Protein AF-0000000080246005 (afdb_homodimer)

Nearest PDB structures (foldseek):
  8zle-assembly1_A  TM=8.935E-01  e=4.971E-58  Homo sapiens
  8jnj-assembly1_A  TM=8.761E-01  e=2.124E-56  Homo sapiens
  8y86-assembly1_A  TM=9.408E-01  e=2.323E-40  Homo sapiens
  7rtm-assembly1_A  TM=9.024E-01  e=3.797E-41  Oryctolagus cuniculus
  8gvf-assembly1_B  TM=9.384E-01  e=1.469E-37  Homo sapiens

Sequence (1984 aa):
MPSDFKAGSRETLHDSDVRPLFCEMLELRPGQSVWRETARWVKFEEDVEEHGNRWSKPFVASLSLHALMELRNGLSNSSLLLEMETGSLVEMWNILVNSWVQTGQIPGSFHEALVATLLQPYRHQHQQRLKKKSVDTLETHDSEVKDKDTRAMSVASVDSVASMSSLATLTDDDLGTENSKPNKRFLKKLTSGSEAAAILCAELEFIRRPLYGFIKMREAIPFRNLTEVKVPVRYVFVALTPKTQGNKVRELGRTMGTLFSDELFQHAVFRAANREDLLAAVDDFMGSSTVLPPGEWNPEIRIEPPTQIPTTEARQLEKRLRQGYDEEQAEILHESHGADIRRTGRFCGGIIDDCKRKAKFYVADFRDAFHIQSIASIIFLYFASMTPLVTFGGLMSTLLKGRMGAMETILGRAISGVFWSFTAGQPMVILGSTGPILVFEVIIFNLCEQWGIEYLGFRVWIGIWSGVILLFMVAFDSSYLVGYITRFTEESFAALVSAIFVYEAIKKCLHIAEERPIRTNPAINPDNSHLCDCLTPENDTIPFSDNFTRLNCSAWNGTLTGPGCKTPVYVPDAFLLSLCLFFGTFIMSRLLKGLRTSGYFPTRVRSIISDFAVIISIATFVLIDYSLGLPTPKLWVPNEFKPTLPEREEWIVPFFGQNPWWTSLAAFVPGLLATILIFMDQQITTVIVSRKENKLKHGIGYHLDLFVVAILTAVLSMIGMPWMIADTVLSLTHSSSLRKESEVAAPGEKPTFLGIRENRVTNLIISILIGVSVFLSKFLQLIPMPVLFGVFLFMGSNALLGLQFTDRMLLVFMPLKYQPNYIYLRHVQISRVHLFTLIQLLCLATLWVLKSFQQTAMLFPVMVGALVAVRMLLDKVFKQEELKYLDDLMPETTRRKLEEPDVNEIEYFKPDHTGMVRIPLPNGNALTIPVGTISRRTSIVPFSKSVEKTTIWRKLSTDLLDETTQKNGGLASAQWSKRDPEPAETKHLLKDMPSDFKAGSRETLHDSDVRPLFCEMLELRPGQSVWRETARWVKFEEDVEEHGNRWSKPFVASLSLHALMELRNGLSNSSLLLEMETGSLVEMWNILVNSWVQTGQIPGSFHEALVATLLQPYRHQHQQRLKKKSVDTLETHDSEVKDKDTRAMSVASVDSVASMSSLATLTDDDLGTENSKPNKRFLKKLTSGSEAAAILCAELEFIRRPLYGFIKMREAIPFRNLTEVKVPVRYVFVALTPKTQGNKVRELGRTMGTLFSDELFQHAVFRAANREDLLAAVDDFMGSSTVLPPGEWNPEIRIEPPTQIPTTEARQLEKRLRQGYDEEQAEILHESHGADIRRTGRFCGGIIDDCKRKAKFYVADFRDAFHIQSIASIIFLYFASMTPLVTFGGLMSTLLKGRMGAMETILGRAISGVFWSFTAGQPMVILGSTGPILVFEVIIFNLCEQWGIEYLGFRVWIGIWSGVILLFMVAFDSSYLVGYITRFTEESFAALVSAIFVYEAIKKCLHIAEERPIRTNPAINPDNSHLCDCLTPENDTIPFSDNFTRLNCSAWNGTLTGPGCKTPVYVPDAFLLSLCLFFGTFIMSRLLKGLRTSGYFPTRVRSIISDFAVIISIATFVLIDYSLGLPTPKLWVPNEFKPTLPEREEWIVPFFGQNPWWTSLAAFVPGLLATILIFMDQQITTVIVSRKENKLKHGIGYHLDLFVVAILTAVLSMIGMPWMIADTVLSLTHSSSLRKESEVAAPGEKPTFLGIRENRVTNLIISILIGVSVFLSKFLQLIPMPVLFGVFLFMGSNALLGLQFTDRMLLVFMPLKYQPNYIYLRHVQISRVHLFTLIQLLCLATLWVLKSFQQTAMLFPVMVGALVAVRMLLDKVFKQEELKYLDDLMPETTRRKLEEPDVNEIEYFKPDHTGMVRIPLPNGNALTIPVGTISRRTSIVPFSKSVEKTTIWRKLSTDLLDETTQKNGGLASAQWSKRDPEPAETKHLLKD

Structure (mmCIF, N/CA/C/O backbone):
data_AF-0000000080246005-model_v1
#
loop_
_entity.id
_entity.type
_entity.pdbx_description
1 polymer 'Anion exchange protein'
#
loop_
_atom_site.group_PDB
_atom_site.id
_atom_site.type_symbol
_atom_site.label_atom_id
_atom_site.label_alt_id
_atom_site.label_comp_id
_atom_site.label_asym_id
_atom_site.label_entity_id
_atom_site.label_seq_id
_atom_site.pdbx_PDB_ins_code
_atom_site.Cartn_x
_atom_site.Cartn_y
_atom_site.Cartn_z
_atom_site.occupancy
_atom_site.B_iso_or_equiv
_atom_site.auth_seq_id
_atom_site.auth_comp_id
_atom_site.auth_asym_id
_atom_site.auth_atom_id
_atom_site.pdbx_PDB_model_num
ATOM 1 N N . MET A 1 1 ? -14.477 66.875 4.164 1 20.66 1 MET A N 1
ATOM 2 C CA . MET A 1 1 ? -15.078 65.875 3.248 1 20.66 1 MET A CA 1
ATOM 3 C C . MET A 1 1 ? -16.281 65.188 3.893 1 20.66 1 MET A C 1
ATOM 5 O O . MET A 1 1 ? -16.219 64.812 5.066 1 20.66 1 MET A O 1
ATOM 9 N N . PRO A 1 2 ? -17.562 65.438 3.494 1 23.52 2 PRO A N 1
ATOM 10 C CA . PRO A 1 2 ? -18.734 65.188 4.352 1 23.52 2 PRO A CA 1
ATOM 11 C C . PRO A 1 2 ? -18.812 63.75 4.867 1 23.52 2 PRO A C 1
ATOM 13 O O . PRO A 1 2 ? -18.531 62.812 4.133 1 23.52 2 PRO A O 1
ATOM 16 N N . SER A 1 3 ? -18.5 63.438 6.117 1 24.39 3 SER A N 1
ATOM 17 C CA . SER A 1 3 ? -18.562 62.375 7.125 1 24.39 3 SER A CA 1
ATOM 18 C C . SER A 1 3 ? -19.938 61.719 7.152 1 24.39 3 SER A C 1
ATOM 20 O O . SER A 1 3 ? -20.203 60.844 7.992 1 24.39 3 SER A O 1
ATOM 22 N N . ASP A 1 4 ? -21 62.375 6.582 1 25.2 4 ASP A N 1
ATOM 23 C CA . ASP A 1 4 ? -22.391 62 6.801 1 25.2 4 ASP A CA 1
ATOM 24 C C . ASP A 1 4 ? -22.734 60.688 6.098 1 25.2 4 ASP A C 1
ATOM 26 O O . ASP A 1 4 ? -23.266 60.688 4.988 1 25.2 4 ASP A O 1
ATOM 30 N N . PHE A 1 5 ? -21.781 59.812 5.906 1 28.95 5 PHE A N 1
ATOM 31 C CA . PHE A 1 5 ? -22.188 58.531 5.293 1 28.95 5 PHE A CA 1
ATOM 32 C C . PHE A 1 5 ? -23.359 57.938 6.031 1 28.95 5 PHE A C 1
ATOM 34 O O . PHE A 1 5 ? -23.266 57.594 7.211 1 28.95 5 PHE A O 1
ATOM 41 N N . LYS A 1 6 ? -24.578 58.25 5.707 1 30.59 6 LYS A N 1
ATOM 42 C CA . LYS A 1 6 ? -25.891 57.844 6.207 1 30.59 6 LYS A CA 1
ATOM 43 C C . LYS A 1 6 ? -25.984 56.344 6.359 1 30.59 6 LYS A C 1
ATOM 45 O O . LYS A 1 6 ? -25.531 55.594 5.488 1 30.59 6 LYS A O 1
ATOM 50 N N . ALA A 1 7 ? -26.078 55.75 7.562 1 31.92 7 ALA A N 1
ATOM 51 C CA . ALA A 1 7 ? -26.391 54.5 8.234 1 31.92 7 ALA A CA 1
ATOM 52 C C . ALA A 1 7 ? -27.578 53.781 7.562 1 31.92 7 ALA A C 1
ATOM 54 O O . ALA A 1 7 ? -28.156 52.844 8.125 1 31.92 7 ALA A O 1
ATOM 55 N N . GLY A 1 8 ? -28.328 54.281 6.562 1 29.89 8 GLY A N 1
ATOM 56 C CA . GLY A 1 8 ? -29.641 53.75 6.207 1 29.89 8 GLY A CA 1
ATOM 57 C C . GLY A 1 8 ? -29.609 52.25 5.961 1 29.89 8 GLY A C 1
ATOM 58 O O . GLY A 1 8 ? -30.047 51.469 6.812 1 29.89 8 GLY A O 1
ATOM 59 N N . SER A 1 9 ? -29.922 51.75 4.605 1 29.98 9 SER A N 1
ATOM 60 C CA . SER A 1 9 ? -30.469 50.438 4.246 1 29.98 9 SER A CA 1
ATOM 61 C C . SER A 1 9 ? -29.453 49.344 4.504 1 29.98 9 SER A C 1
ATOM 63 O O . SER A 1 9 ? -28.562 49.094 3.684 1 29.98 9 SER A O 1
ATOM 65 N N . ARG A 1 10 ? -28.75 49.188 5.496 1 37.47 10 ARG A N 1
ATOM 66 C CA . ARG A 1 10 ? -28.047 48 5.922 1 37.47 10 ARG A CA 1
ATOM 67 C C . ARG A 1 10 ? -28.922 46.75 5.723 1 37.47 10 ARG A C 1
ATOM 69 O O . ARG A 1 10 ? -29.719 46.406 6.59 1 37.47 10 ARG A O 1
ATOM 76 N N . GLU A 1 11 ? -29.719 46.562 4.668 1 37.41 11 GLU A N 1
ATOM 77 C CA . GLU A 1 11 ? -30.438 45.344 4.371 1 37.41 11 GLU A CA 1
ATOM 78 C C . GLU A 1 11 ? -29.641 44.125 4.82 1 37.41 11 GLU A C 1
ATOM 80 O O . GLU A 1 11 ? -28.406 44.094 4.727 1 37.41 11 GLU A O 1
ATOM 85 N N . THR A 1 12 ? -30.188 43.219 5.746 1 40.44 12 THR A N 1
ATOM 86 C CA . THR A 1 12 ? -29.812 42 6.418 1 40.44 12 THR A CA 1
ATOM 87 C C . THR A 1 12 ? -29.094 41.031 5.449 1 40.44 12 THR A C 1
ATOM 89 O O . THR A 1 12 ? -29.719 40.5 4.527 1 40.44 12 THR A O 1
ATOM 92 N N . LEU A 1 13 ? -28.047 41.312 4.879 1 45.66 13 LEU A N 1
ATOM 93 C CA . LEU A 1 13 ? -27.25 40.312 4.145 1 45.66 13 LEU A CA 1
ATOM 94 C C . LEU A 1 13 ? -27.312 38.969 4.816 1 45.66 13 LEU A C 1
ATOM 96 O O . LEU A 1 13 ? -26.969 38.812 5.992 1 45.66 13 LEU A O 1
ATOM 100 N N . HIS A 1 14 ? -28.312 38.188 4.578 1 50.03 14 HIS A N 1
ATOM 101 C CA . HIS A 1 14 ? -28.469 36.844 5.074 1 50.03 14 HIS A CA 1
ATOM 102 C C . HIS A 1 14 ? -27.297 35.969 4.621 1 50.03 14 HIS A C 1
ATOM 104 O O . HIS A 1 14 ? -26.703 36.188 3.568 1 50.03 14 HIS A O 1
ATOM 110 N N . ASP A 1 15 ? -26.688 35.281 5.547 1 54.75 15 ASP A N 1
ATOM 111 C CA . ASP A 1 15 ? -25.641 34.281 5.383 1 54.75 15 ASP A CA 1
ATOM 112 C C . ASP A 1 15 ? -25.891 33.406 4.141 1 54.75 15 ASP A C 1
ATOM 114 O O . ASP A 1 15 ? -24.953 32.875 3.549 1 54.75 15 ASP A O 1
ATOM 118 N N . SER A 1 16 ? -27.156 33.281 3.734 1 58.75 16 SER A N 1
ATOM 119 C CA . SER A 1 16 ? -27.484 32.438 2.578 1 58.75 16 SER A CA 1
ATOM 120 C C . SER A 1 16 ? -27 33.094 1.283 1 58.75 16 SER A C 1
ATOM 122 O O . SER A 1 16 ? -26.938 32.438 0.24 1 58.75 16 SER A O 1
ATOM 124 N N . ASP A 1 17 ? -26.469 34.344 1.333 1 65.62 17 ASP A N 1
ATOM 125 C CA . ASP A 1 17 ? -26.141 35.031 0.085 1 65.62 17 ASP A CA 1
ATOM 126 C C . ASP A 1 17 ? -24.656 34.844 -0.251 1 65.62 17 ASP A C 1
ATOM 128 O O . ASP A 1 17 ? -24.203 35.281 -1.31 1 65.62 17 ASP A O 1
ATOM 132 N N . VAL A 1 18 ? -23.938 34.25 0.592 1 77.06 18 VAL A N 1
ATOM 133 C CA . VAL A 1 18 ? -22.516 34.062 0.302 1 77.06 18 VAL A CA 1
ATOM 134 C C . VAL A 1 18 ? -22.312 32.906 -0.683 1 77.06 18 VAL A C 1
ATOM 136 O O . VAL A 1 18 ? -22.797 31.797 -0.446 1 77.06 18 VAL A O 1
ATOM 139 N N . ARG A 1 19 ? -21.828 33.312 -1.807 1 80.94 19 ARG A N 1
ATOM 140 C CA . ARG A 1 19 ? -21.547 32.344 -2.857 1 80.94 19 ARG A CA 1
ATOM 141 C C . ARG A 1 19 ? -20.109 31.859 -2.797 1 80.94 19 ARG A C 1
ATOM 143 O O . ARG A 1 19 ? -19.219 32.594 -2.348 1 80.94 19 ARG A O 1
ATOM 150 N N . PRO A 1 20 ? -19.875 30.594 -3.131 1 86.38 20 PRO A N 1
ATOM 151 C CA . PRO A 1 20 ? -18.5 30.109 -3.178 1 86.38 20 PRO A CA 1
ATOM 152 C C . PRO A 1 20 ? -17.641 30.859 -4.176 1 86.38 20 PRO A C 1
ATOM 154 O O . PRO A 1 20 ? -18.125 31.312 -5.215 1 86.38 20 PRO A O 1
ATOM 157 N N . LEU A 1 21 ? -16.391 31.016 -3.814 1 90.06 21 LEU A N 1
ATOM 158 C CA . LEU A 1 21 ? -15.492 31.875 -4.59 1 90.06 21 LEU A CA 1
ATOM 159 C C . LEU A 1 21 ? -14.445 31.031 -5.312 1 90.06 21 LEU A C 1
ATOM 161 O O . LEU A 1 21 ? -13.891 30.094 -4.742 1 90.06 21 LEU A O 1
ATOM 165 N N . PHE A 1 22 ? -14.258 31.297 -6.562 1 90.75 22 PHE A N 1
ATOM 166 C CA . PHE A 1 22 ? -13.125 30.828 -7.359 1 90.75 22 PHE A CA 1
ATOM 167 C C . PHE A 1 22 ? -12.023 31.875 -7.422 1 90.75 22 PHE A C 1
ATOM 169 O O . PHE A 1 22 ? -12.281 33.031 -7.777 1 90.75 22 PHE A O 1
ATOM 176 N N . CYS A 1 23 ? -10.82 31.5 -6.969 1 93.25 23 CYS A N 1
ATOM 177 C CA . CYS A 1 23 ? -9.727 32.469 -6.934 1 93.25 23 CYS A CA 1
ATOM 178 C C . CYS A 1 23 ? -8.664 32.125 -7.973 1 93.25 23 CYS A C 1
ATOM 180 O O . CYS A 1 23 ? -8.328 30.938 -8.164 1 93.25 23 CYS A O 1
ATOM 182 N N . GLU A 1 24 ? -8.203 33.062 -8.648 1 94.19 24 GLU A N 1
ATOM 183 C CA . GLU A 1 24 ? -7.125 32.906 -9.625 1 94.19 24 GLU A CA 1
ATOM 184 C C . GLU A 1 24 ? -6.035 33.969 -9.391 1 94.19 24 GLU A C 1
ATOM 186 O O . GLU A 1 24 ? -6.328 35.125 -9.07 1 94.19 24 GLU A O 1
ATOM 191 N N . MET A 1 25 ? -4.809 33.531 -9.492 1 94.31 25 MET A N 1
ATOM 192 C CA . MET A 1 25 ? -3.682 34.469 -9.312 1 94.31 25 MET A CA 1
ATOM 193 C C . MET A 1 25 ? -2.945 34.688 -10.625 1 94.31 25 MET A C 1
ATOM 195 O O . MET A 1 25 ? -2.613 33.719 -11.328 1 94.31 25 MET A O 1
ATOM 199 N N . LEU A 1 26 ? -2.754 35.906 -10.961 1 93.56 26 LEU A N 1
ATOM 200 C CA . LEU A 1 26 ? -2.002 36.344 -12.141 1 93.56 26 LEU A CA 1
ATOM 201 C C . LEU A 1 26 ? -0.716 37.062 -11.734 1 93.56 26 LEU A C 1
ATOM 203 O O . LEU A 1 26 ? -0.726 37.906 -10.836 1 93.56 26 LEU A O 1
ATOM 207 N N . GLU A 1 27 ? 0.387 36.594 -12.32 1 91.44 27 GLU A N 1
ATOM 208 C CA . GLU A 1 27 ? 1.688 37.156 -11.992 1 91.44 27 GLU A CA 1
ATOM 209 C C . GLU A 1 27 ? 2.332 37.812 -13.227 1 91.44 27 GLU A C 1
ATOM 211 O O . GLU A 1 27 ? 2.227 37.281 -14.328 1 91.44 27 GLU A O 1
ATOM 216 N N . LEU A 1 28 ? 2.865 39 -13.031 1 89 28 LEU A N 1
ATOM 217 C CA . LEU A 1 28 ? 3.656 39.656 -14.055 1 89 28 LEU A CA 1
ATOM 218 C C . LEU A 1 28 ? 5.117 39.781 -13.633 1 89 28 LEU A C 1
ATOM 220 O O . LEU A 1 28 ? 5.441 40.438 -12.648 1 89 28 LEU A O 1
ATOM 224 N N . ARG A 1 29 ? 5.984 39 -14.32 1 81.75 29 ARG A N 1
ATOM 225 C CA . ARG A 1 29 ? 7.418 39.031 -14.031 1 81.75 29 ARG A CA 1
ATOM 226 C C . ARG A 1 29 ? 8.078 40.219 -14.734 1 81.75 29 ARG A C 1
ATOM 228 O O . ARG A 1 29 ? 7.57 40.719 -15.734 1 81.75 29 ARG A O 1
ATOM 235 N N . PRO A 1 30 ? 9.18 40.594 -14.094 1 77.81 30 PRO A N 1
ATOM 236 C CA . PRO A 1 30 ? 9.859 41.75 -14.711 1 77.81 30 PRO A CA 1
ATOM 237 C C . PRO A 1 30 ? 10.328 41.438 -16.141 1 77.81 30 PRO A C 1
ATOM 239 O O . PRO A 1 30 ? 10.875 40.375 -16.406 1 77.81 30 PRO A O 1
ATOM 242 N N . GLY A 1 31 ? 10.047 42.188 -16.953 1 72.19 31 GLY A N 1
ATOM 243 C CA . GLY A 1 31 ? 10.484 42.062 -18.328 1 72.19 31 GLY A CA 1
ATOM 244 C C . GLY A 1 31 ? 9.43 41.438 -19.234 1 72.19 31 GLY A C 1
ATOM 245 O O . GLY A 1 31 ? 9.57 41.406 -20.453 1 72.19 31 GLY A O 1
ATOM 246 N N . GLN A 1 32 ? 8.422 40.969 -18.547 1 77.25 32 GLN A N 1
ATOM 247 C CA . GLN A 1 32 ? 7.363 40.375 -19.359 1 77.25 32 GLN A CA 1
ATOM 248 C C . GLN A 1 32 ? 6.184 41.312 -19.5 1 77.25 32 GLN A C 1
ATOM 250 O O . GLN A 1 32 ? 5.957 42.188 -18.641 1 77.25 32 GLN A O 1
ATOM 255 N N . SER A 1 33 ? 5.531 41.25 -20.672 1 81 33 SER A N 1
ATOM 256 C CA . SER A 1 33 ? 4.434 42.156 -20.953 1 81 33 SER A CA 1
ATOM 257 C C . SER A 1 33 ? 3.082 41.438 -20.859 1 81 33 SER A C 1
ATOM 259 O O . SER A 1 33 ? 2.051 42.031 -21.203 1 81 33 SER A O 1
ATOM 261 N N . VAL A 1 34 ? 3.191 40.25 -20.297 1 86.19 34 VAL A N 1
ATOM 262 C CA . VAL A 1 34 ? 1.919 39.531 -20.219 1 86.19 34 VAL A CA 1
ATOM 263 C C . VAL A 1 34 ? 1.723 38.969 -18.812 1 86.19 34 VAL A C 1
ATOM 265 O O . VAL A 1 34 ? 2.66 38.438 -18.219 1 86.19 34 VAL A O 1
ATOM 268 N N . TRP A 1 35 ? 0.445 39.188 -18.312 1 89.25 35 TRP A N 1
ATOM 269 C CA . TRP A 1 35 ? 0.079 38.562 -17.047 1 89.25 35 TRP A CA 1
ATOM 270 C C . TRP A 1 35 ? -0.145 37.062 -17.219 1 89.25 35 TRP A C 1
ATOM 272 O O . TRP A 1 35 ? -0.916 36.625 -18.078 1 89.25 35 TRP A O 1
ATOM 282 N N . ARG A 1 36 ? 0.5 36.281 -16.422 1 88.5 36 ARG A N 1
ATOM 283 C CA . ARG A 1 36 ? 0.381 34.844 -16.531 1 88.5 36 ARG A CA 1
ATOM 284 C C . ARG A 1 36 ? -0.286 34.25 -15.297 1 88.5 36 ARG A C 1
ATOM 286 O O . ARG A 1 36 ? 0.004 34.656 -14.172 1 88.5 36 ARG A O 1
ATOM 293 N N . GLU A 1 37 ? -1.184 33.344 -15.602 1 89.31 37 GLU A N 1
ATOM 294 C CA . GLU A 1 37 ? -1.811 32.625 -14.508 1 89.31 37 GLU A CA 1
ATOM 295 C C . GLU A 1 37 ? -0.826 31.656 -13.859 1 89.31 37 GLU A C 1
ATOM 297 O O . GLU A 1 37 ? -0.228 30.812 -14.539 1 89.31 37 GLU A O 1
ATOM 302 N N . THR A 1 38 ? -0.644 31.719 -12.539 1 89.19 38 THR A N 1
ATOM 303 C CA . THR A 1 38 ? 0.36 30.891 -11.875 1 89.19 38 THR A CA 1
ATOM 304 C C . THR A 1 38 ? -0.288 29.984 -10.836 1 89.19 38 THR A C 1
ATOM 306 O O . THR A 1 38 ? 0.274 28.953 -10.469 1 89.19 38 THR A O 1
ATOM 309 N N . ALA A 1 39 ? -1.403 30.406 -10.328 1 91.81 39 ALA A N 1
ATOM 310 C CA . ALA A 1 39 ? -2.039 29.578 -9.305 1 91.81 39 ALA A CA 1
ATOM 311 C C . ALA A 1 39 ? -3.555 29.75 -9.32 1 91.81 39 ALA A C 1
ATOM 313 O O . ALA A 1 39 ? -4.062 30.75 -9.836 1 91.81 39 ALA A O 1
ATOM 314 N N . ARG A 1 40 ? -4.242 28.812 -8.859 1 90.56 40 ARG A N 1
ATOM 315 C CA . ARG A 1 40 ? -5.691 28.891 -8.727 1 90.56 40 ARG A CA 1
ATOM 316 C C . ARG A 1 40 ? -6.172 28.156 -7.484 1 90.56 40 ARG A C 1
ATOM 318 O O . ARG A 1 40 ? -5.469 27.281 -6.969 1 90.56 40 ARG A O 1
ATOM 325 N N . TRP A 1 41 ? -7.328 28.594 -6.945 1 90.38 41 TRP A N 1
ATOM 326 C CA . TRP A 1 41 ? -7.898 28 -5.746 1 90.38 41 TRP A CA 1
ATOM 327 C C . TRP A 1 41 ? -9.383 27.719 -5.926 1 90.38 41 TRP A C 1
ATOM 329 O O . TRP A 1 41 ? -10.141 28.594 -6.359 1 90.38 41 TRP A O 1
ATOM 339 N N . VAL A 1 42 ? -9.789 26.578 -5.785 1 86 42 VAL A N 1
ATOM 340 C CA . VAL A 1 42 ? -11.203 26.266 -5.562 1 86 42 VAL A CA 1
ATOM 341 C C . VAL A 1 42 ? -11.43 25.906 -4.102 1 86 42 VAL A C 1
ATOM 343 O O . VAL A 1 42 ? -12.055 26.656 -3.354 1 86 42 VAL A O 1
ATOM 346 N N . LYS A 1 43 ? -10.773 24.828 -3.625 1 82.88 43 LYS A N 1
ATOM 347 C CA . LYS A 1 43 ? -10.688 24.484 -2.209 1 82.88 43 LYS A CA 1
ATOM 348 C C . LYS A 1 43 ? -9.234 24.359 -1.763 1 82.88 43 LYS A C 1
ATOM 350 O O . LYS A 1 43 ? -8.883 24.719 -0.638 1 82.88 43 LYS A O 1
ATOM 355 N N . PHE A 1 44 ? -8.523 23.859 -2.76 1 87.88 44 PHE A N 1
ATOM 356 C CA . PHE A 1 44 ? -7.094 23.703 -2.51 1 87.88 44 PHE A CA 1
ATOM 357 C C . PHE A 1 44 ? -6.277 24.422 -3.574 1 87.88 44 PHE A C 1
ATOM 359 O O . PHE A 1 44 ? -6.797 24.781 -4.637 1 87.88 44 PHE A O 1
ATOM 366 N N . GLU A 1 45 ? -5.055 24.641 -3.223 1 89.5 45 GLU A N 1
ATOM 367 C CA . GLU A 1 45 ? -4.172 25.375 -4.113 1 89.5 45 GLU A CA 1
ATOM 368 C C . GLU A 1 45 ? -3.635 24.5 -5.23 1 89.5 45 GLU A C 1
ATOM 370 O O . GLU A 1 45 ? -3.281 23.328 -4.996 1 89.5 45 GLU A O 1
ATOM 375 N N . GLU A 1 46 ? -3.66 24.922 -6.41 1 88.25 46 GLU A N 1
ATOM 376 C CA . GLU A 1 46 ? -3.016 24.312 -7.57 1 88.25 46 GLU A CA 1
ATOM 377 C C . GLU A 1 46 ? -2.043 25.297 -8.234 1 88.25 46 GLU A C 1
ATOM 379 O O . GLU A 1 46 ? -2.408 26.422 -8.547 1 88.25 46 GLU A O 1
ATOM 384 N N . ASP A 1 47 ? -0.852 24.906 -8.328 1 87.19 47 ASP A N 1
ATOM 385 C CA . ASP A 1 47 ? 0.171 25.766 -8.914 1 87.19 47 ASP A CA 1
ATOM 386 C C . ASP A 1 47 ? 0.574 25.281 -10.305 1 87.19 47 ASP A C 1
ATOM 388 O O . ASP A 1 47 ? 0.459 24.094 -10.602 1 87.19 47 ASP A O 1
ATOM 392 N N . VAL A 1 48 ? 0.896 26.266 -11.047 1 85.25 48 VAL A N 1
ATOM 393 C CA . VAL A 1 48 ? 1.457 25.906 -12.344 1 85.25 48 VAL A CA 1
ATOM 394 C C . VAL A 1 48 ? 2.957 25.656 -12.203 1 85.25 48 VAL A C 1
ATOM 396 O O . VAL A 1 48 ? 3.693 26.5 -11.695 1 85.25 48 VAL A O 1
ATOM 399 N N . GLU A 1 49 ? 3.346 24.469 -12.492 1 76.56 49 GLU A N 1
ATOM 400 C CA . GLU A 1 49 ? 4.766 24.141 -12.422 1 76.56 49 GLU A CA 1
ATOM 401 C C . GLU A 1 49 ? 5.547 24.828 -13.539 1 76.56 49 GLU A C 1
ATOM 403 O O . GLU A 1 49 ? 5.133 24.797 -14.703 1 76.56 49 GLU A O 1
ATOM 408 N N . GLU A 1 50 ? 6.441 25.766 -13.156 1 65.31 50 GLU A N 1
ATOM 409 C CA . GLU A 1 50 ? 7.117 26.703 -14.055 1 65.31 50 GLU A CA 1
ATOM 410 C C . GLU A 1 50 ? 7.609 26 -15.32 1 65.31 50 GLU A C 1
ATOM 412 O O . GLU A 1 50 ? 7.312 26.438 -16.438 1 65.31 50 GLU A O 1
ATOM 417 N N . HIS A 1 51 ? 8.375 24.984 -15.047 1 64.88 51 HIS A N 1
ATOM 418 C CA . HIS A 1 51 ? 9 24.469 -16.266 1 64.88 51 HIS A CA 1
ATOM 419 C C . HIS A 1 51 ? 8.18 23.328 -16.875 1 64.88 51 HIS A C 1
ATOM 421 O O . HIS A 1 51 ? 8.266 23.078 -18.078 1 64.88 51 HIS A O 1
ATOM 427 N N . GLY A 1 52 ? 7.219 22.875 -16.125 1 63.44 52 GLY A N 1
ATOM 428 C CA . GLY A 1 52 ? 6.422 21.766 -16.641 1 63.44 52 GLY A CA 1
ATOM 429 C C . GLY A 1 52 ? 5.125 22.219 -17.281 1 63.44 52 GLY A C 1
ATOM 430 O O . GLY A 1 52 ? 4.504 21.453 -18.031 1 63.44 52 GLY A O 1
ATOM 431 N N . ASN A 1 53 ? 4.75 23.469 -17.328 1 70.56 53 ASN A N 1
ATOM 432 C CA . ASN A 1 53 ? 3.506 24.031 -17.859 1 70.56 53 ASN A CA 1
ATOM 433 C C . ASN A 1 53 ? 2.314 23.125 -17.531 1 70.56 53 ASN A C 1
ATOM 435 O O . ASN A 1 53 ? 1.499 22.828 -18.406 1 70.56 53 ASN A O 1
ATOM 439 N N . ARG A 1 54 ? 2.385 22.562 -16.344 1 78 54 ARG A N 1
ATOM 440 C CA . ARG A 1 54 ? 1.285 21.719 -15.875 1 78 54 ARG A CA 1
ATOM 441 C C . ARG A 1 54 ? 0.827 22.141 -14.484 1 78 54 ARG A C 1
ATOM 443 O O . ARG A 1 54 ? 1.576 22.781 -13.75 1 78 54 ARG A O 1
ATOM 450 N N . TRP A 1 55 ? -0.483 21.906 -14.375 1 78.5 55 TRP A N 1
ATOM 451 C CA . TRP A 1 55 ? -1.009 22.156 -13.031 1 78.5 55 TRP A CA 1
ATOM 452 C C . TRP A 1 55 ? -0.5 21.109 -12.047 1 78.5 55 TRP A C 1
ATOM 454 O O . TRP A 1 55 ? -0.407 19.922 -12.383 1 78.5 55 TRP A O 1
ATOM 464 N N . SER A 1 56 ? -0.143 21.516 -11.008 1 79.38 56 SER A N 1
ATOM 465 C CA . SER A 1 56 ? 0.228 20.609 -9.938 1 79.38 56 SER A CA 1
ATOM 466 C C . SER A 1 56 ? -1 19.922 -9.344 1 79.38 56 SER A C 1
ATOM 468 O O . SER A 1 56 ? -2.131 20.359 -9.578 1 79.38 56 SER A O 1
ATOM 470 N N . LYS A 1 57 ? -0.744 18.906 -8.625 1 79 57 LYS A N 1
ATOM 471 C CA . LYS A 1 57 ? -1.807 18.328 -7.805 1 79 57 LYS A CA 1
ATOM 472 C C . LYS A 1 57 ? -2.244 19.281 -6.711 1 79 57 LYS A C 1
ATOM 474 O O . LYS A 1 57 ? -1.431 20.047 -6.188 1 79 57 LYS A O 1
ATOM 479 N N . PRO A 1 58 ? -3.535 19.234 -6.559 1 83.31 58 PRO A N 1
ATOM 480 C CA . PRO A 1 58 ? -3.982 20.094 -5.465 1 83.31 58 PRO A CA 1
ATOM 481 C C . PRO A 1 58 ? -3.338 19.734 -4.129 1 83.31 58 PRO A C 1
ATOM 483 O O . PRO A 1 58 ? -3.154 18.562 -3.824 1 83.31 58 PRO A O 1
ATOM 486 N N . PHE A 1 59 ? -2.938 20.641 -3.438 1 84.81 59 PHE A N 1
ATOM 487 C CA . PHE A 1 59 ? -2.293 20.422 -2.148 1 84.81 59 PHE A CA 1
ATOM 488 C C . PHE A 1 59 ? -2.73 21.484 -1.142 1 84.81 59 PHE A C 1
ATOM 490 O O . PHE A 1 59 ? -3.344 22.484 -1.514 1 84.81 59 PHE A O 1
ATOM 497 N N . VAL A 1 60 ? -2.545 21.172 0.182 1 87.5 60 VAL A N 1
ATOM 498 C CA . VAL A 1 60 ? -2.812 22.141 1.245 1 87.5 60 VAL A CA 1
ATOM 499 C C . VAL A 1 60 ? -1.801 23.281 1.178 1 87.5 60 VAL A C 1
ATOM 501 O O . VAL A 1 60 ? -0.595 23.047 1.071 1 87.5 60 VAL A O 1
ATOM 504 N N . ALA A 1 61 ? -2.338 24.453 1.169 1 87.94 61 ALA A N 1
ATOM 505 C CA . ALA A 1 61 ? -1.479 25.625 1.017 1 87.94 61 ALA A CA 1
ATOM 506 C C . ALA A 1 61 ? -0.612 25.828 2.256 1 87.94 61 ALA A C 1
ATOM 508 O O . ALA A 1 61 ? -1.131 26 3.361 1 87.94 61 ALA A O 1
ATOM 509 N N . SER A 1 62 ? 0.656 25.672 2.148 1 86.56 62 SER A N 1
ATOM 510 C CA . SER A 1 62 ? 1.615 26 3.195 1 86.56 62 SER A CA 1
ATOM 511 C C . SER A 1 62 ? 2.148 27.422 3.02 1 86.56 62 SER A C 1
ATOM 513 O O . SER A 1 62 ? 2.82 27.719 2.029 1 86.56 62 SER A O 1
ATOM 515 N N . LEU A 1 63 ? 1.723 28.312 3.939 1 87.94 63 LEU A N 1
ATOM 516 C CA . LEU A 1 63 ? 2.09 29.734 3.846 1 87.94 63 LEU A CA 1
ATOM 517 C C . LEU A 1 63 ? 3.172 30.078 4.863 1 87.94 63 LEU A C 1
ATOM 519 O O . LEU A 1 63 ? 3.27 29.438 5.914 1 87.94 63 LEU A O 1
ATOM 523 N N . SER A 1 64 ? 3.99 31 4.465 1 86.06 64 SER A N 1
ATOM 524 C CA . SER A 1 64 ? 4.93 31.531 5.441 1 86.06 64 SER A CA 1
ATOM 525 C C . SER A 1 64 ? 4.246 32.531 6.367 1 86.06 64 SER A C 1
ATOM 527 O O . SER A 1 64 ? 3.41 33.344 5.926 1 86.06 64 SER A O 1
ATOM 529 N N . LEU A 1 65 ? 4.547 32.469 7.613 1 86.06 65 LEU A N 1
ATOM 530 C CA . LEU A 1 65 ? 3.971 33.406 8.578 1 86.06 65 LEU A CA 1
ATOM 531 C C . LEU A 1 65 ? 4.371 34.844 8.242 1 86.06 65 LEU A C 1
ATOM 533 O O . LEU A 1 65 ? 3.58 35.75 8.438 1 86.06 65 LEU A O 1
ATOM 537 N N . HIS A 1 66 ? 5.543 34.969 7.676 1 78.12 66 HIS A N 1
ATOM 538 C CA . HIS A 1 66 ? 6 36.312 7.277 1 78.12 66 HIS A CA 1
ATOM 539 C C . HIS A 1 66 ? 5.102 36.906 6.195 1 78.12 66 HIS A C 1
ATOM 541 O O . HIS A 1 66 ? 4.781 38.094 6.227 1 78.12 66 HIS A O 1
ATOM 547 N N . ALA A 1 67 ? 4.699 36.094 5.312 1 86 67 ALA A N 1
ATOM 548 C CA . ALA A 1 67 ? 3.836 36.562 4.227 1 86 67 ALA A CA 1
ATOM 549 C C . ALA A 1 67 ? 2.459 36.969 4.754 1 86 67 ALA A C 1
ATOM 551 O O . ALA A 1 67 ? 1.854 37.938 4.27 1 86 67 ALA A O 1
ATOM 552 N N . LEU A 1 68 ? 2.02 36.281 5.676 1 88.75 68 LEU A N 1
ATOM 553 C CA . LEU A 1 68 ? 0.723 36.594 6.27 1 88.75 68 LEU A CA 1
ATOM 554 C C . LEU A 1 68 ? 0.77 37.906 7.027 1 88.75 68 LEU A C 1
ATOM 556 O O . LEU A 1 68 ? -0.159 38.719 6.938 1 88.75 68 LEU A O 1
ATOM 560 N N . MET A 1 69 ? 1.83 38.125 7.691 1 83.06 69 MET A N 1
ATOM 561 C CA . MET A 1 69 ? 1.98 39.344 8.43 1 83.06 69 MET A CA 1
ATOM 562 C C . MET A 1 69 ? 2.188 40.531 7.484 1 83.06 69 MET A C 1
ATOM 564 O O . MET A 1 69 ? 1.68 41.625 7.727 1 83.06 69 MET A O 1
ATOM 568 N N . GLU A 1 70 ? 2.875 40.25 6.457 1 82.88 70 GLU A N 1
ATOM 569 C CA . GLU A 1 70 ? 3.066 41.281 5.449 1 82.88 70 GLU A CA 1
ATOM 570 C C . GLU A 1 70 ? 1.751 41.656 4.758 1 82.88 70 GLU A C 1
ATOM 572 O O . GLU A 1 70 ? 1.499 42.812 4.445 1 82.88 70 GLU A O 1
ATOM 577 N N . LEU A 1 71 ? 0.999 40.688 4.473 1 90.19 71 LEU A N 1
ATOM 578 C CA . LEU A 1 71 ? -0.3 40.938 3.855 1 90.19 71 LEU A CA 1
ATOM 579 C C . LEU A 1 71 ? -1.193 41.75 4.781 1 90.19 71 LEU A C 1
ATOM 581 O O . LEU A 1 71 ? -1.901 42.656 4.332 1 90.19 71 LEU A O 1
ATOM 585 N N . ARG A 1 72 ? -1.253 41.375 6.031 1 89.38 72 ARG A N 1
ATOM 586 C CA . ARG A 1 72 ? -2.057 42.156 6.984 1 89.38 72 ARG A CA 1
ATOM 587 C C . ARG A 1 72 ? -1.628 43.625 7.016 1 89.38 72 ARG A C 1
ATOM 589 O O . ARG A 1 72 ? -2.471 44.5 7.039 1 89.38 72 ARG A O 1
ATOM 596 N N . ASN A 1 73 ? -0.324 43.812 6.988 1 83.38 73 ASN A N 1
ATOM 597 C CA . ASN A 1 73 ? 0.2 45.156 6.957 1 83.38 73 ASN A CA 1
ATOM 598 C C . ASN A 1 73 ? -0.138 45.875 5.645 1 83.38 73 ASN A C 1
ATOM 600 O O . ASN A 1 73 ? -0.438 47.062 5.633 1 83.38 73 ASN A O 1
ATOM 604 N N . GLY A 1 74 ? -0.094 45.125 4.625 1 85.31 74 GLY A N 1
ATOM 605 C CA . GLY A 1 74 ? -0.456 45.688 3.33 1 85.31 74 GLY A CA 1
ATOM 606 C C . GLY A 1 74 ? -1.916 46.094 3.238 1 85.31 74 GLY A C 1
ATOM 607 O O . GLY A 1 74 ? -2.246 47.125 2.658 1 85.31 74 GLY A O 1
ATOM 608 N N . LEU A 1 75 ? -2.725 45.375 3.832 1 89.25 75 LEU A N 1
ATOM 609 C CA . LEU A 1 75 ? -4.152 45.656 3.805 1 89.25 75 LEU A CA 1
ATOM 610 C C . LEU A 1 75 ? -4.469 46.875 4.699 1 89.25 75 LEU A C 1
ATOM 612 O O . LEU A 1 75 ? -5.418 47.594 4.438 1 89.25 75 LEU A O 1
ATOM 616 N N . SER A 1 76 ? -3.678 47 5.77 1 84.88 76 SER A N 1
ATOM 617 C CA . SER A 1 76 ? -3.887 48.156 6.652 1 84.88 76 SER A CA 1
ATOM 618 C C . SER A 1 76 ? -3.523 49.469 5.961 1 84.88 76 SER A C 1
ATOM 620 O O . SER A 1 76 ? -4.133 50.5 6.223 1 84.88 76 SER A O 1
ATOM 622 N N . ASN A 1 77 ? -2.576 49.438 4.98 1 80.12 77 ASN A N 1
ATOM 623 C CA . ASN A 1 77 ? -2.127 50.625 4.285 1 80.12 77 ASN A CA 1
ATOM 624 C C . ASN A 1 77 ? -2.637 50.656 2.846 1 80.12 77 ASN A C 1
ATOM 626 O O . ASN A 1 77 ? -2.215 51.5 2.057 1 80.12 77 ASN A O 1
ATOM 630 N N . SER A 1 78 ? -3.551 49.812 2.539 1 81.88 78 SER A N 1
ATOM 631 C CA . SER A 1 78 ? -4.008 49.719 1.157 1 81.88 78 SER A CA 1
ATOM 632 C C . SER A 1 78 ? -5.133 50.688 0.871 1 81.88 78 SER A C 1
ATOM 634 O O . SER A 1 78 ? -5.707 51.281 1.795 1 81.88 78 SER A O 1
ATOM 636 N N . SER A 1 79 ? -5.238 50.938 -0.435 1 87.5 79 SER A N 1
ATOM 637 C CA . SER A 1 79 ? -6.438 51.625 -0.895 1 87.5 79 SER A CA 1
ATOM 638 C C . SER A 1 79 ? -7.637 50.688 -0.938 1 87.5 79 SER A C 1
ATOM 640 O O . SER A 1 79 ? -7.656 49.75 -1.717 1 87.5 79 SER A O 1
ATOM 642 N N . LEU A 1 80 ? -8.477 50.875 -0.011 1 89.69 80 LEU A N 1
ATOM 643 C CA . LEU A 1 80 ? -9.648 50.031 0.119 1 89.69 80 LEU A CA 1
ATOM 644 C C . LEU A 1 80 ? -10.859 50.656 -0.558 1 89.69 80 LEU A C 1
ATOM 646 O O . LEU A 1 80 ? -11.312 51.719 -0.157 1 89.69 80 LEU A O 1
ATOM 650 N N . LEU A 1 81 ? -11.258 50.094 -1.667 1 89.62 81 LEU A N 1
ATOM 651 C CA . LEU A 1 81 ? -12.461 50.5 -2.367 1 89.62 81 LEU A CA 1
ATOM 652 C C . LEU A 1 81 ? -13.594 49.5 -2.148 1 89.62 81 LEU A C 1
ATOM 654 O O . LEU A 1 81 ? -13.641 48.469 -2.793 1 89.62 81 LEU A O 1
ATOM 658 N N . LEU A 1 82 ? -14.414 49.969 -1.224 1 87.81 82 LEU A N 1
ATOM 659 C CA . LEU A 1 82 ? -15.508 49.062 -0.891 1 87.81 82 LEU A CA 1
ATOM 660 C C . LEU A 1 82 ? -16.781 49.438 -1.646 1 87.81 82 LEU A C 1
ATOM 662 O O . LEU A 1 82 ? -17.047 50.625 -1.841 1 87.81 82 LEU A O 1
ATOM 666 N N . GLU A 1 83 ? -17.516 48.625 -2.307 1 82.88 83 GLU A N 1
ATOM 667 C CA . GLU A 1 83 ? -18.797 48.781 -3 1 82.88 83 GLU A CA 1
ATOM 668 C C . GLU A 1 83 ? -18.641 49.625 -4.262 1 82.88 83 GLU A C 1
ATOM 670 O O . GLU A 1 83 ? -19.375 50.594 -4.457 1 82.88 83 GLU A O 1
ATOM 675 N N . MET A 1 84 ? -17.656 49.281 -4.984 1 85.62 84 MET A N 1
ATOM 676 C CA . MET A 1 84 ? -17.406 49.969 -6.234 1 85.62 84 MET A CA 1
ATOM 677 C C . MET A 1 84 ? -18.422 49.594 -7.301 1 85.62 84 MET A C 1
ATOM 679 O O . MET A 1 84 ? -18.797 48.438 -7.414 1 85.62 84 MET A O 1
ATOM 683 N N . GLU A 1 85 ? -18.969 50.594 -7.926 1 82.12 85 GLU A N 1
ATOM 684 C CA . GLU A 1 85 ? -19.859 50.375 -9.062 1 82.12 85 GLU A CA 1
ATOM 685 C C . GLU A 1 85 ? -19.203 50.812 -10.367 1 82.12 85 GLU A C 1
ATOM 687 O O . GLU A 1 85 ? -18.828 51.969 -10.531 1 82.12 85 GLU A O 1
ATOM 692 N N . THR A 1 86 ? -18.609 49.875 -10.953 1 79 86 THR A N 1
ATOM 693 C CA . THR A 1 86 ? -18.016 50.188 -12.242 1 79 86 THR A CA 1
ATOM 694 C C . THR A 1 86 ? -18.5 49.219 -13.32 1 79 86 THR A C 1
ATOM 696 O O . THR A 1 86 ? -18.906 48.094 -13.008 1 79 86 THR A O 1
ATOM 699 N N . GLY A 1 87 ? -18.688 49.688 -14.43 1 72.75 87 GLY A N 1
ATOM 700 C CA . GLY A 1 87 ? -19.141 48.844 -15.523 1 72.75 87 GLY A CA 1
ATOM 701 C C . GLY A 1 87 ? -18 48.312 -16.375 1 72.75 87 GLY A C 1
ATOM 702 O O . GLY A 1 87 ? -18.172 47.375 -17.125 1 72.75 87 GLY A O 1
ATOM 703 N N . SER A 1 88 ? -16.797 48.906 -16.328 1 83.88 88 SER A N 1
ATOM 704 C CA . SER A 1 88 ? -15.703 48.5 -17.219 1 83.88 88 SER A CA 1
ATOM 705 C C . SER A 1 88 ? -14.398 48.312 -16.453 1 83.88 88 SER A C 1
ATOM 707 O O . SER A 1 88 ? -14.242 48.844 -15.352 1 83.88 88 SER A O 1
ATOM 709 N N . LEU A 1 89 ? -13.461 47.469 -17 1 88.44 89 LEU A N 1
ATOM 710 C CA . LEU A 1 89 ? -12.164 47.156 -16.406 1 88.44 89 LEU A CA 1
ATOM 711 C C . LEU A 1 89 ? -11.273 48.406 -16.391 1 88.44 89 LEU A C 1
ATOM 713 O O . LEU A 1 89 ? -10.539 48.625 -15.422 1 88.44 89 LEU A O 1
ATOM 717 N N . VAL A 1 90 ? -11.398 49.281 -17.422 1 87.44 90 VAL A N 1
ATOM 718 C CA . VAL A 1 90 ? -10.562 50.469 -17.531 1 87.44 90 VAL A CA 1
ATOM 719 C C . VAL A 1 90 ? -10.953 51.469 -16.438 1 87.44 90 VAL A C 1
ATOM 721 O O . VAL A 1 90 ? -10.078 52.062 -15.805 1 87.44 90 VAL A O 1
ATOM 724 N N . GLU A 1 91 ? -12.234 51.531 -16.25 1 88.19 91 GLU A N 1
ATOM 725 C CA . GLU A 1 91 ? -12.719 52.438 -15.203 1 88.19 91 GLU A CA 1
ATOM 726 C C . GLU A 1 91 ? -12.281 51.969 -13.82 1 88.19 91 GLU A C 1
ATOM 728 O O . GLU A 1 91 ? -11.938 52.781 -12.961 1 88.19 91 GLU A O 1
ATOM 733 N N . MET A 1 92 ? -12.289 50.75 -13.695 1 89.88 92 MET A N 1
ATOM 734 C CA . MET A 1 92 ? -11.906 50.188 -12.406 1 89.88 92 MET A CA 1
ATOM 735 C C . MET A 1 92 ? -10.438 50.5 -12.102 1 89.88 92 MET A C 1
ATOM 737 O O . MET A 1 92 ? -10.109 50.906 -11 1 89.88 92 MET A O 1
ATOM 741 N N . TRP A 1 93 ? -9.562 50.312 -13.055 1 91.94 93 TRP A N 1
ATOM 742 C CA . TRP A 1 93 ? -8.133 50.531 -12.844 1 91.94 93 TRP A CA 1
ATOM 743 C C . TRP A 1 93 ? -7.844 52.031 -12.641 1 91.94 93 TRP A C 1
ATOM 745 O O . TRP A 1 93 ? -7 52.406 -11.82 1 91.94 93 TRP A O 1
ATOM 755 N N . ASN A 1 94 ? -8.578 52.875 -13.32 1 89.94 94 ASN A N 1
ATOM 756 C CA . ASN A 1 94 ? -8.383 54.312 -13.156 1 89.94 94 ASN A CA 1
ATOM 757 C C . ASN A 1 94 ? -8.781 54.781 -11.758 1 89.94 94 ASN A C 1
ATOM 759 O O . ASN A 1 94 ? -8.102 55.625 -11.164 1 89.94 94 ASN A O 1
ATOM 763 N N . ILE A 1 95 ? -9.844 54.219 -11.289 1 91.12 95 ILE A N 1
ATOM 764 C CA . ILE A 1 95 ? -10.289 54.562 -9.953 1 91.12 95 ILE A CA 1
ATOM 765 C C . ILE A 1 95 ? -9.25 54.125 -8.922 1 91.12 95 ILE A C 1
ATOM 767 O O . ILE A 1 95 ? -8.938 54.875 -7.988 1 91.12 95 ILE A O 1
ATOM 771 N N . LEU A 1 96 ? -8.703 53 -9.109 1 92.12 96 LEU A N 1
ATOM 772 C CA . LEU A 1 96 ? -7.723 52.469 -8.164 1 92.12 96 LEU A CA 1
ATOM 773 C C . LEU A 1 96 ? -6.438 53.281 -8.195 1 92.12 96 LEU A C 1
ATOM 775 O O . LEU A 1 96 ? -5.91 53.656 -7.148 1 92.12 96 LEU A O 1
ATOM 779 N N . VAL A 1 97 ? -5.945 53.594 -9.367 1 92.56 97 VAL A N 1
ATOM 780 C CA . VAL A 1 97 ? -4.699 54.344 -9.484 1 92.56 97 VAL A CA 1
ATOM 781 C C . VAL A 1 97 ? -4.906 55.781 -8.992 1 92.56 97 VAL A C 1
ATOM 783 O O . VAL A 1 97 ? -4.02 56.344 -8.359 1 92.56 97 VAL A O 1
ATOM 786 N N . ASN A 1 98 ? -6.094 56.375 -9.203 1 90.25 98 ASN A N 1
ATOM 787 C CA . ASN A 1 98 ? -6.402 57.719 -8.688 1 90.25 98 ASN A CA 1
ATOM 788 C C . ASN A 1 98 ? -6.422 57.719 -7.164 1 90.25 98 ASN A C 1
ATOM 790 O O . ASN A 1 98 ? -6.027 58.719 -6.547 1 90.25 98 ASN A O 1
ATOM 794 N N . SER A 1 99 ? -6.852 56.656 -6.656 1 90.69 99 SER A N 1
ATOM 795 C CA . SER A 1 99 ? -6.852 56.562 -5.199 1 90.69 99 SER A CA 1
ATOM 796 C C . SER A 1 99 ? -5.434 56.531 -4.645 1 90.69 99 SER A C 1
ATOM 798 O O . SER A 1 99 ? -5.16 57.125 -3.6 1 90.69 99 SER A O 1
ATOM 800 N N . TRP A 1 100 ? -4.508 55.969 -5.336 1 90.88 100 TRP A N 1
ATOM 801 C CA . TRP A 1 100 ? -3.113 55.906 -4.91 1 90.88 100 TRP A CA 1
ATOM 802 C C . TRP A 1 100 ? -2.465 57.281 -5.031 1 90.88 100 TRP A C 1
ATOM 804 O O . TRP A 1 100 ? -1.649 57.688 -4.191 1 90.88 100 TRP A O 1
ATOM 814 N N . VAL A 1 101 ? -2.889 57.969 -5.984 1 88.19 101 VAL A N 1
ATOM 815 C CA . VAL A 1 101 ? -2.326 59.281 -6.215 1 88.19 101 VAL A CA 1
ATOM 816 C C . VAL A 1 101 ? -2.877 60.281 -5.184 1 88.19 101 VAL A C 1
ATOM 818 O O . VAL A 1 101 ? -2.137 61.094 -4.645 1 88.19 101 VAL A O 1
ATOM 821 N N . GLN A 1 102 ? -4.125 60.188 -4.852 1 85.62 102 GLN A N 1
ATOM 822 C CA . GLN A 1 102 ? -4.77 61.094 -3.912 1 85.62 102 GLN A CA 1
ATOM 823 C C . GLN A 1 102 ? -4.238 60.906 -2.496 1 85.62 102 GLN A C 1
ATOM 825 O O . GLN A 1 102 ? -4.141 61.844 -1.723 1 85.62 102 GLN A O 1
ATOM 830 N N . THR A 1 103 ? -3.938 59.688 -2.16 1 84.38 103 THR A N 1
ATOM 831 C CA . THR A 1 103 ? -3.43 59.406 -0.824 1 84.38 103 THR A CA 1
ATOM 832 C C . THR A 1 103 ? -1.929 59.656 -0.746 1 84.38 103 THR A C 1
ATOM 834 O O . THR A 1 103 ? -1.323 59.531 0.32 1 84.38 103 THR A O 1
ATOM 837 N N . GLY A 1 104 ? -1.243 60 -1.894 1 80.44 104 GLY A N 1
ATOM 838 C CA . GLY A 1 104 ? 0.153 60.438 -1.904 1 80.44 104 GLY A CA 1
ATOM 839 C C . GLY A 1 104 ? 1.116 59.25 -1.963 1 80.44 104 GLY A C 1
ATOM 840 O O . GLY A 1 104 ? 2.297 59.406 -1.638 1 80.44 104 GLY A O 1
ATOM 841 N N . GLN A 1 105 ? 0.61 58.125 -2.311 1 83.69 105 GLN A N 1
ATOM 842 C CA . GLN A 1 105 ? 1.504 56.969 -2.344 1 83.69 105 GLN A CA 1
ATOM 843 C C . GLN A 1 105 ? 2.361 57 -3.607 1 83.69 105 GLN A C 1
ATOM 845 O O . GLN A 1 105 ? 3.484 56.469 -3.602 1 83.69 105 GLN A O 1
ATOM 850 N N . ILE A 1 106 ? 1.767 57.5 -4.742 1 85.25 106 ILE A N 1
ATOM 851 C CA . ILE A 1 106 ? 2.498 57.594 -6 1 85.25 106 ILE A CA 1
ATOM 852 C C . ILE A 1 106 ? 2.369 59 -6.574 1 85.25 106 ILE A C 1
ATOM 854 O O . ILE A 1 106 ? 1.327 59.656 -6.434 1 85.25 106 ILE A O 1
ATOM 858 N N . PRO A 1 107 ? 3.475 59.375 -7.156 1 83.69 107 PRO A N 1
ATOM 859 C CA . PRO A 1 107 ? 3.389 60.688 -7.824 1 83.69 107 PRO A CA 1
ATOM 860 C C . PRO A 1 107 ? 2.5 60.656 -9.062 1 83.69 107 PRO A C 1
ATOM 862 O O . PRO A 1 107 ? 2.359 59.594 -9.703 1 83.69 107 PRO A O 1
ATOM 865 N N . GLY A 1 108 ? 1.771 61.625 -9.359 1 81.56 108 GLY A N 1
ATOM 866 C CA . GLY A 1 108 ? 0.836 61.75 -10.469 1 81.56 108 GLY A CA 1
ATOM 867 C C . GLY A 1 108 ? 1.47 61.469 -11.82 1 81.56 108 GLY A C 1
ATOM 868 O O . GLY A 1 108 ? 0.777 61.094 -12.766 1 81.56 108 GLY A O 1
ATOM 869 N N . SER A 1 109 ? 2.814 61.531 -11.953 1 82.06 109 SER A N 1
ATOM 870 C CA . SER A 1 109 ? 3.498 61.312 -13.227 1 82.06 109 SER A CA 1
ATOM 871 C C . SER A 1 109 ? 3.471 59.844 -13.625 1 82.06 109 SER A C 1
ATOM 873 O O . SER A 1 109 ? 3.602 59.531 -14.805 1 82.06 109 SER A O 1
ATOM 875 N N . PHE A 1 110 ? 3.221 59.031 -12.656 1 85.88 110 PHE A N 1
ATOM 876 C CA . PHE A 1 110 ? 3.271 57.594 -12.945 1 85.88 110 PHE A CA 1
ATOM 877 C C . PHE A 1 110 ? 1.871 57.031 -13.172 1 85.88 110 PHE A C 1
ATOM 879 O O . PHE A 1 110 ? 1.698 55.844 -13.344 1 85.88 110 PHE A O 1
ATOM 886 N N . HIS A 1 111 ? 0.839 57.781 -13.234 1 88.06 111 HIS A N 1
ATOM 887 C CA . HIS A 1 111 ? -0.54 57.344 -13.383 1 88.06 111 HIS A CA 1
ATOM 888 C C . HIS A 1 111 ? -0.731 56.562 -14.68 1 88.06 111 HIS A C 1
ATOM 890 O O . HIS A 1 111 ? -1.257 55.469 -14.68 1 88.06 111 HIS A O 1
ATOM 896 N N . GLU A 1 112 ? -0.234 57.031 -15.758 1 85.5 112 GLU A N 1
ATOM 897 C CA . GLU A 1 112 ? -0.445 56.406 -17.047 1 85.5 112 GLU A CA 1
ATOM 898 C C . GLU A 1 112 ? 0.37 55.125 -17.172 1 85.5 112 GLU A C 1
ATOM 900 O O . GLU A 1 112 ? -0.088 54.156 -17.781 1 85.5 112 GLU A O 1
ATOM 905 N N . ALA A 1 113 ? 1.509 55.125 -16.625 1 85.69 113 ALA A N 1
ATOM 906 C CA . ALA A 1 113 ? 2.357 53.938 -16.688 1 85.69 113 ALA A CA 1
ATOM 907 C C . ALA A 1 113 ? 1.745 52.781 -15.898 1 85.69 113 ALA A C 1
ATOM 909 O O . ALA A 1 113 ? 1.811 51.625 -16.328 1 85.69 113 ALA A O 1
ATOM 910 N N . LEU A 1 114 ? 1.189 53.094 -14.867 1 90.12 114 LEU A N 1
ATOM 911 C CA . LEU A 1 114 ? 0.605 52.031 -14.023 1 90.12 114 LEU A CA 1
ATOM 912 C C . LEU A 1 114 ? -0.676 51.5 -14.641 1 90.12 114 LEU A C 1
ATOM 914 O O . LEU A 1 114 ? -0.924 50.281 -14.594 1 90.12 114 LEU A O 1
ATOM 918 N N . VAL A 1 115 ? -1.528 52.375 -15.133 1 90.62 115 VAL A N 1
ATOM 919 C CA . VAL A 1 115 ? -2.76 51.906 -15.766 1 90.62 115 VAL A CA 1
ATOM 920 C C . VAL A 1 115 ? -2.424 51.062 -17 1 90.62 115 VAL A C 1
ATOM 922 O O . VAL A 1 115 ? -3.084 50.062 -17.266 1 90.62 115 VAL A O 1
ATOM 925 N N . ALA A 1 116 ? -1.392 51.344 -17.688 1 86.31 116 ALA A N 1
ATOM 926 C CA . ALA A 1 116 ? -0.961 50.594 -18.844 1 86.31 116 ALA A CA 1
ATOM 927 C C . ALA A 1 116 ? -0.466 49.188 -18.422 1 86.31 116 ALA A C 1
ATOM 929 O O . ALA A 1 116 ? -0.686 48.219 -19.141 1 86.31 116 ALA A O 1
ATOM 930 N N . THR A 1 117 ? 0.22 49.156 -17.344 1 88.25 117 THR A N 1
ATOM 931 C CA . THR A 1 117 ? 0.714 47.875 -16.844 1 88.25 117 THR A CA 1
ATOM 932 C C . THR A 1 117 ? -0.445 46.969 -16.438 1 88.25 117 THR A C 1
ATOM 934 O O . THR A 1 117 ? -0.413 45.781 -16.672 1 88.25 117 THR A O 1
ATOM 937 N N . LEU A 1 118 ? -1.437 47.531 -15.828 1 90.69 118 LEU A N 1
ATOM 938 C CA . LEU A 1 118 ? -2.562 46.719 -15.344 1 90.69 118 LEU A CA 1
ATOM 939 C C . LEU A 1 118 ? -3.463 46.281 -16.484 1 90.69 118 LEU A C 1
ATOM 941 O O . LEU A 1 118 ? -4.207 45.312 -16.359 1 90.69 118 LEU A O 1
ATOM 945 N N . LEU A 1 119 ? -3.361 47.031 -17.562 1 87.81 119 LEU A N 1
ATOM 946 C CA . LEU A 1 119 ? -4.215 46.719 -18.703 1 87.81 119 LEU A CA 1
ATOM 947 C C . LEU A 1 119 ? -3.486 45.781 -19.688 1 87.81 119 LEU A C 1
ATOM 949 O O . LEU A 1 119 ? -4.02 45.469 -20.75 1 87.81 119 LEU A O 1
ATOM 953 N N . GLN A 1 120 ? -2.336 45.312 -19.359 1 87.25 120 GLN A N 1
ATOM 954 C CA . GLN A 1 120 ? -1.652 44.344 -20.203 1 87.25 120 GLN A CA 1
ATOM 955 C C . GLN A 1 120 ? -2.479 43.062 -20.359 1 87.25 120 GLN A C 1
ATOM 957 O O . GLN A 1 120 ? -3.311 42.75 -19.516 1 87.25 120 GLN A O 1
ATOM 962 N N . PRO A 1 121 ? -2.24 42.375 -21.422 1 86 121 PRO A N 1
ATOM 963 C CA . PRO A 1 121 ? -3.057 41.188 -21.672 1 86 121 PRO A CA 1
ATOM 964 C C . PRO A 1 121 ? -2.838 40.094 -20.641 1 86 121 PRO A C 1
ATOM 966 O O . PRO A 1 121 ? -1.734 39.969 -20.109 1 86 121 PRO A O 1
ATOM 969 N N . TYR A 1 122 ? -3.947 39.438 -20.391 1 87.31 122 TYR A N 1
ATOM 970 C CA . TYR A 1 122 ? -3.941 38.312 -19.453 1 87.31 122 TYR A CA 1
ATOM 971 C C . TYR A 1 122 ? -3.891 37 -20.188 1 87.31 122 TYR A C 1
ATOM 973 O O . TYR A 1 122 ? -4.68 36.75 -21.094 1 87.31 122 TYR A O 1
ATOM 981 N N . ARG A 1 123 ? -2.895 36.156 -19.875 1 85.19 123 ARG A N 1
ATOM 982 C CA . ARG A 1 123 ? -2.773 34.812 -20.469 1 85.19 123 ARG A CA 1
ATOM 983 C C . ARG A 1 123 ? -3.025 33.719 -19.422 1 85.19 123 ARG A C 1
ATOM 985 O O . ARG A 1 123 ? -2.35 33.688 -18.391 1 85.19 123 ARG A O 1
ATOM 992 N N . HIS A 1 124 ? -4.02 32.875 -19.719 1 85.56 124 HIS A N 1
ATOM 993 C CA . HIS A 1 124 ? -4.355 31.797 -18.812 1 85.56 124 HIS A CA 1
ATOM 994 C C . HIS A 1 124 ? -3.723 30.484 -19.266 1 85.56 124 HIS A C 1
ATOM 996 O O . HIS A 1 124 ? -3.402 30.328 -20.453 1 85.56 124 HIS A O 1
ATOM 1002 N N . GLN A 1 125 ? -3.471 29.547 -18.391 1 80.06 125 GLN A N 1
ATOM 1003 C CA . GLN A 1 125 ? -2.75 28.297 -18.641 1 80.06 125 GLN A CA 1
ATOM 1004 C C . GLN A 1 125 ? -3.486 27.422 -19.641 1 80.06 125 GLN A C 1
ATOM 1006 O O . GLN A 1 125 ? -2.859 26.766 -20.469 1 80.06 125 GLN A O 1
ATOM 1011 N N . HIS A 1 126 ? -4.828 27.438 -19.578 1 74.88 126 HIS A N 1
ATOM 1012 C CA . HIS A 1 126 ? -5.598 26.594 -20.5 1 74.88 126 HIS A CA 1
ATOM 1013 C C . HIS A 1 126 ? -5.453 27.062 -21.938 1 74.88 126 HIS A C 1
ATOM 1015 O O . HIS A 1 126 ? -5.555 26.266 -22.875 1 74.88 126 HIS A O 1
ATOM 1021 N N . GLN A 1 127 ? -5.23 28.359 -22.094 1 67.12 127 GLN A N 1
ATOM 1022 C CA . GLN A 1 127 ? -5.098 28.938 -23.422 1 67.12 127 GLN A CA 1
ATOM 1023 C C . GLN A 1 127 ? -3.721 28.656 -24.016 1 67.12 127 GLN A C 1
ATOM 1025 O O . GLN A 1 127 ? -3.555 28.641 -25.234 1 67.12 127 GLN A O 1
ATOM 1030 N N . GLN A 1 128 ? -2.791 28.516 -23.109 1 60.34 128 GLN A N 1
ATOM 1031 C CA . GLN A 1 128 ? -1.457 28.188 -23.594 1 60.34 128 GLN A CA 1
ATOM 1032 C C . GLN A 1 128 ? -1.435 26.797 -24.219 1 60.34 128 GLN A C 1
ATOM 1034 O O . GLN A 1 128 ? -0.699 26.547 -25.188 1 60.34 128 GLN A O 1
ATOM 1039 N N . ARG A 1 129 ? -2.232 25.984 -23.719 1 54.03 129 ARG A N 1
ATOM 1040 C CA . ARG A 1 129 ? -2.301 24.625 -24.25 1 54.03 129 ARG A CA 1
ATOM 1041 C C . ARG A 1 129 ? -2.967 24.609 -25.609 1 54.03 129 ARG A C 1
ATOM 1043 O O . ARG A 1 129 ? -2.586 23.812 -26.484 1 54.03 129 ARG A O 1
ATOM 1050 N N . LEU A 1 130 ? -3.961 25.641 -25.891 1 48.34 130 LEU A N 1
ATOM 1051 C CA . LEU A 1 130 ? -4.695 25.656 -27.156 1 48.34 130 LEU A CA 1
ATOM 1052 C C . LEU A 1 130 ? -3.873 26.328 -28.25 1 48.34 130 LEU A C 1
ATOM 1054 O O . LEU A 1 130 ? -3.943 25.922 -29.422 1 48.34 130 LEU A O 1
ATOM 1058 N N . LYS A 1 131 ? -3.221 27.406 -28.031 1 47.41 131 LYS A N 1
ATOM 1059 C CA . LYS A 1 131 ? -2.424 28.062 -29.062 1 47.41 131 LYS A CA 1
ATOM 1060 C C . LYS A 1 131 ? -1.285 27.156 -29.531 1 47.41 131 LYS A C 1
ATOM 1062 O O . LYS A 1 131 ? -0.935 27.156 -30.719 1 47.41 131 LYS A O 1
ATOM 1067 N N . LYS A 1 132 ? -0.674 26.531 -28.688 1 45.31 132 LYS A N 1
ATOM 1068 C CA . LYS A 1 132 ? 0.385 25.625 -29.141 1 45.31 132 LYS A CA 1
ATOM 1069 C C . LYS A 1 132 ? -0.18 24.5 -30 1 45.31 132 LYS A C 1
ATOM 1071 O O . LYS A 1 132 ? 0.483 24.031 -30.938 1 45.31 132 LYS A O 1
ATOM 1076 N N . LYS A 1 133 ? -1.429 24.125 -29.75 1 42.72 133 LYS A N 1
ATOM 1077 C CA . LYS A 1 133 ? -2.078 23.172 -30.641 1 42.72 133 LYS A CA 1
ATOM 1078 C C . LYS A 1 133 ? -2.404 23.797 -32 1 42.72 133 LYS A C 1
ATOM 1080 O O . LYS A 1 133 ? -2.332 23.141 -33.031 1 42.72 133 LYS A O 1
ATOM 1085 N N . SER A 1 134 ? -2.871 25.109 -31.953 1 38.72 134 SER A N 1
ATOM 1086 C CA . SER A 1 134 ? -3.184 25.766 -33.219 1 38.72 134 SER A CA 1
ATOM 1087 C C . SER A 1 134 ? -1.915 26.109 -34 1 38.72 134 SER A C 1
ATOM 1089 O O . SER A 1 134 ? -1.917 26.125 -35.219 1 38.72 134 SER A O 1
ATOM 1091 N N . VAL A 1 135 ? -0.879 26.641 -33.344 1 38.97 135 VAL A N 1
ATOM 1092 C CA . VAL A 1 135 ? 0.352 26.922 -34.062 1 38.97 135 VAL A CA 1
ATOM 1093 C C . VAL A 1 135 ? 0.927 25.625 -34.656 1 38.97 135 VAL A C 1
ATOM 1095 O O . VAL A 1 135 ? 1.451 25.609 -35.781 1 38.97 135 VAL A O 1
ATOM 1098 N N . ASP A 1 136 ? 0.815 24.547 -33.938 1 36.69 136 ASP A N 1
ATOM 1099 C CA . ASP A 1 136 ? 1.298 23.312 -34.531 1 36.69 136 ASP A CA 1
ATOM 1100 C C . ASP A 1 136 ? 0.438 22.922 -35.75 1 36.69 136 ASP A C 1
ATOM 1102 O O . ASP A 1 136 ? 0.936 22.328 -36.688 1 36.69 136 ASP A O 1
ATOM 1106 N N . THR A 1 137 ? -0.859 23.266 -35.719 1 34.72 137 THR A N 1
ATOM 1107 C CA . THR A 1 137 ? -1.667 22.984 -36.906 1 34.72 137 THR A CA 1
ATOM 1108 C C . THR A 1 137 ? -1.436 24.031 -37.969 1 34.72 137 THR A C 1
ATOM 1110 O O . THR A 1 137 ? -1.622 23.766 -39.188 1 34.72 137 THR A O 1
ATOM 1113 N N . LEU A 1 138 ? -1.279 25.328 -37.625 1 31.55 138 LEU A N 1
ATOM 1114 C CA . LEU A 1 138 ? -1.144 26.359 -38.656 1 31.55 138 LEU A CA 1
ATOM 1115 C C . LEU A 1 138 ? 0.237 26.297 -39.312 1 31.55 138 LEU A C 1
ATOM 1117 O O . LEU A 1 138 ? 0.452 26.875 -40.375 1 31.55 138 LEU A O 1
ATOM 1121 N N . GLU A 1 139 ? 1.262 25.844 -38.656 1 33.88 139 GLU A N 1
ATOM 1122 C CA . GLU A 1 139 ? 2.539 25.859 -39.344 1 33.88 139 GLU A CA 1
ATOM 1123 C C . GLU A 1 139 ? 2.52 24.938 -40.562 1 33.88 139 GLU A C 1
ATOM 1125 O O . GLU A 1 139 ? 3.408 25 -41.406 1 33.88 139 GLU A O 1
ATOM 1130 N N . THR A 1 140 ? 1.587 23.969 -40.625 1 34.09 140 THR A N 1
ATOM 1131 C CA . THR A 1 140 ? 1.714 23.188 -41.844 1 34.09 140 THR A CA 1
ATOM 1132 C C . THR A 1 140 ? 1.266 24 -43.062 1 34.09 140 THR A C 1
ATOM 1134 O O . THR A 1 140 ? 1.702 23.734 -44.188 1 34.09 140 THR A O 1
ATOM 1137 N N . HIS A 1 141 ? 0.223 24.812 -42.906 1 31.16 141 HIS A N 1
ATOM 1138 C CA . HIS A 1 141 ? -0.253 25.25 -44.219 1 31.16 141 HIS A CA 1
ATOM 1139 C C . HIS A 1 141 ? 0.598 26.391 -44.75 1 31.16 141 HIS A C 1
ATOM 1141 O O . HIS A 1 141 ? 0.66 26.609 -45.969 1 31.16 141 HIS A O 1
ATOM 1147 N N . ASP A 1 142 ? 0.882 27.406 -43.969 1 29.19 142 ASP A N 1
ATOM 1148 C CA . ASP A 1 142 ? 1.22 28.672 -44.625 1 29.19 142 ASP A CA 1
ATOM 1149 C C . ASP A 1 142 ? 2.693 28.719 -45 1 29.19 142 ASP A C 1
ATOM 1151 O O . ASP A 1 142 ? 3.256 29.781 -45.219 1 29.19 142 ASP A O 1
ATOM 1155 N N . SER A 1 143 ? 3.396 27.609 -45.062 1 31.5 143 SER A N 1
ATOM 1156 C CA . SER A 1 143 ? 4.805 27.781 -45.406 1 31.5 143 SER A CA 1
ATOM 1157 C C . SER A 1 143 ? 4.973 28.531 -46.719 1 31.5 143 SER A C 1
ATOM 1159 O O . SER A 1 143 ? 6.098 28.812 -47.156 1 31.5 143 SER A O 1
ATOM 1161 N N . GLU A 1 144 ? 3.953 28.453 -47.562 1 29.42 144 GLU A N 1
ATOM 1162 C CA . GLU A 1 144 ? 4.379 28.828 -48.906 1 29.42 144 GLU A CA 1
ATOM 1163 C C . GLU A 1 144 ? 4.691 30.328 -49 1 29.42 144 GLU A C 1
ATOM 1165 O O . GLU A 1 144 ? 5.41 30.766 -49.906 1 29.42 144 GLU A O 1
ATOM 1170 N N . VAL A 1 145 ? 3.873 31.125 -48.344 1 29 145 VAL A N 1
ATOM 1171 C CA . VAL A 1 145 ? 3.85 32.469 -48.938 1 29 145 VAL A CA 1
ATOM 1172 C C . VAL A 1 145 ? 5.043 33.281 -48.438 1 29 145 VAL A C 1
ATOM 1174 O O . VAL A 1 145 ? 5.055 34.5 -48.562 1 29 145 VAL A O 1
ATOM 1177 N N . LYS A 1 146 ? 6.055 32.75 -47.812 1 29.25 146 LYS A N 1
ATOM 1178 C CA . LYS A 1 146 ? 6.938 33.594 -47 1 29.25 146 LYS A CA 1
ATOM 1179 C C . LYS A 1 146 ? 7.828 34.438 -47.906 1 29.25 146 LYS A C 1
ATOM 1181 O O . LYS A 1 146 ? 8.742 35.125 -47.406 1 29.25 146 LYS A O 1
ATOM 1186 N N . ASP A 1 147 ? 7.871 34.188 -49.219 1 26.8 147 ASP A N 1
ATOM 1187 C CA . ASP A 1 147 ? 9.133 34.75 -49.719 1 26.8 147 ASP A CA 1
ATOM 1188 C C . ASP A 1 147 ? 9.18 36.25 -49.562 1 26.8 147 ASP A C 1
ATOM 1190 O O . ASP A 1 147 ? 10.25 36.844 -49.406 1 26.8 147 ASP A O 1
ATOM 1194 N N . LYS A 1 148 ? 8.109 36.875 -50.062 1 26.42 148 LYS A N 1
ATOM 1195 C CA . LYS A 1 148 ? 8.578 38.062 -50.781 1 26.42 148 LYS A CA 1
ATOM 1196 C C . LYS A 1 148 ? 9.156 39.094 -49.781 1 26.42 148 LYS A C 1
ATOM 1198 O O . LYS A 1 148 ? 10.273 39.562 -49.969 1 26.42 148 LYS A O 1
ATOM 1203 N N . ASP A 1 149 ? 8.312 40.188 -49.469 1 23.66 149 ASP A N 1
ATOM 1204 C CA . ASP A 1 149 ? 8.703 41.562 -49.344 1 23.66 149 ASP A CA 1
ATOM 1205 C C . ASP A 1 149 ? 9.203 41.875 -47.938 1 23.66 149 ASP A C 1
ATOM 1207 O O . ASP A 1 149 ? 8.414 41.969 -47 1 23.66 149 ASP A O 1
ATOM 1211 N N . THR A 1 150 ? 10.141 41.25 -47.406 1 25.59 150 THR A N 1
ATOM 1212 C CA . THR A 1 150 ? 10.625 41.219 -46.031 1 25.59 150 THR A CA 1
ATOM 1213 C C . THR A 1 150 ? 11.18 42.594 -45.625 1 25.59 150 THR A C 1
ATOM 1215 O O . THR A 1 150 ? 11.82 42.719 -44.562 1 25.59 150 THR A O 1
ATOM 1218 N N . ARG A 1 151 ? 11.219 43.469 -46.688 1 24.97 151 ARG A N 1
ATOM 1219 C CA . ARG A 1 151 ? 12.148 44.562 -46.438 1 24.97 151 ARG A CA 1
ATOM 1220 C C . ARG A 1 151 ? 11.797 45.281 -45.125 1 24.97 151 ARG A C 1
ATOM 1222 O O . ARG A 1 151 ? 12.656 45.469 -44.25 1 24.97 151 ARG A O 1
ATOM 1229 N N . ALA A 1 152 ? 10.977 46.375 -45.281 1 23.03 152 ALA A N 1
ATOM 1230 C CA . ALA A 1 152 ? 11.117 47.719 -44.719 1 23.03 152 ALA A CA 1
ATOM 1231 C C . ALA A 1 152 ? 10.555 47.75 -43.281 1 23.03 152 ALA A C 1
ATOM 1233 O O . ALA A 1 152 ? 10.281 48.844 -42.75 1 23.03 152 ALA A O 1
ATOM 1234 N N . MET A 1 153 ? 10.195 46.75 -42.656 1 23.02 153 MET A N 1
ATOM 1235 C CA . MET A 1 153 ? 9.414 47.125 -41.469 1 23.02 153 MET A CA 1
ATOM 1236 C C . MET A 1 153 ? 10.273 47.875 -40.469 1 23.02 153 MET A C 1
ATOM 1238 O O . MET A 1 153 ? 11.203 47.312 -39.906 1 23.02 153 MET A O 1
ATOM 1242 N N . SER A 1 154 ? 10.688 49.156 -40.812 1 22.2 154 SER A N 1
ATOM 1243 C CA . SER A 1 154 ? 11.453 50.156 -40.094 1 22.2 154 SER A CA 1
ATOM 1244 C C . SER A 1 154 ? 11.039 50.188 -38.625 1 22.2 154 SER A C 1
ATOM 1246 O O . SER A 1 154 ? 9.945 49.75 -38.25 1 22.2 154 SER A O 1
ATOM 1248 N N . VAL A 1 155 ? 12.008 50.656 -37.781 1 24.05 155 VAL A N 1
ATOM 1249 C CA . VAL A 1 155 ? 12.227 50.875 -36.344 1 24.05 155 VAL A CA 1
ATOM 1250 C C . VAL A 1 155 ? 11.141 51.781 -35.781 1 24.05 155 VAL A C 1
ATOM 1252 O O . VAL A 1 155 ? 11.031 52.938 -36.188 1 24.05 155 VAL A O 1
ATOM 1255 N N . ALA A 1 156 ? 9.906 51.438 -35.75 1 25.84 156 ALA A N 1
ATOM 1256 C CA . ALA A 1 156 ? 8.852 52.219 -35.125 1 25.84 156 ALA A CA 1
ATOM 1257 C C . ALA A 1 156 ? 9.312 52.781 -33.781 1 25.84 156 ALA A C 1
ATOM 1259 O O . ALA A 1 156 ? 9.703 52.031 -32.875 1 25.84 156 ALA A O 1
ATOM 1260 N N . SER A 1 157 ? 10 53.969 -33.656 1 23.91 157 SER A N 1
ATOM 1261 C CA . SER A 1 157 ? 10.492 54.844 -32.625 1 23.91 157 SER A CA 1
ATOM 1262 C C . SER A 1 157 ? 9.5 54.969 -31.484 1 23.91 157 SER A C 1
ATOM 1264 O O . SER A 1 157 ? 8.305 54.719 -31.656 1 23.91 157 SER A O 1
ATOM 1266 N N . VAL A 1 158 ? 10.008 55.219 -30.234 1 26.55 158 VAL A N 1
ATOM 1267 C CA . VAL A 1 158 ? 9.57 55.344 -28.844 1 26.55 158 VAL A CA 1
ATOM 1268 C C . VAL A 1 158 ? 8.492 56.438 -28.75 1 26.55 158 VAL A C 1
ATOM 1270 O O . VAL A 1 158 ? 7.941 56.688 -27.688 1 26.55 158 VAL A O 1
ATOM 1273 N N . ASP A 1 159 ? 8.359 57.344 -29.781 1 26.2 159 ASP A N 1
ATOM 1274 C CA . ASP A 1 159 ? 7.5 58.5 -29.578 1 26.2 159 ASP A CA 1
ATOM 1275 C C . ASP A 1 159 ? 6.047 58.094 -29.375 1 26.2 159 ASP A C 1
ATOM 1277 O O . ASP A 1 159 ? 5.148 58.938 -29.375 1 26.2 159 ASP A O 1
ATOM 1281 N N . SER A 1 160 ? 5.77 56.906 -29.672 1 28.95 160 SER A N 1
ATOM 1282 C CA . SER A 1 160 ? 4.352 56.562 -29.719 1 28.95 160 SER A CA 1
ATOM 1283 C C . SER A 1 160 ? 3.719 56.625 -28.328 1 28.95 160 SER A C 1
ATOM 1285 O O . SER A 1 160 ? 2.67 56.031 -28.094 1 28.95 160 SER A O 1
ATOM 1287 N N . VAL A 1 161 ? 4.438 57.219 -27.344 1 28.62 161 VAL A N 1
ATOM 1288 C CA . VAL A 1 161 ? 3.832 57.406 -26.031 1 28.62 161 VAL A CA 1
ATOM 1289 C C . VAL A 1 161 ? 2.627 58.344 -26.156 1 28.62 161 VAL A C 1
ATOM 1291 O O . VAL A 1 161 ? 1.725 58.312 -25.312 1 28.62 161 VAL A O 1
ATOM 1294 N N . ALA A 1 162 ? 2.689 59.375 -27.078 1 27.97 162 ALA A N 1
ATOM 1295 C CA . ALA A 1 162 ? 1.71 60.469 -27.062 1 27.97 162 ALA A CA 1
ATOM 1296 C C . ALA A 1 162 ? 0.312 59.938 -27.391 1 27.97 162 ALA A C 1
ATOM 1298 O O . ALA A 1 162 ? -0.68 60.656 -27.188 1 27.97 162 ALA A O 1
ATOM 1299 N N . SER A 1 163 ? 0.222 59.031 -28.359 1 29.88 163 SER A N 1
ATOM 1300 C CA . SER A 1 163 ? -1.139 58.688 -28.781 1 29.88 163 SER A CA 1
ATOM 1301 C C . SER A 1 163 ? -1.901 57.969 -27.672 1 29.88 163 SER A C 1
ATOM 1303 O O . SER A 1 163 ? -2.811 57.188 -27.953 1 29.88 163 SER A O 1
ATOM 1305 N N . MET A 1 164 ? -1.434 57.969 -26.516 1 29.94 164 MET A N 1
ATOM 1306 C CA . MET A 1 164 ? -1.991 57.406 -25.281 1 29.94 164 MET A CA 1
ATOM 1307 C C . MET A 1 164 ? -3.324 58.062 -24.938 1 29.94 164 MET A C 1
ATOM 1309 O O . MET A 1 164 ? -3.938 57.75 -23.922 1 29.94 164 MET A O 1
ATOM 1313 N N . SER A 1 165 ? -3.627 59.312 -25.516 1 31.22 165 SER A N 1
ATOM 1314 C CA . SER A 1 165 ? -4.883 59.969 -25.172 1 31.22 165 SER A CA 1
ATOM 1315 C C . SER A 1 165 ? -6.082 59.094 -25.547 1 31.22 165 SER A C 1
ATOM 1317 O O . SER A 1 165 ? -7.188 59.312 -25.031 1 3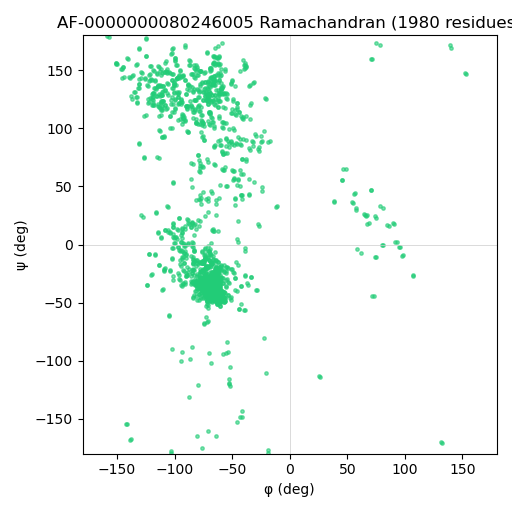1.22 165 SER A O 1
ATOM 1319 N N . SER A 1 166 ? -6.016 58.406 -26.75 1 32.12 166 SER A N 1
ATOM 1320 C CA . SER A 1 166 ? -7.176 57.656 -27.203 1 32.12 166 SER A CA 1
ATOM 1321 C C . SER A 1 166 ? -7.402 56.406 -26.328 1 32.12 166 SER A C 1
ATOM 1323 O O . SER A 1 166 ? -8.234 55.562 -26.656 1 32.12 166 SER A O 1
ATOM 1325 N N . LEU A 1 167 ? -6.562 56.062 -25.5 1 33.09 167 LEU A N 1
ATOM 1326 C CA . LEU A 1 167 ? -6.785 54.938 -24.594 1 33.09 167 LEU A CA 1
ATOM 1327 C C . LEU A 1 167 ? -8.016 55.156 -23.719 1 33.09 167 LEU A C 1
ATOM 1329 O O . LEU A 1 167 ? -8.43 54.281 -22.969 1 33.09 167 LEU A O 1
ATOM 1333 N N . ALA A 1 168 ? -8.461 56.438 -23.516 1 34.97 168 ALA A N 1
ATOM 1334 C CA . ALA A 1 168 ? -9.641 56.719 -22.703 1 34.97 168 ALA A CA 1
ATOM 1335 C C . ALA A 1 168 ? -10.867 55.969 -23.25 1 34.97 168 ALA A C 1
ATOM 1337 O O . ALA A 1 168 ? -11.805 55.688 -22.5 1 34.97 168 ALA A O 1
ATOM 1338 N N . THR A 1 169 ? -11.156 56.062 -24.656 1 35.56 169 THR A N 1
ATOM 1339 C CA . THR A 1 169 ? -12.383 55.5 -25.219 1 35.56 169 THR A CA 1
ATOM 1340 C C . THR A 1 169 ? -12.219 54.031 -25.516 1 35.56 169 THR A C 1
ATOM 1342 O O . THR A 1 169 ? -12.883 53.5 -26.406 1 35.56 169 THR A O 1
ATOM 1345 N N . LEU A 1 170 ? -11.148 53.375 -25.281 1 34.56 170 LEU A N 1
ATOM 1346 C CA . LEU A 1 170 ? -11.094 51.938 -25.562 1 34.56 170 LEU A CA 1
ATOM 1347 C C . LEU A 1 170 ? -12.242 51.219 -24.891 1 34.56 170 LEU A C 1
ATOM 1349 O O . LEU A 1 170 ? -12.406 51.281 -23.672 1 34.56 170 LEU A O 1
ATOM 1353 N N . THR A 1 171 ? -13.438 51.188 -25.516 1 36.66 171 THR A N 1
ATOM 1354 C CA . THR A 1 171 ? -14.531 50.344 -25.078 1 36.66 171 THR A CA 1
ATOM 1355 C C . THR A 1 171 ? -14.047 48.906 -24.891 1 36.66 171 THR A C 1
ATOM 1357 O O . THR A 1 171 ? -13.016 48.5 -25.453 1 36.66 171 THR A O 1
ATOM 1360 N N . ASP A 1 172 ? -14.508 48.156 -23.844 1 43.12 172 ASP A N 1
ATOM 1361 C CA . ASP A 1 172 ? -14.273 46.75 -23.531 1 43.12 172 ASP A CA 1
ATOM 1362 C C . ASP A 1 172 ? -14.141 45.938 -24.797 1 43.12 172 ASP A C 1
ATOM 1364 O O . ASP A 1 172 ? -13.523 44.844 -24.781 1 43.12 172 ASP A O 1
ATOM 1368 N N . ASP A 1 173 ? -14.758 46.312 -25.969 1 42.09 173 ASP A N 1
ATOM 1369 C CA . ASP A 1 173 ? -14.82 45.5 -27.188 1 42.09 173 ASP A CA 1
ATOM 1370 C C . ASP A 1 173 ? -13.492 45.531 -27.938 1 42.09 173 ASP A C 1
ATOM 1372 O O . ASP A 1 173 ? -13.188 44.594 -28.688 1 42.09 173 ASP A O 1
ATOM 1376 N N . ASP A 1 174 ? -12.789 46.562 -28.109 1 39.62 174 ASP A N 1
ATOM 1377 C CA . ASP A 1 174 ? -11.641 46.719 -29 1 39.62 174 ASP A CA 1
ATOM 1378 C C . ASP A 1 174 ? -10.398 46.062 -28.406 1 39.62 174 ASP A C 1
ATOM 1380 O O . ASP A 1 174 ? -9.312 46.125 -28.984 1 39.62 174 ASP A O 1
ATOM 1384 N N . LEU A 1 175 ? -10.227 46.094 -27.094 1 39.09 175 LEU A N 1
ATOM 1385 C CA . LEU A 1 175 ? -9.109 45.25 -26.656 1 39.09 175 LEU A CA 1
ATOM 1386 C C . LEU A 1 175 ? -9.125 43.906 -27.375 1 39.09 175 LEU A C 1
ATOM 1388 O O . LEU A 1 175 ? -10.188 43.312 -27.547 1 39.09 175 LEU A O 1
ATOM 1392 N N . GLY A 1 176 ? -8.461 43.625 -28.578 1 36.56 176 GLY A N 1
ATOM 1393 C CA . GLY A 1 176 ? -8.195 42.406 -29.359 1 36.56 176 GLY A CA 1
ATOM 1394 C C . GLY A 1 176 ? -8.531 41.125 -28.625 1 36.56 176 GLY A C 1
ATOM 1395 O O . GLY A 1 176 ? -7.645 40.438 -28.156 1 36.56 176 GLY A O 1
ATOM 1396 N N . THR A 1 177 ? -9.484 41.125 -27.844 1 40.06 177 THR A N 1
ATOM 1397 C CA . THR A 1 177 ? -9.953 39.969 -27.078 1 40.06 177 THR A CA 1
ATOM 1398 C C . THR A 1 177 ? -10.25 38.812 -28.016 1 40.06 177 THR A C 1
ATOM 1400 O O . THR A 1 177 ? -11.258 38.812 -28.719 1 40.06 177 THR A O 1
ATOM 1403 N N . GLU A 1 178 ? -9.375 38.406 -28.938 1 39.78 178 GLU A N 1
ATOM 1404 C CA . GLU A 1 178 ? -9.539 37.062 -29.484 1 39.78 178 GLU A CA 1
ATOM 1405 C C . GLU A 1 178 ? -10.359 36.188 -28.547 1 39.78 178 GLU A C 1
ATOM 1407 O O . GLU A 1 178 ? -10.312 36.375 -27.328 1 39.78 178 GLU A O 1
ATOM 1412 N N . ASN A 1 179 ? -11.5 35.531 -29.016 1 43.84 179 ASN A N 1
ATOM 1413 C CA . ASN A 1 179 ? -12.469 34.562 -28.531 1 43.84 179 ASN A CA 1
ATOM 1414 C C . ASN A 1 179 ? -11.805 33.531 -27.625 1 43.84 179 ASN A C 1
ATOM 1416 O O . ASN A 1 179 ? -11.289 32.531 -28.109 1 43.84 179 ASN A O 1
ATOM 1420 N N . SER A 1 180 ? -11.039 33.844 -26.828 1 53.66 180 SER A N 1
ATOM 1421 C CA . SER A 1 180 ? -10.508 32.844 -25.906 1 53.66 180 SER A CA 1
ATOM 1422 C C . SER A 1 180 ? -11.633 32.031 -25.25 1 53.66 180 SER A C 1
ATOM 1424 O O . SER A 1 180 ? -12.531 32.625 -24.625 1 53.66 180 SER A O 1
ATOM 1426 N N . LYS A 1 181 ? -12.055 30.969 -25.922 1 59.72 181 LYS A N 1
ATOM 1427 C CA . LYS A 1 181 ? -13.047 30.016 -25.438 1 59.72 181 LYS A CA 1
ATOM 1428 C C . LYS A 1 181 ? -12.828 29.703 -23.953 1 59.72 181 LYS A C 1
ATOM 1430 O O . LYS A 1 181 ? -11.727 29.344 -23.547 1 59.72 181 LYS A O 1
ATOM 1435 N N . PRO A 1 182 ? -13.75 30.203 -23.016 1 70.31 182 PRO A N 1
ATOM 1436 C CA . PRO A 1 182 ? -13.664 29.859 -21.594 1 70.31 182 PRO A CA 1
ATOM 1437 C C . PRO A 1 182 ? -13.555 28.359 -21.359 1 70.31 182 PRO A C 1
ATOM 1439 O O . PRO A 1 182 ? -13.969 27.562 -22.203 1 70.31 182 PRO A O 1
ATOM 1442 N N . ASN A 1 183 ? -12.711 28.031 -20.438 1 77.06 183 ASN A N 1
ATOM 1443 C CA . ASN A 1 183 ? -12.531 26.641 -20.031 1 77.06 183 ASN A CA 1
ATOM 1444 C C . ASN A 1 183 ? -13.828 26.047 -19.484 1 77.06 183 ASN A C 1
ATOM 1446 O O . ASN A 1 183 ? -14.102 26.125 -18.297 1 77.06 183 ASN A O 1
ATOM 1450 N N . LYS A 1 184 ? -14.648 25.547 -20.328 1 75.94 184 LYS A N 1
ATOM 1451 C CA . LYS A 1 184 ? -15.938 24.969 -19.953 1 75.94 184 LYS A CA 1
ATOM 1452 C C . LYS A 1 184 ? -15.75 23.719 -19.094 1 75.94 184 LYS A C 1
ATOM 1454 O O . LYS A 1 184 ? -16.578 23.422 -18.219 1 75.94 184 LYS A O 1
ATOM 1459 N N . ARG A 1 185 ? -14.688 23.031 -19.312 1 76 185 ARG A N 1
ATOM 1460 C CA . ARG A 1 185 ? -14.453 21.797 -18.562 1 76 185 ARG A CA 1
ATOM 1461 C C . ARG A 1 185 ? -14.211 22.094 -17.094 1 76 185 ARG A C 1
ATOM 1463 O O . ARG A 1 185 ? -14.688 21.344 -16.219 1 76 185 ARG A O 1
ATOM 1470 N N . PHE A 1 186 ? -13.547 23.219 -16.875 1 81.69 186 PHE A N 1
ATOM 1471 C CA . PHE A 1 186 ? -13.266 23.547 -15.484 1 81.69 186 PHE A CA 1
ATOM 1472 C C . PHE A 1 186 ? -14.484 24.172 -14.82 1 81.69 186 PHE A C 1
ATOM 1474 O O . PHE A 1 186 ? -14.664 24.047 -13.602 1 81.69 186 PHE A O 1
ATOM 1481 N N . LEU A 1 187 ? -15.336 24.781 -15.617 1 81.56 187 LEU A N 1
ATOM 1482 C CA . LEU A 1 187 ? -16.547 25.406 -15.07 1 81.56 187 LEU A CA 1
ATOM 1483 C C . LEU A 1 187 ? -17.469 24.359 -14.469 1 81.56 187 LEU A C 1
ATOM 1485 O O . LEU A 1 187 ? -18.141 24.609 -13.477 1 81.56 187 LEU A O 1
ATOM 1489 N N . LYS A 1 188 ? -17.391 23.203 -14.977 1 77 188 LYS A N 1
ATOM 1490 C CA . LYS A 1 188 ? -18.25 22.125 -14.492 1 77 188 LYS A CA 1
ATOM 1491 C C . LYS A 1 188 ? -17.812 21.641 -13.117 1 77 188 LYS A C 1
ATOM 1493 O O . LYS A 1 188 ? -18.594 21.047 -12.375 1 77 188 LYS A O 1
ATOM 1498 N N . LYS A 1 189 ? -16.594 21.906 -12.789 1 77.31 189 LYS A N 1
ATOM 1499 C CA . LYS A 1 189 ? -16.062 21.484 -11.5 1 77.31 189 LYS A CA 1
ATOM 1500 C C . LYS A 1 189 ? -16.406 22.484 -10.406 1 77.31 189 LYS A C 1
ATOM 1502 O O . LYS A 1 189 ? -16.25 22.188 -9.219 1 77.31 189 LYS A O 1
ATOM 1507 N N . LEU A 1 190 ? -16.906 23.641 -10.852 1 82.19 190 LEU A N 1
ATOM 1508 C CA . LEU A 1 190 ? -17.25 24.672 -9.875 1 82.19 190 LEU A CA 1
ATOM 1509 C C . LEU A 1 190 ? -18.734 24.578 -9.5 1 82.19 190 LEU A C 1
ATOM 1511 O O . LEU A 1 190 ? -19.547 24.109 -10.289 1 82.19 190 LEU A O 1
ATOM 1515 N N . THR A 1 191 ? -18.969 24.844 -8.281 1 77.69 191 THR A N 1
ATOM 1516 C CA . THR A 1 191 ? -20.359 24.875 -7.82 1 77.69 191 THR A CA 1
ATOM 1517 C C . THR A 1 191 ? -21.156 25.938 -8.578 1 77.69 191 THR A C 1
ATOM 1519 O O . THR A 1 191 ? -20.609 26.938 -9.016 1 77.69 191 THR A O 1
ATOM 1522 N N . SER A 1 192 ? -22.438 25.703 -8.797 1 80.25 192 SER A N 1
ATOM 1523 C CA . SER A 1 192 ? -23.297 26.641 -9.508 1 80.25 192 SER A CA 1
ATOM 1524 C C . SER A 1 192 ? -23.453 27.953 -8.734 1 80.25 192 SER A C 1
ATOM 1526 O O . SER A 1 192 ? -23.656 27.938 -7.516 1 80.25 192 SER A O 1
ATOM 1528 N N . GLY A 1 193 ? -23.219 29.062 -9.375 1 80.44 193 GLY A N 1
ATOM 1529 C CA . GLY A 1 193 ? -23.375 30.375 -8.766 1 80.44 193 GLY A CA 1
ATOM 1530 C C . GLY A 1 193 ? -22.094 30.875 -8.109 1 80.44 193 GLY A C 1
ATOM 1531 O O . GLY A 1 193 ? -22.141 31.688 -7.191 1 80.44 193 GLY A O 1
ATOM 1532 N N . SER A 1 194 ? -21.062 30.281 -8.492 1 86.94 194 SER A N 1
ATOM 1533 C CA . SER A 1 194 ? -19.781 30.703 -7.91 1 86.94 194 SER A CA 1
ATOM 1534 C C . SER A 1 194 ? -19.344 32.031 -8.461 1 86.94 194 SER A C 1
ATOM 1536 O O . SER A 1 194 ? -19.719 32.406 -9.578 1 86.94 194 SER A O 1
ATOM 1538 N N . GLU A 1 195 ? -18.797 32.875 -7.613 1 91.31 195 GLU A N 1
ATOM 1539 C CA . GLU A 1 195 ? -18.172 34.125 -8 1 91.31 195 GLU A CA 1
ATOM 1540 C C . GLU A 1 195 ? -16.641 34 -7.992 1 91.31 195 GLU A C 1
ATOM 1542 O O . GLU A 1 195 ? -16.094 33.031 -7.516 1 91.31 195 GLU A O 1
ATOM 1547 N N . ALA A 1 196 ? -16 34.938 -8.602 1 92.19 196 ALA A N 1
ATOM 1548 C CA . ALA A 1 196 ? -14.555 34.812 -8.742 1 92.19 196 ALA A CA 1
ATOM 1549 C C . ALA A 1 196 ? -13.836 35.969 -8.039 1 92.19 196 ALA A C 1
ATOM 1551 O O . ALA A 1 196 ? -14.422 37.031 -7.816 1 92.19 196 ALA A O 1
ATOM 1552 N N . ALA A 1 197 ? -12.664 35.719 -7.559 1 94.12 197 ALA A N 1
ATOM 1553 C CA . ALA A 1 197 ? -11.711 36.688 -7.035 1 94.12 197 ALA A CA 1
ATOM 1554 C C . ALA A 1 197 ? -10.406 36.656 -7.832 1 94.12 197 ALA A C 1
ATOM 1556 O O . ALA A 1 197 ? -9.836 35.594 -8.062 1 94.12 197 ALA A O 1
ATOM 1557 N N . ALA A 1 198 ? -9.992 37.75 -8.297 1 94.69 198 ALA A N 1
ATOM 1558 C CA . ALA A 1 198 ? -8.758 37.875 -9.07 1 94.69 198 ALA A CA 1
ATOM 1559 C C . ALA A 1 198 ? -7.648 38.531 -8.25 1 94.69 198 ALA A C 1
ATOM 1561 O O . ALA A 1 198 ? -7.867 39.562 -7.605 1 94.69 198 ALA A O 1
ATOM 1562 N N . ILE A 1 199 ? -6.52 37.875 -8.234 1 95.5 199 ILE A N 1
ATOM 1563 C CA . ILE A 1 199 ? -5.352 38.406 -7.523 1 95.5 199 ILE A CA 1
ATOM 1564 C C . ILE A 1 199 ? -4.25 38.75 -8.523 1 95.5 199 ILE A C 1
ATOM 1566 O O . ILE A 1 199 ? -3.795 37.875 -9.273 1 95.5 199 ILE A O 1
ATOM 1570 N N . LEU A 1 200 ? -3.832 39.938 -8.578 1 94.44 200 LEU A N 1
ATOM 1571 C CA . LEU A 1 200 ? -2.771 40.375 -9.477 1 94.44 200 LEU A CA 1
ATOM 1572 C C . LEU A 1 200 ? -1.523 40.781 -8.695 1 94.44 200 LEU A C 1
ATOM 1574 O O . LEU A 1 200 ? -1.581 41.625 -7.82 1 94.44 200 LEU A O 1
ATOM 1578 N N . CYS A 1 201 ? -0.452 40.062 -8.945 1 92.75 201 CYS A N 1
ATOM 1579 C CA . CYS A 1 201 ? 0.83 40.344 -8.305 1 92.75 201 CYS A CA 1
ATOM 1580 C C . CYS A 1 201 ? 1.894 40.688 -9.344 1 92.75 201 CYS A C 1
ATOM 1582 O O . CYS A 1 201 ? 2.045 39.969 -10.344 1 92.75 201 CYS A O 1
ATOM 1584 N N . ALA A 1 202 ? 2.652 41.781 -9.195 1 90.69 202 ALA A N 1
ATOM 1585 C CA . ALA A 1 202 ? 3.691 42.188 -10.148 1 90.69 202 ALA A CA 1
ATOM 1586 C C . ALA A 1 202 ? 4.875 42.812 -9.43 1 90.69 202 ALA A C 1
ATOM 1588 O O . ALA A 1 202 ? 4.719 43.375 -8.336 1 90.69 202 ALA A O 1
ATOM 1589 N N . GLU A 1 203 ? 5.988 42.531 -9.977 1 87.75 203 GLU A N 1
ATOM 1590 C CA . GLU A 1 203 ? 7.199 43.25 -9.586 1 87.75 203 GLU A CA 1
ATOM 1591 C C . GLU A 1 203 ? 7.582 44.312 -10.625 1 87.75 203 GLU A C 1
ATOM 1593 O O . GLU A 1 203 ? 7.848 43.969 -11.781 1 87.75 203 GLU A O 1
ATOM 1598 N N . LEU A 1 204 ? 7.496 45.594 -10.195 1 84 204 LEU A N 1
ATOM 1599 C CA . LEU A 1 204 ? 7.773 46.688 -11.117 1 84 204 LEU A CA 1
ATOM 1600 C C . LEU A 1 204 ? 9.062 47.406 -10.742 1 84 204 LEU A C 1
ATOM 1602 O O . LEU A 1 204 ? 9.367 47.594 -9.555 1 84 204 LEU A O 1
ATOM 1606 N N . GLU A 1 205 ? 9.781 47.906 -11.656 1 79.12 205 GLU A N 1
ATOM 1607 C CA . GLU A 1 205 ? 11.07 48.562 -11.445 1 79.12 205 GLU A CA 1
ATOM 1608 C C . GLU A 1 205 ? 10.883 50.031 -11.102 1 79.12 205 GLU A C 1
ATOM 1610 O O . GLU A 1 205 ? 11.703 50.625 -10.391 1 79.12 205 GLU A O 1
ATOM 1615 N N . PHE A 1 206 ? 9.773 50.688 -11.539 1 77.69 206 PHE A N 1
ATOM 1616 C CA . PHE A 1 206 ? 9.664 52.156 -11.422 1 77.69 206 PHE A CA 1
ATOM 1617 C C . PHE A 1 206 ? 9.008 52.531 -10.102 1 77.69 206 PHE A C 1
ATOM 1619 O O . PHE A 1 206 ? 8.945 53.719 -9.758 1 77.69 206 PHE A O 1
ATOM 1626 N N . ILE A 1 207 ? 8.625 51.531 -9.289 1 80.5 207 ILE A N 1
ATOM 1627 C CA . ILE A 1 207 ? 7.98 51.844 -8.023 1 80.5 207 ILE A CA 1
ATOM 1628 C C . ILE A 1 207 ? 8.984 51.688 -6.879 1 80.5 207 ILE A C 1
ATOM 1630 O O . ILE A 1 207 ? 9.797 50.781 -6.879 1 80.5 207 ILE A O 1
ATOM 1634 N N . ARG A 1 208 ? 8.922 52.562 -5.914 1 75.19 208 ARG A N 1
ATOM 1635 C CA . ARG A 1 208 ? 9.852 52.562 -4.785 1 75.19 208 ARG A CA 1
ATOM 1636 C C . ARG A 1 208 ? 9.188 51.938 -3.549 1 75.19 208 ARG A C 1
ATOM 1638 O O . ARG A 1 208 ? 9.875 51.438 -2.668 1 75.19 208 ARG A O 1
ATOM 1645 N N . ARG A 1 209 ? 7.891 52.125 -3.51 1 79.81 209 ARG A N 1
ATOM 1646 C CA . ARG A 1 209 ? 7.145 51.562 -2.389 1 79.81 209 ARG A CA 1
ATOM 1647 C C . ARG A 1 209 ? 6.074 50.594 -2.879 1 79.81 209 ARG A C 1
ATOM 1649 O O . ARG A 1 209 ? 5.531 50.75 -3.973 1 79.81 209 ARG A O 1
ATOM 1656 N N . PRO A 1 210 ? 5.859 49.562 -2.025 1 87.44 210 PRO A N 1
ATOM 1657 C CA . PRO A 1 210 ? 4.809 48.625 -2.438 1 87.44 210 PRO A CA 1
ATOM 1658 C C . PRO A 1 210 ? 3.418 49.25 -2.422 1 87.44 210 PRO A C 1
ATOM 1660 O O . PRO A 1 210 ? 3.113 50.062 -1.547 1 87.44 210 PRO A O 1
ATOM 1663 N N . LEU A 1 211 ? 2.619 49 -3.422 1 89.81 211 LEU A N 1
ATOM 1664 C CA . LEU A 1 211 ? 1.247 49.469 -3.557 1 89.81 211 LEU A CA 1
ATOM 1665 C C . LEU A 1 211 ? 0.258 48.312 -3.428 1 89.81 211 LEU A C 1
ATOM 1667 O O . LEU A 1 211 ? 0.402 47.312 -4.102 1 89.81 211 LEU A O 1
ATOM 1671 N N . TYR A 1 212 ? -0.648 48.438 -2.492 1 91.69 212 TYR A N 1
ATOM 1672 C CA . TYR A 1 212 ? -1.685 47.406 -2.301 1 91.69 212 TYR A CA 1
ATOM 1673 C C . TYR A 1 212 ? -3.064 48 -2.598 1 91.69 212 TYR A C 1
ATOM 1675 O O . TYR A 1 212 ? -3.346 49.156 -2.268 1 91.69 212 TYR A O 1
ATOM 1683 N N . GLY A 1 213 ? -3.867 47.281 -3.32 1 92.94 213 GLY A N 1
ATOM 1684 C CA . GLY A 1 213 ? -5.238 47.656 -3.611 1 92.94 213 GLY A CA 1
ATOM 1685 C C . GLY A 1 213 ? -6.23 46.531 -3.412 1 92.94 213 GLY A C 1
ATOM 1686 O O . GLY A 1 213 ? -5.961 45.406 -3.799 1 92.94 213 GLY A O 1
ATOM 1687 N N . PHE A 1 214 ? -7.234 46.75 -2.66 1 93.94 214 PHE A N 1
ATOM 1688 C CA . PHE A 1 214 ? -8.32 45.781 -2.447 1 93.94 214 PHE A CA 1
ATOM 1689 C C . PHE A 1 214 ? -9.648 46.375 -2.93 1 93.94 214 PHE A C 1
ATOM 1691 O O . PHE A 1 214 ? -10.078 47.406 -2.463 1 93.94 214 PHE A O 1
ATOM 1698 N N . ILE A 1 215 ? -10.297 45.688 -3.887 1 93.19 215 ILE A N 1
ATOM 1699 C CA . ILE A 1 215 ? -11.531 46.188 -4.484 1 93.19 215 ILE A CA 1
ATOM 1700 C C . ILE A 1 215 ? -12.656 45.188 -4.223 1 93.19 215 ILE A C 1
ATOM 1702 O O . ILE A 1 215 ? -12.523 44 -4.5 1 93.19 215 ILE A O 1
ATOM 1706 N N . LYS A 1 216 ? -13.703 45.531 -3.678 1 92.12 216 LYS A N 1
ATOM 1707 C CA . LYS A 1 216 ? -14.953 44.781 -3.537 1 92.12 216 LYS A CA 1
ATOM 1708 C C . LYS A 1 216 ? -16.078 45.438 -4.348 1 92.12 216 LYS A C 1
ATOM 1710 O O . LYS A 1 216 ? -16.453 46.562 -4.094 1 92.12 216 LYS A O 1
ATOM 1715 N N . MET A 1 217 ? -16.547 44.688 -5.262 1 89.75 217 MET A N 1
ATOM 1716 C CA . MET A 1 217 ? -17.625 45.188 -6.102 1 89.75 217 MET A CA 1
ATOM 1717 C C . MET A 1 217 ? -18.984 45.031 -5.418 1 89.75 217 MET A C 1
ATOM 1719 O O . MET A 1 217 ? -19.203 44.062 -4.688 1 89.75 217 MET A O 1
ATOM 1723 N N . ARG A 1 218 ? -19.781 45.969 -5.637 1 85.62 218 ARG A N 1
ATOM 1724 C CA . ARG A 1 218 ? -21.141 45.875 -5.098 1 85.62 218 ARG A CA 1
ATOM 1725 C C . ARG A 1 218 ? -21.906 44.719 -5.723 1 85.62 218 ARG A C 1
ATOM 1727 O O . ARG A 1 218 ? -22.516 43.906 -5.016 1 85.62 218 ARG A O 1
ATOM 1734 N N . GLU A 1 219 ? -21.797 44.688 -6.996 1 86.19 219 GLU A N 1
ATOM 1735 C CA . GLU A 1 219 ? -22.344 43.531 -7.734 1 86.19 219 GLU A CA 1
ATOM 1736 C C . GLU A 1 219 ? -21.281 42.875 -8.594 1 86.19 219 GLU A C 1
ATOM 1738 O O . GLU A 1 219 ? -20.406 43.562 -9.156 1 86.19 219 GLU A O 1
ATOM 1743 N N . ALA A 1 220 ? -21.344 41.531 -8.523 1 88.31 220 ALA A N 1
ATOM 1744 C CA . ALA A 1 220 ? -20.359 40.781 -9.312 1 88.31 220 ALA A CA 1
ATOM 1745 C C . ALA A 1 220 ? -20.516 41.062 -10.805 1 88.31 220 ALA A C 1
ATOM 1747 O O . ALA A 1 220 ? -21.625 41.125 -11.32 1 88.31 220 ALA A O 1
ATOM 1748 N N . ILE A 1 221 ? -19.453 41.406 -11.453 1 87.12 221 ILE A N 1
ATOM 1749 C CA . ILE A 1 221 ? -19.438 41.75 -12.867 1 87.12 221 ILE A CA 1
ATOM 1750 C C . ILE A 1 221 ? -18.609 40.75 -13.648 1 87.12 221 ILE A C 1
ATOM 1752 O O . ILE A 1 221 ? -17.516 40.344 -13.219 1 87.12 221 ILE A O 1
ATOM 1756 N N . PRO A 1 222 ? -19.188 40.219 -14.672 1 86.12 222 PRO A N 1
ATOM 1757 C CA . PRO A 1 222 ? -18.391 39.312 -15.523 1 86.12 222 PRO A CA 1
ATOM 1758 C C . PRO A 1 222 ? -17.406 40.094 -16.406 1 86.12 222 PRO A C 1
ATOM 1760 O O . PRO A 1 222 ? -17.812 40.875 -17.266 1 86.12 222 PRO A O 1
ATOM 1763 N N . PHE A 1 223 ? -16.188 40.031 -15.992 1 82.94 223 PHE A N 1
ATOM 1764 C CA . PHE A 1 223 ? -15.148 40.625 -16.844 1 82.94 223 PHE A CA 1
ATOM 1765 C C . PHE A 1 223 ? -14.711 39.625 -17.906 1 82.94 223 PHE A C 1
ATOM 1767 O O . PHE A 1 223 ? -14.695 38.438 -17.688 1 82.94 223 PHE A O 1
ATOM 1774 N N . ARG A 1 224 ? -14.57 40 -19.062 1 66.75 224 ARG A N 1
ATOM 1775 C CA . ARG A 1 224 ? -14.32 39.094 -20.188 1 66.75 224 ARG A CA 1
ATOM 1776 C C . ARG A 1 224 ? -13 38.375 -20.016 1 66.75 224 ARG A C 1
ATOM 1778 O O . ARG A 1 224 ? -12.906 37.188 -20.297 1 66.75 224 ARG A O 1
ATOM 1785 N N . ASN A 1 225 ? -11.805 38.938 -19.609 1 77.88 225 ASN A N 1
ATOM 1786 C CA . ASN A 1 225 ? -10.539 38.25 -19.719 1 77.88 225 ASN A CA 1
ATOM 1787 C C . ASN A 1 225 ? -9.773 38.281 -18.391 1 77.88 225 ASN A C 1
ATOM 1789 O O . ASN A 1 225 ? -8.578 37.969 -18.359 1 77.88 225 ASN A O 1
ATOM 1793 N N . LEU A 1 226 ? -10.43 38.406 -17.391 1 84.25 226 LEU A N 1
ATOM 1794 C CA . LEU A 1 226 ? -9.68 38.469 -16.141 1 84.25 226 LEU A CA 1
ATOM 1795 C C . LEU A 1 226 ? -9.539 37.094 -15.523 1 84.25 226 LEU A C 1
ATOM 1797 O O . LEU A 1 226 ? -8.539 36.781 -14.867 1 84.25 226 LEU A O 1
ATOM 1801 N N . THR A 1 227 ? -10.523 36.312 -15.703 1 86.19 227 THR A N 1
ATOM 1802 C CA . THR A 1 227 ? -10.477 34.938 -15.18 1 86.19 227 THR A CA 1
ATOM 1803 C C . THR A 1 227 ? -10.625 33.906 -16.297 1 86.19 227 THR A C 1
ATOM 1805 O O . THR A 1 227 ? -11.156 34.219 -17.375 1 86.19 227 THR A O 1
ATOM 1808 N N . GLU A 1 228 ? -10.062 32.75 -16.016 1 84.31 228 GLU A N 1
ATOM 1809 C CA . GLU A 1 228 ? -10.102 31.688 -17.016 1 84.31 228 GLU A CA 1
ATOM 1810 C C . GLU A 1 228 ? -11.531 31.219 -17.25 1 84.31 228 GLU A C 1
ATOM 1812 O O . GLU A 1 228 ? -11.859 30.75 -18.344 1 84.31 228 GLU A O 1
ATOM 1817 N N . VAL A 1 229 ? -12.336 31.312 -16.25 1 84.12 229 VAL A N 1
ATOM 1818 C CA . VAL A 1 229 ? -13.719 30.859 -16.359 1 84.12 229 VAL A CA 1
ATOM 1819 C C . VAL A 1 229 ? -14.656 32.062 -16.422 1 84.12 229 VAL A C 1
ATOM 1821 O O . VAL A 1 229 ? -14.336 33.125 -15.922 1 84.12 229 VAL A O 1
ATOM 1824 N N . LYS A 1 230 ? -15.82 31.844 -17.125 1 82.75 230 LYS A N 1
ATOM 1825 C CA . LYS A 1 230 ? -16.797 32.906 -17.25 1 82.75 230 LYS A CA 1
ATOM 1826 C C . LYS A 1 230 ? -17.641 33.062 -15.984 1 82.75 230 LYS A C 1
ATOM 1828 O O . LYS A 1 230 ? -18.828 32.719 -15.977 1 82.75 230 LYS A O 1
ATOM 1833 N N . VAL A 1 231 ? -17 33.406 -14.953 1 87.44 231 VAL A N 1
ATOM 1834 C CA . VAL A 1 231 ? -17.656 33.656 -13.672 1 87.44 231 VAL A CA 1
ATOM 1835 C C . VAL A 1 231 ? -17.516 35.125 -13.305 1 87.44 231 VAL A C 1
ATOM 1837 O O . VAL A 1 231 ? -16.484 35.75 -13.578 1 87.44 231 VAL A O 1
ATOM 1840 N N . PRO A 1 232 ? -18.562 35.75 -12.82 1 90.19 232 PRO A N 1
ATOM 1841 C CA . PRO A 1 232 ? -18.484 37.156 -12.43 1 90.19 232 PRO A CA 1
ATOM 1842 C C . PRO A 1 232 ? -17.469 37.375 -11.305 1 90.19 232 PRO A C 1
ATOM 1844 O O . PRO A 1 232 ? -17.359 36.562 -10.391 1 90.19 232 PRO A O 1
ATOM 1847 N N . VAL A 1 233 ? -16.797 38.438 -11.43 1 92.06 233 VAL A N 1
ATOM 1848 C CA . VAL A 1 233 ? -15.75 38.781 -10.469 1 92.06 233 VAL A CA 1
ATOM 1849 C C . VAL A 1 233 ? -16.312 39.719 -9.414 1 92.06 233 VAL A C 1
ATOM 1851 O O . VAL A 1 233 ? -16.906 40.75 -9.75 1 92.06 233 VAL A O 1
ATOM 1854 N N . ARG A 1 234 ? -16.109 39.469 -8.18 1 91.5 234 ARG A N 1
ATOM 1855 C CA . ARG A 1 234 ? -16.578 40.281 -7.074 1 91.5 234 ARG A CA 1
ATOM 1856 C C . ARG A 1 234 ? -15.414 40.969 -6.359 1 91.5 234 ARG A C 1
ATOM 1858 O O . ARG A 1 234 ? -15.547 42.062 -5.859 1 91.5 234 ARG A O 1
ATOM 1865 N N . TYR A 1 235 ? -14.352 40.25 -6.238 1 93.31 235 TYR A N 1
ATOM 1866 C CA . TYR A 1 235 ? -13.203 40.75 -5.5 1 93.31 235 TYR A CA 1
ATOM 1867 C C . TYR A 1 235 ? -11.969 40.844 -6.387 1 93.31 235 TYR A C 1
ATOM 1869 O O . TYR A 1 235 ? -11.758 39.969 -7.238 1 93.31 235 TYR A O 1
ATOM 1877 N N . VAL A 1 236 ? -11.195 41.875 -6.188 1 94.31 236 VAL A N 1
ATOM 1878 C CA . VAL A 1 236 ? -9.922 42 -6.887 1 94.31 236 VAL A CA 1
ATOM 1879 C C . VAL A 1 236 ? -8.852 42.5 -5.914 1 94.31 236 VAL A C 1
ATOM 1881 O O . VAL A 1 236 ? -9.086 43.438 -5.152 1 94.31 236 VAL A O 1
ATOM 1884 N N . PHE A 1 237 ? -7.781 41.812 -5.852 1 94.5 237 PHE A N 1
ATOM 1885 C CA . PHE A 1 237 ? -6.641 42.219 -5.035 1 94.5 237 PHE A CA 1
ATOM 1886 C C . PHE A 1 237 ? -5.41 42.438 -5.898 1 94.5 237 PHE A C 1
ATOM 1888 O O . PHE A 1 237 ? -5.094 41.656 -6.777 1 94.5 237 PHE A O 1
ATOM 1895 N N . VAL A 1 238 ? -4.801 43.594 -5.691 1 94.31 238 VAL A N 1
ATOM 1896 C CA . VAL A 1 238 ? -3.623 43.969 -6.469 1 94.31 238 VAL A CA 1
ATOM 1897 C C . VAL A 1 238 ? -2.449 44.219 -5.531 1 94.31 238 VAL A C 1
ATOM 1899 O O . VAL A 1 238 ? -2.586 44.969 -4.559 1 94.31 238 VAL A O 1
ATOM 1902 N N . ALA A 1 239 ? -1.369 43.562 -5.777 1 92.62 239 ALA A N 1
ATOM 1903 C CA . ALA A 1 239 ? -0.13 43.781 -5.039 1 92.62 239 ALA A CA 1
ATOM 1904 C C . ALA A 1 239 ? 1.028 44.062 -5.992 1 92.62 239 ALA A C 1
ATOM 1906 O O . ALA A 1 239 ? 1.447 43.188 -6.75 1 92.62 239 ALA A O 1
ATOM 1907 N N . LEU A 1 240 ? 1.519 45.344 -5.984 1 90.5 240 LEU A N 1
ATOM 1908 C CA . LEU A 1 240 ? 2.664 45.75 -6.789 1 90.5 240 LEU A CA 1
ATOM 1909 C C . LEU A 1 240 ? 3.865 46.062 -5.906 1 90.5 240 LEU A C 1
ATOM 1911 O O . LEU A 1 240 ? 3.787 46.938 -5.031 1 90.5 240 LEU A O 1
ATOM 1915 N N . THR A 1 241 ? 4.91 45.312 -6.016 1 86.94 241 THR A N 1
ATOM 1916 C CA . THR A 1 241 ? 6.105 45.5 -5.199 1 86.94 241 THR A CA 1
ATOM 1917 C C . THR A 1 241 ? 7.293 45.906 -6.066 1 86.94 241 THR A C 1
ATOM 1919 O O . THR A 1 241 ? 7.312 45.625 -7.27 1 86.94 241 THR A O 1
ATOM 1922 N N . PRO A 1 242 ? 8.164 46.75 -5.465 1 81.5 242 PRO A N 1
ATOM 1923 C CA . PRO A 1 242 ? 9.383 47.094 -6.207 1 81.5 242 PRO A CA 1
ATOM 1924 C C . PRO A 1 242 ? 10.266 45.844 -6.441 1 81.5 242 PRO A C 1
ATOM 1926 O O . PRO A 1 242 ? 10.055 44.812 -5.828 1 81.5 242 PRO A O 1
ATOM 1929 N N . LYS A 1 243 ? 11.062 46 -7.516 1 71.81 243 LYS A N 1
ATOM 1930 C CA . LYS A 1 243 ? 11.93 44.875 -7.898 1 71.81 243 LYS A CA 1
ATOM 1931 C C . LYS A 1 243 ? 12.852 44.5 -6.75 1 71.81 243 LYS A C 1
ATOM 1933 O O . LYS A 1 243 ? 13.672 45.281 -6.297 1 71.81 243 LYS A O 1
ATOM 1938 N N . THR A 1 244 ? 12.258 44.062 -5.695 1 58.47 244 THR A N 1
ATOM 1939 C CA . THR A 1 244 ? 13.148 43.531 -4.66 1 58.47 244 THR A CA 1
ATOM 1940 C C . THR A 1 244 ? 13.555 42.094 -4.977 1 58.47 244 THR A C 1
ATOM 1942 O O . THR A 1 244 ? 12.906 41.438 -5.773 1 58.47 244 THR A O 1
ATOM 1945 N N . GLN A 1 245 ? 14.641 41.719 -4.602 1 49.94 245 GLN A N 1
ATOM 1946 C CA . GLN A 1 245 ? 15.234 40.406 -4.723 1 49.94 245 GLN A CA 1
ATOM 1947 C C . GLN A 1 245 ? 14.375 39.344 -4.031 1 49.94 245 GLN A C 1
ATOM 1949 O O . GLN A 1 245 ? 14.016 39.5 -2.863 1 49.94 245 GLN A O 1
ATOM 1954 N N . GLY A 1 246 ? 13.508 38.469 -4.641 1 57.09 246 GLY A N 1
ATOM 1955 C CA . GLY A 1 246 ? 13 37.188 -4.152 1 57.09 246 GLY A CA 1
ATOM 1956 C C . GLY A 1 246 ? 11.531 36.969 -4.449 1 57.09 246 GLY A C 1
ATOM 1957 O O . GLY A 1 246 ? 10.898 37.812 -5.102 1 57.09 246 GLY A O 1
ATOM 1958 N N . ASN A 1 247 ? 10.977 35.906 -4.246 1 67.12 247 ASN A N 1
ATOM 1959 C CA . ASN A 1 247 ? 9.664 35.312 -4.445 1 67.12 247 ASN A CA 1
ATOM 1960 C C . ASN A 1 247 ? 8.672 35.781 -3.385 1 67.12 247 ASN A C 1
ATOM 1962 O O . ASN A 1 247 ? 7.758 35.031 -3.008 1 67.12 247 ASN A O 1
ATOM 1966 N N . LYS A 1 248 ? 8.766 37.156 -2.979 1 74.69 248 LYS A N 1
ATOM 1967 C CA . LYS A 1 248 ? 7.898 37.625 -1.9 1 74.69 248 LYS A CA 1
ATOM 1968 C C . LYS A 1 248 ? 6.512 37.969 -2.428 1 74.69 248 LYS A C 1
ATOM 1970 O O . LYS A 1 248 ? 5.504 37.688 -1.77 1 74.69 248 LYS A O 1
ATOM 1975 N N . VAL A 1 249 ? 6.535 38.594 -3.613 1 84.19 249 VAL A N 1
ATOM 1976 C CA . VAL A 1 249 ? 5.242 39.031 -4.137 1 84.19 249 VAL A CA 1
ATOM 1977 C C . VAL A 1 249 ? 4.371 37.812 -4.438 1 84.19 249 VAL A C 1
ATOM 1979 O O . VAL A 1 249 ? 3.156 37.844 -4.234 1 84.19 249 VAL A O 1
ATOM 1982 N N . ARG A 1 250 ? 5.059 36.844 -4.816 1 86.56 250 ARG A N 1
ATOM 1983 C CA . ARG A 1 250 ? 4.312 35.625 -5.098 1 86.56 250 ARG A CA 1
ATOM 1984 C C . ARG A 1 250 ? 3.711 35.031 -3.822 1 86.56 250 ARG A C 1
ATOM 1986 O O . ARG A 1 250 ? 2.572 34.562 -3.826 1 86.56 250 ARG A O 1
ATOM 1993 N N . GLU A 1 251 ? 4.457 35.094 -2.809 1 87.38 251 GLU A N 1
ATOM 1994 C CA . GLU A 1 251 ? 3.961 34.562 -1.539 1 87.38 251 GLU A CA 1
ATOM 1995 C C . GLU A 1 251 ? 2.791 35.406 -1.021 1 87.38 251 GLU A C 1
ATOM 1997 O O . GLU A 1 251 ? 1.869 34.844 -0.401 1 87.38 251 GLU A O 1
ATOM 2002 N N . LEU A 1 252 ? 2.869 36.688 -1.285 1 89.88 252 LEU A N 1
ATOM 2003 C CA . LEU A 1 252 ? 1.771 37.562 -0.872 1 89.88 252 LEU A CA 1
ATOM 2004 C C . LEU A 1 252 ? 0.495 37.219 -1.636 1 89.88 252 LEU A C 1
ATOM 2006 O O . LEU A 1 252 ? -0.592 37.188 -1.055 1 89.88 252 LEU A O 1
ATOM 2010 N N . GLY A 1 253 ? 0.698 37.031 -2.857 1 92 253 GLY A N 1
ATOM 2011 C CA . GLY A 1 253 ? -0.451 36.625 -3.654 1 92 253 GLY A CA 1
ATOM 2012 C C . GLY A 1 253 ? -1.023 35.281 -3.244 1 92 253 GLY A C 1
ATOM 2013 O O . GLY A 1 253 ? -2.244 35.125 -3.18 1 92 253 GLY A O 1
ATOM 2014 N N . ARG A 1 254 ? -0.175 34.375 -2.949 1 92.19 254 ARG A N 1
ATOM 2015 C CA . ARG A 1 254 ? -0.604 33.062 -2.508 1 92.19 254 ARG A CA 1
ATOM 2016 C C . ARG A 1 254 ? -1.36 33.125 -1.187 1 92.19 254 ARG A C 1
ATOM 2018 O O . ARG A 1 254 ? -2.33 32.406 -0.974 1 92.19 254 ARG A O 1
ATOM 2025 N N . THR A 1 255 ? -0.88 33.938 -0.358 1 92.81 255 THR A N 1
ATOM 2026 C CA . THR A 1 255 ? -1.536 34.094 0.936 1 92.81 255 THR A CA 1
ATOM 2027 C C . THR A 1 255 ? -2.945 34.656 0.761 1 92.81 255 THR A C 1
ATOM 2029 O O . THR A 1 255 ? -3.887 34.188 1.41 1 92.81 255 THR A O 1
ATOM 2032 N N . MET A 1 256 ? -3.107 35.656 -0.082 1 93.88 256 MET A N 1
ATOM 2033 C CA . MET A 1 256 ? -4.434 36.219 -0.32 1 93.88 256 MET A CA 1
ATOM 2034 C C . MET A 1 256 ? -5.359 35.188 -0.943 1 93.88 256 MET A C 1
ATOM 2036 O O . MET A 1 256 ? -6.547 35.125 -0.609 1 93.88 256 MET A O 1
ATOM 2040 N N . GLY A 1 257 ? -4.824 34.5 -1.856 1 93.94 257 GLY A N 1
ATOM 2041 C CA . GLY A 1 257 ? -5.621 33.438 -2.467 1 93.94 257 GLY A CA 1
ATOM 2042 C C . GLY A 1 257 ? -6.098 32.406 -1.471 1 93.94 257 GLY A C 1
ATOM 2043 O O . GLY A 1 257 ? -7.234 31.922 -1.551 1 93.94 257 GLY A O 1
ATOM 2044 N N . THR A 1 258 ? -5.273 32 -0.59 1 93.38 258 THR A N 1
ATOM 2045 C CA . THR A 1 258 ? -5.629 31.016 0.438 1 93.38 258 THR A CA 1
ATOM 2046 C C . THR A 1 258 ? -6.68 31.594 1.386 1 93.38 258 THR A C 1
ATOM 2048 O O . THR A 1 258 ? -7.562 30.875 1.854 1 93.38 258 THR A O 1
ATOM 2051 N N . LEU A 1 259 ? -6.586 32.875 1.669 1 92.88 259 LEU A N 1
ATOM 2052 C CA . LEU A 1 259 ? -7.586 33.5 2.51 1 92.88 259 LEU A CA 1
ATOM 2053 C C . LEU A 1 259 ? -8.953 33.5 1.84 1 92.88 259 LEU A C 1
ATOM 2055 O O . LEU A 1 259 ? -9.961 33.188 2.484 1 92.88 259 LEU A O 1
ATOM 2059 N N . PHE A 1 260 ? -8.961 33.781 0.539 1 93.25 260 PHE A N 1
ATOM 2060 C CA . PHE A 1 260 ? -10.219 33.812 -0.198 1 93.25 260 PHE A CA 1
ATOM 2061 C C . PHE A 1 260 ? -10.82 32.406 -0.294 1 93.25 260 PHE A C 1
ATOM 2063 O O . PHE A 1 260 ? -12.023 32.25 -0.515 1 93.25 260 PHE A O 1
ATOM 2070 N N . SER A 1 261 ? -10 31.406 -0.186 1 89.69 261 SER A N 1
ATOM 2071 C CA . SER A 1 261 ? -10.5 30.031 -0.303 1 89.69 261 SER A CA 1
ATOM 2072 C C . SER A 1 261 ? -11.141 29.562 1 1 89.69 261 SER A C 1
ATOM 2074 O O . SER A 1 261 ? -11.852 28.562 1.021 1 89.69 261 SER A O 1
ATOM 2076 N N . ASP A 1 262 ? -10.898 30.219 2.059 1 89 262 ASP A N 1
ATOM 2077 C CA . ASP A 1 262 ? -11.5 29.875 3.346 1 89 262 ASP A CA 1
ATOM 2078 C C . ASP A 1 262 ? -12.945 30.375 3.43 1 89 262 ASP A C 1
ATOM 2080 O O . ASP A 1 262 ? -13.227 31.531 3.129 1 89 262 ASP A O 1
ATOM 2084 N N . GLU A 1 263 ? -13.852 29.562 3.832 1 86.62 263 GLU A N 1
ATOM 2085 C CA . GLU A 1 263 ? -15.281 29.891 3.85 1 86.62 263 GLU A CA 1
ATOM 2086 C C . GLU A 1 263 ? -15.594 30.938 4.898 1 86.62 263 GLU A C 1
ATOM 2088 O O . GLU A 1 263 ? -16.406 31.844 4.66 1 86.62 263 GLU A O 1
ATOM 2093 N N . LEU A 1 264 ? -14.977 30.828 6.043 1 86.25 264 LEU A N 1
ATOM 2094 C CA . LEU A 1 264 ? -15.25 31.812 7.098 1 86.25 264 LEU A CA 1
ATOM 2095 C C . LEU A 1 264 ? -14.758 33.188 6.695 1 86.25 264 LEU A C 1
ATOM 2097 O O . LEU A 1 264 ? -15.383 34.188 7.039 1 86.25 264 LEU A O 1
ATOM 2101 N N . PHE A 1 265 ? -13.656 33.219 6.047 1 89.31 265 PHE A N 1
ATOM 2102 C CA . PHE A 1 265 ? -13.148 34.5 5.57 1 89.31 265 PHE A CA 1
ATOM 2103 C C . PHE A 1 265 ? -14.062 35.094 4.496 1 89.31 265 PHE A C 1
ATOM 2105 O O . PHE A 1 265 ? -14.266 36.312 4.434 1 89.31 265 PHE A O 1
ATOM 2112 N N . GLN A 1 266 ? -14.625 34.25 3.67 1 89.31 266 GLN A N 1
ATOM 2113 C CA . GLN A 1 266 ? -15.547 34.719 2.633 1 89.31 266 GLN A CA 1
ATOM 2114 C C . GLN A 1 266 ? -16.781 35.375 3.246 1 89.31 266 GLN A C 1
ATOM 2116 O O . GLN A 1 266 ? -17.234 36.438 2.762 1 89.31 266 GLN A O 1
ATOM 2121 N N . HIS A 1 267 ? -17.203 34.781 4.301 1 86.56 267 HIS A N 1
ATOM 2122 C CA . HIS A 1 267 ? -18.359 35.344 4.977 1 86.56 267 HIS A CA 1
ATOM 2123 C C . HIS A 1 267 ? -18 36.688 5.641 1 86.56 267 HIS A C 1
ATOM 2125 O O . HIS A 1 267 ? -18.797 37.625 5.602 1 86.56 267 HIS A O 1
ATOM 2131 N N . ALA A 1 268 ? -16.844 36.75 6.254 1 86.69 268 ALA A N 1
ATOM 2132 C CA . ALA A 1 268 ? -16.422 37.969 6.957 1 86.69 268 ALA A CA 1
ATOM 2133 C C . ALA A 1 268 ? -16.156 39.094 5.977 1 86.69 268 ALA A C 1
ATOM 2135 O O . ALA A 1 268 ? -16.484 40.25 6.258 1 86.69 268 ALA A O 1
ATOM 2136 N N . VAL A 1 269 ? -15.641 38.781 4.805 1 89.12 269 VAL A N 1
ATOM 2137 C CA . VAL A 1 269 ? -15.297 39.812 3.828 1 89.12 269 VAL A CA 1
ATOM 2138 C C . VAL A 1 269 ? -16.562 40.312 3.146 1 89.12 269 VAL A C 1
ATOM 2140 O O . VAL A 1 269 ? -16.672 41.5 2.799 1 89.12 269 VAL A O 1
ATOM 2143 N N . PHE A 1 270 ? -17.484 39.438 2.949 1 88.25 270 PHE A N 1
ATOM 2144 C CA . PHE A 1 270 ? -18.734 39.844 2.332 1 88.25 270 PHE A CA 1
ATOM 2145 C C . PHE A 1 270 ? -19.484 40.844 3.213 1 88.25 270 PHE A C 1
ATOM 2147 O O . PHE A 1 270 ? -20.094 41.781 2.709 1 88.25 270 PHE A O 1
ATOM 2154 N N . ARG A 1 271 ? -19.312 40.719 4.559 1 84.12 271 ARG A N 1
ATOM 2155 C CA . ARG A 1 271 ? -20.016 41.562 5.504 1 84.12 271 ARG A CA 1
ATOM 2156 C C . ARG A 1 271 ? -19.172 42.781 5.879 1 84.12 271 ARG A C 1
ATOM 2158 O O . ARG A 1 271 ? -19.656 43.688 6.531 1 84.12 271 ARG A O 1
ATOM 2165 N N . ALA A 1 272 ? -18 42.781 5.398 1 86.25 272 ALA A N 1
ATOM 2166 C CA . ALA A 1 272 ? -17.094 43.844 5.812 1 86.25 272 ALA A CA 1
ATOM 2167 C C . ALA A 1 272 ? -17.484 45.188 5.184 1 86.25 272 ALA A C 1
ATOM 2169 O O . ALA A 1 272 ? -17.641 45.281 3.965 1 86.25 272 ALA A O 1
ATOM 2170 N N . ALA A 1 273 ? -17.688 46.219 6.062 1 81.38 273 ALA A N 1
ATOM 2171 C CA . ALA A 1 273 ? -18.062 47.531 5.586 1 81.38 273 ALA A CA 1
ATOM 2172 C C . ALA A 1 273 ? -16.922 48.531 5.75 1 81.38 273 ALA A C 1
ATOM 2174 O O . ALA A 1 273 ? -16.891 49.594 5.113 1 81.38 273 ALA A O 1
ATOM 2175 N N . ASN A 1 274 ? -16 48.188 6.707 1 83.31 274 ASN A N 1
ATOM 2176 C CA . ASN A 1 274 ? -14.883 49.094 6.98 1 83.31 274 ASN A CA 1
ATOM 2177 C C . ASN A 1 274 ? -13.555 48.312 6.984 1 83.31 274 ASN A C 1
ATOM 2179 O O . ASN A 1 274 ? -13.539 47.094 6.855 1 83.31 274 ASN A O 1
ATOM 2183 N N . ARG A 1 275 ? -12.508 49.125 6.984 1 87.06 275 ARG A N 1
ATOM 2184 C CA . ARG A 1 275 ? -11.156 48.562 7 1 87.06 275 ARG A CA 1
ATOM 2185 C C . ARG A 1 275 ? -10.922 47.75 8.258 1 87.06 275 ARG A C 1
ATOM 2187 O O . ARG A 1 275 ? -10.273 46.688 8.211 1 87.06 275 ARG A O 1
ATOM 2194 N N . GLU A 1 276 ? -11.469 48.156 9.305 1 83.5 276 GLU A N 1
ATOM 2195 C CA . GLU A 1 276 ? -11.273 47.469 10.562 1 83.5 276 GLU A CA 1
ATOM 2196 C C . GLU A 1 276 ? -11.938 46.094 10.531 1 83.5 276 GLU A C 1
ATOM 2198 O O . GLU A 1 276 ? -11.414 45.125 11.109 1 83.5 276 GLU A O 1
ATOM 2203 N N . ASP A 1 277 ? -12.961 46 9.812 1 86.75 277 ASP A N 1
ATOM 2204 C CA . ASP A 1 277 ? -13.633 44.719 9.68 1 86.75 277 ASP A CA 1
ATOM 2205 C C . ASP A 1 277 ? -12.789 43.75 8.852 1 86.75 277 ASP A C 1
ATOM 2207 O O . ASP A 1 277 ? -12.742 42.531 9.164 1 86.75 277 ASP A O 1
ATOM 2211 N N . LEU A 1 278 ? -12.242 44.219 7.887 1 89.19 278 LEU A N 1
ATOM 2212 C CA . LEU A 1 278 ? -11.391 43.375 7.043 1 89.19 278 LEU A CA 1
ATOM 2213 C C . LEU A 1 278 ? -10.172 42.906 7.816 1 89.19 278 LEU A C 1
ATOM 2215 O O . LEU A 1 278 ? -9.773 41.75 7.699 1 89.19 278 LEU A O 1
ATOM 2219 N N . LEU A 1 279 ? -9.594 43.781 8.547 1 87.19 279 LEU A N 1
ATOM 2220 C CA . LEU A 1 279 ? -8.43 43.406 9.336 1 87.19 279 LEU A CA 1
ATOM 2221 C C . LEU A 1 279 ? -8.805 42.438 10.438 1 87.19 279 LEU A C 1
ATOM 2223 O O . LEU A 1 279 ? -8.031 41.531 10.773 1 87.19 279 LEU A O 1
ATOM 2227 N N . ALA A 1 280 ? -9.984 42.625 10.93 1 84.5 280 ALA A N 1
ATOM 2228 C CA . ALA A 1 280 ? -10.469 41.688 11.93 1 84.5 280 ALA A CA 1
ATOM 2229 C C . ALA A 1 280 ? -10.648 40.281 11.328 1 84.5 280 ALA A C 1
ATOM 2231 O O . ALA A 1 280 ? -10.414 39.281 12 1 84.5 280 ALA A O 1
ATOM 2232 N N . ALA A 1 281 ? -11.086 40.281 10.148 1 88.12 281 ALA A N 1
ATOM 2233 C CA . ALA A 1 281 ? -11.25 39 9.469 1 88.12 281 ALA A CA 1
ATOM 2234 C C . ALA A 1 281 ? -9.898 38.312 9.266 1 88.12 281 ALA A C 1
ATOM 2236 O O . ALA A 1 281 ? -9.797 37.094 9.391 1 88.12 281 ALA A O 1
ATOM 2237 N N . VAL A 1 282 ? -8.906 39.031 8.922 1 88.94 282 VAL A N 1
ATOM 2238 C CA . VAL A 1 282 ? -7.57 38.469 8.742 1 88.94 282 VAL A CA 1
ATOM 2239 C C . VAL A 1 282 ? -7.027 38 10.078 1 88.94 282 VAL A C 1
ATOM 2241 O O . VAL A 1 282 ? -6.383 36.938 10.148 1 88.94 282 VAL A O 1
ATOM 2244 N N . ASP A 1 283 ? -7.289 38.719 11.062 1 83.12 283 ASP A N 1
ATOM 2245 C CA . ASP A 1 283 ? -6.828 38.312 12.391 1 83.12 283 ASP A CA 1
ATOM 2246 C C . ASP A 1 283 ? -7.523 37.062 12.852 1 83.12 283 ASP A C 1
ATOM 2248 O O . ASP A 1 283 ? -6.906 36.188 13.5 1 83.12 283 ASP A O 1
ATOM 2252 N N . ASP A 1 284 ? -8.719 37 12.555 1 82.06 284 ASP A N 1
ATOM 2253 C CA . ASP A 1 284 ? -9.445 35.781 12.898 1 82.06 284 ASP A CA 1
ATOM 2254 C C . ASP A 1 284 ? -8.875 34.594 12.156 1 82.06 284 ASP A C 1
ATOM 2256 O O . ASP A 1 284 ? -8.797 33.5 12.703 1 82.06 284 ASP A O 1
ATOM 2260 N N . PHE A 1 285 ? -8.57 34.812 10.945 1 87.94 285 PHE A N 1
ATOM 2261 C CA . PHE A 1 285 ? -7.945 33.75 10.156 1 87.94 285 PHE A CA 1
ATOM 2262 C C . PHE A 1 285 ? -6.609 33.344 10.758 1 87.94 285 PHE A C 1
ATOM 2264 O O . PHE A 1 285 ? -6.305 32.156 10.875 1 87.94 285 PHE A O 1
ATOM 2271 N N . MET A 1 286 ? -5.828 34.25 11.164 1 84.5 286 MET A N 1
ATOM 2272 C CA . MET A 1 286 ? -4.516 34 11.742 1 84.5 286 MET A CA 1
ATOM 2273 C C . MET A 1 286 ? -4.645 33.281 13.094 1 84.5 286 MET A C 1
ATOM 2275 O O . MET A 1 286 ? -3.867 32.375 13.398 1 84.5 286 MET A O 1
ATOM 2279 N N . GLY A 1 287 ? -5.555 33.719 13.844 1 77.06 287 GLY A N 1
ATOM 2280 C CA . GLY A 1 287 ? -5.75 33.094 15.156 1 77.06 287 GLY A CA 1
ATOM 2281 C C . GLY A 1 287 ? -6.176 31.656 15.086 1 77.06 287 GLY A C 1
ATOM 2282 O O . GLY A 1 287 ? -5.871 30.875 15.984 1 77.06 287 GLY A O 1
ATOM 2283 N N . SER A 1 288 ? -6.777 31.281 14.016 1 80.12 288 SER A N 1
ATOM 2284 C CA . SER A 1 288 ? -7.27 29.906 13.883 1 80.12 288 SER A CA 1
ATOM 2285 C C . SER A 1 288 ? -6.324 29.062 13.047 1 80.12 288 SER A C 1
ATOM 2287 O O . SER A 1 288 ? -6.578 27.875 12.828 1 80.12 288 SER A O 1
ATOM 2289 N N . SER A 1 289 ? -5.305 29.578 12.625 1 86.5 289 SER A N 1
ATOM 2290 C CA . SER A 1 289 ? -4.375 28.859 11.758 1 86.5 289 SER A CA 1
ATOM 2291 C C . SER A 1 289 ? -3.416 28 12.578 1 86.5 289 SER A C 1
ATOM 2293 O O . SER A 1 289 ? -3.234 28.234 13.773 1 86.5 289 SER A O 1
ATOM 2295 N N . THR A 1 290 ? -2.963 26.906 11.938 1 87.44 290 THR A N 1
ATOM 2296 C CA . THR A 1 290 ? -2.012 25.984 12.547 1 87.44 290 THR A CA 1
ATOM 2297 C C . THR A 1 290 ? -0.604 26.219 12.008 1 87.44 290 THR A C 1
ATOM 2299 O O . THR A 1 290 ? -0.423 26.469 10.812 1 87.44 290 THR A O 1
ATOM 2302 N N . VAL A 1 291 ? 0.334 26.25 12.953 1 87.88 291 VAL A N 1
ATOM 2303 C CA . VAL A 1 291 ? 1.71 26.562 12.57 1 87.88 291 VAL A CA 1
ATOM 2304 C C . VAL A 1 291 ? 2.566 25.297 12.664 1 87.88 291 VAL A C 1
ATOM 2306 O O . VAL A 1 291 ? 2.473 24.547 13.633 1 87.88 291 VAL A O 1
ATOM 2309 N N . LEU A 1 292 ? 3.342 25.062 11.617 1 87.44 292 LEU A N 1
ATOM 2310 C CA . LEU A 1 292 ? 4.32 23.984 11.609 1 87.44 292 LEU A CA 1
ATOM 2311 C C . LEU A 1 292 ? 5.723 24.516 11.875 1 87.44 292 LEU A C 1
ATOM 2313 O O . LEU A 1 292 ? 6.121 25.547 11.312 1 87.44 292 LEU A O 1
ATOM 2317 N N . PRO A 1 293 ? 6.438 23.797 12.695 1 85.69 293 PRO A N 1
ATOM 2318 C CA . PRO A 1 293 ? 7.785 24.266 13.016 1 85.69 293 PRO A CA 1
ATOM 2319 C C . PRO A 1 293 ? 8.758 24.125 11.852 1 85.69 293 PRO A C 1
ATOM 2321 O O . PRO A 1 293 ? 8.703 23.141 11.109 1 85.69 293 PRO A O 1
ATOM 2324 N N . PRO A 1 294 ? 9.633 25.094 11.633 1 79.62 294 PRO A N 1
ATOM 2325 C CA . PRO A 1 294 ? 10.57 25.094 10.508 1 79.62 294 PRO A CA 1
ATOM 2326 C C . PRO A 1 294 ? 11.586 23.953 10.586 1 79.62 294 PRO A C 1
ATOM 2328 O O . PRO A 1 294 ? 12.109 23.516 9.562 1 79.62 294 PRO A O 1
ATOM 2331 N N . GLY A 1 295 ? 11.953 23.516 11.727 1 76 295 GLY A N 1
ATOM 2332 C CA . GLY A 1 295 ? 12.945 22.469 11.859 1 76 295 GLY A CA 1
ATOM 2333 C C . GLY A 1 295 ? 12.391 21.094 11.539 1 76 295 GLY A C 1
ATOM 2334 O O . GLY A 1 295 ? 13.148 20.156 11.258 1 76 295 GLY A O 1
ATOM 2335 N N . GLU A 1 296 ? 11.117 21.047 11.516 1 78 296 GLU A N 1
ATOM 2336 C CA . GLU A 1 296 ? 10.516 19.719 11.336 1 78 296 GLU A CA 1
ATOM 2337 C C . GLU A 1 296 ? 9.891 19.578 9.953 1 78 296 GLU A C 1
ATOM 2339 O O . GLU A 1 296 ? 9.656 18.469 9.484 1 78 296 GLU A O 1
ATOM 2344 N N . TRP A 1 297 ? 9.594 20.656 9.281 1 77.19 297 TRP A N 1
ATOM 2345 C CA . TRP A 1 297 ? 8.875 20.562 8.016 1 77.19 297 TRP A CA 1
ATOM 2346 C C . TRP A 1 297 ? 9.516 21.469 6.965 1 77.19 297 TRP A C 1
ATOM 2348 O O . TRP A 1 297 ? 9.82 22.641 7.242 1 77.19 297 TRP A O 1
ATOM 2358 N N . ASN A 1 298 ? 9.711 20.781 5.832 1 71.69 298 ASN A N 1
ATOM 2359 C CA . ASN A 1 298 ? 10.156 21.547 4.664 1 71.69 298 ASN A CA 1
ATOM 2360 C C . ASN A 1 298 ? 8.969 22.078 3.865 1 71.69 298 ASN A C 1
ATOM 2362 O O . ASN A 1 298 ? 8.141 21.312 3.389 1 71.69 298 ASN A O 1
ATOM 2366 N N . PRO A 1 299 ? 8.898 23.391 3.758 1 71.56 299 PRO A N 1
ATOM 2367 C CA . PRO A 1 299 ? 7.762 23.984 3.062 1 71.56 299 PRO A CA 1
ATOM 2368 C C . PRO A 1 299 ? 7.652 23.531 1.608 1 71.56 299 PRO A C 1
ATOM 2370 O O . PRO A 1 299 ? 6.594 23.672 0.989 1 71.56 299 PRO A O 1
ATOM 2373 N N . GLU A 1 300 ? 8.672 23.016 1.072 1 70.06 300 GLU A N 1
ATOM 2374 C CA . GLU A 1 300 ? 8.625 22.578 -0.319 1 70.06 300 GLU A CA 1
ATOM 2375 C C . GLU A 1 300 ? 7.844 21.281 -0.461 1 70.06 300 GLU A C 1
ATOM 2377 O O . GLU A 1 300 ? 7.398 20.922 -1.558 1 70.06 300 GLU A O 1
ATOM 2382 N N . ILE A 1 301 ? 7.645 20.688 0.712 1 74.69 301 ILE A N 1
ATOM 2383 C CA . ILE A 1 301 ? 6.879 19.453 0.67 1 74.69 301 ILE A CA 1
ATOM 2384 C C . ILE A 1 301 ? 5.387 19.766 0.64 1 74.69 301 ILE A C 1
ATOM 2386 O O . ILE A 1 301 ? 4.879 20.469 1.511 1 74.69 301 ILE A O 1
ATOM 2390 N N . ARG A 1 302 ? 4.805 19.391 -0.436 1 77.5 302 ARG A N 1
ATOM 2391 C CA . ARG A 1 302 ? 3.365 19.609 -0.561 1 77.5 302 ARG A CA 1
ATOM 2392 C C . ARG A 1 302 ? 2.584 18.609 0.286 1 77.5 302 ARG A C 1
ATOM 2394 O O . ARG A 1 302 ? 2.838 17.406 0.226 1 77.5 302 ARG A O 1
ATOM 2401 N N . ILE A 1 303 ? 1.771 19.094 1.139 1 80.31 303 ILE A N 1
ATOM 2402 C CA . ILE A 1 303 ? 0.917 18.266 1.979 1 80.31 303 ILE A CA 1
ATOM 2403 C C . ILE A 1 303 ? -0.334 17.859 1.205 1 80.31 303 ILE A C 1
ATOM 2405 O O . ILE A 1 303 ? -1.02 18.703 0.631 1 80.31 303 ILE A O 1
ATOM 2409 N N . GLU A 1 304 ? -0.561 16.672 1.113 1 76.38 304 GLU A N 1
ATOM 2410 C CA . GLU A 1 304 ? -1.765 16.172 0.448 1 76.38 304 GLU A CA 1
ATOM 2411 C C . GLU A 1 304 ? -3.018 16.531 1.245 1 76.38 304 GLU A C 1
ATOM 2413 O O . GLU A 1 304 ? -2.986 16.562 2.477 1 76.38 304 GLU A O 1
ATOM 2418 N N . PRO A 1 305 ? -4.039 16.812 0.469 1 79.25 305 PRO A N 1
ATOM 2419 C CA . PRO A 1 305 ? -5.293 17.141 1.155 1 79.25 305 PRO A CA 1
ATOM 2420 C C . PRO A 1 305 ? -5.789 16 2.043 1 79.25 305 PRO A C 1
ATOM 2422 O O . PRO A 1 305 ? -5.652 14.828 1.685 1 79.25 305 PRO A O 1
ATOM 2425 N N . PRO A 1 306 ? -6.211 16.359 3.232 1 75.94 306 PRO A N 1
ATOM 2426 C CA . PRO A 1 306 ? -6.719 15.344 4.152 1 75.94 306 PRO A CA 1
ATOM 2427 C C . PRO A 1 306 ? -8.016 14.703 3.664 1 75.94 306 PRO A C 1
ATOM 2429 O O . PRO A 1 306 ? -8.664 15.227 2.754 1 75.94 306 PRO A O 1
ATOM 2432 N N . THR A 1 307 ? -8.344 13.625 4.176 1 70.44 307 THR A N 1
ATOM 2433 C CA . THR A 1 307 ? -9.555 12.906 3.805 1 70.44 307 THR A CA 1
ATOM 2434 C C . THR A 1 307 ? -10.797 13.617 4.348 1 70.44 307 THR A C 1
ATOM 2436 O O . THR A 1 307 ? -11.844 13.625 3.703 1 70.44 307 THR A O 1
ATOM 2439 N N . GLN A 1 308 ? -10.672 14.219 5.594 1 66.94 308 GLN A N 1
ATOM 2440 C CA . GLN A 1 308 ? -11.805 14.938 6.176 1 66.94 308 GLN A CA 1
ATOM 2441 C C . GLN A 1 308 ? -11.453 16.406 6.414 1 66.94 308 GLN A C 1
ATOM 2443 O O . GLN A 1 308 ? -10.406 16.719 6.988 1 66.94 308 GLN A O 1
ATOM 2448 N N . ILE A 1 309 ? -12.242 17.281 5.742 1 70 309 ILE A N 1
ATOM 2449 C CA . ILE A 1 309 ? -12.094 18.719 5.93 1 70 309 ILE A CA 1
ATOM 2450 C C . ILE A 1 309 ? -12.992 19.188 7.07 1 70 309 ILE A C 1
ATOM 2452 O O . ILE A 1 309 ? -14.117 18.719 7.215 1 70 309 ILE A O 1
ATOM 2456 N N . PRO A 1 310 ? -12.43 19.922 8.008 1 69.12 310 PRO A N 1
ATOM 2457 C CA . PRO A 1 310 ? -13.273 20.438 9.086 1 69.12 310 PRO A CA 1
ATOM 2458 C C . PRO A 1 310 ? -14.453 21.25 8.562 1 69.12 310 PRO A C 1
ATOM 2460 O O . PRO A 1 310 ? -14.305 22.062 7.641 1 69.12 310 PRO A O 1
ATOM 2463 N N . THR A 1 311 ? -15.586 20.938 9.039 1 69.69 311 THR A N 1
ATOM 2464 C CA . THR A 1 311 ? -16.797 21.656 8.648 1 69.69 311 THR A CA 1
ATOM 2465 C C . THR A 1 311 ? -16.844 23.031 9.297 1 69.69 311 THR A C 1
ATOM 2467 O O . THR A 1 311 ? -16.219 23.25 10.344 1 69.69 311 THR A O 1
ATOM 2470 N N . THR A 1 312 ? -17.406 24.031 8.656 1 70.5 312 THR A N 1
ATOM 2471 C CA . THR A 1 312 ? -17.547 25.406 9.133 1 70.5 312 THR A CA 1
ATOM 2472 C C . THR A 1 312 ? -18.203 25.438 10.508 1 70.5 312 THR A C 1
ATOM 2474 O O . THR A 1 312 ? -17.844 26.266 11.352 1 70.5 312 THR A O 1
ATOM 2477 N N . GLU A 1 313 ? -19.078 24.469 10.688 1 65.38 313 GLU A N 1
ATOM 2478 C CA . GLU A 1 313 ? -19.781 24.438 11.969 1 65.38 313 GLU A CA 1
ATOM 2479 C C . GLU A 1 313 ? -18.844 24 13.102 1 65.38 313 GLU A C 1
ATOM 2481 O O . GLU A 1 313 ? -18.891 24.562 14.195 1 65.38 313 GLU A O 1
ATOM 2486 N N . ALA A 1 314 ? -18.062 23.094 12.766 1 68.12 314 ALA A N 1
ATOM 2487 C CA . ALA A 1 314 ? -17.125 22.609 13.773 1 68.12 314 ALA A CA 1
ATOM 2488 C C . ALA A 1 314 ? -16.094 23.688 14.133 1 68.12 314 ALA A C 1
ATOM 2490 O O . ALA A 1 314 ? -15.719 23.828 15.289 1 68.12 314 ALA A O 1
ATOM 2491 N N . ARG A 1 315 ? -15.828 24.5 13.203 1 73.5 315 ARG A N 1
ATOM 2492 C CA . ARG A 1 315 ? -14.836 25.547 13.422 1 73.5 315 ARG A CA 1
ATOM 2493 C C . ARG A 1 315 ? -15.422 26.703 14.234 1 73.5 315 ARG A C 1
ATOM 2495 O O . ARG A 1 315 ? -14.734 27.281 15.07 1 73.5 315 ARG A O 1
ATOM 2502 N N . GLN A 1 316 ? -16.656 26.922 13.93 1 67.44 316 GLN A N 1
ATOM 2503 C CA . GLN A 1 316 ? -17.312 27.969 14.695 1 67.44 316 GLN A CA 1
ATOM 2504 C C . GLN A 1 316 ? -17.516 27.547 16.156 1 67.44 316 GLN A C 1
ATOM 2506 O O . GLN A 1 316 ? -17.359 28.375 17.062 1 67.44 316 GLN A O 1
ATOM 2511 N N . LEU A 1 317 ? -17.719 26.234 16.219 1 62.53 317 LEU A N 1
ATOM 2512 C CA . LEU A 1 317 ? -17.859 25.703 17.578 1 62.53 317 LEU A CA 1
ATOM 2513 C C . LEU A 1 317 ? -16.531 25.781 18.328 1 62.53 317 LEU A C 1
ATOM 2515 O O . LEU A 1 317 ? -16.5 26.125 19.516 1 62.53 317 LEU A O 1
ATOM 2519 N N . GLU A 1 318 ? -15.555 25.438 17.656 1 64 318 GLU A N 1
ATOM 2520 C CA . GLU A 1 318 ? -14.234 25.5 18.281 1 64 318 GLU A CA 1
ATOM 2521 C C . GLU A 1 318 ? -13.883 26.938 18.672 1 64 318 GLU A C 1
ATOM 2523 O O . GLU A 1 318 ? -13.281 27.172 19.719 1 64 318 GLU A O 1
ATOM 2528 N N . LYS A 1 319 ? -14.242 27.844 17.781 1 62.09 319 LYS A N 1
ATOM 2529 C CA . LYS A 1 319 ? -14.031 29.266 18.094 1 62.09 319 LYS A CA 1
ATOM 2530 C C . LYS A 1 319 ? -14.805 29.688 19.328 1 62.09 319 LYS A C 1
ATOM 2532 O O . LYS A 1 319 ? -14.281 30.406 20.188 1 62.09 319 LYS A O 1
ATOM 2537 N N . ARG A 1 320 ? -15.977 29.062 19.375 1 56.75 320 ARG A N 1
ATOM 2538 C CA . ARG A 1 320 ? -16.812 29.391 20.531 1 56.75 320 ARG A CA 1
ATOM 2539 C C . ARG A 1 320 ? -16.25 28.766 21.812 1 56.75 320 ARG A C 1
ATOM 2541 O O . ARG A 1 320 ? -16.281 29.375 22.875 1 56.75 320 ARG A O 1
ATOM 2548 N N . LEU A 1 321 ? -15.719 27.578 21.625 1 56.81 321 LEU A N 1
ATOM 2549 C CA . LEU A 1 321 ? -15.148 26.891 22.781 1 56.81 321 LEU A CA 1
ATOM 2550 C C . LEU A 1 321 ? -13.891 27.609 23.266 1 56.81 321 LEU A C 1
ATOM 2552 O O . LEU A 1 321 ? -13.641 27.688 24.469 1 56.81 321 LEU A O 1
ATOM 2556 N N . ARG A 1 322 ? -13.227 28 22.328 1 55.06 322 ARG A N 1
ATOM 2557 C CA . ARG A 1 322 ? -12.031 28.766 22.688 1 55.06 322 ARG A CA 1
ATOM 2558 C C . ARG A 1 322 ? -12.391 30.031 23.438 1 55.06 322 ARG A C 1
ATOM 2560 O O . ARG A 1 322 ? -11.625 30.516 24.266 1 55.06 322 ARG A O 1
ATOM 2567 N N . GLN A 1 323 ? -13.672 30.531 23 1 48.25 323 GLN A N 1
ATOM 2568 C CA . GLN A 1 323 ? -14.133 31.75 23.656 1 48.25 323 GLN A CA 1
ATOM 2569 C C . GLN A 1 323 ? -14.836 31.453 24.969 1 48.25 323 GLN A C 1
ATOM 2571 O O . GLN A 1 323 ? -15.32 32.344 25.641 1 48.25 323 GLN A O 1
ATOM 2576 N N . GLY A 1 324 ? -14.625 30.172 25.641 1 44.53 324 GLY A N 1
ATOM 2577 C CA . GLY A 1 324 ? -15.047 29.844 26.984 1 44.53 324 GLY A CA 1
ATOM 2578 C C . GLY A 1 324 ? -16.391 29.141 27.047 1 44.53 324 GLY A C 1
ATOM 2579 O O . GLY A 1 324 ? -16.984 29.016 28.109 1 44.53 324 GLY A O 1
ATOM 2580 N N . TYR A 1 325 ? -17.125 28.906 25.875 1 41.19 325 TYR A N 1
ATOM 2581 C CA . TYR A 1 325 ? -18.453 28.344 26.031 1 41.19 325 TYR A CA 1
ATOM 2582 C C . TYR A 1 325 ? -18.375 26.859 26.406 1 41.19 325 TYR A C 1
ATOM 2584 O O . TYR A 1 325 ? -17.422 26.188 26.047 1 41.19 325 TYR A O 1
ATOM 2592 N N . ASP A 1 326 ? -19.125 26.312 27.391 1 39.75 326 ASP A N 1
ATOM 2593 C CA . ASP A 1 326 ? -19.172 25.031 28.094 1 39.75 326 ASP A CA 1
ATOM 2594 C C . ASP A 1 326 ? -19.219 23.875 27.094 1 39.75 326 ASP A C 1
ATOM 2596 O O . ASP A 1 326 ? -19.953 23.922 26.109 1 39.75 326 ASP A O 1
ATOM 2600 N N . GLU A 1 327 ? -18.234 23.094 27.016 1 43.59 327 GLU A N 1
ATOM 2601 C CA . GLU A 1 327 ? -17.922 21.828 26.344 1 43.59 327 GLU A CA 1
ATOM 2602 C C . GLU A 1 327 ? -19.141 20.906 26.312 1 43.59 327 GLU A C 1
ATOM 2604 O O . GLU A 1 327 ? -19.203 19.984 25.5 1 43.59 327 GLU A O 1
ATOM 2609 N N . GLU A 1 328 ? -19.984 20.938 27.375 1 38.81 328 GLU A N 1
ATOM 2610 C CA . GLU A 1 328 ? -20.922 19.859 27.625 1 38.81 328 GLU A CA 1
ATOM 2611 C C . GLU A 1 328 ? -21.812 19.609 26.422 1 38.81 328 GLU A C 1
ATOM 2613 O O . GLU A 1 328 ? -22.234 18.469 26.188 1 38.81 328 GLU A O 1
ATOM 2618 N N . GLN A 1 329 ? -22.203 20.641 25.703 1 38.38 329 GLN A N 1
ATOM 2619 C CA . GLN A 1 329 ? -23.266 20.406 24.734 1 38.38 329 GLN A CA 1
ATOM 2620 C C . GLN A 1 329 ? -22.719 19.688 23.5 1 38.38 329 GLN A C 1
ATOM 2622 O O . GLN A 1 329 ? -23.5 19.156 22.703 1 38.38 329 GLN A O 1
ATOM 2627 N N . ALA A 1 330 ? -21.516 19.875 23.188 1 39.91 330 ALA A N 1
ATOM 2628 C CA . ALA A 1 330 ? -21.016 19.344 21.922 1 39.91 330 ALA A CA 1
ATOM 2629 C C . ALA A 1 330 ? -21.062 17.812 21.922 1 39.91 330 ALA A C 1
ATOM 2631 O O . ALA A 1 330 ? -21.062 17.188 20.875 1 39.91 330 ALA A O 1
ATOM 2632 N N . GLU A 1 331 ? -20.859 17.141 23.047 1 39.69 331 GLU A N 1
ATOM 2633 C CA . GLU A 1 331 ? -20.844 15.68 23.078 1 39.69 331 GLU A CA 1
ATOM 2634 C C . GLU A 1 331 ? -22.188 15.109 22.609 1 39.69 331 GLU A C 1
ATOM 2636 O O . GLU A 1 331 ? -22.312 13.898 22.406 1 39.69 331 GLU A O 1
ATOM 2641 N N . ILE A 1 332 ? -23.25 15.844 22.812 1 36.94 332 ILE A N 1
ATOM 2642 C CA . ILE A 1 332 ? -24.562 15.227 22.594 1 36.94 332 ILE A CA 1
ATOM 2643 C C . ILE A 1 332 ? -24.688 14.82 21.125 1 36.94 332 ILE A C 1
ATOM 2645 O O . ILE A 1 332 ? -25.609 14.078 20.766 1 36.94 332 ILE A O 1
ATOM 2649 N N . LEU A 1 333 ? -23.953 15.555 20.328 1 36.03 333 LEU A N 1
ATOM 2650 C CA . LEU A 1 333 ? -24.297 15.219 18.953 1 36.03 333 LEU A CA 1
ATOM 2651 C C . LEU A 1 333 ? -23.859 13.805 18.609 1 36.03 333 LEU A C 1
ATOM 2653 O O . LEU A 1 333 ? -23.891 13.406 17.438 1 36.03 333 LEU A O 1
ATOM 2657 N N . HIS A 1 334 ? -23 13.281 19.391 1 37.09 334 HIS A N 1
ATOM 2658 C CA . HIS A 1 334 ? -22.766 11.914 18.922 1 37.09 334 HIS A CA 1
ATOM 2659 C C . HIS A 1 334 ? -24.062 11.141 18.812 1 37.09 334 HIS A C 1
ATOM 2661 O O . HIS A 1 334 ? -24.719 10.875 19.828 1 37.09 334 HIS A O 1
ATOM 2667 N N . GLU A 1 335 ? -24.734 11.391 17.812 1 39.03 335 GLU A N 1
ATOM 2668 C CA . GLU A 1 335 ? -25.906 10.664 17.344 1 39.03 335 GLU A CA 1
ATOM 2669 C C . GLU A 1 335 ? -25.859 9.195 17.75 1 39.03 335 GLU A C 1
ATOM 2671 O O . GLU A 1 335 ? -24.828 8.539 17.594 1 39.03 335 GLU A O 1
ATOM 2676 N N . SER A 1 336 ? -26.469 8.93 18.859 1 37.75 336 SER A N 1
ATOM 2677 C CA . SER A 1 336 ? -26.797 7.559 19.234 1 37.75 336 SER A CA 1
ATOM 2678 C C . SER A 1 336 ? -26.859 6.652 18 1 37.75 336 SER A C 1
ATOM 2680 O O . SER A 1 336 ? -27.406 7.035 16.969 1 37.75 336 SER A O 1
ATOM 2682 N N . HIS A 1 337 ? -25.891 6.023 17.781 1 41.41 337 HIS A N 1
ATOM 2683 C CA . HIS A 1 337 ? -25.859 4.988 16.75 1 41.41 337 HIS A CA 1
ATOM 2684 C C . HIS A 1 337 ? -27.266 4.508 16.406 1 41.41 337 HIS A C 1
ATOM 2686 O O . HIS A 1 337 ? -27.688 4.629 15.25 1 41.41 337 HIS A O 1
ATOM 2692 N N . GLY A 1 338 ? -27.516 3.154 16.844 1 43.16 338 GLY A N 1
ATOM 2693 C CA . GLY A 1 338 ? -28.359 2.094 16.312 1 43.16 338 GLY A CA 1
ATOM 2694 C C . GLY A 1 338 ? -29.828 2.436 16.344 1 43.16 338 GLY A C 1
ATOM 2695 O O . GLY A 1 338 ? -30.219 3.518 16.797 1 43.16 338 GLY A O 1
ATOM 2696 N N . ALA A 1 339 ? -30.734 1.16 16.141 1 48.97 339 ALA A N 1
ATOM 2697 C CA . ALA A 1 339 ? -32.125 0.765 15.945 1 48.97 339 ALA A CA 1
ATOM 2698 C C . ALA A 1 339 ? -33 1.206 17.125 1 48.97 339 ALA A C 1
ATOM 2700 O O . ALA A 1 339 ? -33.062 0.509 18.141 1 48.97 339 ALA A O 1
ATOM 2701 N N . ASP A 1 340 ? -33 2.312 17.531 1 54.78 340 ASP A N 1
ATOM 2702 C CA . ASP A 1 340 ? -33.906 2.689 18.594 1 54.78 340 ASP A CA 1
ATOM 2703 C C . ASP A 1 340 ? -35.312 2.143 18.328 1 54.78 340 ASP A C 1
ATOM 2705 O O . ASP A 1 340 ? -36.156 2.83 17.75 1 54.78 340 ASP A O 1
ATOM 2709 N N . ILE A 1 341 ? -35.375 0.818 18.156 1 66.5 341 ILE A N 1
ATOM 2710 C CA . ILE A 1 341 ? -36.719 0.277 18.047 1 66.5 341 ILE A CA 1
ATOM 2711 C C . ILE A 1 341 ? -37.438 0.378 19.406 1 66.5 341 ILE A C 1
ATOM 2713 O O . ILE A 1 341 ? -36.906 -0.102 20.422 1 66.5 341 ILE A O 1
ATOM 2717 N N . ARG A 1 342 ? -38.281 1.281 19.562 1 65.38 342 ARG A N 1
ATOM 2718 C CA . ARG A 1 342 ? -39.094 1.41 20.766 1 65.38 342 ARG A CA 1
ATOM 2719 C C . ARG A 1 342 ? -40.375 0.561 20.656 1 65.38 342 ARG A C 1
ATOM 2721 O O . ARG A 1 342 ? -40.906 0.389 19.562 1 65.38 342 ARG A O 1
ATOM 2728 N N . ARG A 1 343 ? -40.594 -0.146 21.734 1 78.06 343 ARG A N 1
ATOM 2729 C CA . ARG A 1 343 ? -41.844 -0.915 21.797 1 78.06 343 ARG A CA 1
ATOM 2730 C C . ARG A 1 343 ? -43.062 0.002 21.75 1 78.06 343 ARG A C 1
ATOM 2732 O O . ARG A 1 343 ? -43.094 1.015 22.438 1 78.06 343 ARG A O 1
ATOM 2739 N N . THR A 1 344 ? -43.906 -0.241 20.828 1 77.5 344 THR A N 1
ATOM 2740 C CA . THR A 1 344 ? -45.094 0.602 20.656 1 77.5 344 THR A CA 1
ATOM 2741 C C . THR A 1 344 ? -46.125 0.295 21.734 1 77.5 344 THR A C 1
ATOM 2743 O O . THR A 1 344 ? -46.906 1.178 22.141 1 77.5 344 THR A O 1
ATOM 2746 N N . GLY A 1 345 ? -46.156 -0.864 22.422 1 76.94 345 GLY A N 1
ATOM 2747 C CA . GLY A 1 345 ? -47.156 -1.253 23.406 1 76.94 345 GLY A CA 1
ATOM 2748 C C . GLY A 1 345 ? -48.5 -1.633 22.797 1 76.94 345 GLY A C 1
ATOM 2749 O O . GLY A 1 345 ? -49.406 -2.094 23.5 1 76.94 345 GLY A O 1
ATOM 2750 N N . ARG A 1 346 ? -48.688 -1.369 21.531 1 82.56 346 ARG A N 1
ATOM 2751 C CA . ARG A 1 346 ? -49.938 -1.693 20.844 1 82.56 346 ARG A CA 1
ATOM 2752 C C . ARG A 1 346 ? -49.844 -3.037 20.125 1 82.56 346 ARG A C 1
ATOM 2754 O O . ARG A 1 346 ? -48.719 -3.473 19.766 1 82.56 346 ARG A O 1
ATOM 2761 N N . PHE A 1 347 ? -51.031 -3.703 20.031 1 86.81 347 PHE A N 1
ATOM 2762 C CA . PHE A 1 347 ? -51.094 -4.949 19.281 1 86.81 347 PHE A CA 1
ATOM 2763 C C . PHE A 1 347 ? -50.75 -4.707 17.812 1 86.81 347 PHE A C 1
ATOM 2765 O O . PHE A 1 347 ? -51.406 -3.924 17.141 1 86.81 347 PHE A O 1
ATOM 2772 N N . CYS A 1 348 ? -49.719 -5.27 17.25 1 90.31 348 CYS A N 1
ATOM 2773 C CA . CYS A 1 348 ? -49.25 -5.156 15.875 1 90.31 348 CYS A CA 1
ATOM 2774 C C . CYS A 1 348 ? -48.781 -3.734 15.57 1 90.31 348 CYS A C 1
ATOM 2776 O O . CYS A 1 348 ? -49 -3.242 14.461 1 90.31 348 CYS A O 1
ATOM 2778 N N . GLY A 1 349 ? -48.406 -3.084 16.516 1 86.38 349 GLY A N 1
ATOM 2779 C CA . GLY A 1 349 ? -48 -1.706 16.328 1 86.38 349 GLY A CA 1
ATOM 2780 C C . GLY A 1 349 ? -46.688 -1.582 15.57 1 86.38 349 GLY A C 1
ATOM 2781 O O . GLY A 1 349 ? -46.531 -0.718 14.703 1 86.38 349 GLY A O 1
ATOM 2782 N N . GLY A 1 350 ? -45.844 -2.48 15.844 1 87.31 350 GLY A N 1
ATOM 2783 C CA . GLY A 1 350 ? -44.562 -2.43 15.195 1 87.31 350 GLY A CA 1
ATOM 2784 C C . GLY A 1 350 ? -44.625 -2.631 13.688 1 87.31 350 GLY A C 1
ATOM 2785 O O . GLY A 1 350 ? -44 -1.898 12.93 1 87.31 350 GLY A O 1
ATOM 2786 N N . ILE A 1 351 ? -45.406 -3.518 13.25 1 90.75 351 ILE A N 1
ATOM 2787 C CA . ILE A 1 351 ? -45.5 -3.832 11.828 1 90.75 351 ILE A CA 1
ATOM 2788 C C . ILE A 1 351 ? -46.219 -2.697 11.102 1 90.75 351 ILE A C 1
ATOM 2790 O O . ILE A 1 351 ? -45.875 -2.361 9.969 1 90.75 351 ILE A O 1
ATOM 2794 N N . ILE A 1 352 ? -47.125 -2.152 11.695 1 91.12 352 ILE A N 1
ATOM 2795 C CA . ILE A 1 352 ? -47.875 -1.058 11.062 1 91.12 352 ILE A CA 1
ATOM 2796 C C . ILE A 1 352 ? -46.938 0.15 10.898 1 91.12 352 ILE A C 1
ATOM 2798 O O . ILE A 1 352 ? -46.969 0.806 9.859 1 91.12 352 ILE A O 1
ATOM 2802 N N . ASP A 1 353 ? -46.219 0.386 11.898 1 88.31 353 ASP A N 1
ATOM 2803 C CA . ASP A 1 353 ? -45.281 1.501 11.82 1 88.31 353 ASP A CA 1
ATOM 2804 C C . ASP A 1 353 ? -44.25 1.262 10.734 1 88.31 353 ASP A C 1
ATOM 2806 O O . ASP A 1 353 ? -43.844 2.189 10.023 1 88.31 353 ASP A O 1
ATOM 2810 N N . ASP A 1 354 ? -43.812 0.052 10.656 1 90.75 354 ASP A N 1
ATOM 2811 C CA . ASP A 1 354 ? -42.844 -0.28 9.633 1 90.75 354 ASP A CA 1
ATOM 2812 C C . ASP A 1 354 ? -43.438 -0.128 8.234 1 90.75 354 ASP A C 1
ATOM 2814 O O . ASP A 1 354 ? -42.781 0.406 7.332 1 90.75 354 ASP A O 1
ATOM 2818 N N . CYS A 1 355 ? -44.625 -0.562 8.016 1 90.62 355 CYS A N 1
ATOM 2819 C CA . CYS A 1 355 ? -45.281 -0.463 6.719 1 90.62 355 CYS A CA 1
ATOM 2820 C C . CYS A 1 355 ? -45.5 0.994 6.328 1 90.62 355 CYS A C 1
ATOM 2822 O O . CYS A 1 355 ? -45.312 1.363 5.164 1 90.62 355 CYS A O 1
ATOM 2824 N N . LYS A 1 356 ? -45.781 1.784 7.281 1 88.81 356 LYS A N 1
ATOM 2825 C CA . LYS A 1 356 ? -46 3.203 7.004 1 88.81 356 LYS A CA 1
ATOM 2826 C C . LYS A 1 356 ? -44.688 3.887 6.633 1 88.81 356 LYS A C 1
ATOM 2828 O O . LYS A 1 356 ? -44.656 4.727 5.734 1 88.81 356 LYS A O 1
ATOM 2833 N N . ARG A 1 357 ? -43.75 3.498 7.336 1 87.44 357 ARG A N 1
ATOM 2834 C CA . ARG A 1 357 ? -42.438 4.086 7.078 1 87.44 357 ARG A CA 1
ATOM 2835 C C . ARG A 1 357 ? -41.938 3.691 5.699 1 87.44 357 ARG A C 1
ATOM 2837 O O . ARG A 1 357 ? -41.375 4.523 4.969 1 87.44 357 ARG A O 1
ATOM 2844 N N . LYS A 1 358 ? -42.125 2.436 5.281 1 89.12 358 LYS A N 1
ATOM 2845 C CA . LYS A 1 358 ? -41.562 1.929 4.035 1 89.12 358 LYS A CA 1
ATOM 2846 C C . LYS A 1 358 ? -42.469 2.273 2.848 1 89.12 358 LYS A C 1
ATOM 2848 O O . LYS A 1 358 ? -42 2.318 1.705 1 89.12 358 LYS A O 1
ATOM 2853 N N . ALA A 1 359 ? -43.656 2.52 3.102 1 88.88 359 ALA A N 1
ATOM 2854 C CA . ALA A 1 359 ? -44.594 2.85 2.023 1 88.88 359 ALA A CA 1
ATOM 2855 C C . ALA A 1 359 ? -44.188 4.152 1.333 1 88.88 359 ALA A C 1
ATOM 2857 O O . ALA A 1 359 ? -44.406 4.316 0.13 1 88.88 359 ALA A O 1
ATOM 2858 N N . LYS A 1 360 ? -43.562 5.012 2.02 1 86.81 360 LYS A N 1
ATOM 2859 C CA . LYS A 1 360 ? -43.156 6.305 1.473 1 86.81 360 LYS A CA 1
ATOM 2860 C C . LYS A 1 360 ? -42 6.141 0.474 1 86.81 360 LYS A C 1
ATOM 2862 O O . LYS A 1 360 ? -41.875 6.918 -0.474 1 86.81 360 LYS A O 1
ATOM 2867 N N . PHE A 1 361 ? -41.25 5.105 0.679 1 88.81 361 PHE A N 1
ATOM 2868 C CA . PHE A 1 361 ? -40.031 4.949 -0.142 1 88.81 361 PHE A CA 1
ATOM 2869 C C . PHE A 1 361 ? -40.156 3.721 -1.038 1 88.81 361 PHE A C 1
ATOM 2871 O O . PHE A 1 361 ? -39.188 3.328 -1.688 1 88.81 361 PHE A O 1
ATOM 2878 N N . TYR A 1 362 ? -41.281 3.07 -1.18 1 90.06 362 TYR A N 1
ATOM 2879 C CA . TYR A 1 362 ? -41.469 1.823 -1.916 1 90.06 362 TYR A CA 1
ATOM 2880 C C . TYR A 1 362 ? -41.188 2.025 -3.402 1 90.06 362 TYR A C 1
ATOM 2882 O O . TYR A 1 362 ? -40.469 1.241 -4.023 1 90.06 362 TYR A O 1
ATOM 2890 N N . VAL A 1 363 ? -41.594 3.129 -3.951 1 89.25 363 VAL A N 1
ATOM 2891 C CA . VAL A 1 363 ? -41.438 3.396 -5.375 1 89.25 363 VAL A CA 1
ATOM 2892 C C . VAL A 1 363 ? -40.031 3.881 -5.648 1 89.25 363 VAL A C 1
ATOM 2894 O O . VAL A 1 363 ? -39.438 3.561 -6.688 1 89.25 363 VAL A O 1
ATOM 2897 N N . ALA A 1 364 ? -39.469 4.531 -4.746 1 88.25 364 ALA A N 1
ATOM 2898 C CA . ALA A 1 364 ? -38.094 5.035 -4.891 1 88.25 364 ALA A CA 1
ATOM 2899 C C . ALA A 1 364 ? -37.094 3.887 -4.941 1 88.25 364 ALA A C 1
ATOM 2901 O O . ALA A 1 364 ? -36.062 3.992 -5.594 1 88.25 364 ALA A O 1
ATOM 2902 N N . ASP A 1 365 ? -37.406 2.781 -4.309 1 90.25 365 ASP A N 1
ATOM 2903 C CA . ASP A 1 365 ? -36.531 1.616 -4.289 1 90.25 365 ASP A CA 1
ATOM 2904 C C . ASP A 1 365 ? -36.406 1 -5.684 1 90.25 365 ASP A C 1
ATOM 2906 O O . ASP A 1 365 ? -35.375 0.381 -6.004 1 90.25 365 ASP A O 1
ATOM 2910 N N . PHE A 1 366 ? -37.375 1.169 -6.535 1 91.06 366 PHE A N 1
ATOM 2911 C CA . PHE A 1 366 ? -37.344 0.596 -7.875 1 91.06 366 PHE A CA 1
ATOM 2912 C C . PHE A 1 366 ? -36.688 1.57 -8.859 1 91.06 366 PHE A C 1
ATOM 2914 O O . PHE A 1 366 ? -36 1.155 -9.797 1 91.06 366 PHE A O 1
ATOM 2921 N N . ARG A 1 367 ? -36.781 2.805 -8.562 1 87.44 367 ARG A N 1
ATOM 2922 C CA . ARG A 1 367 ? -36.281 3.832 -9.453 1 87.44 367 ARG A CA 1
ATOM 2923 C C . ARG A 1 367 ? -34.75 4.012 -9.25 1 87.44 367 ARG A C 1
ATOM 2925 O O . ARG A 1 367 ? -34.031 4.223 -10.219 1 87.44 367 ARG A O 1
ATOM 2932 N N . ASP A 1 368 ? -34.312 3.883 -8.141 1 84.88 368 ASP A N 1
ATOM 2933 C CA . ASP A 1 368 ? -32.906 4.145 -7.812 1 84.88 368 ASP A CA 1
ATOM 2934 C C . ASP A 1 368 ? -32.031 3.004 -8.289 1 84.88 368 ASP A C 1
ATOM 2936 O O . ASP A 1 368 ? -30.797 3.129 -8.281 1 84.88 368 ASP A O 1
ATOM 2940 N N . ALA A 1 369 ? -32.531 1.95 -8.773 1 87.81 369 ALA A N 1
ATOM 2941 C CA . ALA A 1 369 ? -31.75 0.775 -9.164 1 87.81 369 ALA A CA 1
ATOM 2942 C C . ALA A 1 369 ? -31.156 0.941 -10.555 1 87.81 369 ALA A C 1
ATOM 2944 O O . ALA A 1 369 ? -30.234 0.226 -10.938 1 87.81 369 ALA A O 1
ATOM 2945 N N . PHE A 1 370 ? -31.594 1.867 -11.281 1 87.5 370 PHE A N 1
ATOM 2946 C CA . PHE A 1 370 ? -31.141 1.998 -12.664 1 87.5 370 PHE A CA 1
ATOM 2947 C C . PHE A 1 370 ? -29.781 2.664 -12.742 1 87.5 370 PHE A C 1
ATOM 2949 O O . PHE A 1 370 ? -29.672 3.854 -13.047 1 87.5 370 PHE A O 1
ATOM 2956 N N . HIS A 1 371 ? -28.812 1.967 -12.461 1 86.56 371 HIS A N 1
ATOM 2957 C CA . HIS A 1 371 ? -27.406 2.354 -12.492 1 86.56 371 HIS A CA 1
ATOM 2958 C C . HIS A 1 371 ? -26.516 1.188 -12.914 1 86.56 371 HIS A C 1
ATOM 2960 O O . HIS A 1 371 ? -26.875 0.025 -12.695 1 86.56 371 HIS A O 1
ATOM 2966 N N . ILE A 1 372 ? -25.406 1.384 -13.523 1 84.25 372 ILE A N 1
ATOM 2967 C CA . ILE A 1 372 ? -24.484 0.376 -14.039 1 84.25 372 ILE A CA 1
ATOM 2968 C C . ILE A 1 372 ? -23.953 -0.476 -12.891 1 84.25 372 ILE A C 1
ATOM 2970 O O . ILE A 1 372 ? -23.703 -1.668 -13.062 1 84.25 372 ILE A O 1
ATOM 2974 N N . GLN A 1 373 ? -23.828 0.148 -11.773 1 86.31 373 GLN A N 1
ATOM 2975 C CA . GLN A 1 373 ? -23.359 -0.582 -10.602 1 86.31 373 GLN A CA 1
ATOM 2976 C C . GLN A 1 373 ? -24.328 -1.697 -10.227 1 86.31 373 GLN A C 1
ATOM 2978 O O . GLN A 1 373 ? -23.906 -2.742 -9.719 1 86.31 373 GLN A O 1
ATOM 2983 N N . SER A 1 374 ? -25.594 -1.515 -10.5 1 91.88 374 SER A N 1
ATOM 2984 C CA . SER A 1 374 ? -26.609 -2.521 -10.188 1 91.88 374 SER A CA 1
ATOM 2985 C C . SER A 1 374 ? -26.484 -3.73 -11.109 1 91.88 374 SER A C 1
ATOM 2987 O O . SER A 1 374 ? -26.688 -4.867 -10.68 1 91.88 374 SER A O 1
ATOM 2989 N N . ILE A 1 375 ? -26.031 -3.518 -12.297 1 91.12 375 ILE A N 1
ATOM 2990 C CA . ILE A 1 375 ? -25.859 -4.621 -13.234 1 91.12 375 ILE A CA 1
ATOM 2991 C C . ILE A 1 375 ? -24.688 -5.492 -12.82 1 91.12 375 ILE A C 1
ATOM 2993 O O . ILE A 1 375 ? -24.781 -6.719 -12.828 1 91.12 375 ILE A O 1
ATOM 2997 N N . ALA A 1 376 ? -23.656 -4.848 -12.484 1 89.12 376 ALA A N 1
ATOM 2998 C CA . ALA A 1 376 ? -22.484 -5.586 -12.023 1 89.12 376 ALA A CA 1
ATOM 2999 C C . ALA A 1 376 ? -22.797 -6.383 -10.758 1 89.12 376 ALA A C 1
ATOM 3001 O O . ALA A 1 376 ? -22.375 -7.535 -10.633 1 89.12 376 ALA A O 1
ATOM 3002 N N . SER A 1 377 ? -23.531 -5.75 -9.891 1 91.56 377 SER A N 1
ATOM 3003 C CA . SER A 1 377 ? -23.891 -6.426 -8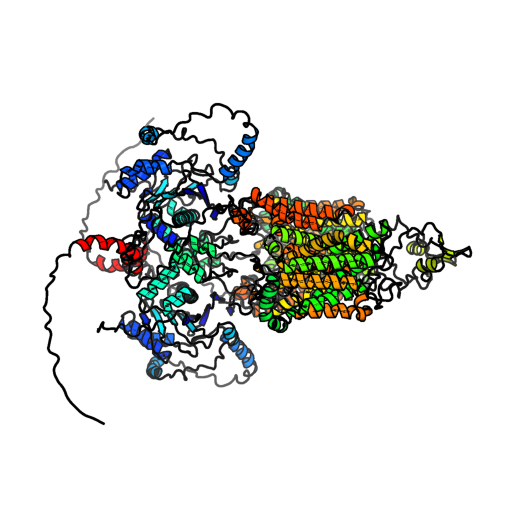.648 1 91.56 377 SER A CA 1
ATOM 3004 C C . SER A 1 377 ? -24.781 -7.625 -8.906 1 91.56 377 SER A C 1
ATOM 3006 O O . SER A 1 377 ? -24.641 -8.664 -8.258 1 91.56 377 SER A O 1
ATOM 3008 N N . ILE A 1 378 ? -25.656 -7.582 -9.906 1 94.12 378 ILE A N 1
ATOM 3009 C CA . ILE A 1 378 ? -26.594 -8.656 -10.234 1 94.12 378 ILE A CA 1
ATOM 3010 C C . ILE A 1 378 ? -25.812 -9.875 -10.734 1 94.12 378 ILE A C 1
ATOM 3012 O O . ILE A 1 378 ? -26.016 -10.984 -10.242 1 94.12 378 ILE A O 1
ATOM 3016 N N . ILE A 1 379 ? -24.938 -9.664 -11.594 1 88.88 379 ILE A N 1
ATOM 3017 C CA . ILE A 1 379 ? -24.219 -10.781 -12.195 1 88.88 379 ILE A CA 1
ATOM 3018 C C . ILE A 1 379 ? -23.266 -11.398 -11.164 1 88.88 379 ILE A C 1
ATOM 3020 O O . ILE A 1 379 ? -23.188 -12.625 -11.047 1 88.88 379 ILE A O 1
ATOM 3024 N N . PHE A 1 380 ? -22.703 -10.562 -10.5 1 87.56 380 PHE A N 1
ATOM 3025 C CA . PHE A 1 380 ? -21.766 -11.023 -9.477 1 87.56 380 PHE A CA 1
ATOM 3026 C C . PHE A 1 380 ? -22.484 -11.836 -8.414 1 87.56 380 PHE A C 1
ATOM 3028 O O . PHE A 1 380 ? -22.078 -12.953 -8.086 1 87.56 380 PHE A O 1
ATOM 3035 N N . LEU A 1 381 ? -23.516 -11.289 -7.906 1 91.94 381 LEU A N 1
ATOM 3036 C CA . LEU A 1 381 ? -24.219 -11.945 -6.812 1 91.94 381 LEU A CA 1
ATOM 3037 C C . LEU A 1 381 ? -24.984 -13.164 -7.316 1 91.94 381 LEU A C 1
ATOM 3039 O O . LEU A 1 381 ? -25.312 -14.062 -6.539 1 91.94 381 LEU A O 1
ATOM 3043 N N . TYR A 1 382 ? -25.359 -13.219 -8.586 1 91.81 382 TYR A N 1
ATOM 3044 C CA . TYR A 1 382 ? -25.953 -14.414 -9.164 1 91.81 382 TYR A CA 1
ATOM 3045 C C . TYR A 1 382 ? -25.016 -15.609 -9.023 1 91.81 382 TYR A C 1
ATOM 3047 O O . TYR A 1 382 ? -25.422 -16.656 -8.523 1 91.81 382 TYR A O 1
ATOM 3055 N N . PHE A 1 383 ? -23.828 -15.406 -9.32 1 84.69 383 PHE A N 1
ATOM 3056 C CA . PHE A 1 383 ? -22.859 -16.5 -9.25 1 84.69 383 PHE A CA 1
ATOM 3057 C C . PHE A 1 383 ? -22.469 -16.781 -7.809 1 84.69 383 PHE A C 1
ATOM 3059 O O . PHE A 1 383 ? -22.219 -17.938 -7.441 1 84.69 383 PHE A O 1
ATOM 3066 N N . ALA A 1 384 ? -22.422 -15.656 -7.082 1 86.25 384 ALA A N 1
ATOM 3067 C CA . ALA A 1 384 ? -22.062 -15.805 -5.68 1 86.25 384 ALA A CA 1
ATOM 3068 C C . ALA A 1 384 ? -23.141 -16.578 -4.914 1 86.25 384 ALA A C 1
ATOM 3070 O O . ALA A 1 384 ? -22.828 -17.297 -3.957 1 86.25 384 ALA A O 1
ATOM 3071 N N . SER A 1 385 ? -24.328 -16.422 -5.289 1 89.69 385 SER A N 1
ATOM 3072 C CA . SER A 1 385 ? -25.438 -17.109 -4.613 1 89.69 385 SER A CA 1
ATOM 3073 C C . SER A 1 385 ? -25.625 -18.516 -5.164 1 89.69 385 SER A C 1
ATOM 3075 O O . SER A 1 385 ? -26.031 -19.422 -4.43 1 89.69 385 SER A O 1
ATOM 3077 N N . MET A 1 386 ? -25.359 -18.719 -6.383 1 85.25 386 MET A N 1
ATOM 3078 C CA . MET A 1 386 ? -25.609 -20.016 -7.027 1 85.25 386 MET A CA 1
ATOM 3079 C C . MET A 1 386 ? -24.641 -21.078 -6.496 1 85.25 386 MET A C 1
ATOM 3081 O O . MET A 1 386 ? -25.047 -22.219 -6.289 1 85.25 386 MET A O 1
ATOM 3085 N N . THR A 1 387 ? -23.531 -20.672 -6.148 1 77.56 387 THR A N 1
ATOM 3086 C CA . THR A 1 387 ? -22.5 -21.625 -5.762 1 77.56 387 THR A CA 1
ATOM 3087 C C . THR A 1 387 ? -22.828 -22.281 -4.422 1 77.56 387 THR A C 1
ATOM 3089 O O . THR A 1 387 ? -22.891 -23.5 -4.316 1 77.56 387 THR A O 1
ATOM 3092 N N . PRO A 1 388 ? -23.094 -21.484 -3.461 1 80.25 388 PRO A N 1
ATOM 3093 C CA . PRO A 1 388 ? -23.469 -22.141 -2.199 1 80.25 388 PRO A CA 1
ATOM 3094 C C . PRO A 1 388 ? -24.781 -22.906 -2.297 1 80.25 388 PRO A C 1
ATOM 3096 O O . PRO A 1 388 ? -24.953 -23.922 -1.629 1 80.25 388 PRO A O 1
ATOM 3099 N N . LEU A 1 389 ? -25.688 -22.516 -3.123 1 86.81 389 LEU A N 1
ATOM 3100 C CA . LEU A 1 389 ? -26.969 -23.188 -3.27 1 86.81 389 LEU A CA 1
ATOM 3101 C C . LEU A 1 389 ? -26.781 -24.594 -3.852 1 86.81 389 LEU A C 1
ATOM 3103 O O . LEU A 1 389 ? -27.375 -25.547 -3.365 1 86.81 389 LEU A O 1
ATOM 3107 N N . VAL A 1 390 ? -25.938 -24.688 -4.789 1 79 390 VAL A N 1
ATOM 3108 C CA . VAL A 1 390 ? -25.719 -25.969 -5.438 1 79 390 VAL A CA 1
ATOM 3109 C C . VAL A 1 390 ? -24.859 -26.859 -4.535 1 79 390 VAL A C 1
ATOM 3111 O O . VAL A 1 390 ? -25.109 -28.062 -4.43 1 79 390 VAL A O 1
ATOM 3114 N N . THR A 1 391 ? -24 -26.25 -3.896 1 72.56 391 THR A N 1
ATOM 3115 C CA . THR A 1 391 ? -23.109 -27.016 -3.027 1 72.56 391 THR A CA 1
ATOM 3116 C C . THR A 1 391 ? -23.859 -27.531 -1.799 1 72.56 391 THR A C 1
ATOM 3118 O O . THR A 1 391 ? -23.781 -28.703 -1.461 1 72.56 391 THR A O 1
ATOM 3121 N N . PHE A 1 392 ? -24.578 -26.625 -1.192 1 75.75 392 PHE A N 1
ATOM 3122 C CA . PHE A 1 392 ? -25.344 -27.031 -0.013 1 75.75 392 PHE A CA 1
ATOM 3123 C C . PHE A 1 392 ? -26.5 -27.938 -0.4 1 75.75 392 PHE A C 1
ATOM 3125 O O . PHE A 1 392 ? -26.844 -28.859 0.336 1 75.75 392 PHE A O 1
ATOM 3132 N N . GLY A 1 393 ? -27.047 -27.688 -1.493 1 81.12 393 GLY A N 1
ATOM 3133 C CA . GLY A 1 393 ? -28.109 -28.547 -1.977 1 81.12 393 GLY A CA 1
ATOM 3134 C C . GLY A 1 393 ? -27.641 -29.969 -2.279 1 81.12 393 GLY A C 1
ATOM 3135 O O . GLY A 1 393 ? -28.328 -30.938 -1.969 1 81.12 393 GLY A O 1
ATOM 3136 N N . GLY A 1 394 ? -26.484 -30.031 -2.908 1 75.25 394 GLY A N 1
ATOM 3137 C CA . GLY A 1 394 ? -25.922 -31.344 -3.158 1 75.25 394 GLY A CA 1
ATOM 3138 C C . GLY A 1 394 ? -25.562 -32.094 -1.889 1 75.25 394 GLY A C 1
ATOM 3139 O O . GLY A 1 394 ? -25.812 -33.281 -1.773 1 75.25 394 GLY A O 1
ATOM 3140 N N . LEU A 1 395 ? -25.062 -31.391 -0.995 1 73.81 395 LEU A N 1
ATOM 3141 C CA . LEU A 1 395 ? -24.734 -31.984 0.295 1 73.81 395 LEU A CA 1
ATOM 3142 C C . LEU A 1 395 ? -26 -32.406 1.03 1 73.81 395 LEU A C 1
ATOM 3144 O O . LEU A 1 395 ? -26.016 -33.5 1.639 1 73.81 395 LEU A O 1
ATOM 3148 N N . MET A 1 396 ? -26.969 -31.594 0.946 1 82.94 396 MET A N 1
ATOM 3149 C CA . MET A 1 396 ? -28.25 -31.906 1.575 1 82.94 396 MET A CA 1
ATOM 3150 C C . MET A 1 396 ? -28.859 -33.188 0.974 1 82.94 396 MET A C 1
ATOM 3152 O O . MET A 1 396 ? -29.422 -34 1.693 1 82.94 396 MET A O 1
ATOM 3156 N N . SER A 1 397 ? -28.688 -33.344 -0.278 1 83.44 397 SER A N 1
ATOM 3157 C CA . SER A 1 397 ? -29.234 -34.531 -0.95 1 83.44 397 SER A CA 1
ATOM 3158 C C . SER A 1 397 ? -28.562 -35.812 -0.444 1 83.44 397 SER A C 1
ATOM 3160 O O . SER A 1 397 ? -29.234 -36.812 -0.201 1 83.44 397 SER A O 1
ATOM 3162 N N . THR A 1 398 ? -27.328 -35.75 -0.187 1 79.06 398 THR A N 1
ATOM 3163 C CA . THR A 1 398 ? -26.578 -36.906 0.275 1 79.06 398 THR A CA 1
ATOM 3164 C C . THR A 1 398 ? -26.875 -37.188 1.745 1 79.06 398 THR A C 1
ATOM 3166 O O . THR A 1 398 ? -27.094 -38.344 2.129 1 79.06 398 THR A O 1
ATOM 3169 N N . LEU A 1 399 ? -26.984 -36.156 2.541 1 80.69 399 LEU A N 1
ATOM 3170 C CA . LEU A 1 399 ? -27.141 -36.312 3.98 1 80.69 399 LEU A CA 1
ATOM 3171 C C . LEU A 1 399 ? -28.578 -36.688 4.332 1 80.69 399 LEU A C 1
ATOM 3173 O O . LEU A 1 399 ? -28.828 -37.406 5.312 1 80.69 399 LEU A O 1
ATOM 3177 N N . LEU A 1 400 ? -29.516 -36.188 3.531 1 88.12 400 LEU A N 1
ATOM 3178 C CA . LEU A 1 400 ? -30.922 -36.469 3.783 1 88.12 400 LEU A CA 1
ATOM 3179 C C . LEU A 1 400 ? -31.406 -37.625 2.922 1 88.12 400 LEU A C 1
ATOM 3181 O O . LEU A 1 400 ? -32.625 -37.844 2.797 1 88.12 400 LEU A O 1
ATOM 3185 N N . LYS A 1 401 ? -30.5 -38.344 2.305 1 82.44 401 LYS A N 1
ATOM 3186 C CA . LYS A 1 401 ? -30.766 -39.531 1.502 1 82.44 401 LYS A CA 1
ATOM 3187 C C . LYS A 1 401 ? -31.781 -39.25 0.401 1 82.44 401 LYS A C 1
ATOM 3189 O O . LYS A 1 401 ? -32.75 -40 0.207 1 82.44 401 LYS A O 1
ATOM 3194 N N . GLY A 1 402 ? -31.688 -37.938 -0.18 1 81.75 402 GLY A N 1
ATOM 3195 C CA . GLY A 1 402 ? -32.438 -37.625 -1.374 1 81.75 402 GLY A CA 1
ATOM 3196 C C . GLY A 1 402 ? -33.781 -37 -1.067 1 81.75 402 GLY A C 1
ATOM 3197 O O . GLY A 1 402 ? -34.594 -36.781 -1.971 1 81.75 402 GLY A O 1
ATOM 3198 N N . ARG A 1 403 ? -34.156 -36.75 0.158 1 85.62 403 ARG A N 1
ATOM 3199 C CA . ARG A 1 403 ? -35.438 -36.156 0.476 1 85.62 403 ARG A CA 1
ATOM 3200 C C . ARG A 1 403 ? -35.5 -34.688 -0.003 1 85.62 403 ARG A C 1
ATOM 3202 O O . ARG A 1 403 ? -36.562 -34.188 -0.381 1 85.62 403 ARG A O 1
ATOM 3209 N N . MET A 1 404 ? -34.438 -34.062 0.059 1 88 404 MET A N 1
ATOM 3210 C CA . MET A 1 404 ? -34.281 -32.719 -0.495 1 88 404 MET A CA 1
ATOM 3211 C C . MET A 1 404 ? -32.906 -32.594 -1.186 1 88 404 MET A C 1
ATOM 3213 O O . MET A 1 404 ? -31.922 -33.156 -0.731 1 88 404 MET A O 1
ATOM 3217 N N . GLY A 1 405 ? -32.938 -31.844 -2.273 1 84.94 405 GLY A N 1
ATOM 3218 C CA . GLY A 1 405 ? -31.703 -31.734 -3.014 1 84.94 405 GLY A CA 1
ATOM 3219 C C . GLY A 1 405 ? -31.469 -30.344 -3.58 1 84.94 405 GLY A C 1
ATOM 3220 O O . GLY A 1 405 ? -31.922 -29.344 -3 1 84.94 405 GLY A O 1
ATOM 3221 N N . ALA A 1 406 ? -30.703 -30.281 -4.656 1 83.62 406 ALA A N 1
ATOM 3222 C CA . ALA A 1 406 ? -30.297 -29.031 -5.27 1 83.62 406 ALA A CA 1
ATOM 3223 C C . ALA A 1 406 ? -31.469 -28.344 -5.957 1 83.62 406 ALA A C 1
ATOM 3225 O O . ALA A 1 406 ? -31.594 -27.109 -5.91 1 83.62 406 ALA A O 1
ATOM 3226 N N . MET A 1 407 ? -32.344 -29.109 -6.547 1 87.62 407 MET A N 1
ATOM 3227 C CA . MET A 1 407 ? -33.5 -28.531 -7.242 1 87.62 407 MET A CA 1
ATOM 3228 C C . MET A 1 407 ? -34.406 -27.812 -6.266 1 87.62 407 MET A C 1
ATOM 3230 O O . MET A 1 407 ? -34.812 -26.672 -6.52 1 87.62 407 MET A O 1
ATOM 3234 N N . GLU A 1 408 ? -34.688 -28.375 -5.18 1 90.12 408 GLU A N 1
ATOM 3235 C CA . GLU A 1 408 ? -35.531 -27.75 -4.164 1 90.12 408 GLU A CA 1
ATOM 3236 C C . GLU A 1 408 ? -34.875 -26.5 -3.578 1 90.12 408 GLU A C 1
ATOM 3238 O O . GLU A 1 408 ? -35.562 -25.516 -3.281 1 90.12 408 GLU A O 1
ATOM 3243 N N . THR A 1 409 ? -33.625 -26.609 -3.389 1 90.38 409 THR A N 1
ATOM 3244 C CA . THR A 1 409 ? -32.906 -25.484 -2.811 1 90.38 409 THR A CA 1
ATOM 3245 C C . THR A 1 409 ? -32.906 -24.297 -3.77 1 90.38 409 THR A C 1
ATOM 3247 O O . THR A 1 409 ? -33.094 -23.156 -3.355 1 90.38 409 THR A O 1
ATOM 3250 N N . ILE A 1 410 ? -32.625 -24.516 -5.043 1 90.06 410 ILE A N 1
ATOM 3251 C CA . ILE A 1 410 ? -32.594 -23.453 -6.043 1 90.06 410 ILE A CA 1
ATOM 3252 C C . ILE A 1 410 ? -33.969 -22.812 -6.176 1 90.06 410 ILE A C 1
ATOM 3254 O O . ILE A 1 410 ? -34.125 -21.594 -6.156 1 90.06 410 ILE A O 1
ATOM 3258 N N . LEU A 1 411 ? -34.969 -23.672 -6.258 1 90.75 411 LEU A N 1
ATOM 3259 C CA . LEU A 1 411 ? -36.312 -23.156 -6.406 1 90.75 411 LEU A CA 1
ATOM 3260 C C . LEU A 1 411 ? -36.781 -22.438 -5.141 1 90.75 411 LEU A C 1
ATOM 3262 O O . LEU A 1 411 ? -37.469 -21.422 -5.215 1 90.75 411 LEU A O 1
ATOM 3266 N N . GLY A 1 412 ? -36.469 -23.031 -4.031 1 92.81 412 GLY A N 1
ATOM 3267 C CA . GLY A 1 412 ? -36.812 -22.359 -2.777 1 92.81 412 GLY A CA 1
ATOM 3268 C C . GLY A 1 412 ? -36.219 -20.969 -2.672 1 92.81 412 GLY A C 1
ATOM 3269 O O . GLY A 1 412 ? -36.906 -20.031 -2.252 1 92.81 412 GLY A O 1
ATOM 3270 N N . ARG A 1 413 ? -34.969 -20.844 -3.006 1 94.12 413 ARG A N 1
ATOM 3271 C CA . ARG A 1 413 ? -34.312 -19.547 -2.977 1 94.12 413 ARG A CA 1
ATOM 3272 C C . ARG A 1 413 ? -34.938 -18.578 -3.982 1 94.12 413 ARG A C 1
ATOM 3274 O O . ARG A 1 413 ? -35.094 -17.391 -3.699 1 94.12 413 ARG A O 1
ATOM 3281 N N . ALA A 1 414 ? -35.281 -19.062 -5.172 1 94.38 414 ALA A N 1
ATOM 3282 C CA . ALA A 1 414 ? -35.875 -18.219 -6.203 1 94.38 414 ALA A CA 1
ATOM 3283 C C . ALA A 1 414 ? -37.219 -17.688 -5.762 1 94.38 414 ALA A C 1
ATOM 3285 O O . ALA A 1 414 ? -37.5 -16.5 -5.852 1 94.38 414 ALA A O 1
ATOM 3286 N N . ILE A 1 415 ? -38.062 -18.562 -5.203 1 94.44 415 ILE A N 1
ATOM 3287 C CA . ILE A 1 415 ? -39.375 -18.172 -4.777 1 94.44 415 ILE A CA 1
ATOM 3288 C C . ILE A 1 415 ? -39.281 -17.219 -3.596 1 94.44 415 ILE A C 1
ATOM 3290 O O . ILE A 1 415 ? -39.938 -16.172 -3.588 1 94.44 415 ILE A O 1
ATOM 3294 N N . SER A 1 416 ? -38.531 -17.594 -2.664 1 95.81 416 SER A N 1
ATOM 3295 C CA . SER A 1 416 ? -38.375 -16.75 -1.483 1 95.81 416 SER A CA 1
ATOM 3296 C C . SER A 1 416 ? -37.781 -15.398 -1.843 1 95.81 416 SER A C 1
ATOM 3298 O O . SER A 1 416 ? -38.188 -14.367 -1.298 1 95.81 416 SER A O 1
ATOM 3300 N N . GLY A 1 417 ? -36.812 -15.422 -2.73 1 94.94 417 GLY A N 1
ATOM 3301 C CA . GLY A 1 417 ? -36.156 -14.18 -3.133 1 94.94 417 GLY A CA 1
ATOM 3302 C C . GLY A 1 417 ? -37.125 -13.234 -3.854 1 94.94 417 GLY A C 1
ATOM 3303 O O . GLY A 1 417 ? -37.094 -12.023 -3.621 1 94.94 417 GLY A O 1
ATOM 3304 N N . VAL A 1 418 ? -37.938 -13.758 -4.711 1 95.69 418 VAL A N 1
ATOM 3305 C CA . VAL A 1 418 ? -38.875 -12.938 -5.445 1 95.69 418 VAL A CA 1
ATOM 3306 C C . VAL A 1 418 ? -39.906 -12.336 -4.48 1 95.69 418 VAL A C 1
ATOM 3308 O O . VAL A 1 418 ? -40.188 -11.141 -4.527 1 95.69 418 VAL A O 1
ATOM 3311 N N . PHE A 1 419 ? -40.375 -13.133 -3.604 1 95.75 419 PHE A N 1
ATOM 3312 C CA . PHE A 1 419 ? -41.344 -12.648 -2.627 1 95.75 419 PHE A CA 1
ATOM 3313 C C . PHE A 1 419 ? -40.688 -11.633 -1.688 1 95.75 419 PHE A C 1
ATOM 3315 O O . PHE A 1 419 ? -41.312 -10.602 -1.384 1 95.75 419 PHE A O 1
ATOM 3322 N N . TRP A 1 420 ? -39.562 -11.906 -1.257 1 95.69 420 TRP A N 1
ATOM 3323 C CA . TRP A 1 420 ? -38.812 -11.031 -0.36 1 95.69 420 TRP A CA 1
ATOM 3324 C C . TRP A 1 420 ? -38.562 -9.672 -0.999 1 95.69 420 TRP A C 1
ATOM 3326 O O . TRP A 1 420 ? -38.719 -8.633 -0.347 1 95.69 420 TRP A O 1
ATOM 3336 N N . SER A 1 421 ? -38.25 -9.625 -2.271 1 94.5 421 SER A N 1
ATOM 3337 C CA . SER A 1 421 ? -37.906 -8.391 -2.965 1 94.5 421 SER A CA 1
ATOM 3338 C C . SER A 1 421 ? -39.125 -7.457 -3.037 1 94.5 421 SER A C 1
ATOM 3340 O O . SER A 1 421 ? -38.969 -6.234 -2.975 1 94.5 421 SER A O 1
ATOM 3342 N N . PHE A 1 422 ? -40.281 -8.031 -3.029 1 94.19 422 PHE A N 1
ATOM 3343 C CA . PHE A 1 422 ? -41.469 -7.203 -3.133 1 94.19 422 PHE A CA 1
ATOM 3344 C C . PHE A 1 422 ? -41.969 -6.777 -1.753 1 94.19 422 PHE A C 1
ATOM 3346 O O . PHE A 1 422 ? -42.531 -5.691 -1.594 1 94.19 422 PHE A O 1
ATOM 3353 N N . THR A 1 423 ? -41.656 -7.535 -0.736 1 93.38 423 THR A N 1
ATOM 3354 C CA . THR A 1 423 ? -42.344 -7.297 0.523 1 93.38 423 THR A CA 1
ATOM 3355 C C . THR A 1 423 ? -41.375 -6.996 1.643 1 93.38 423 THR A C 1
ATOM 3357 O O . THR A 1 423 ? -41.75 -6.555 2.727 1 93.38 423 THR A O 1
ATOM 3360 N N . ALA A 1 424 ? -40.25 -7.113 1.492 1 90.5 424 ALA A N 1
ATOM 3361 C CA . ALA A 1 424 ? -39.25 -7.023 2.564 1 90.5 424 ALA A CA 1
ATOM 3362 C C . ALA A 1 424 ? -39.156 -5.602 3.105 1 90.5 424 ALA A C 1
ATOM 3364 O O . ALA A 1 424 ? -39.5 -4.641 2.412 1 90.5 424 ALA A O 1
ATOM 3365 N N . GLY A 1 425 ? -38.781 -5.445 4.359 1 88.69 425 GLY A N 1
ATOM 3366 C CA . GLY A 1 425 ? -38.469 -4.152 4.949 1 88.69 425 GLY A CA 1
ATOM 3367 C C . GLY A 1 425 ? -37.094 -3.633 4.559 1 88.69 425 GLY A C 1
ATOM 3368 O O . GLY A 1 425 ? -36.969 -2.479 4.148 1 88.69 425 GLY A O 1
ATOM 3369 N N . GLN A 1 426 ? -36.156 -4.527 4.629 1 89.75 426 GLN A N 1
ATOM 3370 C CA . GLN A 1 426 ? -34.781 -4.195 4.191 1 89.75 426 GLN A CA 1
ATOM 3371 C C . GLN A 1 426 ? -34.406 -4.996 2.949 1 89.75 426 GLN A C 1
ATOM 3373 O O . GLN A 1 426 ? -33.906 -6.109 3.057 1 89.75 426 GLN A O 1
ATOM 3378 N N . PRO A 1 427 ? -34.531 -4.387 1.871 1 89.12 427 PRO A N 1
ATOM 3379 C CA . PRO A 1 427 ? -34.312 -5.117 0.62 1 89.12 427 PRO A CA 1
ATOM 3380 C C . PRO A 1 427 ? -32.844 -5.449 0.377 1 89.12 427 PRO A C 1
ATOM 3382 O O . PRO A 1 427 ? -32.531 -6.258 -0.501 1 89.12 427 PRO A O 1
ATOM 3385 N N . MET A 1 428 ? -31.922 -4.91 1.106 1 91.31 428 MET A N 1
ATOM 3386 C CA . MET A 1 428 ? -30.5 -5.172 0.908 1 91.31 428 MET A CA 1
ATOM 3387 C C . MET A 1 428 ? -30.109 -6.543 1.448 1 91.31 428 MET A C 1
ATOM 3389 O O . MET A 1 428 ? -29.047 -7.078 1.112 1 91.31 428 MET A O 1
ATOM 3393 N N . VAL A 1 429 ? -30.938 -7.094 2.232 1 94.12 429 VAL A N 1
ATOM 3394 C CA . VAL A 1 429 ? -30.703 -8.414 2.797 1 94.12 429 VAL A CA 1
ATOM 3395 C C . VAL A 1 429 ? -31.031 -9.492 1.765 1 94.12 429 VAL A C 1
ATOM 3397 O O . VAL A 1 429 ? -32.094 -9.445 1.134 1 94.12 429 VAL A O 1
ATOM 3400 N N . ILE A 1 430 ? -30.094 -10.352 1.545 1 94.19 430 ILE A N 1
ATOM 3401 C CA . ILE A 1 430 ? -30.281 -11.453 0.608 1 94.19 430 ILE A CA 1
ATOM 3402 C C . ILE A 1 430 ? -30.594 -12.734 1.377 1 94.19 430 ILE A C 1
ATOM 3404 O O . ILE A 1 430 ? -29.922 -13.062 2.355 1 94.19 430 ILE A O 1
ATOM 3408 N N . LEU A 1 431 ? -31.625 -13.375 0.927 1 93.88 431 LEU A N 1
ATOM 3409 C CA . LEU A 1 431 ? -32.031 -14.625 1.564 1 93.88 431 LEU A CA 1
ATOM 3410 C C . LEU A 1 431 ? -31.297 -15.812 0.923 1 93.88 431 LEU A C 1
ATOM 3412 O O . LEU A 1 431 ? -31.031 -15.797 -0.279 1 93.88 431 LEU A O 1
ATOM 3416 N N . GLY A 1 432 ? -30.844 -16.719 1.668 1 89.06 432 GLY A N 1
ATOM 3417 C CA . GLY A 1 432 ? -30.203 -17.938 1.191 1 89.06 432 GLY A CA 1
ATOM 3418 C C . GLY A 1 432 ? -30.219 -19.062 2.207 1 89.06 432 GLY A C 1
ATOM 3419 O O . GLY A 1 432 ? -30.875 -18.953 3.246 1 89.06 432 GLY A O 1
ATOM 3420 N N . SER A 1 433 ? -29.656 -20.125 1.73 1 82.5 433 SER A N 1
ATOM 3421 C CA . SER A 1 433 ? -29.5 -21.266 2.633 1 82.5 433 SER A CA 1
ATOM 3422 C C . SER A 1 433 ? -28.219 -21.141 3.453 1 82.5 433 SER A C 1
ATOM 3424 O O . SER A 1 433 ? -27.125 -20.969 2.898 1 82.5 433 SER A O 1
ATOM 3426 N N . THR A 1 434 ? -28.297 -21.094 4.699 1 79.38 434 THR A N 1
ATOM 3427 C CA . THR A 1 434 ? -27.141 -20.875 5.562 1 79.38 434 THR A CA 1
ATOM 3428 C C . THR A 1 434 ? -26.641 -22.188 6.148 1 79.38 434 THR A C 1
ATOM 3430 O O . THR A 1 434 ? -27.359 -23.203 6.141 1 79.38 434 THR A O 1
ATOM 3433 N N . GLY A 1 435 ? -25.469 -22.312 6.562 1 74.38 435 GLY A N 1
ATOM 3434 C CA . GLY A 1 435 ? -24.859 -23.469 7.172 1 74.38 435 GLY A CA 1
ATOM 3435 C C . GLY A 1 435 ? -25.594 -23.953 8.406 1 74.38 435 GLY A C 1
ATOM 3436 O O . GLY A 1 435 ? -25.891 -25.156 8.531 1 74.38 435 GLY A O 1
ATOM 3437 N N . PRO A 1 436 ? -25.953 -23.062 9.242 1 75.56 436 PRO A N 1
ATOM 3438 C CA . PRO A 1 436 ? -26.656 -23.5 10.453 1 75.56 436 PRO A CA 1
ATOM 3439 C C . PRO A 1 436 ? -28 -24.172 10.156 1 75.56 436 PRO A C 1
ATOM 3441 O O . PRO A 1 436 ? -28.391 -25.109 10.859 1 75.56 436 PRO A O 1
ATOM 3444 N N . ILE A 1 437 ? -28.719 -23.734 9.148 1 81.38 437 ILE A N 1
ATOM 3445 C CA . ILE A 1 437 ? -29.969 -24.359 8.773 1 81.38 437 ILE A CA 1
ATOM 3446 C C . ILE A 1 437 ? -29.719 -25.766 8.258 1 81.38 437 ILE A C 1
ATOM 3448 O O . ILE A 1 437 ? -30.484 -26.688 8.547 1 81.38 437 ILE A O 1
ATOM 3452 N N . LEU A 1 438 ? -28.672 -25.906 7.531 1 79.12 438 LEU A N 1
ATOM 3453 C CA . LEU A 1 438 ? -28.312 -27.234 7.012 1 79.12 438 LEU A CA 1
ATOM 3454 C C . LEU A 1 438 ? -28 -28.203 8.148 1 79.12 438 LEU A C 1
ATOM 3456 O O . LEU A 1 438 ? -28.469 -29.344 8.141 1 79.12 438 LEU A O 1
ATOM 3460 N N . VAL A 1 439 ? -27.297 -27.75 9.117 1 76.06 439 VAL A N 1
ATOM 3461 C CA . VAL A 1 439 ? -26.953 -28.594 10.25 1 76.06 439 VAL A CA 1
ATOM 3462 C C . VAL A 1 439 ? -28.219 -28.984 11.023 1 76.06 439 VAL A C 1
ATOM 3464 O O . VAL A 1 439 ? -28.375 -30.125 11.445 1 76.06 439 VAL A O 1
ATOM 3467 N N . PHE A 1 440 ? -29.047 -28.031 11.172 1 82.31 440 PHE A N 1
ATOM 3468 C CA . PHE A 1 440 ? -30.297 -28.266 11.875 1 82.31 440 PHE A CA 1
ATOM 3469 C C . PHE A 1 440 ? -31.141 -29.297 11.141 1 82.31 440 PHE A C 1
ATOM 3471 O O . PHE A 1 440 ? -31.703 -30.203 11.758 1 82.31 440 PHE A O 1
ATOM 3478 N N . GLU A 1 441 ? -31.188 -29.234 9.883 1 86.25 441 GLU A N 1
ATOM 3479 C CA . GLU A 1 441 ? -31.969 -30.172 9.07 1 86.25 441 GLU A CA 1
ATOM 3480 C C . GLU A 1 441 ? -31.391 -31.578 9.172 1 86.25 441 GLU A C 1
ATOM 3482 O O . GLU A 1 441 ? -32.156 -32.562 9.234 1 86.25 441 GLU A O 1
ATOM 3487 N N . VAL A 1 442 ? -30.156 -31.703 9.203 1 83.19 442 VAL A N 1
ATOM 3488 C CA . VAL A 1 442 ? -29.516 -33 9.281 1 83.19 442 VAL A CA 1
ATOM 3489 C C . VAL A 1 442 ? -29.797 -33.656 10.641 1 83.19 442 VAL A C 1
ATOM 3491 O O . VAL A 1 442 ? -30.031 -34.844 10.734 1 83.19 442 VAL A O 1
ATOM 3494 N N . ILE A 1 443 ? -29.828 -32.844 11.633 1 82.75 443 ILE A N 1
ATOM 3495 C CA . ILE A 1 443 ? -30.094 -33.344 12.984 1 82.75 443 ILE A CA 1
ATOM 3496 C C . ILE A 1 443 ? -31.531 -33.844 13.078 1 82.75 443 ILE A C 1
ATOM 3498 O O . ILE A 1 443 ? -31.781 -34.906 13.641 1 82.75 443 ILE A O 1
ATOM 3502 N N . ILE A 1 444 ? -32.406 -33.094 12.586 1 88 444 ILE A N 1
ATOM 3503 C CA . ILE A 1 444 ? -33.812 -33.5 12.609 1 88 444 ILE A CA 1
ATOM 3504 C C . ILE A 1 444 ? -34.031 -34.781 11.82 1 88 444 ILE A C 1
ATOM 3506 O O . ILE A 1 444 ? -34.781 -35.688 12.227 1 88 444 ILE A O 1
ATOM 3510 N N . PHE A 1 445 ? -33.344 -34.844 10.688 1 89.5 445 PHE A N 1
ATOM 3511 C CA . PHE A 1 445 ? -33.438 -36.031 9.859 1 89.5 445 PHE A CA 1
ATOM 3512 C C . PHE A 1 445 ? -32.938 -37.281 10.617 1 89.5 445 PHE A C 1
ATOM 3514 O O . PHE A 1 445 ? -33.594 -38.312 10.594 1 89.5 445 PHE A O 1
ATOM 3521 N N . ASN A 1 446 ? -31.859 -37.156 11.32 1 85.62 446 ASN A N 1
ATOM 3522 C CA . ASN A 1 446 ? -31.297 -38.25 12.086 1 85.62 446 ASN A CA 1
ATOM 3523 C C . ASN A 1 446 ? -32.219 -38.656 13.242 1 85.62 446 ASN A C 1
ATOM 3525 O O . ASN A 1 446 ? -32.344 -39.844 13.547 1 85.62 446 ASN A O 1
ATOM 3529 N N . LEU A 1 447 ? -32.812 -37.656 13.82 1 84.5 447 LEU A N 1
ATOM 3530 C CA . LEU A 1 447 ? -33.75 -37.938 14.891 1 84.5 447 LEU A CA 1
ATOM 3531 C C . LEU A 1 447 ? -34.969 -38.688 14.367 1 84.5 447 LEU A C 1
ATOM 3533 O O . LEU A 1 447 ? -35.469 -39.594 15.016 1 84.5 447 LEU A O 1
ATOM 3537 N N . CYS A 1 448 ? -35.469 -38.344 13.203 1 89.69 448 CYS A N 1
ATOM 3538 C CA . CYS A 1 448 ? -36.594 -39 12.586 1 89.69 448 CYS A CA 1
ATOM 3539 C C . CYS A 1 448 ? -36.25 -40.438 12.219 1 89.69 448 CYS A C 1
ATOM 3541 O O . CYS A 1 448 ? -37.094 -41.344 12.375 1 89.69 448 CYS A O 1
ATOM 3543 N N . GLU A 1 449 ? -35.062 -40.625 11.688 1 88.69 449 GLU A N 1
ATOM 3544 C CA . GLU A 1 449 ? -34.625 -41.969 11.336 1 88.69 449 GLU A CA 1
ATOM 3545 C C . GLU A 1 449 ? -34.531 -42.844 12.578 1 88.69 449 GLU A C 1
ATOM 3547 O O . GLU A 1 449 ? -34.906 -44.031 12.531 1 88.69 449 GLU A O 1
ATOM 3552 N N . GLN A 1 450 ? -34.125 -42.312 13.656 1 86.62 450 GLN A N 1
ATOM 3553 C CA . GLN A 1 450 ? -34 -43.062 14.906 1 86.62 450 GLN A CA 1
ATOM 3554 C C . GLN A 1 450 ? -35.344 -43.406 15.484 1 86.62 450 GLN A C 1
ATOM 3556 O O . GLN A 1 450 ? -35.531 -44.5 16.016 1 86.62 450 GLN A O 1
ATOM 3561 N N . TRP A 1 451 ? -36.281 -42.5 15.336 1 87.81 451 TRP A N 1
ATOM 3562 C CA . TRP A 1 451 ? -37.594 -42.719 15.906 1 87.81 451 TRP A CA 1
ATOM 3563 C C . TRP A 1 451 ? -38.531 -43.406 14.898 1 87.81 451 TRP A C 1
ATOM 3565 O O . TRP A 1 451 ? -39.656 -43.75 15.227 1 87.81 451 TRP A O 1
ATOM 3575 N N . GLY A 1 452 ? -38.062 -43.594 13.656 1 86.12 452 GLY A N 1
ATOM 3576 C CA . GLY A 1 452 ? -38.875 -44.25 12.625 1 86.12 452 GLY A CA 1
ATOM 3577 C C . GLY A 1 452 ? -40 -43.344 12.102 1 86.12 452 GLY A C 1
ATOM 3578 O O . GLY A 1 452 ? -41.094 -43.844 11.812 1 86.12 452 GLY A O 1
ATOM 3579 N N . ILE A 1 453 ? -39.906 -42.031 12.18 1 89.19 453 ILE A N 1
ATOM 3580 C CA . ILE A 1 453 ? -40.875 -41.062 11.695 1 89.19 453 ILE A CA 1
ATOM 3581 C C . ILE A 1 453 ? -40.438 -40.562 10.32 1 89.19 453 ILE A C 1
ATOM 3583 O O . ILE A 1 453 ? -39.25 -40.469 10.031 1 89.19 453 ILE A O 1
ATOM 3587 N N . GLU A 1 454 ? -41.5 -40.344 9.539 1 89.94 454 GLU A N 1
ATOM 3588 C CA . GLU A 1 454 ? -41.188 -39.781 8.227 1 89.94 454 GLU A CA 1
ATOM 3589 C C . GLU A 1 454 ? -40.719 -38.344 8.344 1 89.94 454 GLU A C 1
ATOM 3591 O O . GLU A 1 454 ? -41.406 -37.5 8.969 1 89.94 454 GLU A O 1
ATOM 3596 N N . TYR A 1 455 ? -39.656 -37.938 7.734 1 91.5 455 TYR A N 1
ATOM 3597 C CA . TYR A 1 455 ? -38.969 -36.656 7.895 1 91.5 455 TYR A CA 1
ATOM 3598 C C . TYR A 1 455 ? -39.75 -35.531 7.277 1 91.5 455 TYR A C 1
ATOM 3600 O O . TYR A 1 455 ? -40 -34.5 7.93 1 91.5 455 TYR A O 1
ATOM 3608 N N . LEU A 1 456 ? -40.281 -35.625 6.012 1 90.19 456 LEU A N 1
ATOM 3609 C CA . LEU A 1 456 ? -40.906 -34.5 5.297 1 90.19 456 LEU A CA 1
ATOM 3610 C C . LEU A 1 456 ? -42.188 -34.062 5.992 1 90.19 456 LEU A C 1
ATOM 3612 O O . LEU A 1 456 ? -42.438 -32.875 6.125 1 90.19 456 LEU A O 1
ATOM 3616 N N . GLY A 1 457 ? -42.938 -35.031 6.43 1 89.31 457 GLY A N 1
ATOM 3617 C CA . GLY A 1 457 ? -44.156 -34.688 7.164 1 89.31 457 GLY A CA 1
ATOM 3618 C C . GLY A 1 457 ? -43.875 -34.031 8.5 1 89.31 457 GLY A C 1
ATOM 3619 O O . GLY A 1 457 ? -44.562 -33.094 8.891 1 89.31 457 GLY A O 1
ATOM 3620 N N . PHE A 1 458 ? -42.938 -34.531 9.195 1 92.81 458 PHE A N 1
ATOM 3621 C CA . PHE A 1 458 ? -42.531 -33.969 10.469 1 92.81 458 PHE A CA 1
ATOM 3622 C C . PHE A 1 458 ? -41.969 -32.562 10.281 1 92.81 458 PHE A C 1
ATOM 3624 O O . PHE A 1 458 ? -42.25 -31.656 11.07 1 92.81 458 PHE A O 1
ATOM 3631 N N . ARG A 1 459 ? -41.25 -32.312 9.266 1 93.25 459 ARG A N 1
ATOM 3632 C CA . ARG A 1 459 ? -40.656 -31.016 8.953 1 93.25 459 ARG A CA 1
ATOM 3633 C C . ARG A 1 459 ? -41.719 -29.953 8.672 1 93.25 459 ARG A C 1
ATOM 3635 O O . ARG A 1 459 ? -41.531 -28.781 9.016 1 93.25 459 ARG A O 1
ATOM 3642 N N . VAL A 1 460 ? -42.719 -30.312 8.023 1 94.06 460 VAL A N 1
ATOM 3643 C CA . VAL A 1 460 ? -43.812 -29.391 7.723 1 94.06 460 VAL A CA 1
ATOM 3644 C C . VAL A 1 460 ? -44.375 -28.828 9.023 1 94.06 460 VAL A C 1
ATOM 3646 O O . VAL A 1 460 ? -44.594 -27.625 9.141 1 94.06 460 VAL A O 1
ATOM 3649 N N . TRP A 1 461 ? -44.5 -29.641 9.977 1 94.25 461 TRP A N 1
ATOM 3650 C CA . TRP A 1 461 ? -45.062 -29.188 11.242 1 94.25 461 TRP A CA 1
ATOM 3651 C C . TRP A 1 461 ? -44.062 -28.328 12.008 1 94.25 461 TRP A C 1
ATOM 3653 O O . TRP A 1 461 ? -44.469 -27.391 12.703 1 94.25 461 TRP A O 1
ATOM 3663 N N . ILE A 1 462 ? -42.844 -28.688 11.93 1 94.44 462 ILE A N 1
ATOM 3664 C CA . ILE A 1 462 ? -41.812 -27.844 12.547 1 94.44 462 ILE A CA 1
ATOM 3665 C C . ILE A 1 462 ? -41.875 -26.438 11.922 1 94.44 462 ILE A C 1
ATOM 3667 O O . ILE A 1 462 ? -41.812 -25.438 12.641 1 94.44 462 ILE A O 1
ATOM 3671 N N . GLY A 1 463 ? -41.969 -26.406 10.594 1 94.94 463 GLY A N 1
ATOM 3672 C CA . GLY A 1 463 ? -42.031 -25.125 9.891 1 94.94 463 GLY A CA 1
ATOM 3673 C C . GLY A 1 463 ? -43.281 -24.328 10.211 1 94.94 463 GLY A C 1
ATOM 3674 O O . GLY A 1 463 ? -43.219 -23.109 10.359 1 94.94 463 GLY A O 1
ATOM 3675 N N . ILE A 1 464 ? -44.344 -24.969 10.359 1 95.06 464 ILE A N 1
ATOM 3676 C CA . ILE A 1 464 ? -45.594 -24.297 10.68 1 95.06 464 ILE A CA 1
ATOM 3677 C C . ILE A 1 464 ? -45.531 -23.734 12.102 1 95.06 464 ILE A C 1
ATOM 3679 O O . ILE A 1 464 ? -45.906 -22.594 12.344 1 95.06 464 ILE A O 1
ATOM 3683 N N . TRP A 1 465 ? -45.062 -24.531 12.992 1 95.94 465 TRP A N 1
ATOM 3684 C CA . TRP A 1 465 ? -44.938 -24.062 14.367 1 95.94 465 TRP A CA 1
ATOM 3685 C C . TRP A 1 465 ? -43.969 -22.875 14.43 1 95.94 465 TRP A C 1
ATOM 3687 O O . TRP A 1 465 ? -44.25 -21.875 15.117 1 95.94 465 TRP A O 1
ATOM 3697 N N . SER A 1 466 ? -42.844 -22.984 13.758 1 95.62 466 SER A N 1
ATOM 3698 C CA . SER A 1 466 ? -41.906 -21.875 13.742 1 95.62 466 SER A CA 1
ATOM 3699 C C . SER A 1 466 ? -42.531 -20.625 13.141 1 95.62 466 SER A C 1
ATOM 3701 O O . SER A 1 466 ? -42.344 -19.531 13.664 1 95.62 466 SER A O 1
ATOM 3703 N N . GLY A 1 467 ? -43.281 -20.781 12.062 1 96.25 467 GLY A N 1
ATOM 3704 C CA . GLY A 1 467 ? -43.969 -19.656 11.453 1 96.25 467 GLY A CA 1
ATOM 3705 C C . GLY A 1 467 ? -44.969 -19 12.383 1 96.25 467 GLY A C 1
ATOM 3706 O O . GLY A 1 467 ? -45 -17.766 12.484 1 96.25 467 GLY A O 1
ATOM 3707 N N . VAL A 1 468 ? -45.656 -19.766 13.086 1 96.12 468 VAL A N 1
ATOM 3708 C CA . VAL A 1 468 ? -46.688 -19.266 13.992 1 96.12 468 VAL A CA 1
ATOM 3709 C C . VAL A 1 468 ? -46.031 -18.531 15.156 1 96.12 468 VAL A C 1
ATOM 3711 O O . VAL A 1 468 ? -46.469 -17.438 15.539 1 96.12 468 VAL A O 1
ATOM 3714 N N . ILE A 1 469 ? -45.031 -19.109 15.664 1 96.12 469 ILE A N 1
ATOM 3715 C CA . ILE A 1 469 ? -44.344 -18.484 16.781 1 96.12 469 ILE A CA 1
ATOM 3716 C C . ILE A 1 469 ? -43.75 -17.156 16.344 1 96.12 469 ILE A C 1
ATOM 3718 O O . ILE A 1 469 ? -43.812 -16.156 17.062 1 96.12 469 ILE A O 1
ATOM 3722 N N . LEU A 1 470 ? -43.156 -17.125 15.219 1 95.81 470 LEU A N 1
ATOM 3723 C CA . LEU A 1 470 ? -42.562 -15.891 14.695 1 95.81 470 LEU A CA 1
ATOM 3724 C C . LEU A 1 470 ? -43.656 -14.828 14.484 1 95.81 470 LEU A C 1
ATOM 3726 O O . LEU A 1 470 ? -43.438 -13.648 14.734 1 95.81 470 LEU A O 1
ATOM 3730 N N . LEU A 1 471 ? -44.781 -15.273 13.984 1 95.56 471 LEU A N 1
ATOM 3731 C CA . LEU A 1 471 ? -45.875 -14.336 13.789 1 95.56 471 LEU A CA 1
ATOM 3732 C C . LEU A 1 471 ? -46.344 -13.758 15.117 1 95.56 471 LEU A C 1
ATOM 3734 O O . LEU A 1 471 ? -46.719 -12.578 15.195 1 95.56 471 LEU A O 1
ATOM 3738 N N . PHE A 1 472 ? -46.281 -14.602 16.094 1 94.19 472 PHE A N 1
ATOM 3739 C CA . PHE A 1 472 ? -46.625 -14.125 17.438 1 94.19 472 PHE A CA 1
ATOM 3740 C C . PHE A 1 472 ? -45.594 -13.117 17.938 1 94.19 472 PHE A C 1
ATOM 3742 O O . PHE A 1 472 ? -45.938 -12.117 18.562 1 94.19 472 PHE A O 1
ATOM 3749 N N . MET A 1 473 ? -44.406 -13.383 17.641 1 92.88 473 MET A N 1
ATOM 3750 C CA . MET A 1 473 ? -43.344 -12.469 18.062 1 92.88 473 MET A CA 1
ATOM 3751 C C . MET A 1 473 ? -43.5 -11.125 17.359 1 92.88 473 MET A C 1
ATOM 3753 O O . MET A 1 473 ? -43.219 -10.078 17.953 1 92.88 473 MET A O 1
ATOM 3757 N N . VAL A 1 474 ? -43.844 -11.094 16.125 1 93 474 VAL A N 1
ATOM 3758 C CA . VAL A 1 474 ? -44.031 -9.867 15.367 1 93 474 VAL A CA 1
ATOM 3759 C C . VAL A 1 474 ? -45.25 -9.094 15.922 1 93 474 VAL A C 1
ATOM 3761 O O . VAL A 1 474 ? -45.188 -7.871 16.047 1 93 474 VAL A O 1
ATOM 3764 N N . ALA A 1 475 ? -46.25 -9.836 16.328 1 92.56 475 ALA A N 1
ATOM 3765 C CA . ALA A 1 475 ? -47.469 -9.203 16.828 1 92.56 475 ALA A CA 1
ATOM 3766 C C . ALA A 1 475 ? -47.219 -8.523 18.172 1 92.56 475 ALA A C 1
ATOM 3768 O O . ALA A 1 475 ? -47.812 -7.477 18.453 1 92.56 475 ALA A O 1
ATOM 3769 N N . PHE A 1 476 ? -46.281 -9.109 18.906 1 90.19 476 PHE A N 1
ATOM 3770 C CA . PHE A 1 476 ? -46.031 -8.547 20.219 1 90.19 476 PHE A CA 1
ATOM 3771 C C . PHE A 1 476 ? -44.781 -7.688 20.203 1 90.19 476 PHE A C 1
ATOM 3773 O O . PHE A 1 476 ? -44.219 -7.395 21.266 1 90.19 476 PHE A O 1
ATOM 3780 N N . ASP A 1 477 ? -44.281 -7.242 19.125 1 88.06 477 ASP A N 1
ATOM 3781 C CA . ASP A 1 477 ? -43.156 -6.328 18.953 1 88.06 477 ASP A CA 1
ATOM 3782 C C . ASP A 1 477 ? -41.906 -6.867 19.641 1 88.06 477 ASP A C 1
ATOM 3784 O O . ASP A 1 477 ? -41.188 -6.125 20.312 1 88.06 477 ASP A O 1
ATOM 3788 N N . SER A 1 478 ? -41.656 -8.141 19.469 1 84.69 478 SER A N 1
ATOM 3789 C CA . SER A 1 478 ? -40.469 -8.734 20.094 1 84.69 478 SER A CA 1
ATOM 3790 C C . SER A 1 478 ? -39.188 -8.32 19.391 1 84.69 478 SER A C 1
ATOM 3792 O O . SER A 1 478 ? -38.094 -8.578 19.875 1 84.69 478 SER A O 1
ATOM 3794 N N . SER A 1 479 ? -39.281 -7.664 18.266 1 83 479 SER A N 1
ATOM 3795 C CA . SER A 1 479 ? -38.062 -7.227 17.562 1 83 479 SER A CA 1
ATOM 3796 C C . SER A 1 479 ? -37.344 -6.121 18.328 1 83 479 SER A C 1
ATOM 3798 O O . SER A 1 479 ? -36.25 -5.73 17.953 1 83 479 SER A O 1
ATOM 3800 N N . TYR A 1 480 ? -37.969 -5.617 19.359 1 80.5 480 TYR A N 1
ATOM 3801 C CA . TYR A 1 480 ? -37.312 -4.625 20.203 1 80.5 480 TYR A CA 1
ATOM 3802 C C . TYR A 1 480 ? -36.094 -5.219 20.891 1 80.5 480 TYR A C 1
ATOM 3804 O O . TYR A 1 480 ? -35.156 -4.496 21.25 1 80.5 480 TYR A O 1
ATOM 3812 N N . LEU A 1 481 ? -36.031 -6.527 20.969 1 78.69 481 LEU A N 1
ATOM 3813 C CA . LEU A 1 481 ? -34.906 -7.211 21.609 1 78.69 481 LEU A CA 1
ATOM 3814 C C . LEU A 1 481 ? -33.625 -7.039 20.797 1 78.69 481 LEU A C 1
ATOM 3816 O O . LEU A 1 481 ? -32.531 -7.289 21.297 1 78.69 481 LEU A O 1
ATOM 3820 N N . VAL A 1 482 ? -33.875 -6.629 19.562 1 80.69 482 VAL A N 1
ATOM 3821 C CA . VAL A 1 482 ? -32.719 -6.43 18.672 1 80.69 482 VAL A CA 1
ATOM 3822 C C . VAL A 1 482 ? -31.844 -5.301 19.203 1 80.69 482 VAL A C 1
ATOM 3824 O O . VAL A 1 482 ? -30.656 -5.238 18.891 1 80.69 482 VAL A O 1
ATOM 3827 N N . GLY A 1 483 ? -32.344 -4.438 20 1 77.19 483 GLY A N 1
ATOM 3828 C CA . GLY A 1 483 ? -31.594 -3.35 20.594 1 77.19 483 GLY A CA 1
ATOM 3829 C C . GLY A 1 483 ? -30.469 -3.832 21.484 1 77.19 483 GLY A C 1
ATOM 3830 O O . GLY A 1 483 ? -29.5 -3.1 21.734 1 77.19 483 GLY A O 1
ATOM 3831 N N . TYR A 1 484 ? -30.562 -5.148 21.828 1 79.19 484 TYR A N 1
ATOM 3832 C CA . TYR A 1 484 ? -29.547 -5.691 22.719 1 79.19 484 TYR A CA 1
ATOM 3833 C C . TYR A 1 484 ? -28.391 -6.293 21.938 1 79.19 484 TYR A C 1
ATOM 3835 O O . TYR A 1 484 ? -27.406 -6.734 22.516 1 79.19 484 TYR A O 1
ATOM 3843 N N . ILE A 1 485 ? -28.594 -6.336 20.656 1 83.06 485 ILE A N 1
ATOM 3844 C CA . ILE A 1 485 ? -27.516 -6.844 19.828 1 83.06 485 ILE A CA 1
ATOM 3845 C C . ILE A 1 485 ? -26.516 -5.723 19.531 1 83.06 485 ILE A C 1
ATOM 3847 O O . ILE A 1 485 ? -26.859 -4.73 18.875 1 83.06 485 ILE A O 1
ATOM 3851 N N . THR A 1 486 ? -25.328 -5.895 20.062 1 85.44 486 THR A N 1
ATOM 3852 C CA . THR A 1 486 ? -24.297 -4.879 19.891 1 85.44 486 THR A CA 1
ATOM 3853 C C . THR A 1 486 ? -23.281 -5.309 18.828 1 85.44 486 THR A C 1
ATOM 3855 O O . THR A 1 486 ? -23.438 -6.355 18.203 1 85.44 486 THR A O 1
ATOM 3858 N N . ARG A 1 487 ? -22.359 -4.496 18.641 1 86.25 487 ARG A N 1
ATOM 3859 C CA . ARG A 1 487 ? -21.297 -4.758 17.656 1 86.25 487 ARG A CA 1
ATOM 3860 C C . ARG A 1 487 ? -20.5 -6 18.031 1 86.25 487 ARG A C 1
ATOM 3862 O O . ARG A 1 487 ? -20.031 -6.727 17.156 1 86.25 487 ARG A O 1
ATOM 3869 N N . PHE A 1 488 ? -20.469 -6.258 19.297 1 89.06 488 PHE A N 1
ATOM 3870 C CA . PHE A 1 488 ? -19.766 -7.441 19.766 1 89.06 488 PHE A CA 1
ATOM 3871 C C . PHE A 1 488 ? -20.375 -8.711 19.188 1 89.06 488 PHE A C 1
ATOM 3873 O O . PHE A 1 488 ? -19.656 -9.547 18.625 1 89.06 488 PHE A O 1
ATOM 3880 N N . THR A 1 489 ? -21.594 -8.805 19.266 1 86.31 489 THR A N 1
ATOM 3881 C CA . THR A 1 489 ? -22.297 -9.977 18.766 1 86.31 489 THR A CA 1
ATOM 3882 C C . THR A 1 489 ? -22.328 -9.984 17.25 1 86.31 489 THR A C 1
ATOM 3884 O O . THR A 1 489 ? -22.125 -11.031 16.625 1 86.31 489 THR A O 1
ATOM 3887 N N . GLU A 1 490 ? -22.547 -8.859 16.672 1 86.44 490 GLU A N 1
ATOM 3888 C CA . GLU A 1 490 ? -22.625 -8.742 15.219 1 86.44 490 GLU A CA 1
ATOM 3889 C C . GLU A 1 490 ? -21.312 -9.172 14.562 1 86.44 490 GLU A C 1
ATOM 3891 O O . GLU A 1 490 ? -21.312 -9.961 13.617 1 86.44 490 GLU A O 1
ATOM 3896 N N . GLU A 1 491 ? -20.234 -8.695 15.016 1 88.06 491 GLU A N 1
ATOM 3897 C CA . GLU A 1 491 ? -18.938 -8.961 14.414 1 88.06 491 GLU A CA 1
ATOM 3898 C C . GLU A 1 491 ? -18.484 -10.398 14.68 1 88.06 491 GLU A C 1
ATOM 3900 O O . GLU A 1 491 ? -17.812 -11.008 13.852 1 88.06 491 GLU A O 1
ATOM 3905 N N . SER A 1 492 ? -18.875 -10.891 15.859 1 89.38 492 SER A N 1
ATOM 3906 C CA . SER A 1 492 ? -18.531 -12.281 16.156 1 89.38 492 SER A CA 1
ATOM 3907 C C . SER A 1 492 ? -19.281 -13.234 15.234 1 89.38 492 SER A C 1
ATOM 3909 O O . SER A 1 492 ? -18.688 -14.203 14.734 1 89.38 492 SER A O 1
ATOM 3911 N N . PHE A 1 493 ? -20.453 -12.852 15.023 1 85.94 493 PHE A N 1
ATOM 3912 C CA . PHE A 1 493 ? -21.25 -13.695 14.141 1 85.94 493 PHE A CA 1
ATOM 3913 C C . PHE A 1 493 ? -20.766 -13.578 12.695 1 85.94 493 PHE A C 1
ATOM 3915 O O . PHE A 1 493 ? -20.641 -14.578 12 1 85.94 493 PHE A O 1
ATOM 3922 N N . ALA A 1 494 ? -20.531 -12.391 12.289 1 87.12 494 ALA A N 1
ATOM 3923 C CA . ALA A 1 494 ? -20.016 -12.164 10.938 1 87.12 494 ALA A CA 1
ATOM 3924 C C . ALA A 1 494 ? -18.672 -12.859 10.742 1 87.12 494 ALA A C 1
ATOM 3926 O O . ALA A 1 494 ? -18.422 -13.438 9.688 1 87.12 494 ALA A O 1
ATOM 3927 N N . ALA A 1 495 ? -17.828 -12.82 11.711 1 91.31 495 ALA A N 1
ATOM 3928 C CA . ALA A 1 495 ? -16.531 -13.484 11.648 1 91.31 495 ALA A CA 1
ATOM 3929 C C . ALA A 1 495 ? -16.688 -15 11.586 1 91.31 495 ALA A C 1
ATOM 3931 O O . ALA A 1 495 ? -15.953 -15.672 10.867 1 91.31 495 ALA A O 1
ATOM 3932 N N . LEU A 1 496 ? -17.641 -15.484 12.312 1 87.56 496 LEU A N 1
ATOM 3933 C CA . LEU A 1 496 ? -17.891 -16.922 12.305 1 87.56 496 LEU A CA 1
ATOM 3934 C C . LEU A 1 496 ? -18.344 -17.391 10.922 1 87.56 496 LEU A C 1
ATOM 3936 O O . LEU A 1 496 ? -17.828 -18.359 10.391 1 87.56 496 LEU A O 1
ATOM 3940 N N . VAL A 1 497 ? -19.312 -16.688 10.406 1 83.94 497 VAL A N 1
ATOM 3941 C CA . VAL A 1 497 ? -19.859 -17.062 9.109 1 83.94 497 VAL A CA 1
ATOM 3942 C C . VAL A 1 497 ? -18.766 -16.922 8.039 1 83.94 497 VAL A C 1
ATOM 3944 O O . VAL A 1 497 ? -18.656 -17.766 7.148 1 83.94 497 VAL A O 1
ATOM 3947 N N . SER A 1 498 ? -18 -15.898 8.062 1 89.25 498 SER A N 1
ATOM 3948 C CA . SER A 1 498 ? -16.891 -15.719 7.121 1 89.25 498 SER A CA 1
ATOM 3949 C C . SER A 1 498 ? -15.859 -16.828 7.258 1 89.25 498 SER A C 1
ATOM 3951 O O . SER A 1 498 ? -15.344 -17.328 6.258 1 89.25 498 SER A O 1
ATOM 3953 N N . ALA A 1 499 ? -15.555 -17.219 8.445 1 88.62 499 ALA A N 1
ATOM 3954 C CA . ALA A 1 499 ? -14.617 -18.312 8.688 1 88.62 499 ALA A CA 1
ATOM 3955 C C . ALA A 1 499 ? -15.156 -19.625 8.133 1 88.62 499 ALA A C 1
ATOM 3957 O O . ALA A 1 499 ? -14.383 -20.453 7.629 1 88.62 499 ALA A O 1
ATOM 3958 N N . ILE A 1 500 ? -16.422 -19.766 8.234 1 82.94 500 ILE A N 1
ATOM 3959 C CA . ILE A 1 500 ? -17.047 -20.969 7.684 1 82.94 500 ILE A CA 1
ATOM 3960 C C . ILE A 1 500 ? -16.891 -20.984 6.164 1 82.94 500 ILE A C 1
ATOM 3962 O O . ILE A 1 500 ? -16.562 -22.016 5.578 1 82.94 500 ILE A O 1
ATOM 3966 N N . PHE A 1 501 ? -17.062 -19.859 5.574 1 83.06 501 PHE A N 1
ATOM 3967 C CA . PHE A 1 501 ? -16.906 -19.75 4.125 1 83.06 501 PHE A CA 1
ATOM 3968 C C . PHE A 1 501 ? -15.484 -20.078 3.705 1 83.06 501 PHE A C 1
ATOM 3970 O O . PHE A 1 501 ? -15.266 -20.828 2.746 1 83.06 501 PHE A O 1
ATOM 3977 N N . VAL A 1 502 ? -14.547 -19.578 4.402 1 89.94 502 VAL A N 1
ATOM 3978 C CA . VAL A 1 502 ? -13.141 -19.812 4.078 1 89.94 502 VAL A CA 1
ATOM 3979 C C . VAL A 1 502 ? -12.797 -21.281 4.316 1 89.94 502 VAL A C 1
ATOM 3981 O O . VAL A 1 502 ? -12.172 -21.922 3.467 1 89.94 502 VAL A O 1
ATOM 3984 N N . TYR A 1 503 ? -13.289 -21.828 5.402 1 87.38 503 TYR A N 1
ATOM 3985 C CA . TYR A 1 503 ? -13.016 -23.219 5.746 1 87.38 503 TYR A CA 1
ATOM 3986 C C . TYR A 1 503 ? -13.656 -24.172 4.742 1 87.38 503 TYR A C 1
ATOM 3988 O O . TYR A 1 503 ? -13.016 -25.109 4.277 1 87.38 503 TYR A O 1
ATOM 3996 N N . GLU A 1 504 ? -14.852 -23.891 4.41 1 80.5 504 GLU A N 1
ATOM 3997 C CA . GLU A 1 504 ? -15.562 -24.766 3.48 1 80.5 504 GLU A CA 1
ATOM 3998 C C . GLU A 1 504 ? -14.953 -24.688 2.082 1 80.5 504 GLU A C 1
ATOM 4000 O O . GLU A 1 504 ? -14.922 -25.688 1.361 1 80.5 504 GLU A O 1
ATOM 4005 N N . ALA A 1 505 ? -14.523 -23.516 1.71 1 88.06 505 ALA A N 1
ATOM 4006 C CA . ALA A 1 505 ? -13.883 -23.375 0.405 1 88.06 505 ALA A CA 1
ATOM 4007 C C . ALA A 1 505 ? -12.602 -24.203 0.333 1 88.06 505 ALA A C 1
ATOM 4009 O O . ALA A 1 505 ? -12.391 -24.938 -0.63 1 88.06 505 ALA A O 1
ATOM 4010 N N . ILE A 1 506 ? -11.758 -24.203 1.356 1 91.94 506 ILE A N 1
ATOM 4011 C CA . ILE A 1 506 ? -10.5 -24.938 1.375 1 91.94 506 ILE A CA 1
ATOM 4012 C C . ILE A 1 506 ? -10.773 -26.438 1.521 1 91.94 506 ILE A C 1
ATOM 4014 O O . ILE A 1 506 ? -10.148 -27.25 0.843 1 91.94 506 ILE A O 1
ATOM 4018 N N . LYS A 1 507 ? -11.727 -26.812 2.348 1 88.38 507 LYS A N 1
ATOM 4019 C CA . LYS A 1 507 ? -12.062 -28.219 2.57 1 88.38 507 LYS A CA 1
ATOM 4020 C C . LYS A 1 507 ? -12.602 -28.859 1.294 1 88.38 507 LYS A C 1
ATOM 4022 O O . LYS A 1 507 ? -12.203 -29.984 0.945 1 88.38 507 LYS A O 1
ATOM 4027 N N . LYS A 1 508 ? -13.398 -28.125 0.558 1 84.12 508 LYS A N 1
ATOM 4028 C CA . LYS A 1 508 ? -13.969 -28.672 -0.67 1 84.12 508 LYS A CA 1
ATOM 4029 C C . LYS A 1 508 ? -12.914 -28.781 -1.765 1 84.12 508 LYS A C 1
ATOM 4031 O O . LYS A 1 508 ? -12.953 -29.703 -2.586 1 84.12 508 LYS A O 1
ATOM 4036 N N . CYS A 1 509 ? -12.016 -27.906 -1.757 1 89.19 509 CYS A N 1
ATOM 4037 C CA . CYS A 1 509 ? -10.914 -28.016 -2.709 1 89.19 509 CYS A CA 1
ATOM 4038 C C . CYS A 1 509 ? -10.031 -29.219 -2.395 1 89.19 509 CYS A C 1
ATOM 4040 O O . CYS A 1 509 ? -9.625 -29.953 -3.299 1 89.19 509 CYS A O 1
ATOM 4042 N N . LEU A 1 510 ? -9.766 -29.516 -1.107 1 89.44 510 LEU A N 1
ATOM 4043 C CA . LEU A 1 510 ? -8.945 -30.641 -0.703 1 89.44 510 LEU A CA 1
ATOM 4044 C C . LEU A 1 510 ? -9.688 -31.953 -0.903 1 89.44 510 LEU A C 1
ATOM 4046 O O . LEU A 1 510 ? -9.07 -33 -1.131 1 89.44 510 LEU A O 1
ATOM 4050 N N . HIS A 1 511 ? -10.969 -31.844 -0.87 1 86.38 511 HIS A N 1
ATOM 4051 C CA . HIS A 1 511 ? -11.773 -33.031 -1.109 1 86.38 511 HIS A CA 1
ATOM 4052 C C . HIS A 1 511 ? -11.641 -33.5 -2.553 1 86.38 511 HIS A C 1
ATOM 4054 O O . HIS A 1 511 ? -11.758 -34.719 -2.834 1 86.38 511 HIS A O 1
ATOM 4060 N N . ILE A 1 512 ? -11.352 -32.594 -3.428 1 86.5 512 ILE A N 1
ATOM 4061 C CA . ILE A 1 512 ? -11.109 -33 -4.812 1 86.5 512 ILE A CA 1
ATOM 4062 C C . ILE A 1 512 ? -9.875 -33.875 -4.895 1 86.5 512 ILE A C 1
ATOM 4064 O O . ILE A 1 512 ? -9.82 -34.812 -5.715 1 86.5 512 ILE A O 1
ATOM 4068 N N . ALA A 1 513 ? -8.852 -33.625 -3.979 1 84.56 513 ALA A N 1
ATOM 4069 C CA . ALA A 1 513 ? -7.645 -34.469 -3.943 1 84.56 513 ALA A CA 1
ATOM 4070 C C . ALA A 1 513 ? -7.969 -35.906 -3.547 1 84.56 513 ALA A C 1
ATOM 4072 O O . ALA A 1 513 ? -7.289 -36.844 -3.973 1 84.56 513 ALA A O 1
ATOM 4073 N N . GLU A 1 514 ? -9.023 -36.062 -2.771 1 81.62 514 GLU A N 1
ATOM 4074 C CA . GLU A 1 514 ? -9.438 -37.406 -2.336 1 81.62 514 GLU A CA 1
ATOM 4075 C C . GLU A 1 514 ? -10.227 -38.125 -3.424 1 81.62 514 GLU A C 1
ATOM 4077 O O . GLU A 1 514 ? -10.07 -39.312 -3.619 1 81.62 514 GLU A O 1
ATOM 4082 N N . GLU A 1 515 ? -11.055 -37.344 -4.133 1 78.12 515 GLU A N 1
ATOM 4083 C CA . GLU A 1 515 ? -11.852 -37.938 -5.199 1 78.12 515 GLU A CA 1
ATOM 4084 C C . GLU A 1 515 ? -10.984 -38.25 -6.418 1 78.12 515 GLU A C 1
ATOM 4086 O O . GLU A 1 515 ? -11.164 -39.281 -7.059 1 78.12 515 GLU A O 1
ATOM 4091 N N . ARG A 1 516 ? -10.086 -37.344 -6.648 1 78.81 516 ARG A N 1
ATOM 4092 C CA . ARG A 1 516 ? -9.164 -37.469 -7.773 1 78.81 516 ARG A CA 1
ATOM 4093 C C . ARG A 1 516 ? -7.715 -37.344 -7.316 1 78.81 516 ARG A C 1
ATOM 4095 O O . ARG A 1 516 ? -7.074 -36.344 -7.539 1 78.81 516 ARG A O 1
ATOM 4102 N N . PRO A 1 517 ? -7.227 -38.469 -6.645 1 78 517 PRO A N 1
ATOM 4103 C CA . PRO A 1 517 ? -5.902 -38.406 -6.02 1 78 517 PRO A CA 1
ATOM 4104 C C . PRO A 1 517 ? -4.77 -38.344 -7.043 1 78 517 PRO A C 1
ATOM 4106 O O . PRO A 1 517 ? -4.938 -38.812 -8.18 1 78 517 PRO A O 1
ATOM 4109 N N . ILE A 1 518 ? -3.684 -37.75 -6.695 1 79.56 518 ILE A N 1
ATOM 4110 C CA . ILE A 1 518 ? -2.459 -37.656 -7.488 1 79.56 518 ILE A CA 1
ATOM 4111 C C . ILE A 1 518 ? -1.581 -38.875 -7.199 1 79.56 518 ILE A C 1
ATOM 4113 O O . ILE A 1 518 ? -1.565 -39.406 -6.078 1 79.56 518 ILE A O 1
ATOM 4117 N N . ARG A 1 519 ? -0.984 -39.469 -8.234 1 74.25 519 ARG A N 1
ATOM 4118 C CA . ARG A 1 519 ? -0.068 -40.594 -8.062 1 74.25 519 ARG A CA 1
ATOM 4119 C C . ARG A 1 519 ? 1.279 -40.125 -7.523 1 74.25 519 ARG A C 1
ATOM 4121 O O . ARG A 1 519 ? 2.121 -39.625 -8.281 1 74.25 519 ARG A O 1
ATOM 4128 N N . THR A 1 520 ? 1.312 -40.125 -6.18 1 76.25 520 THR A N 1
ATOM 4129 C CA . THR A 1 520 ? 2.562 -39.75 -5.547 1 76.25 520 THR A CA 1
ATOM 4130 C C . THR A 1 520 ? 3.629 -40.812 -5.73 1 76.25 520 THR A C 1
ATOM 4132 O O . THR A 1 520 ? 3.328 -42 -5.668 1 76.25 520 THR A O 1
ATOM 4135 N N . ASN A 1 521 ? 4.867 -40.5 -6.004 1 66.31 521 ASN A N 1
ATOM 4136 C CA . ASN A 1 521 ? 6.008 -41.375 -6.164 1 66.31 521 ASN A CA 1
ATOM 4137 C C . ASN A 1 521 ? 5.68 -42.531 -7.094 1 66.31 521 ASN A C 1
ATOM 4139 O O . ASN A 1 521 ? 5.48 -43.656 -6.641 1 66.31 521 ASN A O 1
ATOM 4143 N N . PRO A 1 522 ? 5.402 -42.281 -8.367 1 65.69 522 PRO A N 1
ATOM 4144 C CA . PRO A 1 522 ? 4.996 -43.312 -9.328 1 65.69 522 PRO A CA 1
ATOM 4145 C C . PRO A 1 522 ? 5.93 -44.5 -9.32 1 65.69 522 PRO A C 1
ATOM 4147 O O . PRO A 1 522 ? 5.52 -45.594 -9.703 1 65.69 522 PRO A O 1
ATOM 4150 N N . ALA A 1 523 ? 7.18 -44.312 -8.828 1 59.59 523 ALA A N 1
ATOM 4151 C CA . ALA A 1 523 ? 8.109 -45.438 -8.82 1 59.59 523 ALA A CA 1
ATOM 4152 C C . ALA A 1 523 ? 7.75 -46.438 -7.73 1 59.59 523 ALA A C 1
ATOM 4154 O O . ALA A 1 523 ? 7.902 -47.625 -7.922 1 59.59 523 ALA A O 1
ATOM 4155 N N . ILE A 1 524 ? 7.176 -45.906 -6.719 1 60.28 524 ILE A N 1
ATOM 4156 C CA . ILE A 1 524 ? 6.875 -46.781 -5.582 1 60.28 524 ILE A CA 1
ATOM 4157 C C . ILE A 1 524 ? 5.438 -47.281 -5.68 1 60.28 524 ILE A C 1
ATOM 4159 O O . ILE A 1 524 ? 5.148 -48.438 -5.34 1 60.28 524 ILE A O 1
ATOM 4163 N N . ASN A 1 525 ? 4.586 -46.406 -6.289 1 60.31 525 ASN A N 1
ATOM 4164 C CA . ASN A 1 525 ? 3.174 -46.781 -6.344 1 60.31 525 ASN A CA 1
ATOM 4165 C C . ASN A 1 525 ? 2.713 -47 -7.777 1 60.31 525 ASN A C 1
ATOM 4167 O O . ASN A 1 525 ? 2.281 -46.094 -8.461 1 60.31 525 ASN A O 1
ATOM 4171 N N . PRO A 1 526 ? 3.115 -48.156 -8.359 1 58.44 526 PRO A N 1
ATOM 4172 C CA . PRO A 1 526 ? 2.723 -48.438 -9.75 1 58.44 526 PRO A CA 1
ATOM 4173 C C . PRO A 1 526 ? 1.208 -48.438 -9.945 1 58.44 526 PRO A C 1
ATOM 4175 O O . PRO A 1 526 ? 0.459 -48.719 -9 1 58.44 526 PRO A O 1
ATOM 4178 N N . ASP A 1 527 ? 0.706 -47.688 -10.977 1 58.19 527 ASP A N 1
ATOM 4179 C CA . ASP A 1 527 ? -0.706 -47.719 -11.344 1 58.19 527 ASP A CA 1
ATOM 4180 C C . ASP A 1 527 ? -1.155 -49.125 -11.727 1 58.19 527 ASP A C 1
ATOM 4182 O O . ASP A 1 527 ? -0.915 -49.594 -12.844 1 58.19 527 ASP A O 1
ATOM 4186 N N . ASN A 1 528 ? -1.409 -49.875 -10.695 1 56.75 528 ASN A N 1
ATOM 4187 C CA . ASN A 1 528 ? -1.855 -51.25 -10.93 1 56.75 528 ASN A CA 1
ATOM 4188 C C . ASN A 1 528 ? -3.338 -51.312 -11.281 1 56.75 528 ASN A C 1
ATOM 4190 O O . ASN A 1 528 ? -3.998 -52.312 -11.062 1 56.75 528 ASN A O 1
ATOM 4194 N N . SER A 1 529 ? -3.863 -50.156 -11.742 1 57.44 529 SER A N 1
ATOM 4195 C CA . SER A 1 529 ? -5.293 -50.156 -12.023 1 57.44 529 SER A CA 1
ATOM 4196 C C . SER A 1 529 ? -5.645 -51.125 -13.133 1 57.44 529 SER A C 1
ATOM 4198 O O . SER A 1 529 ? -6.773 -51.625 -13.211 1 57.44 529 SER A O 1
ATOM 4200 N N . HIS A 1 530 ? -4.641 -51.5 -14.008 1 56.06 530 HIS A N 1
ATOM 4201 C CA . HIS A 1 530 ? -4.91 -52.406 -15.117 1 56.06 530 HIS A CA 1
ATOM 4202 C C . HIS A 1 530 ? -5.059 -53.844 -14.633 1 56.06 530 HIS A C 1
ATOM 4204 O O . HIS A 1 530 ? -5.602 -54.688 -15.352 1 56.06 530 HIS A O 1
ATOM 4210 N N . LEU A 1 531 ? -4.582 -53.969 -13.398 1 57.25 531 LEU A N 1
ATOM 4211 C CA . LEU A 1 531 ? -4.656 -55.344 -12.922 1 57.25 531 LEU A CA 1
ATOM 4212 C C . LEU A 1 531 ? -6.012 -55.594 -12.266 1 57.25 531 LEU A C 1
ATOM 4214 O O . LEU A 1 531 ? -6.133 -56.531 -11.453 1 57.25 531 LEU A O 1
ATOM 4218 N N . CYS A 1 532 ? -6.965 -54.719 -12.562 1 59.5 532 CYS A N 1
ATOM 4219 C CA . CYS A 1 532 ? -8.297 -55 -12.031 1 59.5 532 CYS A CA 1
ATOM 4220 C C . CYS A 1 532 ? -9.227 -55.531 -13.125 1 59.5 532 CYS A C 1
ATOM 4222 O O . CYS A 1 532 ? -9.312 -54.938 -14.203 1 59.5 532 CYS A O 1
ATOM 4224 N N . ASP A 1 533 ? -9.633 -56.75 -13.133 1 63 533 ASP A N 1
ATOM 4225 C CA . ASP A 1 533 ? -10.539 -57.375 -14.094 1 63 533 ASP A CA 1
ATOM 4226 C C . ASP A 1 533 ? -11.961 -57.438 -13.539 1 63 533 ASP A C 1
ATOM 4228 O O . ASP A 1 533 ? -12.164 -57.406 -12.32 1 63 533 ASP A O 1
ATOM 4232 N N . CYS A 1 534 ? -12.922 -57.125 -14.398 1 67.25 534 CYS A N 1
ATOM 4233 C CA . CYS A 1 534 ? -14.328 -57.281 -14.047 1 67.25 534 CYS A CA 1
ATOM 4234 C C . CYS A 1 534 ? -14.758 -58.75 -14.234 1 67.25 534 CYS A C 1
ATOM 4236 O O . CYS A 1 534 ? -14.609 -59.312 -15.32 1 67.25 534 CYS A O 1
ATOM 4238 N N . LEU A 1 535 ? -14.898 -59.469 -13.125 1 69.12 535 LEU A N 1
ATOM 4239 C CA . LEU A 1 535 ? -15.484 -60.781 -13.172 1 69.12 535 LEU A CA 1
ATOM 4240 C C . LEU A 1 535 ? -17 -60.719 -13.344 1 69.12 535 LEU A C 1
ATOM 4242 O O . LEU A 1 535 ? -17.703 -60.188 -12.477 1 69.12 535 LEU A O 1
ATOM 4246 N N . THR A 1 536 ? -17.469 -61 -14.539 1 64.44 536 THR A N 1
ATOM 4247 C CA . THR A 1 536 ? -18.906 -61 -14.812 1 64.44 536 THR A CA 1
ATOM 4248 C C . THR A 1 536 ? -19.578 -62.156 -14.094 1 64.44 536 THR A C 1
ATOM 4250 O O . THR A 1 536 ? -18.922 -63.125 -13.695 1 64.44 536 THR A O 1
ATOM 4253 N N . PRO A 1 537 ? -20.828 -62.031 -13.703 1 66.81 537 PRO A N 1
ATOM 4254 C CA . PRO A 1 537 ? -21.531 -63.156 -13.07 1 66.81 537 PRO A CA 1
ATOM 4255 C C . PRO A 1 537 ? -21.391 -64.438 -13.867 1 66.81 537 PRO A C 1
ATOM 4257 O O . PRO A 1 537 ? -21.5 -65.562 -13.297 1 66.81 537 PRO A O 1
ATOM 4260 N N . GLU A 1 538 ? -21.125 -64.5 -15.164 1 64.44 538 GLU A N 1
ATOM 4261 C CA . GLU A 1 538 ? -20.953 -65.688 -15.969 1 64.44 538 GLU A CA 1
ATOM 4262 C C . GLU A 1 538 ? -19.5 -66.125 -15.969 1 64.44 538 GLU A C 1
ATOM 4264 O O . GLU A 1 538 ? -19.125 -67 -16.766 1 64.44 538 GLU A O 1
ATOM 4269 N N . ASN A 1 539 ? -18.688 -65.75 -14.992 1 59.97 539 ASN A N 1
ATOM 4270 C CA . ASN A 1 539 ? -17.344 -66.188 -14.688 1 59.97 539 ASN A CA 1
ATOM 4271 C C . ASN A 1 539 ? -16.344 -65.75 -15.766 1 59.97 539 ASN A C 1
ATOM 4273 O O . ASN A 1 539 ? -15.344 -66.438 -16 1 59.97 539 ASN A O 1
ATOM 4277 N N . ASP A 1 540 ? -16.688 -64.812 -16.578 1 63.56 540 ASP A N 1
ATOM 4278 C CA . ASP A 1 540 ? -15.734 -64.312 -17.547 1 63.56 540 ASP A CA 1
ATOM 4279 C C . ASP A 1 540 ? -15 -63.062 -17.031 1 63.56 540 ASP A C 1
ATOM 4281 O O . ASP A 1 540 ? -15.625 -62.156 -16.469 1 63.56 540 ASP A O 1
ATOM 4285 N N . THR A 1 541 ? -13.617 -63.125 -16.938 1 65.81 541 THR A N 1
ATOM 4286 C CA . THR A 1 541 ? -12.773 -62.031 -16.516 1 65.81 541 THR A CA 1
ATOM 4287 C C . THR A 1 541 ? -12.523 -61.062 -17.672 1 65.81 541 THR A C 1
ATOM 4289 O O . THR A 1 541 ? -11.945 -61.438 -18.688 1 65.81 541 THR A O 1
ATOM 4292 N N . ILE A 1 542 ? -13.203 -59.906 -17.609 1 63.09 542 ILE A N 1
ATOM 4293 C CA . ILE A 1 542 ? -13.016 -58.906 -18.641 1 63.09 542 ILE A CA 1
ATOM 4294 C C . ILE A 1 542 ? -12.062 -57.812 -18.156 1 63.09 542 ILE A C 1
ATOM 4296 O O . ILE A 1 542 ? -12.305 -57.219 -17.109 1 63.09 542 ILE A O 1
ATOM 4300 N N . PRO A 1 543 ? -10.961 -57.719 -18.828 1 61.25 543 PRO A N 1
ATOM 4301 C CA . PRO A 1 543 ? -10.016 -56.656 -18.438 1 61.25 543 PRO A CA 1
ATOM 4302 C C . PRO A 1 543 ? -10.547 -55.25 -18.703 1 61.25 543 PRO A C 1
ATOM 4304 O O . PRO A 1 543 ? -11.367 -55.062 -19.609 1 61.25 543 PRO A O 1
ATOM 4307 N N . PHE A 1 544 ? -10.297 -54.344 -17.719 1 58.25 544 PHE A N 1
ATOM 4308 C CA . PHE A 1 544 ? -10.742 -52.969 -17.875 1 58.25 544 PHE A CA 1
ATOM 4309 C C . PHE A 1 544 ? -10.078 -52.312 -19.078 1 58.25 544 PHE A C 1
ATOM 4311 O O . PHE A 1 544 ? -8.891 -52.531 -19.344 1 58.25 544 PHE A O 1
ATOM 4318 N N . SER A 1 545 ? -10.82 -52 -20.219 1 51.5 545 SER A N 1
ATOM 4319 C CA . SER A 1 545 ? -10.391 -51.25 -21.391 1 51.5 545 SER A CA 1
ATOM 4320 C C . SER A 1 545 ? -10.938 -49.812 -21.344 1 51.5 545 SER A C 1
ATOM 4322 O O . SER A 1 545 ? -11.719 -49.469 -20.453 1 51.5 545 SER A O 1
ATOM 4324 N N . ASP A 1 546 ? -10.43 -48.875 -22.25 1 49.28 546 ASP A N 1
ATOM 4325 C CA . ASP A 1 546 ? -10.93 -47.5 -22.375 1 49.28 546 ASP A CA 1
ATOM 4326 C C . ASP A 1 546 ? -12.461 -47.5 -22.438 1 49.28 546 ASP A C 1
ATOM 4328 O O . ASP A 1 546 ? -13.086 -46.531 -21.984 1 49.28 546 ASP A O 1
ATOM 4332 N N . ASN A 1 547 ? -13.039 -48.594 -22.953 1 48.44 547 ASN A N 1
ATOM 4333 C CA . ASN A 1 547 ? -14.477 -48.656 -23.188 1 48.44 547 ASN A CA 1
ATOM 4334 C C . ASN A 1 547 ? -15.203 -49.344 -22.031 1 48.44 547 ASN A C 1
ATOM 4336 O O . ASN A 1 547 ? -16.438 -49.312 -21.969 1 48.44 547 ASN A O 1
ATOM 4340 N N . PHE A 1 548 ? -14.477 -50.219 -21.312 1 53.66 548 PHE A N 1
ATOM 4341 C CA . PHE A 1 548 ? -15.125 -50.906 -20.219 1 53.66 548 PHE A CA 1
ATOM 4342 C C . PHE A 1 548 ? -14.594 -50.438 -18.875 1 53.66 548 PHE A C 1
ATOM 4344 O O . PHE A 1 548 ? -13.484 -50.812 -18.484 1 53.66 548 PHE A O 1
ATOM 4351 N N . THR A 1 549 ? -15.305 -49.438 -18.328 1 56.03 549 THR A N 1
ATOM 4352 C CA . THR A 1 549 ? -14.906 -48.781 -17.094 1 56.03 549 THR A CA 1
ATOM 4353 C C . THR A 1 549 ? -15.523 -49.469 -15.875 1 56.03 549 THR A C 1
ATOM 4355 O O . THR A 1 549 ? -16.297 -50.406 -16.016 1 56.03 549 THR A O 1
ATOM 4358 N N . ARG A 1 550 ? -15.094 -49.062 -14.664 1 62.38 550 ARG A N 1
ATOM 4359 C CA . ARG A 1 550 ? -15.602 -49.594 -13.406 1 62.38 550 ARG A CA 1
ATOM 4360 C C . ARG A 1 550 ? -17.109 -49.469 -13.312 1 62.38 550 ARG A C 1
ATOM 4362 O O . ARG A 1 550 ? -17.797 -50.312 -12.742 1 62.38 550 ARG A O 1
ATOM 4369 N N . LEU A 1 551 ? -17.531 -48.438 -13.961 1 60.62 551 LEU A N 1
ATOM 4370 C CA . LEU A 1 551 ? -18.969 -48.188 -13.93 1 60.62 551 LEU A CA 1
ATOM 4371 C C . LEU A 1 551 ? -19.734 -49.25 -14.734 1 60.62 551 LEU A C 1
ATOM 4373 O O . LEU A 1 551 ? -20.797 -49.719 -14.32 1 60.62 551 LEU A O 1
ATOM 4377 N N . ASN A 1 552 ? -19.141 -49.719 -15.875 1 59.09 552 ASN A N 1
ATOM 4378 C CA . ASN A 1 552 ? -19.75 -50.75 -16.688 1 59.09 552 ASN A CA 1
ATOM 4379 C C . ASN A 1 552 ? -19.781 -52.094 -15.969 1 59.09 552 ASN A C 1
ATOM 4381 O O . ASN A 1 552 ? -20.75 -52.844 -16.078 1 59.09 552 ASN A O 1
ATOM 4385 N N . CYS A 1 553 ? -18.734 -52.25 -15.195 1 65.44 553 CYS A N 1
ATOM 4386 C CA . CYS A 1 553 ? -18.672 -53.5 -14.445 1 65.44 553 CYS A CA 1
ATOM 4387 C C . CYS A 1 553 ? -19.766 -53.562 -13.383 1 65.44 553 CYS A C 1
ATOM 4389 O O . CYS A 1 553 ? -20.422 -54.594 -13.203 1 65.44 553 CYS A O 1
ATOM 4391 N N . SER A 1 554 ? -19.953 -52.375 -12.773 1 64.56 554 SER A N 1
ATOM 4392 C CA . SER A 1 554 ? -21 -52.344 -11.75 1 64.56 554 SER A CA 1
ATOM 4393 C C . SER A 1 554 ? -22.391 -52.469 -12.375 1 64.56 554 SER A C 1
ATOM 4395 O O . SER A 1 554 ? -23.281 -53.094 -11.789 1 64.56 554 SER A O 1
ATOM 4397 N N . ALA A 1 555 ? -22.547 -51.969 -13.594 1 60.31 555 ALA A N 1
ATOM 4398 C CA . ALA A 1 555 ? -23.828 -52.094 -14.297 1 60.31 555 ALA A CA 1
ATOM 4399 C C . ALA A 1 555 ? -24.125 -53.531 -14.672 1 60.31 555 ALA A C 1
ATOM 4401 O O . ALA A 1 555 ? -25.297 -53.938 -14.695 1 60.31 555 ALA A O 1
ATOM 4402 N N . TRP A 1 556 ? -23.031 -54.281 -14.891 1 60.5 556 TRP A N 1
ATOM 4403 C CA . TRP A 1 556 ? -23.219 -55.688 -15.258 1 60.5 556 TRP A CA 1
ATOM 4404 C C . TRP A 1 556 ? -23.172 -56.562 -14.023 1 60.5 556 TRP A C 1
ATOM 4406 O O . TRP A 1 556 ? -23.078 -57.781 -14.148 1 60.5 556 TRP A O 1
ATOM 4416 N N . ASN A 1 557 ? -23.266 -55.938 -12.828 1 61.09 557 ASN A N 1
ATOM 4417 C CA . ASN A 1 557 ? -23.234 -56.656 -11.547 1 61.09 557 ASN A CA 1
ATOM 4418 C C . ASN A 1 557 ? -21.953 -57.469 -11.398 1 61.09 557 ASN A C 1
ATOM 4420 O O . ASN A 1 557 ? -21.984 -58.594 -10.891 1 61.09 557 ASN A O 1
ATOM 4424 N N . GLY A 1 558 ? -20.906 -56.938 -12.039 1 62.03 558 GLY A N 1
ATOM 4425 C CA . GLY A 1 558 ? -19.641 -57.656 -11.953 1 62.03 558 GLY A CA 1
ATOM 4426 C C . GLY A 1 558 ? -18.844 -57.312 -10.711 1 62.03 558 GLY A C 1
ATOM 4427 O O . GLY A 1 558 ? -19.156 -56.344 -10.016 1 62.03 558 GLY A O 1
ATOM 4428 N N . THR A 1 559 ? -18.109 -58.312 -10.203 1 65.38 559 THR A N 1
ATOM 4429 C CA . THR A 1 559 ? -17.234 -58.094 -9.047 1 65.38 559 THR A CA 1
ATOM 4430 C C . THR A 1 559 ? -15.812 -57.781 -9.484 1 65.38 559 THR A C 1
ATOM 4432 O O . THR A 1 559 ? -15.305 -58.375 -10.438 1 65.38 559 THR A O 1
ATOM 4435 N N . LEU A 1 560 ? -15.289 -56.625 -9.016 1 66 560 LEU A N 1
ATOM 4436 C CA . LEU A 1 560 ? -13.914 -56.25 -9.328 1 66 560 LEU A CA 1
ATOM 4437 C C . LEU A 1 560 ? -12.922 -57.219 -8.695 1 66 560 LEU A C 1
ATOM 4439 O O . LEU A 1 560 ? -13.016 -57.531 -7.504 1 66 560 LEU A O 1
ATOM 4443 N N . THR A 1 561 ? -12.422 -58.094 -9.562 1 63.47 561 THR A N 1
ATOM 4444 C CA . THR A 1 561 ? -11.453 -59.062 -9.062 1 63.47 561 THR A CA 1
ATOM 4445 C C . THR A 1 561 ? -10.047 -58.719 -9.562 1 63.47 561 THR A C 1
ATOM 4447 O O . THR A 1 561 ? -9.883 -58.25 -10.695 1 63.47 561 THR A O 1
ATOM 4450 N N . GLY A 1 562 ? -9.016 -58.375 -8.617 1 59.97 562 GLY A N 1
ATOM 4451 C CA . GLY A 1 562 ? -7.605 -58.125 -8.891 1 59.97 562 GLY A CA 1
ATOM 4452 C C . GLY A 1 562 ? -6.965 -57.188 -7.871 1 59.97 562 GLY A C 1
ATOM 4453 O O . GLY A 1 562 ? -7.664 -56.531 -7.105 1 59.97 562 GLY A O 1
ATOM 4454 N N . PRO A 1 563 ? -5.75 -57.438 -7.637 1 59.19 563 PRO A N 1
ATOM 4455 C CA . PRO A 1 563 ? -5.051 -56.656 -6.609 1 59.19 563 PRO A CA 1
ATOM 4456 C C . PRO A 1 563 ? -5.125 -55.156 -6.855 1 59.19 563 PRO A C 1
ATOM 4458 O O . PRO A 1 563 ? -5.043 -54.375 -5.91 1 59.19 563 PRO A O 1
ATOM 4461 N N . GLY A 1 564 ? -5.352 -54.844 -8.078 1 57.66 564 GLY A N 1
ATOM 4462 C CA . GLY A 1 564 ? -5.312 -53.406 -8.398 1 57.66 564 GLY A CA 1
ATOM 4463 C C . GLY A 1 564 ? -6.668 -52.75 -8.305 1 57.66 564 GLY A C 1
ATOM 4464 O O . GLY A 1 564 ? -6.809 -51.562 -8.648 1 57.66 564 GLY A O 1
ATOM 4465 N N . CYS A 1 565 ? -7.645 -53.562 -7.922 1 57.22 565 CYS A N 1
ATOM 4466 C CA . CYS A 1 565 ? -9.008 -53.062 -7.941 1 57.22 565 CYS A CA 1
ATOM 4467 C C . CYS A 1 565 ? -9.203 -52 -6.848 1 57.22 565 CYS A C 1
ATOM 4469 O O . CYS A 1 565 ? -10.039 -51.125 -6.98 1 57.22 565 CYS A O 1
ATOM 4471 N N . LYS A 1 566 ? -8.375 -52.094 -5.781 1 58.44 566 LYS A N 1
ATOM 4472 C CA . LYS A 1 566 ? -8.531 -51.156 -4.699 1 58.44 566 LYS A CA 1
ATOM 4473 C C . LYS A 1 566 ? -7.695 -49.906 -4.949 1 58.44 566 LYS A C 1
ATOM 4475 O O . LYS A 1 566 ? -7.703 -48.969 -4.141 1 58.44 566 LYS A O 1
ATOM 4480 N N . THR A 1 567 ? -7.02 -49.875 -6.043 1 58.19 567 THR A N 1
ATOM 4481 C CA . THR A 1 567 ? -6.164 -48.719 -6.289 1 58.19 567 THR A CA 1
ATOM 4482 C C . THR A 1 567 ? -6.984 -47.531 -6.793 1 58.19 567 THR A C 1
ATOM 4484 O O . THR A 1 567 ? -7.891 -47.688 -7.609 1 58.19 567 THR A O 1
ATOM 4487 N N . PRO A 1 568 ? -6.984 -46.406 -6.004 1 61.81 568 PRO A N 1
ATOM 4488 C CA . PRO A 1 568 ? -7.707 -45.219 -6.418 1 61.81 568 PRO A CA 1
ATOM 4489 C C . PRO A 1 568 ? -7.406 -44.812 -7.859 1 61.81 568 PRO A C 1
ATOM 4491 O O . PRO A 1 568 ? -6.297 -45.031 -8.344 1 61.81 568 PRO A O 1
ATOM 4494 N N . VAL A 1 569 ? -8.492 -44.688 -8.656 1 62.94 569 VAL A N 1
ATOM 4495 C CA . VAL A 1 569 ? -8.352 -44.219 -10.039 1 62.94 569 VAL A CA 1
ATOM 4496 C C . VAL A 1 569 ? -7.707 -42.844 -10.07 1 62.94 569 VAL A C 1
ATOM 4498 O O . VAL A 1 569 ? -8.242 -41.875 -9.5 1 62.94 569 VAL A O 1
ATOM 4501 N N . TYR A 1 570 ? -6.434 -42.938 -10.484 1 66.56 570 TYR A N 1
ATOM 4502 C CA . TYR A 1 570 ? -5.707 -41.688 -10.586 1 66.56 570 TYR A CA 1
ATOM 4503 C C . TYR A 1 570 ? -6.109 -40.906 -11.852 1 66.56 570 TYR A C 1
ATOM 4505 O O . TYR A 1 570 ? -6.199 -41.5 -12.93 1 66.56 570 TYR A O 1
ATOM 4513 N N . VAL A 1 571 ? -6.766 -39.812 -11.656 1 69.12 571 VAL A N 1
ATOM 4514 C CA . VAL A 1 571 ? -7.047 -38.938 -12.781 1 69.12 571 VAL A CA 1
ATOM 4515 C C . VAL A 1 571 ? -5.926 -37.906 -12.93 1 69.12 571 VAL A C 1
ATOM 4517 O O . VAL A 1 571 ? -5.816 -37 -12.117 1 69.12 571 VAL A O 1
ATOM 4520 N N . PRO A 1 572 ? -5.168 -38.125 -13.922 1 78.06 572 PRO A N 1
ATOM 4521 C CA . PRO A 1 572 ? -3.994 -37.281 -14.062 1 78.06 572 PRO A CA 1
ATOM 4522 C C . PRO A 1 572 ? -4.363 -35.812 -14.297 1 78.06 572 PRO A C 1
ATOM 4524 O O . PRO A 1 572 ? -5.336 -35.5 -15 1 78.06 572 PRO A O 1
ATOM 4527 N N . ASP A 1 573 ? -3.781 -34.844 -13.625 1 82.5 573 ASP A N 1
ATOM 4528 C CA . ASP A 1 573 ? -3.742 -33.406 -13.844 1 82.5 573 ASP A CA 1
ATOM 4529 C C . ASP A 1 573 ? -5.016 -32.719 -13.336 1 82.5 573 ASP A C 1
ATOM 4531 O O . ASP A 1 573 ? -5.148 -31.516 -13.391 1 82.5 573 ASP A O 1
ATOM 4535 N N . ALA A 1 574 ? -5.953 -33.531 -12.797 1 84.44 574 ALA A N 1
ATOM 4536 C CA . ALA A 1 574 ? -7.227 -32.938 -12.406 1 84.44 574 ALA A CA 1
ATOM 4537 C C . ALA A 1 574 ? -7.086 -32.125 -11.117 1 84.44 574 ALA A C 1
ATOM 4539 O O . ALA A 1 574 ? -7.57 -31.016 -11.023 1 84.44 574 ALA A O 1
ATOM 4540 N N . PHE A 1 575 ? -6.383 -32.625 -10.172 1 88.25 575 PHE A N 1
ATOM 4541 C CA . PHE A 1 575 ? -6.281 -31.938 -8.875 1 88.25 575 PHE A CA 1
ATOM 4542 C C . PHE A 1 575 ? -5.387 -30.719 -8.977 1 88.25 575 PHE A C 1
ATOM 4544 O O . PHE A 1 575 ? -5.734 -29.641 -8.469 1 88.25 575 PHE A O 1
ATOM 4551 N N . LEU A 1 576 ? -4.273 -30.812 -9.586 1 90.25 576 LEU A N 1
ATOM 4552 C CA . LEU A 1 576 ? -3.34 -29.688 -9.672 1 90.25 576 LEU A CA 1
ATOM 4553 C C . LEU A 1 576 ? -3.918 -28.562 -10.516 1 90.25 576 LEU A C 1
ATOM 4555 O O . LEU A 1 576 ? -3.676 -27.391 -10.234 1 90.25 576 LEU A O 1
ATOM 4559 N N . LEU A 1 577 ? -4.652 -28.953 -11.57 1 91.56 577 LEU A N 1
ATOM 4560 C CA . LEU A 1 577 ? -5.348 -27.906 -12.312 1 91.56 577 LEU A CA 1
ATOM 4561 C C . LEU A 1 577 ? -6.402 -27.234 -11.445 1 91.56 577 LEU A C 1
ATOM 4563 O O . LEU A 1 577 ? -6.586 -26.016 -11.516 1 91.56 577 LEU A O 1
ATOM 4567 N N . SER A 1 578 ? -7.141 -28.016 -10.633 1 93.19 578 SER A N 1
ATOM 4568 C CA . SER A 1 578 ? -8.141 -27.453 -9.727 1 93.19 578 SER A CA 1
ATOM 4569 C C . SER A 1 578 ? -7.5 -26.5 -8.727 1 93.19 578 SER A C 1
ATOM 4571 O O . SER A 1 578 ? -8.094 -25.469 -8.375 1 93.19 578 SER A O 1
ATOM 4573 N N . LEU A 1 579 ? -6.316 -26.812 -8.32 1 93.25 579 LEU A N 1
ATOM 4574 C CA . LEU A 1 579 ? -5.605 -25.922 -7.402 1 93.25 579 LEU A CA 1
ATOM 4575 C C . LEU A 1 579 ? -5.23 -24.609 -8.086 1 93.25 579 LEU A C 1
ATOM 4577 O O . LEU A 1 579 ? -5.348 -23.531 -7.492 1 93.25 579 LEU A O 1
ATOM 4581 N N . CYS A 1 580 ? -4.828 -24.719 -9.336 1 93.75 580 CYS A N 1
ATOM 4582 C CA . CYS A 1 580 ? -4.48 -23.531 -10.102 1 93.75 580 CYS A CA 1
ATOM 4583 C C . CYS A 1 580 ? -5.711 -22.672 -10.359 1 93.75 580 CYS A C 1
ATOM 4585 O O . CYS A 1 580 ? -5.645 -21.438 -10.266 1 93.75 580 CYS A O 1
ATOM 4587 N N . LEU A 1 581 ? -6.801 -23.328 -10.672 1 95 581 LEU A N 1
ATOM 4588 C CA . LEU A 1 581 ? -8.039 -22.594 -10.906 1 95 581 LEU A CA 1
ATOM 4589 C C . LEU A 1 581 ? -8.539 -21.938 -9.617 1 95 581 LEU A C 1
ATOM 4591 O O . LEU A 1 581 ? -9.016 -20.812 -9.633 1 95 581 LEU A O 1
ATOM 4595 N N . PHE A 1 582 ? -8.461 -22.656 -8.508 1 94.94 582 PHE A N 1
ATOM 4596 C CA . PHE A 1 582 ? -8.898 -22.188 -7.203 1 94.94 582 PHE A CA 1
ATOM 4597 C C . PHE A 1 582 ? -8.117 -20.953 -6.781 1 94.94 582 PHE A C 1
ATOM 4599 O O . PHE A 1 582 ? -8.703 -19.891 -6.543 1 94.94 582 PHE A O 1
ATOM 4606 N N . PHE A 1 583 ? -6.785 -21 -6.797 1 94.94 583 PHE A N 1
ATOM 4607 C CA . PHE A 1 583 ? -5.957 -19.891 -6.359 1 94.94 583 PHE A CA 1
ATOM 4608 C C . PHE A 1 583 ? -5.883 -18.812 -7.434 1 94.94 583 PHE A C 1
ATOM 4610 O O . PHE A 1 583 ? -5.773 -17.625 -7.125 1 94.94 583 PHE A O 1
ATOM 4617 N N . GLY A 1 584 ? -5.961 -19.266 -8.688 1 95.06 584 GLY A N 1
ATOM 4618 C CA . GLY A 1 584 ? -5.957 -18.297 -9.773 1 95.06 584 GLY A CA 1
ATOM 4619 C C . GLY A 1 584 ? -7.156 -17.375 -9.742 1 95.06 584 GLY A C 1
ATOM 4620 O O . GLY A 1 584 ? -7.016 -16.156 -9.883 1 95.06 584 GLY A O 1
ATOM 4621 N N . THR A 1 585 ? -8.305 -17.891 -9.508 1 94.75 585 THR A N 1
ATOM 4622 C CA . THR A 1 585 ? -9.523 -17.078 -9.445 1 94.75 585 THR A CA 1
ATOM 4623 C C . THR A 1 585 ? -9.5 -16.156 -8.242 1 94.75 585 THR A C 1
ATOM 4625 O O . THR A 1 585 ? -9.883 -14.984 -8.344 1 94.75 585 THR A O 1
ATOM 4628 N N . PHE A 1 586 ? -9.023 -16.688 -7.152 1 94.19 586 PHE A N 1
ATOM 4629 C CA . PHE A 1 586 ? -8.953 -15.898 -5.93 1 94.19 586 PHE A CA 1
ATOM 4630 C C . PHE A 1 586 ? -8.016 -14.711 -6.105 1 94.19 586 PHE A C 1
ATOM 4632 O O . PHE A 1 586 ? -8.375 -13.57 -5.805 1 94.19 586 PHE A O 1
ATOM 4639 N N . ILE A 1 587 ? -6.863 -14.938 -6.652 1 94.69 587 ILE A N 1
ATOM 4640 C CA . ILE A 1 587 ? -5.836 -13.914 -6.777 1 94.69 587 ILE A CA 1
ATOM 4641 C C . ILE A 1 587 ? -6.258 -12.875 -7.816 1 94.69 587 ILE A C 1
ATOM 4643 O O . ILE A 1 587 ? -6.109 -11.672 -7.602 1 94.69 587 ILE A O 1
ATOM 4647 N N . MET A 1 588 ? -6.773 -13.344 -8.883 1 94.75 588 MET A N 1
ATOM 4648 C CA . MET A 1 588 ? -7.195 -12.406 -9.922 1 94.75 588 MET A CA 1
ATOM 4649 C C . MET A 1 588 ? -8.344 -11.531 -9.43 1 94.75 588 MET A C 1
ATOM 4651 O O . MET A 1 588 ? -8.367 -10.328 -9.703 1 94.75 588 MET A O 1
ATOM 4655 N N . SER A 1 589 ? -9.266 -12.125 -8.688 1 93.94 589 SER A N 1
ATOM 4656 C CA . SER A 1 589 ? -10.375 -11.352 -8.148 1 93.94 589 SER A CA 1
ATOM 4657 C C . SER A 1 589 ? -9.883 -10.289 -7.168 1 93.94 589 SER A C 1
ATOM 4659 O O . SER A 1 589 ? -10.336 -9.141 -7.207 1 93.94 589 SER A O 1
ATOM 4661 N N . ARG A 1 590 ? -8.953 -10.648 -6.383 1 93.19 590 ARG A N 1
ATOM 4662 C CA . ARG A 1 590 ? -8.422 -9.711 -5.391 1 93.19 590 ARG A CA 1
ATOM 4663 C C . ARG A 1 590 ? -7.629 -8.602 -6.062 1 93.19 590 ARG A C 1
ATOM 4665 O O . ARG A 1 590 ? -7.734 -7.434 -5.672 1 93.19 590 ARG A O 1
ATOM 4672 N N . LEU A 1 591 ? -6.871 -8.922 -7.086 1 92.88 591 LEU A N 1
ATOM 4673 C CA . LEU A 1 591 ? -6.051 -7.938 -7.785 1 92.88 591 LEU A CA 1
ATOM 4674 C C . LEU A 1 591 ? -6.922 -6.949 -8.555 1 92.88 591 LEU A C 1
ATOM 4676 O O . LEU A 1 591 ? -6.688 -5.738 -8.508 1 92.88 591 LEU A O 1
ATOM 4680 N N . LEU A 1 592 ? -7.918 -7.461 -9.195 1 92.25 592 LEU A N 1
ATOM 4681 C CA . LEU A 1 592 ? -8.781 -6.598 -9.992 1 92.25 592 LEU A CA 1
ATOM 4682 C C . LEU A 1 592 ? -9.641 -5.711 -9.094 1 92.25 592 LEU A C 1
ATOM 4684 O O . LEU A 1 592 ? -9.906 -4.555 -9.43 1 92.25 592 LEU A O 1
ATOM 4688 N N . LYS A 1 593 ? -10.023 -6.27 -7.98 1 89.69 593 LYS A N 1
ATOM 4689 C CA . LYS A 1 593 ? -10.789 -5.465 -7.031 1 89.69 593 LYS A CA 1
ATOM 4690 C C . LYS A 1 593 ? -9.922 -4.359 -6.43 1 89.69 593 LYS A C 1
ATOM 4692 O O . LYS A 1 593 ? -10.406 -3.256 -6.168 1 89.69 593 LYS A O 1
ATOM 4697 N N . GLY A 1 594 ? -8.688 -4.633 -6.293 1 87.88 594 GLY A N 1
ATOM 4698 C CA . GLY A 1 594 ? -7.762 -3.672 -5.727 1 87.88 594 GLY A CA 1
ATOM 4699 C C . GLY A 1 594 ? -7.43 -2.531 -6.668 1 87.88 594 GLY A C 1
ATOM 4700 O O . GLY A 1 594 ? -6.949 -1.481 -6.238 1 87.88 594 GLY A O 1
ATOM 4701 N N . LEU A 1 595 ? -7.766 -2.602 -7.922 1 86.56 595 LEU A N 1
ATOM 4702 C CA . LEU A 1 595 ? -7.484 -1.568 -8.914 1 86.56 595 LEU A CA 1
ATOM 4703 C C . LEU A 1 595 ? -8.328 -0.325 -8.656 1 86.56 595 LEU A C 1
ATOM 4705 O O . LEU A 1 595 ? -8.023 0.755 -9.164 1 86.56 595 LEU A O 1
ATOM 4709 N N . ARG A 1 596 ? -9.289 -0.512 -7.82 1 81.12 596 ARG A N 1
ATOM 4710 C CA . ARG A 1 596 ? -10.156 0.63 -7.527 1 81.12 596 ARG A CA 1
ATOM 4711 C C . ARG A 1 596 ? -9.367 1.746 -6.848 1 81.12 596 ARG A C 1
ATOM 4713 O O . ARG A 1 596 ? -9.617 2.928 -7.098 1 81.12 596 ARG A O 1
ATOM 4720 N N . THR A 1 597 ? -8.414 1.406 -6.074 1 78.38 597 THR A N 1
ATOM 4721 C CA . THR A 1 597 ? -7.664 2.4 -5.316 1 78.38 597 THR A CA 1
ATOM 4722 C C . THR A 1 597 ? -6.297 2.648 -5.949 1 78.38 597 THR A C 1
ATOM 4724 O O . THR A 1 597 ? -5.5 3.438 -5.434 1 78.38 597 THR A O 1
ATOM 4727 N N . SER A 1 598 ? -6.172 2.098 -7.109 1 80.06 598 SER A N 1
ATOM 4728 C CA . SER A 1 598 ? -4.875 2.299 -7.75 1 80.06 598 SER A CA 1
ATOM 4729 C C . SER A 1 598 ? -4.848 3.598 -8.547 1 80.06 598 SER A C 1
ATOM 4731 O O . SER A 1 598 ? -5.887 4.23 -8.75 1 80.06 598 SER A O 1
ATOM 4733 N N . GLY A 1 599 ? -3.699 4.176 -8.75 1 76.81 599 GLY A N 1
ATOM 4734 C CA . GLY A 1 599 ? -3.537 5.426 -9.477 1 76.81 599 GLY A CA 1
ATOM 4735 C C . GLY A 1 599 ? -3.428 5.238 -10.977 1 76.81 599 GLY A C 1
ATOM 4736 O O . GLY A 1 599 ? -3.131 6.184 -11.711 1 76.81 599 GLY A O 1
ATOM 4737 N N . TYR A 1 600 ? -3.83 3.977 -11.406 1 84.5 600 TYR A N 1
ATOM 4738 C CA . TYR A 1 600 ? -3.658 3.723 -12.836 1 84.5 600 TYR A CA 1
ATOM 4739 C C . TYR A 1 600 ? -4.98 3.877 -13.578 1 84.5 600 TYR A C 1
ATOM 4741 O O . TYR A 1 600 ? -6.043 3.574 -13.039 1 84.5 600 TYR A O 1
ATOM 4749 N N . PHE A 1 601 ? -5.062 4.449 -14.75 1 85.25 601 PHE A N 1
ATOM 4750 C CA . PHE A 1 601 ? -6.23 4.602 -15.609 1 85.25 601 PHE A CA 1
ATOM 4751 C C . PHE A 1 601 ? -7.211 5.609 -15.016 1 85.25 601 PHE A C 1
ATOM 4753 O O . PHE A 1 601 ? -7.121 5.945 -13.836 1 85.25 601 PHE A O 1
ATOM 4760 N N . PRO A 1 602 ? -8.016 6.121 -15.75 1 82.88 602 PRO A N 1
ATOM 4761 C CA . PRO A 1 602 ? -9.008 7.074 -15.242 1 82.88 602 PRO A CA 1
ATOM 4762 C C . PRO A 1 602 ? -10 6.434 -14.281 1 82.88 602 PRO A C 1
ATOM 4764 O O . PRO A 1 602 ? -10.172 5.211 -14.289 1 82.88 602 PRO A O 1
ATOM 4767 N N . THR A 1 603 ? -10.602 7.141 -13.453 1 78.12 603 THR A N 1
ATOM 4768 C CA . THR A 1 603 ? -11.477 6.688 -12.375 1 78.12 603 THR A CA 1
ATOM 4769 C C . THR A 1 603 ? -12.633 5.863 -12.922 1 78.12 603 THR A C 1
ATOM 4771 O O . THR A 1 603 ? -13.039 4.871 -12.32 1 78.12 603 THR A O 1
ATOM 4774 N N . ARG A 1 604 ? -13.133 6.195 -14.164 1 80.56 604 ARG A N 1
ATOM 4775 C CA . ARG A 1 604 ? -14.266 5.473 -14.734 1 80.56 604 ARG A CA 1
ATOM 4776 C C . ARG A 1 604 ? -13.875 4.043 -15.094 1 80.56 604 ARG A C 1
ATOM 4778 O O . ARG A 1 604 ? -14.617 3.1 -14.789 1 80.56 604 ARG A O 1
ATOM 4785 N N . VAL A 1 605 ? -12.758 3.936 -15.648 1 86.25 605 VAL A N 1
ATOM 4786 C CA . VAL A 1 605 ? -12.297 2.619 -16.078 1 86.25 605 VAL A CA 1
ATOM 4787 C C . VAL A 1 605 ? -11.93 1.783 -14.852 1 86.25 605 VAL A C 1
ATOM 4789 O O . VAL A 1 605 ? -12.258 0.596 -14.781 1 86.25 605 VAL A O 1
ATOM 4792 N N . ARG A 1 606 ? -11.383 2.402 -13.867 1 87.06 606 ARG A N 1
ATOM 4793 C CA . ARG A 1 606 ? -10.992 1.7 -12.648 1 87.06 606 ARG A CA 1
ATOM 4794 C C . ARG A 1 606 ? -12.219 1.188 -11.898 1 87.06 606 ARG A C 1
ATOM 4796 O O . ARG A 1 606 ? -12.211 0.067 -11.383 1 87.06 606 ARG A O 1
ATOM 4803 N N . SER A 1 607 ? -13.188 2 -11.898 1 82.31 607 SER A N 1
ATOM 4804 C CA . SER A 1 607 ? -14.398 1.613 -11.18 1 82.31 607 SER A CA 1
ATOM 4805 C C . SER A 1 607 ? -15.125 0.476 -11.891 1 82.31 607 SER A C 1
ATOM 4807 O O . SER A 1 607 ? -15.633 -0.443 -11.242 1 82.31 607 SER A O 1
ATOM 4809 N N . ILE A 1 608 ? -15.078 0.471 -13.188 1 85 608 ILE A N 1
ATOM 4810 C CA . ILE A 1 608 ? -15.75 -0.565 -13.961 1 85 608 ILE A CA 1
ATOM 4811 C C . ILE A 1 608 ? -15.008 -1.892 -13.805 1 85 608 ILE A C 1
ATOM 4813 O O . ILE A 1 608 ? -15.633 -2.934 -13.578 1 85 608 ILE A O 1
ATOM 4817 N N . ILE A 1 609 ? -13.773 -1.818 -13.852 1 88.38 609 ILE A N 1
ATOM 4818 C CA . ILE A 1 609 ? -12.984 -3.039 -13.742 1 88.38 609 ILE A CA 1
ATOM 4819 C C . ILE A 1 609 ? -13.125 -3.619 -12.336 1 88.38 609 ILE A C 1
ATOM 4821 O O . ILE A 1 609 ? -13.234 -4.836 -12.172 1 88.38 609 ILE A O 1
ATOM 4825 N N . SER A 1 610 ? -13.188 -2.746 -11.383 1 87.5 610 SER A N 1
ATOM 4826 C CA . SER A 1 610 ? -13.312 -3.207 -10.008 1 87.5 610 SER A CA 1
ATOM 4827 C C . SER A 1 610 ? -14.695 -3.807 -9.75 1 87.5 610 SER A C 1
ATOM 4829 O O . SER A 1 610 ? -14.812 -4.82 -9.062 1 87.5 610 SER A O 1
ATOM 4831 N N . ASP A 1 611 ? -15.711 -3.232 -10.383 1 82.94 611 ASP A N 1
ATOM 4832 C CA . ASP A 1 611 ? -17.062 -3.73 -10.195 1 82.94 611 ASP A CA 1
ATOM 4833 C C . ASP A 1 611 ? -17.266 -5.074 -10.891 1 82.94 611 ASP A C 1
ATOM 4835 O O . ASP A 1 611 ? -17.984 -5.941 -10.391 1 82.94 611 ASP A O 1
ATOM 4839 N N . PHE A 1 612 ? -16.547 -5.305 -12.008 1 86.88 612 PHE A N 1
ATOM 4840 C CA . PHE A 1 612 ? -16.672 -6.535 -12.781 1 86.88 612 PHE A CA 1
ATOM 4841 C C . PHE A 1 612 ? -15.516 -7.48 -12.484 1 86.88 612 PHE A C 1
ATOM 4843 O O . PHE A 1 612 ? -15.25 -8.406 -13.258 1 86.88 612 PHE A O 1
ATOM 4850 N N . ALA A 1 613 ? -14.82 -7.188 -11.422 1 90.19 613 ALA A N 1
ATOM 4851 C CA . ALA A 1 613 ? -13.602 -7.938 -11.102 1 90.19 613 ALA A CA 1
ATOM 4852 C C . ALA A 1 613 ? -13.898 -9.43 -10.992 1 90.19 613 ALA A C 1
ATOM 4854 O O . ALA A 1 613 ? -13.211 -10.25 -11.609 1 90.19 613 ALA A O 1
ATOM 4855 N N . VAL A 1 614 ? -14.906 -9.875 -10.281 1 88.31 614 VAL A N 1
ATOM 4856 C CA . VAL A 1 614 ? -15.203 -11.281 -10.008 1 88.31 614 VAL A CA 1
ATOM 4857 C C . VAL A 1 614 ? -15.727 -11.953 -11.273 1 88.31 614 VAL A C 1
ATOM 4859 O O . VAL A 1 614 ? -15.359 -13.094 -11.578 1 88.31 614 VAL A O 1
ATOM 4862 N N . ILE A 1 615 ? -16.5 -11.258 -12.141 1 88.19 615 ILE A N 1
ATOM 4863 C CA . ILE A 1 615 ? -17.047 -11.797 -13.383 1 88.19 615 ILE A CA 1
ATOM 4864 C C . ILE A 1 615 ? -15.922 -12.016 -14.391 1 88.19 615 ILE A C 1
ATOM 4866 O O . ILE A 1 615 ? -15.883 -13.047 -15.07 1 88.19 615 ILE A O 1
ATOM 4870 N N . ILE A 1 616 ? -15.031 -11.109 -14.391 1 91.94 616 ILE A N 1
ATOM 4871 C CA . ILE A 1 616 ? -13.898 -11.227 -15.305 1 91.94 616 ILE A CA 1
ATOM 4872 C C . ILE A 1 616 ? -13.031 -12.414 -14.891 1 91.94 616 ILE A C 1
ATOM 4874 O O . ILE A 1 616 ? -12.555 -13.164 -15.742 1 91.94 616 ILE A O 1
ATOM 4878 N N . SER A 1 617 ? -12.883 -12.57 -13.578 1 93.75 617 SER A N 1
ATOM 4879 C CA . SER A 1 617 ? -12.07 -13.68 -13.094 1 93.75 617 SER A CA 1
ATOM 4880 C C . SER A 1 617 ? -12.727 -15.023 -13.406 1 93.75 617 SER A C 1
ATOM 4882 O O . SER A 1 617 ? -12.062 -15.953 -13.867 1 93.75 617 SER A O 1
ATOM 4884 N N . ILE A 1 618 ? -14.062 -15.164 -13.242 1 90.5 618 ILE A N 1
ATOM 4885 C CA . ILE A 1 618 ? -14.773 -16.406 -13.547 1 90.5 618 ILE A CA 1
ATOM 4886 C C . ILE A 1 618 ? -14.695 -16.703 -15.039 1 90.5 618 ILE A C 1
ATOM 4888 O O . ILE A 1 618 ? -14.352 -17.812 -15.438 1 90.5 618 ILE A O 1
ATOM 4892 N N . ALA A 1 619 ? -14.906 -15.672 -15.852 1 91.81 619 ALA A N 1
ATOM 4893 C CA . ALA A 1 619 ? -14.898 -15.852 -17.297 1 91.81 619 ALA A CA 1
ATOM 4894 C C . ALA A 1 619 ? -13.516 -16.266 -17.797 1 91.81 619 ALA A C 1
ATOM 4896 O O . ALA A 1 619 ? -13.391 -17.156 -18.641 1 91.81 619 ALA A O 1
ATOM 4897 N N . THR A 1 620 ? -12.477 -15.695 -17.234 1 95.25 620 THR A N 1
ATOM 4898 C CA . THR A 1 620 ? -11.117 -15.977 -17.672 1 95.25 620 THR A CA 1
ATOM 4899 C C . THR A 1 620 ? -10.727 -17.406 -17.328 1 95.25 620 THR A C 1
ATOM 4901 O O . THR A 1 620 ? -10.227 -18.141 -18.188 1 95.25 620 THR A O 1
ATOM 4904 N N . PHE A 1 621 ? -11.008 -17.922 -16.156 1 95.19 621 PHE A N 1
ATOM 4905 C CA . PHE A 1 621 ? -10.539 -19.234 -15.75 1 95.19 621 PHE A CA 1
ATOM 4906 C C . PHE A 1 621 ? -11.477 -20.328 -16.266 1 95.19 621 PHE A C 1
ATOM 4908 O O . PHE A 1 621 ? -11.07 -21.484 -16.422 1 95.19 621 PHE A O 1
ATOM 4915 N N . VAL A 1 622 ? -12.797 -19.984 -16.609 1 92.88 622 VAL A N 1
ATOM 4916 C CA . VAL A 1 622 ? -13.672 -20.938 -17.297 1 92.88 622 VAL A CA 1
ATOM 4917 C C . VAL A 1 622 ? -13.18 -21.141 -18.734 1 92.88 622 VAL A C 1
ATOM 4919 O O . VAL A 1 622 ? -13.164 -22.266 -19.234 1 92.88 622 VAL A O 1
ATOM 4922 N N . LEU A 1 623 ? -12.68 -20.062 -19.297 1 93.81 623 LEU A N 1
ATOM 4923 C CA . LEU A 1 623 ? -12.156 -20.156 -20.656 1 93.81 623 LEU A CA 1
ATOM 4924 C C . LEU A 1 623 ? -10.859 -20.969 -20.688 1 93.81 623 LEU A C 1
ATOM 4926 O O . LEU A 1 623 ? -10.625 -21.75 -21.609 1 93.81 623 LEU A O 1
ATOM 4930 N N . ILE A 1 624 ? -10.031 -20.797 -19.656 1 93 624 ILE A N 1
ATOM 4931 C CA . ILE A 1 624 ? -8.789 -21.547 -19.578 1 93 624 ILE A CA 1
ATOM 4932 C C . ILE A 1 624 ? -9.094 -23.031 -19.375 1 93 624 ILE A C 1
ATOM 4934 O O . ILE A 1 624 ? -8.5 -23.891 -20.016 1 93 624 ILE A O 1
ATOM 4938 N N . ASP A 1 625 ? -10.047 -23.344 -18.453 1 92.69 625 ASP A N 1
ATOM 4939 C CA . ASP A 1 625 ? -10.438 -24.734 -18.219 1 92.69 625 ASP A CA 1
ATOM 4940 C C . ASP A 1 625 ? -11.039 -25.359 -19.469 1 92.69 625 ASP A C 1
ATOM 4942 O O . ASP A 1 625 ? -10.742 -26.5 -19.797 1 92.69 625 ASP A O 1
ATOM 4946 N N . TYR A 1 626 ? -11.844 -24.562 -20.203 1 89.25 626 TYR A N 1
ATOM 4947 C CA . TYR A 1 626 ? -12.484 -25.062 -21.422 1 89.25 626 TYR A CA 1
ATOM 4948 C C . TYR A 1 626 ? -11.461 -25.328 -22.516 1 89.25 626 TYR A C 1
ATOM 4950 O O . TYR A 1 626 ? -11.578 -26.297 -23.25 1 89.25 626 TYR A O 1
ATOM 4958 N N . SER A 1 627 ? -10.422 -24.578 -22.594 1 89.88 627 SER A N 1
ATOM 4959 C CA . SER A 1 627 ? -9.398 -24.734 -23.625 1 89.88 627 SER A CA 1
ATOM 4960 C C . SER A 1 627 ? -8.492 -25.922 -23.328 1 89.88 627 SER A C 1
ATOM 4962 O O . SER A 1 627 ? -8 -26.594 -24.25 1 89.88 627 SER A O 1
ATOM 4964 N N . LEU A 1 628 ? -8.242 -26.281 -22.078 1 87.31 628 LEU A N 1
ATOM 4965 C CA . LEU A 1 628 ? -7.395 -27.406 -21.703 1 87.31 628 LEU A CA 1
ATOM 4966 C C . LEU A 1 628 ? -8.172 -28.719 -21.766 1 87.31 628 LEU A C 1
ATOM 4968 O O . LEU A 1 628 ? -7.594 -29.781 -22.047 1 87.31 628 LEU A O 1
ATOM 4972 N N . GLY A 1 629 ? -9.547 -28.781 -21.531 1 82.44 629 GLY A N 1
ATOM 4973 C CA . GLY A 1 629 ? -10.406 -29.953 -21.656 1 82.44 629 GLY A CA 1
ATOM 4974 C C . GLY A 1 629 ? -10.07 -31.047 -20.672 1 82.44 629 GLY A C 1
ATOM 4975 O O . GLY A 1 629 ? -10.156 -32.25 -21 1 82.44 629 GLY A O 1
ATOM 4976 N N . LEU A 1 630 ? -9.469 -30.719 -19.5 1 83.75 630 LEU A N 1
ATOM 4977 C CA . LEU A 1 630 ? -9.148 -31.703 -18.484 1 83.75 630 LEU A CA 1
ATOM 4978 C C . LEU A 1 630 ? -10.383 -32.031 -17.641 1 83.75 630 LEU A C 1
ATOM 4980 O O . LEU A 1 630 ? -11.328 -31.25 -17.578 1 83.75 630 LEU A O 1
ATOM 4984 N N . PRO A 1 631 ? -10.453 -33.188 -17.125 1 83.38 631 PRO A N 1
ATOM 4985 C CA . PRO A 1 631 ? -11.633 -33.625 -16.375 1 83.38 631 PRO A CA 1
ATOM 4986 C C . PRO A 1 631 ? -11.711 -33 -14.977 1 83.38 631 PRO A C 1
ATOM 4988 O O . PRO A 1 631 ? -11.594 -33.688 -13.969 1 83.38 631 PRO A O 1
ATOM 4991 N N . THR A 1 632 ? -11.914 -31.688 -14.922 1 86.62 632 THR A N 1
ATOM 4992 C CA . THR A 1 632 ? -12.148 -31 -13.656 1 86.62 632 THR A CA 1
ATOM 4993 C C . THR A 1 632 ? -13.602 -31.172 -13.211 1 86.62 632 THR A C 1
ATOM 4995 O O . THR A 1 632 ? -14.492 -31.359 -14.039 1 86.62 632 THR A O 1
ATOM 4998 N N . PRO A 1 633 ? -13.812 -31.25 -11.914 1 85.38 633 PRO A N 1
ATOM 4999 C CA . PRO A 1 633 ? -15.203 -31.344 -11.453 1 85.38 633 PRO A CA 1
ATOM 5000 C C . PRO A 1 633 ? -16.031 -30.125 -11.844 1 85.38 633 PRO A C 1
ATOM 5002 O O . PRO A 1 633 ? -15.633 -28.984 -11.586 1 85.38 633 PRO A O 1
ATOM 5005 N N . LYS A 1 634 ? -17.109 -30.406 -12.547 1 84.75 634 LYS A N 1
ATOM 5006 C CA . LYS A 1 634 ? -17.984 -29.328 -13.023 1 84.75 634 LYS A CA 1
ATOM 5007 C C . LYS A 1 634 ? -19.203 -29.172 -12.133 1 84.75 634 LYS A C 1
ATOM 5009 O O . LYS A 1 634 ? -19.516 -30.062 -11.344 1 84.75 634 LYS A O 1
ATOM 5014 N N . LEU A 1 635 ? -19.812 -28 -12.242 1 78.25 635 LEU A N 1
ATOM 5015 C CA . LEU A 1 635 ? -21.031 -27.688 -11.484 1 78.25 635 LEU A CA 1
ATOM 5016 C C . LEU A 1 635 ? -22.188 -28.578 -11.945 1 78.25 635 LEU A C 1
ATOM 5018 O O . LEU A 1 635 ? -22.438 -28.719 -13.148 1 78.25 635 LEU A O 1
ATOM 5022 N N . TRP A 1 636 ? -22.766 -29.375 -11 1 74.81 636 TRP A N 1
ATOM 5023 C CA . TRP A 1 636 ? -23.875 -30.25 -11.336 1 74.81 636 TRP A CA 1
ATOM 5024 C C . TRP A 1 636 ? -25.203 -29.562 -11.07 1 74.81 636 TRP A C 1
ATOM 5026 O O . TRP A 1 636 ? -25.484 -29.141 -9.945 1 74.81 636 TRP A O 1
ATOM 5036 N N . VAL A 1 637 ? -26 -29.188 -12.07 1 73 637 VAL A N 1
ATOM 5037 C CA . VAL A 1 637 ? -27.328 -28.625 -11.945 1 73 637 VAL A CA 1
ATOM 5038 C C . VAL A 1 637 ? -28.359 -29.625 -12.469 1 73 637 VAL A C 1
ATOM 5040 O O . VAL A 1 637 ? -28.172 -30.234 -13.523 1 73 637 VAL A O 1
ATOM 5043 N N . PRO A 1 638 ? -29.391 -29.906 -11.656 1 74.25 638 PRO A N 1
ATOM 5044 C CA . PRO A 1 638 ? -30.406 -30.844 -12.117 1 74.25 638 PRO A CA 1
ATOM 5045 C C . PRO A 1 638 ? -31.109 -30.391 -13.391 1 74.25 638 PRO A C 1
ATOM 5047 O O . PRO A 1 638 ? -31.375 -29.203 -13.562 1 74.25 638 PRO A O 1
ATOM 5050 N N . ASN A 1 639 ? -31.266 -31.234 -14.344 1 74.94 639 ASN A N 1
ATOM 5051 C CA . ASN A 1 639 ? -31.844 -30.906 -15.648 1 74.94 639 ASN A CA 1
ATOM 5052 C C . ASN A 1 639 ? -33.375 -31.047 -15.648 1 74.94 639 ASN A C 1
ATOM 5054 O O . ASN A 1 639 ? -34.031 -30.422 -16.453 1 74.94 639 ASN A O 1
ATOM 5058 N N . GLU A 1 640 ? -33.875 -31.844 -14.656 1 76.25 640 GLU A N 1
ATOM 5059 C CA . GLU A 1 640 ? -35.312 -32.062 -14.695 1 76.25 640 GLU A CA 1
ATOM 5060 C C . GLU A 1 640 ? -36 -31.391 -13.508 1 76.25 640 GLU A C 1
ATOM 5062 O O . GLU A 1 640 ? -35.5 -31.422 -12.391 1 76.25 640 GLU A O 1
ATOM 5067 N N . PHE A 1 641 ? -37.156 -30.719 -13.844 1 80.19 641 PHE A N 1
ATOM 5068 C CA . PHE A 1 641 ? -37.969 -30.047 -12.836 1 80.19 641 PHE A CA 1
ATOM 5069 C C . PHE A 1 641 ? -38.812 -31.062 -12.07 1 80.19 641 PHE A C 1
ATOM 5071 O O . PHE A 1 641 ? -40 -31.188 -12.32 1 80.19 641 PHE A O 1
ATOM 5078 N N . LYS A 1 642 ? -38.188 -31.875 -11.32 1 80.69 642 LYS A N 1
ATOM 5079 C CA . LYS A 1 642 ? -38.812 -32.875 -10.469 1 80.69 642 LYS A CA 1
ATOM 5080 C C . LYS A 1 642 ? -38.156 -32.938 -9.102 1 80.69 642 LYS A C 1
ATOM 5082 O O . LYS A 1 642 ? -36.969 -32.625 -8.961 1 80.69 642 LYS A O 1
ATOM 5087 N N . PRO A 1 643 ? -39 -33.188 -8.156 1 83.12 643 PRO A N 1
ATOM 5088 C CA . PRO A 1 643 ? -38.406 -33.344 -6.84 1 83.12 643 PRO A CA 1
ATOM 5089 C C . PRO A 1 643 ? -37.312 -34.438 -6.816 1 83.12 643 PRO A C 1
ATOM 5091 O O . PRO A 1 643 ? -37.344 -35.375 -7.621 1 83.12 643 PRO A O 1
ATOM 5094 N N . THR A 1 644 ? -36.375 -34.25 -5.98 1 80.25 644 THR A N 1
ATOM 5095 C CA . THR A 1 644 ? -35.188 -35.125 -5.914 1 80.25 644 THR A CA 1
ATOM 5096 C C . THR A 1 644 ? -35.625 -36.562 -5.555 1 80.25 644 THR A C 1
ATOM 5098 O O . THR A 1 644 ? -35.062 -37.5 -6.09 1 80.25 644 THR A O 1
ATOM 5101 N N . LEU A 1 645 ? -36.688 -36.625 -4.664 1 80.69 645 LEU A N 1
ATOM 5102 C CA . LEU A 1 645 ? -37.156 -37.969 -4.305 1 80.69 645 LEU A CA 1
ATOM 5103 C C . LEU A 1 645 ? -38.031 -38.531 -5.414 1 80.69 645 LEU A C 1
ATOM 5105 O O . LEU A 1 645 ? -39.062 -37.969 -5.785 1 80.69 645 LEU A O 1
ATOM 5109 N N . PRO A 1 646 ? -37.625 -39.625 -5.961 1 78.31 646 PRO A N 1
ATOM 5110 C CA . PRO A 1 646 ? -38.375 -40.219 -7.082 1 78.31 646 PRO A CA 1
ATOM 5111 C C . PRO A 1 646 ? -39.812 -40.594 -6.699 1 78.31 646 PRO A C 1
ATOM 5113 O O . PRO A 1 646 ? -40.719 -40.562 -7.535 1 78.31 646 PRO A O 1
ATOM 5116 N N . GLU A 1 647 ? -40 -40.938 -5.434 1 77.5 647 GLU A N 1
ATOM 5117 C CA . GLU A 1 647 ? -41.312 -41.375 -4.996 1 77.5 647 GLU A CA 1
ATOM 5118 C C . GLU A 1 647 ? -42.25 -40.188 -4.844 1 77.5 647 GLU A C 1
ATOM 5120 O O . GLU A 1 647 ? -43.5 -40.375 -4.875 1 77.5 647 GLU A O 1
ATOM 5125 N N . ARG A 1 648 ? -41.656 -39.062 -4.832 1 79.75 648 ARG A N 1
ATOM 5126 C CA . ARG A 1 648 ? -42.469 -37.875 -4.633 1 79.75 648 ARG A CA 1
ATOM 5127 C C . ARG A 1 648 ? -42.906 -37.25 -5.969 1 79.75 648 ARG A C 1
ATOM 5129 O O . ARG A 1 648 ? -42.062 -36.781 -6.73 1 79.75 648 ARG A O 1
ATOM 5136 N N . GLU A 1 649 ? -44.156 -37.438 -6.355 1 75.25 649 GLU A N 1
ATOM 5137 C CA . GLU A 1 649 ? -44.656 -36.906 -7.625 1 75.25 649 GLU A CA 1
ATOM 5138 C C . GLU A 1 649 ? -45.188 -35.5 -7.48 1 75.25 649 GLU A C 1
ATOM 5140 O O . GLU A 1 649 ? -45.156 -34.719 -8.438 1 75.25 649 GLU A O 1
ATOM 5145 N N . GLU A 1 650 ? -45.562 -35.188 -6.246 1 80.44 650 GLU A N 1
ATOM 5146 C CA . GLU A 1 650 ? -46.156 -33.844 -6.062 1 80.44 650 GLU A CA 1
ATOM 5147 C C . GLU A 1 650 ? -45.25 -32.969 -5.219 1 80.44 650 GLU A C 1
ATOM 5149 O O . GLU A 1 650 ? -44.438 -33.469 -4.418 1 80.44 650 GLU A O 1
ATOM 5154 N N . TRP A 1 651 ? -45.281 -31.625 -5.473 1 86.75 651 TRP A N 1
ATOM 5155 C CA . TRP A 1 651 ? -44.469 -30.656 -4.766 1 86.75 651 TRP A CA 1
ATOM 5156 C C . TRP A 1 651 ? -45 -30.391 -3.373 1 86.75 651 TRP A C 1
ATOM 5158 O O . TRP A 1 651 ? -44.25 -30.094 -2.439 1 86.75 651 TRP A O 1
ATOM 5168 N N . ILE A 1 652 ? -46.281 -30.5 -3.166 1 88.81 652 ILE A N 1
ATOM 5169 C CA . ILE A 1 652 ? -46.875 -30.266 -1.853 1 88.81 652 ILE A CA 1
ATOM 5170 C C . ILE A 1 652 ? -46.719 -31.516 -0.987 1 88.81 652 ILE A C 1
ATOM 5172 O O . ILE A 1 652 ? -47.062 -32.625 -1.419 1 88.81 652 ILE A O 1
ATOM 5176 N N . VAL A 1 653 ? -46.125 -31.375 0.165 1 88.88 653 VAL A N 1
ATOM 5177 C CA . VAL A 1 653 ? -45.875 -32.5 1.085 1 88.88 653 VAL A CA 1
ATOM 5178 C C . VAL A 1 653 ? -47.125 -32.75 1.927 1 88.88 653 VAL A C 1
ATOM 5180 O O . VAL A 1 653 ? -47.75 -31.812 2.447 1 88.88 653 VAL A O 1
ATOM 5183 N N . PRO A 1 654 ? -47.469 -34 1.952 1 85.94 654 PRO A N 1
ATOM 5184 C CA . PRO A 1 654 ? -48.594 -34.312 2.822 1 85.94 654 PRO A CA 1
ATOM 5185 C C . PRO A 1 654 ? -48.312 -34 4.293 1 85.94 654 PRO A C 1
ATOM 5187 O O . PRO A 1 654 ? -47.219 -34.312 4.789 1 85.94 654 PRO A O 1
ATOM 5190 N N . PHE A 1 655 ? -49.25 -33.469 5.031 1 85.94 655 PHE A N 1
ATOM 5191 C CA . PHE A 1 655 ? -49.062 -33 6.402 1 85.94 655 PHE A CA 1
ATOM 5192 C C . PHE A 1 655 ? -48.812 -34.156 7.352 1 85.94 655 PHE A C 1
ATOM 5194 O O . PHE A 1 655 ? -47.969 -34.062 8.242 1 85.94 655 PHE A O 1
ATOM 5201 N N . PHE A 1 656 ? -49.438 -35.312 7.309 1 85.19 656 PHE A N 1
ATOM 5202 C CA . PHE A 1 656 ? -49.25 -36.406 8.242 1 85.19 656 PHE A CA 1
ATOM 5203 C C . PHE A 1 656 ? -48.688 -37.656 7.535 1 85.19 656 PHE A C 1
ATOM 5205 O O . PHE A 1 656 ? -48.094 -38.5 8.164 1 85.19 656 PHE A O 1
ATOM 5212 N N . GLY A 1 657 ? -48.656 -37.562 6.188 1 74.25 657 GLY A N 1
ATOM 5213 C CA . GLY A 1 657 ? -48.219 -38.719 5.457 1 74.25 657 GLY A CA 1
ATOM 5214 C C . GLY A 1 657 ? -48.469 -40.031 6.211 1 74.25 657 GLY A C 1
ATOM 5215 O O . GLY A 1 657 ? -49.594 -40.344 6.543 1 74.25 657 GLY A O 1
ATOM 5216 N N . GLN A 1 658 ? -47.375 -40.812 6.66 1 81 658 GLN A N 1
ATOM 5217 C CA . GLN A 1 658 ? -47.469 -42.062 7.402 1 81 658 GLN A CA 1
ATOM 5218 C C . GLN A 1 658 ? -47.219 -41.844 8.891 1 81 658 GLN A C 1
ATOM 5220 O O . GLN A 1 658 ? -47.219 -42.781 9.68 1 81 658 GLN A O 1
ATOM 5225 N N . ASN A 1 659 ? -47.156 -40.531 9.281 1 89.06 659 ASN A N 1
ATOM 5226 C CA . ASN A 1 659 ? -46.844 -40.219 10.672 1 89.06 659 ASN A CA 1
ATOM 5227 C C . ASN A 1 659 ? -48.094 -40.094 11.523 1 89.06 659 ASN A C 1
ATOM 5229 O O . ASN A 1 659 ? -49.156 -39.688 11.016 1 89.06 659 ASN A O 1
ATOM 5233 N N . PRO A 1 660 ? -48.094 -40.562 12.742 1 89.19 660 PRO A N 1
ATOM 5234 C CA . PRO A 1 660 ? -49.219 -40.406 13.648 1 89.19 660 PRO A CA 1
ATOM 5235 C C . PRO A 1 660 ? -49.5 -38.938 14.008 1 89.19 660 PRO A C 1
ATOM 5237 O O . PRO A 1 660 ? -48.656 -38.062 13.773 1 89.19 660 PRO A O 1
ATOM 5240 N N . TRP A 1 661 ? -50.656 -38.531 14.516 1 86.94 661 TRP A N 1
ATOM 5241 C CA . TRP A 1 661 ? -51.125 -37.188 14.773 1 86.94 661 TRP A CA 1
ATOM 5242 C C . TRP A 1 661 ? -50.312 -36.562 15.922 1 86.94 661 TRP A C 1
ATOM 5244 O O . TRP A 1 661 ? -50.156 -35.344 15.977 1 86.94 661 TRP A O 1
ATOM 5254 N N . TRP A 1 662 ? -49.719 -37.344 16.859 1 88.12 662 TRP A N 1
ATOM 5255 C CA . TRP A 1 662 ? -49 -36.812 18.016 1 88.12 662 TRP A CA 1
ATOM 5256 C C . TRP A 1 662 ? -47.688 -36.188 17.578 1 88.12 662 TRP A C 1
ATOM 5258 O O . TRP A 1 662 ? -47.094 -35.375 18.312 1 88.12 662 TRP A O 1
ATOM 5268 N N . THR A 1 663 ? -47.25 -36.562 16.375 1 90.06 663 THR A N 1
ATOM 5269 C CA . THR A 1 663 ? -46 -36 15.875 1 90.06 663 THR A CA 1
ATOM 5270 C C . THR A 1 663 ? -46.156 -34.5 15.625 1 90.06 663 THR A C 1
ATOM 5272 O O . THR A 1 663 ? -45.188 -33.75 15.695 1 90.06 663 THR A O 1
ATOM 5275 N N . SER A 1 664 ? -47.312 -34 15.375 1 91.81 664 SER A N 1
ATOM 5276 C CA . SER A 1 664 ? -47.562 -32.594 15.172 1 91.81 664 SER A CA 1
ATOM 5277 C C . SER A 1 664 ? -47.344 -31.797 16.453 1 91.81 664 SER A C 1
ATOM 5279 O O . SER A 1 664 ? -46.844 -30.672 16.422 1 91.81 664 SER A O 1
ATOM 5281 N N . LEU A 1 665 ? -47.625 -32.375 17.562 1 92 665 LEU A N 1
ATOM 5282 C CA . LEU A 1 665 ? -47.406 -31.719 18.844 1 92 665 LEU A CA 1
ATOM 5283 C C . LEU A 1 665 ? -45.969 -31.828 19.281 1 92 665 LEU A C 1
ATOM 5285 O O . LEU A 1 665 ? -45.406 -30.906 19.891 1 92 665 LEU A O 1
ATOM 5289 N N . ALA A 1 666 ? -45.406 -32.906 18.953 1 91.44 666 ALA A N 1
ATOM 5290 C CA . ALA A 1 666 ? -44 -33.125 19.297 1 91.44 666 ALA A CA 1
ATOM 5291 C C . ALA A 1 666 ? -43.094 -32.188 18.516 1 91.44 666 ALA A C 1
ATOM 5293 O O . ALA A 1 666 ? -41.969 -31.859 18.953 1 91.44 666 ALA A O 1
ATOM 5294 N N . ALA A 1 667 ? -43.531 -31.766 17.344 1 94.12 667 ALA A N 1
ATOM 5295 C CA . ALA A 1 667 ? -42.75 -30.891 16.484 1 94.12 667 ALA A CA 1
ATOM 5296 C C . ALA A 1 667 ? -42.625 -29.484 17.062 1 94.12 667 ALA A C 1
ATOM 5298 O O . ALA A 1 667 ? -41.844 -28.656 16.594 1 94.12 667 ALA A O 1
ATOM 5299 N N . PHE A 1 668 ? -43.25 -29.172 18.172 1 94.44 668 PHE A N 1
ATOM 5300 C CA . PHE A 1 668 ? -43.25 -27.859 18.797 1 94.44 668 PHE A CA 1
ATOM 5301 C C . PHE A 1 668 ? -41.875 -27.547 19.391 1 94.44 668 PHE A C 1
ATOM 5303 O O . PHE A 1 668 ? -41.375 -26.438 19.281 1 94.44 668 PHE A O 1
ATOM 5310 N N . VAL A 1 669 ? -41.219 -28.547 19.922 1 89.44 669 VAL A N 1
ATOM 5311 C CA . VAL A 1 669 ? -39.938 -28.328 20.594 1 89.44 669 VAL A CA 1
ATOM 5312 C C . VAL A 1 669 ? -38.844 -28.031 19.547 1 89.44 669 VAL A C 1
ATOM 5314 O O . VAL A 1 669 ? -38.188 -26.984 19.609 1 89.44 669 VAL A O 1
ATOM 5317 N N . PRO A 1 670 ? -38.719 -28.906 18.547 1 89.44 670 PRO A N 1
ATOM 5318 C CA . PRO A 1 670 ? -37.781 -28.516 17.484 1 89.44 670 PRO A CA 1
ATOM 5319 C C . PRO A 1 670 ? -38.219 -27.25 16.75 1 89.44 670 PRO A C 1
ATOM 5321 O O . PRO A 1 670 ? -37.375 -26.516 16.234 1 89.44 670 PRO A O 1
ATOM 5324 N N . GLY A 1 671 ? -39.438 -26.984 16.719 1 92.19 671 GLY A N 1
ATOM 5325 C CA . GLY A 1 671 ? -39.906 -25.75 16.125 1 92.19 671 GLY A CA 1
ATOM 5326 C C . GLY A 1 671 ? -39.469 -24.516 16.891 1 92.19 671 GLY A C 1
ATOM 5327 O O . GLY A 1 671 ? -39.156 -23.484 16.297 1 92.19 671 GLY A O 1
ATOM 5328 N N . LEU A 1 672 ? -39.375 -24.625 18.156 1 91.5 672 LEU A N 1
ATOM 5329 C CA . LEU A 1 672 ? -38.906 -23.531 19 1 91.5 672 LEU A CA 1
ATOM 5330 C C . LEU A 1 672 ? -37.406 -23.266 18.766 1 91.5 672 LEU A C 1
ATOM 5332 O O . LEU A 1 672 ? -36.969 -22.125 18.688 1 91.5 672 LEU A O 1
ATOM 5336 N N . LEU A 1 673 ? -36.719 -24.344 18.625 1 87.06 673 LEU A N 1
ATOM 5337 C CA . LEU A 1 673 ? -35.281 -24.219 18.359 1 87.06 673 LEU A CA 1
ATOM 5338 C C . LEU A 1 673 ? -35.062 -23.594 16.984 1 87.06 673 LEU A C 1
ATOM 5340 O O . LEU A 1 673 ? -34.156 -22.75 16.828 1 87.06 673 LEU A O 1
ATOM 5344 N N . ALA A 1 674 ? -35.844 -24 16.031 1 90.19 674 ALA A N 1
ATOM 5345 C CA . ALA A 1 674 ? -35.75 -23.406 14.695 1 90.19 674 ALA A CA 1
ATOM 5346 C C . ALA A 1 674 ? -36.125 -21.922 14.727 1 90.19 674 ALA A C 1
ATOM 5348 O O . ALA A 1 674 ? -35.531 -21.109 14.008 1 90.19 674 ALA A O 1
ATOM 5349 N N . THR A 1 675 ? -37.062 -21.578 15.57 1 92.25 675 THR A N 1
ATOM 5350 C CA . THR A 1 675 ? -37.469 -20.188 15.703 1 92.25 675 THR A CA 1
ATOM 5351 C C . THR A 1 675 ? -36.344 -19.328 16.25 1 92.25 675 THR A C 1
ATOM 5353 O O . THR A 1 675 ? -36.094 -18.219 15.75 1 92.25 675 THR A O 1
ATOM 5356 N N . ILE A 1 676 ? -35.656 -19.828 17.156 1 87.19 676 ILE A N 1
ATOM 5357 C CA . ILE A 1 676 ? -34.531 -19.078 17.734 1 87.19 676 ILE A CA 1
ATOM 5358 C C . ILE A 1 676 ? -33.438 -18.891 16.672 1 87.19 676 ILE A C 1
ATOM 5360 O O . ILE A 1 676 ? -32.875 -17.797 16.562 1 87.19 676 ILE A O 1
ATOM 5364 N N . LEU A 1 677 ? -33.25 -19.891 15.961 1 85.06 677 LEU A N 1
ATOM 5365 C CA . LEU A 1 677 ? -32.219 -19.828 14.922 1 85.06 677 LEU A CA 1
ATOM 5366 C C . LEU A 1 677 ? -32.594 -18.812 13.852 1 85.06 677 LEU A C 1
ATOM 5368 O O . LEU A 1 677 ? -31.797 -17.953 13.484 1 85.06 677 LEU A O 1
ATOM 5372 N N . ILE A 1 678 ? -33.781 -18.859 13.414 1 90.62 678 ILE A N 1
ATOM 5373 C CA . ILE A 1 678 ? -34.25 -17.984 12.344 1 90.62 678 ILE A CA 1
ATOM 5374 C C . ILE A 1 678 ? -34.281 -16.547 12.852 1 90.62 678 ILE A C 1
ATOM 5376 O O . ILE A 1 678 ? -33.875 -15.617 12.148 1 90.62 678 ILE A O 1
ATOM 5380 N N . PHE A 1 679 ? -34.719 -16.391 14.039 1 90.38 679 PHE A N 1
ATOM 5381 C CA . PHE A 1 679 ? -34.844 -15.055 14.617 1 90.38 679 PHE A CA 1
ATOM 5382 C C . PHE A 1 679 ? -33.469 -14.43 14.789 1 90.38 679 PHE A C 1
ATOM 5384 O O . PHE A 1 679 ? -33.25 -13.281 14.406 1 90.38 679 PHE A O 1
ATOM 5391 N N . MET A 1 680 ? -32.594 -15.172 15.297 1 85.81 680 MET A N 1
ATOM 5392 C CA . MET A 1 680 ? -31.281 -14.633 15.555 1 85.81 680 MET A CA 1
ATOM 5393 C C . MET A 1 680 ? -30.531 -14.344 14.258 1 85.81 680 MET A C 1
ATOM 5395 O O . MET A 1 680 ? -29.984 -13.258 14.078 1 85.81 680 MET A O 1
ATOM 5399 N N . ASP A 1 681 ? -30.547 -15.211 13.367 1 87 681 ASP A N 1
ATOM 5400 C CA . ASP A 1 681 ? -29.828 -15.039 12.109 1 87 681 ASP A CA 1
ATOM 5401 C C . ASP A 1 681 ? -30.391 -13.875 11.305 1 87 681 ASP A C 1
ATOM 5403 O O . ASP A 1 681 ? -29.641 -13.047 10.781 1 87 681 ASP A O 1
ATOM 5407 N N . GLN A 1 682 ? -31.656 -13.82 11.219 1 90.06 682 GLN A N 1
ATOM 5408 C CA . GLN A 1 682 ? -32.312 -12.781 10.438 1 90.06 682 GLN A CA 1
ATOM 5409 C C . GLN A 1 682 ? -32.094 -11.406 11.062 1 90.06 682 GLN A C 1
ATOM 5411 O O . GLN A 1 682 ? -31.734 -10.445 10.375 1 90.06 682 GLN A O 1
ATOM 5416 N N . GLN A 1 683 ? -32.25 -11.328 12.312 1 89.81 683 GLN A N 1
ATOM 5417 C CA . GLN A 1 683 ? -32.156 -10.039 12.984 1 89.81 683 GLN A CA 1
ATOM 5418 C C . GLN A 1 683 ? -30.703 -9.555 13.039 1 89.81 683 GLN A C 1
ATOM 5420 O O . GLN A 1 683 ? -30.438 -8.367 12.812 1 89.81 683 GLN A O 1
ATOM 5425 N N . ILE A 1 684 ? -29.812 -10.406 13.312 1 87.75 684 ILE A N 1
ATOM 5426 C CA . ILE A 1 684 ? -28.406 -10.008 13.375 1 87.75 684 ILE A CA 1
ATOM 5427 C C . ILE A 1 684 ? -27.953 -9.5 12.008 1 87.75 684 ILE A C 1
ATOM 5429 O O . ILE A 1 684 ? -27.281 -8.477 11.914 1 87.75 684 ILE A O 1
ATOM 5433 N N . THR A 1 685 ? -28.281 -10.164 10.969 1 90.12 685 THR A N 1
ATOM 5434 C CA . THR A 1 685 ? -27.891 -9.766 9.625 1 90.12 685 THR A CA 1
ATOM 5435 C C . THR A 1 685 ? -28.516 -8.422 9.258 1 90.12 685 THR A C 1
ATOM 5437 O O . THR A 1 685 ? -27.844 -7.562 8.672 1 90.12 685 THR A O 1
ATOM 5440 N N . THR A 1 686 ? -29.766 -8.266 9.617 1 90.94 686 THR A N 1
ATOM 5441 C CA . THR A 1 686 ? -30.422 -7.004 9.305 1 90.94 686 THR A CA 1
ATOM 5442 C C . THR A 1 686 ? -29.812 -5.855 10.102 1 90.94 686 THR A C 1
ATOM 5444 O O . THR A 1 686 ? -29.703 -4.734 9.602 1 90.94 686 THR A O 1
ATOM 5447 N N . VAL A 1 687 ? -29.406 -6.129 11.281 1 88 687 VAL A N 1
ATOM 5448 C CA . VAL A 1 687 ? -28.781 -5.09 12.094 1 88 687 VAL A CA 1
ATOM 5449 C C . VAL A 1 687 ? -27.438 -4.703 11.5 1 88 687 VAL A C 1
ATOM 5451 O O . VAL A 1 687 ? -27.078 -3.523 11.469 1 88 687 VAL A O 1
ATOM 5454 N N . ILE A 1 688 ? -26.75 -5.668 11.016 1 87.12 688 ILE A N 1
ATOM 5455 C CA . ILE A 1 688 ? -25.438 -5.402 10.438 1 87.12 688 ILE A CA 1
ATOM 5456 C C . ILE A 1 688 ? -25.578 -4.555 9.18 1 87.12 688 ILE A C 1
ATOM 5458 O O . ILE A 1 688 ? -24.828 -3.594 8.977 1 87.12 688 ILE A O 1
ATOM 5462 N N . VAL A 1 689 ? -26.531 -4.84 8.383 1 89.38 689 VAL A N 1
ATOM 5463 C CA . VAL A 1 689 ? -26.734 -4.133 7.129 1 89.38 689 VAL A CA 1
ATOM 5464 C C . VAL A 1 689 ? -27.297 -2.74 7.41 1 89.38 689 VAL A C 1
ATOM 5466 O O . VAL A 1 689 ? -27.016 -1.785 6.688 1 89.38 689 VAL A O 1
ATOM 5469 N N . SER A 1 690 ? -28.062 -2.596 8.516 1 87.81 690 SER A N 1
ATOM 5470 C CA . SER A 1 690 ? -28.75 -1.34 8.805 1 87.81 690 SER A CA 1
ATOM 5471 C C . SER A 1 690 ? -27.938 -0.473 9.766 1 87.81 690 SER A C 1
ATOM 5473 O O . SER A 1 690 ? -28.484 0.46 10.367 1 87.81 690 SER A O 1
ATOM 5475 N N . ARG A 1 691 ? -26.75 -0.682 9.82 1 81.25 691 ARG A N 1
ATOM 5476 C CA . ARG A 1 691 ? -25.906 0.135 10.688 1 81.25 691 ARG A CA 1
ATOM 5477 C C . ARG A 1 691 ? -25.844 1.576 10.195 1 81.25 691 ARG A C 1
ATOM 5479 O O . ARG A 1 691 ? -25.969 1.832 8.992 1 81.25 691 ARG A O 1
ATOM 5486 N N . LYS A 1 692 ? -25.578 2.48 11.055 1 76 692 LYS A N 1
ATOM 5487 C CA . LYS A 1 692 ? -25.547 3.902 10.727 1 76 692 LYS A CA 1
ATOM 5488 C C . LYS A 1 692 ? -24.344 4.23 9.828 1 76 692 LYS A C 1
ATOM 5490 O O . LYS A 1 692 ? -24.406 5.176 9.039 1 76 692 LYS A O 1
ATOM 5495 N N . GLU A 1 693 ? -23.422 3.428 10.016 1 75.88 693 GLU A N 1
ATOM 5496 C CA . GLU A 1 693 ? -22.234 3.656 9.211 1 75.88 693 GLU A CA 1
ATOM 5497 C C . GLU A 1 693 ? -22.531 3.494 7.723 1 75.88 693 GLU A C 1
ATOM 5499 O O . GLU A 1 693 ? -21.844 4.07 6.875 1 75.88 693 GLU A O 1
ATOM 5504 N N . ASN A 1 694 ? -23.562 2.691 7.398 1 83.06 694 ASN A N 1
ATOM 5505 C CA . ASN A 1 694 ? -23.938 2.473 6.004 1 83.06 694 ASN A CA 1
ATOM 5506 C C . ASN A 1 694 ? -24.844 3.578 5.48 1 83.06 694 ASN A C 1
ATOM 5508 O O . ASN A 1 694 ? -25.109 3.656 4.281 1 83.06 694 ASN A O 1
ATOM 5512 N N . LYS A 1 695 ? -25.25 4.574 6.266 1 79.69 695 LYS A N 1
ATOM 5513 C CA . LYS A 1 695 ? -26.016 5.766 5.902 1 79.69 695 LYS A CA 1
ATOM 5514 C C . LYS A 1 695 ? -27.188 5.41 5.004 1 79.69 695 LYS A C 1
ATOM 5516 O O . LYS A 1 695 ? -27.359 5.988 3.926 1 79.69 695 LYS A O 1
ATOM 5521 N N . LEU A 1 696 ? -28.047 4.492 5.465 1 86.12 696 LEU A N 1
ATOM 5522 C CA . LEU A 1 696 ? -29.25 4.145 4.719 1 86.12 696 LEU A CA 1
ATOM 5523 C C . LEU A 1 696 ? -30.312 5.223 4.871 1 86.12 696 LEU A C 1
ATOM 5525 O O . LEU A 1 696 ? -30.469 5.805 5.949 1 86.12 696 LEU A O 1
ATOM 5529 N N . LYS A 1 697 ? -31.016 5.547 3.793 1 80.44 697 LYS A N 1
ATOM 5530 C CA . LYS A 1 697 ? -31.953 6.664 3.791 1 80.44 697 LYS A CA 1
ATOM 5531 C C . LYS A 1 697 ? -33.375 6.168 3.857 1 80.44 697 LYS A C 1
ATOM 5533 O O . LYS A 1 697 ? -34.281 6.891 4.312 1 80.44 697 LYS A O 1
ATOM 5538 N N . HIS A 1 698 ? -33.688 4.906 3.453 1 83.38 698 HIS A N 1
ATOM 5539 C CA . HIS A 1 698 ? -35.062 4.469 3.283 1 83.38 698 HIS A CA 1
ATOM 5540 C C . HIS A 1 698 ? -35.594 3.859 4.57 1 83.38 698 HIS A C 1
ATOM 5542 O O . HIS A 1 698 ? -36.688 3.271 4.57 1 83.38 698 HIS A O 1
ATOM 5548 N N . GLY A 1 699 ? -35 4.039 5.656 1 78.5 699 GLY A N 1
ATOM 5549 C CA . GLY A 1 699 ? -35.5 3.57 6.934 1 78.5 699 GLY A CA 1
ATOM 5550 C C . GLY A 1 699 ? -35.344 2.078 7.141 1 78.5 699 GLY A C 1
ATOM 5551 O O . GLY A 1 699 ? -35.062 1.343 6.188 1 78.5 699 GLY A O 1
ATOM 5552 N N . ILE A 1 700 ? -35.688 1.655 8.422 1 82.94 700 ILE A N 1
ATOM 5553 C CA . ILE A 1 700 ? -35.438 0.262 8.789 1 82.94 700 ILE A CA 1
ATOM 5554 C C . ILE A 1 700 ? -36.781 -0.415 9.102 1 82.94 700 ILE A C 1
ATOM 5556 O O . ILE A 1 700 ? -37.75 0.248 9.5 1 82.94 700 ILE A O 1
ATOM 5560 N N . GLY A 1 701 ? -37 -1.718 8.695 1 87.38 701 GLY A N 1
ATOM 5561 C CA . GLY A 1 701 ? -38.188 -2.498 8.977 1 87.38 701 GLY A CA 1
ATOM 5562 C C . GLY A 1 701 ? -37.875 -3.877 9.531 1 87.38 701 GLY A C 1
ATOM 5563 O O . GLY A 1 701 ? -38 -4.879 8.828 1 87.38 701 GLY A O 1
ATOM 5564 N N . TYR A 1 702 ? -37.719 -3.971 10.844 1 89 702 TYR A N 1
ATOM 5565 C CA . TYR A 1 702 ? -37.375 -5.242 11.469 1 89 702 TYR A CA 1
ATOM 5566 C C . TYR A 1 702 ? -38.594 -6.137 11.594 1 89 702 TYR A C 1
ATOM 5568 O O . TYR A 1 702 ? -38.531 -7.34 11.336 1 89 702 TYR A O 1
ATOM 5576 N N . HIS A 1 703 ? -39.75 -5.539 12 1 90.75 703 HIS A N 1
ATOM 5577 C CA . HIS A 1 703 ? -40.969 -6.324 12.172 1 90.75 703 HIS A CA 1
ATOM 5578 C C . HIS A 1 703 ? -41.5 -6.832 10.836 1 90.75 703 HIS A C 1
ATOM 5580 O O . HIS A 1 703 ? -41.938 -7.977 10.734 1 90.75 703 HIS A O 1
ATOM 5586 N N . LEU A 1 704 ? -41.375 -6.051 9.898 1 92.06 704 LEU A N 1
ATOM 5587 C CA . LEU A 1 704 ? -41.844 -6.449 8.57 1 92.06 704 LEU A CA 1
ATOM 5588 C C . LEU A 1 704 ? -41 -7.578 8.008 1 92.06 704 LEU A C 1
ATOM 5590 O O . LEU A 1 704 ? -41.5 -8.516 7.398 1 92.06 704 LEU A O 1
ATOM 5594 N N . ASP A 1 705 ? -39.75 -7.469 8.172 1 93.56 705 ASP A N 1
ATOM 5595 C CA . ASP A 1 705 ? -38.844 -8.523 7.711 1 93.56 705 ASP A CA 1
ATOM 5596 C C . ASP A 1 705 ? -39.156 -9.852 8.398 1 93.56 705 ASP A C 1
ATOM 5598 O O . ASP A 1 705 ? -39.219 -10.891 7.742 1 93.56 705 ASP A O 1
ATOM 5602 N N . LEU A 1 706 ? -39.281 -9.773 9.672 1 93.38 706 LEU A N 1
ATOM 5603 C CA . LEU A 1 706 ? -39.594 -10.992 10.414 1 93.38 706 LEU A CA 1
ATOM 5604 C C . LEU A 1 706 ? -40.969 -11.547 10 1 93.38 706 LEU A C 1
ATOM 5606 O O . LEU A 1 706 ? -41.156 -12.766 9.977 1 93.38 706 LEU A O 1
ATOM 5610 N N . PHE A 1 707 ? -41.875 -10.688 9.742 1 94.69 707 PHE A N 1
ATOM 5611 C CA . PHE A 1 707 ? -43.188 -11.102 9.281 1 94.69 707 PHE A CA 1
ATOM 5612 C C . PHE A 1 707 ? -43.094 -11.859 7.969 1 94.69 707 PHE A C 1
ATOM 5614 O O . PHE A 1 707 ? -43.688 -12.93 7.82 1 94.69 707 PHE A O 1
ATOM 5621 N N . VAL A 1 708 ? -42.406 -11.328 7.062 1 95.25 708 VAL A N 1
ATOM 5622 C CA . VAL A 1 708 ? -42.25 -11.953 5.75 1 95.25 708 VAL A CA 1
ATOM 5623 C C . VAL A 1 708 ? -41.531 -13.289 5.895 1 95.25 708 VAL A C 1
ATOM 5625 O O . VAL A 1 708 ? -41.906 -14.289 5.285 1 95.25 708 VAL A O 1
ATOM 5628 N N . VAL A 1 709 ? -40.469 -13.344 6.676 1 95.38 709 VAL A N 1
ATOM 5629 C CA . VAL A 1 709 ? -39.719 -14.57 6.871 1 95.38 709 VAL A CA 1
ATOM 5630 C C . VAL A 1 709 ? -40.594 -15.625 7.527 1 95.38 709 VAL A C 1
ATOM 5632 O O . VAL A 1 709 ? -40.469 -16.812 7.219 1 95.38 709 VAL A O 1
ATOM 5635 N N . ALA A 1 710 ? -41.469 -15.188 8.422 1 96.06 710 ALA A N 1
ATOM 5636 C CA . ALA A 1 710 ? -42.406 -16.109 9.07 1 96.06 710 ALA A CA 1
ATOM 5637 C C . ALA A 1 710 ? -43.312 -16.766 8.055 1 96.06 710 ALA A C 1
ATOM 5639 O O . ALA A 1 710 ? -43.5 -17.984 8.062 1 96.06 710 ALA A O 1
ATOM 5640 N N . ILE A 1 711 ? -43.812 -16.031 7.184 1 95.69 711 ILE A N 1
ATOM 5641 C CA . ILE A 1 711 ? -44.719 -16.531 6.156 1 95.69 711 ILE A CA 1
ATOM 5642 C C . ILE A 1 711 ? -43.938 -17.438 5.195 1 95.69 711 ILE A C 1
ATOM 5644 O O . ILE A 1 711 ? -44.438 -18.516 4.832 1 95.69 711 ILE A O 1
ATOM 5648 N N . LEU A 1 712 ? -42.844 -17.031 4.82 1 96.06 712 LEU A N 1
ATOM 5649 C CA . LEU A 1 712 ? -42.031 -17.812 3.883 1 96.06 712 LEU A CA 1
ATOM 5650 C C . LEU A 1 712 ? -41.625 -19.141 4.492 1 96.06 712 LEU A C 1
ATOM 5652 O O . LEU A 1 712 ? -41.594 -20.156 3.803 1 96.06 712 LEU A O 1
ATOM 5656 N N . THR A 1 713 ? -41.219 -19.094 5.758 1 95.5 713 THR A N 1
ATOM 5657 C CA . THR A 1 713 ? -40.844 -20.328 6.418 1 95.5 713 THR A CA 1
ATOM 5658 C C . THR A 1 713 ? -42 -21.328 6.422 1 95.5 713 THR A C 1
ATOM 5660 O O . THR A 1 713 ? -41.812 -22.516 6.16 1 95.5 713 THR A O 1
ATOM 5663 N N . ALA A 1 714 ? -43.25 -20.891 6.645 1 95.19 714 ALA A N 1
ATOM 5664 C CA . ALA A 1 714 ? -44.406 -21.75 6.645 1 95.19 714 ALA A CA 1
ATOM 5665 C C . ALA A 1 714 ? -44.719 -22.266 5.238 1 95.19 714 ALA A C 1
ATOM 5667 O O . ALA A 1 714 ? -44.969 -23.453 5.047 1 95.19 714 ALA A O 1
ATOM 5668 N N . VAL A 1 715 ? -44.594 -21.438 4.316 1 94.94 715 VAL A N 1
ATOM 5669 C CA . VAL A 1 715 ? -44.938 -21.781 2.941 1 94.94 715 VAL A CA 1
ATOM 5670 C C . VAL A 1 715 ? -43.906 -22.766 2.393 1 94.94 715 VAL A C 1
ATOM 5672 O O . VAL A 1 715 ? -44.25 -23.75 1.755 1 94.94 715 VAL A O 1
ATOM 5675 N N . LEU A 1 716 ? -42.625 -22.5 2.605 1 94.81 716 LEU A N 1
ATOM 5676 C CA . LEU A 1 716 ? -41.562 -23.359 2.1 1 94.81 716 LEU A CA 1
ATOM 5677 C C . LEU A 1 716 ? -41.625 -24.734 2.748 1 94.81 716 LEU A C 1
ATOM 5679 O O . LEU A 1 716 ? -41.281 -25.75 2.119 1 94.81 716 LEU A O 1
ATOM 5683 N N . SER A 1 717 ? -42.031 -24.797 4.016 1 94.25 717 SER A N 1
ATOM 5684 C CA . SER A 1 717 ? -42.219 -26.078 4.684 1 94.25 717 SER A CA 1
ATOM 5685 C C . SER A 1 717 ? -43.344 -26.891 4.043 1 94.25 717 SER A C 1
ATOM 5687 O O . SER A 1 717 ? -43.25 -28.109 3.928 1 94.25 717 SER A O 1
ATOM 5689 N N . MET A 1 718 ? -44.344 -26.266 3.574 1 93 718 MET A N 1
ATOM 5690 C CA . MET A 1 718 ? -45.469 -26.953 2.961 1 93 718 MET A CA 1
ATOM 5691 C C . MET A 1 718 ? -45.094 -27.484 1.578 1 93 718 MET A C 1
ATOM 5693 O O . MET A 1 718 ? -45.594 -28.531 1.156 1 93 718 MET A O 1
ATOM 5697 N N . ILE A 1 719 ? -44.219 -26.812 0.882 1 91.88 719 ILE A N 1
ATOM 5698 C CA . ILE A 1 719 ? -43.812 -27.219 -0.462 1 91.88 719 ILE A CA 1
ATOM 5699 C C . ILE A 1 719 ? -42.625 -28.156 -0.381 1 91.88 719 ILE A C 1
ATOM 5701 O O . ILE A 1 719 ? -42.344 -28.891 -1.339 1 91.88 719 ILE A O 1
ATOM 5705 N N . GLY A 1 720 ? -42.031 -28.328 0.741 1 89.5 720 GLY A N 1
ATOM 5706 C CA . GLY A 1 720 ? -40.906 -29.219 0.919 1 89.5 720 GLY A CA 1
ATOM 5707 C C . GLY A 1 720 ? -39.594 -28.641 0.432 1 89.5 720 GLY A C 1
ATOM 5708 O O . GLY A 1 720 ? -38.781 -29.344 -0.193 1 89.5 720 GLY A O 1
ATOM 5709 N N . MET A 1 721 ? -39.438 -27.406 0.538 1 91.62 721 MET A N 1
ATOM 5710 C CA . MET A 1 721 ? -38.188 -26.719 0.183 1 91.62 721 MET A CA 1
ATOM 5711 C C . MET A 1 721 ? -37.469 -26.219 1.43 1 91.62 721 MET A C 1
ATOM 5713 O O . MET A 1 721 ? -38.125 -25.969 2.455 1 91.62 721 MET A O 1
ATOM 5717 N N . PRO A 1 722 ? -36.156 -26.188 1.364 1 91.31 722 PRO A N 1
ATOM 5718 C CA . PRO A 1 722 ? -35.438 -25.75 2.553 1 91.31 722 PRO A CA 1
ATOM 5719 C C . PRO A 1 722 ? -35.75 -24.312 2.945 1 91.31 722 PRO A C 1
ATOM 5721 O O . PRO A 1 722 ? -36.188 -23.516 2.104 1 91.31 722 PRO A O 1
ATOM 5724 N N . TRP A 1 723 ? -35.562 -24.062 4.211 1 93.19 723 TRP A N 1
ATOM 5725 C CA . TRP A 1 723 ? -35.844 -22.719 4.723 1 93.19 723 TRP A CA 1
ATOM 5726 C C . TRP A 1 723 ? -34.781 -21.734 4.246 1 93.19 723 TRP A C 1
ATOM 5728 O O . TRP A 1 723 ? -33.594 -22.062 4.188 1 93.19 723 TRP A O 1
ATOM 5738 N N . MET A 1 724 ? -35.219 -20.609 3.807 1 93 724 MET A N 1
ATOM 5739 C CA . MET A 1 724 ? -34.344 -19.547 3.357 1 93 724 MET A CA 1
ATOM 5740 C C . MET A 1 724 ? -34.344 -18.391 4.352 1 93 724 MET A C 1
ATOM 5742 O O . MET A 1 724 ? -35.406 -17.844 4.68 1 93 724 MET A O 1
ATOM 5746 N N . ILE A 1 725 ? -33.188 -18.109 4.875 1 91.94 725 ILE A N 1
ATOM 5747 C CA . ILE A 1 725 ? -33.031 -17 5.816 1 91.94 725 ILE A CA 1
ATOM 5748 C C . ILE A 1 725 ? -31.938 -16.047 5.316 1 91.94 725 ILE A C 1
ATOM 5750 O O . ILE A 1 725 ? -31.344 -16.266 4.262 1 91.94 725 ILE A O 1
ATOM 5754 N N . ALA A 1 726 ? -31.797 -15.039 6.066 1 92.81 726 ALA A N 1
ATOM 5755 C CA . ALA A 1 726 ? -30.828 -14.016 5.668 1 92.81 726 ALA A CA 1
ATOM 5756 C C . ALA A 1 726 ? -29.406 -14.562 5.715 1 92.81 726 ALA A C 1
ATOM 5758 O O . ALA A 1 726 ? -28.984 -15.156 6.719 1 92.81 726 ALA A O 1
ATOM 5759 N N . ASP A 1 727 ? -28.766 -14.461 4.594 1 91 727 ASP A N 1
ATOM 5760 C CA . ASP A 1 727 ? -27.359 -14.805 4.492 1 91 727 ASP A CA 1
ATOM 5761 C C . ASP A 1 727 ? -26.469 -13.586 4.773 1 91 727 ASP A C 1
ATOM 5763 O O . ASP A 1 727 ? -26.469 -12.633 3.998 1 91 727 ASP A O 1
ATOM 5767 N N . THR A 1 728 ? -25.656 -13.656 5.773 1 89.38 728 THR A N 1
ATOM 5768 C CA . THR A 1 728 ? -24.891 -12.508 6.242 1 89.38 728 THR A CA 1
ATOM 5769 C C . THR A 1 728 ? -23.812 -12.125 5.227 1 89.38 728 THR A C 1
ATOM 5771 O O . THR A 1 728 ? -23.688 -10.953 4.871 1 89.38 728 THR A O 1
ATOM 5774 N N . VAL A 1 729 ? -23.031 -13.07 4.734 1 88.75 729 VAL A N 1
ATOM 5775 C CA . VAL A 1 729 ? -21.906 -12.766 3.854 1 88.75 729 VAL A CA 1
ATOM 5776 C C . VAL A 1 729 ? -22.422 -12.234 2.52 1 88.75 729 VAL A C 1
ATOM 5778 O O . VAL A 1 729 ? -21.906 -11.25 1.991 1 88.75 729 VAL A O 1
ATOM 5781 N N . LEU A 1 730 ? -23.469 -12.859 1.995 1 90.94 730 LEU A N 1
ATOM 5782 C CA . LEU A 1 730 ? -24.031 -12.406 0.729 1 90.94 730 LEU A CA 1
ATOM 5783 C C . LEU A 1 730 ? -24.672 -11.031 0.875 1 90.94 730 LEU A C 1
ATOM 5785 O O . LEU A 1 730 ? -24.578 -10.203 -0.035 1 90.94 730 LEU A O 1
ATOM 5789 N N . SER A 1 731 ? -25.25 -10.789 2.018 1 92.88 731 SER A N 1
ATOM 5790 C CA . SER A 1 731 ? -25.875 -9.492 2.258 1 92.88 731 SER A CA 1
ATOM 5791 C C . SER A 1 731 ? -24.828 -8.391 2.389 1 92.88 731 SER A C 1
ATOM 5793 O O . SER A 1 731 ? -25.031 -7.277 1.892 1 92.88 731 SER A O 1
ATOM 5795 N N . LEU A 1 732 ? -23.812 -8.75 3.062 1 89.56 732 LEU A N 1
ATOM 5796 C CA . LEU A 1 732 ? -22.734 -7.781 3.199 1 89.56 732 LEU A CA 1
ATOM 5797 C C . LEU A 1 732 ? -22.094 -7.484 1.848 1 89.56 732 LEU A C 1
ATOM 5799 O O . LEU A 1 732 ? -21.766 -6.336 1.548 1 89.56 732 LEU A O 1
ATOM 5803 N N . THR A 1 733 ? -21.938 -8.492 1.104 1 88.5 733 THR A N 1
ATOM 5804 C CA . THR A 1 733 ? -21.375 -8.32 -0.228 1 88.5 733 THR A CA 1
ATOM 5805 C C . THR A 1 733 ? -22.312 -7.496 -1.11 1 88.5 733 THR A C 1
ATOM 5807 O O . THR A 1 733 ? -21.859 -6.66 -1.896 1 88.5 733 THR A O 1
ATOM 5810 N N . HIS A 1 734 ? -23.562 -7.738 -0.977 1 91.5 734 HIS A N 1
ATOM 5811 C CA . HIS A 1 734 ? -24.562 -6.965 -1.702 1 91.5 734 HIS A CA 1
ATOM 5812 C C . HIS A 1 734 ? -24.484 -5.484 -1.338 1 91.5 734 HIS A C 1
ATOM 5814 O O . HIS A 1 734 ? -24.453 -4.625 -2.221 1 91.5 734 HIS A O 1
ATOM 5820 N N . SER A 1 735 ? -24.344 -5.211 -0.094 1 90.5 735 SER A N 1
ATOM 5821 C CA . SER A 1 735 ? -24.281 -3.834 0.386 1 90.5 735 SER A CA 1
ATOM 5822 C C . SER A 1 735 ? -22.984 -3.162 -0.056 1 90.5 735 SER A C 1
ATOM 5824 O O . SER A 1 735 ? -22.984 -2 -0.467 1 90.5 735 SER A O 1
ATOM 5826 N N . SER A 1 736 ? -21.984 -3.93 -0.031 1 86.56 736 SER A N 1
ATOM 5827 C CA . SER A 1 736 ? -20.688 -3.365 -0.389 1 86.56 736 SER A CA 1
ATOM 5828 C C . SER A 1 736 ? -20.594 -3.104 -1.889 1 86.56 736 SER A C 1
ATOM 5830 O O . SER A 1 736 ? -19.875 -2.193 -2.322 1 86.56 736 SER A O 1
ATOM 5832 N N . SER A 1 737 ? -21.25 -3.887 -2.672 1 87.94 737 SER A N 1
ATOM 5833 C CA . SER A 1 737 ? -21.203 -3.73 -4.121 1 87.94 737 SER A CA 1
ATOM 5834 C C . SER A 1 737 ? -22.016 -2.521 -4.574 1 87.94 737 SER A C 1
ATOM 5836 O O . SER A 1 737 ? -21.828 -2.025 -5.688 1 87.94 737 SER A O 1
ATOM 5838 N N . LEU A 1 738 ? -22.812 -1.929 -3.732 1 91.25 738 LEU A N 1
ATOM 5839 C CA . LEU A 1 738 ? -23.656 -0.802 -4.109 1 91.25 738 LEU A CA 1
ATOM 5840 C C . LEU A 1 738 ? -23.266 0.455 -3.34 1 91.25 738 LEU A C 1
ATOM 5842 O O . LEU A 1 738 ? -24.109 1.329 -3.105 1 91.25 738 LEU A O 1
ATOM 5846 N N . ARG A 1 739 ? -22.094 0.538 -2.973 1 85.88 739 ARG A N 1
ATOM 5847 C CA . ARG A 1 739 ? -21.594 1.719 -2.279 1 85.88 739 ARG A CA 1
ATOM 5848 C C . ARG A 1 739 ? -21.484 2.91 -3.227 1 85.88 739 ARG A C 1
ATOM 5850 O O . ARG A 1 739 ? -20.953 2.787 -4.332 1 85.88 739 ARG A O 1
ATOM 5857 N N . LYS A 1 740 ? -22.062 4.035 -2.809 1 83.69 740 LYS A N 1
ATOM 5858 C CA . LYS A 1 740 ? -22.047 5.273 -3.584 1 83.69 740 LYS A CA 1
ATOM 5859 C C . LYS A 1 740 ? -20.922 6.199 -3.111 1 83.69 740 LYS A C 1
ATOM 5861 O O . LYS A 1 740 ? -20.75 6.406 -1.909 1 83.69 740 LYS A O 1
ATOM 5866 N N . GLU A 1 741 ? -20.109 6.625 -4.055 1 76.25 741 GLU A N 1
ATOM 5867 C CA . GLU A 1 741 ? -19.062 7.598 -3.732 1 76.25 741 GLU A CA 1
ATOM 5868 C C . GLU A 1 741 ? -19.312 8.93 -4.438 1 76.25 741 GLU A C 1
ATOM 5870 O O . GLU A 1 741 ? -20.016 8.977 -5.445 1 76.25 741 GLU A O 1
ATOM 5875 N N . SER A 1 742 ? -18.812 10.031 -3.852 1 72 742 SER A N 1
ATOM 5876 C CA . SER A 1 742 ? -19.016 11.367 -4.406 1 72 742 SER A CA 1
ATOM 5877 C C . SER A 1 742 ? -18.266 11.539 -5.723 1 72 742 SER A C 1
ATOM 5879 O O . SER A 1 742 ? -17.156 11.023 -5.879 1 72 742 SER A O 1
ATOM 5881 N N . GLU A 1 743 ? -18.922 11.852 -6.727 1 60.31 743 GLU A N 1
ATOM 5882 C CA . GLU A 1 743 ? -18.297 12.062 -8.031 1 60.31 743 GLU A CA 1
ATOM 5883 C C . GLU A 1 743 ? -17.547 13.398 -8.078 1 60.31 743 GLU A C 1
ATOM 5885 O O . GLU A 1 743 ? -16.422 13.461 -8.562 1 60.31 743 GLU A O 1
ATOM 5890 N N . VAL A 1 744 ? -18.406 14.648 -8.023 1 55.34 744 VAL A N 1
ATOM 5891 C CA . VAL A 1 744 ? -17.844 15.969 -8.328 1 55.34 744 VAL A CA 1
ATOM 5892 C C . VAL A 1 744 ? -17.062 16.484 -7.121 1 55.34 744 VAL A C 1
ATOM 5894 O O . VAL A 1 744 ? -17.656 16.828 -6.09 1 55.34 744 VAL A O 1
ATOM 5897 N N . ALA A 1 745 ? -15.914 15.906 -6.883 1 60.09 745 ALA A N 1
ATOM 5898 C CA . ALA A 1 745 ? -15.133 16.438 -5.77 1 60.09 745 ALA A CA 1
ATOM 5899 C C . ALA A 1 745 ? -14.109 17.469 -6.258 1 60.09 745 ALA A C 1
ATOM 5901 O O . ALA A 1 745 ? -13.609 17.359 -7.379 1 60.09 745 ALA A O 1
ATOM 5902 N N . ALA A 1 746 ? -14.266 18.781 -5.609 1 63.62 746 ALA A N 1
ATOM 5903 C CA . ALA A 1 746 ? -13.188 19.734 -5.859 1 63.62 746 ALA A CA 1
ATOM 5904 C C . ALA A 1 746 ? -11.859 19.016 -6.043 1 63.62 746 ALA A C 1
ATOM 5906 O O . ALA A 1 746 ? -11.648 17.938 -5.488 1 63.62 746 ALA A O 1
ATOM 5907 N N . PRO A 1 747 ? -11.172 19.547 -6.996 1 65.5 747 PRO A N 1
ATOM 5908 C CA . PRO A 1 747 ? -9.875 18.906 -7.219 1 65.5 747 PRO A CA 1
ATOM 5909 C C . PRO A 1 747 ? -9.109 18.641 -5.922 1 65.5 747 PRO A C 1
ATOM 5911 O O . PRO A 1 747 ? -8.953 19.562 -5.102 1 65.5 747 PRO A O 1
ATOM 5914 N N . GLY A 1 748 ? -8.773 17.359 -5.672 1 65.19 748 GLY A N 1
ATOM 5915 C CA . GLY A 1 748 ? -7.984 17.016 -4.5 1 65.19 748 GLY A CA 1
ATOM 5916 C C . GLY A 1 748 ? -8.797 16.328 -3.416 1 65.19 748 GLY A C 1
ATOM 5917 O O . GLY A 1 748 ? -8.234 15.695 -2.52 1 65.19 748 GLY A O 1
ATOM 5918 N N . GLU A 1 749 ? -10.086 16.672 -3.469 1 67.25 749 GLU A N 1
ATOM 5919 C CA . GLU A 1 749 ? -10.914 16.062 -2.436 1 67.25 749 GLU A CA 1
ATOM 5920 C C . GLU A 1 749 ? -11.102 14.57 -2.695 1 67.25 749 GLU A C 1
ATOM 5922 O O . GLU A 1 749 ? -11.352 14.164 -3.83 1 67.25 749 GLU A O 1
ATOM 5927 N N . LYS A 1 750 ? -10.688 13.82 -1.74 1 69.75 750 LYS A N 1
ATOM 5928 C CA . LYS A 1 750 ? -10.898 12.383 -1.854 1 69.75 750 LYS A CA 1
ATOM 5929 C C . LYS A 1 750 ? -12.383 12.039 -1.83 1 69.75 750 LYS A C 1
ATOM 5931 O O . LYS A 1 750 ? -13.172 12.727 -1.178 1 69.75 750 LYS A O 1
ATOM 5936 N N . PRO A 1 751 ? -12.742 11.148 -2.682 1 71.56 751 PRO A N 1
ATOM 5937 C CA . PRO A 1 751 ? -14.148 10.75 -2.695 1 71.56 751 PRO A CA 1
ATOM 5938 C C . PRO A 1 751 ? -14.641 10.273 -1.332 1 71.56 751 PRO A C 1
ATOM 5940 O O . PRO A 1 751 ? -13.914 9.594 -0.61 1 71.56 751 PRO A O 1
ATOM 5943 N N . THR A 1 752 ? -15.641 10.891 -0.97 1 72.38 752 THR A N 1
ATOM 5944 C CA . THR A 1 752 ? -16.234 10.531 0.311 1 72.38 752 THR A CA 1
ATOM 5945 C C . THR A 1 752 ? -17.391 9.555 0.114 1 72.38 752 THR A C 1
ATOM 5947 O O . THR A 1 752 ? -18.047 9.562 -0.929 1 72.38 752 THR A O 1
ATOM 5950 N N . PHE A 1 753 ? -17.594 8.672 0.99 1 76.62 753 PHE A N 1
ATOM 5951 C CA . PHE A 1 753 ? -18.672 7.699 0.994 1 76.62 753 PHE A CA 1
ATOM 5952 C C . PHE A 1 753 ? -20.016 8.383 1.257 1 76.62 753 PHE A C 1
ATOM 5954 O O . PHE A 1 753 ? -20.188 9.055 2.275 1 76.62 753 PHE A O 1
ATOM 5961 N N . LEU A 1 754 ? -20.938 8.391 0.304 1 76.69 754 LEU A N 1
ATOM 5962 C CA . LEU A 1 754 ? -22.234 9.055 0.417 1 76.69 754 LEU A CA 1
ATOM 5963 C C . LEU A 1 754 ? -23.297 8.094 0.958 1 76.69 754 LEU A C 1
ATOM 5965 O O . LEU A 1 754 ? -24.328 8.531 1.456 1 76.69 754 LEU A O 1
ATOM 5969 N N . GLY A 1 755 ? -23.047 6.785 0.938 1 85.62 755 GLY A N 1
ATOM 5970 C CA . GLY A 1 755 ? -24.016 5.797 1.378 1 85.62 755 GLY A CA 1
ATOM 5971 C C . GLY A 1 755 ? -24.188 4.656 0.394 1 85.62 755 GLY A C 1
ATOM 5972 O O . GLY A 1 755 ? -23.391 4.5 -0.536 1 85.62 755 GLY A O 1
ATOM 5973 N N . ILE A 1 756 ? -25.234 3.822 0.682 1 89.75 756 ILE A N 1
ATOM 5974 C CA . ILE A 1 756 ? -25.5 2.658 -0.156 1 89.75 756 ILE A CA 1
ATOM 5975 C C . ILE A 1 756 ? -26.734 2.92 -1.019 1 89.75 756 ILE A C 1
ATOM 5977 O O . ILE A 1 756 ? -27.703 3.547 -0.567 1 89.75 756 ILE A O 1
ATOM 5981 N N . ARG A 1 757 ? -26.672 2.543 -2.229 1 89.12 757 ARG A N 1
ATOM 5982 C CA . ARG A 1 757 ? -27.828 2.646 -3.125 1 89.12 757 ARG A CA 1
ATOM 5983 C C . ARG A 1 757 ? -28.859 1.568 -2.818 1 89.12 757 ARG A C 1
ATOM 5985 O O . ARG A 1 757 ? -28.781 0.457 -3.346 1 89.12 757 ARG A O 1
ATOM 5992 N N . GLU A 1 758 ? -29.766 1.892 -2.027 1 90.5 758 GLU A N 1
ATOM 5993 C CA . GLU A 1 758 ? -30.797 0.933 -1.65 1 90.5 758 GLU A CA 1
ATOM 5994 C C . GLU A 1 758 ? -31.766 0.685 -2.803 1 90.5 758 GLU A C 1
ATOM 5996 O O . GLU A 1 758 ? -32.25 1.631 -3.42 1 90.5 758 GLU A O 1
ATOM 6001 N N . ASN A 1 759 ? -31.953 -0.527 -3.23 1 90.75 759 ASN A N 1
ATOM 6002 C CA . ASN A 1 759 ? -32.875 -0.861 -4.305 1 90.75 759 ASN A CA 1
ATOM 6003 C C . ASN A 1 759 ? -33.438 -2.277 -4.152 1 90.75 759 ASN A C 1
ATOM 6005 O O . ASN A 1 759 ? -32.844 -3.105 -3.457 1 90.75 759 ASN A O 1
ATOM 6009 N N . ARG A 1 760 ? -34.531 -2.564 -4.688 1 93.81 760 ARG A N 1
ATOM 6010 C CA . ARG A 1 760 ? -35.219 -3.863 -4.66 1 93.81 760 ARG A CA 1
ATOM 6011 C C . ARG A 1 760 ? -35.031 -4.605 -5.977 1 93.81 760 ARG A C 1
ATOM 6013 O O . ARG A 1 760 ? -35.219 -5.816 -6.051 1 93.81 760 ARG A O 1
ATOM 6020 N N . VAL A 1 761 ? -34.562 -3.953 -6.914 1 93.94 761 VAL A N 1
ATOM 6021 C CA . VAL A 1 761 ? -34.5 -4.516 -8.258 1 93.94 761 VAL A CA 1
ATOM 6022 C C . VAL A 1 761 ? -33.344 -5.512 -8.344 1 93.94 761 VAL A C 1
ATOM 6024 O O . VAL A 1 761 ? -33.438 -6.555 -8.992 1 93.94 761 VAL A O 1
ATOM 6027 N N . THR A 1 762 ? -32.219 -5.23 -7.691 1 94.12 762 THR A N 1
ATOM 6028 C CA . THR A 1 762 ? -31.062 -6.125 -7.75 1 94.12 762 THR A CA 1
ATOM 6029 C C . THR A 1 762 ? -31.406 -7.496 -7.18 1 94.12 762 THR A C 1
ATOM 6031 O O . THR A 1 762 ? -31.156 -8.523 -7.816 1 94.12 762 THR A O 1
ATOM 6034 N N . ASN A 1 763 ? -32 -7.508 -6.004 1 94 763 ASN A N 1
ATOM 6035 C CA . ASN A 1 763 ? -32.406 -8.773 -5.398 1 94 763 ASN A CA 1
ATOM 6036 C C . ASN A 1 763 ? -33.469 -9.492 -6.234 1 94 763 ASN A C 1
ATOM 6038 O O . ASN A 1 763 ? -33.438 -10.719 -6.328 1 94 763 ASN A O 1
ATOM 6042 N N . LEU A 1 764 ? -34.344 -8.781 -6.84 1 95.44 764 LEU A N 1
ATOM 6043 C CA . LEU A 1 764 ? -35.406 -9.359 -7.664 1 95.44 764 LEU A CA 1
ATOM 6044 C C . LEU A 1 764 ? -34.844 -10.047 -8.898 1 95.44 764 LEU A C 1
ATOM 6046 O O . LEU A 1 764 ? -35.156 -11.195 -9.18 1 95.44 764 LEU A O 1
ATOM 6050 N N . ILE A 1 765 ? -33.969 -9.375 -9.562 1 95.69 765 ILE A N 1
ATOM 6051 C CA . ILE A 1 765 ? -33.406 -9.922 -10.797 1 95.69 765 ILE A CA 1
ATOM 6052 C C . ILE A 1 765 ? -32.5 -11.109 -10.461 1 95.69 765 ILE A C 1
ATOM 6054 O O . ILE A 1 765 ? -32.5 -12.102 -11.188 1 95.69 765 ILE A O 1
ATOM 6058 N N . ILE A 1 766 ? -31.75 -11.016 -9.391 1 95.25 766 ILE A N 1
ATOM 6059 C CA . ILE A 1 766 ? -30.922 -12.141 -8.969 1 95.25 766 ILE A CA 1
ATOM 6060 C C . ILE A 1 766 ? -31.797 -13.367 -8.727 1 95.25 766 ILE A C 1
ATOM 6062 O O . ILE A 1 766 ? -31.469 -14.469 -9.172 1 95.25 766 ILE A O 1
ATOM 6066 N N . SER A 1 767 ? -32.938 -13.195 -8.039 1 95.56 767 SER A N 1
ATOM 6067 C CA . SER A 1 767 ? -33.844 -14.297 -7.715 1 95.56 767 SER A CA 1
ATOM 6068 C C . SER A 1 767 ? -34.5 -14.875 -8.969 1 95.56 767 SER A C 1
ATOM 6070 O O . SER A 1 767 ? -34.656 -16.094 -9.094 1 95.56 767 SER A O 1
ATOM 6072 N N . ILE A 1 768 ? -34.75 -14.055 -9.859 1 95.12 768 ILE A N 1
ATOM 6073 C CA . ILE A 1 768 ? -35.344 -14.523 -11.109 1 95.12 768 ILE A CA 1
ATOM 6074 C C . ILE A 1 768 ? -34.312 -15.289 -11.914 1 95.12 768 ILE A C 1
ATOM 6076 O O . ILE A 1 768 ? -34.594 -16.344 -12.484 1 95.12 768 ILE A O 1
ATOM 6080 N N . LEU A 1 769 ? -33.125 -14.789 -11.93 1 93.69 769 LEU A N 1
ATOM 6081 C CA . LEU A 1 769 ? -32.062 -15.453 -12.664 1 93.69 769 LEU A CA 1
ATOM 6082 C C . LEU A 1 769 ? -31.75 -16.828 -12.07 1 93.69 769 LEU A C 1
ATOM 6084 O O . LEU A 1 769 ? -31.469 -17.781 -12.797 1 93.69 769 LEU A O 1
ATOM 6088 N N . ILE A 1 770 ? -31.781 -16.891 -10.781 1 92.44 770 ILE A N 1
ATOM 6089 C CA . ILE A 1 770 ? -31.547 -18.172 -10.117 1 92.44 770 ILE A CA 1
ATOM 6090 C C . ILE A 1 770 ? -32.656 -19.141 -10.484 1 92.44 770 ILE A C 1
ATOM 6092 O O . ILE A 1 770 ? -32.406 -20.312 -10.75 1 92.44 770 ILE A O 1
ATOM 6096 N N . GLY A 1 771 ? -33.938 -18.688 -10.578 1 89.94 771 GLY A N 1
ATOM 6097 C CA . GLY A 1 771 ? -35.062 -19.531 -10.984 1 89.94 771 GLY A CA 1
ATOM 6098 C C . GLY A 1 771 ? -34.969 -20 -12.43 1 89.94 771 GLY A C 1
ATOM 6099 O O . GLY A 1 771 ? -35.188 -21.172 -12.727 1 89.94 771 GLY A O 1
ATOM 6100 N N . VAL A 1 772 ? -34.438 -19.156 -13.227 1 89.38 772 VAL A N 1
ATOM 6101 C CA . VAL A 1 772 ? -34.312 -19.453 -14.656 1 89.38 772 VAL A CA 1
ATOM 6102 C C . VAL A 1 772 ? -33.094 -20.328 -14.914 1 89.38 772 VAL A C 1
ATOM 6104 O O . VAL A 1 772 ? -33.031 -21.016 -15.938 1 89.38 772 VAL A O 1
ATOM 6107 N N . SER A 1 773 ? -32.219 -20.359 -14.008 1 86.94 773 SER A N 1
ATOM 6108 C CA . SER A 1 773 ? -30.984 -21.141 -14.156 1 86.94 773 SER A CA 1
ATOM 6109 C C . SER A 1 773 ? -31.281 -22.625 -14.297 1 86.94 773 SER A C 1
ATOM 6111 O O . SER A 1 773 ? -30.469 -23.375 -14.852 1 86.94 773 SER A O 1
ATOM 6113 N N . VAL A 1 774 ? -32.438 -23.109 -13.789 1 83 774 VAL A N 1
ATOM 6114 C CA . VAL A 1 774 ? -32.812 -24.516 -13.898 1 83 774 VAL A CA 1
ATOM 6115 C C . VAL A 1 774 ? -32.969 -24.891 -15.375 1 83 774 VAL A C 1
ATOM 6117 O O . VAL A 1 774 ? -32.688 -26.031 -15.766 1 83 774 VAL A O 1
ATOM 6120 N N . PHE A 1 775 ? -33.219 -23.844 -16.172 1 82.75 775 PHE A N 1
ATOM 6121 C CA . PHE A 1 775 ? -33.438 -24.078 -17.609 1 82.75 775 PHE A CA 1
ATOM 6122 C C . PHE A 1 775 ? -32.125 -23.875 -18.375 1 82.75 775 PHE A C 1
ATOM 6124 O O . PHE A 1 775 ? -32.031 -24.203 -19.547 1 82.75 775 PHE A O 1
ATOM 6131 N N . LEU A 1 776 ? -31.125 -23.281 -17.703 1 82.19 776 LEU A N 1
ATOM 6132 C CA . LEU A 1 776 ? -29.844 -23.016 -18.328 1 82.19 776 LEU A CA 1
ATOM 6133 C C . LEU A 1 776 ? -28.781 -23.984 -17.812 1 82.19 776 LEU A C 1
ATOM 6135 O O . LEU A 1 776 ? -27.594 -23.625 -17.75 1 82.19 776 LEU A O 1
ATOM 6139 N N . SER A 1 777 ? -29.203 -25.125 -17.516 1 81.75 777 SER A N 1
ATOM 6140 C CA . SER A 1 777 ? -28.344 -26.109 -16.859 1 81.75 777 SER A CA 1
ATOM 6141 C C . SER A 1 777 ? -27.156 -26.469 -17.75 1 81.75 777 SER A C 1
ATOM 6143 O O . SER A 1 777 ? -26.031 -26.625 -17.266 1 81.75 777 SER A O 1
ATOM 6145 N N . LYS A 1 778 ? -27.297 -26.516 -19.078 1 81.75 778 LYS A N 1
ATOM 6146 C CA . LYS A 1 778 ? -26.234 -26.922 -20 1 81.75 778 LYS A CA 1
ATOM 6147 C C . LYS A 1 778 ? -25.094 -25.891 -20 1 81.75 778 LYS A C 1
ATOM 6149 O O . LYS A 1 778 ? -23.922 -26.266 -20.094 1 81.75 778 LYS A O 1
ATOM 6154 N N . PHE A 1 779 ? -25.453 -24.688 -19.812 1 81.88 779 PHE A N 1
ATOM 6155 C CA . PHE A 1 779 ? -24.453 -23.641 -19.828 1 81.88 779 PHE A CA 1
ATOM 6156 C C . PHE A 1 779 ? -23.75 -23.547 -18.469 1 81.88 779 PHE A C 1
ATOM 6158 O O . PHE A 1 779 ? -22.531 -23.297 -18.422 1 81.88 779 PHE A O 1
ATOM 6165 N N . LEU A 1 780 ? -24.422 -23.828 -17.438 1 82.62 780 LEU A N 1
ATOM 6166 C CA . LEU A 1 780 ? -23.859 -23.688 -16.094 1 82.62 780 LEU A CA 1
ATOM 6167 C C . LEU A 1 780 ? -22.938 -24.844 -15.766 1 82.62 780 LEU A C 1
ATOM 6169 O O . LEU A 1 780 ? -22.047 -24.719 -14.922 1 82.62 780 LEU A O 1
ATOM 6173 N N . GLN A 1 781 ? -23.172 -25.969 -16.469 1 86.44 781 GLN A N 1
ATOM 6174 C CA . GLN A 1 781 ? -22.344 -27.141 -16.234 1 86.44 781 GLN A CA 1
ATOM 6175 C C . GLN A 1 781 ? -20.953 -26.969 -16.828 1 86.44 781 GLN A C 1
ATOM 6177 O O . GLN A 1 781 ? -20.062 -27.797 -16.609 1 86.44 781 GLN A O 1
ATOM 6182 N N . LEU A 1 782 ? -20.75 -25.891 -17.484 1 86.25 782 LEU A N 1
ATOM 6183 C CA . LEU A 1 782 ? -19.438 -25.594 -18.062 1 86.25 782 LEU A CA 1
ATOM 6184 C C . LEU A 1 782 ? -18.531 -24.953 -17.016 1 86.25 782 LEU A C 1
ATOM 6186 O O . LEU A 1 782 ? -17.312 -24.922 -17.203 1 86.25 782 LEU A O 1
ATOM 6190 N N . ILE A 1 783 ? -19.047 -24.547 -15.914 1 88.06 783 ILE A N 1
ATOM 6191 C CA . ILE A 1 783 ? -18.25 -23.844 -14.898 1 88.06 783 ILE A CA 1
ATOM 6192 C C . ILE A 1 783 ? -17.641 -24.859 -13.938 1 88.06 783 ILE A C 1
ATOM 6194 O O . ILE A 1 783 ? -18.359 -25.641 -13.297 1 88.06 783 ILE A O 1
ATOM 6198 N N . PRO A 1 784 ? -16.297 -24.922 -13.898 1 91.56 784 PRO A N 1
ATOM 6199 C CA . PRO A 1 784 ? -15.656 -25.828 -12.938 1 91.56 784 PRO A CA 1
ATOM 6200 C C . PRO A 1 784 ? -15.898 -25.422 -11.484 1 91.56 784 PRO A C 1
ATOM 6202 O O . PRO A 1 784 ? -15.914 -24.219 -11.172 1 91.56 784 PRO A O 1
ATOM 6205 N N . MET A 1 785 ? -16.078 -26.281 -10.633 1 88.56 785 MET A N 1
ATOM 6206 C CA . MET A 1 785 ? -16.375 -26.047 -9.227 1 88.56 785 MET A CA 1
ATOM 6207 C C . MET A 1 785 ? -15.227 -25.312 -8.547 1 88.56 785 MET A C 1
ATOM 6209 O O . MET A 1 785 ? -15.445 -24.438 -7.707 1 88.56 785 MET A O 1
ATOM 6213 N N . PRO A 1 786 ? -13.922 -25.625 -8.859 1 92.06 786 PRO A N 1
ATOM 6214 C CA . PRO A 1 786 ? -12.828 -24.938 -8.18 1 92.06 786 PRO A CA 1
ATOM 6215 C C . PRO A 1 786 ? -12.852 -23.422 -8.43 1 92.06 786 PRO A C 1
ATOM 6217 O O . PRO A 1 786 ? -12.406 -22.656 -7.578 1 92.06 786 PRO A O 1
ATOM 6220 N N . VAL A 1 787 ? -13.344 -23.016 -9.586 1 92.38 787 VAL A N 1
ATOM 6221 C CA . VAL A 1 787 ? -13.461 -21.594 -9.875 1 92.38 787 VAL A CA 1
ATOM 6222 C C . VAL A 1 787 ? -14.469 -20.953 -8.922 1 92.38 787 VAL A C 1
ATOM 6224 O O . VAL A 1 787 ? -14.211 -19.875 -8.375 1 92.38 787 VAL A O 1
ATOM 6227 N N . LEU A 1 788 ? -15.5 -21.609 -8.68 1 86.75 788 LEU A N 1
ATOM 6228 C CA . LEU A 1 788 ? -16.531 -21.125 -7.773 1 86.75 788 LEU A CA 1
ATOM 6229 C C . LEU A 1 788 ? -16.047 -21.156 -6.328 1 86.75 788 LEU A C 1
ATOM 6231 O O . LEU A 1 788 ? -16.391 -20.281 -5.527 1 86.75 788 LEU A O 1
ATOM 6235 N N . PHE A 1 789 ? -15.266 -22.203 -5.984 1 89.94 789 PHE A N 1
ATOM 6236 C CA . PHE A 1 789 ? -14.664 -22.25 -4.652 1 89.94 789 PHE A CA 1
ATOM 6237 C C . PHE A 1 789 ? -13.719 -21.062 -4.453 1 89.94 789 PHE A C 1
ATOM 6239 O O . PHE A 1 789 ? -13.594 -20.547 -3.342 1 89.94 789 PHE A O 1
ATOM 6246 N N . GLY A 1 790 ? -13.055 -20.688 -5.555 1 91.38 790 GLY A N 1
ATOM 6247 C CA . GLY A 1 790 ? -12.211 -19.516 -5.484 1 91.38 790 GLY A CA 1
ATOM 6248 C C . GLY A 1 790 ? -12.984 -18.25 -5.176 1 91.38 790 GLY A C 1
ATOM 6249 O O . GLY A 1 790 ? -12.516 -17.391 -4.414 1 91.38 790 GLY A O 1
ATOM 6250 N N . VAL A 1 791 ? -14.109 -18.125 -5.688 1 88.25 791 VAL A N 1
ATOM 6251 C CA . VAL A 1 791 ? -14.977 -16.969 -5.434 1 88.25 791 VAL A CA 1
ATOM 6252 C C . VAL A 1 791 ? -15.469 -17 -3.988 1 88.25 791 VAL A C 1
ATOM 6254 O O . VAL A 1 791 ? -15.555 -15.961 -3.334 1 88.25 791 VAL A O 1
ATOM 6257 N N . PHE A 1 792 ? -15.688 -18.156 -3.463 1 86.19 792 PHE A N 1
ATOM 6258 C CA . PHE A 1 792 ? -16.094 -18.328 -2.074 1 86.19 792 PHE A CA 1
ATOM 6259 C C . PHE A 1 792 ? -15 -17.875 -1.125 1 86.19 792 PHE A C 1
ATOM 6261 O O . PHE A 1 792 ? -15.281 -17.203 -0.123 1 86.19 792 PHE A O 1
ATOM 6268 N N . LEU A 1 793 ? -13.859 -18.281 -1.488 1 91.5 793 LEU A N 1
ATOM 6269 C CA . LEU A 1 793 ? -12.727 -17.859 -0.679 1 91.5 793 LEU A CA 1
ATOM 6270 C C . LEU A 1 793 ? -12.586 -16.344 -0.693 1 91.5 793 LEU A C 1
ATOM 6272 O O . LEU A 1 793 ? -12.305 -15.734 0.341 1 91.5 793 LEU A O 1
ATOM 6276 N N . PHE A 1 794 ? -12.844 -15.766 -1.85 1 91.06 794 PHE A N 1
ATOM 6277 C CA . PHE A 1 794 ? -12.75 -14.32 -1.99 1 91.06 794 PHE A CA 1
ATOM 6278 C C . PHE A 1 794 ? -13.82 -13.625 -1.151 1 91.06 794 PHE A C 1
ATOM 6280 O O . PHE A 1 794 ? -13.523 -12.656 -0.439 1 91.06 794 PHE A O 1
ATOM 6287 N N . MET A 1 795 ? -14.953 -14.039 -1.181 1 87.62 795 MET A N 1
ATOM 6288 C CA . MET A 1 795 ? -16.047 -13.43 -0.443 1 87.62 795 MET A CA 1
ATOM 6289 C C . MET A 1 795 ? -15.836 -13.555 1.062 1 87.62 795 MET A C 1
ATOM 6291 O O . MET A 1 795 ? -16.047 -12.594 1.804 1 87.62 795 MET A O 1
ATOM 6295 N N . GLY A 1 796 ? -15.477 -14.758 1.483 1 87.88 796 GLY A N 1
ATOM 6296 C CA . GLY A 1 796 ? -15.195 -14.945 2.898 1 87.88 796 GLY A CA 1
ATOM 6297 C C . GLY A 1 796 ? -14.062 -14.07 3.402 1 87.88 796 GLY A C 1
ATOM 6298 O O . GLY A 1 796 ? -14.164 -13.477 4.477 1 87.88 796 GLY A O 1
ATOM 6299 N N . SER A 1 797 ? -13.031 -13.953 2.607 1 92.31 797 SER A N 1
ATOM 6300 C CA . SER A 1 797 ? -11.867 -13.18 3.016 1 92.31 797 SER A CA 1
ATOM 6301 C C . SER A 1 797 ? -12.172 -11.68 2.998 1 92.31 797 SER A C 1
ATOM 6303 O O . SER A 1 797 ? -11.711 -10.938 3.869 1 92.31 797 SER A O 1
ATOM 6305 N N . ASN A 1 798 ? -12.938 -11.25 2.057 1 87.88 798 ASN A N 1
ATOM 6306 C CA . ASN A 1 798 ? -13.281 -9.836 1.959 1 87.88 798 ASN A CA 1
ATOM 6307 C C . ASN A 1 798 ? -14.18 -9.398 3.113 1 87.88 798 ASN A C 1
ATOM 6309 O O . ASN A 1 798 ? -14.047 -8.281 3.619 1 87.88 798 ASN A O 1
ATOM 6313 N N . ALA A 1 799 ? -15.055 -10.234 3.527 1 86.12 799 ALA A N 1
ATOM 6314 C CA . ALA A 1 799 ? -15.93 -9.922 4.652 1 86.12 799 ALA A CA 1
ATOM 6315 C C . ALA A 1 799 ? -15.141 -9.852 5.957 1 86.12 799 ALA A C 1
ATOM 6317 O O . ALA A 1 799 ? -15.438 -9.023 6.824 1 86.12 799 ALA A O 1
ATOM 6318 N N . LEU A 1 800 ? -14.125 -10.648 6.055 1 88.31 800 LEU A N 1
ATOM 6319 C CA . LEU A 1 800 ? -13.305 -10.664 7.258 1 88.31 800 LEU A CA 1
ATOM 6320 C C . LEU A 1 800 ? -12.477 -9.383 7.367 1 88.31 800 LEU A C 1
ATOM 6322 O O . LEU A 1 800 ? -12.305 -8.852 8.469 1 88.31 800 LEU A O 1
ATOM 6326 N N . LEU A 1 801 ? -12.023 -8.867 6.258 1 86.5 801 LEU A N 1
ATOM 6327 C CA . LEU A 1 801 ? -11.148 -7.699 6.246 1 86.5 801 LEU A CA 1
ATOM 6328 C C . LEU A 1 801 ? -11.93 -6.43 6.555 1 86.5 801 LEU A C 1
ATOM 6330 O O . LEU A 1 801 ? -11.352 -5.426 6.98 1 86.5 801 LEU A O 1
ATOM 6334 N N . GLY A 1 802 ? -13.148 -6.414 6.531 1 78.44 802 GLY A N 1
ATOM 6335 C CA . GLY A 1 802 ? -13.945 -5.23 6.805 1 78.44 802 GLY A CA 1
ATOM 6336 C C . GLY A 1 802 ? -14.398 -5.137 8.25 1 78.44 802 GLY A C 1
ATOM 6337 O O . GLY A 1 802 ? -14.961 -4.121 8.664 1 78.44 802 GLY A O 1
ATOM 6338 N N . LEU A 1 803 ? -13.969 -6.105 9.055 1 86.75 803 LEU A N 1
ATOM 6339 C CA . LEU A 1 803 ? -14.43 -6.141 10.445 1 86.75 803 LEU A CA 1
ATOM 6340 C C . LEU A 1 803 ? -13.406 -5.508 11.375 1 86.75 803 LEU A C 1
ATOM 6342 O O . LEU A 1 803 ? -12.195 -5.621 11.141 1 86.75 803 LEU A O 1
ATOM 6346 N N . GLN A 1 804 ? -13.859 -4.781 12.422 1 86.75 804 GLN A N 1
ATOM 6347 C CA . GLN A 1 804 ? -12.984 -4.227 13.453 1 86.75 804 GLN A CA 1
ATOM 6348 C C . GLN A 1 804 ? -12.305 -5.332 14.25 1 86.75 804 GLN A C 1
ATOM 6350 O O . GLN A 1 804 ? -11.172 -5.168 14.711 1 86.75 804 GLN A O 1
ATOM 6355 N N . PHE A 1 805 ? -13.07 -6.449 14.469 1 90.81 805 PHE A N 1
ATOM 6356 C CA . PHE A 1 805 ? -12.516 -7.594 15.18 1 90.81 805 PHE A CA 1
ATOM 6357 C C . PHE A 1 805 ? -11.211 -8.055 14.531 1 90.81 805 PHE A C 1
ATOM 6359 O O . PHE A 1 805 ? -10.242 -8.344 15.227 1 90.81 805 PHE A O 1
ATOM 6366 N N . THR A 1 806 ? -11.18 -8.125 13.164 1 90.88 806 THR A N 1
ATOM 6367 C CA . THR A 1 806 ? -9.977 -8.555 12.453 1 90.88 806 THR A CA 1
ATOM 6368 C C . THR A 1 806 ? -8.859 -7.523 12.609 1 90.88 806 THR A C 1
ATOM 6370 O O . THR A 1 806 ? -7.691 -7.891 12.734 1 90.88 806 THR A O 1
ATOM 6373 N N . ASP A 1 807 ? -9.18 -6.262 12.602 1 88.62 807 ASP A N 1
ATOM 6374 C CA . ASP A 1 807 ? -8.18 -5.215 12.812 1 88.62 807 ASP A CA 1
ATOM 6375 C C . ASP A 1 807 ? -7.547 -5.328 14.203 1 88.62 807 ASP A C 1
ATOM 6377 O O . ASP A 1 807 ? -6.336 -5.156 14.352 1 88.62 807 ASP A O 1
ATOM 6381 N N . ARG A 1 808 ? -8.375 -5.664 15.18 1 91.19 808 ARG A N 1
ATOM 6382 C CA . ARG A 1 808 ? -7.871 -5.793 16.547 1 91.19 808 ARG A CA 1
ATOM 6383 C C . ARG A 1 808 ? -6.996 -7.031 16.688 1 91.19 808 ARG A C 1
ATOM 6385 O O . ARG A 1 808 ? -6.027 -7.027 17.453 1 91.19 808 ARG A O 1
ATOM 6392 N N . MET A 1 809 ? -7.402 -8.039 15.953 1 90.94 809 MET A N 1
ATOM 6393 C CA . MET A 1 809 ? -6.586 -9.25 15.984 1 90.94 809 MET A CA 1
ATOM 6394 C C . MET A 1 809 ? -5.211 -8.992 15.375 1 90.94 809 MET A C 1
ATOM 6396 O O . MET A 1 809 ? -4.203 -9.5 15.867 1 90.94 809 MET A O 1
ATOM 6400 N N . LEU A 1 810 ? -5.137 -8.203 14.375 1 89.12 810 LEU A N 1
ATOM 6401 C CA . LEU A 1 810 ? -3.879 -7.891 13.703 1 89.12 810 LEU A CA 1
ATOM 6402 C C . LEU A 1 810 ? -3.021 -6.965 14.562 1 89.12 810 LEU A C 1
ATOM 6404 O O . LEU A 1 810 ? -1.797 -6.945 14.43 1 89.12 810 LEU A O 1
ATOM 6408 N N . LEU A 1 811 ? -3.646 -6.164 15.438 1 87.5 811 LEU A N 1
ATOM 6409 C CA . LEU A 1 811 ? -2.934 -5.238 16.312 1 87.5 811 LEU A CA 1
ATOM 6410 C C . LEU A 1 811 ? -2.027 -5.996 17.281 1 87.5 811 LEU A C 1
ATOM 6412 O O . LEU A 1 811 ? -1.036 -5.445 17.766 1 87.5 811 LEU A O 1
ATOM 6416 N N . VAL A 1 812 ? -2.395 -7.281 17.562 1 87.44 812 VAL A N 1
ATOM 6417 C CA . VAL A 1 812 ? -1.599 -8.07 18.484 1 87.44 812 VAL A CA 1
ATOM 6418 C C . VAL A 1 812 ? -0.214 -8.328 17.906 1 87.44 812 VAL A C 1
ATOM 6420 O O . VAL A 1 812 ? 0.773 -8.422 18.641 1 87.44 812 VAL A O 1
ATOM 6423 N N . PHE A 1 813 ? -0.165 -8.266 16.594 1 87 813 PHE A N 1
ATOM 6424 C CA . PHE A 1 813 ? 1.102 -8.562 15.938 1 87 813 PHE A CA 1
ATOM 6425 C C . PHE A 1 813 ? 1.816 -7.281 15.531 1 87 813 PHE A C 1
ATOM 6427 O O . PHE A 1 813 ? 2.895 -7.328 14.938 1 87 813 PHE A O 1
ATOM 6434 N N . MET A 1 814 ? 1.368 -6.145 15.859 1 85.06 814 MET A N 1
ATOM 6435 C CA . MET A 1 814 ? 1.966 -4.859 15.516 1 85.06 814 MET A CA 1
ATOM 6436 C C . MET A 1 814 ? 2.557 -4.18 16.75 1 85.06 814 MET A C 1
ATOM 6438 O O . MET A 1 814 ? 1.862 -3.984 17.75 1 85.06 814 MET A O 1
ATOM 6442 N N . PRO A 1 815 ? 3.793 -3.904 16.625 1 78.5 815 PRO A N 1
ATOM 6443 C CA . PRO A 1 815 ? 4.355 -3.131 17.734 1 78.5 815 PRO A CA 1
ATOM 6444 C C . PRO A 1 815 ? 3.715 -1.752 17.891 1 78.5 815 PRO A C 1
ATOM 6446 O O . PRO A 1 815 ? 3.104 -1.25 16.938 1 78.5 815 PRO A O 1
ATOM 6449 N N . LEU A 1 816 ? 3.812 -1.152 18.953 1 73.75 816 LEU A N 1
ATOM 6450 C CA . LEU A 1 816 ? 3.127 0.077 19.344 1 73.75 816 LEU A CA 1
ATOM 6451 C C . LEU A 1 816 ? 3.504 1.224 18.406 1 73.75 816 LEU A C 1
ATOM 6453 O O . LEU A 1 816 ? 2.662 2.064 18.094 1 73.75 816 LEU A O 1
ATOM 6457 N N . LYS A 1 817 ? 4.723 1.16 17.891 1 69.88 817 LYS A N 1
ATOM 6458 C CA . LYS A 1 817 ? 5.219 2.27 17.078 1 69.88 817 LYS A CA 1
ATOM 6459 C C . LYS A 1 817 ? 4.555 2.287 15.703 1 69.88 817 LYS A C 1
ATOM 6461 O O . LYS A 1 817 ? 4.438 3.344 15.078 1 69.88 817 LYS A O 1
ATOM 6466 N N . TYR A 1 818 ? 4.062 1.151 15.398 1 72.25 818 TYR A N 1
ATOM 6467 C CA . TYR A 1 818 ? 3.557 1.052 14.031 1 72.25 818 TYR A CA 1
ATOM 6468 C C . TYR A 1 818 ? 2.039 0.929 14.023 1 72.25 818 TYR A C 1
ATOM 6470 O O . TYR A 1 818 ? 1.427 0.821 12.953 1 72.25 818 TYR A O 1
ATOM 6478 N N . GLN A 1 819 ? 1.436 1.06 15.172 1 76.56 819 GLN A N 1
ATOM 6479 C CA . GLN A 1 819 ? -0.013 0.89 15.227 1 76.56 819 GLN A CA 1
ATOM 6480 C C . GLN A 1 819 ? -0.73 2.107 14.648 1 76.56 819 GLN A C 1
ATOM 6482 O O . GLN A 1 819 ? -0.286 3.242 14.836 1 76.56 819 GLN A O 1
ATOM 6487 N N . PRO A 1 820 ? -1.673 1.833 13.781 1 75.25 820 PRO A N 1
ATOM 6488 C CA . PRO A 1 820 ? -2.439 2.939 13.203 1 75.25 820 PRO A CA 1
ATOM 6489 C C . PRO A 1 820 ? -3.217 3.73 14.258 1 75.25 820 PRO A C 1
ATOM 6491 O O . PRO A 1 820 ? -3.35 3.281 15.398 1 75.25 820 PRO A O 1
ATOM 6494 N N . ASN A 1 821 ? -3.621 4.906 13.906 1 70.19 821 ASN A N 1
ATOM 6495 C CA . ASN A 1 821 ? -4.324 5.797 14.828 1 70.19 821 ASN A CA 1
ATOM 6496 C C . ASN A 1 821 ? -5.824 5.504 14.844 1 70.19 821 ASN A C 1
ATOM 6498 O O . ASN A 1 821 ? -6.629 6.328 14.406 1 70.19 821 ASN A O 1
ATOM 6502 N N . TYR A 1 822 ? -6.164 4.363 15.406 1 73.94 822 TYR A N 1
ATOM 6503 C CA . TYR A 1 822 ? -7.586 4.082 15.594 1 73.94 822 TYR A CA 1
ATOM 6504 C C . TYR A 1 822 ? -8.141 4.836 16.797 1 73.94 822 TYR A C 1
ATOM 6506 O O . TYR A 1 822 ? -7.422 5.07 17.766 1 73.94 822 TYR A O 1
ATOM 6514 N N . ILE A 1 823 ? -9.352 5.184 16.75 1 71.62 823 ILE A N 1
ATOM 6515 C CA . ILE A 1 823 ? -9.969 5.992 17.797 1 71.62 823 ILE A CA 1
ATOM 6516 C C . ILE A 1 823 ? -10 5.207 19.109 1 71.62 823 ILE A C 1
ATOM 6518 O O . ILE A 1 823 ? -9.805 5.777 20.172 1 71.62 823 ILE A O 1
ATOM 6522 N N . TYR A 1 824 ? -10.203 3.855 19.047 1 77.56 824 TYR A N 1
ATOM 6523 C CA . TYR A 1 824 ? -10.305 3.096 20.281 1 77.56 824 TYR A CA 1
ATOM 6524 C C . TYR A 1 824 ? -8.938 2.924 20.938 1 77.56 824 TYR A C 1
ATOM 6526 O O . TYR A 1 824 ? -8.844 2.697 22.141 1 77.56 824 TYR A O 1
ATOM 6534 N N . LEU A 1 825 ? -7.898 3.172 20.172 1 76.56 825 LEU A N 1
ATOM 6535 C CA . LEU A 1 825 ? -6.566 3.039 20.75 1 76.56 825 LEU A CA 1
ATOM 6536 C C . LEU A 1 825 ? -6.156 4.316 21.484 1 76.56 825 LEU A C 1
ATOM 6538 O O . LEU A 1 825 ? -5.262 4.293 22.328 1 76.56 825 LEU A O 1
ATOM 6542 N N . ARG A 1 826 ? -6.863 5.336 21.203 1 72.44 826 ARG A N 1
ATOM 6543 C CA . ARG A 1 826 ? -6.562 6.617 21.844 1 72.44 826 ARG A CA 1
ATOM 6544 C C . ARG A 1 826 ? -7.234 6.73 23.203 1 72.44 826 ARG A C 1
ATOM 6546 O O . ARG A 1 826 ? -6.715 7.395 24.109 1 72.44 826 ARG A O 1
ATOM 6553 N N . HIS A 1 827 ? -8.305 5.961 23.312 1 75.06 827 HIS A N 1
ATOM 6554 C CA . HIS A 1 827 ? -9.109 6.188 24.516 1 75.06 827 HIS A CA 1
ATOM 6555 C C . HIS A 1 827 ? -9.062 4.977 25.438 1 75.06 827 HIS A C 1
ATOM 6557 O O . HIS A 1 827 ? -9.43 5.078 26.609 1 75.06 827 HIS A O 1
ATOM 6563 N N . VAL A 1 828 ? -8.672 3.846 24.953 1 82.44 828 VAL A N 1
ATOM 6564 C CA . VAL A 1 828 ? -8.648 2.637 25.766 1 82.44 828 VAL A CA 1
ATOM 6565 C C . VAL A 1 828 ? -7.234 2.064 25.812 1 82.44 828 VAL A C 1
ATOM 6567 O O . VAL A 1 828 ? -6.504 2.131 24.812 1 82.44 828 VAL A O 1
ATOM 6570 N N . GLN A 1 829 ? -6.93 1.607 26.938 1 82.94 829 GLN A N 1
ATOM 6571 C CA . GLN A 1 829 ? -5.609 1.003 27.094 1 82.94 829 GLN A CA 1
ATOM 6572 C C . GLN A 1 829 ? -5.469 -0.238 26.219 1 82.94 829 GLN A C 1
ATOM 6574 O O . GLN A 1 829 ? -6.434 -0.981 26.031 1 82.94 829 GLN A O 1
ATOM 6579 N N . ILE A 1 830 ? -4.352 -0.531 25.688 1 84 830 ILE A N 1
ATOM 6580 C CA . ILE A 1 830 ? -4.102 -1.6 24.734 1 84 830 ILE A CA 1
ATOM 6581 C C . ILE A 1 830 ? -4.316 -2.955 25.406 1 84 830 ILE A C 1
ATOM 6583 O O . ILE A 1 830 ? -4.773 -3.906 24.766 1 84 830 ILE A O 1
ATOM 6587 N N . SER A 1 831 ? -3.955 -3.092 26.703 1 85.31 831 SER A N 1
ATOM 6588 C CA . SER A 1 831 ? -4.137 -4.363 27.391 1 85.31 831 SER A CA 1
ATOM 6589 C C . SER A 1 831 ? -5.617 -4.719 27.516 1 85.31 831 SER A C 1
ATOM 6591 O O . SER A 1 831 ? -5.988 -5.891 27.422 1 85.31 831 SER A O 1
ATOM 6593 N N . ARG A 1 832 ? -6.379 -3.662 27.688 1 88.25 832 ARG A N 1
ATOM 6594 C CA . ARG A 1 832 ? -7.82 -3.883 27.781 1 88.25 832 ARG A CA 1
ATOM 6595 C C . ARG A 1 832 ? -8.422 -4.203 26.422 1 88.25 832 ARG A C 1
ATOM 6597 O O . ARG A 1 832 ? -9.391 -4.965 26.328 1 88.25 832 ARG A O 1
ATOM 6604 N N . VAL A 1 833 ? -7.84 -3.605 25.438 1 88.81 833 VAL A N 1
ATOM 6605 C CA . VAL A 1 833 ? -8.297 -3.918 24.094 1 88.81 833 VAL A CA 1
ATOM 6606 C C . VAL A 1 833 ? -7.98 -5.375 23.766 1 88.81 833 VAL A C 1
ATOM 6608 O O . VAL A 1 833 ? -8.805 -6.082 23.188 1 88.81 833 VAL A O 1
ATOM 6611 N N . HIS A 1 834 ? -6.805 -5.879 24.172 1 90.19 834 HIS A N 1
ATOM 6612 C CA . HIS A 1 834 ? -6.43 -7.27 23.922 1 90.19 834 HIS A CA 1
ATOM 6613 C C . HIS A 1 834 ? -7.289 -8.227 24.75 1 90.19 834 HIS A C 1
ATOM 6615 O O . HIS A 1 834 ? -7.602 -9.328 24.297 1 90.19 834 HIS A O 1
ATOM 6621 N N . LEU A 1 835 ? -7.645 -7.773 25.891 1 91.5 835 LEU A N 1
ATOM 6622 C CA . LEU A 1 835 ? -8.523 -8.602 26.703 1 91.5 835 LEU A CA 1
ATOM 6623 C C . LEU A 1 835 ? -9.898 -8.734 26.062 1 91.5 835 LEU A C 1
ATOM 6625 O O . LEU A 1 835 ? -10.461 -9.836 26.016 1 91.5 835 LEU A O 1
ATOM 6629 N N . PHE A 1 836 ? -10.406 -7.621 25.625 1 91.81 836 PHE A N 1
ATOM 6630 C CA . PHE A 1 836 ? -11.688 -7.633 24.938 1 91.81 836 PHE A CA 1
ATOM 6631 C C . PHE A 1 836 ? -11.633 -8.539 23.719 1 91.81 836 PHE A C 1
ATOM 6633 O O . PHE A 1 836 ? -12.547 -9.336 23.484 1 91.81 836 PHE A O 1
ATOM 6640 N N . THR A 1 837 ? -10.555 -8.484 22.969 1 92.75 837 THR A N 1
ATOM 6641 C CA . THR A 1 837 ? -10.383 -9.281 21.75 1 92.75 837 THR A CA 1
ATOM 6642 C C . THR A 1 837 ? -10.18 -10.75 22.094 1 92.75 837 THR A C 1
ATOM 6644 O O . THR A 1 837 ? -10.664 -11.641 21.391 1 92.75 837 THR A O 1
ATOM 6647 N N . LEU A 1 838 ? -9.523 -11.031 23.172 1 94.12 838 LEU A N 1
ATOM 6648 C CA . LEU A 1 838 ? -9.312 -12.406 23.609 1 94.12 838 LEU A CA 1
ATOM 6649 C C . LEU A 1 838 ? -10.633 -13.055 24 1 94.12 838 LEU A C 1
ATOM 6651 O O . LEU A 1 838 ? -10.867 -14.227 23.688 1 94.12 838 LEU A O 1
ATOM 6655 N N . ILE A 1 839 ? -11.453 -12.273 24.656 1 92.94 839 ILE A N 1
ATOM 6656 C CA . ILE A 1 839 ? -12.766 -12.797 25.047 1 92.94 839 ILE A CA 1
ATOM 6657 C C . ILE A 1 839 ? -13.586 -13.094 23.797 1 92.94 839 ILE A C 1
ATOM 6659 O O . ILE A 1 839 ? -14.25 -14.133 23.703 1 92.94 839 ILE A O 1
ATOM 6663 N N . GLN A 1 840 ? -13.523 -12.211 22.906 1 92.75 840 GLN A N 1
ATOM 6664 C CA . GLN A 1 840 ? -14.25 -12.43 21.672 1 92.75 840 GLN A CA 1
ATOM 6665 C C . GLN A 1 840 ? -13.695 -13.633 20.906 1 92.75 840 GLN A C 1
ATOM 6667 O O . GLN A 1 840 ? -14.461 -14.406 20.328 1 92.75 840 GLN A O 1
ATOM 6672 N N . LEU A 1 841 ? -12.414 -13.836 20.875 1 94.06 841 LEU A N 1
ATOM 6673 C CA . LEU A 1 841 ? -11.781 -14.977 20.219 1 94.06 841 LEU A CA 1
ATOM 6674 C C . LEU A 1 841 ? -12.156 -16.281 20.922 1 94.06 841 LEU A C 1
ATOM 6676 O O . LEU A 1 841 ? -12.383 -17.297 20.25 1 94.06 841 LEU A O 1
ATOM 6680 N N . LEU A 1 842 ? -12.258 -16.203 22.234 1 93.38 842 LEU A N 1
ATOM 6681 C CA . LEU A 1 842 ? -12.68 -17.375 22.984 1 93.38 842 LEU A CA 1
ATOM 6682 C C . LEU A 1 842 ? -14.133 -17.719 22.688 1 93.38 842 LEU A C 1
ATOM 6684 O O . LEU A 1 842 ? -14.484 -18.906 22.578 1 93.38 842 LEU A O 1
ATOM 6688 N N . CYS A 1 843 ? -14.945 -16.656 22.578 1 91.75 843 CYS A N 1
ATOM 6689 C CA . CYS A 1 843 ? -16.344 -16.891 22.203 1 91.75 843 CYS A CA 1
ATOM 6690 C C . CYS A 1 843 ? -16.438 -17.5 20.812 1 91.75 843 CYS A C 1
ATOM 6692 O O . CYS A 1 843 ? -17.219 -18.422 20.578 1 91.75 843 CYS A O 1
ATOM 6694 N N . LEU A 1 844 ? -15.703 -17.031 19.891 1 91.69 844 LEU A N 1
ATOM 6695 C CA . LEU A 1 844 ? -15.688 -17.562 18.531 1 91.69 844 LEU A CA 1
ATOM 6696 C C . LEU A 1 844 ? -15.18 -19 18.516 1 91.69 844 LEU A C 1
ATOM 6698 O O . LEU A 1 844 ? -15.742 -19.859 17.828 1 91.69 844 LEU A O 1
ATOM 6702 N N . ALA A 1 845 ? -14.125 -19.281 19.297 1 91.75 845 ALA A N 1
ATOM 6703 C CA . ALA A 1 845 ? -13.578 -20.641 19.375 1 91.75 845 ALA A CA 1
ATOM 6704 C C . ALA A 1 845 ? -14.594 -21.609 19.969 1 91.75 845 ALA A C 1
ATOM 6706 O O . ALA A 1 845 ? -14.727 -22.75 19.5 1 91.75 845 ALA A O 1
ATOM 6707 N N . THR A 1 846 ? -15.328 -21.125 20.953 1 88.94 846 THR A N 1
ATOM 6708 C CA . THR A 1 846 ? -16.344 -21.953 21.562 1 88.94 846 THR A CA 1
ATOM 6709 C C . THR A 1 846 ? -17.469 -22.25 20.578 1 88.94 846 THR A C 1
ATOM 6711 O O . THR A 1 846 ? -17.953 -23.375 20.5 1 88.94 846 THR A O 1
ATOM 6714 N N . LEU A 1 847 ? -17.875 -21.234 19.875 1 86.94 847 LEU A N 1
ATOM 6715 C CA . LEU A 1 847 ? -18.922 -21.438 18.875 1 86.94 847 LEU A CA 1
ATOM 6716 C C . LEU A 1 847 ? -18.438 -22.391 17.781 1 86.94 847 LEU A C 1
ATOM 6718 O O . LEU A 1 847 ? -19.203 -23.234 17.312 1 86.94 847 LEU A O 1
ATOM 6722 N N . TRP A 1 848 ? -17.172 -22.312 17.359 1 86.06 848 TRP A N 1
ATOM 6723 C CA . TRP A 1 848 ? -16.594 -23.188 16.344 1 86.06 848 TRP A CA 1
ATOM 6724 C C . TRP A 1 848 ? -16.562 -24.625 16.812 1 86.06 848 TRP A C 1
ATOM 6726 O O . TRP A 1 848 ? -16.891 -25.547 16.062 1 86.06 848 TRP A O 1
ATOM 6736 N N . VAL A 1 849 ? -16.203 -24.891 18.078 1 86.31 849 VAL A N 1
ATOM 6737 C CA . VAL A 1 849 ? -16.094 -26.234 18.625 1 86.31 849 VAL A CA 1
ATOM 6738 C C . VAL A 1 849 ? -17.484 -26.844 18.766 1 86.31 849 VAL A C 1
ATOM 6740 O O . VAL A 1 849 ? -17.672 -28.016 18.453 1 86.31 849 VAL A O 1
ATOM 6743 N N . LEU A 1 850 ? -18.359 -26.062 19.094 1 79.88 850 LEU A N 1
ATOM 6744 C CA . LEU A 1 850 ? -19.719 -26.578 19.297 1 79.88 850 LEU A CA 1
ATOM 6745 C C . LEU A 1 850 ? -20.359 -26.922 17.953 1 79.88 850 LEU A C 1
ATOM 6747 O O . LEU A 1 850 ? -21.109 -27.891 17.859 1 79.88 850 LEU A O 1
ATOM 6751 N N . LYS A 1 851 ? -20.078 -26.172 16.953 1 76.31 851 LYS A N 1
ATOM 6752 C CA . LYS A 1 851 ? -20.609 -26.453 15.617 1 76.31 851 LYS A CA 1
ATOM 6753 C C . LYS A 1 851 ? -19.984 -27.719 15.039 1 76.31 851 LYS A C 1
ATOM 6755 O O . LYS A 1 851 ? -20.625 -28.422 14.258 1 76.31 851 LYS A O 1
ATOM 6760 N N . SER A 1 852 ? -18.719 -28.078 15.445 1 78.25 852 SER A N 1
ATOM 6761 C CA . SER A 1 852 ? -17.984 -29.188 14.836 1 78.25 852 SER A CA 1
ATOM 6762 C C . SER A 1 852 ? -18.469 -30.531 15.352 1 78.25 852 SER A C 1
ATOM 6764 O O . SER A 1 852 ? -18.266 -31.562 14.703 1 78.25 852 SER A O 1
ATOM 6766 N N . PHE A 1 853 ? -19.266 -30.469 16.516 1 77.44 853 PHE A N 1
ATOM 6767 C CA . PHE A 1 853 ? -19.781 -31.719 17.047 1 77.44 853 PHE A CA 1
ATOM 6768 C C . PHE A 1 853 ? -21.266 -31.891 16.703 1 77.44 853 PHE A C 1
ATOM 6770 O O . PHE A 1 853 ? -22.047 -30.953 16.859 1 77.44 853 PHE A O 1
ATOM 6777 N N . GLN A 1 854 ? -21.625 -33 16.062 1 70.25 854 GLN A N 1
ATOM 6778 C CA . GLN A 1 854 ? -22.984 -33.281 15.586 1 70.25 854 GLN A CA 1
ATOM 6779 C C . GLN A 1 854 ? -23.984 -33.25 16.734 1 70.25 854 GLN A C 1
ATOM 6781 O O . GLN A 1 854 ? -25.109 -32.781 16.594 1 70.25 854 GLN A O 1
ATOM 6786 N N . GLN A 1 855 ? -23.469 -33.594 17.969 1 70.44 855 GLN A N 1
ATOM 6787 C CA . GLN A 1 855 ? -24.375 -33.719 19.094 1 70.44 855 GLN A CA 1
ATOM 6788 C C . GLN A 1 855 ? -24.734 -32.312 19.641 1 70.44 855 GLN A C 1
ATOM 6790 O O . GLN A 1 855 ? -25.859 -32.094 20.109 1 70.44 855 GLN A O 1
ATOM 6795 N N . THR A 1 856 ? -23.812 -31.438 19.531 1 72.31 856 THR A N 1
ATOM 6796 C CA . THR A 1 856 ? -24.016 -30.125 20.141 1 72.31 856 THR A CA 1
ATOM 6797 C C . THR A 1 856 ? -24.422 -29.094 19.094 1 72.31 856 THR A C 1
ATOM 6799 O O . THR A 1 856 ? -24.797 -27.969 19.422 1 72.31 856 THR A O 1
ATOM 6802 N N . ALA A 1 857 ? -24.484 -29.469 17.812 1 71.31 857 ALA A N 1
ATOM 6803 C CA . ALA A 1 857 ? -24.781 -28.516 16.734 1 71.31 857 ALA A CA 1
ATOM 6804 C C . ALA A 1 857 ? -26.219 -28.016 16.812 1 71.31 857 ALA A C 1
ATOM 6806 O O . ALA A 1 857 ? -26.516 -26.906 16.359 1 71.31 857 ALA A O 1
ATOM 6807 N N . MET A 1 858 ? -27.016 -28.781 17.547 1 70.81 858 MET A N 1
ATOM 6808 C CA . MET A 1 858 ? -28.422 -28.391 17.656 1 70.81 858 MET A CA 1
ATOM 6809 C C . MET A 1 858 ? -28.578 -27.172 18.547 1 70.81 858 MET A C 1
ATOM 6811 O O . MET A 1 858 ? -29.547 -26.422 18.422 1 70.81 858 MET A O 1
ATOM 6815 N N . LEU A 1 859 ? -27.594 -26.953 19.344 1 74.44 859 LEU A N 1
ATOM 6816 C CA . LEU A 1 859 ? -27.656 -25.859 20.312 1 74.44 859 LEU A CA 1
ATOM 6817 C C . LEU A 1 859 ? -27.031 -24.594 19.766 1 74.44 859 LEU A C 1
ATOM 6819 O O . LEU A 1 859 ? -26.906 -23.594 20.469 1 74.44 859 LEU A O 1
ATOM 6823 N N . PHE A 1 860 ? -26.766 -24.625 18.516 1 74.94 860 PHE A N 1
ATOM 6824 C CA . PHE A 1 860 ? -26.031 -23.516 17.922 1 74.94 860 PHE A CA 1
ATOM 6825 C C . PHE A 1 860 ? -26.812 -22.219 18.031 1 74.94 860 PHE A C 1
ATOM 6827 O O . PHE A 1 860 ? -26.281 -21.188 18.453 1 74.94 860 PHE A O 1
ATOM 6834 N N . PRO A 1 861 ? -28.078 -22.25 17.812 1 72.88 861 PRO A N 1
ATOM 6835 C CA . PRO A 1 861 ? -28.828 -21 17.906 1 72.88 861 PRO A CA 1
ATOM 6836 C C . PRO A 1 861 ? -28.844 -20.422 19.328 1 72.88 861 PRO A C 1
ATOM 6838 O O . PRO A 1 861 ? -28.781 -19.219 19.516 1 72.88 861 PRO A O 1
ATOM 6841 N N . VAL A 1 862 ? -28.891 -21.328 20.219 1 78.25 862 VAL A N 1
ATOM 6842 C CA . VAL A 1 862 ? -28.922 -20.906 21.625 1 78.25 862 VAL A CA 1
ATOM 6843 C C . VAL A 1 862 ? -27.562 -20.328 22 1 78.25 862 VAL A C 1
ATOM 6845 O O . VAL A 1 862 ? -27.484 -19.375 22.781 1 78.25 862 VAL A O 1
ATOM 6848 N N . MET A 1 863 ? -26.703 -20.859 21.375 1 81.62 863 MET A N 1
ATOM 6849 C CA . MET A 1 863 ? -25.359 -20.406 21.703 1 81.62 863 MET A CA 1
ATOM 6850 C C . MET A 1 863 ? -25.109 -19 21.156 1 81.62 863 MET A C 1
ATOM 6852 O O . MET A 1 863 ? -24.359 -18.219 21.75 1 81.62 863 MET A O 1
ATOM 6856 N N . VAL A 1 864 ? -25.688 -18.672 20.031 1 80.12 864 VAL A N 1
ATOM 6857 C CA . VAL A 1 864 ? -25.562 -17.328 19.5 1 80.12 864 VAL A CA 1
ATOM 6858 C C . VAL A 1 864 ? -26.25 -16.344 20.438 1 80.12 864 VAL A C 1
ATOM 6860 O O . VAL A 1 864 ? -25.75 -15.227 20.656 1 80.12 864 VAL A O 1
ATOM 6863 N N . GLY A 1 865 ? -27.375 -16.781 21 1 80.94 865 GLY A N 1
ATOM 6864 C CA . GLY A 1 865 ? -28.016 -15.977 22.016 1 80.94 865 GLY A CA 1
ATOM 6865 C C . GLY A 1 865 ? -27.172 -15.797 23.266 1 80.94 865 GLY A C 1
ATOM 6866 O O . GLY A 1 865 ? -27.188 -14.734 23.891 1 80.94 865 GLY A O 1
ATOM 6867 N N . ALA A 1 866 ? -26.359 -16.812 23.484 1 86.12 866 ALA A N 1
ATOM 6868 C CA . ALA A 1 866 ? -25.469 -16.766 24.641 1 86.12 866 ALA A CA 1
ATOM 6869 C C . ALA A 1 866 ? -24.406 -15.688 24.453 1 86.12 866 ALA A C 1
ATOM 6871 O O . ALA A 1 866 ? -23.875 -15.156 25.438 1 86.12 866 ALA A O 1
ATOM 6872 N N . LEU A 1 867 ? -24.094 -15.328 23.25 1 88.19 867 LEU A N 1
ATOM 6873 C CA . LEU A 1 867 ? -23.141 -14.258 23 1 88.19 867 LEU A CA 1
ATOM 6874 C C . LEU A 1 867 ? -23.641 -12.93 23.547 1 88.19 867 LEU A C 1
ATOM 6876 O O . LEU A 1 867 ? -22.859 -12.117 24.062 1 88.19 867 LEU A O 1
ATOM 6880 N N . VAL A 1 868 ? -24.953 -12.742 23.438 1 86.19 868 VAL A N 1
ATOM 6881 C CA . VAL A 1 868 ? -25.547 -11.516 23.953 1 86.19 868 VAL A CA 1
ATOM 6882 C C . VAL A 1 868 ? -25.438 -11.477 25.469 1 86.19 868 VAL A C 1
ATOM 6884 O O . VAL A 1 868 ? -25.156 -10.422 26.047 1 86.19 868 VAL A O 1
ATOM 6887 N N . ALA A 1 869 ? -25.562 -12.68 26.078 1 86.5 869 ALA A N 1
ATOM 6888 C CA . ALA A 1 869 ? -25.438 -12.766 27.531 1 86.5 869 ALA A CA 1
ATOM 6889 C C . ALA A 1 869 ? -24 -12.477 27.984 1 86.5 869 ALA A C 1
ATOM 6891 O O . ALA A 1 869 ? -23.781 -11.805 29 1 86.5 869 ALA A O 1
ATOM 6892 N N . VAL A 1 870 ? -23.078 -12.938 27.219 1 89.81 870 VAL A N 1
ATOM 6893 C CA . VAL A 1 870 ? -21.688 -12.688 27.531 1 89.81 870 VAL A CA 1
ATOM 6894 C C . VAL A 1 870 ? -21.391 -11.188 27.453 1 89.81 870 VAL A C 1
ATOM 6896 O O . VAL A 1 870 ? -20.672 -10.641 28.281 1 89.81 870 VAL A O 1
ATOM 6899 N N . ARG A 1 871 ? -21.938 -10.586 26.453 1 89.06 871 ARG A N 1
ATOM 6900 C CA . ARG A 1 871 ? -21.734 -9.148 26.297 1 89.06 871 ARG A CA 1
ATOM 6901 C C . ARG A 1 871 ? -22.312 -8.391 27.484 1 89.06 871 ARG A C 1
ATOM 6903 O O . ARG A 1 871 ? -21.75 -7.379 27.922 1 89.06 871 ARG A O 1
ATOM 6910 N N . MET A 1 872 ? -23.406 -8.898 28 1 86.06 872 MET A N 1
ATOM 6911 C CA . MET A 1 872 ? -24.016 -8.266 29.172 1 86.06 872 MET A CA 1
ATOM 6912 C C . MET A 1 872 ? -23.125 -8.445 30.406 1 86.06 872 MET A C 1
ATOM 6914 O O . MET A 1 872 ? -23.047 -7.555 31.25 1 86.06 872 MET A O 1
ATOM 6918 N N . LEU A 1 873 ? -22.422 -9.531 30.391 1 87.56 873 LEU A N 1
ATOM 6919 C CA . LEU A 1 873 ? -21.531 -9.797 31.516 1 87.56 873 LEU A CA 1
ATOM 6920 C C . LEU A 1 873 ? -20.281 -8.922 31.438 1 87.56 873 LEU A C 1
ATOM 6922 O O . LEU A 1 873 ? -19.672 -8.625 32.469 1 87.56 873 LEU A O 1
ATOM 6926 N N . LEU A 1 874 ? -19.922 -8.461 30.266 1 89.19 874 LEU A N 1
ATOM 6927 C CA . LEU A 1 874 ? -18.734 -7.633 30.078 1 89.19 874 LEU A CA 1
ATOM 6928 C C . LEU A 1 874 ? -18.938 -6.242 30.672 1 89.19 874 LEU A C 1
ATOM 6930 O O . LEU A 1 874 ? -17.984 -5.523 30.938 1 89.19 874 LEU A O 1
ATOM 6934 N N . ASP A 1 875 ? -20.203 -5.902 30.859 1 84.88 875 ASP A N 1
ATOM 6935 C CA . ASP A 1 875 ? -20.484 -4.609 31.469 1 84.88 875 ASP A CA 1
ATOM 6936 C C . ASP A 1 875 ? -20.016 -4.574 32.938 1 84.88 875 ASP A C 1
ATOM 6938 O O . ASP A 1 875 ? -19.797 -3.5 33.5 1 84.88 875 ASP A O 1
ATOM 6942 N N . LYS A 1 876 ? -19.781 -5.77 33.406 1 85.25 876 LYS A N 1
ATOM 6943 C CA . LYS A 1 876 ? -19.312 -5.84 34.781 1 85.25 876 LYS A CA 1
ATOM 6944 C C . LYS A 1 876 ? -17.781 -5.82 34.844 1 85.25 876 LYS A C 1
ATOM 6946 O O . LYS A 1 876 ? -17.203 -5.43 35.844 1 85.25 876 LYS A O 1
ATOM 6951 N N . VAL A 1 877 ? -17.172 -6.18 33.812 1 87.06 877 VAL A N 1
ATOM 6952 C CA . VAL A 1 877 ? -15.719 -6.289 33.812 1 87.06 877 VAL A CA 1
ATOM 6953 C C . VAL A 1 877 ? -15.102 -4.992 33.281 1 87.06 877 VAL A C 1
ATOM 6955 O O . VAL A 1 877 ? -14.039 -4.578 33.75 1 87.06 877 VAL A O 1
ATOM 6958 N N . PHE A 1 878 ? -15.773 -4.348 32.312 1 87.88 878 PHE A N 1
ATOM 6959 C CA . PHE A 1 878 ? -15.227 -3.145 31.703 1 87.88 878 PHE A CA 1
ATOM 6960 C C . PHE A 1 878 ? -16 -1.911 32.156 1 87.88 878 PHE A C 1
ATOM 6962 O O . PHE A 1 878 ? -17.172 -2.012 32.562 1 87.88 878 PHE A O 1
ATOM 6969 N N . LYS A 1 879 ? -15.281 -0.78 32.031 1 82.31 879 LYS A N 1
ATOM 6970 C CA . LYS A 1 879 ? -15.938 0.494 32.312 1 82.31 879 LYS A CA 1
ATOM 6971 C C . LYS A 1 879 ? -16.828 0.917 31.125 1 82.31 879 LYS A C 1
ATOM 6973 O O . LYS A 1 879 ? -16.578 0.525 29.984 1 82.31 879 LYS A O 1
ATOM 6978 N N . GLN A 1 880 ? -17.828 1.57 31.375 1 81 880 GLN A N 1
ATOM 6979 C CA . GLN A 1 880 ? -18.781 1.999 30.344 1 81 880 GLN A CA 1
ATOM 6980 C C . GLN A 1 880 ? -18.109 2.9 29.312 1 81 880 GLN A C 1
ATOM 6982 O O . GLN A 1 880 ? -18.438 2.848 28.125 1 81 880 GLN A O 1
ATOM 6987 N N . GLU A 1 881 ? -17.109 3.604 29.75 1 77.19 881 GLU A N 1
ATOM 6988 C CA . GLU A 1 881 ? -16.406 4.488 28.828 1 77.19 881 GLU A CA 1
ATOM 6989 C C . GLU A 1 881 ? -15.547 3.693 27.844 1 77.19 881 GLU A C 1
ATOM 6991 O O . GLU A 1 881 ? -15.453 4.051 26.672 1 77.19 881 GLU A O 1
ATOM 6996 N N . GLU A 1 882 ? -15.07 2.625 28.375 1 81.56 882 GLU A N 1
ATOM 6997 C CA . GLU A 1 882 ? -14.258 1.776 27.516 1 81.56 882 GLU A CA 1
ATOM 6998 C C . GLU A 1 882 ? -15.125 1.044 26.484 1 81.56 882 GLU A C 1
ATOM 7000 O O . GLU A 1 882 ? -14.742 0.919 25.328 1 81.56 882 GLU A O 1
ATOM 7005 N N . LEU A 1 883 ? -16.266 0.701 26.906 1 83.25 883 LEU A N 1
ATOM 7006 C CA . LEU A 1 883 ? -17.125 -0.091 26.047 1 83.25 883 LEU A CA 1
ATOM 7007 C C . LEU A 1 883 ? -17.766 0.782 24.984 1 83.25 883 LEU A C 1
ATOM 7009 O O . LEU A 1 883 ? -18.125 0.293 23.906 1 83.25 883 LEU A O 1
ATOM 7013 N N . LYS A 1 884 ? -17.844 2.016 25.25 1 78.69 884 LYS A N 1
ATOM 7014 C CA . LYS A 1 884 ? -18.406 2.932 24.266 1 78.69 884 LYS A CA 1
ATOM 7015 C C . LYS A 1 884 ? -17.5 3.029 23.031 1 78.69 884 LYS A C 1
ATOM 7017 O O . LYS A 1 884 ? -17.984 3.127 21.906 1 78.69 884 LYS A O 1
ATOM 7022 N N . TYR A 1 885 ? -16.234 2.857 23.328 1 77.5 885 TYR A N 1
ATOM 7023 C CA . TYR A 1 885 ? -15.297 3.006 22.219 1 77.5 885 TYR A CA 1
ATOM 7024 C C . TYR A 1 885 ? -15.039 1.667 21.531 1 77.5 885 TYR A C 1
ATOM 7026 O O . TYR A 1 885 ? -14.758 1.616 20.344 1 77.5 885 TYR A O 1
ATOM 7034 N N . LEU A 1 886 ? -15.062 0.656 22.328 1 80.44 886 LEU A N 1
ATOM 7035 C CA . LEU A 1 886 ? -14.766 -0.657 21.766 1 80.44 886 LEU A CA 1
ATOM 7036 C C . LEU A 1 886 ? -16.016 -1.269 21.141 1 80.44 886 LEU A C 1
ATOM 7038 O O . LEU A 1 886 ? -15.914 -2.037 20.188 1 80.44 886 LEU A O 1
ATOM 7042 N N . ASP A 1 887 ? -17.094 -0.905 21.766 1 81.44 887 ASP A N 1
ATOM 7043 C CA . ASP A 1 887 ? -18.375 -1.46 21.344 1 81.44 887 ASP A CA 1
ATOM 7044 C C . ASP A 1 887 ? -19.453 -0.388 21.328 1 81.44 887 ASP A C 1
ATOM 7046 O O . ASP A 1 887 ? -19.172 0.798 21.172 1 81.44 887 ASP A O 1
ATOM 7050 N N . ASP A 1 888 ? -20.719 -0.645 21.219 1 68.88 888 ASP A N 1
ATOM 7051 C CA . ASP A 1 888 ? -21.891 0.226 21.375 1 68.88 888 ASP A CA 1
ATOM 7052 C C . ASP A 1 888 ? -22.516 0.079 22.75 1 68.88 888 ASP A C 1
ATOM 7054 O O . ASP A 1 888 ? -22.375 -0.963 23.391 1 68.88 888 ASP A O 1
ATOM 7058 N N . LEU A 1 889 ? -22.984 1.23 23.281 1 60.62 889 LEU A N 1
ATOM 7059 C CA . LEU A 1 889 ? -23.641 1.179 24.578 1 60.62 889 LEU A CA 1
ATOM 7060 C C . LEU A 1 889 ? -25 0.481 24.484 1 60.62 889 LEU A C 1
ATOM 7062 O O . LEU A 1 889 ? -25.734 0.674 23.516 1 60.62 889 LEU A O 1
ATOM 7066 N N . MET A 1 890 ? -25.234 -0.635 25.328 1 58.22 890 MET A N 1
ATOM 7067 C CA . MET A 1 890 ? -26.5 -1.347 25.406 1 58.22 890 MET A CA 1
ATOM 7068 C C . MET A 1 890 ? -27.562 -0.493 26.109 1 58.22 890 MET A C 1
ATOM 7070 O O . MET A 1 890 ? -27.234 0.297 27 1 58.22 890 MET A O 1
ATOM 7074 N N . PRO A 1 891 ? -28.766 -0.305 25.547 1 51.75 891 PRO A N 1
ATOM 7075 C CA . PRO A 1 891 ? -29.812 0.435 26.25 1 51.75 891 PRO A CA 1
ATOM 7076 C C . PRO A 1 891 ? -29.984 -0.009 27.703 1 51.75 891 PRO A C 1
ATOM 7078 O O . PRO A 1 891 ? -29.734 -1.172 28.031 1 51.75 891 PRO A O 1
ATOM 7081 N N . GLU A 1 892 ? -29.719 0.864 28.828 1 45.59 892 GLU A N 1
ATOM 7082 C CA . GLU A 1 892 ? -29.875 0.562 30.25 1 45.59 892 GLU A CA 1
ATOM 7083 C C . GLU A 1 892 ? -31.141 -0.23 30.5 1 45.59 892 GLU A C 1
ATOM 7085 O O . GLU A 1 892 ? -32.219 0.123 30 1 45.59 892 GLU A O 1
ATOM 7090 N N . THR A 1 893 ? -31.172 -1.461 30.844 1 39.47 893 THR A N 1
ATOM 7091 C CA . THR A 1 893 ? -32.375 -2 31.453 1 39.47 893 THR A CA 1
ATOM 7092 C C . THR A 1 893 ? -32.938 -1.03 32.5 1 39.47 893 THR A C 1
ATOM 7094 O O . THR A 1 893 ? -32.312 -0.034 32.844 1 39.47 893 THR A O 1
ATOM 7097 N N . THR A 1 894 ? -33.719 -1.67 33.812 1 33.03 894 THR A N 1
ATOM 7098 C CA . THR A 1 894 ? -34.469 -1.006 34.906 1 33.03 894 THR A CA 1
ATOM 7099 C C . THR A 1 894 ? -33.594 0.058 35.562 1 33.03 894 THR A C 1
ATOM 7101 O O . THR A 1 894 ? -34.094 1.139 35.906 1 33.03 894 THR A O 1
ATOM 7104 N N . ARG A 1 895 ? -32.781 -0.405 36.781 1 29.25 895 ARG A N 1
ATOM 7105 C CA . ARG A 1 895 ? -32.719 0.211 38.094 1 29.25 895 ARG A CA 1
ATOM 7106 C C . ARG A 1 895 ? -31.953 1.529 38.031 1 29.25 895 ARG A C 1
ATOM 7108 O O . ARG A 1 895 ? -32.188 2.416 38.875 1 29.25 895 ARG A O 1
ATOM 7115 N N . ARG A 1 896 ? -30.609 1.533 37.719 1 31.34 896 ARG A N 1
ATOM 7116 C CA . ARG A 1 896 ? -30.031 2.719 38.344 1 31.34 896 ARG A CA 1
ATOM 7117 C C . ARG A 1 896 ? -30.484 3.988 37.625 1 31.34 896 ARG A C 1
ATOM 7119 O O . ARG A 1 896 ? -30.141 4.219 36.469 1 31.34 896 ARG A O 1
ATOM 7126 N N . LYS A 1 897 ? -31.688 4.395 37.781 1 30.88 897 LYS A N 1
ATOM 7127 C CA . LYS A 1 897 ? -32.188 5.766 37.812 1 30.88 897 LYS A CA 1
ATOM 7128 C C . LYS A 1 897 ? -31.109 6.723 38.312 1 30.88 897 LYS A C 1
ATOM 7130 O O . LYS A 1 897 ? -31 6.988 39.5 1 30.88 897 LYS A O 1
ATOM 7135 N N . LEU A 1 898 ? -29.844 6.363 38.312 1 28.55 898 LEU A N 1
ATOM 7136 C CA . LEU A 1 898 ? -29.219 7.551 38.875 1 28.55 898 LEU A CA 1
ATOM 7137 C C . LEU A 1 898 ? -29.875 8.82 38.344 1 28.55 898 LEU A C 1
ATOM 7139 O O . LEU A 1 898 ? -30.469 8.812 37.25 1 28.55 898 LEU A O 1
ATOM 7143 N N . GLU A 1 899 ? -29.766 9.883 39.281 1 27.58 899 GLU A N 1
ATOM 7144 C CA . GLU A 1 899 ? -30.188 11.281 39.281 1 27.58 899 GLU A CA 1
ATOM 7145 C C . GLU A 1 899 ? -29.891 11.953 37.938 1 27.58 899 GLU A C 1
ATOM 7147 O O . GLU A 1 899 ? -28.734 12.094 37.531 1 27.58 899 GLU A O 1
ATOM 7152 N N . GLU A 1 900 ? -30.5 11.531 36.875 1 27.97 900 GLU A N 1
ATOM 7153 C CA . GLU A 1 900 ? -30.547 12.523 35.812 1 27.97 900 GLU A CA 1
ATOM 7154 C C . GLU A 1 900 ? -30.516 13.945 36.375 1 27.97 900 GLU A C 1
ATOM 7156 O O . GLU A 1 900 ? -31.359 14.305 37.219 1 27.97 900 GLU A O 1
ATOM 7161 N N . PRO A 1 901 ? -29.438 14.531 36.719 1 29.47 901 PRO A N 1
ATOM 7162 C CA . PRO A 1 901 ? -29.844 15.891 37.062 1 29.47 901 PRO A CA 1
ATOM 7163 C C . PRO A 1 901 ? -30.984 16.422 36.219 1 29.47 901 PRO A C 1
ATOM 7165 O O . PRO A 1 901 ? -31.125 16 35.062 1 29.47 901 PRO A O 1
ATOM 7168 N N . ASP A 1 902 ? -32.188 16.547 36.781 1 26.25 902 ASP A N 1
ATOM 7169 C CA . ASP A 1 902 ? -33.312 17.297 36.25 1 26.25 902 ASP A CA 1
ATOM 7170 C C . ASP A 1 902 ? -32.844 18.391 35.312 1 26.25 902 ASP A C 1
ATOM 7172 O O . ASP A 1 902 ? -32.375 19.453 35.719 1 26.25 902 ASP A O 1
ATOM 7176 N N . VAL A 1 903 ? -32.031 18.031 34.438 1 29.06 903 VAL A N 1
ATOM 7177 C CA . VAL A 1 903 ? -31.891 19.031 33.375 1 29.06 903 VAL A CA 1
ATOM 7178 C C . VAL A 1 903 ? -33.25 19.484 32.906 1 29.06 903 VAL A C 1
ATOM 7180 O O . VAL A 1 903 ? -33.938 18.75 32.188 1 29.06 903 VAL A O 1
ATOM 7183 N N . ASN A 1 904 ? -34.375 19.688 33.875 1 26.25 904 ASN A N 1
ATOM 7184 C CA . ASN A 1 904 ? -35.5 20.516 33.531 1 26.25 904 ASN A CA 1
ATOM 7185 C C . ASN A 1 904 ? -35.156 21.453 32.375 1 26.25 904 ASN A C 1
ATOM 7187 O O . ASN A 1 904 ? -34 21.656 32.062 1 26.25 904 ASN A O 1
ATOM 7191 N N . GLU A 1 905 ? -36.281 22.266 32.062 1 25.44 905 GLU A N 1
ATOM 7192 C CA . GLU A 1 905 ? -36.594 23.359 31.156 1 25.44 905 GLU A CA 1
ATOM 7193 C C . GLU A 1 905 ? -35.438 24.375 31.125 1 25.44 905 GLU A C 1
ATOM 7195 O O . GLU A 1 905 ? -35.344 25.25 31.984 1 25.44 905 GLU A O 1
ATOM 7200 N N . ILE A 1 906 ? -34.312 23.953 31.078 1 26.78 906 ILE A N 1
ATOM 7201 C CA . ILE A 1 906 ? -33.594 25.156 30.734 1 26.78 906 ILE A CA 1
ATOM 7202 C C . ILE A 1 906 ? -34.281 25.859 29.562 1 26.78 906 ILE A C 1
ATOM 7204 O O . ILE A 1 906 ? -34.25 25.359 28.438 1 26.78 906 ILE A O 1
ATOM 7208 N N . GLU A 1 907 ? -35.625 26.141 29.891 1 26.19 907 GLU A N 1
ATOM 7209 C CA . GLU A 1 907 ? -36.281 27.234 29.172 1 26.19 907 GLU A CA 1
ATOM 7210 C C . GLU A 1 907 ? -35.25 28.172 28.531 1 26.19 907 GLU A C 1
ATOM 7212 O O . GLU A 1 907 ? -34.375 28.719 29.219 1 26.19 907 GLU A O 1
ATOM 7217 N N . TYR A 1 908 ? -34.969 27.734 27.375 1 28.95 908 TYR A N 1
ATOM 7218 C CA . TYR A 1 908 ? -34.375 28.656 26.422 1 28.95 908 TYR A CA 1
ATOM 7219 C C . TYR A 1 908 ? -34.719 30.094 26.766 1 28.95 908 TYR A C 1
ATOM 7221 O O . TYR A 1 908 ? -35.906 30.406 27 1 28.95 908 TYR A O 1
ATOM 7229 N N . PHE A 1 909 ? -33.875 30.703 27.594 1 29.08 909 PHE A N 1
ATOM 7230 C CA . PHE A 1 909 ? -33.875 32.125 27.922 1 29.08 909 PHE A CA 1
ATOM 7231 C C . PHE A 1 909 ? -34.375 32.938 26.75 1 29.08 909 PHE A C 1
ATOM 7233 O O . PHE A 1 909 ? -33.625 33.219 25.812 1 29.08 909 PHE A O 1
ATOM 7240 N N . LYS A 1 910 ? -35.562 32.531 26.297 1 32.5 910 LYS A N 1
ATOM 7241 C CA . LYS A 1 910 ? -36.188 33.562 25.5 1 32.5 910 LYS A CA 1
ATOM 7242 C C . LYS A 1 910 ? -36.156 34.906 26.234 1 32.5 910 LYS A C 1
ATOM 7244 O O . LYS A 1 910 ? -36.562 35 27.406 1 32.5 910 LYS A O 1
ATOM 7249 N N . PRO A 1 911 ? -35.188 35.781 25.859 1 31.16 911 PRO A N 1
ATOM 7250 C CA . PRO A 1 911 ? -35.312 37.125 26.422 1 31.16 911 PRO A CA 1
ATOM 7251 C C . PRO A 1 911 ? -36.781 37.531 26.625 1 31.16 911 PRO A C 1
ATOM 7253 O O . PRO A 1 911 ? -37.625 37.281 25.75 1 31.16 911 PRO A O 1
ATOM 7256 N N . ASP A 1 912 ? -37.344 37.188 27.844 1 33.22 912 ASP A N 1
ATOM 7257 C CA . ASP A 1 912 ? -38.625 37.875 27.906 1 33.22 912 ASP A CA 1
ATOM 7258 C C . ASP A 1 912 ? -38.562 39.281 27.312 1 33.22 912 ASP A C 1
ATOM 7260 O O . ASP A 1 912 ? -37.469 39.844 27.172 1 33.22 912 ASP A O 1
ATOM 7264 N N . HIS A 1 913 ? -39.562 39.75 26.891 1 35.19 913 HIS A N 1
ATOM 7265 C CA . HIS A 1 913 ? -39.562 41.094 26.375 1 35.19 913 HIS A CA 1
ATOM 7266 C C . HIS A 1 913 ? -38.75 42.031 27.266 1 35.19 913 HIS A C 1
ATOM 7268 O O . HIS A 1 913 ? -38.281 43.062 26.812 1 35.19 913 HIS A O 1
ATOM 7274 N N . THR A 1 914 ? -38.812 41.781 28.688 1 33 914 THR A N 1
ATOM 7275 C CA . THR A 1 914 ? -38.344 42.875 29.547 1 33 914 THR A CA 1
ATOM 7276 C C . THR A 1 914 ? -36.938 42.594 30.047 1 33 914 THR A C 1
ATOM 7278 O O . THR A 1 914 ? -36.438 43.281 30.953 1 33 914 THR A O 1
ATOM 7281 N N . GLY A 1 915 ? -35.719 42.25 29.266 1 36.38 915 GLY A N 1
ATOM 7282 C CA . GLY A 1 915 ? -34.281 42.25 29.281 1 36.38 915 GLY A CA 1
ATOM 7283 C C . GLY A 1 915 ? -33.688 41.375 30.391 1 36.38 915 GLY A C 1
ATOM 7284 O O . GLY A 1 915 ? -32.5 41.438 30.672 1 36.38 915 GLY A O 1
ATOM 7285 N N . MET A 1 916 ? -34.312 40.719 31.422 1 37.03 916 MET A N 1
ATOM 7286 C CA . MET A 1 916 ? -33.688 40.125 32.625 1 37.03 916 MET A CA 1
ATOM 7287 C C . MET A 1 916 ? -33.562 38.594 32.469 1 37.03 916 MET A C 1
ATOM 7289 O O . MET A 1 916 ? -34.469 37.938 32 1 37.03 916 MET A O 1
ATOM 7293 N N . VAL A 1 917 ? -32.219 37.812 32.531 1 46.19 917 VAL A N 1
ATOM 7294 C CA . VAL A 1 917 ? -31.984 36.344 32.438 1 46.19 917 VAL A CA 1
ATOM 7295 C C . VAL A 1 917 ? -31.969 35.75 33.844 1 46.19 917 VAL A C 1
ATOM 7297 O O . VAL A 1 917 ? -31.234 36.219 34.719 1 46.19 917 VAL A O 1
ATOM 7300 N N . ARG A 1 918 ? -32.844 34.938 34.406 1 45.19 918 ARG A N 1
ATOM 7301 C CA . ARG A 1 918 ? -32.969 34.281 35.688 1 45.19 918 ARG A CA 1
ATOM 7302 C C . ARG A 1 918 ? -32.281 32.938 35.688 1 45.19 918 ARG A C 1
ATOM 7304 O O . ARG A 1 918 ? -32.656 32.031 34.938 1 45.19 918 ARG A O 1
ATOM 7311 N N . ILE A 1 919 ? -30.953 32.781 36.188 1 45.69 919 ILE A N 1
ATOM 7312 C CA . ILE A 1 919 ? -30.219 31.531 36.344 1 45.69 919 ILE A CA 1
ATOM 7313 C C . ILE A 1 919 ? -30.641 30.844 37.656 1 45.69 919 ILE A C 1
ATOM 7315 O O . ILE A 1 919 ? -30.484 31.406 38.719 1 45.69 919 ILE A O 1
ATOM 7319 N N . PRO A 1 920 ? -31.406 29.734 37.625 1 47.81 920 PRO A N 1
ATOM 7320 C CA . PRO A 1 920 ? -31.844 29.062 38.844 1 47.81 920 PRO A CA 1
ATOM 7321 C C . PRO A 1 920 ? -30.703 28.422 39.625 1 47.81 920 PRO A C 1
ATOM 7323 O O . PRO A 1 920 ? -29.844 27.766 39.031 1 47.81 920 PRO A O 1
ATOM 7326 N N . LEU A 1 921 ? -30.203 28.938 40.906 1 40.19 921 LEU A N 1
ATOM 7327 C CA . LEU A 1 921 ? -29.25 28.359 41.844 1 40.19 921 LEU A CA 1
ATOM 7328 C C . LEU A 1 921 ? -29.828 27.094 42.5 1 40.19 921 LEU A C 1
ATOM 7330 O O . LEU A 1 921 ? -31.047 26.953 42.594 1 40.19 921 LEU A O 1
ATOM 7334 N N . PRO A 1 922 ? -29.047 25.984 42.719 1 45.09 922 PRO A N 1
ATOM 7335 C CA . PRO A 1 922 ? -29.547 24.75 43.344 1 45.09 922 PRO A CA 1
ATOM 7336 C C . PRO A 1 922 ? -30.375 25.016 44.594 1 45.09 922 PRO A C 1
ATOM 7338 O O . PRO A 1 922 ? -31.203 24.203 44.969 1 45.09 922 PRO A O 1
ATOM 7341 N N . ASN A 1 923 ? -29.953 26.016 45.469 1 39.5 923 ASN A N 1
ATOM 7342 C CA . ASN A 1 923 ? -30.609 26.266 46.75 1 39.5 923 ASN A CA 1
ATOM 7343 C C . ASN A 1 923 ? -31.922 27.031 46.562 1 39.5 923 ASN A C 1
ATOM 7345 O O . ASN A 1 923 ? -32.469 27.547 47.562 1 39.5 923 ASN A O 1
ATOM 7349 N N . GLY A 1 924 ? -32.781 26.844 45.625 1 41.69 924 GLY A N 1
ATOM 7350 C CA . GLY A 1 924 ? -34.094 27.406 45.344 1 41.69 924 GLY A CA 1
ATOM 7351 C C . GLY A 1 924 ? -34.031 28.828 44.844 1 41.69 924 GLY A C 1
ATOM 7352 O O . GLY A 1 924 ? -35.031 29.375 44.344 1 41.69 924 GLY A O 1
ATOM 7353 N N . ASN A 1 925 ? -33.188 29.703 45.5 1 38.66 925 ASN A N 1
ATOM 7354 C CA . ASN A 1 925 ? -33.219 31.125 45.156 1 38.66 925 ASN A CA 1
ATOM 7355 C C . ASN A 1 925 ? -32.719 31.375 43.75 1 38.66 925 ASN A C 1
ATOM 7357 O O . ASN A 1 925 ? -31.781 30.688 43.281 1 38.66 925 ASN A O 1
ATOM 7361 N N . ALA A 1 926 ? -33.594 31.656 42.812 1 38.91 926 ALA A N 1
ATOM 7362 C CA . ALA A 1 926 ? -33.281 31.938 41.406 1 38.91 926 ALA A CA 1
ATOM 7363 C C . ALA A 1 926 ? -32.406 33.188 41.281 1 38.91 926 ALA A C 1
ATOM 7365 O O . ALA A 1 926 ? -32.688 34.219 41.906 1 38.91 926 ALA A O 1
ATOM 7366 N N . LEU A 1 927 ? -31.109 33.125 41.312 1 38.5 927 LEU A N 1
ATOM 7367 C CA . LEU A 1 927 ? -30.281 34.312 41.031 1 38.5 927 LEU A CA 1
ATOM 7368 C C . LEU A 1 927 ? -30.656 34.938 39.688 1 38.5 927 LEU A C 1
ATOM 7370 O O . LEU A 1 927 ? -30.609 34.281 38.656 1 38.5 927 LEU A O 1
ATOM 7374 N N . THR A 1 928 ? -31.656 35.875 39.781 1 39.34 928 THR A N 1
ATOM 7375 C CA . THR A 1 928 ? -32.062 36.656 38.656 1 39.34 928 THR A CA 1
ATOM 7376 C C . THR A 1 928 ? -30.938 37.594 38.188 1 39.34 928 THR A C 1
ATOM 7378 O O . THR A 1 928 ? -30.5 38.469 38.938 1 39.34 928 THR A O 1
ATOM 7381 N N . ILE A 1 929 ? -30.016 37.188 37.406 1 34.59 929 ILE A N 1
ATOM 7382 C CA . ILE A 1 929 ? -28.953 38.062 36.938 1 34.59 929 ILE A CA 1
ATOM 7383 C C . ILE A 1 929 ? -29.484 39 35.844 1 34.59 929 ILE A C 1
ATOM 7385 O O . ILE A 1 929 ? -30.156 38.531 34.906 1 34.59 929 ILE A O 1
ATOM 7389 N N . PRO A 1 930 ? -29.734 40.25 36.219 1 34.03 930 PRO A N 1
ATOM 7390 C CA . PRO A 1 930 ? -30.047 41.125 35.094 1 34.03 930 PRO A CA 1
ATOM 7391 C C . PRO A 1 930 ? -29.125 40.938 33.875 1 34.03 930 PRO A C 1
ATOM 7393 O O . PRO A 1 930 ? -27.938 40.625 34.062 1 34.03 930 PRO A O 1
ATOM 7396 N N . VAL A 1 931 ? -29.672 40.5 32.875 1 35.25 931 VAL A N 1
ATOM 7397 C CA . VAL A 1 931 ? -28.875 40.25 31.688 1 35.25 931 VAL A CA 1
ATOM 7398 C C . VAL A 1 931 ? -27.938 41.438 31.453 1 35.25 931 VAL A C 1
ATOM 7400 O O . VAL A 1 931 ? -27.359 41.594 30.375 1 35.25 931 VAL A O 1
ATOM 7403 N N . GLY A 1 932 ? -27.938 42.562 32.406 1 29.17 932 GLY A N 1
ATOM 7404 C CA . GLY A 1 932 ? -27.047 43.625 31.953 1 29.17 932 GLY A CA 1
ATOM 7405 C C . GLY A 1 932 ? -25.656 43.156 31.609 1 29.17 932 GLY A C 1
ATOM 7406 O O . GLY A 1 932 ? -25.406 42.656 30.5 1 29.17 932 GLY A O 1
ATOM 7407 N N . THR A 1 933 ? -24.719 43.844 32.406 1 27.61 933 THR A N 1
ATOM 7408 C CA . THR A 1 933 ? -23.281 43.969 32.219 1 27.61 933 THR A CA 1
ATOM 7409 C C . THR A 1 933 ? -22.578 42.625 32.5 1 27.61 933 THR A C 1
ATOM 7411 O O . THR A 1 933 ? -22.359 42.25 33.625 1 27.61 933 THR A O 1
ATOM 7414 N N . ILE A 1 934 ? -23.078 41.594 32.125 1 25.86 934 ILE A N 1
ATOM 7415 C CA . ILE A 1 934 ? -22.266 40.406 32.344 1 25.86 934 ILE A CA 1
ATOM 7416 C C . ILE A 1 934 ? -20.812 40.719 32.031 1 25.86 934 ILE A C 1
ATOM 7418 O O . ILE A 1 934 ? -20.453 41.094 30.906 1 25.86 934 ILE A O 1
ATOM 7422 N N . SER A 1 935 ? -20.125 41.156 33.094 1 24.94 935 SER A N 1
ATOM 7423 C CA . SER A 1 935 ? -18.688 41.406 33.125 1 24.94 935 SER A CA 1
ATOM 7424 C C . SER A 1 935 ? -17.906 40.219 32.531 1 24.94 935 SER A C 1
ATOM 7426 O O . SER A 1 935 ? -17.906 39.125 33.125 1 24.94 935 SER A O 1
ATOM 7428 N N . ARG A 1 936 ? -18.141 40 31.328 1 27.56 936 ARG A N 1
ATOM 7429 C CA . ARG A 1 936 ? -17.328 39.062 30.562 1 27.56 936 ARG A CA 1
ATOM 7430 C C . ARG A 1 936 ? -15.859 39.156 30.953 1 27.56 936 ARG A C 1
ATOM 7432 O O . ARG A 1 936 ? -15.203 40.156 30.641 1 27.56 936 ARG A O 1
ATOM 7439 N N . ARG A 1 937 ? -15.617 38.656 32.156 1 27.19 937 ARG A N 1
ATOM 7440 C CA . ARG A 1 937 ? -14.234 38.5 32.594 1 27.19 937 ARG A CA 1
ATOM 7441 C C . ARG A 1 937 ? -13.375 37.875 31.5 1 27.19 937 ARG A C 1
ATOM 7443 O O . ARG A 1 937 ? -13.414 36.656 31.281 1 27.19 937 ARG A O 1
ATOM 7450 N N . THR A 1 938 ? -13.469 38.438 30.422 1 25.89 938 THR A N 1
ATOM 7451 C CA . THR A 1 938 ? -12.578 37.969 29.359 1 25.89 938 THR A CA 1
ATOM 7452 C C . THR A 1 938 ? -11.125 38.031 29.828 1 25.89 938 THR A C 1
ATOM 7454 O O . THR A 1 938 ? -10.695 39 30.438 1 25.89 938 THR A O 1
ATOM 7457 N N . SER A 1 939 ? -10.68 36.938 30.375 1 25.56 939 SER A N 1
ATOM 7458 C CA . SER A 1 939 ? -9.266 36.75 30.672 1 25.56 939 SER A CA 1
ATOM 7459 C C . SER A 1 939 ? -8.383 37.469 29.656 1 25.56 939 SER A C 1
ATOM 7461 O O . SER A 1 939 ? -8.469 37.219 28.453 1 25.56 939 SER A O 1
ATOM 7463 N N . ILE A 1 940 ? -8.203 38.719 29.953 1 26.83 940 ILE A N 1
ATOM 7464 C CA . ILE A 1 940 ? -7.418 39.719 29.203 1 26.83 940 ILE A CA 1
ATOM 7465 C C . ILE A 1 940 ? -5.977 39.219 29.078 1 26.83 940 ILE A C 1
ATOM 7467 O O . ILE A 1 940 ? -5.297 39 30.078 1 26.83 940 ILE A O 1
ATOM 7471 N N . VAL A 1 941 ? -5.688 38.375 28.281 1 27.81 941 VAL A N 1
ATOM 7472 C CA . VAL A 1 941 ? -4.242 38.219 28.125 1 27.81 941 VAL A CA 1
ATOM 7473 C C . VAL A 1 941 ? -3.604 39.594 27.984 1 27.81 941 VAL A C 1
ATOM 7475 O O . VAL A 1 941 ? -3.975 40.375 27.109 1 27.81 941 VAL A O 1
ATOM 7478 N N . PRO A 1 942 ? -3.283 40.188 29.125 1 26.64 942 PRO A N 1
ATOM 7479 C CA . PRO A 1 942 ? -2.67 41.531 29.078 1 26.64 942 PRO A CA 1
ATOM 7480 C C . PRO A 1 942 ? -1.623 41.656 27.969 1 26.64 942 PRO A C 1
ATOM 7482 O O . PRO A 1 942 ? -0.609 40.938 28 1 26.64 942 PRO A O 1
ATOM 7485 N N . PHE A 1 943 ? -2.104 41.719 26.766 1 29.83 943 PHE A N 1
ATOM 7486 C CA . PHE A 1 943 ? -1.115 42.062 25.75 1 29.83 943 PHE A CA 1
ATOM 7487 C C . PHE A 1 943 ? -0.455 43.406 26.078 1 29.83 943 PHE A C 1
ATOM 7489 O O . PHE A 1 943 ? -1.056 44.25 26.75 1 29.83 943 PHE A O 1
ATOM 7496 N N . SER A 1 944 ? 0.82 43.5 26.312 1 28.97 944 SER A N 1
ATOM 7497 C CA . SER A 1 944 ? 1.459 44.781 26.641 1 28.97 944 SER A CA 1
ATOM 7498 C C . SER A 1 944 ? 0.803 45.938 25.875 1 28.97 944 SER A C 1
ATOM 7500 O O . SER A 1 944 ? 0.183 45.719 24.828 1 28.97 944 SER A O 1
ATOM 7502 N N . LYS A 1 945 ? 0.501 47.125 26.484 1 31.34 945 LYS A N 1
ATOM 7503 C CA . LYS A 1 945 ? -0.101 48.375 26.016 1 31.34 945 LYS A CA 1
ATOM 7504 C C . LYS A 1 945 ? 0.19 48.594 24.531 1 31.34 945 LYS A C 1
ATOM 7506 O O . LYS A 1 945 ? -0.599 49.219 23.844 1 31.34 945 LYS A O 1
ATOM 7511 N N . SER A 1 946 ? 1.444 48.25 24.031 1 29.97 946 SER A N 1
ATOM 7512 C CA . SER A 1 946 ? 1.845 48.5 22.641 1 29.97 946 SER A CA 1
ATOM 7513 C C . SER A 1 946 ? 1.071 47.594 21.688 1 29.97 946 SER A C 1
ATOM 7515 O O . SER A 1 946 ? 0.831 47.969 20.531 1 29.97 946 SER A O 1
ATOM 7517 N N . VAL A 1 947 ? 0.748 46.469 22 1 33.06 947 VAL A N 1
ATOM 7518 C CA . VAL A 1 947 ? -0.141 45.594 21.219 1 33.06 947 VAL A CA 1
ATOM 7519 C C . VAL A 1 947 ? -1.593 46.031 21.453 1 33.06 947 VAL A C 1
ATOM 7521 O O . VAL A 1 947 ? -2.477 45.688 20.656 1 33.06 947 VAL A O 1
ATOM 7524 N N . GLU A 1 948 ? -2.08 46.594 22.531 1 31.12 948 GLU A N 1
ATOM 7525 C CA . GLU A 1 948 ? -3.441 47.031 22.844 1 31.12 948 GLU A CA 1
ATOM 7526 C C . GLU A 1 948 ? -3.928 48.094 21.859 1 31.12 948 GLU A C 1
ATOM 7528 O O . GLU A 1 948 ? -5.133 48.25 21.641 1 31.12 948 GLU A O 1
ATOM 7533 N N . LYS A 1 949 ? -3.109 49.094 21.422 1 30.91 949 LYS A N 1
ATOM 7534 C CA . LYS A 1 949 ? -3.629 50.188 20.578 1 30.91 949 LYS A CA 1
ATOM 7535 C C . LYS A 1 949 ? -4.016 49.625 19.203 1 30.91 949 LYS A C 1
ATOM 7537 O O . LYS A 1 949 ? -4.445 50.406 18.328 1 30.91 949 LYS A O 1
ATOM 7542 N N . THR A 1 950 ? -3.521 48.656 18.703 1 29.67 950 THR A N 1
ATOM 7543 C CA . THR A 1 950 ? -4.211 48.219 17.484 1 29.67 950 THR A CA 1
ATOM 7544 C C . THR A 1 950 ? -5.586 47.656 17.828 1 29.67 950 THR A C 1
ATOM 7546 O O . THR A 1 950 ? -5.797 47.125 18.922 1 29.67 950 THR A O 1
ATOM 7549 N N . THR A 1 951 ? -6.715 48.125 17.109 1 28.83 951 THR A N 1
ATOM 7550 C CA . THR A 1 951 ? -8.133 47.906 17.391 1 28.83 951 THR A CA 1
ATOM 7551 C C . THR A 1 951 ? -8.398 46.5 17.859 1 28.83 951 THR A C 1
ATOM 7553 O O . THR A 1 951 ? -9.234 46.25 18.734 1 28.83 951 THR A O 1
ATOM 7556 N N . ILE A 1 952 ? -7.961 45.656 16.969 1 31.28 952 ILE A N 1
ATOM 7557 C CA . ILE A 1 952 ? -8.562 44.344 17.266 1 31.28 952 ILE A CA 1
ATOM 7558 C C . ILE A 1 952 ? -8.133 43.875 18.656 1 31.28 952 ILE A C 1
ATOM 7560 O O . ILE A 1 952 ? -8.906 43.25 19.375 1 31.28 952 ILE A O 1
ATOM 7564 N N . TRP A 1 953 ? -6.801 44.125 18.922 1 33.97 953 TRP A N 1
ATOM 7565 C CA . TRP A 1 953 ? -6.316 43.562 20.188 1 33.97 953 TRP A CA 1
ATOM 7566 C C . TRP A 1 953 ? -6.68 44.469 21.359 1 33.97 953 TRP A C 1
ATOM 7568 O O . TRP A 1 953 ? -6.328 44.188 22.5 1 33.97 953 TRP A O 1
ATOM 7578 N N . ARG A 1 954 ? -7.117 45.75 21.047 1 30.7 954 ARG A N 1
ATOM 7579 C CA . ARG A 1 954 ? -7.754 46.656 22 1 30.7 954 ARG A CA 1
ATOM 7580 C C . ARG A 1 954 ? -8.906 45.969 22.719 1 30.7 954 ARG A C 1
ATOM 7582 O O . ARG A 1 954 ? -9.133 46.219 23.906 1 30.7 954 ARG A O 1
ATOM 7589 N N . LYS A 1 955 ? -9.688 45.281 21.859 1 30.88 955 LYS A N 1
ATOM 7590 C CA . LYS A 1 955 ? -10.844 44.719 22.562 1 30.88 955 LYS A CA 1
ATOM 7591 C C . LYS A 1 955 ? -10.398 43.75 23.656 1 30.88 955 LYS A C 1
ATOM 7593 O O . LYS A 1 955 ? -11.078 43.625 24.672 1 30.88 955 LYS A O 1
ATOM 7598 N N . LEU A 1 956 ? -9.227 43.219 23.391 1 29.98 956 LEU A N 1
ATOM 7599 C CA . LEU A 1 956 ? -8.828 42.375 24.5 1 29.98 956 LEU A CA 1
ATOM 7600 C C . LEU A 1 956 ? -8.32 43.188 25.688 1 29.98 956 LEU A C 1
ATOM 7602 O O . LEU A 1 956 ? -8.555 42.844 26.844 1 29.98 956 LEU A O 1
ATOM 7606 N N . SER A 1 957 ? -7.578 44.406 25.406 1 30.7 957 SER A N 1
ATOM 7607 C CA . SER A 1 957 ? -7.062 45.25 26.484 1 30.7 957 SER A CA 1
ATOM 7608 C C . SER A 1 957 ? -8.125 46.219 27 1 30.7 957 SER A C 1
ATOM 7610 O O . SER A 1 957 ? -8.055 46.688 28.125 1 30.7 957 SER A O 1
ATOM 7612 N N . THR A 1 958 ? -8.891 46.906 26.109 1 30.22 958 THR A N 1
ATOM 7613 C CA . THR A 1 958 ? -9.742 48.031 26.516 1 30.22 958 THR A CA 1
ATOM 7614 C C . THR A 1 958 ? -10.789 47.562 27.516 1 30.22 958 THR A C 1
ATOM 7616 O O . THR A 1 958 ? -11.461 48.375 28.141 1 30.22 958 THR A O 1
ATOM 7619 N N . ASP A 1 959 ? -11.094 46.375 27.578 1 30.03 959 ASP A N 1
ATOM 7620 C CA . ASP A 1 959 ? -12.211 46.125 28.484 1 30.03 959 ASP A CA 1
ATOM 7621 C C . ASP A 1 959 ? -11.828 46.469 29.938 1 30.03 959 ASP A C 1
ATOM 7623 O O . ASP A 1 959 ? -12.68 46.5 30.812 1 30.03 959 ASP A O 1
ATOM 7627 N N . LEU A 1 960 ? -10.406 46.656 30.141 1 28.78 960 LEU A N 1
ATOM 7628 C CA . LEU A 1 960 ? -10.18 46.938 31.547 1 28.78 960 LEU A CA 1
ATOM 7629 C C . LEU A 1 960 ? -10.359 48.406 31.844 1 28.78 960 LEU A C 1
ATOM 7631 O O . LEU A 1 960 ? -10.609 48.781 33 1 28.78 960 LEU A O 1
ATOM 7635 N N . LEU A 1 961 ? -10.016 49.312 30.875 1 26.88 961 LEU A N 1
ATOM 7636 C CA . LEU A 1 961 ? -9.844 50.656 31.391 1 26.88 961 LEU A CA 1
ATOM 7637 C C . LEU A 1 961 ? -11.188 51.281 31.719 1 26.88 961 LEU A C 1
ATOM 7639 O O . LEU A 1 961 ? -11.242 52.344 32.344 1 26.88 961 LEU A O 1
ATOM 7643 N N . ASP A 1 962 ? -12.219 50.906 31.016 1 27.23 962 ASP A N 1
ATOM 7644 C CA . ASP A 1 962 ? -13.273 51.906 31.125 1 27.23 962 ASP A CA 1
ATOM 7645 C C . ASP A 1 962 ? -13.828 51.969 32.562 1 27.23 962 ASP A C 1
ATOM 7647 O O . ASP A 1 962 ? -14.82 52.656 32.812 1 27.23 962 ASP A O 1
ATOM 7651 N N . GLU A 1 963 ? -13.406 50.969 33.406 1 28.73 963 GLU A N 1
ATOM 7652 C CA . GLU A 1 963 ? -14.234 51.156 34.594 1 28.73 963 GLU A CA 1
ATOM 7653 C C . GLU A 1 963 ? -13.844 52.438 35.312 1 28.73 963 GLU A C 1
ATOM 7655 O O . GLU A 1 963 ? -14.625 52.969 36.125 1 28.73 963 GLU A O 1
ATOM 7660 N N . THR A 1 964 ? -12.555 52.812 35.188 1 27.14 964 THR A N 1
ATOM 7661 C CA . THR A 1 964 ? -12.312 53.812 36.219 1 27.14 964 THR A CA 1
ATOM 7662 C C . THR A 1 964 ? -12.984 55.156 35.844 1 27.14 964 THR A C 1
ATOM 7664 O O . THR A 1 964 ? -13.273 55.969 36.719 1 27.14 964 THR A O 1
ATOM 7667 N N . THR A 1 965 ? -12.945 55.469 34.531 1 24.59 965 THR A N 1
ATOM 7668 C CA . THR A 1 965 ? -13.188 56.906 34.406 1 24.59 965 THR A CA 1
ATOM 7669 C C . THR A 1 965 ? -14.672 57.219 34.531 1 24.59 965 THR A C 1
ATOM 7671 O O . THR A 1 965 ? -15.07 58.375 34.594 1 24.59 965 THR A O 1
ATOM 7674 N N . GLN A 1 966 ? -15.477 56.188 34.125 1 25.64 966 GLN A N 1
ATOM 7675 C CA . GLN A 1 966 ? -16.766 56.844 33.906 1 25.64 966 GLN A CA 1
ATOM 7676 C C . GLN A 1 966 ? -17.406 57.281 35.219 1 25.64 966 GLN A C 1
ATOM 7678 O O . GLN A 1 966 ? -18.594 57.562 35.281 1 25.64 966 GLN A O 1
ATOM 7683 N N . LYS A 1 967 ? -16.781 56.906 36.312 1 26.95 967 LYS A N 1
ATOM 7684 C CA . LYS A 1 967 ? -17.688 57.281 37.406 1 26.95 967 LYS A CA 1
ATOM 7685 C C . LYS A 1 967 ? -17.969 58.781 37.375 1 26.95 967 LYS A C 1
ATOM 7687 O O . LYS A 1 967 ? -18.859 59.281 38.094 1 26.95 967 LYS A O 1
ATOM 7692 N N . ASN A 1 968 ? -17.078 59.688 36.875 1 22.25 968 ASN A N 1
ATOM 7693 C CA . ASN A 1 968 ? -17.406 61 37.406 1 22.25 968 ASN A CA 1
ATOM 7694 C C . ASN A 1 968 ? -18.609 61.625 36.719 1 22.25 968 ASN A C 1
ATOM 7696 O O . ASN A 1 968 ? -19.062 62.719 37.062 1 22.25 968 ASN A O 1
ATOM 7700 N N . GLY A 1 969 ? -18.734 61.438 35.344 1 21.94 969 GLY A N 1
ATOM 7701 C CA . GLY A 1 969 ? -19.594 62.438 34.781 1 21.94 969 GLY A CA 1
ATOM 7702 C C . GLY A 1 969 ? -21.062 62.219 35.062 1 21.94 969 GLY A C 1
ATOM 7703 O O . GLY A 1 969 ? -21.75 61.531 34.281 1 21.94 969 GLY A O 1
ATOM 7704 N N . GLY A 1 970 ? -21.453 61.875 36.344 1 21.48 970 GLY A N 1
ATOM 7705 C CA . GLY A 1 970 ? -22.828 61.719 36.75 1 21.48 970 GLY A CA 1
ATOM 7706 C C . GLY A 1 970 ? -23.766 62.781 36.219 1 21.48 970 GLY A C 1
ATOM 7707 O O . GLY A 1 970 ? -24.953 62.531 36 1 21.48 970 GLY A O 1
ATOM 7708 N N . LEU A 1 971 ? -23.531 64.125 36.344 1 20.22 971 LEU A N 1
ATOM 7709 C CA . LEU A 1 971 ? -24.609 65 36.812 1 20.22 971 LEU A CA 1
ATOM 7710 C C . LEU A 1 971 ? -25.531 65.375 35.656 1 20.22 971 LEU A C 1
ATOM 7712 O O . LEU A 1 971 ? -26.391 66.188 35.812 1 20.22 971 LEU A O 1
ATOM 7716 N N . ALA A 1 972 ? -25.234 65 34.375 1 19.45 972 ALA A N 1
ATOM 7717 C CA . ALA A 1 972 ? -26 65.875 33.5 1 19.45 972 ALA A CA 1
ATOM 7718 C C . ALA A 1 972 ? -27.5 65.75 33.75 1 19.45 972 ALA A C 1
ATOM 7720 O O . ALA A 1 972 ? -27.953 64.688 34.188 1 19.45 972 ALA A O 1
ATOM 7721 N N . SER A 1 973 ? -28.344 66.875 33.5 1 19.36 973 SER A N 1
ATOM 7722 C CA . SER A 1 973 ? -29.609 67.625 33.719 1 19.36 973 SER A CA 1
ATOM 7723 C C . SER A 1 973 ? -30.766 66.875 33.062 1 19.36 973 SER A C 1
ATOM 7725 O O . SER A 1 973 ? -30.656 66.438 31.906 1 19.36 973 SER A O 1
ATOM 7727 N N . ALA A 1 974 ? -31.609 66.188 33.75 1 20.02 974 ALA A N 1
ATOM 7728 C CA . ALA A 1 974 ? -32.875 65.438 33.625 1 20.02 974 ALA A CA 1
ATOM 7729 C C . ALA A 1 974 ? -33.875 66.312 32.844 1 20.02 974 ALA A C 1
ATOM 7731 O O . ALA A 1 974 ? -34.875 66.75 33.406 1 20.02 974 ALA A O 1
ATOM 7732 N N . GLN A 1 975 ? -33.562 67.25 31.766 1 18.08 975 GLN A N 1
ATOM 7733 C CA . GLN A 1 975 ? -34.656 68.125 31.406 1 18.08 975 GLN A CA 1
ATOM 7734 C C . GLN A 1 975 ? -35.844 67.312 30.859 1 18.08 975 GLN A C 1
ATOM 7736 O O . GLN A 1 975 ? -35.656 66.375 30.078 1 18.08 975 GLN A O 1
ATOM 7741 N N . TRP A 1 976 ? -37.031 67.438 31.469 1 19.3 976 TRP A N 1
ATOM 7742 C CA . TRP A 1 976 ? -38.406 66.938 31.547 1 19.3 976 TRP A CA 1
ATOM 7743 C C . TRP A 1 976 ? -39.156 67.188 30.25 1 19.3 976 TRP A C 1
ATOM 7745 O O . TRP A 1 976 ? -39.969 68.125 30.156 1 19.3 976 TRP A O 1
ATOM 7755 N N . SER A 1 977 ? -38.5 67.125 28.953 1 18.67 977 SER A N 1
ATOM 7756 C CA . SER A 1 977 ? -39.344 67.75 27.953 1 18.67 977 SER A CA 1
ATOM 7757 C C . SER A 1 977 ? -40.656 66.938 27.781 1 18.67 977 SER A C 1
ATOM 7759 O O . SER A 1 977 ? -40.656 65.75 27.781 1 18.67 977 SER A O 1
ATOM 7761 N N . LYS A 1 978 ? -41.844 67.625 27.938 1 19.73 978 LYS A N 1
ATOM 7762 C CA . LYS A 1 978 ? -43.281 67.5 27.969 1 19.73 978 LYS A CA 1
ATOM 7763 C C . LYS A 1 978 ? -43.812 67.062 26.594 1 19.73 978 LYS A C 1
ATOM 7765 O O . LYS A 1 978 ? -43.594 67.75 25.594 1 19.73 978 LYS A O 1
ATOM 7770 N N . ARG A 1 979 ? -43.844 65.75 26.297 1 18.81 979 ARG A N 1
ATOM 7771 C CA . ARG A 1 979 ? -44.438 65.125 25.109 1 18.81 979 ARG A CA 1
ATOM 7772 C C . ARG A 1 979 ? -45.875 65.562 24.906 1 18.81 979 ARG A C 1
ATOM 7774 O O . ARG A 1 979 ? -46.688 65.438 25.797 1 18.81 979 ARG A O 1
ATOM 7781 N N . ASP A 1 980 ? -46.094 66.562 23.969 1 17.73 980 ASP A N 1
ATOM 7782 C CA . ASP A 1 980 ? -47.375 67.188 23.547 1 17.73 980 ASP A CA 1
ATOM 7783 C C . ASP A 1 980 ? -48.312 66.125 22.984 1 17.73 980 ASP A C 1
ATOM 7785 O O . ASP A 1 980 ? -47.875 65.125 22.328 1 17.73 980 ASP A O 1
ATOM 7789 N N . PRO A 1 981 ? -49.656 66.125 23.266 1 19.36 981 PRO A N 1
ATOM 7790 C CA . PRO A 1 981 ? -50.844 65.25 23.141 1 19.36 981 PRO A CA 1
ATOM 7791 C C . PRO A 1 981 ? -51.406 65.25 21.719 1 19.36 981 PRO A C 1
ATOM 7793 O O . PRO A 1 981 ? -52.438 64.625 21.453 1 19.36 981 PRO A O 1
ATOM 7796 N N . GLU A 1 982 ? -50.781 65.688 20.562 1 18.61 982 GLU A N 1
ATOM 7797 C CA . GLU A 1 982 ? -51.75 66.188 19.594 1 18.61 982 GLU A CA 1
ATOM 7798 C C . GLU A 1 982 ? -52.719 65.062 19.156 1 18.61 982 GLU A C 1
ATOM 7800 O O . GLU A 1 982 ? -52.406 63.906 19.234 1 18.61 982 GLU A O 1
ATOM 7805 N N . PRO A 1 983 ? -53.906 65.562 18.297 1 20.16 983 PRO A N 1
ATOM 7806 C CA . PRO A 1 983 ? -55.312 65.312 18.016 1 20.16 983 PRO A CA 1
ATOM 7807 C C . PRO A 1 983 ? -55.531 64.25 16.938 1 20.16 983 PRO A C 1
ATOM 7809 O O . PRO A 1 983 ? -54.75 64.125 16 1 20.16 983 PRO A O 1
ATOM 7812 N N . ALA A 1 984 ? -56.25 63.156 17.141 1 19.72 984 ALA A N 1
ATOM 7813 C CA . ALA A 1 984 ? -56.75 62 16.438 1 19.72 984 ALA A CA 1
ATOM 7814 C C . ALA A 1 984 ? -57.75 62.406 15.344 1 19.72 984 ALA A C 1
ATOM 7816 O O . ALA A 1 984 ? -58.969 62.25 15.484 1 19.72 984 ALA A O 1
ATOM 7817 N N . GLU A 1 985 ? -57.656 63.5 14.547 1 17 985 GLU A N 1
ATOM 7818 C CA . GLU A 1 985 ? -58.844 63.875 13.773 1 17 985 GLU A CA 1
ATOM 7819 C C . GLU A 1 985 ? -59.281 62.75 12.867 1 17 985 GLU A C 1
ATOM 7821 O O . GLU A 1 985 ? -60.469 62.375 12.859 1 17 985 GLU A O 1
ATOM 7826 N N . THR A 1 986 ? -58.844 62.719 11.586 1 17.8 986 THR A N 1
ATOM 7827 C CA . THR A 1 986 ? -59.75 63.094 10.5 1 17.8 986 THR A CA 1
ATOM 7828 C C . THR A 1 986 ? -60.562 61.875 10.07 1 17.8 986 THR A C 1
ATOM 7830 O O . THR A 1 986 ? -61.781 61.969 9.914 1 17.8 986 THR A O 1
ATOM 7833 N N . LYS A 1 987 ? -60.125 61.125 8.891 1 19.33 987 LYS A N 1
ATOM 7834 C CA . LYS A 1 987 ? -60.844 61 7.637 1 19.33 987 LYS A CA 1
ATOM 7835 C C . LYS A 1 987 ? -61.781 59.812 7.66 1 19.33 987 LYS A C 1
ATOM 7837 O O . LYS A 1 987 ? -61.344 58.656 7.844 1 19.33 987 LYS A O 1
ATOM 7842 N N . HIS A 1 988 ? -63.094 60.031 7.949 1 18.34 988 HIS A N 1
ATOM 7843 C CA . HIS A 1 988 ? -64.375 59.312 8.008 1 18.34 988 HIS A CA 1
ATOM 7844 C C . HIS A 1 988 ? -64.5 58.375 6.824 1 18.34 988 HIS A C 1
ATOM 7846 O O . HIS A 1 988 ? -63.75 58.406 5.875 1 18.34 988 HIS A O 1
ATOM 7852 N N . LEU A 1 989 ? -65.875 58.312 6.316 1 18.92 989 LEU A N 1
ATOM 7853 C CA . LEU A 1 989 ? -67.062 57.5 6.176 1 18.92 989 LEU A CA 1
ATOM 7854 C C . LEU A 1 989 ? -67.188 56.938 4.766 1 18.92 989 LEU A C 1
ATOM 7856 O O . LEU A 1 989 ? -67.438 55.719 4.594 1 18.92 989 LEU A O 1
ATOM 7860 N N . LEU A 1 990 ? -67.938 57.75 3.717 1 18.58 990 LEU A N 1
ATOM 7861 C CA . LEU A 1 990 ? -69.125 57.594 2.971 1 18.58 990 LEU A CA 1
ATOM 7862 C C . LEU A 1 990 ? -68.938 56.781 1.693 1 18.58 990 LEU A C 1
ATOM 7864 O O . LEU A 1 990 ? -69.688 55.875 1.361 1 18.58 990 LEU A O 1
ATOM 7868 N N . LYS A 1 991 ? -68.562 57.406 0.519 1 19.7 991 LYS A N 1
ATOM 7869 C CA . LYS A 1 991 ? -69.375 57.375 -0.676 1 19.7 991 LYS A CA 1
ATOM 7870 C C . LYS A 1 991 ? -69.375 56 -1.307 1 19.7 991 LYS A C 1
ATOM 7872 O O . LYS A 1 991 ? -68.5 55.188 -1.06 1 19.7 991 LYS A O 1
ATOM 7877 N N . ASP A 1 992 ? -69.812 56.156 -2.713 1 18.75 992 ASP A N 1
ATOM 7878 C CA . ASP A 1 992 ? -70.125 55.875 -4.102 1 18.75 992 ASP A CA 1
ATOM 7879 C C . ASP A 1 992 ? -69.062 55.031 -4.77 1 18.75 992 ASP A C 1
ATOM 7881 O O . ASP A 1 992 ? -67.875 55.312 -4.617 1 18.75 992 ASP A O 1
ATOM 7885 N N . MET B 1 1 ? 20.438 51.5 41.281 1 21.06 1 MET B N 1
ATOM 7886 C CA . MET B 1 1 ? 20.859 50.094 41.312 1 21.06 1 MET B CA 1
ATOM 7887 C C . MET B 1 1 ? 21.984 49.844 40.312 1 21.06 1 MET B C 1
ATOM 7889 O O . MET B 1 1 ? 21.922 50.312 39.188 1 21.06 1 MET B O 1
ATOM 7893 N N . PRO B 1 2 ? 23.281 49.625 40.688 1 23.98 2 PRO B N 1
ATOM 7894 C CA . PRO B 1 2 ? 24.469 49.906 39.875 1 23.98 2 PRO B CA 1
ATOM 7895 C C . PRO B 1 2 ? 24.453 49.125 38.531 1 23.98 2 PRO B C 1
ATOM 7897 O O . PRO B 1 2 ? 24.031 47.969 38.5 1 23.98 2 PRO B O 1
ATOM 7900 N N . SER B 1 3 ? 24.188 49.719 37.344 1 24.42 3 SER B N 1
ATOM 7901 C CA . SER B 1 3 ? 24.203 49.562 35.906 1 24.42 3 SER B CA 1
ATOM 7902 C C . SER B 1 3 ? 25.516 48.969 35.438 1 24.42 3 SER B C 1
ATOM 7904 O O . SER B 1 3 ? 25.75 48.844 34.219 1 24.42 3 SER B O 1
ATOM 7906 N N . ASP B 1 4 ? 26.609 48.938 36.25 1 24.94 4 ASP B N 1
ATOM 7907 C CA . ASP B 1 4 ? 27.984 48.656 35.844 1 24.94 4 ASP B CA 1
ATOM 7908 C C . ASP B 1 4 ? 28.172 47.188 35.531 1 24.94 4 ASP B C 1
ATOM 7910 O O . ASP B 1 4 ? 28.641 46.406 36.344 1 24.94 4 ASP B O 1
ATOM 7914 N N . PHE B 1 5 ? 27.125 46.438 35.156 1 28.84 5 PHE B N 1
ATOM 7915 C CA . PHE B 1 5 ? 27.391 45.062 34.781 1 28.84 5 PHE B CA 1
ATOM 7916 C C . PHE B 1 5 ? 28.516 45 33.75 1 28.84 5 PHE B C 1
ATOM 7918 O O . PHE B 1 5 ? 28.391 45.5 32.656 1 28.84 5 PHE B O 1
ATOM 7925 N N . LYS B 1 6 ? 29.781 44.906 34.125 1 30.28 6 LYS B N 1
ATOM 7926 C CA . LYS B 1 6 ? 31.062 44.812 33.438 1 30.28 6 LYS B CA 1
ATOM 7927 C C . LYS B 1 6 ? 31.031 43.781 32.312 1 30.28 6 LYS B C 1
ATOM 7929 O O . LYS B 1 6 ? 30.484 42.688 32.5 1 30.28 6 LYS B O 1
ATOM 7934 N N . ALA B 1 7 ? 31.109 44.094 31.016 1 32.41 7 ALA B N 1
ATOM 7935 C CA . ALA B 1 7 ? 31.328 43.562 29.672 1 32.41 7 ALA B CA 1
ATOM 7936 C C . ALA B 1 7 ? 32.406 42.5 29.672 1 32.41 7 ALA B C 1
ATOM 7938 O O . ALA B 1 7 ? 32.938 42.125 28.625 1 32.41 7 ALA B O 1
ATOM 7939 N N . GLY B 1 8 ? 33.156 42.094 30.734 1 30.12 8 GLY B N 1
ATOM 7940 C CA . GLY B 1 8 ? 34.375 41.312 30.625 1 30.12 8 GLY B CA 1
ATOM 7941 C C . GLY B 1 8 ? 34.219 40.062 29.812 1 30.12 8 GLY B C 1
ATOM 7942 O O . GLY B 1 8 ? 34.594 40.031 28.625 1 30.12 8 GLY B O 1
ATOM 7943 N N . SER B 1 9 ? 34.469 38.75 30.484 1 29.66 9 SER B N 1
ATOM 7944 C CA . SER B 1 9 ? 34.875 37.5 29.859 1 29.66 9 SER B CA 1
ATOM 7945 C C . SER B 1 9 ? 33.781 36.938 28.969 1 29.66 9 SER B C 1
ATOM 7947 O O . SER B 1 9 ? 32.844 36.281 29.453 1 29.66 9 SER B O 1
ATOM 7949 N N . ARG B 1 10 ? 33.094 37.562 28.172 1 37.59 10 ARG B N 1
ATOM 7950 C CA . ARG B 1 10 ? 32.312 37 27.078 1 37.59 10 ARG B CA 1
ATOM 7951 C C . ARG B 1 10 ? 33.094 35.875 26.359 1 37.59 10 ARG B C 1
ATOM 7953 O O . ARG B 1 10 ? 33.875 36.156 25.453 1 37.59 10 ARG B O 1
ATOM 7960 N N . GLU B 1 11 ? 33.812 34.938 26.984 1 37.09 11 GLU B N 1
ATOM 7961 C CA . GLU B 1 11 ? 34.406 33.781 26.344 1 37.09 11 GLU B CA 1
ATOM 7962 C C . GLU B 1 11 ? 33.562 33.25 25.203 1 37.09 11 GLU B C 1
ATOM 7964 O O . GLU B 1 11 ? 32.312 33.281 25.297 1 37.09 11 GLU B O 1
ATOM 7969 N N . THR B 1 12 ? 34.062 33.188 23.922 1 40.25 12 THR B N 1
ATOM 7970 C CA . THR B 1 12 ? 33.625 32.781 22.594 1 40.25 12 THR B CA 1
ATOM 7971 C C . THR B 1 12 ? 32.812 31.5 22.688 1 40.25 12 THR B C 1
ATOM 7973 O O . THR B 1 12 ? 33.344 30.438 22.969 1 40.25 12 THR B O 1
ATOM 7976 N N . LEU B 1 13 ? 31.766 31.375 23.312 1 45.69 13 LEU B N 1
ATOM 7977 C CA . LEU B 1 13 ? 30.859 30.234 23.203 1 45.69 13 LEU B CA 1
ATOM 7978 C C . LEU B 1 13 ? 30.844 29.688 21.781 1 45.69 13 LEU B C 1
ATOM 7980 O O . LEU B 1 13 ? 30.531 30.406 20.844 1 45.69 13 LEU B O 1
ATOM 7984 N N . HIS B 1 14 ? 31.797 28.891 21.406 1 50.06 14 HIS B N 1
ATOM 7985 C CA . HIS B 1 14 ? 31.859 28.219 20.125 1 50.06 14 HIS B CA 1
ATOM 7986 C C . HIS B 1 14 ? 30.609 27.359 19.891 1 50.06 14 HIS B C 1
ATOM 7988 O O . HIS B 1 14 ? 30 26.875 20.844 1 50.06 14 HIS B O 1
ATOM 7994 N N . ASP B 1 15 ? 30 27.531 18.75 1 54.84 15 ASP B N 1
ATOM 7995 C CA . ASP B 1 15 ? 28.859 26.766 18.219 1 54.84 15 ASP B CA 1
ATOM 7996 C C . ASP B 1 15 ? 29 25.281 18.547 1 54.84 15 ASP B C 1
ATOM 7998 O O . ASP B 1 15 ? 28 24.562 18.625 1 54.84 15 ASP B O 1
ATOM 8002 N N . SER B 1 16 ? 30.234 24.797 18.703 1 58.5 16 SER B N 1
ATOM 8003 C CA . SER B 1 16 ? 30.453 23.375 18.969 1 58.5 16 SER B CA 1
ATOM 8004 C C . SER B 1 16 ? 29.984 23.016 20.375 1 58.5 16 SER B C 1
ATOM 8006 O O . SER B 1 16 ? 29.844 21.828 20.703 1 58.5 16 SER B O 1
ATOM 8008 N N . ASP B 1 17 ? 29.562 23.984 21.219 1 65.38 17 ASP B N 1
ATOM 8009 C CA . ASP B 1 17 ? 29.234 23.656 22.594 1 65.38 17 ASP B CA 1
ATOM 8010 C C . ASP B 1 17 ? 27.734 23.406 22.766 1 65.38 17 ASP B C 1
ATOM 8012 O O . ASP B 1 17 ? 27.281 23.047 23.844 1 65.38 17 ASP B O 1
ATOM 8016 N N . VAL B 1 18 ? 27 23.609 21.766 1 76.81 18 VAL B N 1
ATOM 8017 C CA . VAL B 1 18 ? 25.562 23.406 21.906 1 76.81 18 VAL B CA 1
ATOM 8018 C C . VAL B 1 18 ? 25.234 21.906 21.844 1 76.81 18 VAL B C 1
ATOM 8020 O O . VAL B 1 18 ? 25.641 21.219 20.906 1 76.81 18 VAL B O 1
ATOM 8023 N N . ARG B 1 19 ? 24.75 21.469 22.953 1 80.69 19 ARG B N 1
ATOM 8024 C CA . ARG B 1 19 ? 24.359 20.062 23.062 1 80.69 19 ARG B CA 1
ATOM 8025 C C . ARG B 1 19 ? 22.891 19.875 22.734 1 80.69 19 ARG B C 1
ATOM 8027 O O . ARG B 1 19 ? 22.078 20.781 22.922 1 80.69 19 ARG B O 1
ATOM 8034 N N . PRO B 1 20 ? 22.562 18.734 22.125 1 86.19 20 PRO B N 1
ATOM 8035 C CA . PRO B 1 20 ? 21.141 18.453 21.859 1 86.19 20 PRO B CA 1
ATOM 8036 C C . PRO B 1 20 ? 20.312 18.406 23.141 1 86.19 20 PRO B C 1
ATOM 8038 O O . PRO B 1 20 ? 20.797 17.984 24.188 1 86.19 20 PRO B O 1
ATOM 8041 N N . LEU B 1 21 ? 19.078 18.859 23.016 1 90 21 LEU B N 1
ATOM 8042 C CA . LEU B 1 21 ? 18.234 19.031 24.188 1 90 21 LEU B CA 1
ATOM 8043 C C . LEU B 1 21 ? 17.094 18 24.188 1 90 21 LEU B C 1
ATOM 8045 O O . LEU B 1 21 ? 16.484 17.75 23.141 1 90 21 LEU B O 1
ATOM 8049 N N . PHE B 1 22 ? 16.906 17.359 25.281 1 90.62 22 PHE B N 1
ATOM 8050 C CA . PHE B 1 22 ? 15.719 16.562 25.578 1 90.62 22 PHE B CA 1
ATOM 8051 C C . PHE B 1 22 ? 14.703 17.359 26.375 1 90.62 22 PHE B C 1
ATOM 8053 O O . PHE B 1 22 ? 15.031 17.953 27.406 1 90.62 22 PHE B O 1
ATOM 8060 N N . CYS B 1 23 ? 13.492 17.484 25.828 1 93.25 23 CYS B N 1
ATOM 8061 C CA . CYS B 1 23 ? 12.477 18.297 26.484 1 93.25 23 CYS B CA 1
ATOM 8062 C C . CYS B 1 23 ? 11.367 17.422 27.047 1 93.25 23 CYS B C 1
ATOM 8064 O O . CYS B 1 23 ? 10.93 16.469 26.406 1 93.25 23 CYS B O 1
ATOM 8066 N N . GLU B 1 24 ? 10.945 17.688 28.203 1 94.06 24 GLU B N 1
ATOM 8067 C CA . GLU B 1 24 ? 9.836 17 28.844 1 94.06 24 GLU B CA 1
ATOM 8068 C C . GLU B 1 24 ? 8.836 18 29.422 1 94.06 24 GLU B C 1
ATOM 8070 O O . GLU B 1 24 ? 9.227 19.047 29.969 1 94.06 24 GLU B O 1
ATOM 8075 N N . MET B 1 25 ? 7.586 17.734 29.25 1 94.31 25 MET B N 1
ATOM 8076 C CA . MET B 1 25 ? 6.539 18.609 29.766 1 94.31 25 MET B CA 1
ATOM 8077 C C . MET B 1 25 ? 5.781 17.938 30.906 1 94.31 25 MET B C 1
ATOM 8079 O O . MET B 1 25 ? 5.355 16.797 30.781 1 94.31 25 MET B O 1
ATOM 8083 N N . LEU B 1 26 ? 5.672 18.625 31.984 1 93.44 26 LEU B N 1
ATOM 8084 C CA . LEU B 1 26 ? 4.918 18.188 33.156 1 93.44 26 LEU B CA 1
ATOM 8085 C C . LEU B 1 26 ? 3.705 19.078 33.375 1 93.44 26 LEU B C 1
ATOM 8087 O O . LEU B 1 26 ? 3.809 20.312 33.312 1 93.44 26 LEU B O 1
ATOM 8091 N N . GLU B 1 27 ? 2.557 18.438 33.531 1 91.38 27 GLU B N 1
ATOM 8092 C CA . GLU B 1 27 ? 1.316 19.172 33.719 1 91.38 27 GLU B CA 1
ATOM 8093 C C . GLU B 1 27 ? 0.687 18.859 35.094 1 91.38 27 GLU B C 1
ATOM 8095 O O . GLU B 1 27 ? 0.719 17.703 35.531 1 91.38 27 GLU B O 1
ATOM 8100 N N . LEU B 1 28 ? 0.254 19.891 35.781 1 89.06 28 LEU B N 1
ATOM 8101 C CA . LEU B 1 28 ? -0.514 19.75 37 1 89.06 28 LEU B CA 1
ATOM 8102 C C . LEU B 1 28 ? -1.95 20.219 36.812 1 89.06 28 LEU B C 1
ATOM 8104 O O . LEU B 1 28 ? -2.191 21.406 36.562 1 89.06 28 LEU B O 1
ATOM 8108 N N . ARG B 1 29 ? -2.904 19.266 36.844 1 81.75 29 ARG B N 1
ATOM 8109 C CA . ARG B 1 29 ? -4.32 19.594 36.719 1 81.75 29 ARG B CA 1
ATOM 8110 C C . ARG B 1 29 ? -4.914 20.016 38.031 1 81.75 29 ARG B C 1
ATOM 8112 O O . ARG B 1 29 ? -4.402 19.656 39.094 1 81.75 29 ARG B O 1
ATOM 8119 N N . PRO B 1 30 ? -5.949 20.797 37.844 1 77.69 30 PRO B N 1
ATOM 8120 C CA . PRO B 1 30 ? -6.559 21.266 39.094 1 77.69 30 PRO B CA 1
ATOM 8121 C C . PRO B 1 30 ? -7.094 20.109 39.938 1 77.69 30 PRO B C 1
ATOM 8123 O O . PRO B 1 30 ? -7.727 19.188 39.406 1 77.69 30 PRO B O 1
ATOM 8126 N N . GLY B 1 31 ? -6.781 20.094 41.031 1 72.12 31 GLY B N 1
ATOM 8127 C CA . GLY B 1 31 ? -7.266 19.078 41.969 1 72.12 31 GLY B CA 1
ATOM 8128 C C . GLY B 1 31 ? -6.289 17.938 42.156 1 72.12 31 GLY B C 1
ATOM 8129 O O . GLY B 1 31 ? -6.477 17.094 43.062 1 72.12 31 GLY B O 1
ATOM 8130 N N . GLN B 1 32 ? -5.301 17.969 41.312 1 77.25 32 GLN B N 1
ATOM 8131 C CA . GLN B 1 32 ? -4.316 16.906 41.469 1 77.25 32 GLN B CA 1
ATOM 8132 C C . GLN B 1 32 ? -3.072 17.406 42.188 1 77.25 32 GLN B C 1
ATOM 8134 O O . GLN B 1 32 ? -2.764 18.609 42.156 1 77.25 32 GLN B O 1
ATOM 8139 N N . SER B 1 33 ? -2.465 16.516 42.969 1 81 33 SER B N 1
ATOM 8140 C CA . SER B 1 33 ? -1.309 16.906 43.75 1 81 33 SER B CA 1
ATOM 8141 C C . SER B 1 33 ? -0.015 16.359 43.156 1 81 33 SER B C 1
ATOM 8143 O O . SER B 1 33 ? 1.046 16.453 43.781 1 81 33 SER B O 1
ATOM 8145 N N . VAL B 1 34 ? -0.201 15.852 41.938 1 86.12 34 VAL B N 1
ATOM 8146 C CA . VAL B 1 34 ? 1.015 15.289 41.375 1 86.12 34 VAL B CA 1
ATOM 8147 C C . VAL B 1 34 ? 1.21 15.828 39.938 1 86.12 34 VAL B C 1
ATOM 8149 O O . VAL B 1 34 ? 0.253 15.922 39.188 1 86.12 34 VAL B O 1
ATOM 8152 N N . TRP B 1 35 ? 2.51 16.234 39.688 1 89.19 35 TRP B N 1
ATOM 8153 C CA . TRP B 1 35 ? 2.867 16.625 38.312 1 89.19 35 TRP B CA 1
ATOM 8154 C C . TRP B 1 35 ? 2.967 15.398 37.438 1 89.19 35 TRP B C 1
ATOM 8156 O O . TRP B 1 35 ? 3.676 14.438 37.75 1 89.19 35 TRP B O 1
ATOM 8166 N N . ARG B 1 36 ? 2.287 15.414 36.344 1 88.44 36 ARG B N 1
ATOM 8167 C CA . ARG B 1 36 ? 2.287 14.273 35.438 1 88.44 36 ARG B CA 1
ATOM 8168 C C . ARG B 1 36 ? 2.945 14.633 34.125 1 88.44 36 ARG B C 1
ATOM 8170 O O . ARG B 1 36 ? 2.727 15.727 33.594 1 88.44 36 ARG B O 1
ATOM 8177 N N . GLU B 1 37 ? 3.762 13.719 33.688 1 89.19 37 GLU B N 1
ATOM 8178 C CA . GLU B 1 37 ? 4.363 13.875 32.375 1 89.19 37 GLU B CA 1
ATOM 8179 C C . GLU B 1 37 ? 3.33 13.695 31.25 1 89.19 37 GLU B C 1
ATOM 8181 O O . GLU B 1 37 ? 2.652 12.664 31.203 1 89.19 37 GLU B O 1
ATOM 8186 N N . THR B 1 38 ? 3.199 14.664 30.359 1 89.06 38 THR B N 1
ATOM 8187 C CA . THR B 1 38 ? 2.156 14.586 29.344 1 89.06 38 THR B CA 1
ATOM 8188 C C . THR B 1 38 ? 2.764 14.586 27.938 1 89.06 38 THR B C 1
ATOM 8190 O O . THR B 1 38 ? 2.137 14.125 26.984 1 89.06 38 THR B O 1
ATOM 8193 N N . ALA B 1 39 ? 3.93 15.148 27.828 1 91.69 39 ALA B N 1
ATOM 8194 C CA . ALA B 1 39 ? 4.527 15.195 26.484 1 91.69 39 ALA B CA 1
ATOM 8195 C C . ALA B 1 39 ? 6.051 15.195 26.578 1 91.69 39 ALA B C 1
ATOM 8197 O O . ALA B 1 39 ? 6.621 15.523 27.625 1 91.69 39 ALA B O 1
ATOM 8198 N N . ARG B 1 40 ? 6.68 14.766 25.578 1 90.56 40 ARG B N 1
ATOM 8199 C CA . ARG B 1 40 ? 8.133 14.789 25.484 1 90.56 40 ARG B CA 1
ATOM 8200 C C . ARG B 1 40 ? 8.594 15.062 24.062 1 90.56 40 ARG B C 1
ATOM 8202 O O . ARG B 1 40 ? 7.844 14.828 23.109 1 90.56 40 ARG B O 1
ATOM 8209 N N . TRP B 1 41 ? 9.797 15.656 23.938 1 90.44 41 TRP B N 1
ATOM 8210 C CA . TRP B 1 41 ? 10.352 15.992 22.641 1 90.44 41 TRP B CA 1
ATOM 8211 C C . TRP B 1 41 ? 11.805 15.547 22.531 1 90.44 41 TRP B C 1
ATOM 8213 O O . TRP B 1 41 ? 12.617 15.836 23.422 1 90.44 41 TRP B O 1
ATOM 8223 N N . VAL B 1 42 ? 12.133 14.781 21.625 1 85.94 42 VAL B N 1
ATOM 8224 C CA . VAL B 1 42 ? 13.516 14.594 21.219 1 85.94 42 VAL B CA 1
ATOM 8225 C C . VAL B 1 42 ? 13.758 15.312 19.891 1 85.94 42 VAL B C 1
ATOM 8227 O O . VAL B 1 42 ? 14.484 16.312 19.844 1 85.94 42 VAL B O 1
ATOM 8230 N N . LYS B 1 43 ? 13.031 14.906 18.828 1 82.88 43 LYS B N 1
ATOM 8231 C CA . LYS B 1 43 ? 12.961 15.633 17.562 1 82.88 43 LYS B CA 1
ATOM 8232 C C . LYS B 1 43 ? 11.516 15.953 17.203 1 82.88 43 LYS B C 1
ATOM 8234 O O . LYS B 1 43 ? 11.234 17.016 16.656 1 82.88 43 LYS B O 1
ATOM 8239 N N . PHE B 1 44 ? 10.742 14.969 17.609 1 87.88 44 PHE B N 1
ATOM 8240 C CA . PHE B 1 44 ? 9.312 15.133 17.359 1 87.88 44 PHE B CA 1
ATOM 8241 C C . PHE B 1 44 ? 8.523 15 18.656 1 87.88 44 PHE B C 1
ATOM 8243 O O . PHE B 1 44 ? 9.039 14.484 19.656 1 87.88 44 PHE B O 1
ATOM 8250 N N . GLU B 1 45 ? 7.332 15.484 18.578 1 89.5 45 GLU B N 1
ATOM 8251 C CA . GLU B 1 45 ? 6.484 15.492 19.766 1 89.5 45 GLU B CA 1
ATOM 8252 C C . GLU B 1 45 ? 5.844 14.125 19.984 1 89.5 45 GLU B C 1
ATOM 8254 O O . GLU B 1 45 ? 5.41 13.469 19.047 1 89.5 45 GLU B O 1
ATOM 8259 N N . GLU B 1 46 ? 5.867 13.641 21.156 1 88.25 46 GLU B N 1
ATOM 8260 C CA . GLU B 1 46 ? 5.141 12.453 21.609 1 88.25 46 GLU B CA 1
ATOM 8261 C C . GLU B 1 46 ? 4.227 12.789 22.797 1 88.25 46 GLU B C 1
ATOM 8263 O O . GLU B 1 46 ? 4.668 13.367 23.781 1 88.25 46 GLU B O 1
ATOM 8268 N N . ASP B 1 47 ? 3.012 12.539 22.625 1 87.06 47 ASP B N 1
ATOM 8269 C CA . ASP B 1 47 ? 2.041 12.852 23.672 1 87.06 47 ASP B CA 1
ATOM 8270 C C . ASP B 1 47 ? 1.558 11.586 24.359 1 87.06 47 ASP B C 1
ATOM 8272 O O . ASP B 1 47 ? 1.575 10.5 23.781 1 87.06 47 ASP B O 1
ATOM 8276 N N . VAL B 1 48 ? 1.283 11.82 25.594 1 85.19 48 VAL B N 1
ATOM 8277 C CA . VAL B 1 48 ? 0.657 10.727 26.328 1 85.19 48 VAL B CA 1
ATOM 8278 C C . VAL B 1 48 ? -0.853 10.75 26.094 1 85.19 48 VAL B C 1
ATOM 8280 O O . VAL B 1 48 ? -1.505 11.773 26.312 1 85.19 48 VAL B O 1
ATOM 8283 N N . GLU B 1 49 ? -1.341 9.719 25.5 1 76.19 49 GLU B N 1
ATOM 8284 C CA . GLU B 1 49 ? -2.781 9.633 25.266 1 76.19 49 GLU B CA 1
ATOM 8285 C C . GLU B 1 49 ? -3.533 9.422 26.578 1 76.19 49 GLU B C 1
ATOM 8287 O O . GLU B 1 49 ? -3.158 8.57 27.391 1 76.19 49 GLU B O 1
ATOM 8292 N N . GLU B 1 50 ? -4.336 10.445 26.984 1 65.44 50 GLU B N 1
ATOM 8293 C CA . GLU B 1 50 ? -4.949 10.562 28.297 1 65.44 50 GLU B CA 1
ATOM 8294 C C . GLU B 1 50 ? -5.539 9.227 28.75 1 65.44 50 GLU B C 1
ATOM 8296 O O . GLU B 1 50 ? -5.242 8.758 29.844 1 65.44 50 GLU B O 1
ATOM 8301 N N . HIS B 1 51 ? -6.395 8.742 27.875 1 64.56 51 HIS B N 1
ATOM 8302 C CA . HIS B 1 51 ? -7.098 7.594 28.438 1 64.56 51 HIS B CA 1
ATOM 8303 C C . HIS B 1 51 ? -6.387 6.293 28.094 1 64.56 51 HIS B C 1
ATOM 8305 O O . HIS B 1 51 ? -6.527 5.293 28.797 1 64.56 51 HIS B O 1
ATOM 8311 N N . GLY B 1 52 ? -5.434 6.391 27.203 1 63.38 52 GLY B N 1
ATOM 8312 C CA . GLY B 1 52 ? -4.742 5.176 26.797 1 63.38 52 GLY B CA 1
ATOM 8313 C C . GLY B 1 52 ? -3.436 4.957 27.531 1 63.38 52 GLY B C 1
ATOM 8314 O O . GLY B 1 52 ? -2.896 3.846 27.531 1 63.38 52 GLY B O 1
ATOM 8315 N N . ASN B 1 53 ? -2.973 5.824 28.406 1 70.31 53 ASN B N 1
ATOM 8316 C CA . ASN B 1 53 ? -1.707 5.77 29.125 1 70.31 53 ASN B CA 1
ATOM 8317 C C . ASN B 1 53 ? -0.578 5.242 28.25 1 70.31 53 ASN B C 1
ATOM 8319 O O . ASN B 1 53 ? 0.186 4.371 28.672 1 70.31 53 ASN B O 1
ATOM 8323 N N . ARG B 1 54 ? -0.649 5.629 27 1 77.69 54 ARG B N 1
ATOM 8324 C CA . ARG B 1 54 ? 0.396 5.25 26.047 1 77.69 54 ARG B CA 1
ATOM 8325 C C . ARG B 1 54 ? 0.926 6.465 25.297 1 77.69 54 ARG B C 1
ATOM 8327 O O . ARG B 1 54 ? 0.253 7.496 25.219 1 77.69 54 ARG B O 1
ATOM 8334 N N . TRP B 1 55 ? 2.221 6.277 25.016 1 78.25 55 TRP B N 1
ATOM 8335 C CA . TRP B 1 55 ? 2.805 7.328 24.188 1 78.25 55 TRP B CA 1
ATOM 8336 C C . TRP B 1 55 ? 2.246 7.273 22.781 1 78.25 55 TRP B C 1
ATOM 8338 O O . TRP B 1 55 ? 2.053 6.191 22.219 1 78.25 55 TRP B O 1
ATOM 8348 N N . SER B 1 56 ? 1.947 8.305 22.312 1 79.12 56 SER B N 1
ATOM 8349 C CA . SER B 1 56 ? 1.541 8.391 20.906 1 79.12 56 SER B CA 1
ATOM 8350 C C . SER B 1 56 ? 2.732 8.203 19.984 1 79.12 56 SER B C 1
ATOM 8352 O O . SER B 1 56 ? 3.885 8.273 20.406 1 79.12 56 SER B O 1
ATOM 8354 N N . LYS B 1 57 ? 2.424 7.977 18.766 1 78.88 57 LYS B N 1
ATOM 8355 C CA . LYS B 1 57 ? 3.465 8.023 17.734 1 78.88 57 LYS B CA 1
ATOM 8356 C C . LYS B 1 57 ? 4.012 9.445 17.578 1 78.88 57 LYS B C 1
ATOM 8358 O O . LYS B 1 57 ? 3.279 10.422 17.75 1 78.88 57 LYS B O 1
ATOM 8363 N N . PRO B 1 58 ? 5.293 9.406 17.391 1 83.25 58 PRO B N 1
ATOM 8364 C CA . PRO B 1 58 ? 5.84 10.742 17.172 1 83.25 58 PRO B CA 1
ATOM 8365 C C . PRO B 1 58 ? 5.215 11.445 15.961 1 83.25 58 PRO B C 1
ATOM 8367 O O . PRO B 1 58 ? 4.945 10.805 14.938 1 83.25 58 PRO B O 1
ATOM 8370 N N . PHE B 1 59 ? 4.906 12.594 16.094 1 84.88 59 PHE B N 1
ATOM 8371 C CA . PHE B 1 59 ? 4.285 13.367 15.016 1 84.88 59 PHE B CA 1
ATOM 8372 C C . PHE B 1 59 ? 4.836 14.789 14.984 1 84.88 59 PHE B C 1
ATOM 8374 O O . PHE B 1 59 ? 5.516 15.219 15.914 1 84.88 59 PHE B O 1
ATOM 8381 N N . VAL B 1 60 ? 4.68 15.484 13.805 1 87.44 60 VAL B N 1
ATOM 8382 C CA . VAL B 1 60 ? 5.055 16.891 13.68 1 87.44 60 VAL B CA 1
ATOM 8383 C C . VAL B 1 60 ? 4.137 17.75 14.539 1 87.44 60 VAL B C 1
ATOM 8385 O O . VAL B 1 60 ? 2.912 17.594 14.5 1 87.44 60 VAL B O 1
ATOM 8388 N N . ALA B 1 61 ? 4.754 18.547 15.328 1 87.75 61 ALA B N 1
ATOM 8389 C CA . ALA B 1 61 ? 3.986 19.359 16.266 1 87.75 61 ALA B CA 1
ATOM 8390 C C . ALA B 1 61 ? 3.182 20.438 15.539 1 87.75 61 ALA B C 1
ATOM 8392 O O . ALA B 1 61 ? 3.75 21.281 14.852 1 87.75 61 ALA B O 1
ATOM 8393 N N . SER B 1 62 ? 1.905 20.344 15.531 1 86.5 62 SER B N 1
ATOM 8394 C CA . SER B 1 62 ? 1.011 21.375 15.023 1 86.5 62 SER B CA 1
ATOM 8395 C C . SER B 1 62 ? 0.586 22.328 16.141 1 86.5 62 SER B C 1
ATOM 8397 O O . SER B 1 62 ? -0.088 21.922 17.078 1 86.5 62 SER B O 1
ATOM 8399 N N . LEU B 1 63 ? 1.104 23.578 16.062 1 88 63 LEU B N 1
ATOM 8400 C CA . LEU B 1 63 ? 0.845 24.562 17.094 1 88 63 LEU B CA 1
ATOM 8401 C C . LEU B 1 63 ? -0.178 25.594 16.609 1 88 63 LEU B C 1
ATOM 8403 O O . LEU B 1 63 ? -0.298 25.844 15.414 1 88 63 LEU B O 1
ATOM 8407 N N . SER B 1 64 ? -0.932 26.062 17.562 1 86 64 SER B N 1
ATOM 8408 C CA . SER B 1 64 ? -1.798 27.203 17.25 1 86 64 SER B CA 1
ATOM 8409 C C . SER B 1 64 ? -1.017 28.516 17.234 1 86 64 SER B C 1
ATOM 8411 O O . SER B 1 64 ? -0.135 28.719 18.062 1 86 64 SER B O 1
ATOM 8413 N N . LEU B 1 65 ? -1.281 29.312 16.266 1 86 65 LEU B N 1
ATOM 8414 C CA . LEU B 1 65 ? -0.61 30.609 16.188 1 86 65 LEU B CA 1
ATOM 8415 C C . LEU B 1 65 ? -0.91 31.453 17.422 1 86 65 LEU B C 1
ATOM 8417 O O . LEU B 1 65 ? -0.046 32.188 17.891 1 86 65 LEU B O 1
ATOM 8421 N N . HIS B 1 66 ? -2.092 31.266 17.969 1 78 66 HIS B N 1
ATOM 8422 C CA . HIS B 1 66 ? -2.461 32 19.172 1 78 66 HIS B CA 1
ATOM 8423 C C . HIS B 1 66 ? -1.554 31.625 20.344 1 78 66 HIS B C 1
ATOM 8425 O O . HIS B 1 66 ? -1.142 32.469 21.125 1 78 66 HIS B O 1
ATOM 8431 N N . ALA B 1 67 ? -1.235 30.406 20.438 1 85.94 67 ALA B N 1
ATOM 8432 C CA . ALA B 1 67 ? -0.375 29.953 21.531 1 85.94 67 ALA B CA 1
ATOM 8433 C C . ALA B 1 67 ? 1.044 30.484 21.375 1 85.94 67 ALA B C 1
ATOM 8435 O O . ALA B 1 67 ? 1.704 30.812 22.359 1 85.94 67 ALA B O 1
ATOM 8436 N N . LEU B 1 68 ? 1.459 30.578 20.219 1 88.75 68 LEU B N 1
ATOM 8437 C CA . LEU B 1 68 ? 2.793 31.109 19.953 1 88.75 68 LEU B CA 1
ATOM 8438 C C . LEU B 1 68 ? 2.869 32.594 20.297 1 88.75 68 LEU B C 1
ATOM 8440 O O . LEU B 1 68 ? 3.854 33.031 20.891 1 88.75 68 LEU B O 1
ATOM 8444 N N . MET B 1 69 ? 1.852 33.281 19.969 1 83 69 MET B N 1
ATOM 8445 C CA . MET B 1 69 ? 1.819 34.688 20.281 1 83 69 MET B CA 1
ATOM 8446 C C . MET B 1 69 ? 1.674 34.938 21.781 1 83 69 MET B C 1
ATOM 8448 O O . MET B 1 69 ? 2.271 35.844 22.344 1 83 69 MET B O 1
ATOM 8452 N N . GLU B 1 70 ? 0.937 34.062 22.375 1 82.88 70 GLU B N 1
ATOM 8453 C CA . GLU B 1 70 ? 0.794 34.156 23.828 1 82.88 70 GLU B CA 1
ATOM 8454 C C . GLU B 1 70 ? 2.111 33.844 24.531 1 82.88 70 GLU B C 1
ATOM 8456 O O . GLU B 1 70 ? 2.441 34.469 25.547 1 82.88 70 GLU B O 1
ATOM 8461 N N . LEU B 1 71 ? 2.779 32.906 24.062 1 90.25 71 LEU B N 1
ATOM 8462 C CA . LEU B 1 71 ? 4.074 32.562 24.641 1 90.25 71 LEU B CA 1
ATOM 8463 C C . LEU B 1 71 ? 5.055 33.719 24.5 1 90.25 71 LEU B C 1
ATOM 8465 O O . LEU B 1 71 ? 5.812 34 25.422 1 90.25 71 LEU B O 1
ATOM 8469 N N . ARG B 1 72 ? 5.125 34.312 23.328 1 89.31 72 ARG B N 1
ATOM 8470 C CA . ARG B 1 72 ? 6.016 35.438 23.125 1 89.31 72 ARG B CA 1
ATOM 8471 C C . ARG B 1 72 ? 5.699 36.562 24.109 1 89.31 72 ARG B C 1
ATOM 8473 O O . ARG B 1 72 ? 6.609 37.156 24.688 1 89.31 72 ARG B O 1
ATOM 8480 N N . ASN B 1 73 ? 4.414 36.781 24.312 1 83.31 73 ASN B N 1
ATOM 8481 C CA . ASN B 1 73 ? 3.994 37.812 25.266 1 83.31 73 ASN B CA 1
ATOM 8482 C C . ASN B 1 73 ? 4.344 37.375 26.703 1 83.31 73 ASN B C 1
ATOM 8484 O O . ASN B 1 73 ? 4.742 38.219 27.516 1 83.31 73 ASN B O 1
ATOM 8488 N N . GLY B 1 74 ? 4.203 36.156 26.953 1 85.5 74 GLY B N 1
ATOM 8489 C CA . GLY B 1 74 ? 4.566 35.656 28.266 1 85.5 74 GLY B CA 1
ATOM 8490 C C . GLY B 1 74 ? 6.047 35.781 28.562 1 85.5 74 GLY B C 1
ATOM 8491 O O . GLY B 1 74 ? 6.438 36.094 29.688 1 85.5 74 GLY B O 1
ATOM 8492 N N . LEU B 1 75 ? 6.816 35.594 27.609 1 89.31 75 LEU B N 1
ATOM 8493 C CA . LEU B 1 75 ? 8.258 35.688 27.797 1 89.31 75 LEU B CA 1
ATOM 8494 C C . LEU B 1 75 ? 8.695 37.125 27.938 1 89.31 75 LEU B C 1
ATOM 8496 O O . LEU B 1 75 ? 9.688 37.406 28.609 1 89.31 75 LEU B O 1
ATOM 8500 N N . SER B 1 76 ? 7.957 38.031 27.297 1 84.94 76 SER B N 1
ATOM 8501 C CA . SER B 1 76 ? 8.281 39.438 27.406 1 84.94 76 SER B CA 1
ATOM 8502 C C . SER B 1 76 ? 8 39.969 28.828 1 84.94 76 SER B C 1
ATOM 8504 O O . SER B 1 76 ? 8.703 40.844 29.312 1 84.94 76 SER B O 1
ATOM 8506 N N . ASN B 1 77 ? 7.02 39.344 29.531 1 80.25 77 ASN B N 1
ATOM 8507 C CA . ASN B 1 77 ? 6.645 39.781 30.875 1 80.25 77 ASN B CA 1
ATOM 8508 C C . ASN B 1 77 ? 7.109 38.781 31.938 1 80.25 77 ASN B C 1
ATOM 8510 O O . ASN B 1 77 ? 6.734 38.906 33.094 1 80.25 77 ASN B O 1
ATOM 8514 N N . SER B 1 78 ? 7.945 37.875 31.547 1 81.75 78 SER B N 1
ATOM 8515 C CA . SER B 1 78 ? 8.352 36.812 32.469 1 81.75 78 SER B CA 1
ATOM 8516 C C . SER B 1 78 ? 9.539 37.25 33.312 1 81.75 78 SER B C 1
ATOM 8518 O O . SER B 1 78 ? 10.18 38.281 33.031 1 81.75 78 SER B O 1
ATOM 8520 N N . SER B 1 79 ? 9.625 36.531 34.438 1 87.19 79 SER B N 1
ATOM 8521 C CA . SER B 1 79 ? 10.859 36.656 35.219 1 87.19 79 SER B CA 1
ATOM 8522 C C . SER B 1 79 ? 11.984 35.844 34.562 1 87.19 79 SER B C 1
ATOM 8524 O O . SER B 1 79 ? 11.898 34.594 34.5 1 87.19 79 SER B O 1
ATOM 8526 N N . LEU B 1 80 ? 12.859 36.531 34 1 89.62 80 LEU B N 1
ATOM 8527 C CA . LEU B 1 80 ? 13.961 35.906 33.281 1 89.62 80 LEU B CA 1
ATOM 8528 C C . LEU B 1 80 ? 15.203 35.812 34.156 1 89.62 80 LEU B C 1
ATOM 8530 O O . LEU B 1 80 ? 15.75 36.812 34.594 1 89.62 80 LEU B O 1
ATOM 8534 N N . LEU B 1 81 ? 15.516 34.625 34.594 1 89.56 81 LEU B N 1
ATOM 8535 C CA . LEU B 1 81 ? 16.734 34.344 35.344 1 89.56 81 LEU B CA 1
ATOM 8536 C C . LEU B 1 81 ? 17.781 33.688 34.469 1 89.56 81 LEU B C 1
ATOM 8538 O O . LEU B 1 81 ? 17.719 32.469 34.219 1 89.56 81 LEU B O 1
ATOM 8542 N N . LEU B 1 82 ? 18.656 34.562 34.094 1 87.88 82 LEU B N 1
ATOM 8543 C CA . LEU B 1 82 ? 19.703 34.062 33.188 1 87.88 82 LEU B CA 1
ATOM 8544 C C . LEU B 1 82 ? 20.969 33.719 33.969 1 87.88 82 LEU B C 1
ATOM 8546 O O . LEU B 1 82 ? 21.328 34.438 34.906 1 87.88 82 LEU B O 1
ATOM 8550 N N . GLU B 1 83 ? 21.625 32.625 33.875 1 82.94 83 GLU B N 1
ATOM 8551 C CA . GLU B 1 83 ? 22.891 32.156 34.438 1 82.94 83 GLU B CA 1
ATOM 8552 C C . GLU B 1 83 ? 22.766 31.922 35.938 1 82.94 83 GLU B C 1
ATOM 8554 O O . GLU B 1 83 ? 23.562 32.438 36.719 1 82.94 83 GLU B O 1
ATOM 8559 N N . MET B 1 84 ? 21.734 31.266 36.281 1 85.69 84 MET B N 1
ATOM 8560 C CA . MET B 1 84 ? 21.484 30.953 37.688 1 85.69 84 MET B CA 1
ATOM 8561 C C . MET B 1 84 ? 22.438 29.875 38.156 1 85.69 84 MET B C 1
ATOM 8563 O O . MET B 1 84 ? 22.719 28.922 37.438 1 85.69 84 MET B O 1
ATOM 8567 N N . GLU B 1 85 ? 23.047 30.125 39.281 1 82.25 85 GLU B N 1
ATOM 8568 C CA . GLU B 1 85 ? 23.891 29.125 39.938 1 82.25 85 GLU B CA 1
ATOM 8569 C C . GLU B 1 85 ? 23.219 28.594 41.219 1 82.25 85 GLU B C 1
ATOM 8571 O O . GLU B 1 85 ? 22.922 29.359 42.125 1 82.25 85 GLU B O 1
ATOM 8576 N N . THR B 1 86 ? 22.531 27.562 41.031 1 79.38 86 THR B N 1
ATOM 8577 C CA . THR B 1 86 ? 21.922 26.969 42.188 1 79.38 86 THR B CA 1
ATOM 8578 C C . THR B 1 86 ? 22.297 25.5 42.312 1 79.38 86 THR B C 1
ATOM 8580 O O . THR B 1 86 ? 22.625 24.859 41.312 1 79.38 86 THR B O 1
ATOM 8583 N N . GLY B 1 87 ? 22.484 25.062 43.438 1 73.06 87 GLY B N 1
ATOM 8584 C CA . GLY B 1 87 ? 22.828 23.672 43.656 1 73.06 87 GLY B CA 1
ATOM 8585 C C . GLY B 1 87 ? 21.625 22.797 43.969 1 73.06 87 GLY B C 1
ATOM 8586 O O . GLY B 1 87 ? 21.703 21.562 43.875 1 73.06 87 GLY B O 1
ATOM 8587 N N . SER B 1 88 ? 20.484 23.328 44.344 1 83.81 88 SER B N 1
ATOM 8588 C CA . SER B 1 88 ? 19.344 22.516 44.75 1 83.81 88 SER B CA 1
ATOM 8589 C C . SER B 1 88 ? 18.047 23 44.094 1 83.81 88 SER B C 1
ATOM 8591 O O . SER B 1 88 ? 17.969 24.156 43.656 1 83.81 88 SER B O 1
ATOM 8593 N N . LEU B 1 89 ? 17.031 22.078 43.938 1 88.5 89 LEU B N 1
ATOM 8594 C CA . LEU B 1 89 ? 15.734 22.375 43.344 1 88.5 89 LEU B CA 1
ATOM 8595 C C . LEU B 1 89 ? 14.945 23.359 44.188 1 88.5 89 LEU B C 1
ATOM 8597 O O . LEU B 1 89 ? 14.258 24.234 43.688 1 88.5 89 LEU B O 1
ATOM 8601 N N . VAL B 1 90 ? 15.102 23.281 45.562 1 87.38 90 VAL B N 1
ATOM 8602 C CA . VAL B 1 90 ? 14.359 24.141 46.469 1 87.38 90 VAL B CA 1
ATOM 8603 C C . VAL B 1 90 ? 14.859 25.578 46.344 1 87.38 90 VAL B C 1
ATOM 8605 O O . VAL B 1 90 ? 14.055 26.516 46.312 1 87.38 90 VAL B O 1
ATOM 8608 N N . GLU B 1 91 ? 16.156 25.656 46.219 1 88.12 91 GLU B N 1
ATOM 8609 C CA . GLU B 1 91 ? 16.734 26.984 46.062 1 88.12 91 GLU B CA 1
ATOM 8610 C C . GLU B 1 91 ? 16.312 27.625 44.719 1 88.12 91 GLU B C 1
ATOM 8612 O O . GLU B 1 91 ? 16.047 28.828 44.656 1 88.12 91 GLU B O 1
ATOM 8617 N N . MET B 1 92 ? 16.219 26.812 43.812 1 89.81 92 MET B N 1
ATOM 8618 C CA . MET B 1 92 ? 15.828 27.328 42.5 1 89.81 92 MET B CA 1
ATOM 8619 C C . MET B 1 92 ? 14.406 27.859 42.5 1 89.81 92 MET B C 1
ATOM 8621 O O . MET B 1 92 ? 14.141 28.953 42 1 89.81 92 MET B O 1
ATOM 8625 N N . TRP B 1 93 ? 13.484 27.156 43.125 1 92 93 TRP B N 1
ATOM 8626 C CA . TRP B 1 93 ? 12.086 27.578 43.156 1 92 93 TRP B CA 1
ATOM 8627 C C . TRP B 1 93 ? 11.914 28.812 44.031 1 92 93 TRP B C 1
ATOM 8629 O O . TRP B 1 93 ? 11.133 29.719 43.719 1 92 93 TRP B O 1
ATOM 8639 N N . ASN B 1 94 ? 12.695 28.922 45.094 1 90 94 ASN B N 1
ATOM 8640 C CA . ASN B 1 94 ? 12.617 30.094 45.969 1 90 94 ASN B CA 1
ATOM 8641 C C . ASN B 1 94 ? 13.094 31.359 45.25 1 90 94 ASN B C 1
ATOM 8643 O O . ASN B 1 94 ? 12.5 32.406 45.406 1 90 94 ASN B O 1
ATOM 8647 N N . ILE B 1 95 ? 14.125 31.172 44.469 1 91.12 95 ILE B N 1
ATOM 8648 C CA . ILE B 1 95 ? 14.641 32.312 43.719 1 91.12 95 ILE B CA 1
ATOM 8649 C C . ILE B 1 95 ? 13.602 32.781 42.688 1 91.12 95 ILE B C 1
ATOM 8651 O O . ILE B 1 95 ? 13.375 33.969 42.531 1 91.12 95 ILE B O 1
ATOM 8655 N N . LEU B 1 96 ? 12.961 31.859 42.062 1 92.12 96 LEU B N 1
ATOM 8656 C CA . LEU B 1 96 ? 11.969 32.188 41.062 1 92.12 96 LEU B CA 1
ATOM 8657 C C . LEU B 1 96 ? 10.758 32.875 41.688 1 92.12 96 LEU B C 1
ATOM 8659 O O . LEU B 1 96 ? 10.297 33.906 41.188 1 92.12 96 LEU B O 1
ATOM 8663 N N . VAL B 1 97 ? 10.258 32.344 42.781 1 92.62 97 VAL B N 1
ATOM 8664 C CA . VAL B 1 97 ? 9.062 32.906 43.406 1 92.62 97 VAL B CA 1
ATOM 8665 C C . VAL B 1 97 ? 9.391 34.25 44 1 92.62 97 VAL B C 1
ATOM 8667 O O . VAL B 1 97 ? 8.57 35.188 43.969 1 92.62 97 VAL B O 1
ATOM 8670 N N . ASN B 1 98 ? 10.617 34.469 44.531 1 90.25 98 ASN B N 1
ATOM 8671 C CA . ASN B 1 98 ? 11.039 35.75 45.062 1 90.25 98 ASN B CA 1
ATOM 8672 C C . ASN B 1 98 ? 11.109 36.812 43.938 1 90.25 98 ASN B C 1
ATOM 8674 O O . ASN B 1 98 ? 10.812 38 44.188 1 90.25 98 ASN B O 1
ATOM 8678 N N . SER B 1 99 ? 11.469 36.344 42.844 1 90.69 99 SER B N 1
ATOM 8679 C CA . SER B 1 99 ? 11.516 37.25 41.719 1 90.69 99 SER B CA 1
ATOM 8680 C C . SER B 1 99 ? 10.117 37.75 41.344 1 90.69 99 SER B C 1
ATOM 8682 O O . SER B 1 99 ? 9.922 38.906 40.969 1 90.69 99 SER B O 1
ATOM 8684 N N . TRP B 1 100 ? 9.117 36.906 41.469 1 90.88 100 TRP B N 1
ATOM 8685 C CA . TRP B 1 100 ? 7.738 37.281 41.156 1 90.88 100 TRP B CA 1
ATOM 8686 C C . TRP B 1 100 ? 7.195 38.25 42.219 1 90.88 100 TRP B C 1
ATOM 8688 O O . TRP B 1 100 ? 6.445 39.188 41.875 1 90.88 100 TRP B O 1
ATOM 8698 N N . VAL B 1 101 ? 7.645 38.062 43.344 1 88.25 101 VAL B N 1
ATOM 8699 C CA . VAL B 1 101 ? 7.18 38.938 44.438 1 88.25 101 VAL B CA 1
ATOM 8700 C C . VAL B 1 101 ? 7.84 40.312 44.344 1 88.25 101 VAL B C 1
ATOM 8702 O O . VAL B 1 101 ? 7.18 41.312 44.531 1 88.25 101 VAL B O 1
ATOM 8705 N N . GLN B 1 102 ? 9.094 40.344 44 1 85.62 102 GLN B N 1
ATOM 8706 C CA . GLN B 1 102 ? 9.836 41.594 43.938 1 85.62 102 GLN B CA 1
ATOM 8707 C C . GLN B 1 102 ? 9.336 42.469 42.75 1 85.62 102 GLN B C 1
ATOM 8709 O O . GLN B 1 102 ? 9.336 43.688 42.844 1 85.62 102 GLN B O 1
ATOM 8714 N N . THR B 1 103 ? 8.938 41.844 41.688 1 84.44 103 THR B N 1
ATOM 8715 C CA . THR B 1 103 ? 8.453 42.562 40.531 1 84.44 103 THR B CA 1
ATOM 8716 C C . THR B 1 103 ? 6.98 42.938 40.688 1 84.44 103 THR B C 1
ATOM 8718 O O . THR B 1 103 ? 6.398 43.625 39.844 1 84.44 103 THR B O 1
ATOM 8721 N N . GLY B 1 104 ? 6.289 42.469 41.812 1 80.5 104 GLY B N 1
ATOM 8722 C CA . GLY B 1 104 ? 4.93 42.875 42.125 1 80.5 104 GLY B CA 1
ATOM 8723 C C . GLY B 1 104 ? 3.877 42.062 41.406 1 80.5 104 GLY B C 1
ATOM 8724 O O . GLY B 1 104 ? 2.725 42.469 41.312 1 80.5 104 GLY B O 1
ATOM 8725 N N . GLN B 1 105 ? 4.293 40.938 40.906 1 83.75 105 GLN B N 1
ATOM 8726 C CA . GLN B 1 105 ? 3.314 40.156 40.156 1 83.75 105 GLN B CA 1
ATOM 8727 C C . GLN B 1 105 ? 2.424 39.375 41.125 1 83.75 105 GLN B C 1
ATOM 8729 O O . GLN B 1 105 ? 1.262 39.094 40.812 1 83.75 105 GLN B O 1
ATOM 8734 N N . ILE B 1 106 ? 3.01 38.938 42.312 1 85.38 106 ILE B N 1
ATOM 8735 C CA . ILE B 1 106 ? 2.252 38.188 43.312 1 85.38 106 ILE B CA 1
ATOM 8736 C C . ILE B 1 106 ? 2.469 38.812 44.688 1 85.38 106 ILE B C 1
ATOM 8738 O O . ILE B 1 106 ? 3.562 39.281 45 1 85.38 106 ILE B O 1
ATOM 8742 N N . PRO B 1 107 ? 1.379 38.781 45.375 1 84 107 PRO B N 1
ATOM 8743 C CA . PRO B 1 107 ? 1.544 39.25 46.75 1 84 107 PRO B CA 1
ATOM 8744 C C . PRO B 1 107 ? 2.391 38.312 47.594 1 84 107 PRO B C 1
ATOM 8746 O O . PRO B 1 107 ? 2.436 37.125 47.344 1 84 107 PRO B O 1
ATOM 8749 N N . GLY B 1 108 ? 3.182 38.781 48.469 1 81.56 108 GLY B N 1
ATOM 8750 C CA . GLY B 1 108 ? 4.09 38.031 49.344 1 81.56 108 GLY B CA 1
ATOM 8751 C C . GLY B 1 108 ? 3.396 36.969 50.156 1 81.56 108 GLY B C 1
ATOM 8752 O O . GLY B 1 108 ? 4.02 35.969 50.531 1 81.56 108 GLY B O 1
ATOM 8753 N N . SER B 1 109 ? 2.057 37.031 50.344 1 82.19 109 SER B N 1
ATOM 8754 C CA . SER B 1 109 ? 1.321 36.062 51.156 1 82.19 109 SER B CA 1
ATOM 8755 C C . SER B 1 109 ? 1.223 34.719 50.438 1 82.19 109 SER B C 1
ATOM 8757 O O . SER B 1 109 ? 1.031 33.688 51.094 1 82.19 109 SER B O 1
ATOM 8759 N N . PHE B 1 110 ? 1.436 34.75 49.156 1 85.94 110 PHE B N 1
ATOM 8760 C CA . PHE B 1 110 ? 1.267 33.531 48.375 1 85.94 110 PHE B CA 1
ATOM 8761 C C . PHE B 1 110 ? 2.613 32.844 48.125 1 85.94 110 PHE B C 1
ATOM 8763 O O . PHE B 1 110 ? 2.688 31.844 47.438 1 85.94 110 PHE B O 1
ATOM 8770 N N . HIS B 1 111 ? 3.699 33.281 48.656 1 88.06 111 HIS B N 1
ATOM 8771 C CA . HIS B 1 111 ? 5.035 32.75 48.406 1 88.06 111 HIS B CA 1
ATOM 8772 C C . HIS B 1 111 ? 5.129 31.281 48.844 1 88.06 111 HIS B C 1
ATOM 8774 O O . HIS B 1 111 ? 5.559 30.438 48.062 1 88.06 111 HIS B O 1
ATOM 8780 N N . GLU B 1 112 ? 4.629 30.938 49.938 1 85.62 112 GLU B N 1
ATOM 8781 C CA . GLU B 1 112 ? 4.754 29.562 50.469 1 85.62 112 GLU B CA 1
ATOM 8782 C C . GLU B 1 112 ? 3.836 28.609 49.719 1 85.62 112 GLU B C 1
ATOM 8784 O O . GLU B 1 112 ? 4.199 27.453 49.469 1 85.62 112 GLU B O 1
ATOM 8789 N N . ALA B 1 113 ? 2.723 29.062 49.344 1 85.75 113 ALA B N 1
ATOM 8790 C CA . ALA B 1 113 ? 1.783 28.219 48.625 1 85.75 113 ALA B CA 1
ATOM 8791 C C . ALA B 1 113 ? 2.328 27.875 47.219 1 85.75 113 ALA B C 1
ATOM 8793 O O . ALA B 1 113 ? 2.166 26.75 46.75 1 85.75 113 ALA B O 1
ATOM 8794 N N . LEU B 1 114 ? 2.938 28.766 46.656 1 90.25 114 LEU B N 1
ATOM 8795 C CA . LEU B 1 114 ? 3.467 28.531 45.312 1 90.25 114 LEU B CA 1
ATOM 8796 C C . LEU B 1 114 ? 4.684 27.609 45.344 1 90.25 114 LEU B C 1
ATOM 8798 O O . LEU B 1 114 ? 4.836 26.75 44.5 1 90.25 114 LEU B O 1
ATOM 8802 N N . VAL B 1 115 ? 5.578 27.844 46.281 1 90.62 115 VAL B N 1
ATOM 8803 C CA . VAL B 1 115 ? 6.75 26.984 46.406 1 90.62 115 VAL B CA 1
ATOM 8804 C C . VAL B 1 115 ? 6.312 25.562 46.75 1 90.62 115 VAL B C 1
ATOM 8806 O O . VAL B 1 115 ? 6.883 24.594 46.219 1 90.62 115 VAL B O 1
ATOM 8809 N N . ALA B 1 116 ? 5.285 25.391 47.469 1 86.38 116 ALA B N 1
ATOM 8810 C CA . ALA B 1 116 ? 4.758 24.078 47.781 1 86.38 116 ALA B CA 1
ATOM 8811 C C . ALA B 1 116 ? 4.172 23.391 46.562 1 86.38 116 ALA B C 1
ATOM 8813 O O . ALA B 1 116 ? 4.297 22.172 46.406 1 86.38 116 ALA B O 1
ATOM 8814 N N . THR B 1 117 ? 3.52 24.141 45.781 1 88.25 117 THR B N 1
ATOM 8815 C CA . THR B 1 117 ? 2.943 23.594 44.562 1 88.25 117 THR B CA 1
ATOM 8816 C C . THR B 1 117 ? 4.039 23.125 43.594 1 88.25 117 THR B C 1
ATOM 8818 O O . THR B 1 117 ? 3.91 22.078 42.938 1 88.25 117 THR B O 1
ATOM 8821 N N . LEU B 1 118 ? 5.086 23.844 43.5 1 90.69 118 LEU B N 1
ATOM 8822 C CA . LEU B 1 118 ? 6.164 23.516 42.562 1 90.69 118 LEU B CA 1
ATOM 8823 C C . LEU B 1 118 ? 6.996 22.359 43.062 1 90.69 118 LEU B C 1
ATOM 8825 O O . LEU B 1 118 ? 7.66 21.672 42.281 1 90.69 118 LEU B O 1
ATOM 8829 N N . LEU B 1 119 ? 6.914 22.172 44.375 1 87.81 119 LEU B N 1
ATOM 8830 C CA . LEU B 1 119 ? 7.707 21.094 44.938 1 87.81 119 LEU B CA 1
ATOM 8831 C C . LEU B 1 119 ? 6.883 19.812 45.062 1 87.81 119 LEU B C 1
ATOM 8833 O O . LEU B 1 119 ? 7.359 18.812 45.594 1 87.81 119 LEU B O 1
ATOM 8837 N N . GLN B 1 120 ? 5.711 19.766 44.531 1 87.12 120 GLN B N 1
ATOM 8838 C CA . GLN B 1 120 ? 4.93 18.531 44.531 1 87.12 120 GLN B CA 1
ATOM 8839 C C . GLN B 1 120 ? 5.648 17.438 43.75 1 87.12 120 GLN B C 1
ATOM 8841 O O . GLN B 1 120 ? 6.48 17.719 42.875 1 87.12 120 GLN B O 1
ATOM 8846 N N . PRO B 1 121 ? 5.324 16.234 44.062 1 85.81 121 PRO B N 1
ATOM 8847 C CA . PRO B 1 121 ? 6.039 15.133 43.406 1 85.81 121 PRO B CA 1
ATOM 8848 C C . PRO B 1 121 ? 5.766 15.055 41.906 1 85.81 121 PRO B C 1
ATOM 8850 O O . PRO B 1 121 ? 4.672 15.406 41.469 1 85.81 121 PRO B O 1
ATOM 8853 N N . TYR B 1 122 ? 6.832 14.656 41.25 1 87 122 TYR B N 1
ATOM 8854 C CA . TYR B 1 122 ? 6.77 14.492 39.781 1 87 122 TYR B CA 1
ATOM 8855 C C . TYR B 1 122 ? 6.59 13.023 39.438 1 87 122 TYR B C 1
ATOM 8857 O O . TYR B 1 122 ? 7.332 12.164 39.906 1 87 122 TYR B O 1
ATOM 8865 N N . ARG B 1 123 ? 5.539 12.703 38.656 1 84.88 123 ARG B N 1
ATOM 8866 C CA . ARG B 1 123 ? 5.293 11.344 38.188 1 84.88 123 ARG B CA 1
ATOM 8867 C C . ARG B 1 123 ? 5.5 11.234 36.688 1 84.88 123 ARG B C 1
ATOM 8869 O O . ARG B 1 123 ? 4.855 11.953 35.906 1 84.88 123 ARG B O 1
ATOM 8876 N N . HIS B 1 124 ? 6.41 10.344 36.312 1 85.5 124 HIS B N 1
ATOM 8877 C CA . HIS B 1 124 ? 6.691 10.133 34.906 1 85.5 124 HIS B CA 1
ATOM 8878 C C . HIS B 1 124 ? 5.941 8.922 34.344 1 85.5 124 HIS B C 1
ATOM 8880 O O . HIS B 1 124 ? 5.57 8.023 35.125 1 85.5 124 HIS B O 1
ATOM 8886 N N . GLN B 1 125 ? 5.652 8.852 33.062 1 80 125 GLN B N 1
ATOM 8887 C CA . GLN B 1 125 ? 4.828 7.836 32.438 1 80 125 GLN B CA 1
ATOM 8888 C C . GLN B 1 125 ? 5.457 6.453 32.562 1 80 125 GLN B C 1
ATOM 8890 O O . GLN B 1 125 ? 4.75 5.453 32.719 1 80 125 GLN B O 1
ATOM 8895 N N . HIS B 1 126 ? 6.801 6.391 32.469 1 74.62 126 HIS B N 1
ATOM 8896 C CA . HIS B 1 126 ? 7.473 5.098 32.531 1 74.62 126 HIS B CA 1
ATOM 8897 C C . HIS B 1 126 ? 7.316 4.469 33.906 1 74.62 126 HIS B C 1
ATOM 8899 O O . HIS B 1 126 ? 7.328 3.244 34.062 1 74.62 126 HIS B O 1
ATOM 8905 N N . GLN B 1 127 ? 7.188 5.332 34.938 1 67.19 127 GLN B N 1
ATOM 8906 C CA . GLN B 1 127 ? 7.059 4.859 36.312 1 67.19 127 GLN B CA 1
ATOM 8907 C C . GLN B 1 127 ? 5.641 4.367 36.562 1 67.19 127 GLN B C 1
ATOM 8909 O O . GLN B 1 127 ? 5.43 3.537 37.469 1 67.19 127 GLN B O 1
ATOM 8914 N N . GLN B 1 128 ? 4.734 4.969 35.844 1 60.31 128 GLN B N 1
ATOM 8915 C CA . GLN B 1 128 ? 3.361 4.508 36 1 60.31 128 GLN B CA 1
ATOM 8916 C C . GLN B 1 128 ? 3.199 3.066 35.531 1 60.31 128 GLN B C 1
ATOM 8918 O O . GLN B 1 128 ? 2.412 2.305 36.094 1 60.31 128 GLN B O 1
ATOM 8923 N N . ARG B 1 129 ? 3.932 2.746 34.594 1 54.16 129 ARG B N 1
ATOM 8924 C CA . ARG B 1 129 ? 3.863 1.391 34.062 1 54.16 129 ARG B CA 1
ATOM 8925 C C . ARG B 1 129 ? 4.477 0.388 35.031 1 54.16 129 ARG B C 1
ATOM 8927 O O . ARG B 1 129 ? 3.992 -0.739 35.156 1 54.16 129 ARG B O 1
ATOM 8934 N N . LEU B 1 130 ? 5.551 0.871 35.875 1 47.97 130 LEU B N 1
ATOM 8935 C CA . LEU B 1 130 ? 6.227 -0.034 36.812 1 47.97 130 LEU B CA 1
ATOM 8936 C C . LEU B 1 130 ? 5.422 -0.207 38.094 1 47.97 130 LEU B C 1
ATOM 8938 O O . LEU B 1 130 ? 5.402 -1.293 38.688 1 47.97 130 LEU B O 1
ATOM 8942 N N . LYS B 1 131 ? 4.875 0.8 38.688 1 47.75 131 LYS B N 1
ATOM 8943 C CA . LYS B 1 131 ? 4.098 0.672 39.906 1 47.75 131 LYS B CA 1
ATOM 8944 C C . LYS B 1 131 ? 2.857 -0.191 39.688 1 47.75 131 LYS B C 1
ATOM 8946 O O . LYS B 1 131 ? 2.459 -0.951 40.562 1 47.75 131 LYS B O 1
ATOM 8951 N N . LYS B 1 132 ? 2.197 -0.022 38.656 1 45.44 132 LYS B N 1
ATOM 8952 C CA . LYS B 1 132 ? 1.044 -0.885 38.438 1 45.44 132 LYS B CA 1
ATOM 8953 C C . LYS B 1 132 ? 1.47 -2.342 38.281 1 45.44 132 LYS B C 1
ATOM 8955 O O . LYS B 1 132 ? 0.738 -3.252 38.688 1 45.44 132 LYS B O 1
ATOM 8960 N N . LYS B 1 133 ? 2.678 -2.566 37.812 1 43.06 133 LYS B N 1
ATOM 8961 C CA . LYS B 1 133 ? 3.203 -3.928 37.781 1 43.06 133 LYS B CA 1
ATOM 8962 C C . LYS B 1 133 ? 3.523 -4.406 39.188 1 43.06 133 LYS B C 1
ATOM 8964 O O . LYS B 1 133 ? 3.348 -5.582 39.531 1 43.06 133 LYS B O 1
ATOM 8969 N N . SER B 1 134 ? 4.074 -3.457 40.031 1 38.81 134 SER B N 1
ATOM 8970 C CA . SER B 1 134 ? 4.379 -3.852 41.406 1 38.81 134 SER B CA 1
ATOM 8971 C C . SER B 1 134 ? 3.107 -4.004 42.219 1 38.81 134 SER B C 1
ATOM 8973 O O . SER B 1 134 ? 3.049 -4.828 43.156 1 38.81 134 SER B O 1
ATOM 8975 N N . VAL B 1 135 ? 2.133 -3.094 42.156 1 39.06 135 VAL B N 1
ATOM 8976 C CA . VAL B 1 135 ? 0.895 -3.258 42.906 1 39.06 135 VAL B CA 1
ATOM 8977 C C . VAL B 1 135 ? 0.179 -4.531 42.438 1 39.06 135 VAL B C 1
ATOM 8979 O O . VAL B 1 135 ? -0.4 -5.246 43.281 1 39.06 135 VAL B O 1
ATOM 8982 N N . ASP B 1 136 ? 0.211 -4.844 41.156 1 36.84 136 ASP B N 1
ATOM 8983 C CA . ASP B 1 136 ? -0.407 -6.109 40.781 1 36.84 136 ASP B CA 1
ATOM 8984 C C . ASP B 1 136 ? 0.35 -7.293 41.375 1 36.84 136 ASP B C 1
ATOM 8986 O O . ASP B 1 136 ? -0.25 -8.32 41.719 1 36.84 136 ASP B O 1
ATOM 8990 N N . THR B 1 137 ? 1.663 -7.156 41.562 1 35.16 137 THR B N 1
ATOM 8991 C CA . THR B 1 137 ? 2.383 -8.234 42.25 1 35.16 137 THR B CA 1
ATOM 8992 C C . THR B 1 137 ? 2.184 -8.172 43.75 1 35.16 137 THR B C 1
ATOM 8994 O O . THR B 1 137 ? 2.273 -9.188 44.438 1 35.16 137 THR B O 1
ATOM 8997 N N . LEU B 1 138 ? 2.141 -6.957 44.375 1 31.33 138 LEU B N 1
ATOM 8998 C CA . LEU B 1 138 ? 2.029 -6.887 45.844 1 31.33 138 LEU B CA 1
ATOM 8999 C C . LEU B 1 138 ? 0.612 -7.223 46.281 1 31.33 138 LEU B C 1
ATOM 9001 O O . LEU B 1 138 ? 0.389 -7.535 47.469 1 31.33 138 LEU B O 1
ATOM 9005 N N . GLU B 1 139 ? -0.415 -6.969 45.469 1 33.94 139 GLU B N 1
ATOM 9006 C CA . GLU B 1 139 ? -1.73 -7.289 46.031 1 33.94 139 GLU B CA 1
ATOM 9007 C C . GLU B 1 139 ? -1.875 -8.789 46.281 1 33.94 139 GLU B C 1
ATOM 9009 O O . GLU B 1 139 ? -2.811 -9.227 46.938 1 33.94 139 GLU B O 1
ATOM 9014 N N . THR B 1 140 ? -1.062 -9.648 45.625 1 34.56 140 THR B N 1
ATOM 9015 C CA . THR B 1 140 ? -1.325 -11.031 46 1 34.56 140 THR B CA 1
ATOM 9016 C C . THR B 1 140 ? -0.896 -11.297 47.438 1 34.56 140 THR B C 1
ATOM 9018 O O . THR B 1 140 ? -1.408 -12.219 48.062 1 34.56 140 THR B O 1
ATOM 9021 N N . HIS B 1 141 ? 0.221 -10.68 47.844 1 31.28 141 HIS B N 1
ATOM 9022 C CA . HIS B 1 141 ? 0.647 -11.266 49.125 1 31.28 141 HIS B CA 1
ATOM 9023 C C . HIS B 1 141 ? -0.175 -10.727 50.281 1 31.28 141 HIS B C 1
ATOM 9025 O O . HIS B 1 141 ? -0.285 -11.375 51.344 1 31.28 141 HIS B O 1
ATOM 9031 N N . ASP B 1 142 ? -0.373 -9.398 50.375 1 29.06 142 ASP B N 1
ATOM 9032 C CA . ASP B 1 142 ? -0.695 -8.875 51.688 1 29.06 142 ASP B CA 1
ATOM 9033 C C . ASP B 1 142 ? -2.188 -9.008 52 1 29.06 142 ASP B C 1
ATOM 9035 O O . ASP B 1 142 ? -2.715 -8.32 52.875 1 29.06 142 ASP B O 1
ATOM 9039 N N . SER B 1 143 ? -2.928 -9.82 51.281 1 31.45 143 SER B N 1
ATOM 9040 C CA . SER B 1 143 ? -4.352 -9.812 51.594 1 31.45 143 SER B CA 1
ATOM 9041 C C . SER B 1 143 ? -4.582 -10.141 53.062 1 31.45 143 SER B C 1
ATOM 9043 O O . SER B 1 143 ? -5.723 -10.141 53.531 1 31.45 143 SER B O 1
ATOM 9045 N N . GLU B 1 144 ? -3.621 -10.828 53.688 1 29.45 144 GLU B N 1
ATOM 9046 C CA . GLU B 1 144 ? -4.113 -11.445 54.938 1 29.45 144 GLU B CA 1
ATOM 9047 C C . GLU B 1 144 ? -4.379 -10.391 56 1 29.45 144 GLU B C 1
ATOM 9049 O O . GLU B 1 144 ? -5.051 -10.664 57 1 29.45 144 GLU B O 1
ATOM 9054 N N . VAL B 1 145 ? -3.543 -9.367 56.094 1 28.8 145 VAL B N 1
ATOM 9055 C CA . VAL B 1 145 ? -3.557 -8.727 57.406 1 28.8 145 VAL B CA 1
ATOM 9056 C C . VAL B 1 145 ? -4.734 -7.762 57.5 1 28.8 145 VAL B C 1
ATOM 9058 O O . VAL B 1 145 ? -4.586 -6.57 57.219 1 28.8 145 VAL B O 1
ATOM 9061 N N . LYS B 1 146 ? -5.922 -8.039 56.969 1 28.08 146 LYS B N 1
ATOM 9062 C CA . LYS B 1 146 ? -7.02 -7.086 56.812 1 28.08 146 LYS B CA 1
ATOM 9063 C C . LYS B 1 146 ? -7.441 -6.527 58.188 1 28.08 146 LYS B C 1
ATOM 9065 O O . LYS B 1 146 ? -8.062 -5.465 58.25 1 28.08 146 LYS B O 1
ATOM 9070 N N . ASP B 1 147 ? -7.547 -7.43 59.25 1 26.83 147 ASP B N 1
ATOM 9071 C CA . ASP B 1 147 ? -8.773 -7.242 60 1 26.83 147 ASP B CA 1
ATOM 9072 C C . ASP B 1 147 ? -8.711 -5.957 60.844 1 26.83 147 ASP B C 1
ATOM 9074 O O . ASP B 1 147 ? -9.703 -5.246 60.969 1 26.83 147 ASP B O 1
ATOM 9078 N N . LYS B 1 148 ? -7.762 -5.934 61.781 1 26.47 148 LYS B N 1
ATOM 9079 C CA . LYS B 1 148 ? -8.273 -5.465 63.062 1 26.47 148 LYS B CA 1
ATOM 9080 C C . LYS B 1 148 ? -8.617 -3.979 63.031 1 26.47 148 LYS B C 1
ATOM 9082 O O . LYS B 1 148 ? -9.719 -3.576 63.406 1 26.47 148 LYS B O 1
ATOM 9087 N N . ASP B 1 149 ? -7.625 -3.125 63.438 1 24.06 149 ASP B N 1
ATOM 9088 C CA . ASP B 1 149 ? -7.816 -1.945 64.25 1 24.06 149 ASP B CA 1
ATOM 9089 C C . ASP B 1 149 ? -8.203 -0.729 63.438 1 24.06 149 ASP B C 1
ATOM 9091 O O . ASP B 1 149 ? -7.332 -0.075 62.844 1 24.06 149 ASP B O 1
ATOM 9095 N N . THR B 1 150 ? -9.133 -0.771 62.594 1 25.45 150 THR B N 1
ATOM 9096 C CA . THR B 1 150 ? -9.406 0.222 61.562 1 25.45 150 THR B CA 1
ATOM 9097 C C . THR B 1 150 ? -9.898 1.527 62.188 1 25.45 150 THR B C 1
ATOM 9099 O O . THR B 1 150 ? -10.43 2.393 61.5 1 25.45 150 THR B O 1
ATOM 9102 N N . ARG B 1 151 ? -9.93 1.464 63.594 1 25.34 151 ARG B N 1
ATOM 9103 C CA . ARG B 1 151 ? -10.734 2.547 64.188 1 25.34 151 ARG B CA 1
ATOM 9104 C C . ARG B 1 151 ? -10.273 3.9 63.625 1 25.34 151 ARG B C 1
ATOM 9106 O O . ARG B 1 151 ? -11.094 4.68 63.125 1 25.34 151 ARG B O 1
ATOM 9113 N N . ALA B 1 152 ? -9.516 4.633 64.562 1 23.47 152 ALA B N 1
ATOM 9114 C CA . ALA B 1 152 ? -9.586 6.031 64.938 1 23.47 152 ALA B CA 1
ATOM 9115 C C . ALA B 1 152 ? -8.836 6.93 63.969 1 23.47 152 ALA B C 1
ATOM 9117 O O . ALA B 1 152 ? -7.73 7.398 64.25 1 23.47 152 ALA B O 1
ATOM 9118 N N . MET B 1 153 ? -8.523 6.57 62.844 1 23.3 153 MET B N 1
ATOM 9119 C CA . MET B 1 153 ? -7.633 7.531 62.219 1 23.3 153 MET B CA 1
ATOM 9120 C C . MET B 1 153 ? -8.328 8.867 62 1 23.3 153 MET B C 1
ATOM 9122 O O . MET B 1 153 ? -9.266 8.977 61.219 1 23.3 153 MET B O 1
ATOM 9126 N N . SER B 1 154 ? -8.641 9.602 63.156 1 22.39 154 SER B N 1
ATOM 9127 C CA . SER B 1 154 ? -9.234 10.922 63.312 1 22.39 154 SER B CA 1
ATOM 9128 C C . SER B 1 154 ? -8.711 11.898 62.25 1 22.39 154 SER B C 1
ATOM 9130 O O . SER B 1 154 ? -7.641 11.688 61.688 1 22.39 154 SER B O 1
ATOM 9132 N N . VAL B 1 155 ? -9.562 12.945 62 1 24.48 155 VAL B N 1
ATOM 9133 C CA . VAL B 1 155 ? -9.633 14.102 61.094 1 24.48 155 VAL B CA 1
ATOM 9134 C C . VAL B 1 155 ? -8.406 14.992 61.312 1 24.48 155 VAL B C 1
ATOM 9136 O O . VAL B 1 155 ? -8.227 15.555 62.406 1 24.48 155 VAL B O 1
ATOM 9139 N N . ALA B 1 156 ? -7.207 14.633 61.062 1 26.17 156 ALA B N 1
ATOM 9140 C CA . ALA B 1 156 ? -6.043 15.508 61.125 1 26.17 156 ALA B CA 1
ATOM 9141 C C . ALA B 1 156 ? -6.34 16.859 60.5 1 26.17 156 ALA B C 1
ATOM 9143 O O . ALA B 1 156 ? -6.727 16.953 59.344 1 26.17 156 ALA B O 1
ATOM 9144 N N . SER B 1 157 ? -6.902 17.875 61.219 1 24.28 157 SER B N 1
ATOM 9145 C CA . SER B 1 157 ? -7.227 19.281 61.062 1 24.28 157 SER B CA 1
ATOM 9146 C C . SER B 1 157 ? -6.145 20.016 60.281 1 24.28 157 SER B C 1
ATOM 9148 O O . SER B 1 157 ? -5 19.562 60.219 1 24.28 157 SER B O 1
ATOM 9150 N N . VAL B 1 158 ? -6.531 21.141 59.562 1 26.64 158 VAL B N 1
ATOM 9151 C CA . VAL B 1 158 ? -6.004 22.156 58.656 1 26.64 158 VAL B CA 1
ATOM 9152 C C . VAL B 1 158 ? -4.789 22.828 59.281 1 26.64 158 VAL B C 1
ATOM 9154 O O . VAL B 1 158 ? -4.141 23.656 58.656 1 26.64 158 VAL B O 1
ATOM 9157 N N . ASP B 1 159 ? -4.598 22.75 60.656 1 26.25 159 ASP B N 1
ATOM 9158 C CA . ASP B 1 159 ? -3.584 23.609 61.25 1 26.25 159 ASP B CA 1
ATOM 9159 C C . ASP B 1 159 ? -2.188 23.266 60.75 1 26.25 159 ASP B C 1
ATOM 9161 O O . ASP B 1 159 ? -1.188 23.734 61.281 1 26.25 159 ASP B O 1
ATOM 9165 N N . SER B 1 160 ? -2.096 22.172 60.156 1 29.38 160 SER B N 1
ATOM 9166 C CA . SER B 1 160 ? -0.738 21.719 59.875 1 29.38 160 SER B CA 1
ATOM 9167 C C . SER B 1 160 ? -0.031 22.641 58.875 1 29.38 160 SER B C 1
ATOM 9169 O O . SER B 1 160 ? 0.976 22.25 58.281 1 29.38 160 SER B O 1
ATOM 9171 N N . VAL B 1 161 ? -0.629 23.812 58.594 1 29.09 161 VAL B N 1
ATOM 9172 C CA . VAL B 1 161 ? 0.066 24.766 57.719 1 29.09 161 VAL B CA 1
ATOM 9173 C C . VAL B 1 161 ? 1.359 25.219 58.406 1 29.09 161 VAL B C 1
ATOM 9175 O O . VAL B 1 161 ? 2.283 25.688 57.719 1 29.09 161 VAL B O 1
ATOM 9178 N N . ALA B 1 162 ? 1.361 25.328 59.812 1 28.27 162 ALA B N 1
ATOM 9179 C CA . ALA B 1 162 ? 2.459 26.016 60.5 1 28.27 162 ALA B CA 1
ATOM 9180 C C . ALA B 1 162 ? 3.77 25.25 60.312 1 28.27 162 ALA B C 1
ATOM 9182 O O . ALA B 1 162 ? 4.844 25.766 60.625 1 28.27 162 ALA B O 1
ATOM 9183 N N . SER B 1 163 ? 3.691 23.891 60.375 1 30.39 163 SER B N 1
ATOM 9184 C CA . SER B 1 163 ? 4.992 23.234 60.406 1 30.39 163 SER B CA 1
ATOM 9185 C C . SER B 1 163 ? 5.738 23.438 59.094 1 30.39 163 SER B C 1
ATOM 9187 O O . SER B 1 163 ? 6.602 22.625 58.75 1 30.39 163 SER B O 1
ATOM 9189 N N . MET B 1 164 ? 5.297 24.281 58.281 1 30.19 164 MET B N 1
ATOM 9190 C CA . MET B 1 164 ? 5.863 24.672 57 1 30.19 164 MET B CA 1
ATOM 9191 C C . MET B 1 164 ? 7.254 25.266 57.156 1 30.19 164 MET B C 1
ATOM 9193 O O . MET B 1 164 ? 7.902 25.641 56.188 1 30.19 164 MET B O 1
ATOM 9197 N N . SER B 1 165 ? 7.637 25.75 58.438 1 31.72 165 SER B N 1
ATOM 9198 C CA . SER B 1 165 ? 8.953 26.359 58.625 1 31.72 165 SER B CA 1
ATOM 9199 C C . SER B 1 165 ? 10.07 25.391 58.25 1 31.72 165 SER B C 1
ATOM 9201 O O . SER B 1 165 ? 11.203 25.781 58.031 1 31.72 165 SER B O 1
ATOM 9203 N N . SER B 1 166 ? 9.906 24.062 58.688 1 32.69 166 SER B N 1
ATOM 9204 C CA . SER B 1 166 ? 10.992 23.109 58.469 1 32.69 166 SER B CA 1
ATOM 9205 C C . SER B 1 166 ? 11.172 22.797 56.969 1 32.69 166 SER B C 1
ATOM 9207 O O . SER B 1 166 ? 11.938 21.906 56.625 1 32.69 166 SER B O 1
ATOM 9209 N N . LEU B 1 167 ? 10.352 23.203 56.156 1 33.78 167 LEU B N 1
ATOM 9210 C CA . LEU B 1 167 ? 10.539 22.984 54.719 1 33.78 167 LEU B CA 1
ATOM 9211 C C . LEU B 1 167 ? 11.82 23.641 54.219 1 33.78 167 LEU B C 1
ATOM 9213 O O . LEU B 1 167 ? 12.211 23.469 53.062 1 33.78 167 LEU B O 1
ATOM 9217 N N . ALA B 1 168 ? 12.375 24.641 54.938 1 35.44 168 ALA B N 1
ATOM 9218 C CA . ALA B 1 168 ? 13.602 25.312 54.531 1 35.44 168 ALA B CA 1
ATOM 9219 C C . ALA B 1 168 ? 14.75 24.312 54.375 1 35.44 168 ALA B C 1
ATOM 9221 O O . ALA B 1 168 ? 15.695 24.547 53.625 1 35.44 168 ALA B O 1
ATOM 9222 N N . THR B 1 169 ? 14.992 23.375 55.469 1 36.22 169 THR B N 1
ATOM 9223 C CA . THR B 1 169 ? 16.156 22.5 55.469 1 36.22 169 THR B CA 1
ATOM 9224 C C . THR B 1 169 ? 15.883 21.234 54.688 1 36.22 169 THR B C 1
ATOM 9226 O O . THR B 1 169 ? 16.5 20.188 54.938 1 36.22 169 THR B O 1
ATOM 9229 N N . LEU B 1 170 ? 14.781 20.984 54.062 1 34.91 170 LEU B N 1
ATOM 9230 C CA . LEU B 1 170 ? 14.617 19.75 53.312 1 34.91 170 LEU B CA 1
ATOM 9231 C C . LEU B 1 170 ? 15.734 19.609 52.281 1 34.91 170 LEU B C 1
ATOM 9233 O O . LEU B 1 170 ? 15.938 20.484 51.438 1 34.91 170 LEU B O 1
ATOM 9237 N N . THR B 1 171 ? 16.906 19.078 52.688 1 37.72 171 THR B N 1
ATOM 9238 C CA . THR B 1 171 ? 17.953 18.672 51.75 1 37.72 171 THR B CA 1
ATOM 9239 C C . THR B 1 171 ? 17.375 17.781 50.656 1 37.72 171 THR B C 1
ATOM 9241 O O . THR B 1 171 ? 16.297 17.188 50.844 1 37.72 171 THR B O 1
ATOM 9244 N N . ASP B 1 172 ? 17.812 17.906 49.375 1 44.03 172 ASP B N 1
ATOM 9245 C CA . ASP B 1 172 ? 17.484 17.094 48.188 1 44.03 172 ASP B CA 1
ATOM 9246 C C . ASP B 1 172 ? 17.266 15.641 48.594 1 44.03 172 ASP B C 1
ATOM 9248 O O . ASP B 1 172 ? 16.547 14.914 47.906 1 44.03 172 ASP B O 1
ATOM 9252 N N . ASP B 1 173 ? 17.891 15.094 49.688 1 42.69 173 ASP B N 1
ATOM 9253 C CA . ASP B 1 173 ? 17.859 13.68 50.031 1 42.69 173 ASP B CA 1
ATOM 9254 C C . ASP B 1 173 ? 16.516 13.297 50.656 1 42.69 173 ASP B C 1
ATOM 9256 O O . ASP B 1 173 ? 16.109 12.125 50.594 1 42.69 173 ASP B O 1
ATOM 9260 N N . ASP B 1 174 ? 15.891 14 51.5 1 40.16 174 ASP B N 1
ATOM 9261 C CA . ASP B 1 174 ? 14.727 13.625 52.281 1 40.16 174 ASP B CA 1
ATOM 9262 C C . ASP B 1 174 ? 13.461 13.617 51.438 1 40.16 174 ASP B C 1
ATOM 9264 O O . ASP B 1 174 ? 12.367 13.352 51.938 1 40.16 174 ASP B O 1
ATOM 9268 N N . LEU B 1 175 ? 13.328 14.516 50.469 1 39.31 175 LEU B N 1
ATOM 9269 C CA . LEU B 1 175 ? 12.172 14.281 49.625 1 39.31 175 LEU B CA 1
ATOM 9270 C C . LEU B 1 175 ? 12.07 12.805 49.25 1 39.31 175 LEU B C 1
ATOM 9272 O O . LEU B 1 175 ? 13.086 12.164 48.938 1 39.31 175 LEU B O 1
ATOM 9276 N N . GLY B 1 176 ? 11.352 11.828 49.938 1 36.78 176 GLY B N 1
ATOM 9277 C CA . GLY B 1 176 ? 10.977 10.445 49.719 1 36.78 176 GLY B CA 1
ATOM 9278 C C . GLY B 1 176 ? 11.242 9.969 48.281 1 36.78 176 GLY B C 1
ATOM 9279 O O . GLY B 1 176 ? 10.312 9.766 47.5 1 36.78 176 GLY B O 1
ATOM 9280 N N . THR B 1 177 ? 12.203 10.469 47.688 1 40.31 177 THR B N 1
ATOM 9281 C CA . THR B 1 177 ? 12.586 10.094 46.312 1 40.31 177 THR B CA 1
ATOM 9282 C C . THR B 1 177 ? 12.789 8.586 46.219 1 40.31 177 THR B C 1
ATOM 9284 O O . THR B 1 177 ? 13.797 8.062 46.688 1 40.31 177 THR B O 1
ATOM 9287 N N . GLU B 1 178 ? 11.891 7.723 46.656 1 39.97 178 GLU B N 1
ATOM 9288 C CA . GLU B 1 178 ? 11.961 6.355 46.156 1 39.97 178 GLU B CA 1
ATOM 9289 C C . GLU B 1 178 ? 12.727 6.293 44.844 1 39.97 178 GLU B C 1
ATOM 9291 O O . GLU B 1 178 ? 12.711 7.25 44.062 1 39.97 178 GLU B O 1
ATOM 9296 N N . ASN B 1 179 ? 13.82 5.434 44.688 1 43.91 179 ASN B N 1
ATOM 9297 C CA . ASN B 1 179 ? 14.727 4.988 43.656 1 43.91 179 ASN B CA 1
ATOM 9298 C C . ASN B 1 179 ? 14.016 4.879 42.312 1 43.91 179 ASN B C 1
ATOM 9300 O O . ASN B 1 179 ? 13.414 3.848 42 1 43.91 179 ASN B O 1
ATOM 9304 N N . SER B 1 180 ? 13.273 5.707 41.969 1 53.75 180 SER B N 1
ATOM 9305 C CA . SER B 1 180 ? 12.703 5.645 40.625 1 53.75 180 SER B CA 1
ATOM 9306 C C . SER B 1 180 ? 13.773 5.402 39.562 1 53.75 180 SER B C 1
ATOM 9308 O O . SER B 1 180 ? 14.742 6.164 39.469 1 53.75 180 SER B O 1
ATOM 9310 N N . LYS B 1 181 ? 14.086 4.121 39.344 1 60.28 181 LYS B N 1
ATOM 9311 C CA . LYS B 1 181 ? 15.008 3.668 38.312 1 60.28 181 LYS B CA 1
ATOM 9312 C C . LYS B 1 181 ? 14.812 4.461 37 1 60.28 181 LYS B C 1
ATOM 9314 O O . LYS B 1 181 ? 13.695 4.578 36.5 1 60.28 181 LYS B O 1
ATOM 9319 N N . PRO B 1 182 ? 15.797 5.402 36.625 1 70.31 182 PRO B N 1
ATOM 9320 C CA . PRO B 1 182 ? 15.727 6.125 35.344 1 70.31 182 PRO B CA 1
ATOM 9321 C C . PRO B 1 182 ? 15.516 5.199 34.156 1 70.31 182 PRO B C 1
ATOM 9323 O O . PRO B 1 182 ? 15.844 4.012 34.219 1 70.31 182 PRO B O 1
ATOM 9326 N N . ASN B 1 183 ? 14.68 5.637 33.281 1 76.75 183 ASN B N 1
ATOM 9327 C CA . ASN B 1 183 ? 14.406 4.918 32.031 1 76.75 183 ASN B CA 1
ATOM 9328 C C . ASN B 1 183 ? 15.672 4.754 31.188 1 76.75 183 ASN B C 1
ATOM 9330 O O . ASN B 1 183 ? 15.992 5.613 30.375 1 76.75 183 ASN B O 1
ATOM 9334 N N . LYS B 1 184 ? 16.422 3.754 31.438 1 75.75 184 LYS B N 1
ATOM 9335 C CA . LYS B 1 184 ? 17.672 3.494 30.734 1 75.75 184 LYS B CA 1
ATOM 9336 C C . LYS B 1 184 ? 17.422 3.184 29.25 1 75.75 184 LYS B C 1
ATOM 9338 O O . LYS B 1 184 ? 18.234 3.504 28.391 1 75.75 184 LYS B O 1
ATOM 9343 N N . ARG B 1 185 ? 16.297 2.611 28.984 1 75.69 185 ARG B N 1
ATOM 9344 C CA . ARG B 1 185 ? 15.992 2.234 27.609 1 75.69 185 ARG B CA 1
ATOM 9345 C C . ARG B 1 185 ? 15.82 3.467 26.719 1 75.69 185 ARG B C 1
ATOM 9347 O O . ARG B 1 185 ? 16.266 3.477 25.578 1 75.69 185 ARG B O 1
ATOM 9354 N N . PHE B 1 186 ? 15.258 4.488 27.359 1 81.56 186 PHE B N 1
ATOM 9355 C CA . PHE B 1 186 ? 15.047 5.699 26.578 1 81.56 186 PHE B CA 1
ATOM 9356 C C . PHE B 1 186 ? 16.328 6.508 26.469 1 81.56 186 PHE B C 1
ATOM 9358 O O . PHE B 1 186 ? 16.531 7.238 25.5 1 81.56 186 PHE B O 1
ATOM 9365 N N . LEU B 1 187 ? 17.203 6.363 27.453 1 81.25 187 LEU B N 1
ATOM 9366 C CA . LEU B 1 187 ? 18.469 7.09 27.438 1 81.25 187 LEU B CA 1
ATOM 9367 C C . LEU B 1 187 ? 19.328 6.664 26.25 1 81.25 187 LEU B C 1
ATOM 9369 O O . LEU B 1 187 ? 20.062 7.48 25.688 1 81.25 187 LEU B O 1
ATOM 9373 N N . LYS B 1 188 ? 19.141 5.465 25.844 1 76.88 188 LYS B N 1
ATOM 9374 C CA . LYS B 1 188 ? 19.938 4.957 24.734 1 76.88 188 LYS B CA 1
ATOM 9375 C C . LYS B 1 188 ? 19.5 5.566 23.406 1 76.88 188 LYS B C 1
ATOM 9377 O O . LYS B 1 188 ? 20.266 5.578 22.438 1 76.88 188 LYS B O 1
ATOM 9382 N N . LYS B 1 189 ? 18.312 6.09 23.391 1 77.06 189 LYS B N 1
ATOM 9383 C CA . LYS B 1 189 ? 17.797 6.691 22.156 1 77.06 189 LYS B CA 1
ATOM 9384 C C . LYS B 1 189 ? 18.234 8.148 22.031 1 77.06 189 LYS B C 1
ATOM 9386 O O . LYS B 1 189 ? 18.094 8.742 20.953 1 77.06 189 LYS B O 1
ATOM 9391 N N . LEU B 1 190 ? 18.812 8.648 23.141 1 82 190 LEU B N 1
ATOM 9392 C CA . LEU B 1 190 ? 19.266 10.031 23.109 1 82 190 LEU B CA 1
ATOM 9393 C C . LEU B 1 190 ? 20.75 10.109 22.719 1 82 190 LEU B C 1
ATOM 9395 O O . LEU B 1 190 ? 21.5 9.164 22.953 1 82 190 LEU B O 1
ATOM 9399 N N . THR B 1 191 ? 21.062 11.125 22.016 1 77.56 191 THR B N 1
ATOM 9400 C CA . THR B 1 191 ? 22.453 11.344 21.641 1 77.56 191 THR B CA 1
ATOM 9401 C C . THR B 1 191 ? 23.312 11.539 22.891 1 77.56 191 THR B C 1
ATOM 9403 O O . THR B 1 191 ? 22.828 12.023 23.922 1 77.56 191 THR B O 1
ATOM 9406 N N . SER B 1 192 ? 24.547 11.125 22.859 1 80.25 192 SER B N 1
ATOM 9407 C CA . SER B 1 192 ? 25.453 11.258 23.984 1 80.25 192 SER B CA 1
ATOM 9408 C C . SER B 1 192 ? 25.734 12.719 24.297 1 80.25 192 SER B C 1
ATOM 9410 O O . SER B 1 192 ? 25.969 13.523 23.391 1 80.25 192 SER B O 1
ATOM 9412 N N . GLY B 1 193 ? 25.578 13.109 25.547 1 80.31 193 GLY B N 1
ATOM 9413 C CA . 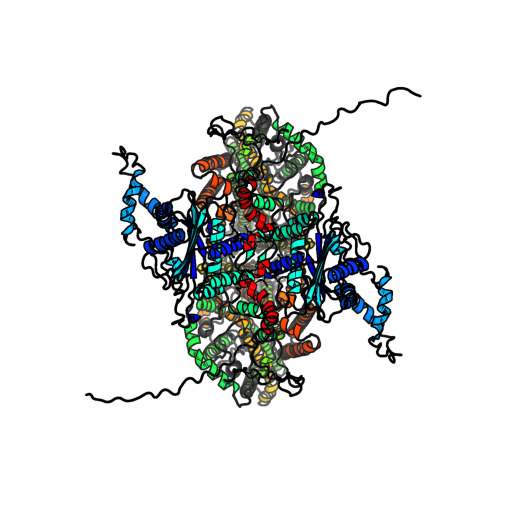GLY B 1 193 ? 25.844 14.477 25.984 1 80.31 193 GLY B CA 1
ATOM 9414 C C . GLY B 1 193 ? 24.641 15.383 25.875 1 80.31 193 GLY B C 1
ATOM 9415 O O . GLY B 1 193 ? 24.781 16.594 25.766 1 80.31 193 GLY B O 1
ATOM 9416 N N . SER B 1 194 ? 23.547 14.773 25.797 1 86.81 194 SER B N 1
ATOM 9417 C CA . SER B 1 194 ? 22.328 15.57 25.703 1 86.81 194 SER B CA 1
ATOM 9418 C C . SER B 1 194 ? 21.969 16.219 27.031 1 86.81 194 SER B C 1
ATOM 9420 O O . SER B 1 194 ? 22.344 15.695 28.094 1 86.81 194 SER B O 1
ATOM 9422 N N . GLU B 1 195 ? 21.516 17.438 26.984 1 91.25 195 GLU B N 1
ATOM 9423 C CA . GLU B 1 195 ? 20.984 18.141 28.141 1 91.25 195 GLU B CA 1
ATOM 9424 C C . GLU B 1 195 ? 19.453 18.188 28.109 1 91.25 195 GLU B C 1
ATOM 9426 O O . GLU B 1 195 ? 18.844 17.812 27.094 1 91.25 195 GLU B O 1
ATOM 9431 N N . ALA B 1 196 ? 18.859 18.484 29.203 1 92.12 196 ALA B N 1
ATOM 9432 C CA . ALA B 1 196 ? 17.406 18.406 29.266 1 92.12 196 ALA B CA 1
ATOM 9433 C C . ALA B 1 196 ? 16.797 19.781 29.562 1 92.12 196 ALA B C 1
ATOM 9435 O O . ALA B 1 196 ? 17.469 20.656 30.109 1 92.12 196 ALA B O 1
ATOM 9436 N N . ALA B 1 197 ? 15.633 20.016 29.078 1 94 197 ALA B N 1
ATOM 9437 C CA . ALA B 1 197 ? 14.773 21.156 29.391 1 94 197 ALA B CA 1
ATOM 9438 C C . ALA B 1 197 ? 13.453 20.703 30 1 94 197 ALA B C 1
ATOM 9440 O O . ALA B 1 197 ? 12.789 19.797 29.469 1 94 197 ALA B O 1
ATOM 9441 N N . ALA B 1 198 ? 13.102 21.219 31.094 1 94.56 198 ALA B N 1
ATOM 9442 C CA . ALA B 1 198 ? 11.852 20.859 31.766 1 94.56 198 ALA B CA 1
ATOM 9443 C C . ALA B 1 198 ? 10.828 21.984 31.641 1 94.56 198 ALA B C 1
ATOM 9445 O O . ALA B 1 198 ? 11.148 23.156 31.875 1 94.56 198 ALA B O 1
ATOM 9446 N N . ILE B 1 199 ? 9.664 21.625 31.234 1 95.5 199 ILE B N 1
ATOM 9447 C CA . ILE B 1 199 ? 8.555 22.578 31.094 1 95.5 199 ILE B CA 1
ATOM 9448 C C . ILE B 1 199 ? 7.453 22.219 32.094 1 95.5 199 ILE B C 1
ATOM 9450 O O . ILE B 1 199 ? 6.91 21.125 32.062 1 95.5 199 ILE B O 1
ATOM 9454 N N . LEU B 1 200 ? 7.133 23.078 32.969 1 94.31 200 LEU B N 1
ATOM 9455 C CA . LEU B 1 200 ? 6.082 22.875 33.938 1 94.31 200 LEU B CA 1
ATOM 9456 C C . LEU B 1 200 ? 4.891 23.781 33.688 1 94.31 200 LEU B C 1
ATOM 9458 O O . LEU B 1 200 ? 5.043 25 33.625 1 94.31 200 LEU B O 1
ATOM 9462 N N . CYS B 1 201 ? 3.76 23.188 33.406 1 92.75 201 CYS B N 1
ATOM 9463 C CA . CYS B 1 201 ? 2.523 23.922 33.156 1 92.75 201 CYS B CA 1
ATOM 9464 C C . CYS B 1 201 ? 1.458 23.547 34.188 1 92.75 201 CYS B C 1
ATOM 9466 O O . CYS B 1 201 ? 1.222 22.375 34.438 1 92.75 201 CYS B O 1
ATOM 9468 N N . ALA B 1 202 ? 0.788 24.5 34.844 1 90.75 202 ALA B N 1
ATOM 9469 C CA . ALA B 1 202 ? -0.244 24.234 35.844 1 90.75 202 ALA B CA 1
ATOM 9470 C C . ALA B 1 202 ? -1.349 25.281 35.812 1 90.75 202 ALA B C 1
ATOM 9472 O O . ALA B 1 202 ? -1.114 26.406 35.375 1 90.75 202 ALA B O 1
ATOM 9473 N N . GLU B 1 203 ? -2.502 24.797 36.031 1 87.81 203 GLU B N 1
ATOM 9474 C CA . GLU B 1 203 ? -3.639 25.672 36.281 1 87.81 203 GLU B CA 1
ATOM 9475 C C . GLU B 1 203 ? -3.969 25.766 37.781 1 87.81 203 GLU B C 1
ATOM 9477 O O . GLU B 1 203 ? -4.293 24.75 38.406 1 87.81 203 GLU B O 1
ATOM 9482 N N . LEU B 1 204 ? -3.775 27 38.344 1 84 204 LEU B N 1
ATOM 9483 C CA . LEU B 1 204 ? -3.994 27.172 39.781 1 84 204 LEU B CA 1
ATOM 9484 C C . LEU B 1 204 ? -5.211 28.062 40.031 1 84 204 LEU B C 1
ATOM 9486 O O . LEU B 1 204 ? -5.469 29 39.281 1 84 204 LEU B O 1
ATOM 9490 N N . GLU B 1 205 ? -5.918 27.828 41.031 1 79.12 205 GLU B N 1
ATOM 9491 C CA . GLU B 1 205 ? -7.145 28.547 41.375 1 79.12 205 GLU B CA 1
ATOM 9492 C C . GLU B 1 205 ? -6.844 29.844 42.125 1 79.12 205 GLU B C 1
ATOM 9494 O O . GLU B 1 205 ? -7.594 30.812 42.031 1 79.12 205 GLU B O 1
ATOM 9499 N N . PHE B 1 206 ? -5.691 29.953 42.844 1 77.94 206 PHE B N 1
ATOM 9500 C CA . PHE B 1 206 ? -5.473 31.078 43.75 1 77.94 206 PHE B CA 1
ATOM 9501 C C . PHE B 1 206 ? -4.75 32.219 43.031 1 77.94 206 PHE B C 1
ATOM 9503 O O . PHE B 1 206 ? -4.578 33.312 43.594 1 77.94 206 PHE B O 1
ATOM 9510 N N . ILE B 1 207 ? -4.418 32 41.75 1 80.62 207 ILE B N 1
ATOM 9511 C CA . ILE B 1 207 ? -3.711 33.062 41.031 1 80.62 207 ILE B CA 1
ATOM 9512 C C . ILE B 1 207 ? -4.684 33.812 40.094 1 80.62 207 ILE B C 1
ATOM 9514 O O . ILE B 1 207 ? -5.562 33.188 39.5 1 80.62 207 ILE B O 1
ATOM 9518 N N . ARG B 1 208 ? -4.539 35.094 40 1 75.5 208 ARG B N 1
ATOM 9519 C CA . ARG B 1 208 ? -5.426 35.906 39.188 1 75.5 208 ARG B CA 1
ATOM 9520 C C . ARG B 1 208 ? -4.781 36.281 37.844 1 75.5 208 ARG B C 1
ATOM 9522 O O . ARG B 1 208 ? -5.48 36.531 36.875 1 75.5 208 ARG B O 1
ATOM 9529 N N . ARG B 1 209 ? -3.473 36.312 37.906 1 79.88 209 ARG B N 1
ATOM 9530 C CA . ARG B 1 209 ? -2.738 36.625 36.688 1 79.88 209 ARG B CA 1
ATOM 9531 C C . ARG B 1 209 ? -1.76 35.5 36.344 1 79.88 209 ARG B C 1
ATOM 9533 O O . ARG B 1 209 ? -1.237 34.844 37.219 1 79.88 209 ARG B O 1
ATOM 9540 N N . PRO B 1 210 ? -1.593 35.312 35 1 87.5 210 PRO B N 1
ATOM 9541 C CA . PRO B 1 210 ? -0.632 34.25 34.625 1 87.5 210 PRO B CA 1
ATOM 9542 C C . PRO B 1 210 ? 0.804 34.625 35 1 87.5 210 PRO B C 1
ATOM 9544 O O . PRO B 1 210 ? 1.194 35.781 34.906 1 87.5 210 PRO B O 1
ATOM 9547 N N . LEU B 1 211 ? 1.561 33.688 35.531 1 89.81 211 LEU B N 1
ATOM 9548 C CA . LEU B 1 211 ? 2.961 33.844 35.906 1 89.81 211 LEU B CA 1
ATOM 9549 C C . LEU B 1 211 ? 3.861 33 35 1 89.81 211 LEU B C 1
ATOM 9551 O O . LEU B 1 211 ? 3.621 31.812 34.812 1 89.81 211 LEU B O 1
ATOM 9555 N N . TYR B 1 212 ? 4.797 33.656 34.375 1 91.75 212 TYR B N 1
ATOM 9556 C CA . TYR B 1 212 ? 5.758 32.969 33.5 1 91.75 212 TYR B CA 1
ATOM 9557 C C . TYR B 1 212 ? 7.168 33.094 34.062 1 91.75 212 TYR B C 1
ATOM 9559 O O . TYR B 1 212 ? 7.551 34.125 34.594 1 91.75 212 TYR B O 1
ATOM 9567 N N . GLY B 1 213 ? 7.887 32 34.094 1 92.94 213 GLY B N 1
ATOM 9568 C CA . GLY B 1 213 ? 9.273 31.984 34.531 1 92.94 213 GLY B CA 1
ATOM 9569 C C . GLY B 1 213 ? 10.18 31.219 33.594 1 92.94 213 GLY B C 1
ATOM 9570 O O . GLY B 1 213 ? 9.812 30.156 33.094 1 92.94 213 GLY B O 1
ATOM 9571 N N . PHE B 1 214 ? 11.227 31.797 33.156 1 93.94 214 PHE B N 1
ATOM 9572 C CA . PHE B 1 214 ? 12.242 31.172 32.312 1 93.94 214 PHE B CA 1
ATOM 9573 C C . PHE B 1 214 ? 13.594 31.156 33.031 1 93.94 214 PHE B C 1
ATOM 9575 O O . PHE B 1 214 ? 14.117 32.219 33.406 1 93.94 214 PHE B O 1
ATOM 9582 N N . ILE B 1 215 ? 14.156 29.969 33.25 1 93.25 215 ILE B N 1
ATOM 9583 C CA . ILE B 1 215 ? 15.414 29.828 34 1 93.25 215 ILE B CA 1
ATOM 9584 C C . ILE B 1 215 ? 16.469 29.203 33.094 1 93.25 215 ILE B C 1
ATOM 9586 O O . ILE B 1 215 ? 16.234 28.156 32.469 1 93.25 215 ILE B O 1
ATOM 9590 N N . LYS B 1 216 ? 17.547 29.734 32.875 1 92.12 216 LYS B N 1
ATOM 9591 C CA . LYS B 1 216 ? 18.734 29.188 32.25 1 92.12 216 LYS B CA 1
ATOM 9592 C C . LYS B 1 216 ? 19.875 29.016 33.25 1 92.12 216 LYS B C 1
ATOM 9594 O O . LYS B 1 216 ? 20.359 30 33.812 1 92.12 216 LYS B O 1
ATOM 9599 N N . MET B 1 217 ? 20.266 27.812 33.375 1 89.75 217 MET B N 1
ATOM 9600 C CA . MET B 1 217 ? 21.359 27.531 34.312 1 89.75 217 MET B CA 1
ATOM 9601 C C . MET B 1 217 ? 22.703 27.781 33.656 1 89.75 217 MET B C 1
ATOM 9603 O O . MET B 1 217 ? 22.875 27.547 32.469 1 89.75 217 MET B O 1
ATOM 9607 N N . ARG B 1 218 ? 23.578 28.266 34.438 1 85.69 218 ARG B N 1
ATOM 9608 C CA . ARG B 1 218 ? 24.938 28.453 33.938 1 85.69 218 ARG B CA 1
ATOM 9609 C C . ARG B 1 218 ? 25.594 27.125 33.594 1 85.69 218 ARG B C 1
ATOM 9611 O O . ARG B 1 218 ? 26.156 26.969 32.5 1 85.69 218 ARG B O 1
ATOM 9618 N N . GLU B 1 219 ? 25.453 26.219 34.5 1 86.12 219 GLU B N 1
ATOM 9619 C CA . GLU B 1 219 ? 25.891 24.844 34.25 1 86.12 219 GLU B CA 1
ATOM 9620 C C . GLU B 1 219 ? 24.734 23.859 34.438 1 86.12 219 GLU B C 1
ATOM 9622 O O . GLU B 1 219 ? 23.922 24.031 35.344 1 86.12 219 GLU B O 1
ATOM 9627 N N . ALA B 1 220 ? 24.688 22.922 33.469 1 88.25 220 ALA B N 1
ATOM 9628 C CA . ALA B 1 220 ? 23.625 21.922 33.594 1 88.25 220 ALA B CA 1
ATOM 9629 C C . ALA B 1 220 ? 23.75 21.109 34.875 1 88.25 220 ALA B C 1
ATOM 9631 O O . ALA B 1 220 ? 24.859 20.719 35.25 1 88.25 220 ALA B O 1
ATOM 9632 N N . ILE B 1 221 ? 22.703 20.984 35.594 1 87.12 221 ILE B N 1
ATOM 9633 C CA . ILE B 1 221 ? 22.672 20.281 36.875 1 87.12 221 ILE B CA 1
ATOM 9634 C C . ILE B 1 221 ? 21.75 19.062 36.75 1 87.12 221 ILE B C 1
ATOM 9636 O O . ILE B 1 221 ? 20.641 19.172 36.219 1 87.12 221 ILE B O 1
ATOM 9640 N N . PRO B 1 222 ? 22.25 17.938 37.125 1 86.06 222 PRO B N 1
ATOM 9641 C CA . PRO B 1 222 ? 21.359 16.766 37.188 1 86.06 222 PRO B CA 1
ATOM 9642 C C . PRO B 1 222 ? 20.406 16.797 38.375 1 86.06 222 PRO B C 1
ATOM 9644 O O . PRO B 1 222 ? 20.859 16.75 39.531 1 86.06 222 PRO B O 1
ATOM 9647 N N . PHE B 1 223 ? 19.203 17.156 38.062 1 82.69 223 PHE B N 1
ATOM 9648 C CA . PHE B 1 223 ? 18.188 17.094 39.125 1 82.69 223 PHE B CA 1
ATOM 9649 C C . PHE B 1 223 ? 17.641 15.672 39.25 1 82.69 223 PHE B C 1
ATOM 9651 O O . PHE B 1 223 ? 17.547 14.945 38.281 1 82.69 223 PHE B O 1
ATOM 9658 N N . ARG B 1 224 ? 17.516 15.156 40.344 1 66.75 224 ARG B N 1
ATOM 9659 C CA . ARG B 1 224 ? 17.156 13.758 40.562 1 66.75 224 ARG B CA 1
ATOM 9660 C C . ARG B 1 224 ? 15.789 13.438 39.969 1 66.75 224 ARG B C 1
ATOM 9662 O O . ARG B 1 224 ? 15.594 12.383 39.375 1 66.75 224 ARG B O 1
ATOM 9669 N N . ASN B 1 225 ? 14.656 14.227 40.125 1 77.81 225 ASN B N 1
ATOM 9670 C CA . ASN B 1 225 ? 13.328 13.742 39.75 1 77.81 225 ASN B CA 1
ATOM 9671 C C . ASN B 1 225 ? 12.617 14.719 38.812 1 77.81 225 ASN B C 1
ATOM 9673 O O . ASN B 1 225 ? 11.406 14.609 38.594 1 77.81 225 ASN B O 1
ATOM 9677 N N . LEU B 1 226 ? 13.312 15.477 38.156 1 84.19 226 LEU B N 1
ATOM 9678 C CA . LEU B 1 226 ? 12.602 16.422 37.312 1 84.19 226 LEU B CA 1
ATOM 9679 C C . LEU B 1 226 ? 12.375 15.852 35.906 1 84.19 226 LEU B C 1
ATOM 9681 O O . LEU B 1 226 ? 11.375 16.156 35.281 1 84.19 226 LEU B O 1
ATOM 9685 N N . THR B 1 227 ? 13.289 15.062 35.469 1 85.88 227 THR B N 1
ATOM 9686 C CA . THR B 1 227 ? 13.156 14.438 34.188 1 85.88 227 THR B CA 1
ATOM 9687 C C . THR B 1 227 ? 13.195 12.914 34.281 1 85.88 227 THR B C 1
ATOM 9689 O O . THR B 1 227 ? 13.719 12.383 35.281 1 85.88 227 THR B O 1
ATOM 9692 N N . GLU B 1 228 ? 12.555 12.312 33.312 1 84.19 228 GLU B N 1
ATOM 9693 C CA . GLU B 1 228 ? 12.484 10.852 33.312 1 84.19 228 GLU B CA 1
ATOM 9694 C C . GLU B 1 228 ? 13.859 10.234 33.125 1 84.19 228 GLU B C 1
ATOM 9696 O O . GLU B 1 228 ? 14.125 9.125 33.594 1 84.19 228 GLU B O 1
ATOM 9701 N N . VAL B 1 229 ? 14.711 10.922 32.438 1 84.06 229 VAL B N 1
ATOM 9702 C CA . VAL B 1 229 ? 16.047 10.406 32.156 1 84.06 229 VAL B CA 1
ATOM 9703 C C . VAL B 1 229 ? 17.078 11.164 33 1 84.06 229 VAL B C 1
ATOM 9705 O O . VAL B 1 229 ? 16.844 12.312 33.375 1 84.06 229 VAL B O 1
ATOM 9708 N N . LYS B 1 230 ? 18.172 10.445 33.344 1 82.62 230 LYS B N 1
ATOM 9709 C CA . LYS B 1 230 ? 19.234 11.062 34.125 1 82.62 230 LYS B CA 1
ATOM 9710 C C . LYS B 1 230 ? 20.125 11.953 33.281 1 82.62 230 LYS B C 1
ATOM 9712 O O . LYS B 1 230 ? 21.281 11.617 33 1 82.62 230 LYS B O 1
ATOM 9717 N N . VAL B 1 231 ? 19.531 12.961 32.75 1 87.38 231 VAL B N 1
ATOM 9718 C CA . VAL B 1 231 ? 20.25 13.969 31.984 1 87.38 231 VAL B CA 1
ATOM 9719 C C . VAL B 1 231 ? 20.234 15.305 32.719 1 87.38 231 VAL B C 1
ATOM 9721 O O . VAL B 1 231 ? 19.25 15.648 33.375 1 87.38 231 VAL B O 1
ATOM 9724 N N . PRO B 1 232 ? 21.359 15.992 32.75 1 90.06 232 PRO B N 1
ATOM 9725 C CA . PRO B 1 232 ? 21.391 17.297 33.438 1 90.06 232 PRO B CA 1
ATOM 9726 C C . PRO B 1 232 ? 20.438 18.312 32.812 1 90.06 232 PRO B C 1
ATOM 9728 O O . PRO B 1 232 ? 20.281 18.344 31.578 1 90.06 232 PRO B O 1
ATOM 9731 N N . VAL B 1 233 ? 19.828 19.062 33.625 1 91.94 233 VAL B N 1
ATOM 9732 C CA . VAL B 1 233 ? 18.844 20.031 33.188 1 91.94 233 VAL B CA 1
ATOM 9733 C C . VAL B 1 233 ? 19.516 21.406 33.062 1 91.94 233 VAL B C 1
ATOM 9735 O O . VAL B 1 233 ? 20.172 21.875 33.969 1 91.94 233 VAL B O 1
ATOM 9738 N N . ARG B 1 234 ? 19.344 22.062 31.969 1 91.5 234 ARG B N 1
ATOM 9739 C CA . ARG B 1 234 ? 19.906 23.375 31.703 1 91.5 234 ARG B CA 1
ATOM 9740 C C . ARG B 1 234 ? 18.812 24.438 31.672 1 91.5 234 ARG B C 1
ATOM 9742 O O . ARG B 1 234 ? 19.047 25.594 32.062 1 91.5 234 ARG B O 1
ATOM 9749 N N . TYR B 1 235 ? 17.703 24.078 31.125 1 93.19 235 TYR B N 1
ATOM 9750 C CA . TYR B 1 235 ? 16.625 25.062 30.984 1 93.19 235 TYR B CA 1
ATOM 9751 C C . TYR B 1 235 ? 15.375 24.609 31.719 1 93.19 235 TYR B C 1
ATOM 9753 O O . TYR B 1 235 ? 15.07 23.406 31.766 1 93.19 235 TYR B O 1
ATOM 9761 N N . VAL B 1 236 ? 14.688 25.547 32.312 1 94.25 236 VAL B N 1
ATOM 9762 C CA . VAL B 1 236 ? 13.414 25.281 32.969 1 94.25 236 VAL B CA 1
ATOM 9763 C C . VAL B 1 236 ? 12.414 26.375 32.625 1 94.25 236 VAL B C 1
ATOM 9765 O O . VAL B 1 236 ? 12.734 27.562 32.688 1 94.25 236 VAL B O 1
ATOM 9768 N N . PHE B 1 237 ? 11.289 26 32.125 1 94.5 237 PHE B N 1
ATOM 9769 C CA . PHE B 1 237 ? 10.211 26.938 31.828 1 94.5 237 PHE B CA 1
ATOM 9770 C C . PHE B 1 237 ? 8.977 26.625 32.656 1 94.5 237 PHE B C 1
ATOM 9772 O O . PHE B 1 237 ? 8.578 25.453 32.781 1 94.5 237 PHE B O 1
ATOM 9779 N N . VAL B 1 238 ? 8.461 27.641 33.281 1 94.25 238 VAL B N 1
ATOM 9780 C CA . VAL B 1 238 ? 7.289 27.469 34.156 1 94.25 238 VAL B CA 1
ATOM 9781 C C . VAL B 1 238 ? 6.172 28.391 33.688 1 94.25 238 VAL B C 1
ATOM 9783 O O . VAL B 1 238 ? 6.398 29.594 33.469 1 94.25 238 VAL B O 1
ATOM 9786 N N . ALA B 1 239 ? 5.039 27.812 33.438 1 92.69 239 ALA B N 1
ATOM 9787 C CA . ALA B 1 239 ? 3.846 28.578 33.094 1 92.69 239 ALA B CA 1
ATOM 9788 C C . ALA B 1 239 ? 2.684 28.234 34.031 1 92.69 239 ALA B C 1
ATOM 9790 O O . ALA B 1 239 ? 2.176 27.109 34 1 92.69 239 ALA B O 1
ATOM 9791 N N . LEU B 1 240 ? 2.287 29.188 34.875 1 90.5 240 LEU B N 1
ATOM 9792 C CA . LEU B 1 240 ? 1.154 29.031 35.781 1 90.5 240 LEU B CA 1
ATOM 9793 C C . LEU B 1 240 ? 0.007 29.953 35.375 1 90.5 240 LEU B C 1
ATOM 9795 O O . LEU B 1 240 ? 0.18 31.172 35.312 1 90.5 240 LEU B O 1
ATOM 9799 N N . THR B 1 241 ? -1.092 29.422 35 1 86.88 241 THR B N 1
ATOM 9800 C CA . THR B 1 241 ? -2.242 30.203 34.562 1 86.88 241 THR B CA 1
ATOM 9801 C C . THR B 1 241 ? -3.42 30 35.531 1 86.88 241 THR B C 1
ATOM 9803 O O . THR B 1 241 ? -3.496 28.984 36.219 1 86.88 241 THR B O 1
ATOM 9806 N N . PRO B 1 242 ? -4.195 31.094 35.656 1 81.44 242 PRO B N 1
ATOM 9807 C CA . PRO B 1 242 ? -5.41 30.922 36.469 1 81.44 242 PRO B CA 1
ATOM 9808 C C . PRO B 1 242 ? -6.395 29.938 35.844 1 81.44 242 PRO B C 1
ATOM 9810 O O . PRO B 1 242 ? -6.25 29.578 34.656 1 81.44 242 PRO B O 1
ATOM 9813 N N . LYS B 1 243 ? -7.191 29.375 36.75 1 72.12 243 LYS B N 1
ATOM 9814 C CA . LYS B 1 243 ? -8.156 28.375 36.312 1 72.12 243 LYS B CA 1
ATOM 9815 C C . LYS B 1 243 ? -9.07 28.938 35.219 1 72.12 243 LYS B C 1
ATOM 9817 O O . LYS B 1 243 ? -9.797 29.906 35.469 1 72.12 243 LYS B O 1
ATOM 9822 N N . THR B 1 244 ? -8.492 29.219 34.094 1 58.56 244 THR B N 1
ATOM 9823 C CA . THR B 1 244 ? -9.375 29.609 33.031 1 58.56 244 THR B CA 1
ATOM 9824 C C . THR B 1 244 ? -9.922 28.375 32.281 1 58.56 244 THR B C 1
ATOM 9826 O O . THR B 1 244 ? -9.359 27.281 32.406 1 58.56 244 THR B O 1
ATOM 9829 N N . GLN B 1 245 ? -11.055 28.469 31.844 1 49.5 245 GLN B N 1
ATOM 9830 C CA . GLN B 1 245 ? -11.758 27.453 31.062 1 49.5 245 GLN B CA 1
ATOM 9831 C C . GLN B 1 245 ? -10.984 27.109 29.797 1 49.5 245 GLN B C 1
ATOM 9833 O O . GLN B 1 245 ? -10.609 27.984 29.031 1 49.5 245 GLN B O 1
ATOM 9838 N N . GLY B 1 246 ? -10.172 26 29.594 1 57.06 246 GLY B N 1
ATOM 9839 C CA . GLY B 1 246 ? -9.719 25.406 28.344 1 57.06 246 GLY B CA 1
ATOM 9840 C C . GLY B 1 246 ? -8.281 24.938 28.375 1 57.06 246 GLY B C 1
ATOM 9841 O O . GLY B 1 246 ? -7.625 25.016 29.422 1 57.06 246 GLY B O 1
ATOM 9842 N N . ASN B 1 247 ? -7.809 24.25 27.484 1 67.31 247 ASN B N 1
ATOM 9843 C CA . ASN B 1 247 ? -6.539 23.578 27.219 1 67.31 247 ASN B CA 1
ATOM 9844 C C . ASN B 1 247 ? -5.48 24.562 26.734 1 67.31 247 ASN B C 1
ATOM 9846 O O . ASN B 1 247 ? -4.613 24.203 25.938 1 67.31 247 ASN B O 1
ATOM 9850 N N . LYS B 1 248 ? -5.465 25.859 27.359 1 74.62 248 L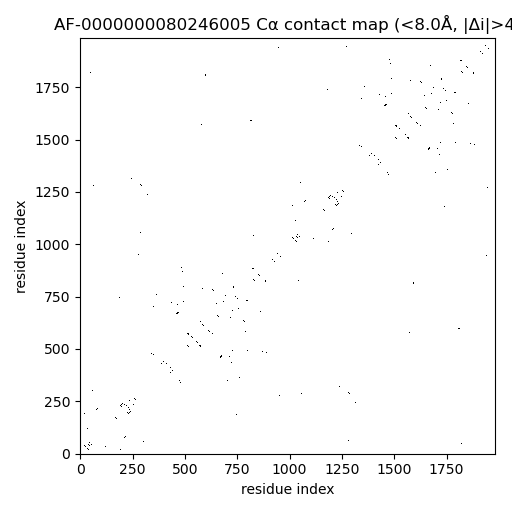YS B N 1
ATOM 9851 C CA . LYS B 1 248 ? -4.531 26.859 26.859 1 74.62 248 LYS B CA 1
ATOM 9852 C C . LYS B 1 248 ? -3.137 26.641 27.453 1 74.62 248 LYS B C 1
ATOM 9854 O O . LYS B 1 248 ? -2.133 26.812 26.75 1 74.62 248 LYS B O 1
ATOM 9859 N N . VAL B 1 249 ? -3.145 26.297 28.734 1 84.31 249 VAL B N 1
ATOM 9860 C CA . VAL B 1 249 ? -1.839 26.156 29.359 1 84.31 249 VAL B CA 1
ATOM 9861 C C . VAL B 1 249 ? -1.076 25 28.734 1 84.31 249 VAL B C 1
ATOM 9863 O O . VAL B 1 249 ? 0.145 25.062 28.562 1 84.31 249 VAL B O 1
ATOM 9866 N N . ARG B 1 250 ? -1.842 24.078 28.359 1 86.56 250 ARG B N 1
ATOM 9867 C CA . ARG B 1 250 ? -1.201 22.938 27.719 1 86.56 250 ARG B CA 1
ATOM 9868 C C . ARG B 1 250 ? -0.608 23.328 26.375 1 86.56 250 ARG B C 1
ATOM 9870 O O . ARG B 1 250 ? 0.489 22.891 26.016 1 86.56 250 ARG B O 1
ATOM 9877 N N . GLU B 1 251 ? -1.328 24.125 25.688 1 87.38 251 GLU B N 1
ATOM 9878 C CA . GLU B 1 251 ? -0.834 24.562 24.391 1 87.38 251 GLU B CA 1
ATOM 9879 C C . GLU B 1 251 ? 0.414 25.422 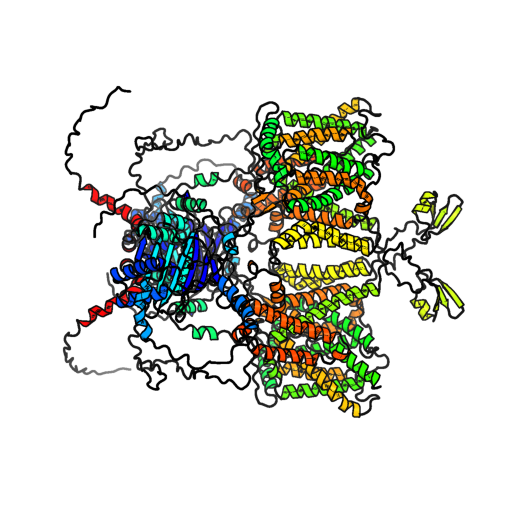24.547 1 87.38 251 GLU B C 1
ATOM 9881 O O . GLU B 1 251 ? 1.31 25.391 23.703 1 87.38 251 GLU B O 1
ATOM 9886 N N . LEU B 1 252 ? 0.429 26.203 25.609 1 89.81 252 LEU B N 1
ATOM 9887 C CA . LEU B 1 252 ? 1.604 27.031 25.859 1 89.81 252 LEU B CA 1
ATOM 9888 C C . LEU B 1 252 ? 2.824 26.156 26.156 1 89.81 252 LEU B C 1
ATOM 9890 O O . LEU B 1 252 ? 3.924 26.453 25.672 1 89.81 252 LEU B O 1
ATOM 9894 N N . GLY B 1 253 ? 2.576 25.219 26.938 1 92 253 GLY B N 1
ATOM 9895 C CA . GLY B 1 253 ? 3.666 24.297 27.219 1 92 253 GLY B CA 1
ATOM 9896 C C . GLY B 1 253 ? 4.145 23.562 25.984 1 92 253 GLY B C 1
ATOM 9897 O O . GLY B 1 253 ? 5.352 23.391 25.781 1 92 253 GLY B O 1
ATOM 9898 N N . ARG B 1 254 ? 3.234 23.141 25.156 1 92.12 254 ARG B N 1
ATOM 9899 C CA . ARG B 1 254 ? 3.574 22.453 23.922 1 92.12 254 ARG B CA 1
ATOM 9900 C C . ARG B 1 254 ? 4.371 23.344 22.984 1 92.12 254 ARG B C 1
ATOM 9902 O O . ARG B 1 254 ? 5.289 22.891 22.312 1 92.12 254 ARG B O 1
ATOM 9909 N N . THR B 1 255 ? 3.986 24.531 22.938 1 92.75 255 THR B N 1
ATOM 9910 C CA . THR B 1 255 ? 4.691 25.484 22.094 1 92.75 255 THR B CA 1
ATOM 9911 C C . THR B 1 255 ? 6.133 25.656 22.547 1 92.75 255 THR B C 1
ATOM 9913 O O . THR B 1 255 ? 7.055 25.688 21.734 1 92.75 255 THR B O 1
ATOM 9916 N N . MET B 1 256 ? 6.344 25.812 23.859 1 93.81 256 MET B N 1
ATOM 9917 C CA . MET B 1 256 ? 7.699 25.969 24.375 1 93.81 256 MET B CA 1
ATOM 9918 C C . MET B 1 256 ? 8.523 24.719 24.094 1 93.81 256 MET B C 1
ATOM 9920 O O . MET B 1 256 ? 9.711 24.812 23.766 1 93.81 256 MET B O 1
ATOM 9924 N N . GLY B 1 257 ? 7.91 23.625 24.297 1 93.94 257 GLY B N 1
ATOM 9925 C CA . GLY B 1 257 ? 8.602 22.375 24.016 1 93.94 257 GLY B CA 1
ATOM 9926 C C . GLY B 1 257 ? 9.031 22.25 22.562 1 93.94 257 GLY B C 1
ATOM 9927 O O . GLY B 1 257 ? 10.125 21.766 22.266 1 93.94 257 GLY B O 1
ATOM 9928 N N . THR B 1 258 ? 8.203 22.625 21.656 1 93.31 258 THR B N 1
ATOM 9929 C CA . THR B 1 258 ? 8.516 22.594 20.234 1 93.31 258 THR B CA 1
ATOM 9930 C C . THR B 1 258 ? 9.641 23.578 19.906 1 93.31 258 THR B C 1
ATOM 9932 O O . THR B 1 258 ? 10.477 23.297 19.047 1 93.31 258 THR B O 1
ATOM 9935 N N . LEU B 1 259 ? 9.648 24.688 20.562 1 92.81 259 LEU B N 1
ATOM 9936 C CA . LEU B 1 259 ? 10.719 25.656 20.359 1 92.81 259 LEU B CA 1
ATOM 9937 C C . LEU B 1 259 ? 12.062 25.078 20.797 1 92.81 259 LEU B C 1
ATOM 9939 O O . LEU B 1 259 ? 13.062 25.219 20.078 1 92.81 259 LEU B O 1
ATOM 9943 N N . PHE B 1 260 ? 12.055 24.422 21.938 1 93.25 260 PHE B N 1
ATOM 9944 C CA . PHE B 1 260 ? 13.289 23.844 22.469 1 93.25 260 PHE B CA 1
ATOM 9945 C C . PHE B 1 260 ? 13.781 22.703 21.578 1 93.25 260 PHE B C 1
ATOM 9947 O O . PHE B 1 260 ? 14.961 22.359 21.594 1 93.25 260 PHE B O 1
ATOM 9954 N N . SER B 1 261 ? 12.891 22.109 20.828 1 89.69 261 SER B N 1
ATOM 9955 C CA . SER B 1 261 ? 13.281 20.984 19.969 1 89.69 261 SER B CA 1
ATOM 9956 C C . SER B 1 261 ? 13.922 21.484 18.672 1 89.69 261 SER B C 1
ATOM 9958 O O . SER B 1 261 ? 14.562 20.703 17.953 1 89.69 261 SER B O 1
ATOM 9960 N N . ASP B 1 262 ? 13.766 22.703 18.359 1 89.06 262 ASP B N 1
ATOM 9961 C CA . ASP B 1 262 ? 14.375 23.281 17.172 1 89.06 262 ASP B CA 1
ATOM 9962 C C . ASP B 1 262 ? 15.852 23.578 17.391 1 89.06 262 ASP B C 1
ATOM 9964 O O . ASP B 1 262 ? 16.219 24.203 18.391 1 89.06 262 ASP B O 1
ATOM 9968 N N . GLU B 1 263 ? 16.719 23.203 16.516 1 86.69 263 GLU B N 1
ATOM 9969 C CA . GLU B 1 263 ? 18.156 23.344 16.672 1 86.69 263 GLU B CA 1
ATOM 9970 C C . GLU B 1 263 ? 18.578 24.797 16.625 1 86.69 263 GLU B C 1
ATOM 9972 O O . GLU B 1 263 ? 19.453 25.234 17.391 1 86.69 263 GLU B O 1
ATOM 9977 N N . LEU B 1 264 ? 18 25.547 15.727 1 86.25 264 LEU B N 1
ATOM 9978 C CA . LEU B 1 264 ? 18.375 26.938 15.609 1 86.25 264 LEU B CA 1
ATOM 9979 C C . LEU B 1 264 ? 17.984 27.719 16.859 1 86.25 264 LEU B C 1
ATOM 9981 O O . LEU B 1 264 ? 18.688 28.641 17.281 1 86.25 264 LEU B O 1
ATOM 9985 N N . PHE B 1 265 ? 16.859 27.391 17.406 1 89.38 265 PHE B N 1
ATOM 9986 C CA . PHE B 1 265 ? 16.438 28.047 18.641 1 89.38 265 PHE B CA 1
ATOM 9987 C C . PHE B 1 265 ? 17.359 27.672 19.797 1 89.38 265 PHE B C 1
ATOM 9989 O O . PHE B 1 265 ? 17.656 28.5 20.656 1 89.38 265 PHE B O 1
ATOM 9996 N N . GLN B 1 266 ? 17.828 26.453 19.812 1 89.31 266 GLN B N 1
ATOM 9997 C CA . GLN B 1 266 ? 18.75 26.016 20.859 1 89.31 266 GLN B CA 1
ATOM 9998 C C . GLN B 1 266 ? 20.047 26.812 20.812 1 89.31 266 GLN B C 1
ATOM 10000 O O . GLN B 1 266 ? 20.578 27.203 21.859 1 89.31 266 GLN B O 1
ATOM 10005 N N . HIS B 1 267 ? 20.469 27.062 19.625 1 86.56 267 HIS B N 1
ATOM 10006 C CA . HIS B 1 267 ? 21.688 27.844 19.484 1 86.56 267 HIS B CA 1
ATOM 10007 C C . HIS B 1 267 ? 21.453 29.281 19.906 1 86.56 267 HIS B C 1
ATOM 10009 O O . HIS B 1 267 ? 22.312 29.891 20.562 1 86.56 267 HIS B O 1
ATOM 10015 N N . ALA B 1 268 ? 20.328 29.859 19.547 1 86.81 268 ALA B N 1
ATOM 10016 C CA . ALA B 1 268 ? 20.016 31.25 19.859 1 86.81 268 ALA B CA 1
ATOM 10017 C C . ALA B 1 268 ? 19.812 31.438 21.359 1 86.81 268 ALA B C 1
ATOM 10019 O O . ALA B 1 268 ? 20.234 32.438 21.938 1 86.81 268 ALA B O 1
ATOM 10020 N N . VAL B 1 269 ? 19.219 30.453 22.031 1 89.06 269 VAL B N 1
ATOM 10021 C CA . VAL B 1 269 ? 18.922 30.578 23.453 1 89.06 269 VAL B CA 1
ATOM 10022 C C . VAL B 1 269 ? 20.203 30.375 24.25 1 89.06 269 VAL B C 1
ATOM 10024 O O . VAL B 1 269 ? 20.391 31 25.312 1 89.06 269 VAL B O 1
ATOM 10027 N N . PHE B 1 270 ? 21.047 29.516 23.766 1 88.25 270 PHE B N 1
ATOM 10028 C CA . PHE B 1 270 ? 22.312 29.297 24.453 1 88.25 270 PHE B CA 1
ATOM 10029 C C . PHE B 1 270 ? 23.156 30.562 24.469 1 88.25 270 PHE B C 1
ATOM 10031 O O . PHE B 1 270 ? 23.812 30.859 25.469 1 88.25 270 PHE B O 1
ATOM 10038 N N . ARG B 1 271 ? 23.016 31.391 23.406 1 84.25 271 ARG B N 1
ATOM 10039 C CA . ARG B 1 271 ? 23.812 32.594 23.281 1 84.25 271 ARG B CA 1
ATOM 10040 C C . ARG B 1 271 ? 23.078 33.812 23.844 1 84.25 271 ARG B C 1
ATOM 10042 O O . ARG B 1 271 ? 23.656 34.906 23.969 1 84.25 271 ARG B O 1
ATOM 10049 N N . ALA B 1 272 ? 21.891 33.594 24.234 1 86.31 272 ALA B N 1
ATOM 10050 C CA . ALA B 1 272 ? 21.078 34.719 24.688 1 86.31 272 ALA B CA 1
ATOM 10051 C C . ALA B 1 272 ? 21.562 35.219 26.047 1 86.31 272 ALA B C 1
ATOM 10053 O O . ALA B 1 272 ? 21.672 34.438 27 1 86.31 272 ALA B O 1
ATOM 10054 N N . ALA B 1 273 ? 21.891 36.562 26.094 1 81.44 273 ALA B N 1
ATOM 10055 C CA . ALA B 1 273 ? 22.344 37.156 27.344 1 81.44 273 ALA B CA 1
ATOM 10056 C C . ALA B 1 273 ? 21.281 38.094 27.922 1 81.44 273 ALA B C 1
ATOM 10058 O O . ALA B 1 273 ? 21.328 38.406 29.109 1 81.44 273 ALA B O 1
ATOM 10059 N N . ASN B 1 274 ? 20.375 38.562 27.031 1 83.38 274 ASN B N 1
ATOM 10060 C CA . ASN B 1 274 ? 19.328 39.5 27.469 1 83.38 274 ASN B CA 1
ATOM 10061 C C . ASN B 1 274 ? 17.953 39.031 26.984 1 83.38 274 ASN B C 1
ATOM 10063 O O . ASN B 1 274 ? 17.844 38.062 26.266 1 83.38 274 ASN B O 1
ATOM 10067 N N . ARG B 1 275 ? 16.953 39.719 27.562 1 86.94 275 ARG B N 1
ATOM 10068 C CA . ARG B 1 275 ? 15.57 39.406 27.219 1 86.94 275 ARG B CA 1
ATOM 10069 C C . ARG B 1 275 ? 15.312 39.688 25.734 1 86.94 275 ARG B C 1
ATOM 10071 O O . ARG B 1 275 ? 14.586 38.938 25.078 1 86.94 275 ARG B O 1
ATOM 10078 N N . GLU B 1 276 ? 15.938 40.688 25.25 1 83.88 276 GLU B N 1
ATOM 10079 C CA . GLU B 1 276 ? 15.727 41.031 23.859 1 83.88 276 GLU B CA 1
ATOM 10080 C C . GLU B 1 276 ? 16.281 39.938 22.922 1 83.88 276 GLU B C 1
ATOM 10082 O O . GLU B 1 276 ? 15.703 39.688 21.875 1 83.88 276 GLU B O 1
ATOM 10087 N N . ASP B 1 277 ? 17.281 39.312 23.359 1 87 277 ASP B N 1
ATOM 10088 C CA . ASP B 1 277 ? 17.844 38.219 22.562 1 87 277 ASP B CA 1
ATOM 10089 C C . ASP B 1 277 ? 16.891 37.031 22.531 1 87 277 ASP B C 1
ATOM 10091 O O . ASP B 1 277 ? 16.75 36.375 21.484 1 87 277 ASP B O 1
ATOM 10095 N N . LEU B 1 278 ? 16.344 36.781 23.578 1 89.25 278 LEU B N 1
ATOM 10096 C CA . LEU B 1 278 ? 15.414 35.656 23.656 1 89.25 278 LEU B CA 1
ATOM 10097 C C . LEU B 1 278 ? 14.18 35.906 22.797 1 89.25 278 LEU B C 1
ATOM 10099 O O . LEU B 1 278 ? 13.695 35.031 22.094 1 89.25 278 LEU B O 1
ATOM 10103 N N . LEU B 1 279 ? 13.711 37.125 22.875 1 87.25 279 LEU B N 1
ATOM 10104 C CA . LEU B 1 279 ? 12.539 37.469 22.078 1 87.25 279 LEU B CA 1
ATOM 10105 C C . LEU B 1 279 ? 12.875 37.5 20.594 1 87.25 279 LEU B C 1
ATOM 10107 O O . LEU B 1 279 ? 12.047 37.125 19.766 1 87.25 279 LEU B O 1
ATOM 10111 N N . ALA B 1 280 ? 14.086 37.844 20.328 1 84.62 280 ALA B N 1
ATOM 10112 C CA . ALA B 1 280 ? 14.531 37.812 18.938 1 84.62 280 ALA B CA 1
ATOM 10113 C C . ALA B 1 280 ? 14.586 36.375 18.422 1 84.62 280 ALA B C 1
ATOM 10115 O O . ALA B 1 280 ? 14.297 36.094 17.25 1 84.62 280 ALA B O 1
ATOM 10116 N N . ALA B 1 281 ? 14.977 35.531 19.281 1 88.25 281 ALA B N 1
ATOM 10117 C CA . ALA B 1 281 ? 15.016 34.125 18.891 1 88.25 281 ALA B CA 1
ATOM 10118 C C . ALA B 1 281 ? 13.617 33.594 18.609 1 88.25 281 ALA B C 1
ATOM 10120 O O . ALA B 1 281 ? 13.422 32.781 17.688 1 88.25 281 ALA B O 1
ATOM 10121 N N . VAL B 1 282 ? 12.672 33.938 19.391 1 88.94 282 VAL B N 1
ATOM 10122 C CA . VAL B 1 282 ? 11.289 33.531 19.188 1 88.94 282 VAL B CA 1
ATOM 10123 C C . VAL B 1 282 ? 10.75 34.125 17.891 1 88.94 282 VAL B C 1
ATOM 10125 O O . VAL B 1 282 ? 10.031 33.469 17.141 1 88.94 282 VAL B O 1
ATOM 10128 N N . ASP B 1 283 ? 11.102 35.312 17.656 1 83.06 283 ASP B N 1
ATOM 10129 C CA . ASP B 1 283 ? 10.656 35.969 16.438 1 83.06 283 ASP B CA 1
ATOM 10130 C C . ASP B 1 283 ? 11.266 35.281 15.203 1 83.06 283 ASP B C 1
ATOM 10132 O O . ASP B 1 283 ? 10.602 35.156 14.172 1 83.06 283 ASP B O 1
ATOM 10136 N N . ASP B 1 284 ? 12.445 34.969 15.359 1 82.19 284 ASP B N 1
ATOM 10137 C CA . ASP B 1 284 ? 13.078 34.25 14.25 1 82.19 284 ASP B CA 1
ATOM 10138 C C . ASP B 1 284 ? 12.398 32.906 14 1 82.19 284 ASP B C 1
ATOM 10140 O O . ASP B 1 284 ? 12.25 32.5 12.852 1 82.19 284 ASP B O 1
ATOM 10144 N N . PHE B 1 285 ? 12.078 32.281 15.039 1 87.88 285 PHE B N 1
ATOM 10145 C CA . PHE B 1 285 ? 11.344 31.016 14.914 1 87.88 285 PHE B CA 1
ATOM 10146 C C . PHE B 1 285 ? 10 31.234 14.242 1 87.88 285 PHE B C 1
ATOM 10148 O O . PHE B 1 285 ? 9.609 30.469 13.352 1 87.88 285 PHE B O 1
ATOM 10155 N N . MET B 1 286 ? 9.305 32.219 14.57 1 84.5 286 MET B N 1
ATOM 10156 C CA . MET B 1 286 ? 7.996 32.531 14.008 1 84.5 286 MET B CA 1
ATOM 10157 C C . MET B 1 286 ? 8.117 32.938 12.539 1 84.5 286 MET B C 1
ATOM 10159 O O . MET B 1 286 ? 7.281 32.562 11.719 1 84.5 286 MET B O 1
ATOM 10163 N N . GLY B 1 287 ? 9.078 33.688 12.258 1 76.81 287 GLY B N 1
ATOM 10164 C CA . GLY B 1 287 ? 9.273 34.125 10.883 1 76.81 287 GLY B CA 1
ATOM 10165 C C . GLY B 1 287 ? 9.578 32.969 9.93 1 76.81 287 GLY B C 1
ATOM 10166 O O . GLY B 1 287 ? 9.25 33.031 8.75 1 76.81 287 GLY B O 1
ATOM 10167 N N . SER B 1 288 ? 10.117 31.922 10.438 1 80.31 288 SER B N 1
ATOM 10168 C CA . SER B 1 288 ? 10.492 30.797 9.586 1 80.31 288 SER B CA 1
ATOM 10169 C C . SER B 1 288 ? 9.461 29.688 9.641 1 80.31 288 SER B C 1
ATOM 10171 O O . SER B 1 288 ? 9.617 28.641 8.992 1 80.31 288 SER B O 1
ATOM 10173 N N . SER B 1 289 ? 8.484 29.859 10.336 1 86.56 289 SER B N 1
ATOM 10174 C CA . SER B 1 289 ? 7.473 28.828 10.508 1 86.56 289 SER B CA 1
ATOM 10175 C C . SER B 1 289 ? 6.477 28.828 9.352 1 86.56 289 SER B C 1
ATOM 10177 O O . SER B 1 289 ? 6.352 29.828 8.633 1 86.56 289 SER B O 1
ATOM 10179 N N . THR B 1 290 ? 5.918 27.625 9.086 1 87.44 290 THR B N 1
ATOM 10180 C CA . THR B 1 290 ? 4.914 27.453 8.047 1 87.44 290 THR B CA 1
ATOM 10181 C C . THR B 1 290 ? 3.516 27.375 8.648 1 87.44 290 THR B C 1
ATOM 10183 O O . THR B 1 290 ? 3.316 26.734 9.688 1 87.44 290 THR B O 1
ATOM 10186 N N . VAL B 1 291 ? 2.611 28.109 8.008 1 87.88 291 VAL B N 1
ATOM 10187 C CA . VAL B 1 291 ? 1.253 28.172 8.531 1 87.88 291 VAL B CA 1
ATOM 10188 C C . VAL B 1 291 ? 0.305 27.391 7.633 1 87.88 291 VAL B C 1
ATOM 10190 O O . VAL B 1 291 ? 0.371 27.5 6.406 1 87.88 291 VAL B O 1
ATOM 10193 N N . LEU B 1 292 ? -0.527 26.562 8.266 1 87.5 292 LEU B N 1
ATOM 10194 C CA . LEU B 1 292 ? -1.587 25.844 7.566 1 87.5 292 LEU B CA 1
ATOM 10195 C C . LEU B 1 292 ? -2.936 26.531 7.777 1 87.5 292 LEU B C 1
ATOM 10197 O O . LEU B 1 292 ? -3.264 26.922 8.898 1 87.5 292 LEU B O 1
ATOM 10201 N N . PRO B 1 293 ? -3.674 26.609 6.707 1 85.69 293 PRO B N 1
ATOM 10202 C CA . PRO B 1 293 ? -4.973 27.266 6.828 1 85.69 293 PRO B CA 1
ATOM 10203 C C . PRO B 1 293 ? -5.988 26.453 7.621 1 85.69 293 PRO B C 1
ATOM 10205 O O . PRO B 1 293 ? -6.031 25.219 7.492 1 85.69 293 PRO B O 1
ATOM 10208 N N . PRO B 1 294 ? -6.793 27.078 8.477 1 79.56 294 PRO B N 1
ATOM 10209 C CA . PRO B 1 294 ? -7.762 26.375 9.328 1 79.56 294 PRO B CA 1
ATOM 10210 C C . PRO B 1 294 ? -8.859 25.688 8.523 1 79.56 294 PRO B C 1
ATOM 10212 O O . PRO B 1 294 ? -9.445 24.703 8.992 1 79.56 294 PRO B O 1
ATOM 10215 N N . GLY B 1 295 ? -9.227 26.188 7.41 1 76.12 295 GLY B N 1
ATOM 10216 C CA . GLY B 1 295 ? -10.297 25.578 6.633 1 76.12 295 GLY B CA 1
ATOM 10217 C C . GLY B 1 295 ? -9.867 24.328 5.902 1 76.12 295 GLY B C 1
ATOM 10218 O O . GLY B 1 295 ? -10.703 23.516 5.5 1 76.12 295 GLY B O 1
ATOM 10219 N N . GLU B 1 296 ? -8.602 24.172 5.852 1 78.06 296 GLU B N 1
ATOM 10220 C CA . GLU B 1 296 ? -8.109 23.047 5.055 1 78.06 296 GLU B CA 1
ATOM 10221 C C . GLU B 1 296 ? -7.539 21.953 5.949 1 78.06 296 GLU B C 1
ATOM 10223 O O . GLU B 1 296 ? -7.406 20.812 5.52 1 78.06 296 GLU B O 1
ATOM 10228 N N . TRP B 1 297 ? -7.168 22.25 7.16 1 77.31 297 TRP B N 1
ATOM 10229 C CA . TRP B 1 297 ? -6.504 21.25 8 1 77.31 297 TRP B CA 1
ATOM 10230 C C . TRP B 1 297 ? -7.098 21.25 9.406 1 77.31 297 TRP B C 1
ATOM 10232 O O . TRP B 1 297 ? -7.297 22.297 10.008 1 77.31 297 TRP B O 1
ATOM 10242 N N . ASN B 1 298 ? -7.391 20 9.766 1 71.38 298 ASN B N 1
ATOM 10243 C CA . ASN B 1 298 ? -7.805 19.797 11.148 1 71.38 298 ASN B CA 1
ATOM 10244 C C . ASN B 1 298 ? -6.609 19.547 12.062 1 71.38 298 ASN B C 1
ATOM 10246 O O . ASN B 1 298 ? -5.852 18.594 11.859 1 71.38 298 ASN B O 1
ATOM 10250 N N . PRO B 1 299 ? -6.438 20.422 13.031 1 71.5 299 PRO B N 1
ATOM 10251 C CA . PRO B 1 299 ? -5.277 20.297 13.914 1 71.5 299 PRO B CA 1
ATOM 10252 C C . PRO B 1 299 ? -5.25 18.969 14.664 1 71.5 299 PRO B C 1
ATOM 10254 O O . PRO B 1 299 ? -4.207 18.578 15.195 1 71.5 299 PRO B O 1
ATOM 10257 N N . GLU B 1 300 ? -6.328 18.312 14.742 1 69.69 300 GLU B N 1
ATOM 10258 C CA . GLU B 1 300 ? -6.359 17.031 15.461 1 69.69 300 GLU B CA 1
ATOM 10259 C C . GLU B 1 300 ? -5.688 15.93 14.656 1 69.69 300 GLU B C 1
ATOM 10261 O O . GLU B 1 300 ? -5.309 14.898 15.211 1 69.69 300 GLU B O 1
ATOM 10266 N N . ILE B 1 301 ? -5.5 16.281 13.391 1 74.38 301 ILE B N 1
ATOM 10267 C CA . ILE B 1 301 ? -4.836 15.281 12.555 1 74.38 301 ILE B CA 1
ATOM 10268 C C . ILE B 1 301 ? -3.324 15.375 12.75 1 74.38 301 ILE B C 1
ATOM 10270 O O . ILE B 1 301 ? -2.734 16.438 12.57 1 74.38 301 ILE B O 1
ATOM 10274 N N . ARG B 1 302 ? -2.805 14.328 13.258 1 77.19 302 ARG B N 1
ATOM 10275 C CA . ARG B 1 302 ? -1.358 14.289 13.453 1 77.19 302 ARG B CA 1
ATOM 10276 C C . ARG B 1 302 ? -0.632 14.078 12.133 1 77.19 302 ARG B C 1
ATOM 10278 O O . ARG B 1 302 ? -0.98 13.188 11.359 1 77.19 302 ARG B O 1
ATOM 10285 N N . ILE B 1 303 ? 0.242 14.945 11.82 1 80.38 303 ILE B N 1
ATOM 10286 C CA . ILE B 1 303 ? 1.053 14.852 10.609 1 80.38 303 ILE B CA 1
ATOM 10287 C C . ILE B 1 303 ? 2.246 13.93 10.859 1 80.38 303 ILE B C 1
ATOM 10289 O O . ILE B 1 303 ? 2.979 14.109 11.836 1 80.38 303 ILE B O 1
ATOM 10293 N N . GLU B 1 304 ? 2.381 12.984 10.109 1 76.19 304 GLU B N 1
ATOM 10294 C CA . GLU B 1 304 ? 3.521 12.078 10.227 1 76.19 304 GLU B CA 1
ATOM 10295 C C . GLU B 1 304 ? 4.82 12.781 9.844 1 76.19 304 GLU B C 1
ATOM 10297 O O . GLU B 1 304 ? 4.832 13.648 8.961 1 76.19 304 GLU B O 1
ATOM 10302 N N . PRO B 1 305 ? 5.832 12.391 10.578 1 79.31 305 PRO B N 1
ATOM 10303 C CA . PRO B 1 305 ? 7.125 12.992 10.258 1 79.31 305 PRO B CA 1
ATOM 10304 C C . PRO B 1 305 ? 7.562 12.727 8.82 1 79.31 305 PRO B C 1
ATOM 10306 O O . PRO B 1 305 ? 7.32 11.641 8.289 1 79.31 305 PRO B O 1
ATOM 10309 N N . PRO B 1 306 ? 8.039 13.766 8.18 1 75.69 306 PRO B N 1
ATOM 10310 C CA . PRO B 1 306 ? 8.492 13.609 6.797 1 75.69 306 PRO B CA 1
ATOM 10311 C C . PRO B 1 306 ? 9.719 12.711 6.676 1 75.69 306 PRO B C 1
ATOM 10313 O O . PRO B 1 306 ? 10.375 12.414 7.68 1 75.69 306 PRO B O 1
ATOM 10316 N N . THR B 1 307 ? 9.977 12.25 5.555 1 70.19 307 THR B N 1
ATOM 10317 C CA . THR B 1 307 ? 11.117 11.383 5.297 1 70.19 307 THR B CA 1
ATOM 10318 C C . THR B 1 307 ? 12.422 12.172 5.355 1 70.19 307 THR B C 1
ATOM 10320 O O . THR B 1 307 ? 13.445 11.648 5.805 1 70.19 307 THR B O 1
ATOM 10323 N N . GLN B 1 308 ? 12.398 13.453 4.848 1 66.88 308 GLN B N 1
ATOM 10324 C CA . GLN B 1 308 ? 13.602 14.281 4.887 1 66.88 308 GLN B CA 1
ATOM 10325 C C . GLN B 1 308 ? 13.367 15.539 5.715 1 66.88 308 GLN B C 1
ATOM 10327 O O . GLN B 1 308 ? 12.367 16.25 5.527 1 66.88 308 GLN B O 1
ATOM 10332 N N . ILE B 1 309 ? 14.203 15.672 6.793 1 70.06 309 ILE B N 1
ATOM 10333 C CA . ILE B 1 309 ? 14.164 16.859 7.637 1 70.06 309 ILE B CA 1
ATOM 10334 C C . ILE B 1 309 ? 15.141 17.906 7.098 1 70.06 309 ILE B C 1
ATOM 10336 O O . ILE B 1 309 ? 16.234 17.578 6.637 1 70.06 309 ILE B O 1
ATOM 10340 N N . PRO B 1 310 ? 14.664 19.125 6.922 1 68.94 310 PRO B N 1
ATOM 10341 C CA . PRO B 1 310 ? 15.57 20.172 6.469 1 68.94 310 PRO B CA 1
ATOM 10342 C C . PRO B 1 310 ? 16.797 20.312 7.367 1 68.94 310 PRO B C 1
ATOM 10344 O O . PRO B 1 310 ? 16.672 20.297 8.594 1 68.94 310 PRO B O 1
ATOM 10347 N N . THR B 1 311 ? 17.906 20.312 6.766 1 69.38 311 THR B N 1
ATOM 10348 C CA . THR B 1 311 ? 19.156 20.484 7.508 1 69.38 311 THR B CA 1
ATOM 10349 C C . THR B 1 311 ? 19.328 21.922 7.969 1 69.38 311 THR B C 1
ATOM 10351 O O . THR B 1 311 ? 18.766 22.844 7.371 1 69.38 311 THR B O 1
ATOM 10354 N N . THR B 1 312 ? 19.969 22.172 9.102 1 70 312 THR B N 1
ATOM 10355 C CA . THR B 1 312 ? 20.234 23.484 9.688 1 70 312 THR B CA 1
ATOM 10356 C C . THR B 1 312 ? 20.922 24.391 8.688 1 70 312 THR B C 1
ATOM 10358 O O . THR B 1 312 ? 20.656 25.594 8.633 1 70 312 THR B O 1
ATOM 10361 N N . GLU B 1 313 ? 21.719 23.734 7.848 1 65.38 313 GLU B N 1
ATOM 10362 C CA . GLU B 1 313 ? 22.453 24.531 6.863 1 65.38 313 GLU B CA 1
ATOM 10363 C C . GLU B 1 313 ? 21.531 25.047 5.773 1 65.38 313 GLU B C 1
ATOM 10365 O O . GLU B 1 313 ? 21.641 26.203 5.352 1 65.38 313 GLU B O 1
ATOM 10370 N N . ALA B 1 314 ? 20.656 24.234 5.422 1 68.19 314 ALA B N 1
ATOM 10371 C CA . ALA B 1 314 ? 19.719 24.641 4.387 1 68.19 314 ALA B CA 1
ATOM 10372 C C . ALA B 1 314 ? 18.797 25.734 4.895 1 68.19 314 ALA B C 1
ATOM 10374 O O . ALA B 1 314 ? 18.453 26.656 4.148 1 68.19 314 ALA B O 1
ATOM 10375 N N . ARG B 1 315 ? 18.562 25.719 6.129 1 73.38 315 ARG B N 1
ATOM 10376 C CA . ARG B 1 315 ? 17.672 26.703 6.719 1 73.38 315 ARG B CA 1
ATOM 10377 C C . ARG B 1 315 ? 18.359 28.047 6.883 1 73.38 315 ARG B C 1
ATOM 10379 O O . ARG B 1 315 ? 17.75 29.109 6.688 1 73.38 315 ARG B O 1
ATOM 10386 N N . GLN B 1 316 ? 19.594 27.906 7.219 1 67.44 316 GLN B N 1
ATOM 10387 C CA . GLN B 1 316 ? 20.359 29.141 7.352 1 67.44 316 GLN B CA 1
ATOM 10388 C C . GLN B 1 316 ? 20.562 29.812 5.996 1 67.44 316 GLN B C 1
ATOM 10390 O O . GLN B 1 316 ? 20.516 31.031 5.895 1 67.44 316 GLN B O 1
ATOM 10395 N N . LEU B 1 317 ? 20.672 28.875 5.035 1 62.53 317 LEU B N 1
ATOM 10396 C CA . LEU B 1 317 ? 20.797 29.406 3.68 1 62.53 317 LEU B CA 1
ATOM 10397 C C . LEU B 1 317 ? 19.516 30.078 3.229 1 62.53 317 LEU B C 1
ATOM 10399 O O . LEU B 1 317 ? 19.547 31.141 2.596 1 62.53 317 LEU B O 1
ATOM 10403 N N . GLU B 1 318 ? 18.484 29.453 3.512 1 64.06 318 GLU B N 1
ATOM 10404 C CA . GLU B 1 318 ? 17.188 30.031 3.154 1 64.06 318 GLU B CA 1
ATOM 10405 C C . GLU B 1 318 ? 16.969 31.359 3.859 1 64.06 318 GLU B C 1
ATOM 10407 O O . GLU B 1 318 ? 16.422 32.312 3.271 1 64.06 318 GLU B O 1
ATOM 10412 N N . LYS B 1 319 ? 17.391 31.406 5.117 1 62.06 319 LYS B N 1
ATOM 10413 C CA . LYS B 1 319 ? 17.297 32.656 5.867 1 62.06 319 LYS B CA 1
ATOM 10414 C C . LYS B 1 319 ? 18.141 33.75 5.215 1 62.06 319 LYS B C 1
ATOM 10416 O O . LYS B 1 319 ? 17.703 34.906 5.105 1 62.06 319 LYS B O 1
ATOM 10421 N N . ARG B 1 320 ? 19.25 33.219 4.715 1 57.06 320 ARG B N 1
ATOM 10422 C CA . ARG B 1 320 ? 20.141 34.188 4.066 1 57.06 320 ARG B CA 1
ATOM 10423 C C . ARG B 1 320 ? 19.562 34.656 2.727 1 57.06 320 ARG B C 1
ATOM 10425 O O . ARG B 1 320 ? 19.672 35.812 2.367 1 57.06 320 ARG B O 1
ATOM 10432 N N . LEU B 1 321 ? 18.938 33.688 2.066 1 56.66 321 LEU B N 1
ATOM 10433 C CA . LEU B 1 321 ? 18.344 34.031 0.778 1 56.66 321 LEU B CA 1
ATOM 10434 C C . LEU B 1 321 ? 17.156 34.969 0.957 1 56.66 321 LEU B C 1
ATOM 10436 O O . LEU B 1 321 ? 16.953 35.875 0.144 1 56.66 321 LEU B O 1
ATOM 10440 N N . ARG B 1 322 ? 16.5 34.688 1.948 1 54.72 322 ARG B N 1
ATOM 10441 C CA . ARG B 1 322 ? 15.375 35.562 2.24 1 54.72 322 ARG B CA 1
ATOM 10442 C C . ARG B 1 322 ? 15.867 36.969 2.557 1 54.72 322 ARG B C 1
ATOM 10444 O O . ARG B 1 322 ? 15.156 37.938 2.305 1 54.72 322 ARG B O 1
ATOM 10451 N N . GLN B 1 323 ? 17.172 36.938 3.164 1 48.41 323 GLN B N 1
ATOM 10452 C CA . GLN B 1 323 ? 17.75 38.25 3.514 1 48.41 323 GLN B CA 1
ATOM 10453 C C . GLN B 1 323 ? 18.453 38.875 2.318 1 48.41 323 GLN B C 1
ATOM 10455 O O . GLN B 1 323 ? 19.047 39.938 2.432 1 48.41 323 GLN B O 1
ATOM 10460 N N . GLY B 1 324 ? 18.156 38.406 0.956 1 44.69 324 GLY B N 1
ATOM 10461 C CA . GLY B 1 324 ? 18.594 39.062 -0.27 1 44.69 324 GLY B CA 1
ATOM 10462 C C . GLY B 1 324 ? 19.875 38.469 -0.832 1 44.69 324 GLY B C 1
ATOM 10463 O O . GLY B 1 324 ? 20.5 39.062 -1.728 1 44.69 324 GLY B O 1
ATOM 10464 N N . TYR B 1 325 ? 20.547 37.438 -0.162 1 41.41 325 TYR B N 1
ATOM 10465 C CA . TYR B 1 325 ? 21.844 37.031 -0.712 1 41.41 325 TYR B CA 1
ATOM 10466 C C . TYR B 1 325 ? 21.656 36.219 -1.984 1 41.41 325 TYR B C 1
ATOM 10468 O O . TYR B 1 325 ? 20.641 35.562 -2.154 1 41.41 325 TYR B O 1
ATOM 10476 N N . ASP B 1 326 ? 22.375 36.438 -3.105 1 39.94 326 ASP B N 1
ATOM 10477 C CA . ASP B 1 326 ? 22.344 35.969 -4.492 1 39.94 326 ASP B CA 1
ATOM 10478 C C . ASP B 1 326 ? 22.281 34.469 -4.562 1 39.94 326 ASP B C 1
ATOM 10480 O O . ASP B 1 326 ? 22.984 33.75 -3.834 1 39.94 326 ASP B O 1
ATOM 10484 N N . GLU B 1 327 ? 21.234 33.906 -5.012 1 43.38 327 GLU B N 1
ATOM 10485 C CA . GLU B 1 327 ? 20.812 32.531 -5.363 1 43.38 327 GLU B CA 1
ATOM 10486 C C . GLU B 1 327 ? 21.953 31.75 -6.004 1 43.38 327 GLU B C 1
ATOM 10488 O O . GLU B 1 327 ? 21.922 30.516 -6.023 1 43.38 327 GLU B O 1
ATOM 10493 N N . GLU B 1 328 ? 22.844 32.406 -6.77 1 38.56 328 GLU B N 1
ATOM 10494 C CA . GLU B 1 328 ? 23.703 31.719 -7.723 1 38.56 328 GLU B CA 1
ATOM 10495 C C . GLU B 1 328 ? 24.516 30.625 -7.035 1 38.56 328 GLU B C 1
ATOM 10497 O O . GLU B 1 328 ? 24.859 29.609 -7.645 1 38.56 328 GLU B O 1
ATOM 10502 N N . GLN B 1 329 ? 24.938 30.859 -5.812 1 38.34 329 GLN B N 1
ATOM 10503 C CA . GLN B 1 329 ? 25.938 29.922 -5.285 1 38.34 329 GLN B CA 1
ATOM 10504 C C . GLN B 1 329 ? 25.297 28.609 -4.871 1 38.34 329 GLN B C 1
ATOM 10506 O O . GLN B 1 329 ? 26 27.625 -4.629 1 38.34 329 GLN B O 1
ATOM 10511 N N . ALA B 1 330 ? 24.094 28.609 -4.488 1 39.91 330 ALA B N 1
ATOM 10512 C CA . ALA B 1 330 ? 23.5 27.391 -3.93 1 39.91 330 ALA B CA 1
ATOM 10513 C C . ALA B 1 330 ? 23.453 26.281 -4.973 1 39.91 330 ALA B C 1
ATOM 10515 O O . ALA B 1 330 ? 23.328 25.109 -4.625 1 39.91 330 ALA B O 1
ATOM 10516 N N . GLU B 1 331 ? 23.25 26.562 -6.258 1 39.47 331 GLU B N 1
ATOM 10517 C CA . GLU B 1 331 ? 23.125 25.531 -7.27 1 39.47 331 GLU B CA 1
ATOM 10518 C C . GLU B 1 331 ? 24.391 24.672 -7.332 1 39.47 331 GLU B C 1
ATOM 10520 O O . GLU B 1 331 ? 24.422 23.641 -8 1 39.47 331 GLU B O 1
ATOM 10525 N N . ILE B 1 332 ? 25.531 25.219 -6.988 1 37.06 332 ILE B N 1
ATOM 10526 C CA . ILE B 1 332 ? 26.766 24.5 -7.285 1 37.06 332 ILE B CA 1
ATOM 10527 C C . ILE B 1 332 ? 26.797 23.188 -6.512 1 37.06 332 ILE B C 1
ATOM 10529 O O . ILE B 1 332 ? 27.641 22.328 -6.762 1 37.06 332 ILE B O 1
ATOM 10533 N N . LEU B 1 333 ? 26.062 23.219 -5.43 1 36.31 333 LEU B N 1
ATOM 10534 C CA . LEU B 1 333 ? 26.328 22 -4.676 1 36.31 333 LEU B CA 1
ATOM 10535 C C . LEU B 1 333 ? 25.781 20.781 -5.398 1 36.31 333 LEU B C 1
ATOM 10537 O O . LEU B 1 333 ? 25.719 19.688 -4.828 1 36.31 333 LEU B O 1
ATOM 10541 N N . HIS B 1 334 ? 24.969 21 -6.352 1 37.41 334 HIS B N 1
ATOM 10542 C CA . HIS B 1 334 ? 24.625 19.703 -6.945 1 37.41 334 HIS B CA 1
ATOM 10543 C C . HIS B 1 334 ? 25.875 18.953 -7.406 1 37.41 334 HIS B C 1
ATOM 10545 O O . HIS B 1 334 ? 26.562 19.406 -8.312 1 37.41 334 HIS B O 1
ATOM 10551 N N . GLU B 1 335 ? 26.5 18.391 -6.527 1 39.66 335 GLU B N 1
ATOM 10552 C CA . GLU B 1 335 ? 27.594 17.438 -6.695 1 39.66 335 GLU B CA 1
ATOM 10553 C C . GLU B 1 335 ? 27.438 16.641 -7.984 1 39.66 335 GLU B C 1
ATOM 10555 O O . GLU B 1 335 ? 26.359 16.125 -8.281 1 39.66 335 GLU B O 1
ATOM 10560 N N . SER B 1 336 ? 28.078 17.109 -8.984 1 38.53 336 SER B N 1
ATOM 10561 C CA . SER B 1 336 ? 28.312 16.344 -10.203 1 38.53 336 SER B CA 1
ATOM 10562 C C . SER B 1 336 ? 28.281 14.844 -9.922 1 38.53 336 SER B C 1
ATOM 10564 O O . SER B 1 336 ? 28.875 14.375 -8.953 1 38.53 336 SER B O 1
ATOM 10566 N N . HIS B 1 337 ? 27.266 14.32 -10.07 1 41.56 337 HIS B N 1
ATOM 10567 C CA . HIS B 1 337 ? 27.094 12.875 -10.008 1 41.56 337 HIS B CA 1
ATOM 10568 C C . HIS B 1 337 ? 28.391 12.148 -10.281 1 41.56 337 HIS B C 1
ATOM 10570 O O . HIS B 1 337 ? 28.734 11.18 -9.594 1 41.56 337 HIS B O 1
ATOM 10576 N N . GLY B 1 338 ? 28.719 12.039 -11.742 1 43.5 338 GLY B N 1
ATOM 10577 C CA . GLY B 1 338 ? 29.422 10.953 -12.414 1 43.5 338 GLY B CA 1
ATOM 10578 C C . GLY B 1 338 ? 30.859 10.805 -11.969 1 43.5 338 GLY B C 1
ATOM 10579 O O . GLY B 1 338 ? 31.375 11.641 -11.234 1 43.5 338 GLY B O 1
ATOM 10580 N N . ALA B 1 339 ? 31.531 9.586 -12.43 1 50.19 339 ALA B N 1
ATOM 10581 C CA . ALA B 1 339 ? 32.875 9.031 -12.469 1 50.19 339 ALA B CA 1
ATOM 10582 C C . ALA B 1 339 ? 33.875 10.039 -13.047 1 50.19 339 ALA B C 1
ATOM 10584 O O . ALA B 1 339 ? 33.906 10.258 -14.258 1 50.19 339 ALA B O 1
ATOM 10585 N N . ASP B 1 340 ? 34.031 11.117 -12.617 1 55.22 340 ASP B N 1
ATOM 10586 C CA . ASP B 1 340 ? 35 12.055 -13.125 1 55.22 340 ASP B CA 1
ATOM 10587 C C . ASP B 1 340 ? 36.344 11.367 -13.359 1 55.22 340 ASP B C 1
ATOM 10589 O O . ASP B 1 340 ? 37.219 11.406 -12.5 1 55.22 340 ASP B O 1
ATOM 10593 N N . ILE B 1 341 ? 36.281 10.289 -14.172 1 67.06 341 ILE B N 1
ATOM 10594 C CA . ILE B 1 341 ? 37.594 9.719 -14.5 1 67.06 341 ILE B CA 1
ATOM 10595 C C . ILE B 1 341 ? 38.344 10.648 -15.445 1 67.06 341 ILE B C 1
ATOM 10597 O O . ILE B 1 341 ? 37.812 11.023 -16.5 1 67.06 341 ILE B O 1
ATOM 10601 N N . ARG B 1 342 ? 39.312 11.328 -14.984 1 65.31 342 ARG B N 1
ATOM 10602 C CA . ARG B 1 342 ? 40.156 12.172 -15.805 1 65.31 342 ARG B CA 1
ATOM 10603 C C . ARG B 1 342 ? 41.344 11.375 -16.344 1 65.31 342 ARG B C 1
ATOM 10605 O O . ARG B 1 342 ? 41.844 10.477 -15.664 1 65.31 342 ARG B O 1
ATOM 10612 N N . ARG B 1 343 ? 41.562 11.578 -17.641 1 78.25 343 ARG B N 1
ATOM 10613 C CA . ARG B 1 343 ? 42.75 10.961 -18.234 1 78.25 343 ARG B CA 1
ATOM 10614 C C . ARG B 1 343 ? 44.031 11.492 -17.594 1 78.25 343 ARG B C 1
ATOM 10616 O O . ARG B 1 343 ? 44.188 12.703 -17.422 1 78.25 343 ARG B O 1
ATOM 10623 N N . THR B 1 344 ? 44.844 10.617 -17.125 1 77.5 344 THR B N 1
ATOM 10624 C CA . THR B 1 344 ? 46.062 11.031 -16.469 1 77.5 344 THR B CA 1
ATOM 10625 C C . THR B 1 344 ? 47.125 11.445 -17.5 1 77.5 344 THR B C 1
ATOM 10627 O O . THR B 1 344 ? 47.969 12.312 -17.219 1 77.5 344 THR B O 1
ATOM 10630 N N . GLY B 1 345 ? 47.094 11.055 -18.781 1 76.88 345 GLY B N 1
ATOM 10631 C CA . GLY B 1 345 ? 48.094 11.367 -19.797 1 76.88 345 GLY B CA 1
ATOM 10632 C C . GLY B 1 345 ? 49.375 10.57 -19.641 1 76.88 345 GLY B C 1
ATOM 10633 O O . GLY B 1 345 ? 50.281 10.641 -20.484 1 76.88 345 GLY B O 1
ATOM 10634 N N . ARG B 1 346 ? 49.531 9.891 -18.547 1 82.69 346 ARG B N 1
ATOM 10635 C CA . ARG B 1 346 ? 50.719 9.086 -18.281 1 82.69 346 ARG B CA 1
ATOM 10636 C C . ARG B 1 346 ? 50.5 7.629 -18.672 1 82.69 346 ARG B C 1
ATOM 10638 O O . ARG B 1 346 ? 49.375 7.156 -18.672 1 82.69 346 ARG B O 1
ATOM 10645 N N . PHE B 1 347 ? 51.656 6.984 -19.094 1 86.81 347 PHE B N 1
ATOM 10646 C CA . PHE B 1 347 ? 51.594 5.559 -19.391 1 86.81 347 PHE B CA 1
ATOM 10647 C C . PHE B 1 347 ? 51.219 4.762 -18.141 1 86.81 347 PHE B C 1
ATOM 10649 O O . PHE B 1 347 ? 51.938 4.816 -17.141 1 86.81 347 PHE B O 1
ATOM 10656 N N . CYS B 1 348 ? 50.125 4.051 -18.094 1 90.38 348 CYS B N 1
ATOM 10657 C CA . CYS B 1 348 ? 49.625 3.238 -17 1 90.38 348 CYS B CA 1
ATOM 10658 C C . CYS B 1 348 ? 49.25 4.105 -15.797 1 90.38 348 CYS B C 1
ATOM 10660 O O . CYS B 1 348 ? 49.469 3.693 -14.648 1 90.38 348 CYS B O 1
ATOM 10662 N N . GLY B 1 349 ? 48.969 5.254 -16.047 1 86.44 349 GLY B N 1
ATOM 10663 C CA . GLY B 1 349 ? 48.656 6.164 -14.961 1 86.44 349 GLY B CA 1
ATOM 10664 C C . GLY B 1 349 ? 47.344 5.844 -14.289 1 86.44 349 GLY B C 1
ATOM 10665 O O . GLY B 1 349 ? 47.219 5.898 -13.062 1 86.44 349 GLY B O 1
ATOM 10666 N N . GLY B 1 350 ? 46.438 5.438 -15.078 1 87.31 350 GLY B N 1
ATOM 10667 C CA . GLY B 1 350 ? 45.125 5.137 -14.531 1 87.31 350 GLY B CA 1
ATOM 10668 C C . GLY B 1 350 ? 45.156 3.965 -13.562 1 87.31 350 GLY B C 1
ATOM 10669 O O . GLY B 1 350 ? 44.562 4.035 -12.484 1 87.31 350 GLY B O 1
ATOM 10670 N N . ILE B 1 351 ? 45.844 2.951 -13.867 1 90.69 351 ILE B N 1
ATOM 10671 C CA . ILE B 1 351 ? 45.875 1.751 -13.039 1 90.69 351 ILE B CA 1
ATOM 10672 C C . ILE B 1 351 ? 46.625 2.027 -11.758 1 90.69 351 ILE B C 1
ATOM 10674 O O . ILE B 1 351 ? 46.281 1.527 -10.688 1 90.69 351 ILE B O 1
ATOM 10678 N N . ILE B 1 352 ? 47.625 2.762 -11.844 1 91.12 352 ILE B N 1
ATOM 10679 C CA . ILE B 1 352 ? 48.406 3.076 -10.656 1 91.12 352 ILE B CA 1
ATOM 10680 C C . ILE B 1 352 ? 47.562 3.922 -9.695 1 91.12 352 ILE B C 1
ATOM 10682 O O . ILE B 1 352 ? 47.594 3.697 -8.484 1 91.12 352 ILE B O 1
ATOM 10686 N N . ASP B 1 353 ? 46.906 4.816 -10.242 1 88.25 353 ASP B N 1
ATOM 10687 C CA . ASP B 1 353 ? 46.062 5.652 -9.398 1 88.25 353 ASP B CA 1
ATOM 10688 C C . ASP B 1 353 ? 44.938 4.824 -8.734 1 88.25 353 ASP B C 1
ATOM 10690 O O . ASP B 1 353 ? 44.625 5.047 -7.57 1 88.25 353 ASP B O 1
ATOM 10694 N N . ASP B 1 354 ? 44.438 3.926 -9.492 1 90.75 354 ASP B N 1
ATOM 10695 C CA . ASP B 1 354 ? 43.406 3.066 -8.938 1 90.75 354 ASP B CA 1
ATOM 10696 C C . ASP B 1 354 ? 43.938 2.182 -7.82 1 90.75 354 ASP B C 1
ATOM 10698 O O . ASP B 1 354 ? 43.312 2.014 -6.777 1 90.75 354 ASP B O 1
ATOM 10702 N N . CYS B 1 355 ? 45.094 1.621 -7.996 1 90.62 355 CYS B N 1
ATOM 10703 C CA . CYS B 1 355 ? 45.719 0.759 -6.996 1 90.62 355 CYS B CA 1
ATOM 10704 C C . CYS B 1 355 ? 46.031 1.539 -5.727 1 90.62 355 CYS B C 1
ATOM 10706 O O . CYS B 1 355 ? 45.875 1.03 -4.621 1 90.62 355 CYS B O 1
ATOM 10708 N N . LYS B 1 356 ? 46.438 2.736 -5.891 1 88.81 356 LYS B N 1
ATOM 10709 C CA . LYS B 1 356 ? 46.75 3.568 -4.73 1 88.81 356 LYS B CA 1
ATOM 10710 C C . LYS B 1 356 ? 45.469 3.918 -3.957 1 88.81 356 LYS B C 1
ATOM 10712 O O . LYS B 1 356 ? 45.469 3.922 -2.723 1 88.81 356 LYS B O 1
ATOM 10717 N N . ARG B 1 357 ? 44.531 4.195 -4.711 1 87.5 357 ARG B N 1
ATOM 10718 C CA . ARG B 1 357 ? 43.281 4.551 -4.078 1 87.5 357 ARG B CA 1
ATOM 10719 C C . ARG B 1 357 ? 42.688 3.365 -3.322 1 87.5 357 ARG B C 1
ATOM 10721 O O . ARG B 1 357 ? 42.188 3.521 -2.211 1 87.5 357 ARG B O 1
ATOM 10728 N N . LYS B 1 358 ? 42.781 2.152 -3.889 1 89.12 358 LYS B N 1
ATOM 10729 C CA . LYS B 1 358 ? 42.125 0.978 -3.303 1 89.12 358 LYS B CA 1
ATOM 10730 C C . LYS B 1 358 ? 43 0.35 -2.225 1 89.12 358 LYS B C 1
ATOM 10732 O O . LYS B 1 358 ? 42.531 -0.355 -1.345 1 89.12 358 LYS B O 1
ATOM 10737 N N . ALA B 1 359 ? 44.219 0.605 -2.273 1 88.94 359 ALA B N 1
ATOM 10738 C CA . ALA B 1 359 ? 45.156 0.04 -1.288 1 88.94 359 ALA B CA 1
ATOM 10739 C C . ALA B 1 359 ? 44.844 0.55 0.114 1 88.94 359 ALA B C 1
ATOM 10741 O O . ALA B 1 359 ? 45.031 -0.165 1.101 1 88.94 359 ALA B O 1
ATOM 10742 N N . LYS B 1 360 ? 44.281 1.694 0.215 1 86.81 360 LYS B N 1
ATOM 10743 C CA . LYS B 1 360 ? 43.969 2.295 1.506 1 86.81 360 LYS B CA 1
ATOM 10744 C C . LYS B 1 360 ? 42.781 1.589 2.162 1 86.81 360 LYS B C 1
ATOM 10746 O O . LYS B 1 360 ? 42.688 1.535 3.391 1 86.81 360 LYS B O 1
ATOM 10751 N N . PHE B 1 361 ? 41.938 1.033 1.321 1 88.88 361 PHE B N 1
ATOM 10752 C CA . PHE B 1 361 ? 40.719 0.456 1.854 1 88.88 361 PHE B CA 1
ATOM 10753 C C . PHE B 1 361 ? 40.688 -1.058 1.672 1 88.88 361 PHE B C 1
ATOM 10755 O O . PHE B 1 361 ? 39.688 -1.71 1.915 1 88.88 361 PHE B O 1
ATOM 10762 N N . TYR B 1 362 ? 41.75 -1.721 1.292 1 90.19 362 TYR B N 1
ATOM 10763 C CA . TYR B 1 362 ? 41.812 -3.143 0.973 1 90.19 362 TYR B CA 1
ATOM 10764 C C . TYR B 1 362 ? 41.531 -3.988 2.207 1 90.19 362 TYR B C 1
ATOM 10766 O O . TYR B 1 362 ? 40.719 -4.926 2.15 1 90.19 362 TYR B O 1
ATOM 10774 N N . VAL B 1 363 ? 42 -3.592 3.344 1 89.31 363 VAL B N 1
ATOM 10775 C CA . VAL B 1 363 ? 41.812 -4.355 4.574 1 89.31 363 VAL B CA 1
ATOM 10776 C C . VAL B 1 363 ? 40.438 -4.078 5.148 1 89.31 363 VAL B C 1
ATOM 10778 O O . VAL B 1 363 ? 39.812 -4.977 5.711 1 89.31 363 VAL B O 1
ATOM 10781 N N . ALA B 1 364 ? 39.969 -2.951 4.941 1 88.12 364 ALA B N 1
ATOM 10782 C CA . ALA B 1 364 ? 38.656 -2.578 5.434 1 88.12 364 ALA B CA 1
ATOM 10783 C C . ALA B 1 364 ? 37.562 -3.367 4.719 1 88.12 364 ALA B C 1
ATOM 10785 O O . ALA B 1 364 ? 36.5 -3.654 5.305 1 88.12 364 ALA B O 1
ATOM 10786 N N . ASP B 1 365 ? 37.781 -3.764 3.502 1 90.12 365 ASP B N 1
ATOM 10787 C CA . ASP B 1 365 ? 36.812 -4.527 2.723 1 90.12 365 ASP B CA 1
ATOM 10788 C C . ASP B 1 365 ? 36.594 -5.914 3.324 1 90.12 365 ASP B C 1
ATOM 10790 O O . ASP B 1 365 ? 35.531 -6.504 3.168 1 90.12 365 ASP B O 1
ATOM 10794 N N . PHE B 1 366 ? 37.562 -6.445 4.027 1 91 366 PHE B N 1
ATOM 10795 C CA . PHE B 1 366 ? 37.438 -7.773 4.617 1 91 366 PHE B CA 1
ATOM 10796 C C . PHE B 1 366 ? 36.844 -7.684 6.023 1 91 366 PHE B C 1
ATOM 10798 O O . PHE B 1 366 ? 36.125 -8.578 6.449 1 91 366 PHE B O 1
ATOM 10805 N N . ARG B 1 367 ? 37.062 -6.594 6.641 1 87.38 367 ARG B N 1
ATOM 10806 C CA . ARG B 1 367 ? 36.594 -6.414 8.008 1 87.38 367 ARG B CA 1
ATOM 10807 C C . ARG B 1 367 ? 35.125 -6.031 8.039 1 87.38 367 ARG B C 1
ATOM 10809 O O . ARG B 1 367 ? 34.375 -6.477 8.914 1 87.38 367 ARG B O 1
ATOM 10816 N N . ASP B 1 368 ? 34.688 -5.32 7.152 1 84.5 368 ASP B N 1
ATOM 10817 C CA . ASP B 1 368 ? 33.312 -4.797 7.141 1 84.5 368 ASP B CA 1
ATOM 10818 C C . ASP B 1 368 ? 32.312 -5.875 6.738 1 84.5 368 ASP B C 1
ATOM 10820 O O . ASP B 1 368 ? 31.109 -5.68 6.848 1 84.5 368 ASP B O 1
ATOM 10824 N N . ALA B 1 369 ? 32.719 -7.016 6.363 1 87.62 369 ALA B N 1
ATOM 10825 C CA . ALA B 1 369 ? 31.844 -8.07 5.863 1 87.62 369 ALA B CA 1
ATOM 10826 C C . ALA B 1 369 ? 31.219 -8.852 7.016 1 87.62 369 ALA B C 1
ATOM 10828 O O . ALA B 1 369 ? 30.234 -9.555 6.832 1 87.62 369 ALA B O 1
ATOM 10829 N N . PHE B 1 370 ? 31.703 -8.711 8.164 1 87.44 370 PHE B N 1
ATOM 10830 C CA . PHE B 1 370 ? 31.234 -9.523 9.281 1 87.44 370 PHE B CA 1
ATOM 10831 C C . PHE B 1 370 ? 29.922 -8.977 9.828 1 87.44 370 PHE B C 1
ATOM 10833 O O . PHE B 1 370 ? 29.906 -8.305 10.859 1 87.44 370 PHE B O 1
ATOM 10840 N N . HIS B 1 371 ? 28.906 -9.227 9.18 1 86.31 371 HIS B N 1
ATOM 10841 C CA . HIS B 1 371 ? 27.531 -8.852 9.508 1 86.31 371 HIS B CA 1
ATOM 10842 C C . HIS B 1 371 ? 26.547 -9.914 9.047 1 86.31 371 HIS B C 1
ATOM 10844 O O . HIS B 1 371 ? 26.812 -10.641 8.086 1 86.31 371 HIS B O 1
ATOM 10850 N N . ILE B 1 372 ? 25.438 -10.094 9.672 1 83.94 372 ILE B N 1
ATOM 10851 C CA . ILE B 1 372 ? 24.422 -11.102 9.391 1 83.94 372 ILE B CA 1
ATOM 10852 C C . ILE B 1 372 ? 23.875 -10.898 7.98 1 83.94 372 ILE B C 1
ATOM 10854 O O . ILE B 1 372 ? 23.5 -11.859 7.305 1 83.94 372 ILE B O 1
ATOM 10858 N N . GLN B 1 373 ? 23.812 -9.672 7.602 1 86.25 373 GLN B N 1
ATOM 10859 C CA . GLN B 1 373 ? 23.328 -9.367 6.262 1 86.25 373 GLN B CA 1
ATOM 10860 C C . GLN B 1 373 ? 24.219 -10 5.195 1 86.25 373 GLN B C 1
ATOM 10862 O O . GLN B 1 373 ? 23.734 -10.383 4.125 1 86.25 373 GLN B O 1
ATOM 10867 N N . SER B 1 374 ? 25.484 -10.156 5.48 1 91.75 374 SER B N 1
ATOM 10868 C CA . SER B 1 374 ? 26.422 -10.75 4.531 1 91.75 374 SER B CA 1
ATOM 10869 C C . SER B 1 374 ? 26.172 -12.25 4.383 1 91.75 374 SER B C 1
ATOM 10871 O O . SER B 1 374 ? 26.312 -12.797 3.289 1 91.75 374 SER B O 1
ATOM 10873 N N . ILE B 1 375 ? 25.703 -12.867 5.41 1 91.06 375 ILE B N 1
ATOM 10874 C CA . ILE B 1 375 ? 25.422 -14.297 5.352 1 91.06 375 ILE B CA 1
ATOM 10875 C C . ILE B 1 375 ? 24.188 -14.555 4.488 1 91.06 375 ILE B C 1
ATOM 10877 O O . ILE B 1 375 ? 24.188 -15.461 3.652 1 91.06 375 ILE B O 1
ATOM 10881 N N . ALA B 1 376 ? 23.234 -13.773 4.711 1 89.06 376 ALA B N 1
ATOM 10882 C CA . ALA B 1 376 ? 22.016 -13.906 3.912 1 89.06 376 ALA B CA 1
ATOM 10883 C C . ALA B 1 376 ? 22.312 -13.648 2.436 1 89.06 376 ALA B C 1
ATOM 10885 O O . ALA B 1 376 ? 21.797 -14.367 1.566 1 89.06 376 ALA B O 1
ATOM 10886 N N . SER B 1 377 ? 23.109 -12.656 2.215 1 91.5 377 SER B N 1
ATOM 10887 C CA . SER B 1 377 ? 23.453 -12.328 0.833 1 91.5 377 SER B CA 1
ATOM 10888 C C . SER B 1 377 ? 24.25 -13.453 0.174 1 91.5 377 SER B C 1
ATOM 10890 O O . SER B 1 377 ? 24.047 -13.758 -1.001 1 91.5 377 SER B O 1
ATOM 10892 N N . ILE B 1 378 ? 25.094 -14.172 0.908 1 94.12 378 ILE B N 1
ATOM 10893 C CA . ILE B 1 378 ? 25.922 -15.25 0.391 1 94.12 378 ILE B CA 1
ATOM 10894 C C . ILE B 1 378 ? 25.047 -16.422 -0.049 1 94.12 378 ILE B C 1
ATOM 10896 O O . ILE B 1 378 ? 25.172 -16.906 -1.171 1 94.12 378 ILE B O 1
ATOM 10900 N N . ILE B 1 379 ? 24.156 -16.781 0.735 1 88.69 379 ILE B N 1
ATOM 10901 C CA . ILE B 1 379 ? 23.328 -17.938 0.444 1 88.69 379 ILE B CA 1
ATOM 10902 C C . ILE B 1 379 ? 22.359 -17.609 -0.701 1 88.69 379 ILE B C 1
ATOM 10904 O O . ILE B 1 379 ? 22.188 -18.422 -1.618 1 88.69 379 ILE B O 1
ATOM 10908 N N . PHE B 1 380 ? 21.875 -16.5 -0.605 1 87.56 380 PHE B N 1
ATOM 10909 C CA . PHE B 1 380 ? 20.953 -16.062 -1.64 1 87.56 380 PHE B CA 1
ATOM 10910 C C . PHE B 1 380 ? 21.641 -15.992 -2.996 1 87.56 380 PHE B C 1
ATOM 10912 O O . PHE B 1 380 ? 21.141 -16.562 -3.979 1 87.56 380 PHE B O 1
ATOM 10919 N N . LEU B 1 381 ? 22.719 -15.344 -3.02 1 91.94 381 LEU B N 1
ATOM 10920 C CA . LEU B 1 381 ? 23.406 -15.133 -4.289 1 91.94 381 LEU B CA 1
ATOM 10921 C C . LEU B 1 381 ? 24.062 -16.422 -4.773 1 91.94 381 LEU B C 1
ATOM 10923 O O . LEU B 1 381 ? 24.328 -16.578 -5.965 1 91.94 381 LEU B O 1
ATOM 10927 N N . TYR B 1 382 ? 24.375 -17.344 -3.895 1 91.69 382 TYR B N 1
ATOM 10928 C CA . TYR B 1 382 ? 24.859 -18.656 -4.309 1 91.69 382 TYR B CA 1
ATOM 10929 C C . TYR B 1 382 ? 23.844 -19.359 -5.191 1 91.69 382 TYR B C 1
ATOM 10931 O O . TYR B 1 382 ? 24.172 -19.828 -6.289 1 91.69 382 TYR B O 1
ATOM 10939 N N . PHE B 1 383 ? 22.656 -19.312 -4.793 1 84.5 383 PHE B N 1
ATOM 10940 C CA . PHE B 1 383 ? 21.609 -19.984 -5.555 1 84.5 383 PHE B CA 1
ATOM 10941 C C . PHE B 1 383 ? 21.234 -19.188 -6.797 1 84.5 383 PHE B C 1
ATOM 10943 O O . PHE B 1 383 ? 20.922 -19.75 -7.84 1 84.5 383 PHE B O 1
ATOM 10950 N N . ALA B 1 384 ? 21.312 -17.859 -6.559 1 86.12 384 ALA B N 1
ATOM 10951 C CA . ALA B 1 384 ? 20.984 -16.984 -7.68 1 86.12 384 ALA B CA 1
ATOM 10952 C C . ALA B 1 384 ? 22.016 -17.109 -8.797 1 86.12 384 ALA B C 1
ATOM 10954 O O . ALA B 1 384 ? 21.688 -16.953 -9.977 1 86.12 384 ALA B O 1
ATOM 10955 N N . SER B 1 385 ? 23.219 -17.359 -8.461 1 89.69 385 SER B N 1
ATOM 10956 C CA . SER B 1 385 ? 24.281 -17.484 -9.453 1 89.69 385 SER B CA 1
ATOM 10957 C C . SER B 1 385 ? 24.344 -18.906 -10.008 1 89.69 385 SER B C 1
ATOM 10959 O O . SER B 1 385 ? 24.703 -19.094 -11.172 1 89.69 385 SER B O 1
ATOM 10961 N N . MET B 1 386 ? 24.016 -19.859 -9.25 1 85.06 386 MET B N 1
ATOM 10962 C CA . MET B 1 386 ? 24.141 -21.25 -9.664 1 85.06 386 MET B CA 1
ATOM 10963 C C . MET B 1 386 ? 23.125 -21.594 -10.742 1 85.06 386 MET B C 1
ATOM 10965 O O . MET B 1 386 ? 23.422 -22.312 -11.688 1 85.06 386 MET B O 1
ATOM 10969 N N . THR B 1 387 ? 22.047 -20.969 -10.695 1 77.5 387 THR B N 1
ATOM 10970 C CA . THR B 1 387 ? 20.953 -21.328 -11.594 1 77.5 387 THR B CA 1
ATOM 10971 C C . THR B 1 387 ? 21.281 -20.906 -13.023 1 77.5 387 THR B C 1
ATOM 10973 O O . THR B 1 387 ? 21.234 -21.734 -13.938 1 77.5 387 THR B O 1
ATOM 10976 N N . PRO B 1 388 ? 21.656 -19.703 -13.203 1 80.06 388 PRO B N 1
ATOM 10977 C CA . PRO B 1 388 ? 22 -19.359 -14.586 1 80.06 388 PRO B CA 1
ATOM 10978 C C . PRO B 1 388 ? 23.25 -20.094 -15.078 1 80.06 388 PRO B C 1
ATOM 10980 O O . PRO B 1 388 ? 23.359 -20.391 -16.266 1 80.06 388 PRO B O 1
ATOM 10983 N N . LEU B 1 389 ? 24.141 -20.438 -14.234 1 86.62 389 LEU B N 1
ATOM 10984 C CA . LEU B 1 389 ? 25.359 -21.141 -14.625 1 86.62 389 LEU B CA 1
ATOM 10985 C C . LEU B 1 389 ? 25.047 -22.531 -15.141 1 86.62 389 LEU B C 1
ATOM 10987 O O . LEU B 1 389 ? 25.594 -22.953 -16.172 1 86.62 389 LEU B O 1
ATOM 10991 N N . VAL B 1 390 ? 24.172 -23.172 -14.5 1 78.81 390 VAL B N 1
ATOM 10992 C CA . VAL B 1 390 ? 23.828 -24.531 -14.891 1 78.81 390 VAL B CA 1
ATOM 10993 C C . VAL B 1 390 ? 22.938 -24.5 -16.125 1 78.81 390 VAL B C 1
ATOM 10995 O O . VAL B 1 390 ? 23.078 -25.328 -17.031 1 78.81 390 VAL B O 1
ATOM 10998 N N . THR B 1 391 ? 22.156 -23.562 -16.156 1 72.31 391 THR B N 1
ATOM 10999 C CA . THR B 1 391 ? 21.234 -23.453 -17.281 1 72.31 391 THR B CA 1
ATOM 11000 C C . THR B 1 391 ? 21.984 -23.047 -18.562 1 72.31 391 THR B C 1
ATOM 11002 O O . THR B 1 391 ? 21.812 -23.672 -19.609 1 72.31 391 THR B O 1
ATOM 11005 N N . PHE B 1 392 ? 22.781 -22.047 -18.406 1 75.44 392 PHE B N 1
ATOM 11006 C CA . PHE B 1 392 ? 23.547 -21.594 -19.562 1 75.44 392 PHE B CA 1
ATOM 11007 C C . PHE B 1 392 ? 24.625 -22.609 -19.938 1 75.44 392 PHE B C 1
ATOM 11009 O O . PHE B 1 392 ? 24.922 -22.812 -21.109 1 75.44 392 PHE B O 1
ATOM 11016 N N . GLY B 1 393 ? 25.141 -23.219 -18.984 1 80.94 393 GLY B N 1
ATOM 11017 C CA . GLY B 1 393 ? 26.109 -24.266 -19.25 1 80.94 393 GLY B CA 1
ATOM 11018 C C . GLY B 1 393 ? 25.531 -25.469 -19.969 1 80.94 393 GLY B C 1
ATOM 11019 O O . GLY B 1 393 ? 26.141 -26.016 -20.875 1 80.94 393 GLY B O 1
ATOM 11020 N N . GLY B 1 394 ? 24.359 -25.844 -19.531 1 75 394 GLY B N 1
ATOM 11021 C CA . GLY B 1 394 ? 23.672 -26.922 -20.219 1 75 394 GLY B CA 1
ATOM 11022 C C . GLY B 1 394 ? 23.297 -26.578 -21.656 1 75 394 GLY B C 1
ATOM 11023 O O . GLY B 1 394 ? 23.469 -27.406 -22.562 1 75 394 GLY B O 1
ATOM 11024 N N . LEU B 1 395 ? 22.891 -25.406 -21.797 1 73.44 395 LEU B N 1
ATOM 11025 C CA . LEU B 1 395 ? 22.562 -24.938 -23.141 1 73.44 395 LEU B CA 1
ATOM 11026 C C . LEU B 1 395 ? 23.812 -24.859 -24.016 1 73.44 395 LEU B C 1
ATOM 11028 O O . LEU B 1 395 ? 23.766 -25.234 -25.203 1 73.44 395 LEU B O 1
ATOM 11032 N N . MET B 1 396 ? 24.844 -24.406 -23.438 1 82.88 396 MET B N 1
ATOM 11033 C CA . MET B 1 396 ? 26.109 -24.297 -24.141 1 82.88 396 MET B CA 1
ATOM 11034 C C . MET B 1 396 ? 26.594 -25.688 -24.578 1 82.88 396 MET B C 1
ATOM 11036 O O . MET B 1 396 ? 27.125 -25.844 -25.688 1 82.88 396 MET B O 1
ATOM 11040 N N . SER B 1 397 ? 26.375 -26.656 -23.766 1 83.19 397 SER B N 1
ATOM 11041 C CA . SER B 1 397 ? 26.797 -28 -24.109 1 83.19 397 SER B CA 1
ATOM 11042 C C . SER B 1 397 ? 26.047 -28.531 -25.312 1 83.19 397 SER B C 1
ATOM 11044 O O . SER B 1 397 ? 26.641 -29.156 -26.203 1 83.19 397 SER B O 1
ATOM 11046 N N . THR B 1 398 ? 24.828 -28.234 -25.438 1 78.62 398 THR B N 1
ATOM 11047 C CA . THR B 1 398 ? 24 -28.703 -26.547 1 78.62 398 THR B CA 1
ATOM 11048 C C . THR B 1 398 ? 24.328 -27.938 -27.828 1 78.62 398 THR B C 1
ATOM 11050 O O . THR B 1 398 ? 24.453 -28.531 -28.891 1 78.62 398 THR B O 1
ATOM 11053 N N . LEU B 1 399 ? 24.562 -26.641 -27.703 1 80.19 399 LEU B N 1
ATOM 11054 C CA . LEU B 1 399 ? 24.75 -25.797 -28.875 1 80.19 399 LEU B CA 1
ATOM 11055 C C . LEU B 1 399 ? 26.156 -25.938 -29.422 1 80.19 399 LEU B C 1
ATOM 11057 O O . LEU B 1 399 ? 26.375 -25.812 -30.625 1 80.19 399 LEU B O 1
ATOM 11061 N N . LEU B 1 400 ? 27.094 -26.203 -28.516 1 87.81 400 LEU B N 1
ATOM 11062 C CA . LEU B 1 400 ? 28.484 -26.344 -28.938 1 87.81 400 LEU B CA 1
ATOM 11063 C C . LEU B 1 400 ? 28.859 -27.812 -29.109 1 87.81 400 LEU B C 1
ATOM 11065 O O . LEU B 1 400 ? 30.031 -28.156 -29.203 1 87.81 400 LEU B O 1
ATOM 11069 N N . LYS B 1 401 ? 27.859 -28.688 -29.125 1 82 401 LYS B N 1
ATOM 11070 C CA . LYS B 1 401 ? 28.016 -30.125 -29.344 1 82 401 LYS B CA 1
ATOM 11071 C C . LYS B 1 401 ? 29 -30.719 -28.375 1 82 401 LYS B C 1
ATOM 11073 O O . LYS B 1 401 ? 29.891 -31.484 -28.766 1 82 401 LYS B O 1
ATOM 11078 N N . GLY B 1 402 ? 28.984 -30.172 -27.047 1 81.44 402 GLY B N 1
ATOM 11079 C CA . GLY B 1 402 ? 29.734 -30.797 -25.969 1 81.44 402 GLY B CA 1
ATOM 11080 C C . GLY B 1 402 ? 31.125 -30.25 -25.812 1 81.44 402 GLY B C 1
ATOM 11081 O O . GLY B 1 402 ? 31.922 -30.766 -25.031 1 81.44 402 GLY B O 1
ATOM 11082 N N . ARG B 1 403 ? 31.562 -29.266 -26.562 1 85.31 403 ARG B N 1
ATOM 11083 C CA . ARG B 1 403 ? 32.906 -28.719 -26.422 1 85.31 403 ARG B CA 1
ATOM 11084 C C . ARG B 1 403 ? 33.062 -27.984 -25.094 1 85.31 403 ARG B C 1
ATOM 11086 O O . ARG B 1 403 ? 34.156 -27.969 -24.516 1 85.31 403 ARG B O 1
ATOM 11093 N N . MET B 1 404 ? 32.062 -27.391 -24.672 1 87.69 404 MET B N 1
ATOM 11094 C CA . MET B 1 404 ? 31.969 -26.781 -23.344 1 87.69 404 MET B CA 1
ATOM 11095 C C . MET B 1 404 ? 30.609 -27.047 -22.719 1 87.69 404 MET B C 1
ATOM 11097 O O . MET B 1 404 ? 29.594 -27.078 -23.406 1 87.69 404 MET B O 1
ATOM 11101 N N . GLY B 1 405 ? 30.672 -27.25 -21.422 1 84.38 405 GLY B N 1
ATOM 11102 C CA . GLY B 1 405 ? 29.422 -27.578 -20.766 1 84.38 405 GLY B CA 1
ATOM 11103 C C . GLY B 1 405 ? 29.281 -26.922 -19.391 1 84.38 405 GLY B C 1
ATOM 11104 O O . GLY B 1 405 ? 29.812 -25.844 -19.156 1 84.38 405 GLY B O 1
ATOM 11105 N N . ALA B 1 406 ? 28.484 -27.547 -18.547 1 83.38 406 ALA B N 1
ATOM 11106 C CA . ALA B 1 406 ? 28.156 -27.016 -17.234 1 83.38 406 ALA B CA 1
ATOM 11107 C C . ALA B 1 406 ? 29.359 -27.078 -16.297 1 83.38 406 ALA B C 1
ATOM 11109 O O . ALA B 1 406 ? 29.578 -26.156 -15.5 1 83.38 406 ALA B O 1
ATOM 11110 N N . MET B 1 407 ? 30.141 -28.125 -16.406 1 87.44 407 MET B N 1
ATOM 11111 C CA . MET B 1 407 ? 31.297 -28.25 -15.539 1 87.44 407 MET B CA 1
ATOM 11112 C C . MET B 1 407 ? 32.312 -27.141 -15.789 1 87.44 407 MET B C 1
ATOM 11114 O O . MET B 1 407 ? 32.812 -26.516 -14.844 1 87.44 407 MET B O 1
ATOM 11118 N N . GLU B 1 408 ? 32.594 -26.828 -16.984 1 90 408 GLU B N 1
ATOM 11119 C CA . GLU B 1 408 ? 33.531 -25.75 -17.328 1 90 408 GLU B CA 1
ATOM 11120 C C . GLU B 1 408 ? 33 -24.391 -16.891 1 90 408 GLU B C 1
ATOM 11122 O O . GLU B 1 408 ? 33.75 -23.531 -16.453 1 90 408 GLU B O 1
ATOM 11127 N N . THR B 1 409 ? 31.734 -24.25 -17.062 1 90.25 409 THR B N 1
ATOM 11128 C CA . THR B 1 409 ? 31.125 -22.984 -16.703 1 90.25 409 THR B CA 1
ATOM 11129 C C . THR B 1 409 ? 31.172 -22.766 -15.195 1 90.25 409 THR B C 1
ATOM 11131 O O . THR B 1 409 ? 31.469 -21.672 -14.727 1 90.25 409 THR B O 1
ATOM 11134 N N . ILE B 1 410 ? 30.844 -23.766 -14.398 1 89.94 410 ILE B N 1
ATOM 11135 C CA . ILE B 1 410 ? 30.859 -23.672 -12.938 1 89.94 410 ILE B CA 1
ATOM 11136 C C . ILE B 1 410 ? 32.281 -23.406 -12.453 1 89.94 410 ILE B C 1
ATOM 11138 O O . ILE B 1 410 ? 32.531 -22.5 -11.641 1 89.94 410 ILE B O 1
ATOM 11142 N N . LEU B 1 411 ? 33.188 -24.156 -13 1 90.62 411 LEU B N 1
ATOM 11143 C CA . LEU B 1 411 ? 34.594 -24 -12.578 1 90.62 411 LEU B CA 1
ATOM 11144 C C . LEU B 1 411 ? 35.125 -22.656 -13.031 1 90.62 411 LEU B C 1
ATOM 11146 O O . LEU B 1 411 ? 35.906 -22.031 -12.312 1 90.62 411 LEU B O 1
ATOM 11150 N N . GLY B 1 412 ? 34.812 -22.297 -14.242 1 92.69 412 GLY B N 1
ATOM 11151 C CA . GLY B 1 412 ? 35.25 -21 -14.719 1 92.69 412 GLY B CA 1
ATOM 11152 C C . GLY B 1 412 ? 34.781 -19.859 -13.828 1 92.69 412 GLY B C 1
ATOM 11153 O O . GLY B 1 412 ? 35.531 -18.938 -13.516 1 92.69 412 GLY B O 1
ATOM 11154 N N . ARG B 1 413 ? 33.531 -19.891 -13.453 1 94.06 413 ARG B N 1
ATOM 11155 C CA . ARG B 1 413 ? 32.969 -18.859 -12.57 1 94.06 413 ARG B CA 1
ATOM 11156 C C . ARG B 1 413 ? 33.656 -18.906 -11.203 1 94.06 413 ARG B C 1
ATOM 11158 O O . ARG B 1 413 ? 33.906 -17.859 -10.602 1 94.06 413 ARG B O 1
ATOM 11165 N N . ALA B 1 414 ? 33.906 -20.078 -10.664 1 94.31 414 ALA B N 1
ATOM 11166 C CA . ALA B 1 414 ? 34.531 -20.219 -9.352 1 94.31 414 ALA B CA 1
ATOM 11167 C C . ALA B 1 414 ? 35.938 -19.656 -9.359 1 94.31 414 ALA B C 1
ATOM 11169 O O . ALA B 1 414 ? 36.312 -18.859 -8.484 1 94.31 414 ALA B O 1
ATOM 11170 N N . ILE B 1 415 ? 36.719 -19.969 -10.383 1 94.38 415 ILE B N 1
ATOM 11171 C CA . ILE B 1 415 ? 38.094 -19.5 -10.477 1 94.38 415 ILE B CA 1
ATOM 11172 C C . ILE B 1 415 ? 38.125 -17.984 -10.68 1 94.38 415 ILE B C 1
ATOM 11174 O O . ILE B 1 415 ? 38.844 -17.281 -9.992 1 94.38 415 ILE B O 1
ATOM 11178 N N . SER B 1 416 ? 37.344 -17.578 -11.602 1 95.69 416 SER B N 1
ATOM 11179 C CA . SER B 1 416 ? 37.312 -16.141 -11.883 1 95.69 416 SER B CA 1
ATOM 11180 C C . SER B 1 416 ? 36.812 -15.352 -10.68 1 95.69 416 SER B C 1
ATOM 11182 O O . SER B 1 416 ? 37.312 -14.266 -10.391 1 95.69 416 SER B O 1
ATOM 11184 N N . GLY B 1 417 ? 35.812 -15.891 -10.023 1 94.88 417 GLY B N 1
ATOM 11185 C CA . GLY B 1 417 ? 35.25 -15.211 -8.867 1 94.88 417 GLY B CA 1
ATOM 11186 C C . GLY B 1 417 ? 36.25 -15.086 -7.723 1 94.88 417 GLY B C 1
ATOM 11187 O O . GLY B 1 417 ? 36.312 -14.047 -7.066 1 94.88 417 GLY B O 1
ATOM 11188 N N . VAL B 1 418 ? 37 -16.125 -7.477 1 95.62 418 VAL B N 1
ATOM 11189 C CA . VAL B 1 418 ? 38 -16.094 -6.406 1 95.62 418 VAL B CA 1
ATOM 11190 C C . VAL B 1 418 ? 39.094 -15.086 -6.734 1 95.62 418 VAL B C 1
ATOM 11192 O O . VAL B 1 418 ? 39.438 -14.266 -5.891 1 95.62 418 VAL B O 1
ATOM 11195 N N . PHE B 1 419 ? 39.5 -15.102 -7.93 1 95.69 419 PHE B N 1
ATOM 11196 C CA . PHE B 1 419 ? 40.562 -14.164 -8.344 1 95.69 419 PHE B CA 1
ATOM 11197 C C . PHE B 1 419 ? 40.031 -12.734 -8.32 1 95.69 419 PHE B C 1
ATOM 11199 O O . PHE B 1 419 ? 40.719 -11.82 -7.863 1 95.69 419 PHE B O 1
ATOM 11206 N N . TRP B 1 420 ? 38.875 -12.555 -8.789 1 95.62 420 TRP B N 1
ATOM 11207 C CA . TRP B 1 420 ? 38.219 -11.242 -8.836 1 95.62 420 TRP B CA 1
ATOM 11208 C C . TRP B 1 420 ? 38.062 -10.672 -7.43 1 95.62 420 TRP B C 1
ATOM 11210 O O . TRP B 1 420 ? 38.344 -9.484 -7.207 1 95.62 420 TRP B O 1
ATOM 11220 N N . SER B 1 421 ? 37.719 -11.477 -6.465 1 94.44 421 SER B N 1
ATOM 11221 C CA . SER B 1 421 ? 37.438 -11.016 -5.105 1 94.44 421 SER B CA 1
ATOM 11222 C C . SER B 1 421 ? 38.719 -10.492 -4.453 1 94.44 421 SER B C 1
ATOM 11224 O O . SER B 1 421 ? 38.688 -9.547 -3.662 1 94.44 421 SER B O 1
ATOM 11226 N N . PHE B 1 422 ? 39.844 -11 -4.875 1 94.12 422 PHE B N 1
ATOM 11227 C CA . PHE B 1 422 ? 41.094 -10.562 -4.27 1 94.12 422 PHE B CA 1
ATOM 11228 C C . PHE B 1 422 ? 41.656 -9.352 -5.004 1 94.12 422 PHE B C 1
ATOM 11230 O O . PHE B 1 422 ? 42.312 -8.5 -4.398 1 94.12 422 PHE B O 1
ATOM 11237 N N . THR B 1 423 ? 41.344 -9.18 -6.254 1 93.19 423 THR B N 1
ATOM 11238 C CA . THR B 1 423 ? 42.094 -8.203 -7.027 1 93.19 423 THR B CA 1
ATOM 11239 C C . THR B 1 423 ? 41.156 -7.141 -7.613 1 93.19 423 THR B C 1
ATOM 11241 O O . THR B 1 423 ? 41.625 -6.113 -8.109 1 93.19 423 THR B O 1
ATOM 11244 N N . ALA B 1 424 ? 40.031 -7.242 -7.551 1 90.25 424 ALA B N 1
ATOM 11245 C CA . ALA B 1 424 ? 39.094 -6.371 -8.25 1 90.25 424 ALA B CA 1
ATOM 11246 C C . ALA B 1 424 ? 39.094 -4.961 -7.672 1 90.25 424 ALA B C 1
ATOM 11248 O O . ALA B 1 424 ? 39.469 -4.766 -6.516 1 90.25 424 ALA B O 1
ATOM 11249 N N . GLY B 1 425 ? 38.781 -3.959 -8.477 1 88.38 425 GLY B N 1
ATOM 11250 C CA . GLY B 1 425 ? 38.594 -2.592 -8.023 1 88.38 425 GLY B CA 1
ATOM 11251 C C . GLY B 1 425 ? 37.25 -2.373 -7.34 1 88.38 425 GLY B C 1
ATOM 11252 O O . GLY B 1 425 ? 37.219 -1.796 -6.25 1 88.38 425 GLY B O 1
ATOM 11253 N N . GLN B 1 426 ? 36.25 -2.893 -7.98 1 89.56 426 GLN B N 1
ATOM 11254 C CA . GLN B 1 426 ? 34.906 -2.844 -7.395 1 89.56 426 GLN B CA 1
ATOM 11255 C C . GLN B 1 426 ? 34.406 -4.242 -7.016 1 89.56 426 GLN B C 1
ATOM 11257 O O . GLN B 1 426 ? 33.812 -4.934 -7.836 1 89.56 426 GLN B O 1
ATOM 11262 N N . PRO B 1 427 ? 34.562 -4.543 -5.812 1 88.94 427 PRO B N 1
ATOM 11263 C CA . PRO B 1 427 ? 34.25 -5.906 -5.391 1 88.94 427 PRO B CA 1
ATOM 11264 C C . PRO B 1 427 ? 32.75 -6.195 -5.395 1 88.94 427 PRO B C 1
ATOM 11266 O O . PRO B 1 427 ? 32.344 -7.355 -5.289 1 88.94 427 PRO B O 1
ATOM 11269 N N . MET B 1 428 ? 31.891 -5.23 -5.539 1 91.25 428 MET B N 1
ATOM 11270 C CA . MET B 1 428 ? 30.438 -5.445 -5.527 1 91.25 428 MET B CA 1
ATOM 11271 C C . MET B 1 428 ? 29.969 -6.051 -6.848 1 91.25 428 MET B C 1
ATOM 11273 O O . MET B 1 428 ? 28.859 -6.586 -6.93 1 91.25 428 MET B O 1
ATOM 11277 N N . VAL B 1 429 ? 30.781 -5.984 -7.812 1 94.12 429 VAL B N 1
ATOM 11278 C CA . VAL B 1 429 ? 30.453 -6.547 -9.117 1 94.12 429 VAL B CA 1
ATOM 11279 C C . VAL B 1 429 ? 30.672 -8.055 -9.102 1 94.12 429 VAL B C 1
ATOM 11281 O O . VAL B 1 429 ? 31.703 -8.539 -8.641 1 94.12 429 VAL B O 1
ATOM 11284 N N . ILE B 1 430 ? 29.656 -8.75 -9.5 1 94.19 430 ILE B N 1
ATOM 11285 C CA . ILE B 1 430 ? 29.719 -10.211 -9.57 1 94.19 430 ILE B CA 1
ATOM 11286 C C . ILE B 1 430 ? 29.953 -10.641 -11.016 1 94.19 430 ILE B C 1
ATOM 11288 O O . ILE B 1 430 ? 29.297 -10.164 -11.93 1 94.19 430 ILE B O 1
ATOM 11292 N N . LEU B 1 431 ? 30.938 -11.508 -11.156 1 93.81 431 LEU B N 1
ATOM 11293 C CA . LEU B 1 431 ? 31.25 -12.016 -12.484 1 93.81 431 LEU B CA 1
ATOM 11294 C C . LEU B 1 431 ? 30.422 -13.25 -12.805 1 93.81 431 LEU B C 1
ATOM 11296 O O . LEU B 1 431 ? 30.109 -14.039 -11.906 1 93.81 431 LEU B O 1
ATOM 11300 N N . GLY B 1 432 ? 29.906 -13.375 -13.945 1 89 432 GLY B N 1
ATOM 11301 C CA . GLY B 1 432 ? 29.156 -14.531 -14.406 1 89 432 GLY B CA 1
ATOM 11302 C C . GLY B 1 432 ? 29.125 -14.656 -15.914 1 89 432 GLY B C 1
ATOM 11303 O O . GLY B 1 432 ? 29.812 -13.922 -16.625 1 89 432 GLY B O 1
ATOM 11304 N N . SER B 1 433 ? 28.469 -15.719 -16.281 1 82.38 433 SER B N 1
ATOM 11305 C CA . SER B 1 433 ? 28.25 -15.914 -17.719 1 82.38 433 SER B CA 1
ATOM 11306 C C . SER B 1 433 ? 27 -15.172 -18.203 1 82.38 433 SER B C 1
ATOM 11308 O O . SER B 1 433 ? 25.922 -15.336 -17.641 1 82.38 433 SER B O 1
ATOM 11310 N N . THR B 1 434 ? 27.125 -14.289 -19.078 1 79.31 434 THR B N 1
ATOM 11311 C CA . THR B 1 434 ? 26.016 -13.453 -19.516 1 79.31 434 THR B CA 1
ATOM 11312 C C . THR B 1 434 ? 25.438 -13.977 -20.828 1 79.31 434 THR B C 1
ATOM 11314 O O . THR B 1 434 ? 26.078 -14.766 -21.531 1 79.31 434 THR B O 1
ATOM 11317 N N . GLY B 1 435 ? 24.281 -13.68 -21.172 1 74.12 435 GLY B N 1
ATOM 11318 C CA . GLY B 1 435 ? 23.594 -14.07 -22.391 1 74.12 435 GLY B CA 1
ATOM 11319 C C . GLY B 1 435 ? 24.328 -13.633 -23.656 1 74.12 435 GLY B C 1
ATOM 11320 O O . GLY B 1 435 ? 24.531 -14.445 -24.562 1 74.12 435 GLY B O 1
ATOM 11321 N N . PRO B 1 436 ? 24.781 -12.461 -23.656 1 75.44 436 PRO B N 1
ATOM 11322 C CA . PRO B 1 436 ? 25.484 -12 -24.859 1 75.44 436 PRO B CA 1
ATOM 11323 C C . PRO B 1 436 ? 26.75 -12.797 -25.141 1 75.44 436 PRO B C 1
ATOM 11325 O O . PRO B 1 436 ? 27.094 -13.039 -26.297 1 75.44 436 PRO B O 1
ATOM 11328 N N . ILE B 1 437 ? 27.469 -13.219 -24.125 1 81.31 437 ILE B N 1
ATOM 11329 C CA . ILE B 1 437 ? 28.656 -14.031 -24.312 1 81.31 437 ILE B CA 1
ATOM 11330 C C . ILE B 1 437 ? 28.281 -15.391 -24.891 1 81.31 437 ILE B C 1
ATOM 11332 O O . ILE B 1 437 ? 28.969 -15.93 -25.766 1 81.31 437 ILE B O 1
ATOM 11336 N N . LEU B 1 438 ? 27.203 -15.906 -24.438 1 79 438 LEU B N 1
ATOM 11337 C CA . LEU B 1 438 ? 26.734 -17.188 -24.938 1 79 438 LEU B CA 1
ATOM 11338 C C . LEU B 1 438 ? 26.391 -17.094 -26.422 1 79 438 LEU B C 1
ATOM 11340 O O . LEU B 1 438 ? 26.75 -17.969 -27.203 1 79 438 LEU B O 1
ATOM 11344 N N . VAL B 1 439 ? 25.75 -16.062 -26.812 1 75.94 439 VAL B N 1
ATOM 11345 C CA . VAL B 1 439 ? 25.375 -15.883 -28.203 1 75.94 439 VAL B CA 1
ATOM 11346 C C . VAL B 1 439 ? 26.625 -15.734 -29.062 1 75.94 439 VAL B C 1
ATOM 11348 O O . VAL B 1 439 ? 26.703 -16.297 -30.156 1 75.94 439 VAL B O 1
ATOM 11351 N N . PHE B 1 440 ? 27.531 -15.008 -28.547 1 82.12 440 PHE B N 1
ATOM 11352 C CA . PHE B 1 440 ? 28.781 -14.805 -29.266 1 82.12 440 PHE B CA 1
ATOM 11353 C C . PHE B 1 440 ? 29.516 -16.125 -29.453 1 82.12 440 PHE B C 1
ATOM 11355 O O . PHE B 1 440 ? 30.016 -16.406 -30.547 1 82.12 440 PHE B O 1
ATOM 11362 N N . GLU B 1 441 ? 29.516 -16.938 -28.484 1 86.12 441 GLU B N 1
ATOM 11363 C CA . GLU B 1 441 ? 30.188 -18.219 -28.562 1 86.12 441 GLU B CA 1
ATOM 11364 C C . GLU B 1 441 ? 29.516 -19.141 -29.578 1 86.12 441 GLU B C 1
ATOM 11366 O O . GLU B 1 441 ? 30.188 -19.875 -30.297 1 86.12 441 GLU B O 1
ATOM 11371 N N . VAL B 1 442 ? 28.281 -19.109 -29.641 1 83.06 442 VAL B N 1
ATOM 11372 C CA . VAL B 1 442 ? 27.531 -19.953 -30.562 1 83.06 442 VAL B CA 1
ATOM 11373 C C . VAL B 1 442 ? 27.812 -19.516 -32 1 83.06 442 VAL B C 1
ATOM 11375 O O . VAL B 1 442 ? 27.953 -20.344 -32.906 1 83.06 442 VAL B O 1
ATOM 11378 N N . ILE B 1 443 ? 27.938 -18.25 -32.188 1 82.62 443 ILE B N 1
ATOM 11379 C CA . ILE B 1 443 ? 28.203 -17.734 -33.5 1 82.62 443 ILE B CA 1
ATOM 11380 C C . ILE B 1 443 ? 29.609 -18.141 -33.969 1 82.62 443 ILE B C 1
ATOM 11382 O O . ILE B 1 443 ? 29.797 -18.562 -35.125 1 82.62 443 ILE B O 1
ATOM 11386 N N . ILE B 1 444 ? 30.531 -18.031 -33.125 1 87.88 444 ILE B N 1
ATOM 11387 C CA . ILE B 1 444 ? 31.906 -18.406 -33.469 1 87.88 444 ILE B CA 1
ATOM 11388 C C . ILE B 1 444 ? 31.969 -19.906 -33.75 1 87.88 444 ILE B C 1
ATOM 11390 O O . ILE B 1 444 ? 32.656 -20.328 -34.688 1 87.88 444 ILE B O 1
ATOM 11394 N N . PHE B 1 445 ? 31.266 -20.656 -32.969 1 89.38 445 PHE B N 1
ATOM 11395 C CA . PHE B 1 445 ? 31.234 -22.094 -33.188 1 89.38 445 PHE B CA 1
ATOM 11396 C C . PHE B 1 445 ? 30.672 -22.438 -34.531 1 89.38 445 PHE B C 1
ATOM 11398 O O . PHE B 1 445 ? 31.219 -23.266 -35.281 1 89.38 445 PHE B O 1
ATOM 11405 N N . ASN B 1 446 ? 29.609 -21.781 -34.938 1 85.44 446 ASN B N 1
ATOM 11406 C CA . ASN B 1 446 ? 29 -22.031 -36.25 1 85.44 446 ASN B CA 1
ATOM 11407 C C . ASN B 1 446 ? 29.922 -21.609 -37.406 1 85.44 446 ASN B C 1
ATOM 11409 O O . ASN B 1 446 ? 29.969 -22.266 -38.438 1 85.44 446 ASN B O 1
ATOM 11413 N N . LEU B 1 447 ? 30.609 -20.516 -37.156 1 84.19 447 LEU B N 1
ATOM 11414 C CA . LEU B 1 447 ? 31.562 -20.062 -38.156 1 84.19 447 LEU B CA 1
ATOM 11415 C C . LEU B 1 447 ? 32.688 -21.062 -38.312 1 84.19 447 LEU B C 1
ATOM 11417 O O . LEU B 1 447 ? 33.156 -21.328 -39.406 1 84.19 447 LEU B O 1
ATOM 11421 N N . CYS B 1 448 ? 33.156 -21.656 -37.25 1 89.5 448 CYS B N 1
ATOM 11422 C CA . CYS B 1 448 ? 34.219 -22.656 -37.281 1 89.5 448 CYS B CA 1
ATOM 11423 C C . CYS B 1 448 ? 33.75 -23.922 -38 1 89.5 448 CYS B C 1
ATOM 11425 O O . CYS B 1 448 ? 34.531 -24.547 -38.75 1 89.5 448 CYS B O 1
ATOM 11427 N N . GLU B 1 449 ? 32.562 -24.312 -37.688 1 88.5 449 GLU B N 1
ATOM 11428 C CA . GLU B 1 449 ? 32 -25.5 -38.312 1 88.5 449 GLU B CA 1
ATOM 11429 C C . GLU B 1 449 ? 31.875 -25.297 -39.844 1 88.5 449 GLU B C 1
ATOM 11431 O O . GLU B 1 449 ? 32.125 -26.219 -40.625 1 88.5 449 GLU B O 1
ATOM 11436 N N . GLN B 1 450 ? 31.547 -24.125 -40.25 1 86.19 450 GLN B N 1
ATOM 11437 C CA . GLN B 1 450 ? 31.391 -23.812 -41.656 1 86.19 450 GLN B CA 1
ATOM 11438 C C . GLN B 1 450 ? 32.75 -23.781 -42.375 1 86.19 450 GLN B C 1
ATOM 11440 O O . GLN B 1 450 ? 32.844 -24.219 -43.5 1 86.19 450 GLN B O 1
ATOM 11445 N N . TRP B 1 451 ? 33.719 -23.312 -41.656 1 87.62 451 TRP B N 1
ATOM 11446 C CA . TRP B 1 451 ? 35.062 -23.188 -42.25 1 87.62 451 TRP B CA 1
ATOM 11447 C C . TRP B 1 451 ? 35.875 -24.438 -42.031 1 87.62 451 TRP B C 1
ATOM 11449 O O . TRP B 1 451 ? 37 -24.562 -42.531 1 87.62 451 TRP B O 1
ATOM 11459 N N . GLY B 1 452 ? 35.375 -25.391 -41.219 1 85.94 452 GLY B N 1
ATOM 11460 C CA . GLY B 1 452 ? 36.094 -26.609 -40.938 1 85.94 452 GLY B CA 1
ATOM 11461 C C . GLY B 1 452 ? 37.281 -26.422 -39.969 1 85.94 452 GLY B C 1
ATOM 11462 O O . GLY B 1 452 ? 38.312 -27.047 -40.125 1 85.94 452 GLY B O 1
ATOM 11463 N N . ILE B 1 453 ? 37.281 -25.391 -39.156 1 88.94 453 ILE B N 1
ATOM 11464 C CA . ILE B 1 453 ? 38.312 -25.094 -38.156 1 88.94 453 ILE B CA 1
ATOM 11465 C C . ILE B 1 453 ? 37.875 -25.625 -36.781 1 88.94 453 ILE B C 1
ATOM 11467 O O . ILE B 1 453 ? 36.688 -25.672 -36.469 1 88.94 453 ILE B O 1
ATOM 11471 N N . GLU B 1 454 ? 38.906 -26.094 -36.094 1 89.56 454 GLU B N 1
ATOM 11472 C CA . GLU B 1 454 ? 38.625 -26.547 -34.75 1 89.56 454 GLU B CA 1
ATOM 11473 C C . GLU B 1 454 ? 38.281 -25.375 -33.844 1 89.56 454 GLU B C 1
ATOM 11475 O O . GLU B 1 454 ? 39.031 -24.406 -33.75 1 89.56 454 GLU B O 1
ATOM 11480 N N . TYR B 1 455 ? 37.219 -25.406 -33.094 1 91.38 455 TYR B N 1
ATOM 11481 C CA . TYR B 1 455 ? 36.625 -24.328 -32.344 1 91.38 455 TYR B CA 1
ATOM 11482 C C . TYR B 1 455 ? 37.5 -23.969 -31.125 1 91.38 455 TYR B C 1
ATOM 11484 O O . TYR B 1 455 ? 37.844 -22.812 -30.922 1 91.38 455 TYR B O 1
ATOM 11492 N N . LEU B 1 456 ? 37.969 -24.953 -30.281 1 89.88 456 LEU B N 1
ATOM 11493 C CA . LEU B 1 456 ? 38.656 -24.688 -29.016 1 89.88 456 LEU B CA 1
ATOM 11494 C C . LEU B 1 456 ? 39.969 -24 -29.266 1 89.88 456 LEU B C 1
ATOM 11496 O O . LEU B 1 456 ? 40.344 -23.047 -28.562 1 89.88 456 LEU B O 1
ATOM 11500 N N . GLY B 1 457 ? 40.688 -24.453 -30.266 1 89.06 457 GLY B N 1
ATOM 11501 C CA . GLY B 1 457 ? 41.938 -23.797 -30.609 1 89.06 457 GLY B CA 1
ATOM 11502 C C . GLY B 1 457 ? 41.75 -22.391 -31.125 1 89.06 457 GLY B C 1
ATOM 11503 O O . GLY B 1 457 ? 42.531 -21.5 -30.781 1 89.06 457 GLY B O 1
ATOM 11504 N N . PHE B 1 458 ? 40.781 -22.203 -31.953 1 92.5 458 PHE B N 1
ATOM 11505 C CA . PHE B 1 458 ? 40.469 -20.875 -32.469 1 92.5 458 PHE B CA 1
ATOM 11506 C C . PHE B 1 458 ? 40.031 -19.938 -31.359 1 92.5 458 PHE B C 1
ATOM 11508 O O . PHE B 1 458 ? 40.406 -18.766 -31.344 1 92.5 458 PHE B O 1
ATOM 11515 N N . ARG B 1 459 ? 39.281 -20.391 -30.422 1 93.12 459 ARG B N 1
ATOM 11516 C CA . ARG B 1 459 ? 38.781 -19.625 -29.297 1 93.12 459 ARG B CA 1
ATOM 11517 C C . ARG B 1 459 ? 39.906 -19.125 -28.406 1 93.12 459 ARG B C 1
ATOM 11519 O O . ARG B 1 459 ? 39.844 -18.031 -27.859 1 93.12 459 ARG B O 1
ATOM 11526 N N . VAL B 1 460 ? 40.875 -19.922 -28.219 1 93.94 460 VAL B N 1
ATOM 11527 C CA . VAL B 1 460 ? 42.031 -19.531 -27.391 1 93.94 460 VAL B CA 1
ATOM 11528 C C . VAL B 1 460 ? 42.688 -18.281 -27.984 1 93.94 460 VAL B C 1
ATOM 11530 O O . VAL B 1 460 ? 43.031 -17.344 -27.25 1 93.94 460 VAL B O 1
ATOM 11533 N N . TRP B 1 461 ? 42.781 -18.234 -29.234 1 94.12 461 TRP B N 1
ATOM 11534 C CA . TRP B 1 461 ? 43.406 -17.094 -29.875 1 94.12 461 TRP B CA 1
ATOM 11535 C C . TRP B 1 461 ? 42.5 -15.859 -29.812 1 94.12 461 TRP B C 1
ATOM 11537 O O . TRP B 1 461 ? 43 -14.734 -29.703 1 94.12 461 TRP B O 1
ATOM 11547 N N . ILE B 1 462 ? 41.25 -16.078 -29.969 1 94.38 462 ILE B N 1
ATOM 11548 C CA . ILE B 1 462 ? 40.312 -14.953 -29.797 1 94.38 462 ILE B CA 1
ATOM 11549 C C . ILE B 1 462 ? 40.469 -14.367 -28.406 1 94.38 462 ILE B C 1
ATOM 11551 O O . ILE B 1 462 ? 40.5 -13.141 -28.234 1 94.38 462 ILE B O 1
ATOM 11555 N N . GLY B 1 463 ? 40.531 -15.25 -27.406 1 94.88 463 GLY B N 1
ATOM 11556 C CA . GLY B 1 463 ? 40.656 -14.812 -26.016 1 94.88 463 GLY B CA 1
ATOM 11557 C C . GLY B 1 463 ? 41.969 -14.102 -25.75 1 94.88 463 GLY B C 1
ATOM 11558 O O . GLY B 1 463 ? 42.031 -13.109 -25.016 1 94.88 463 GLY B O 1
ATOM 11559 N N . ILE B 1 464 ? 43 -14.555 -26.328 1 94.94 464 ILE B N 1
ATOM 11560 C CA . ILE B 1 464 ? 44.312 -13.945 -26.141 1 94.94 464 ILE B CA 1
ATOM 11561 C C . ILE B 1 464 ? 44.344 -12.57 -26.797 1 94.94 464 ILE B C 1
ATOM 11563 O O . ILE B 1 464 ? 44.812 -11.594 -26.203 1 94.94 464 ILE B O 1
ATOM 11567 N N . TRP B 1 465 ? 43.844 -12.508 -27.984 1 95.81 465 TRP B N 1
ATOM 11568 C CA . TRP B 1 465 ? 43.781 -11.211 -28.656 1 95.81 465 TRP B CA 1
ATOM 11569 C C . TRP B 1 465 ? 42.938 -10.219 -27.875 1 95.81 465 TRP B C 1
ATOM 11571 O O . TRP B 1 465 ? 43.312 -9.062 -27.703 1 95.81 465 TRP B O 1
ATOM 11581 N N . SER B 1 466 ? 41.781 -10.68 -27.422 1 95.56 466 SER B N 1
ATOM 11582 C CA . SER B 1 466 ? 40.906 -9.805 -26.625 1 95.56 466 SER B CA 1
ATOM 11583 C C . SER B 1 466 ? 41.625 -9.352 -25.359 1 95.56 466 SER B C 1
ATOM 11585 O O . SER B 1 466 ? 41.531 -8.18 -24.984 1 95.56 466 SER B O 1
ATOM 11587 N N . GLY B 1 467 ? 42.312 -10.258 -24.688 1 96.19 467 GLY B N 1
ATOM 11588 C CA . GLY B 1 467 ? 43.062 -9.906 -23.5 1 96.19 467 GLY B CA 1
ATOM 11589 C C . GLY B 1 467 ? 44.156 -8.883 -23.766 1 96.19 467 GLY B C 1
ATOM 11590 O O . GLY B 1 467 ? 44.312 -7.918 -23 1 96.19 467 GLY B O 1
ATOM 11591 N N . VAL B 1 468 ? 44.781 -9.023 -24.828 1 96.06 468 VAL B N 1
ATOM 11592 C CA . VAL B 1 468 ? 45.875 -8.117 -25.172 1 96.06 468 VAL B CA 1
ATOM 11593 C C . VAL B 1 468 ? 45.344 -6.734 -25.5 1 96.06 468 VAL B C 1
ATOM 11595 O O . VAL B 1 468 ? 45.875 -5.719 -25.062 1 96.06 468 VAL B O 1
ATOM 11598 N N . ILE B 1 469 ? 44.312 -6.723 -26.234 1 96.12 469 ILE B N 1
ATOM 11599 C CA . ILE B 1 469 ? 43.719 -5.449 -26.609 1 96.12 469 ILE B CA 1
ATOM 11600 C C . ILE B 1 469 ? 43.219 -4.734 -25.359 1 96.12 469 ILE B C 1
ATOM 11602 O O . ILE B 1 469 ? 43.375 -3.525 -25.219 1 96.12 469 ILE B O 1
ATOM 11606 N N . LEU B 1 470 ? 42.594 -5.43 -24.5 1 95.81 470 LEU B N 1
ATOM 11607 C CA . LEU B 1 470 ? 42.094 -4.84 -23.266 1 95.81 470 LEU B CA 1
ATOM 11608 C C . LEU B 1 470 ? 43.25 -4.305 -22.422 1 95.81 470 LEU B C 1
ATOM 11610 O O . LEU B 1 470 ? 43.125 -3.252 -21.781 1 95.81 470 LEU B O 1
ATOM 11614 N N . LEU B 1 471 ? 44.312 -5.051 -22.391 1 95.5 471 LEU B N 1
ATOM 11615 C CA . LEU B 1 471 ? 45.469 -4.594 -21.641 1 95.5 471 LEU B CA 1
ATOM 11616 C C . LEU B 1 471 ? 46.031 -3.301 -22.219 1 95.5 471 LEU B C 1
ATOM 11618 O O . LEU B 1 471 ? 46.5 -2.42 -21.484 1 95.5 471 LEU B O 1
ATOM 11622 N N . PHE B 1 472 ? 45.938 -3.246 -23.516 1 94.12 472 PHE B N 1
ATOM 11623 C CA . PHE B 1 472 ? 46.344 -2.02 -24.188 1 94.12 472 PHE B CA 1
ATOM 11624 C C . PHE B 1 472 ? 45.438 -0.865 -23.828 1 94.12 472 PHE B C 1
ATOM 11626 O O . PHE B 1 472 ? 45.875 0.264 -23.625 1 94.12 472 PHE B O 1
ATOM 11633 N N . MET B 1 473 ? 44.219 -1.165 -23.766 1 92.81 473 MET B N 1
ATOM 11634 C CA . MET B 1 473 ? 43.25 -0.137 -23.406 1 92.81 473 MET B CA 1
ATOM 11635 C C . MET B 1 473 ? 43.469 0.354 -21.984 1 92.81 473 MET B C 1
ATOM 11637 O O . MET B 1 473 ? 43.312 1.544 -21.703 1 92.81 473 MET B O 1
ATOM 11641 N N . VAL B 1 474 ? 43.781 -0.493 -21.094 1 92.94 474 VAL B N 1
ATOM 11642 C CA . VAL B 1 474 ? 44.062 -0.127 -19.703 1 92.94 474 VAL B CA 1
ATOM 11643 C C . VAL B 1 474 ? 45.312 0.71 -19.609 1 92.94 474 VAL B C 1
ATOM 11645 O O . VAL B 1 474 ? 45.375 1.695 -18.875 1 92.94 474 VAL B O 1
ATOM 11648 N N . ALA B 1 475 ? 46.281 0.374 -20.453 1 92.56 475 ALA B N 1
ATOM 11649 C CA . ALA B 1 475 ? 47.562 1.074 -20.422 1 92.56 475 ALA B CA 1
ATOM 11650 C C . ALA B 1 475 ? 47.406 2.508 -20.922 1 92.56 475 ALA B C 1
ATOM 11652 O O . ALA B 1 475 ? 48.094 3.414 -20.438 1 92.56 475 ALA B O 1
ATOM 11653 N N . PHE B 1 476 ? 46.469 2.652 -21.828 1 90.19 476 PHE B N 1
ATOM 11654 C CA . PHE B 1 476 ? 46.312 3.98 -22.406 1 90.19 476 PHE B CA 1
ATOM 11655 C C . PHE B 1 476 ? 45.125 4.699 -21.766 1 90.19 476 PHE B C 1
ATOM 11657 O O . PHE B 1 476 ? 44.594 5.668 -22.328 1 90.19 476 PHE B O 1
ATOM 11664 N N . ASP B 1 477 ? 44.625 4.324 -20.656 1 88.06 477 ASP B N 1
ATOM 11665 C CA . ASP B 1 477 ? 43.562 4.961 -19.875 1 88.06 477 ASP B CA 1
ATOM 11666 C C . ASP B 1 477 ? 42.312 5.125 -20.703 1 88.06 477 ASP B C 1
ATOM 11668 O O . ASP B 1 477 ? 41.656 6.184 -20.672 1 88.06 477 ASP B O 1
ATOM 11672 N N . SER B 1 478 ? 41.938 4.113 -21.438 1 84.69 478 SER B N 1
ATOM 11673 C CA . SER B 1 478 ? 40.75 4.199 -22.281 1 84.69 478 SER B CA 1
ATOM 11674 C C . SER B 1 478 ? 39.5 4.121 -21.438 1 84.69 478 SER B C 1
ATOM 11676 O O . SER B 1 478 ? 38.375 4.359 -21.938 1 84.69 478 SER B O 1
ATOM 11678 N N . SER B 1 479 ? 39.562 3.828 -20.172 1 82.88 479 SER B N 1
ATOM 11679 C CA . SER B 1 479 ? 38.375 3.756 -19.328 1 82.88 479 SER B CA 1
ATOM 11680 C C . SER B 1 479 ? 37.781 5.137 -19.109 1 82.88 479 SER B C 1
ATOM 11682 O O . SER B 1 479 ? 36.688 5.262 -18.531 1 82.88 479 SER B O 1
ATOM 11684 N N . TYR B 1 480 ? 38.469 6.16 -19.547 1 80.5 480 TYR B N 1
ATOM 11685 C CA . TYR B 1 480 ? 37.906 7.508 -19.469 1 80.5 480 TYR B CA 1
ATOM 11686 C C . TYR B 1 480 ? 36.656 7.648 -20.344 1 80.5 480 TYR B C 1
ATOM 11688 O O . TYR B 1 480 ? 35.812 8.484 -20.078 1 80.5 480 TYR B O 1
ATOM 11696 N N . LEU B 1 481 ? 36.5 6.75 -21.281 1 78.75 481 LEU B N 1
ATOM 11697 C CA . LEU B 1 481 ? 35.344 6.781 -22.188 1 78.75 481 LEU B CA 1
ATOM 11698 C C . LEU B 1 481 ? 34.062 6.457 -21.422 1 78.75 481 LEU B C 1
ATOM 11700 O O . LEU B 1 481 ? 32.969 6.703 -21.938 1 78.75 481 LEU B O 1
ATOM 11704 N N . VAL B 1 482 ? 34.312 5.906 -20.25 1 80.75 482 VAL B N 1
ATOM 11705 C CA . VAL B 1 482 ? 33.156 5.539 -19.438 1 80.75 482 VAL B CA 1
ATOM 11706 C C . VAL B 1 482 ? 32.375 6.793 -19.031 1 80.75 482 VAL B C 1
ATOM 11708 O O . VAL B 1 482 ? 31.188 6.727 -18.719 1 80.75 482 VAL B O 1
ATOM 11711 N N . GLY B 1 483 ? 33 7.926 -19.047 1 77.19 483 GLY B N 1
ATOM 11712 C CA . GLY B 1 483 ? 32.344 9.18 -18.719 1 77.19 483 GLY B CA 1
ATOM 11713 C C . GLY B 1 483 ? 31.203 9.531 -19.672 1 77.19 483 GLY B C 1
ATOM 11714 O O . GLY B 1 483 ? 30.312 10.312 -19.328 1 77.19 483 GLY B O 1
ATOM 11715 N N . TYR B 1 484 ? 31.219 8.789 -20.812 1 79.12 484 TYR B N 1
ATOM 11716 C CA . TYR B 1 484 ? 30.188 9.086 -21.812 1 79.12 484 TYR B CA 1
ATOM 11717 C C . TYR B 1 484 ? 28.953 8.203 -21.609 1 79.12 484 TYR B C 1
ATOM 11719 O O . TYR B 1 484 ? 27.953 8.359 -22.312 1 79.12 484 TYR B O 1
ATOM 11727 N N . ILE B 1 485 ? 29.109 7.285 -20.719 1 82.94 485 ILE B N 1
ATOM 11728 C CA . ILE B 1 485 ? 27.969 6.434 -20.422 1 82.94 485 ILE B CA 1
ATOM 11729 C C . ILE B 1 485 ? 27.062 7.133 -19.406 1 82.94 485 ILE B C 1
ATOM 11731 O O . ILE B 1 485 ? 27.453 7.387 -18.281 1 82.94 485 ILE B O 1
ATOM 11735 N N . THR B 1 486 ? 25.859 7.469 -19.891 1 85.19 486 THR B N 1
ATOM 11736 C CA . THR B 1 486 ? 24.906 8.172 -19.031 1 85.19 486 THR B CA 1
ATOM 11737 C C . THR B 1 486 ? 23.828 7.223 -18.516 1 85.19 486 THR B C 1
ATOM 11739 O O . THR B 1 486 ? 23.891 6.016 -18.766 1 85.19 486 THR B O 1
ATOM 11742 N N . ARG B 1 487 ? 22.969 7.77 -17.812 1 86.19 487 ARG B N 1
ATOM 11743 C CA . ARG B 1 487 ? 21.859 6.996 -17.234 1 86.19 487 ARG B CA 1
ATOM 11744 C C . ARG B 1 487 ? 20.984 6.406 -18.328 1 86.19 487 ARG B C 1
ATOM 11746 O O . ARG B 1 487 ? 20.422 5.32 -18.156 1 86.19 487 ARG B O 1
ATOM 11753 N N . PHE B 1 488 ? 20.969 7.074 -19.422 1 88.94 488 PHE B N 1
ATOM 11754 C CA . PHE B 1 488 ? 20.188 6.59 -20.547 1 88.94 488 PHE B CA 1
ATOM 11755 C C . PHE B 1 488 ? 20.672 5.219 -21 1 88.94 488 PHE B C 1
ATOM 11757 O O . PHE B 1 488 ? 19.875 4.285 -21.141 1 88.94 488 PHE B O 1
ATOM 11764 N N . THR B 1 489 ? 21.891 5.113 -21.172 1 86.19 489 THR B N 1
ATOM 11765 C CA . THR B 1 489 ? 22.484 3.859 -21.625 1 86.19 489 THR B CA 1
ATOM 11766 C C . THR B 1 489 ? 22.453 2.816 -20.516 1 86.19 489 THR B C 1
ATOM 11768 O O . THR B 1 489 ? 22.156 1.647 -20.766 1 86.19 489 THR B O 1
ATOM 11771 N N . GLU B 1 490 ? 22.75 3.234 -19.328 1 86.38 490 GLU B N 1
ATOM 11772 C CA . GLU B 1 490 ? 22.781 2.326 -18.188 1 86.38 490 GLU B CA 1
ATOM 11773 C C . GLU B 1 490 ? 21.422 1.674 -17.969 1 86.38 490 GLU B C 1
ATOM 11775 O O . GLU B 1 490 ? 21.328 0.455 -17.812 1 86.38 490 GLU B O 1
ATOM 11780 N N . GLU B 1 491 ? 20.406 2.412 -17.953 1 88.12 491 GLU B N 1
ATOM 11781 C CA . GLU B 1 491 ? 19.078 1.909 -17.641 1 88.12 491 GLU B CA 1
ATOM 11782 C C . GLU B 1 491 ? 18.516 1.087 -18.797 1 88.12 491 GLU B C 1
ATOM 11784 O O . GLU B 1 491 ? 17.766 0.132 -18.594 1 88.12 491 GLU B O 1
ATOM 11789 N N . SER B 1 492 ? 18.891 1.501 -20.016 1 89.31 492 SER B N 1
ATOM 11790 C CA . SER B 1 492 ? 18.453 0.716 -21.156 1 89.31 492 SER B CA 1
ATOM 11791 C C . SER B 1 492 ? 19.094 -0.671 -21.156 1 89.31 492 SER B C 1
ATOM 11793 O O . SER B 1 492 ? 18.422 -1.667 -21.438 1 89.31 492 SER B O 1
ATOM 11795 N N . PHE B 1 493 ? 20.297 -0.626 -20.781 1 85.88 493 PHE B N 1
ATOM 11796 C CA . PHE B 1 493 ? 21 -1.905 -20.734 1 85.88 493 PHE B CA 1
ATOM 11797 C C . PHE B 1 493 ? 20.469 -2.762 -19.578 1 85.88 493 PHE B C 1
ATOM 11799 O O . PHE B 1 493 ? 20.25 -3.961 -19.75 1 85.88 493 PHE B O 1
ATOM 11806 N N . ALA B 1 494 ? 20.312 -2.158 -18.469 1 87.12 494 ALA B N 1
ATOM 11807 C CA . ALA B 1 494 ? 19.781 -2.873 -17.312 1 87.12 494 ALA B CA 1
ATOM 11808 C C . ALA B 1 494 ? 18.375 -3.402 -17.594 1 87.12 494 ALA B C 1
ATOM 11810 O O . ALA B 1 494 ? 18.047 -4.523 -17.203 1 87.12 494 ALA B O 1
ATOM 11811 N N . ALA B 1 495 ? 17.578 -2.646 -18.25 1 91.25 495 ALA B N 1
ATOM 11812 C CA . ALA B 1 495 ? 16.234 -3.066 -18.625 1 91.25 495 ALA B CA 1
ATOM 11813 C C . ALA B 1 495 ? 16.266 -4.23 -19.609 1 91.25 495 ALA B C 1
ATOM 11815 O O . ALA B 1 495 ? 15.453 -5.152 -19.516 1 91.25 495 ALA B O 1
ATOM 11816 N N . LEU B 1 496 ? 17.188 -4.164 -20.516 1 87.38 496 LEU B N 1
ATOM 11817 C CA . LEU B 1 496 ? 17.328 -5.238 -21.484 1 87.38 496 LEU B CA 1
ATOM 11818 C C . LEU B 1 496 ? 17.703 -6.551 -20.797 1 87.38 496 LEU B C 1
ATOM 11820 O O . LEU B 1 496 ? 17.078 -7.586 -21.062 1 87.38 496 LEU B O 1
ATOM 11824 N N . VAL B 1 497 ? 18.703 -6.469 -19.969 1 83.81 497 VAL B N 1
ATOM 11825 C CA . VAL B 1 497 ? 19.172 -7.676 -19.297 1 83.81 497 VAL B CA 1
ATOM 11826 C C . VAL B 1 497 ? 18.062 -8.211 -18.391 1 83.81 497 VAL B C 1
ATOM 11828 O O . VAL B 1 497 ? 17.859 -9.43 -18.312 1 83.81 497 VAL B O 1
ATOM 11831 N N . SER B 1 498 ? 17.359 -7.387 -17.688 1 89.19 498 SER B N 1
ATOM 11832 C CA . SER B 1 498 ? 16.25 -7.809 -16.844 1 89.19 498 SER B CA 1
ATOM 11833 C C . SER B 1 498 ? 15.141 -8.445 -17.672 1 89.19 498 SER B C 1
ATOM 11835 O O . SER B 1 498 ? 14.547 -9.445 -17.266 1 89.19 498 SER B O 1
ATOM 11837 N N . ALA B 1 499 ? 14.844 -7.887 -18.781 1 88.5 499 ALA B N 1
ATOM 11838 C CA . ALA B 1 499 ? 13.828 -8.445 -19.672 1 88.5 499 ALA B CA 1
ATOM 11839 C C . ALA B 1 499 ? 14.242 -9.82 -20.188 1 88.5 499 ALA B C 1
ATOM 11841 O O . ALA B 1 499 ? 13.398 -10.703 -20.359 1 88.5 499 ALA B O 1
ATOM 11842 N N . ILE B 1 500 ? 15.508 -9.961 -20.391 1 82.69 500 ILE B N 1
ATOM 11843 C CA . ILE B 1 500 ? 16.016 -11.258 -20.828 1 82.69 500 ILE B CA 1
ATOM 11844 C C . ILE B 1 500 ? 15.805 -12.289 -19.719 1 82.69 500 ILE B C 1
ATOM 11846 O O . ILE B 1 500 ? 15.375 -13.414 -19.984 1 82.69 500 ILE B O 1
ATOM 11850 N N . PHE B 1 501 ? 16.031 -11.891 -18.531 1 82.81 501 PHE B N 1
ATOM 11851 C CA . PHE B 1 501 ? 15.852 -12.789 -17.391 1 82.81 501 PHE B CA 1
ATOM 11852 C C . PHE B 1 501 ? 14.391 -13.195 -17.266 1 82.81 501 PHE B C 1
ATOM 11854 O O . PHE B 1 501 ? 14.086 -14.375 -17.062 1 82.81 501 PHE B O 1
ATOM 11861 N N . VAL B 1 502 ? 13.523 -12.273 -17.406 1 89.88 502 VAL B N 1
ATOM 11862 C CA . VAL B 1 502 ? 12.094 -12.555 -17.281 1 89.88 502 VAL B CA 1
ATOM 11863 C C . VAL B 1 502 ? 11.641 -13.43 -18.453 1 89.88 502 VAL B C 1
ATOM 11865 O O . VAL B 1 502 ? 10.938 -14.422 -18.25 1 89.88 502 VAL B O 1
ATOM 11868 N N . TYR B 1 503 ? 12.125 -13.133 -19.625 1 87.19 503 TYR B N 1
ATOM 11869 C CA . TYR B 1 503 ? 11.75 -13.891 -20.812 1 87.19 503 TYR B CA 1
ATOM 11870 C C . TYR B 1 503 ? 12.281 -15.32 -20.75 1 87.19 503 TYR B C 1
ATOM 11872 O O . TYR B 1 503 ? 11.555 -16.266 -21.047 1 87.19 503 TYR B O 1
ATOM 11880 N N . GLU B 1 504 ? 13.477 -15.438 -20.359 1 80.25 504 GLU B N 1
ATOM 11881 C CA . GLU B 1 504 ? 14.086 -16.766 -20.281 1 80.25 504 GLU B CA 1
ATOM 11882 C C . GLU B 1 504 ? 13.438 -17.609 -19.203 1 80.25 504 GLU B C 1
ATOM 11884 O O . GLU B 1 504 ? 13.297 -18.828 -19.344 1 80.25 504 GLU B O 1
ATOM 11889 N N . ALA B 1 505 ? 13.086 -16.969 -18.109 1 87.94 505 ALA B N 1
ATOM 11890 C CA . ALA B 1 505 ? 12.422 -17.719 -17.047 1 87.94 505 ALA B CA 1
ATOM 11891 C C . ALA B 1 505 ? 11.078 -18.266 -17.516 1 87.94 505 ALA B C 1
ATOM 11893 O O . ALA B 1 505 ? 10.773 -19.438 -17.312 1 87.94 505 ALA B O 1
ATOM 11894 N N . ILE B 1 506 ? 10.266 -17.5 -18.25 1 91.81 506 ILE B N 1
ATOM 11895 C CA . ILE B 1 506 ? 8.953 -17.922 -18.719 1 91.81 506 ILE B CA 1
ATOM 11896 C C . ILE B 1 506 ? 9.109 -18.938 -19.859 1 91.81 506 ILE B C 1
ATOM 11898 O O . ILE B 1 506 ? 8.406 -19.938 -19.891 1 91.81 506 ILE B O 1
ATOM 11902 N N . LYS B 1 507 ? 10.062 -18.719 -20.75 1 88.19 507 LYS B N 1
ATOM 11903 C CA . LYS B 1 507 ? 10.289 -19.609 -21.875 1 88.19 507 LYS B CA 1
ATOM 11904 C C . LYS B 1 507 ? 10.727 -21 -21.391 1 88.19 507 LYS B C 1
ATOM 11906 O O . LYS B 1 507 ? 10.227 -22.016 -21.891 1 88.19 507 LYS B O 1
ATOM 11911 N N . LYS B 1 508 ? 11.57 -21.031 -20.391 1 84.12 508 LYS B N 1
ATOM 11912 C CA . LYS B 1 508 ? 12.047 -22.312 -19.891 1 84.12 508 LYS B CA 1
ATOM 11913 C C . LYS B 1 508 ? 10.953 -23.047 -19.125 1 84.12 508 LYS B C 1
ATOM 11915 O O . LYS B 1 508 ? 10.898 -24.281 -19.156 1 84.12 508 LYS B O 1
ATOM 11920 N N . CYS B 1 509 ? 10.117 -22.328 -18.5 1 89.19 509 CYS B N 1
ATOM 11921 C CA . CYS B 1 509 ? 8.984 -22.969 -17.844 1 89.19 509 CYS B CA 1
ATOM 11922 C C . CYS B 1 509 ? 8.016 -23.547 -18.859 1 89.19 509 CYS B C 1
ATOM 11924 O O . CYS B 1 509 ? 7.523 -24.672 -18.688 1 89.19 509 CYS B O 1
ATOM 11926 N N . LEU B 1 510 ? 7.773 -22.875 -19.984 1 89.44 510 LEU B N 1
ATOM 11927 C CA . LEU B 1 510 ? 6.871 -23.359 -21.031 1 89.44 510 LEU B CA 1
ATOM 11928 C C . LEU B 1 510 ? 7.504 -24.5 -21.797 1 89.44 510 LEU B C 1
ATOM 11930 O O . LEU B 1 510 ? 6.797 -25.375 -22.328 1 89.44 510 LEU B O 1
ATOM 11934 N N . HIS B 1 511 ? 8.789 -24.5 -21.797 1 86.38 511 HIS B N 1
ATOM 11935 C CA . HIS B 1 511 ? 9.492 -25.609 -22.469 1 86.38 511 HIS B CA 1
ATOM 11936 C C . HIS B 1 511 ? 9.281 -26.922 -21.734 1 86.38 511 HIS B C 1
ATOM 11938 O O . HIS B 1 511 ? 9.297 -27.984 -22.344 1 86.38 511 HIS B O 1
ATOM 11944 N N . ILE B 1 512 ? 9.031 -26.828 -20.453 1 86.38 512 ILE B N 1
ATOM 11945 C CA . ILE B 1 512 ? 8.727 -28.047 -19.703 1 86.38 512 ILE B CA 1
ATOM 11946 C C . ILE B 1 512 ? 7.418 -28.656 -20.219 1 86.38 512 ILE B C 1
ATOM 11948 O O . ILE B 1 512 ? 7.262 -29.875 -20.234 1 86.38 512 ILE B O 1
ATOM 11952 N N . ALA B 1 513 ? 6.445 -27.766 -20.688 1 84.44 513 ALA B N 1
ATOM 11953 C CA . ALA B 1 513 ? 5.18 -28.25 -21.234 1 84.44 513 ALA B CA 1
ATOM 11954 C C . ALA B 1 513 ? 5.406 -29.047 -22.5 1 84.44 513 ALA B C 1
ATOM 11956 O O . ALA B 1 513 ? 4.641 -29.969 -22.812 1 84.44 513 ALA B O 1
ATOM 11957 N N . GLU B 1 514 ? 6.473 -28.734 -23.219 1 81.5 514 GLU B N 1
ATOM 11958 C CA . GLU B 1 514 ? 6.789 -29.453 -24.469 1 81.5 514 GLU B CA 1
ATOM 11959 C C . GLU B 1 514 ? 7.484 -30.781 -24.172 1 81.5 514 GLU B C 1
ATOM 11961 O O . GLU B 1 514 ? 7.227 -31.781 -24.859 1 81.5 514 GLU B O 1
ATOM 11966 N N . GLU B 1 515 ? 8.352 -30.75 -23.141 1 78.06 515 GLU B N 1
ATOM 11967 C CA . GLU B 1 515 ? 9.062 -31.969 -22.797 1 78.06 515 GLU B CA 1
ATOM 11968 C C . GLU B 1 515 ? 8.133 -32.969 -22.094 1 78.06 515 GLU B C 1
ATOM 11970 O O . GLU B 1 515 ? 8.203 -34.156 -22.328 1 78.06 515 GLU B O 1
ATOM 11975 N N . ARG B 1 516 ? 7.305 -32.375 -21.281 1 78.81 516 ARG B N 1
ATOM 11976 C CA . ARG B 1 516 ? 6.34 -33.188 -20.516 1 78.81 516 ARG B CA 1
ATOM 11977 C C . ARG B 1 516 ? 4.922 -32.656 -20.734 1 78.81 516 ARG B C 1
ATOM 11979 O O . ARG B 1 516 ? 4.359 -32 -19.844 1 78.81 516 ARG B O 1
ATOM 11986 N N . PRO B 1 517 ? 4.359 -32.969 -21.953 1 78.12 517 PRO B N 1
ATOM 11987 C CA . PRO B 1 517 ? 3.064 -32.406 -22.328 1 78.12 517 PRO B CA 1
ATOM 11988 C C . PRO B 1 517 ? 1.908 -32.969 -21.5 1 78.12 517 PRO B C 1
ATOM 11990 O O . PRO B 1 517 ? 2.004 -34.062 -20.984 1 78.12 517 PRO B O 1
ATOM 11993 N N . ILE B 1 518 ? 0.881 -32.188 -21.312 1 79.69 518 ILE B N 1
ATOM 11994 C CA . ILE B 1 518 ? -0.357 -32.562 -20.641 1 79.69 518 ILE B CA 1
ATOM 11995 C C . ILE B 1 518 ? -1.322 -33.188 -21.641 1 79.69 518 ILE B C 1
ATOM 11997 O O . ILE B 1 518 ? -1.344 -32.781 -22.812 1 79.69 518 ILE B O 1
ATOM 12001 N N . ARG B 1 519 ? -1.999 -34.281 -21.281 1 74.38 519 ARG B N 1
ATOM 12002 C CA . ARG B 1 519 ? -2.998 -34.906 -22.141 1 74.38 519 ARG B CA 1
ATOM 12003 C C . ARG B 1 519 ? -4.285 -34.094 -22.188 1 74.38 519 ARG B C 1
ATOM 12005 O O . ARG B 1 519 ? -5.105 -34.156 -21.266 1 74.38 519 ARG B O 1
ATOM 12012 N N . THR B 1 520 ? -4.289 -33.188 -23.172 1 76.06 520 THR B N 1
ATOM 12013 C CA . THR B 1 520 ? -5.48 -32.344 -23.328 1 76.06 520 THR B CA 1
ATOM 12014 C C . THR B 1 520 ? -6.637 -33.188 -23.875 1 76.06 520 THR B C 1
ATOM 12016 O O . THR B 1 520 ? -6.438 -34.031 -24.734 1 76.06 520 THR B O 1
ATOM 12019 N N . ASN B 1 521 ? -7.852 -33 -23.422 1 66.31 521 ASN B N 1
ATOM 12020 C CA . ASN B 1 521 ? -9.07 -33.656 -23.859 1 66.31 521 ASN B CA 1
ATOM 12021 C C . ASN B 1 521 ? -8.867 -35.188 -23.984 1 66.31 521 ASN B C 1
ATOM 12023 O O . ASN B 1 521 ? -8.75 -35.688 -25.094 1 66.31 521 ASN B O 1
ATOM 12027 N N . PRO B 1 522 ? -8.617 -35.875 -22.875 1 65.69 522 PRO B N 1
ATOM 12028 C CA . PRO B 1 522 ? -8.328 -37.312 -22.891 1 65.69 522 PRO B CA 1
ATOM 12029 C C . PRO B 1 522 ? -9.359 -38.094 -23.672 1 65.69 522 PRO B C 1
ATOM 12031 O O . PRO B 1 522 ? -9.062 -39.188 -24.156 1 65.69 522 PRO B O 1
ATOM 12034 N N . ALA B 1 523 ? -10.578 -37.5 -23.859 1 59.66 523 ALA B N 1
ATOM 12035 C CA . ALA B 1 523 ? -11.602 -38.25 -24.594 1 59.66 523 ALA B CA 1
ATOM 12036 C C . ALA B 1 523 ? -11.297 -38.281 -26.078 1 59.66 523 ALA B C 1
ATOM 12038 O O . ALA B 1 523 ? -11.562 -39.25 -26.766 1 59.66 523 ALA B O 1
ATOM 12039 N N . ILE B 1 524 ? -10.641 -37.25 -26.5 1 60.56 524 ILE B N 1
ATOM 12040 C CA . ILE B 1 524 ? -10.383 -37.156 -27.938 1 60.56 524 ILE B CA 1
ATOM 12041 C C . ILE B 1 524 ? -8.992 -37.688 -28.25 1 60.56 524 ILE B C 1
ATOM 12043 O O . ILE B 1 524 ? -8.789 -38.344 -29.297 1 60.56 524 ILE B O 1
ATOM 12047 N N . ASN B 1 525 ? -8.094 -37.531 -27.234 1 60.53 525 ASN B N 1
ATOM 12048 C CA . ASN B 1 525 ? -6.715 -37.969 -27.484 1 60.53 525 ASN B CA 1
ATOM 12049 C C . ASN B 1 525 ? -6.32 -39.156 -26.625 1 60.53 525 ASN B C 1
ATOM 12051 O O . ASN B 1 525 ? -5.84 -38.969 -25.5 1 60.53 525 ASN B O 1
ATOM 12055 N N . PRO B 1 526 ? -6.84 -40.344 -26.969 1 58.5 526 PRO B N 1
ATOM 12056 C CA . PRO B 1 526 ? -6.516 -41.531 -26.141 1 58.5 526 PRO B CA 1
ATOM 12057 C C . PRO B 1 526 ? -5.012 -41.781 -26.047 1 58.5 526 PRO B C 1
ATOM 12059 O O . PRO B 1 526 ? -4.258 -41.406 -26.953 1 58.5 526 PRO B O 1
ATOM 12062 N N . ASP B 1 527 ? -4.48 -41.969 -24.828 1 58.22 527 ASP B N 1
ATOM 12063 C CA . ASP B 1 527 ? -3.084 -42.344 -24.609 1 58.22 527 ASP B CA 1
ATOM 12064 C C . ASP B 1 527 ? -2.764 -43.688 -25.312 1 58.22 527 ASP B C 1
ATOM 12066 O O . ASP B 1 527 ? -3.08 -44.75 -24.797 1 58.22 527 ASP B O 1
ATOM 12070 N N . ASN B 1 528 ? -2.553 -43.562 -26.594 1 56.53 528 ASN B N 1
ATOM 12071 C CA . ASN B 1 528 ? -2.23 -44.75 -27.375 1 56.53 528 ASN B CA 1
ATOM 12072 C C . ASN B 1 528 ? -0.771 -45.156 -27.188 1 56.53 528 ASN B C 1
ATOM 12074 O O . ASN B 1 528 ? -0.193 -45.812 -28.078 1 56.53 528 ASN B O 1
ATOM 12078 N N . SER B 1 529 ? -0.177 -44.688 -26.094 1 57.25 529 SER B N 1
ATOM 12079 C CA . SER B 1 529 ? 1.238 -45 -25.922 1 57.25 529 SER B CA 1
ATOM 12080 C C . SER B 1 529 ? 1.462 -46.5 -25.797 1 57.25 529 SER B C 1
ATOM 12082 O O . SER B 1 529 ? 2.545 -47 -26.094 1 57.25 529 SER B O 1
ATOM 12084 N N . HIS B 1 530 ? 0.404 -47.25 -25.375 1 55.91 530 HIS B N 1
ATOM 12085 C CA . HIS B 1 530 ? 0.557 -48.688 -25.188 1 55.91 530 HIS B CA 1
ATOM 12086 C C . HIS B 1 530 ? 0.596 -49.438 -26.516 1 55.91 530 HIS B C 1
ATOM 12088 O O . HIS B 1 530 ? 1.04 -50.594 -26.594 1 55.91 530 HIS B O 1
ATOM 12094 N N . LEU B 1 531 ? 0.158 -48.625 -27.484 1 57.22 531 LEU B N 1
ATOM 12095 C CA . LEU B 1 531 ? 0.13 -49.312 -28.766 1 57.22 531 LEU B CA 1
ATOM 12096 C C . LEU B 1 531 ? 1.473 -49.188 -29.484 1 57.22 531 LEU B C 1
ATOM 12098 O O . LEU B 1 531 ? 1.54 -49.281 -30.703 1 57.22 531 LEU B O 1
ATOM 12102 N N . CYS B 1 532 ? 2.486 -48.844 -28.703 1 59.41 532 CYS B N 1
ATOM 12103 C CA . CYS B 1 532 ? 3.811 -48.781 -29.312 1 59.41 532 CYS B CA 1
ATOM 12104 C C . CYS B 1 532 ? 4.648 -50 -28.906 1 59.41 532 CYS B C 1
ATOM 12106 O O . CYS B 1 532 ? 4.754 -50.312 -27.719 1 59.41 532 CYS B O 1
ATOM 12108 N N . ASP B 1 533 ? 4.957 -50.906 -29.75 1 62.69 533 ASP B N 1
ATOM 12109 C CA . ASP B 1 533 ? 5.766 -52.125 -29.5 1 62.69 533 ASP B CA 1
ATOM 12110 C C . ASP B 1 533 ? 7.195 -51.906 -30 1 62.69 533 ASP B C 1
ATOM 12112 O O . ASP B 1 533 ? 7.445 -51.062 -30.859 1 62.69 533 ASP B O 1
ATOM 12116 N N . CYS B 1 534 ? 8.148 -52.344 -29.188 1 66.75 534 CYS B N 1
ATOM 12117 C CA . CYS B 1 534 ? 9.539 -52.375 -29.609 1 66.75 534 CYS B CA 1
ATOM 12118 C C . CYS B 1 534 ? 9.844 -53.562 -30.469 1 66.75 534 CYS B C 1
ATOM 12120 O O . CYS B 1 534 ? 9.609 -54.719 -30.062 1 66.75 534 CYS B O 1
ATOM 12122 N N . LEU B 1 535 ? 9.969 -53.344 -31.766 1 68.38 535 LEU B N 1
ATOM 12123 C CA . LEU B 1 535 ? 10.438 -54.406 -32.656 1 68.38 535 LEU B CA 1
ATOM 12124 C C . LEU B 1 535 ? 11.945 -54.594 -32.531 1 68.38 535 LEU B C 1
ATOM 12126 O O . LEU B 1 535 ? 12.719 -53.688 -32.844 1 68.38 535 LEU B O 1
ATOM 12130 N N . THR B 1 536 ? 12.359 -55.656 -31.875 1 63.44 536 THR B N 1
ATOM 12131 C CA . THR B 1 536 ? 13.773 -55.969 -31.734 1 63.44 536 THR B CA 1
ATOM 12132 C C . THR B 1 536 ? 14.375 -56.375 -33.062 1 63.44 536 THR B C 1
ATOM 12134 O O . THR B 1 536 ? 13.648 -56.75 -34 1 63.44 536 THR B O 1
ATOM 12137 N N . PRO B 1 537 ? 15.617 -56.125 -33.312 1 66.31 537 PRO B N 1
ATOM 12138 C CA . PRO B 1 537 ? 16.25 -56.594 -34.562 1 66.31 537 PRO B CA 1
ATOM 12139 C C . PRO B 1 537 ? 15.977 -58.062 -34.844 1 66.31 537 PRO B C 1
ATOM 12141 O O . PRO B 1 537 ? 16.016 -58.469 -36.031 1 66.31 537 PRO B O 1
ATOM 12144 N N . GLU B 1 538 ? 15.688 -58.938 -33.906 1 63.72 538 GLU B N 1
ATOM 12145 C CA . GLU B 1 538 ? 15.383 -60.344 -34.125 1 63.72 538 GLU B CA 1
ATOM 12146 C C . GLU B 1 538 ? 13.898 -60.531 -34.375 1 63.72 538 GLU B C 1
ATOM 12148 O O . GLU B 1 538 ? 13.414 -61.688 -34.375 1 63.72 538 GLU B O 1
ATOM 12153 N N . ASN B 1 539 ? 13.156 -59.5 -34.781 1 59.56 539 ASN B N 1
ATOM 12154 C CA . ASN B 1 539 ? 11.789 -59.5 -35.281 1 59.56 539 ASN B CA 1
ATOM 12155 C C . ASN B 1 539 ? 10.797 -59.844 -34.188 1 59.56 539 ASN B C 1
ATOM 12157 O O . ASN B 1 539 ? 9.734 -60.406 -34.438 1 59.56 539 ASN B O 1
ATOM 12161 N N . ASP B 1 540 ? 11.195 -59.719 -32.938 1 63.41 540 ASP B N 1
ATOM 12162 C CA . ASP B 1 540 ? 10.25 -59.969 -31.859 1 63.41 540 ASP B CA 1
ATOM 12163 C C . ASP B 1 540 ? 9.648 -58.656 -31.375 1 63.41 540 ASP B C 1
ATOM 12165 O O . ASP B 1 540 ? 10.359 -57.656 -31.188 1 63.41 540 ASP B O 1
ATOM 12169 N N . THR B 1 541 ? 8.258 -58.531 -31.453 1 65.38 541 THR B N 1
ATOM 12170 C CA . THR B 1 541 ? 7.527 -57.344 -30.984 1 65.38 541 THR B CA 1
ATOM 12171 C C . THR B 1 541 ? 7.316 -57.406 -29.469 1 65.38 541 THR B C 1
ATOM 12173 O O . THR B 1 541 ? 6.691 -58.344 -28.969 1 65.38 541 THR B O 1
ATOM 12176 N N . ILE B 1 542 ? 8.094 -56.594 -28.766 1 62.88 542 ILE B N 1
ATOM 12177 C CA . ILE B 1 542 ? 7.961 -56.562 -27.312 1 62.88 542 ILE B CA 1
ATOM 12178 C C . ILE B 1 542 ? 7.117 -55.344 -26.906 1 62.88 542 ILE B C 1
ATOM 12180 O O . ILE B 1 542 ? 7.445 -54.219 -27.25 1 62.88 542 ILE B O 1
ATOM 12184 N N . PRO B 1 543 ? 6.004 -55.625 -26.297 1 61.19 543 PRO B N 1
ATOM 12185 C CA . PRO B 1 543 ? 5.16 -54.531 -25.828 1 61.19 543 PRO B CA 1
ATOM 12186 C C . PRO B 1 543 ? 5.801 -53.719 -24.703 1 61.19 543 PRO B C 1
ATOM 12188 O O . PRO B 1 543 ? 6.602 -54.281 -23.938 1 61.19 543 PRO B O 1
ATOM 12191 N N . PHE B 1 544 ? 5.66 -52.375 -24.781 1 58.09 544 PHE B N 1
ATOM 12192 C CA . PHE B 1 544 ? 6.215 -51.5 -23.75 1 58.09 544 PHE B CA 1
ATOM 12193 C C . PHE B 1 544 ? 5.57 -51.812 -22.391 1 58.09 544 PHE B C 1
ATOM 12195 O O . PHE B 1 544 ? 4.359 -52.031 -22.312 1 58.09 544 PHE B O 1
ATOM 12202 N N . SER B 1 545 ? 6.293 -52.438 -21.391 1 51.41 545 SER B N 1
ATOM 12203 C CA . SER B 1 545 ? 5.887 -52.625 -20 1 51.41 545 SER B CA 1
ATOM 12204 C C . SER B 1 545 ? 6.551 -51.625 -19.078 1 51.41 545 SER B C 1
ATOM 12206 O O . SER B 1 545 ? 7.398 -50.844 -19.5 1 51.41 545 SER B O 1
ATOM 12208 N N . ASP B 1 546 ? 6.098 -51.531 -17.766 1 49.12 546 ASP B N 1
ATOM 12209 C CA . ASP B 1 546 ? 6.707 -50.656 -16.75 1 49.12 546 ASP B CA 1
ATOM 12210 C C . ASP B 1 546 ? 8.227 -50.812 -16.75 1 49.12 546 ASP B C 1
ATOM 12212 O O . ASP B 1 546 ? 8.953 -49.875 -16.422 1 49.12 546 ASP B O 1
ATOM 12216 N N . ASN B 1 547 ? 8.688 -52.031 -17.141 1 48.66 547 ASN B N 1
ATOM 12217 C CA . ASN B 1 547 ? 10.109 -52.344 -17.047 1 48.66 547 ASN B CA 1
ATOM 12218 C C . ASN B 1 547 ? 10.812 -52.125 -18.375 1 48.66 547 ASN B C 1
ATOM 12220 O O . ASN B 1 547 ? 12.047 -52.156 -18.453 1 48.66 547 ASN B O 1
ATOM 12224 N N . PHE B 1 548 ? 10.055 -52.188 -19.484 1 53.75 548 PHE B N 1
ATOM 12225 C CA . PHE B 1 548 ? 10.68 -52 -20.781 1 53.75 548 PHE B CA 1
ATOM 12226 C C . PHE B 1 548 ? 10.234 -50.688 -21.422 1 53.75 548 PHE B C 1
ATOM 12228 O O . PHE B 1 548 ? 9.117 -50.594 -21.938 1 53.75 548 PHE B O 1
ATOM 12235 N N . THR B 1 549 ? 11.039 -49.656 -21.156 1 56.19 549 THR B N 1
ATOM 12236 C CA . THR B 1 549 ? 10.734 -48.281 -21.578 1 56.19 549 THR B CA 1
ATOM 12237 C C . THR B 1 549 ? 11.336 -48 -22.953 1 56.19 549 THR B C 1
ATOM 12239 O O . THR B 1 549 ? 12.031 -48.875 -23.516 1 56.19 549 THR B O 1
ATOM 12242 N N . ARG B 1 550 ? 10.977 -46.875 -23.562 1 62.47 550 ARG B N 1
ATOM 12243 C CA . ARG B 1 550 ? 11.477 -46.438 -24.875 1 62.47 550 ARG B CA 1
ATOM 12244 C C . ARG B 1 550 ? 13 -46.406 -24.891 1 62.47 550 ARG B C 1
ATOM 12246 O O . ARG B 1 550 ? 13.617 -46.688 -25.922 1 62.47 550 ARG B O 1
ATOM 12253 N N . LEU B 1 551 ? 13.484 -46.156 -23.766 1 60.62 551 LEU B N 1
ATOM 12254 C CA . LEU B 1 551 ? 14.938 -46.062 -23.656 1 60.62 551 LEU B CA 1
ATOM 12255 C C . LEU B 1 551 ? 15.578 -47.438 -23.812 1 60.62 551 LEU B C 1
ATOM 12257 O O . LEU B 1 551 ? 16.609 -47.594 -24.453 1 60.62 551 LEU B O 1
ATOM 12261 N N . ASN B 1 552 ? 14.906 -48.5 -23.266 1 58.88 552 ASN B N 1
ATOM 12262 C CA . ASN B 1 552 ? 15.414 -49.875 -23.391 1 58.88 552 ASN B CA 1
ATOM 12263 C C . ASN B 1 552 ? 15.344 -50.344 -24.844 1 58.88 552 ASN B C 1
ATOM 12265 O O . ASN B 1 552 ? 16.25 -51.062 -25.297 1 58.88 552 ASN B O 1
ATOM 12269 N N . CYS B 1 553 ? 14.312 -49.844 -25.453 1 64.88 553 CYS B N 1
ATOM 12270 C CA . CYS B 1 553 ? 14.18 -50.25 -26.859 1 64.88 553 CYS B CA 1
ATOM 12271 C C . CYS B 1 553 ? 15.297 -49.656 -27.703 1 64.88 553 CYS B C 1
ATOM 12273 O O . CYS B 1 553 ? 15.867 -50.344 -28.562 1 64.88 553 CYS B O 1
ATOM 12275 N N . SER B 1 554 ? 15.602 -48.406 -27.375 1 64.44 554 SER B N 1
ATOM 12276 C CA . SER B 1 554 ? 16.672 -47.75 -28.109 1 64.44 554 SER B CA 1
ATOM 12277 C C . SER B 1 554 ? 18.031 -48.375 -27.797 1 64.44 554 SER B C 1
ATOM 12279 O O . SER B 1 554 ? 18.875 -48.5 -28.672 1 64.44 554 SER B O 1
ATOM 12281 N N . ALA B 1 555 ? 18.188 -48.875 -26.578 1 59.91 555 ALA B N 1
ATOM 12282 C CA . ALA B 1 555 ? 19.422 -49.531 -26.188 1 59.91 555 ALA B CA 1
ATOM 12283 C C . ALA B 1 555 ? 19.594 -50.875 -26.906 1 59.91 555 ALA B C 1
ATOM 12285 O O . ALA B 1 555 ? 20.719 -51.281 -27.203 1 59.91 555 ALA B O 1
ATOM 12286 N N . TRP B 1 556 ? 18.438 -51.469 -27.219 1 59.97 556 TRP B N 1
ATOM 12287 C CA . TRP B 1 556 ? 18.5 -52.75 -27.906 1 59.97 556 TRP B CA 1
ATOM 12288 C C . TRP B 1 556 ? 18.422 -52.562 -29.422 1 59.97 556 TRP B C 1
ATOM 12290 O O . TRP B 1 556 ? 18.234 -53.531 -30.156 1 59.97 556 TRP B O 1
ATOM 12300 N N . ASN B 1 557 ? 18.594 -51.281 -29.859 1 60.81 557 ASN B N 1
ATOM 12301 C CA . ASN B 1 557 ? 18.547 -50.906 -31.281 1 60.81 557 ASN B CA 1
ATOM 12302 C C . ASN B 1 557 ? 17.219 -51.312 -31.906 1 60.81 557 ASN B C 1
ATOM 12304 O O . ASN B 1 557 ? 17.172 -51.781 -33.031 1 60.81 557 ASN B O 1
ATOM 12308 N N . GLY B 1 558 ? 16.203 -51.281 -31.047 1 61.59 558 GLY B N 1
ATOM 12309 C CA . GLY B 1 558 ? 14.883 -51.625 -31.547 1 61.59 558 GLY B CA 1
ATOM 12310 C C . GLY B 1 558 ? 14.164 -50.469 -32.188 1 61.59 558 GLY B C 1
ATOM 12311 O O . GLY B 1 558 ? 14.57 -49.312 -32.031 1 61.59 558 GLY B O 1
ATOM 12312 N N . THR B 1 559 ? 13.367 -50.812 -33.219 1 65 559 THR B N 1
ATOM 12313 C CA . THR B 1 559 ? 12.562 -49.781 -33.906 1 65 559 THR B CA 1
ATOM 12314 C C . THR B 1 559 ? 11.156 -49.719 -33.312 1 65 559 THR B C 1
ATOM 12316 O O . THR B 1 559 ? 10.562 -50.781 -33 1 65 559 THR B O 1
ATOM 12319 N N . LEU B 1 560 ? 10.75 -48.531 -32.875 1 65.75 560 LEU B N 1
ATOM 12320 C CA . LEU B 1 560 ? 9.406 -48.344 -32.344 1 65.75 560 LEU B CA 1
ATOM 12321 C C . LEU B 1 560 ? 8.359 -48.531 -33.406 1 65.75 560 LEU B C 1
ATOM 12323 O O . LEU B 1 560 ? 8.461 -47.938 -34.5 1 65.75 560 LEU B O 1
ATOM 12327 N N . THR B 1 561 ? 7.766 -49.719 -33.375 1 62.94 561 THR B N 1
ATOM 12328 C CA . THR B 1 561 ? 6.727 -50 -34.375 1 62.94 561 THR B CA 1
ATOM 12329 C C . THR B 1 561 ? 5.344 -49.969 -33.719 1 62.94 561 THR B C 1
ATOM 12331 O O . THR B 1 561 ? 5.184 -50.375 -32.562 1 62.94 561 THR B O 1
ATOM 12334 N N . GLY B 1 562 ? 4.375 -48.969 -34.156 1 59.59 562 GLY B N 1
ATOM 12335 C CA . GLY B 1 562 ? 2.986 -48.844 -33.75 1 59.59 562 GLY B CA 1
ATOM 12336 C C . GLY B 1 562 ? 2.463 -47.438 -33.812 1 59.59 562 GLY B C 1
ATOM 12337 O O . GLY B 1 562 ? 3.242 -46.5 -33.938 1 59.59 562 GLY B O 1
ATOM 12338 N N . PRO B 1 563 ? 1.234 -47.344 -34.094 1 58.91 563 PRO B N 1
ATOM 12339 C CA . PRO B 1 563 ? 0.639 -46.031 -34.312 1 58.91 563 PRO B CA 1
ATOM 12340 C C . PRO B 1 563 ? 0.835 -45.094 -33.094 1 58.91 563 PRO B C 1
ATOM 12342 O O . PRO B 1 563 ? 0.851 -43.875 -33.25 1 58.91 563 PRO B O 1
ATOM 12345 N N . GLY B 1 564 ? 1.043 -45.719 -32 1 57.72 564 GLY B N 1
ATOM 12346 C CA . GLY B 1 564 ? 1.112 -44.906 -30.797 1 57.72 564 GLY B CA 1
ATOM 12347 C C . GLY B 1 564 ? 2.523 -44.469 -30.453 1 57.72 564 GLY B C 1
ATOM 12348 O O . GLY B 1 564 ? 2.752 -43.844 -29.406 1 57.72 564 GLY B O 1
ATOM 12349 N N . CYS B 1 565 ? 3.445 -44.906 -31.328 1 57.09 565 CYS B N 1
ATOM 12350 C CA . CYS B 1 565 ? 4.844 -44.625 -31 1 57.09 565 CYS B CA 1
ATOM 12351 C C . CYS B 1 565 ? 5.172 -43.156 -31.109 1 57.09 565 CYS B C 1
ATOM 12353 O O . CYS B 1 565 ? 6.078 -42.656 -30.438 1 57.09 565 CYS B O 1
ATOM 12355 N N . LYS B 1 566 ? 4.383 -42.438 -31.922 1 58.38 566 LYS B N 1
ATOM 12356 C CA . LYS B 1 566 ? 4.66 -41 -32.062 1 58.38 566 LYS B CA 1
ATOM 12357 C C . LYS B 1 566 ? 3.922 -40.188 -31 1 58.38 566 LYS B C 1
ATOM 12359 O O . LYS B 1 566 ? 4.039 -38.969 -30.953 1 58.38 566 LYS B O 1
ATOM 12364 N N . THR B 1 567 ? 3.211 -40.844 -30.156 1 58.06 567 THR B N 1
ATOM 12365 C CA . THR B 1 567 ? 2.449 -40.094 -29.172 1 58.06 567 THR B CA 1
ATOM 12366 C C . THR B 1 567 ? 3.352 -39.656 -28.031 1 58.06 567 THR B C 1
ATOM 12368 O O . THR B 1 567 ? 4.215 -40.406 -27.578 1 58.06 567 THR B O 1
ATOM 12371 N N . PRO B 1 568 ? 3.467 -38.281 -27.844 1 62.06 568 PRO B N 1
ATOM 12372 C CA . PRO B 1 568 ? 4.277 -37.75 -26.75 1 62.06 568 PRO B CA 1
ATOM 12373 C C . PRO B 1 568 ? 3.965 -38.406 -25.406 1 62.06 568 PRO B C 1
ATOM 12375 O O . PRO B 1 568 ? 2.826 -38.844 -25.172 1 62.06 568 PRO B O 1
ATOM 12378 N N . VAL B 1 569 ? 5.043 -38.969 -24.781 1 63.25 569 VAL B N 1
ATOM 12379 C CA . VAL B 1 569 ? 4.902 -39.562 -23.453 1 63.25 569 VAL B CA 1
ATOM 12380 C C . VAL B 1 569 ? 4.371 -38.531 -22.469 1 63.25 569 VAL B C 1
ATOM 12382 O O . VAL B 1 569 ? 5 -37.469 -22.25 1 63.25 569 VAL B O 1
ATOM 12385 N N . TYR B 1 570 ? 3.068 -38.75 -22.188 1 67.31 570 TYR B N 1
ATOM 12386 C CA . TYR B 1 570 ? 2.445 -37.844 -21.234 1 67.31 570 TYR B CA 1
ATOM 12387 C C . TYR B 1 570 ? 2.867 -38.188 -19.812 1 67.31 570 TYR B C 1
ATOM 12389 O O . TYR B 1 570 ? 2.889 -39.375 -19.422 1 67.31 570 TYR B O 1
ATOM 12397 N N . VAL B 1 571 ? 3.629 -37.312 -19.219 1 69.69 571 VAL B N 1
ATOM 12398 C CA . VAL B 1 571 ? 3.943 -37.469 -17.797 1 69.69 571 VAL B CA 1
ATOM 12399 C C . VAL B 1 571 ? 2.908 -36.719 -16.953 1 69.69 571 VAL B C 1
ATOM 12401 O O . VAL B 1 571 ? 2.904 -35.5 -16.906 1 69.69 571 VAL B O 1
ATOM 12404 N N . PRO B 1 572 ? 2.088 -37.5 -16.359 1 78.25 572 PRO B N 1
ATOM 12405 C CA . PRO B 1 572 ? 0.985 -36.875 -15.625 1 78.25 572 PRO B CA 1
ATOM 12406 C C . PRO B 1 572 ? 1.465 -36 -14.469 1 78.25 572 PRO B C 1
ATOM 12408 O O . PRO B 1 572 ? 2.434 -36.344 -13.789 1 78.25 572 PRO B O 1
ATOM 12411 N N . ASP B 1 573 ? 0.984 -34.781 -14.273 1 82.69 573 ASP B N 1
ATOM 12412 C CA . ASP B 1 573 ? 1.06 -33.875 -13.133 1 82.69 573 ASP B CA 1
ATOM 12413 C C . ASP B 1 573 ? 2.4 -33.156 -13.086 1 82.69 573 ASP B C 1
ATOM 12415 O O . ASP B 1 573 ? 2.629 -32.312 -12.219 1 82.69 573 ASP B O 1
ATOM 12419 N N . ALA B 1 574 ? 3.281 -33.469 -14.062 1 84.5 574 ALA B N 1
ATOM 12420 C CA . ALA B 1 574 ? 4.613 -32.875 -13.984 1 84.5 574 ALA B CA 1
ATOM 12421 C C . ALA B 1 574 ? 4.582 -31.391 -14.383 1 84.5 574 ALA B C 1
ATOM 12423 O O . ALA B 1 574 ? 5.16 -30.547 -13.695 1 84.5 574 ALA B O 1
ATOM 12424 N N . PHE B 1 575 ? 3.871 -31.031 -15.367 1 88.5 575 PHE B N 1
ATOM 12425 C CA . PHE B 1 575 ? 3.865 -29.656 -15.852 1 88.5 575 PHE B CA 1
ATOM 12426 C C . PHE B 1 575 ? 3.072 -28.766 -14.914 1 88.5 575 PHE B C 1
ATOM 12428 O O . PHE B 1 575 ? 3.521 -27.672 -14.57 1 88.5 575 PHE B O 1
ATOM 12435 N N . LEU B 1 576 ? 1.935 -29.172 -14.5 1 90.31 576 LEU B N 1
ATOM 12436 C CA . LEU B 1 576 ? 1.093 -28.328 -13.648 1 90.31 576 LEU B CA 1
ATOM 12437 C C . LEU B 1 576 ? 1.735 -28.125 -12.281 1 90.31 576 LEU B C 1
ATOM 12439 O O . LEU B 1 576 ? 1.601 -27.062 -11.68 1 90.31 576 LEU B O 1
ATOM 12443 N N . LEU B 1 577 ? 2.393 -29.188 -11.797 1 91.69 577 LEU B N 1
ATOM 12444 C CA . LEU B 1 577 ? 3.148 -28.984 -10.562 1 91.69 577 LEU B CA 1
ATOM 12445 C C . LEU B 1 577 ? 4.285 -28 -10.773 1 91.69 577 LEU B C 1
ATOM 12447 O O . LEU B 1 577 ? 4.562 -27.172 -9.898 1 91.69 577 LEU B O 1
ATOM 12451 N N . SER B 1 578 ? 4.984 -28.078 -11.922 1 93.25 578 SER B N 1
ATOM 12452 C CA . SER B 1 578 ? 6.055 -27.141 -12.234 1 93.25 578 SER B CA 1
ATOM 12453 C C . SER B 1 578 ? 5.527 -25.703 -12.297 1 93.25 578 SER B C 1
ATOM 12455 O O . SER B 1 578 ? 6.211 -24.766 -11.867 1 93.25 578 SER B O 1
ATOM 12457 N N . LEU B 1 579 ? 4.332 -25.547 -12.766 1 93.25 579 LEU B N 1
ATOM 12458 C CA . LEU B 1 579 ? 3.73 -24.219 -12.812 1 93.25 579 LEU B CA 1
ATOM 12459 C C . LEU B 1 579 ? 3.439 -23.703 -11.406 1 93.25 579 LEU B C 1
ATOM 12461 O O . LEU B 1 579 ? 3.662 -22.531 -11.117 1 93.25 579 LEU B O 1
ATOM 12465 N N . CYS B 1 580 ? 2.984 -24.609 -10.555 1 93.69 580 CYS B N 1
ATOM 12466 C CA . CYS B 1 580 ? 2.707 -24.234 -9.172 1 93.69 580 CYS B CA 1
ATOM 12467 C C . CYS B 1 580 ? 3.994 -23.875 -8.438 1 93.69 580 CYS B C 1
ATOM 12469 O O . CYS B 1 580 ? 4.027 -22.922 -7.664 1 93.69 580 CYS B O 1
ATOM 12471 N N . LEU B 1 581 ? 5.012 -24.656 -8.688 1 94.94 581 LEU B N 1
ATOM 12472 C CA . LEU B 1 581 ? 6.297 -24.375 -8.055 1 94.94 581 LEU B CA 1
ATOM 12473 C C . LEU B 1 581 ? 6.887 -23.062 -8.57 1 94.94 581 LEU B C 1
ATOM 12475 O O . LEU B 1 581 ? 7.457 -22.281 -7.801 1 94.94 581 LEU B O 1
ATOM 12479 N N . PHE B 1 582 ? 6.793 -22.828 -9.867 1 94.94 582 PHE B N 1
ATOM 12480 C CA . PHE B 1 582 ? 7.312 -21.641 -10.516 1 94.94 582 PHE B CA 1
ATOM 12481 C C . PHE B 1 582 ? 6.641 -20.391 -9.961 1 94.94 582 PHE B C 1
ATOM 12483 O O . PHE B 1 582 ? 7.316 -19.5 -9.43 1 94.94 582 PHE B O 1
ATOM 12490 N N . PHE B 1 583 ? 5.312 -20.328 -9.938 1 94.94 583 PHE B N 1
ATOM 12491 C CA . PHE B 1 583 ? 4.586 -19.156 -9.477 1 94.94 583 PHE B CA 1
ATOM 12492 C C . PHE B 1 583 ? 4.566 -19.094 -7.953 1 94.94 583 PHE B C 1
ATOM 12494 O O . PHE B 1 583 ? 4.562 -18.016 -7.371 1 94.94 583 PHE B O 1
ATOM 12501 N N . GLY B 1 584 ? 4.57 -20.281 -7.348 1 95 584 GLY B N 1
ATOM 12502 C CA . GLY B 1 584 ? 4.613 -20.312 -5.895 1 95 584 GLY B CA 1
ATOM 12503 C C . GLY B 1 584 ? 5.887 -19.719 -5.324 1 95 584 GLY B C 1
ATOM 12504 O O . GLY B 1 584 ? 5.836 -18.922 -4.387 1 95 584 GLY B O 1
ATOM 12505 N N . THR B 1 585 ? 6.992 -20.016 -5.883 1 94.69 585 THR B N 1
ATOM 12506 C CA . THR B 1 585 ? 8.273 -19.5 -5.422 1 94.69 585 THR B CA 1
ATOM 12507 C C . THR B 1 585 ? 8.352 -17.984 -5.668 1 94.69 585 THR B C 1
ATOM 12509 O O . THR B 1 585 ? 8.828 -17.234 -4.812 1 94.69 585 THR B O 1
ATOM 12512 N N . PHE B 1 586 ? 7.879 -17.609 -6.82 1 94.19 586 PHE B N 1
ATOM 12513 C CA . PHE B 1 586 ? 7.914 -16.188 -7.172 1 94.19 586 PHE B CA 1
ATOM 12514 C C . PHE B 1 586 ? 7.062 -15.375 -6.211 1 94.19 586 PHE B C 1
ATOM 12516 O O . PHE B 1 586 ? 7.527 -14.367 -5.668 1 94.19 586 PHE B O 1
ATOM 12523 N N . ILE B 1 587 ? 5.883 -15.812 -5.926 1 94.69 587 ILE B N 1
ATOM 12524 C CA . ILE B 1 587 ? 4.934 -15.07 -5.102 1 94.69 587 ILE B CA 1
ATOM 12525 C C . ILE B 1 587 ? 5.406 -15.062 -3.652 1 94.69 587 ILE B C 1
ATOM 12527 O O . ILE B 1 587 ? 5.363 -14.023 -2.984 1 94.69 587 ILE B O 1
ATOM 12531 N N . MET B 1 588 ? 5.844 -16.172 -3.205 1 94.69 588 MET B N 1
ATOM 12532 C CA . MET B 1 588 ? 6.305 -16.219 -1.822 1 94.69 588 MET B CA 1
ATOM 12533 C C . MET B 1 588 ? 7.535 -15.344 -1.618 1 94.69 588 MET B C 1
ATOM 12535 O O . MET B 1 588 ? 7.648 -14.656 -0.602 1 94.69 588 MET B O 1
ATOM 12539 N N . SER B 1 589 ? 8.43 -15.352 -2.594 1 93.88 589 SER B N 1
ATOM 12540 C CA . SER B 1 589 ? 9.609 -14.508 -2.49 1 93.88 589 SER B CA 1
ATOM 12541 C C . SER B 1 589 ? 9.234 -13.031 -2.473 1 93.88 589 SER B C 1
ATOM 12543 O O . SER B 1 589 ? 9.773 -12.258 -1.676 1 93.88 589 SER B O 1
ATOM 12545 N N . ARG B 1 590 ? 8.305 -12.68 -3.262 1 93.06 590 ARG B N 1
ATOM 12546 C CA . ARG B 1 590 ? 7.879 -11.289 -3.334 1 93.06 590 ARG B CA 1
ATOM 12547 C C . ARG B 1 590 ? 7.156 -10.867 -2.057 1 93.06 590 ARG B C 1
ATOM 12549 O O . ARG B 1 590 ? 7.371 -9.766 -1.552 1 93.06 590 ARG B O 1
ATOM 12556 N N . LEU B 1 591 ? 6.352 -11.734 -1.505 1 92.81 591 LEU B N 1
ATOM 12557 C CA . LEU B 1 591 ? 5.59 -11.43 -0.298 1 92.81 591 LEU B CA 1
ATOM 12558 C C . LEU B 1 591 ? 6.512 -11.305 0.909 1 92.81 591 LEU B C 1
ATOM 12560 O O . LEU B 1 591 ? 6.375 -10.375 1.706 1 92.81 591 LEU B O 1
ATOM 12564 N N . LEU B 1 592 ? 7.438 -12.195 1.002 1 92.19 592 LEU B N 1
ATOM 12565 C CA . LEU B 1 592 ? 8.344 -12.18 2.146 1 92.19 592 LEU B CA 1
ATOM 12566 C C . LEU B 1 592 ? 9.297 -10.984 2.064 1 92.19 592 LEU B C 1
ATOM 12568 O O . LEU B 1 592 ? 9.641 -10.391 3.088 1 92.19 592 LEU B O 1
ATOM 12572 N N . LYS B 1 593 ? 9.664 -10.672 0.854 1 89.56 593 LYS B N 1
ATOM 12573 C CA . LYS B 1 593 ? 10.523 -9.5 0.685 1 89.56 593 LYS B CA 1
ATOM 12574 C C . LYS B 1 593 ? 9.766 -8.219 1.022 1 89.56 593 LYS B C 1
ATOM 12576 O O . LYS B 1 593 ? 10.344 -7.277 1.57 1 89.56 593 LYS B O 1
ATOM 12581 N N . GLY B 1 594 ? 8.523 -8.234 0.777 1 87.75 594 GLY B N 1
ATOM 12582 C CA . GLY B 1 594 ? 7.688 -7.07 1.046 1 87.75 594 GLY B CA 1
ATOM 12583 C C . GLY B 1 594 ? 7.422 -6.859 2.523 1 87.75 594 GLY B C 1
ATOM 12584 O O . GLY B 1 594 ? 7.039 -5.762 2.939 1 87.75 594 GLY B O 1
ATOM 12585 N N . LEU B 1 595 ? 7.715 -7.789 3.383 1 86.62 595 LEU B N 1
ATOM 12586 C CA . LEU B 1 595 ? 7.484 -7.688 4.82 1 86.62 595 LEU B CA 1
ATOM 12587 C C . LEU B 1 595 ? 8.438 -6.672 5.449 1 86.62 595 LEU B C 1
ATOM 12589 O O . LEU B 1 595 ? 8.203 -6.211 6.57 1 86.62 595 LEU B O 1
ATOM 12593 N N . ARG B 1 596 ? 9.406 -6.316 4.672 1 80.88 596 ARG B N 1
ATOM 12594 C CA . ARG B 1 596 ? 10.367 -5.355 5.207 1 80.88 596 ARG B CA 1
ATOM 12595 C C . ARG B 1 596 ? 9.695 -4.016 5.496 1 80.88 596 ARG B C 1
ATOM 12597 O O . ARG B 1 596 ? 10.023 -3.346 6.477 1 80.88 596 ARG B O 1
ATOM 12604 N N . THR B 1 597 ? 8.734 -3.668 4.734 1 78.12 597 THR B N 1
ATOM 12605 C CA . THR B 1 597 ? 8.086 -2.369 4.883 1 78.12 597 THR B CA 1
ATOM 12606 C C . THR B 1 597 ? 6.727 -2.516 5.559 1 78.12 597 THR B C 1
ATOM 12608 O O . THR B 1 597 ? 6.008 -1.531 5.742 1 78.12 597 THR B O 1
ATOM 12611 N N . SER B 1 598 ? 6.535 -3.691 6.043 1 79.75 598 SER B N 1
ATOM 12612 C CA . SER B 1 598 ? 5.242 -3.879 6.688 1 79.75 598 SER B CA 1
ATOM 12613 C C . SER B 1 598 ? 5.293 -3.473 8.156 1 79.75 598 SER B C 1
ATOM 12615 O O . SER B 1 598 ? 6.371 -3.23 8.703 1 79.75 598 SER B O 1
ATOM 12617 N N . GLY B 1 599 ? 4.195 -3.092 8.75 1 76.69 599 GLY B N 1
ATOM 12618 C CA . GLY B 1 599 ? 4.113 -2.66 10.133 1 76.69 599 GLY B CA 1
ATOM 12619 C C . GLY B 1 599 ? 3.941 -3.812 11.109 1 76.69 599 GLY B C 1
ATOM 12620 O O . GLY B 1 599 ? 3.705 -3.596 12.297 1 76.69 599 GLY B O 1
ATOM 12621 N N . TYR B 1 600 ? 4.223 -5.059 10.555 1 84.5 600 TYR B N 1
ATOM 12622 C CA . TYR B 1 600 ? 3.984 -6.203 11.43 1 84.5 600 TYR B CA 1
ATOM 12623 C C . TYR B 1 600 ? 5.289 -6.703 12.039 1 84.5 600 TYR B C 1
ATOM 12625 O O . TYR B 1 600 ? 6.34 -6.645 11.398 1 84.5 600 TYR B O 1
ATOM 12633 N N . PHE B 1 601 ? 5.379 -7.082 13.281 1 85.25 601 PHE B N 1
ATOM 12634 C CA . PHE B 1 601 ? 6.531 -7.648 13.969 1 85.25 601 PHE B CA 1
ATOM 12635 C C . PHE B 1 601 ? 7.602 -6.59 14.195 1 85.25 601 PHE B C 1
ATOM 12637 O O . PHE B 1 601 ? 7.586 -5.535 13.555 1 85.25 601 PHE B O 1
ATOM 12644 N N . PRO B 1 602 ? 8.43 -6.789 15.062 1 82.5 602 PRO B N 1
ATOM 12645 C CA . PRO B 1 602 ? 9.508 -5.828 15.305 1 82.5 602 PRO B CA 1
ATOM 12646 C C . PRO B 1 602 ? 10.477 -5.723 14.133 1 82.5 602 PRO B C 1
ATOM 12648 O O . PRO B 1 602 ? 10.555 -6.633 13.297 1 82.5 602 PRO B O 1
ATOM 12651 N N . THR B 1 603 ? 11.156 -4.684 13.977 1 78 603 THR B N 1
ATOM 12652 C CA . THR B 1 603 ? 12.016 -4.348 12.852 1 78 603 THR B CA 1
ATOM 12653 C C . THR B 1 603 ? 13.094 -5.418 12.656 1 78 603 THR B C 1
ATOM 12655 O O . THR B 1 603 ? 13.438 -5.758 11.523 1 78 603 THR B O 1
ATOM 12658 N N . ARG B 1 604 ? 13.578 -6.059 13.773 1 80.62 604 ARG B N 1
ATOM 12659 C CA . ARG B 1 604 ? 14.633 -7.062 13.664 1 80.62 604 ARG B CA 1
ATOM 12660 C C . ARG B 1 604 ? 14.117 -8.32 12.961 1 80.62 604 ARG B C 1
ATOM 12662 O O . ARG B 1 604 ? 14.781 -8.852 12.07 1 80.62 604 ARG B O 1
ATOM 12669 N N . VAL B 1 605 ? 12.969 -8.688 13.336 1 86.12 605 VAL B N 1
ATOM 12670 C CA . VAL B 1 605 ? 12.391 -9.898 12.758 1 86.12 605 VAL B CA 1
ATOM 12671 C C . VAL B 1 605 ? 12 -9.641 11.305 1 86.12 605 VAL B C 1
ATOM 12673 O O . VAL B 1 605 ? 12.227 -10.484 10.438 1 86.12 605 VAL B O 1
ATOM 12676 N N . ARG B 1 606 ? 11.539 -8.477 11.031 1 86.88 606 ARG B N 1
ATOM 12677 C CA . ARG B 1 606 ? 11.133 -8.125 9.68 1 86.88 606 ARG B CA 1
ATOM 12678 C C . ARG B 1 606 ? 12.336 -8.086 8.742 1 86.88 606 ARG B C 1
ATOM 12680 O O . ARG B 1 606 ? 12.258 -8.555 7.602 1 86.88 606 ARG B O 1
ATOM 12687 N N . SER B 1 607 ? 13.375 -7.582 9.266 1 82.31 607 SER B N 1
ATOM 12688 C CA . SER B 1 607 ? 14.57 -7.473 8.438 1 82.31 607 SER B CA 1
ATOM 12689 C C . SER B 1 607 ? 15.18 -8.844 8.164 1 82.31 607 SER B C 1
ATOM 12691 O O . SER B 1 607 ? 15.633 -9.109 7.047 1 82.31 607 SER B O 1
ATOM 12693 N N . ILE B 1 608 ? 15.086 -9.727 9.109 1 85 608 ILE B N 1
ATOM 12694 C CA . ILE B 1 608 ? 15.648 -11.062 8.945 1 85 608 ILE B CA 1
ATOM 12695 C C . ILE B 1 608 ? 14.805 -11.859 7.949 1 85 608 ILE B C 1
ATOM 12697 O O . ILE B 1 608 ? 15.344 -12.516 7.055 1 85 608 ILE B O 1
ATOM 12701 N N . ILE B 1 609 ? 13.578 -11.734 8.07 1 88.31 609 ILE B N 1
ATOM 12702 C CA . ILE B 1 609 ? 12.695 -12.484 7.184 1 88.31 609 ILE B CA 1
ATOM 12703 C C . ILE B 1 609 ? 12.828 -11.961 5.758 1 88.31 609 ILE B C 1
ATOM 12705 O O . ILE B 1 609 ? 12.844 -12.734 4.801 1 88.31 609 ILE B O 1
ATOM 12709 N N . SER B 1 610 ? 12.992 -10.68 5.66 1 87.44 610 SER B N 1
ATOM 12710 C CA . SER B 1 610 ? 13.133 -10.086 4.332 1 87.44 610 SER B CA 1
ATOM 12711 C C . SER B 1 610 ? 14.469 -10.461 3.697 1 87.44 610 SER B C 1
ATOM 12713 O O . SER B 1 610 ? 14.531 -10.734 2.496 1 87.44 610 SER B O 1
ATOM 12715 N N . ASP B 1 611 ? 15.508 -10.547 4.512 1 82.62 611 ASP B N 1
ATOM 12716 C CA . ASP B 1 611 ? 16.828 -10.891 3.998 1 82.62 611 ASP B CA 1
ATOM 12717 C C . ASP B 1 611 ? 16.891 -12.359 3.586 1 82.62 611 ASP B C 1
ATOM 12719 O O . ASP B 1 611 ? 17.562 -12.711 2.611 1 82.62 611 ASP B O 1
ATOM 12723 N N . PHE B 1 612 ? 16.125 -13.234 4.273 1 86.69 612 PHE B N 1
ATOM 12724 C CA . PHE B 1 612 ? 16.125 -14.664 3.992 1 86.69 612 PHE B CA 1
ATOM 12725 C C . PHE B 1 612 ? 14.906 -15.062 3.172 1 86.69 612 PHE B C 1
ATOM 12727 O O . PHE B 1 612 ? 14.539 -16.234 3.115 1 86.69 612 PHE B O 1
ATOM 12734 N N . ALA B 1 613 ? 14.266 -14.07 2.611 1 90.12 613 ALA B N 1
ATOM 12735 C CA . ALA B 1 613 ? 13.008 -14.297 1.903 1 90.12 613 ALA B CA 1
ATOM 12736 C C . ALA B 1 613 ? 13.188 -15.336 0.795 1 90.12 613 ALA B C 1
ATOM 12738 O O . ALA B 1 613 ? 12.422 -16.297 0.707 1 90.12 613 ALA B O 1
ATOM 12739 N N . VAL B 1 614 ? 14.18 -15.25 -0.059 1 88.25 614 VAL B N 1
ATOM 12740 C CA . VAL B 1 614 ? 14.375 -16.109 -1.223 1 88.25 614 VAL B CA 1
ATOM 12741 C C . VAL B 1 614 ? 14.805 -17.5 -0.77 1 88.25 614 VAL B C 1
ATOM 12743 O O . VAL B 1 614 ? 14.336 -18.5 -1.311 1 88.25 614 VAL B O 1
ATOM 12746 N N . ILE B 1 615 ? 15.594 -17.656 0.311 1 88 615 ILE B N 1
ATOM 12747 C CA . ILE B 1 615 ? 16.062 -18.938 0.834 1 88 615 ILE B CA 1
ATOM 12748 C C . ILE B 1 615 ? 14.891 -19.688 1.454 1 88 615 ILE B C 1
ATOM 12750 O O . ILE B 1 615 ? 14.75 -20.906 1.249 1 88 615 ILE B O 1
ATOM 12754 N N . ILE B 1 616 ? 14.078 -18.953 2.102 1 91.88 616 ILE B N 1
ATOM 12755 C CA . ILE B 1 616 ? 12.914 -19.578 2.721 1 91.88 616 ILE B CA 1
ATOM 12756 C C . ILE B 1 616 ? 11.969 -20.078 1.64 1 91.88 616 ILE B C 1
ATOM 12758 O O . ILE B 1 616 ? 11.406 -21.172 1.764 1 91.88 616 ILE B O 1
ATOM 12762 N N . SER B 1 617 ? 11.836 -19.312 0.578 1 93.75 617 SER B N 1
ATOM 12763 C CA . SER B 1 617 ? 10.961 -19.719 -0.513 1 93.75 617 SER B CA 1
ATOM 12764 C C . SER B 1 617 ? 11.5 -20.953 -1.215 1 93.75 617 SER B C 1
ATOM 12766 O O . SER B 1 617 ? 10.742 -21.891 -1.491 1 93.75 617 SER B O 1
ATOM 12768 N N . ILE B 1 618 ? 12.82 -21.047 -1.477 1 90.19 618 ILE B N 1
ATOM 12769 C CA . ILE B 1 618 ? 13.43 -22.203 -2.123 1 90.19 618 ILE B CA 1
ATOM 12770 C C . ILE B 1 618 ? 13.273 -23.438 -1.228 1 90.19 618 ILE B C 1
ATOM 12772 O O . ILE B 1 618 ? 12.836 -24.5 -1.685 1 90.19 618 ILE B O 1
ATOM 12776 N N . ALA B 1 619 ? 13.547 -23.266 0.056 1 91.75 619 ALA B N 1
ATOM 12777 C CA . ALA B 1 619 ? 13.477 -24.375 0.992 1 91.75 619 ALA B CA 1
ATOM 12778 C C . ALA B 1 619 ? 12.047 -24.906 1.113 1 91.75 619 ALA B C 1
ATOM 12780 O O . ALA B 1 619 ? 11.828 -26.125 1.133 1 91.75 619 ALA B O 1
ATOM 12781 N N . THR B 1 620 ? 11.078 -24.031 1.127 1 95.19 620 THR B N 1
ATOM 12782 C CA . THR B 1 620 ? 9.688 -24.422 1.295 1 95.19 620 THR B CA 1
ATOM 12783 C C . THR B 1 620 ? 9.195 -25.203 0.08 1 95.19 620 THR B C 1
ATOM 12785 O O . THR B 1 620 ? 8.609 -26.281 0.223 1 95.19 620 THR B O 1
ATOM 12788 N N . PHE B 1 621 ? 9.461 -24.797 -1.128 1 95.06 621 PHE B N 1
ATOM 12789 C CA . PHE B 1 621 ? 8.906 -25.438 -2.312 1 95.06 621 PHE B CA 1
ATOM 12790 C C . PHE B 1 621 ? 9.734 -26.656 -2.711 1 95.06 621 PHE B C 1
ATOM 12792 O O . PHE B 1 621 ? 9.227 -27.562 -3.363 1 95.06 621 PHE B O 1
ATOM 12799 N N . VAL B 1 622 ? 11.07 -26.734 -2.27 1 92.81 622 VAL B N 1
ATOM 12800 C CA . VAL B 1 622 ? 11.844 -27.969 -2.438 1 92.81 622 VAL B CA 1
ATOM 12801 C C . VAL B 1 622 ? 11.289 -29.062 -1.519 1 92.81 622 VAL B C 1
ATOM 12803 O O . VAL B 1 622 ? 11.164 -30.219 -1.921 1 92.81 622 VAL B O 1
ATOM 12806 N N . LEU B 1 623 ? 10.859 -28.625 -0.338 1 93.69 623 LEU B N 1
ATOM 12807 C CA . LEU B 1 623 ? 10.289 -29.578 0.602 1 93.69 623 LEU B CA 1
ATOM 12808 C C . LEU B 1 623 ? 8.938 -30.078 0.112 1 93.69 623 LEU B C 1
ATOM 12810 O O . LEU B 1 623 ? 8.609 -31.25 0.26 1 93.69 623 LEU B O 1
ATOM 12814 N N . ILE B 1 624 ? 8.156 -29.188 -0.506 1 92.94 624 ILE B N 1
ATOM 12815 C CA . ILE B 1 624 ? 6.855 -29.594 -1.041 1 92.94 624 ILE B CA 1
ATOM 12816 C C . ILE B 1 624 ? 7.051 -30.547 -2.209 1 92.94 624 ILE B C 1
ATOM 12818 O O . ILE B 1 624 ? 6.363 -31.578 -2.301 1 92.94 624 ILE B O 1
ATOM 12822 N N . ASP B 1 625 ? 8 -30.234 -3.119 1 92.62 625 ASP B N 1
ATOM 12823 C CA . ASP B 1 625 ? 8.289 -31.109 -4.25 1 92.62 625 ASP B CA 1
ATOM 12824 C C . ASP B 1 625 ? 8.797 -32.469 -3.773 1 92.62 625 ASP B C 1
ATOM 12826 O O . ASP B 1 625 ? 8.391 -33.5 -4.305 1 92.62 625 ASP B O 1
ATOM 12830 N N . TYR B 1 626 ? 9.641 -32.469 -2.725 1 89.25 626 TYR B N 1
ATOM 12831 C CA . TYR B 1 626 ? 10.211 -33.688 -2.201 1 89.25 626 TYR B CA 1
ATOM 12832 C C . TYR B 1 626 ? 9.133 -34.562 -1.548 1 89.25 626 TYR B C 1
ATOM 12834 O O . TYR B 1 626 ? 9.141 -35.781 -1.675 1 89.25 626 TYR B O 1
ATOM 12842 N N . SER B 1 627 ? 8.141 -33.969 -0.938 1 90 627 SER B N 1
ATOM 12843 C CA . SER B 1 627 ? 7.082 -34.719 -0.26 1 90 627 SER B CA 1
ATOM 12844 C C . SER B 1 627 ? 6.09 -35.312 -1.261 1 90 627 SER B C 1
ATOM 12846 O O . SER B 1 627 ? 5.527 -36.375 -1.025 1 90 627 SER B O 1
ATOM 12848 N N . LEU B 1 628 ? 5.848 -34.688 -2.4 1 87.31 628 LEU B N 1
ATOM 12849 C CA . LEU B 1 628 ? 4.922 -35.188 -3.412 1 87.31 628 LEU B CA 1
ATOM 12850 C C . LEU B 1 628 ? 5.582 -36.25 -4.285 1 87.31 628 LEU B C 1
ATOM 12852 O O . LEU B 1 628 ? 4.914 -37.156 -4.781 1 87.31 628 LEU B O 1
ATOM 12856 N N . GLY B 1 629 ? 6.953 -36.219 -4.562 1 82.31 629 GLY B N 1
ATOM 12857 C CA . GLY B 1 629 ? 7.711 -37.25 -5.289 1 82.31 629 GLY B CA 1
ATOM 12858 C C . GLY B 1 629 ? 7.316 -37.344 -6.75 1 82.31 629 GLY B C 1
ATOM 12859 O O . GLY B 1 629 ? 7.289 -38.438 -7.312 1 82.31 629 GLY B O 1
ATOM 12860 N N . LEU B 1 630 ? 6.781 -36.25 -7.359 1 83.88 630 LEU B N 1
ATOM 12861 C CA . LEU B 1 630 ? 6.422 -36.25 -8.773 1 83.88 630 LEU B CA 1
ATOM 12862 C C . LEU B 1 630 ? 7.648 -36.031 -9.648 1 83.88 630 LEU B C 1
ATOM 12864 O O . LEU B 1 630 ? 8.656 -35.5 -9.18 1 83.88 630 LEU B O 1
ATOM 12868 N N . PRO B 1 631 ? 7.652 -36.5 -10.805 1 83.25 631 PRO B N 1
ATOM 12869 C CA . PRO B 1 631 ? 8.82 -36.406 -11.68 1 83.25 631 PRO B CA 1
ATOM 12870 C C . PRO B 1 631 ? 8.992 -35 -12.273 1 83.25 631 PRO B C 1
ATOM 12872 O O . PRO B 1 631 ? 8.828 -34.812 -13.484 1 83.25 631 PRO B O 1
ATOM 12875 N N . THR B 1 632 ? 9.312 -34.031 -11.43 1 86.56 632 THR B N 1
ATOM 12876 C CA . THR B 1 632 ? 9.641 -32.688 -11.898 1 86.56 632 THR B CA 1
ATOM 12877 C C . THR B 1 632 ? 11.086 -32.625 -12.383 1 86.56 632 THR B C 1
ATOM 12879 O O . THR B 1 632 ? 11.93 -33.406 -11.938 1 86.56 632 THR B O 1
ATOM 12882 N N . PRO B 1 633 ? 11.336 -31.828 -13.398 1 85.25 633 PRO B N 1
ATOM 12883 C CA . PRO B 1 633 ? 12.727 -31.703 -13.844 1 85.25 633 PRO B CA 1
ATOM 12884 C C . PRO B 1 633 ? 13.648 -31.156 -12.758 1 85.25 633 PRO B C 1
ATOM 12886 O O . PRO B 1 633 ? 13.344 -30.125 -12.156 1 85.25 633 PRO B O 1
ATOM 12889 N N . LYS B 1 634 ? 14.672 -31.922 -12.461 1 84.62 634 LYS B N 1
ATOM 12890 C CA . LYS B 1 634 ? 15.609 -31.531 -11.406 1 84.62 634 LYS B CA 1
ATOM 12891 C C . LYS B 1 634 ? 16.875 -30.906 -11.992 1 84.62 634 LYS B C 1
ATOM 12893 O O . LYS B 1 634 ? 17.141 -31.047 -13.188 1 84.62 634 LYS B O 1
ATOM 12898 N N . LEU B 1 635 ? 17.562 -30.172 -11.141 1 77.94 635 LEU B N 1
ATOM 12899 C CA . LEU B 1 635 ? 18.828 -29.531 -11.523 1 77.94 635 LEU B CA 1
ATOM 12900 C C . LEU B 1 635 ? 19.891 -30.578 -11.828 1 77.94 635 LEU B C 1
ATOM 12902 O O . LEU B 1 635 ? 20.094 -31.516 -11.047 1 77.94 635 LEU B O 1
ATOM 12906 N N . TRP B 1 636 ? 20.422 -30.562 -13.07 1 74.56 636 TRP B N 1
ATOM 12907 C CA . TRP B 1 636 ? 21.453 -31.516 -13.461 1 74.56 636 TRP B CA 1
ATOM 12908 C C . TRP B 1 636 ? 22.844 -30.953 -13.227 1 74.56 636 TRP B C 1
ATOM 12910 O O . TRP B 1 636 ? 23.188 -29.891 -13.766 1 74.56 636 TRP B O 1
ATOM 12920 N N . VAL B 1 637 ? 23.625 -31.422 -12.25 1 72.69 637 VAL B N 1
ATOM 12921 C CA . VAL B 1 637 ? 25 -31.031 -11.992 1 72.69 637 VAL B CA 1
ATOM 12922 C C . VAL B 1 637 ? 25.938 -32.188 -12.32 1 72.69 637 VAL B C 1
ATOM 12924 O O . VAL B 1 637 ? 25.656 -33.344 -11.977 1 72.69 637 VAL B O 1
ATOM 12927 N N . PRO B 1 638 ? 26.969 -31.922 -13.133 1 74 638 PRO B N 1
ATOM 12928 C CA . PRO B 1 638 ? 27.891 -33 -13.477 1 74 638 PRO B CA 1
ATOM 12929 C C . PRO B 1 638 ? 28.578 -33.594 -12.25 1 74 638 PRO B C 1
ATOM 12931 O O . PRO B 1 638 ? 28.922 -32.875 -11.312 1 74 638 PRO B O 1
ATOM 12934 N N . ASN B 1 639 ? 28.641 -34.875 -12.125 1 74.75 639 ASN B N 1
ATOM 12935 C CA . ASN B 1 639 ? 29.188 -35.562 -10.969 1 74.75 639 ASN B CA 1
ATOM 12936 C C . ASN B 1 639 ? 30.688 -35.812 -11.109 1 74.75 639 ASN B C 1
ATOM 12938 O O . ASN B 1 639 ? 31.391 -35.969 -10.109 1 74.75 639 ASN B O 1
ATOM 12942 N N . GLU B 1 640 ? 31.172 -35.75 -12.398 1 76.06 640 GLU B N 1
ATOM 12943 C CA . GLU B 1 640 ? 32.594 -36.062 -12.555 1 76.06 640 GLU B CA 1
ATOM 12944 C C . GLU B 1 640 ? 33.375 -34.812 -12.984 1 76.06 640 GLU B C 1
ATOM 12946 O O . GLU B 1 640 ? 32.906 -34.031 -13.805 1 76.06 640 GLU B O 1
ATOM 12951 N N . PHE B 1 641 ? 34.562 -34.656 -12.312 1 79.94 641 PHE B N 1
ATOM 12952 C CA . PHE B 1 641 ? 35.469 -33.531 -12.617 1 79.94 641 PHE B CA 1
ATOM 12953 C C . PHE B 1 641 ? 36.25 -33.812 -13.891 1 79.94 641 PHE B C 1
ATOM 12955 O O . PHE B 1 641 ? 37.438 -34.188 -13.836 1 79.94 641 PHE B O 1
ATOM 12962 N N . LYS B 1 642 ? 35.562 -33.875 -14.984 1 80.25 642 LYS B N 1
ATOM 12963 C CA . LYS B 1 642 ? 36.156 -34.062 -16.297 1 80.25 642 LYS B CA 1
ATOM 12964 C C . LYS B 1 642 ? 35.531 -33.125 -17.328 1 80.25 642 LYS B C 1
ATOM 12966 O O . LYS B 1 642 ? 34.406 -32.719 -17.172 1 80.25 642 LYS B O 1
ATOM 12971 N N . PRO B 1 643 ? 36.406 -32.75 -18.203 1 82.62 643 PRO B N 1
ATOM 12972 C CA . PRO B 1 643 ? 35.812 -31.906 -19.266 1 82.62 643 PRO B CA 1
ATOM 12973 C C . PRO B 1 643 ? 34.656 -32.562 -19.984 1 82.62 643 PRO B C 1
ATOM 12975 O O . PRO B 1 643 ? 34.594 -33.812 -20.031 1 82.62 643 PRO B O 1
ATOM 12978 N N . THR B 1 644 ? 33.781 -31.812 -20.453 1 79.88 644 THR B N 1
ATOM 12979 C CA . THR B 1 644 ? 32.531 -32.312 -21.062 1 79.88 644 THR B CA 1
ATOM 12980 C C . THR B 1 644 ? 32.844 -33.125 -22.297 1 79.88 644 THR B C 1
ATOM 12982 O O . THR B 1 644 ? 32.219 -34.156 -22.547 1 79.88 644 THR B O 1
ATOM 12985 N N . LEU B 1 645 ? 33.938 -32.656 -23.047 1 80.38 645 LEU B N 1
ATOM 12986 C CA . LEU B 1 645 ? 34.344 -33.406 -24.219 1 80.38 645 LEU B CA 1
ATOM 12987 C C . LEU B 1 645 ? 35.125 -34.656 -23.828 1 80.38 645 LEU B C 1
ATOM 12989 O O . LEU B 1 645 ? 36.156 -34.562 -23.203 1 80.38 645 LEU B O 1
ATOM 12993 N N . PRO B 1 646 ? 34.625 -35.812 -24.172 1 78.19 646 PRO B N 1
ATOM 12994 C CA . PRO B 1 646 ? 35.281 -37.031 -23.766 1 78.19 646 PRO B CA 1
ATOM 12995 C C . PRO B 1 646 ? 36.688 -37.188 -24.359 1 78.19 646 PRO B C 1
ATOM 12997 O O . PRO B 1 646 ? 37.562 -37.781 -23.734 1 78.19 646 PRO B O 1
ATOM 13000 N N . GLU B 1 647 ? 36.875 -36.562 -25.5 1 77.5 647 GLU B N 1
ATOM 13001 C CA . GLU B 1 647 ? 38.188 -36.688 -26.172 1 77.5 647 GLU B CA 1
ATOM 13002 C C . GLU B 1 647 ? 39.219 -35.812 -25.5 1 77.5 647 GLU B C 1
ATOM 13004 O O . GLU B 1 647 ? 40.438 -36.031 -25.625 1 77.5 647 GLU B O 1
ATOM 13009 N N . ARG B 1 648 ? 38.719 -34.938 -24.734 1 79.5 648 ARG B N 1
ATOM 13010 C CA . ARG B 1 648 ? 39.625 -34 -24.078 1 79.5 648 ARG B CA 1
ATOM 13011 C C . ARG B 1 648 ? 40.031 -34.5 -22.703 1 79.5 648 ARG B C 1
ATOM 13013 O O . ARG B 1 648 ? 39.219 -34.594 -21.797 1 79.5 648 ARG B O 1
ATOM 13020 N N . GLU B 1 649 ? 41.281 -34.969 -22.578 1 74.88 649 GLU B N 1
ATOM 13021 C CA . GLU B 1 649 ? 41.781 -35.5 -21.312 1 74.88 649 GLU B CA 1
ATOM 13022 C C . GLU B 1 649 ? 42.406 -34.406 -20.469 1 74.88 649 GLU B C 1
ATOM 13024 O O . GLU B 1 649 ? 42.406 -34.5 -19.234 1 74.88 649 GLU B O 1
ATOM 13029 N N . GLU B 1 650 ? 42.875 -33.375 -21.172 1 80 650 GLU B N 1
ATOM 13030 C CA . GLU B 1 650 ? 43.562 -32.344 -20.406 1 80 650 GLU B CA 1
ATOM 13031 C C . GLU B 1 650 ? 42.75 -31.047 -20.391 1 80 650 GLU B C 1
ATOM 13033 O O . GLU B 1 650 ? 41.938 -30.797 -21.297 1 80 650 GLU B O 1
ATOM 13038 N N . TRP B 1 651 ? 42.906 -30.25 -19.297 1 86.5 651 TRP B N 1
ATOM 13039 C CA . TRP B 1 651 ? 42.188 -29 -19.125 1 86.5 651 TRP B CA 1
ATOM 13040 C C . TRP B 1 651 ? 42.781 -27.891 -19.969 1 86.5 651 TRP B C 1
ATOM 13042 O O . TRP B 1 651 ? 42.094 -26.984 -20.422 1 86.5 651 TRP B O 1
ATOM 13052 N N . ILE B 1 652 ? 44.062 -27.953 -20.266 1 88.56 652 ILE B N 1
ATOM 13053 C CA . ILE B 1 652 ? 44.719 -26.938 -21.078 1 88.56 652 ILE B CA 1
ATOM 13054 C C . ILE B 1 652 ? 44.469 -27.234 -22.562 1 88.56 652 ILE B C 1
ATOM 13056 O O . ILE B 1 652 ? 44.719 -28.375 -23 1 88.56 652 ILE B O 1
ATOM 13060 N N . VAL B 1 653 ? 43.938 -26.312 -23.281 1 88.5 653 VAL B N 1
ATOM 13061 C CA . VAL B 1 653 ? 43.625 -26.469 -24.703 1 88.5 653 VAL B CA 1
ATOM 13062 C C . VAL B 1 653 ? 44.875 -26.188 -25.531 1 88.5 653 VAL B C 1
ATOM 13064 O O . VAL B 1 653 ? 45.594 -25.203 -25.297 1 88.5 653 VAL B O 1
ATOM 13067 N N . PRO B 1 654 ? 45.094 -27.094 -26.422 1 85.44 654 PRO B N 1
ATOM 13068 C CA . PRO B 1 654 ? 46.25 -26.828 -27.297 1 85.44 654 PRO B CA 1
ATOM 13069 C C . PRO B 1 654 ? 46.031 -25.578 -28.156 1 85.44 654 PRO B C 1
ATOM 13071 O O . PRO B 1 654 ? 44.938 -25.375 -28.703 1 85.44 654 PRO B O 1
ATOM 13074 N N . PHE B 1 655 ? 47.031 -24.766 -28.359 1 85.56 655 PHE B N 1
ATOM 13075 C CA . PHE B 1 655 ? 46.938 -23.469 -29.031 1 85.56 655 PHE B CA 1
ATOM 13076 C C . PHE B 1 655 ? 46.625 -23.656 -30.516 1 85.56 655 PHE B C 1
ATOM 13078 O O . PHE B 1 655 ? 45.812 -22.922 -31.078 1 85.56 655 PHE B O 1
ATOM 13085 N N . PHE B 1 656 ? 47.156 -24.578 -31.281 1 84.81 656 PHE B N 1
ATOM 13086 C CA . PHE B 1 656 ? 46.906 -24.734 -32.719 1 84.81 656 PHE B CA 1
ATOM 13087 C C . PHE B 1 656 ? 46.25 -26.062 -33 1 84.81 656 PHE B C 1
ATOM 13089 O O . PHE B 1 656 ? 45.594 -26.219 -34.062 1 84.81 656 PHE B O 1
ATOM 13096 N N . GLY B 1 657 ? 46.156 -26.922 -31.969 1 73.62 657 GLY B N 1
ATOM 13097 C CA . GLY B 1 657 ? 45.594 -28.234 -32.219 1 73.62 657 GLY B CA 1
ATOM 13098 C C . GLY B 1 657 ? 45.75 -28.688 -33.656 1 73.62 657 GLY B C 1
ATOM 13099 O O . GLY B 1 657 ? 46.875 -28.797 -34.156 1 73.62 657 GLY B O 1
ATOM 13100 N N . GLN B 1 658 ? 44.656 -28.859 -34.5 1 80.62 658 GLN B N 1
ATOM 13101 C CA . GLN B 1 658 ? 44.656 -29.266 -35.906 1 80.62 658 GLN B CA 1
ATOM 13102 C C . GLN B 1 658 ? 44.5 -28.078 -36.812 1 80.62 658 GLN B C 1
ATOM 13104 O O . GLN B 1 658 ? 44.438 -28.234 -38.062 1 80.62 658 GLN B O 1
ATOM 13109 N N . ASN B 1 659 ? 44.531 -26.859 -36.219 1 88.75 659 ASN B N 1
ATOM 13110 C CA . ASN B 1 659 ? 44.281 -25.656 -37 1 88.75 659 ASN B CA 1
ATOM 13111 C C . ASN B 1 659 ? 45.594 -25.078 -37.562 1 88.75 659 ASN B C 1
ATOM 13113 O O . ASN B 1 659 ? 46.656 -25.219 -36.969 1 88.75 659 ASN B O 1
ATOM 13117 N N . PRO B 1 660 ? 45.562 -24.578 -38.781 1 88.81 660 PRO B N 1
ATOM 13118 C CA . PRO B 1 660 ? 46.75 -23.938 -39.375 1 88.81 660 PRO B CA 1
ATOM 13119 C C . PRO B 1 660 ? 47.156 -22.656 -38.656 1 88.81 660 PRO B C 1
ATOM 13121 O O . PRO B 1 660 ? 46.375 -22.109 -37.875 1 88.81 660 PRO B O 1
ATOM 13124 N N . TRP B 1 661 ? 48.375 -22.125 -38.781 1 86.69 661 TRP B N 1
ATOM 13125 C CA . TRP B 1 661 ? 48.938 -21 -38.062 1 86.69 661 TRP B CA 1
ATOM 13126 C C . TRP B 1 661 ? 48.219 -19.703 -38.469 1 86.69 661 TRP B C 1
ATOM 13128 O O . TRP B 1 661 ? 48.188 -18.75 -37.656 1 86.69 661 TRP B O 1
ATOM 13138 N N . TRP B 1 662 ? 47.594 -19.594 -39.656 1 87.69 662 TRP B N 1
ATOM 13139 C CA . TRP B 1 662 ? 46.938 -18.359 -40.125 1 87.69 662 TRP B CA 1
ATOM 13140 C C . TRP B 1 662 ? 45.688 -18.094 -39.344 1 87.69 662 TRP B C 1
ATOM 13142 O O . TRP B 1 662 ? 45.188 -16.953 -39.312 1 87.69 662 TRP B O 1
ATOM 13152 N N . THR B 1 663 ? 45.188 -19.141 -38.688 1 89.69 663 THR B N 1
ATOM 13153 C CA . THR B 1 663 ? 43.969 -18.969 -37.906 1 89.69 663 THR B CA 1
ATOM 13154 C C . THR B 1 663 ? 44.219 -18.047 -36.719 1 89.69 663 THR B C 1
ATOM 13156 O O . THR B 1 663 ? 43.312 -17.375 -36.219 1 89.69 663 THR B O 1
ATOM 13159 N N . SER B 1 664 ? 45.438 -17.969 -36.25 1 91.56 664 SER B N 1
ATOM 13160 C CA . SER B 1 664 ? 45.75 -17.094 -35.125 1 91.56 664 SER B CA 1
ATOM 13161 C C . SER B 1 664 ? 45.656 -15.617 -35.531 1 91.56 664 SER B C 1
ATOM 13163 O O . SER B 1 664 ? 45.25 -14.781 -34.719 1 91.56 664 SER B O 1
ATOM 13165 N N . LEU B 1 665 ? 45.906 -15.312 -36.719 1 91.75 665 LEU B N 1
ATOM 13166 C CA . LEU B 1 665 ? 45.812 -13.945 -37.219 1 91.75 665 LEU B CA 1
ATOM 13167 C C . LEU B 1 665 ? 44.375 -13.609 -37.594 1 91.75 665 LEU B C 1
ATOM 13169 O O . LEU B 1 665 ? 43.906 -12.484 -37.375 1 91.75 665 LEU B O 1
ATOM 13173 N N . ALA B 1 666 ? 43.688 -14.586 -38.062 1 91.25 666 ALA B N 1
ATOM 13174 C CA . ALA B 1 666 ? 42.281 -14.391 -38.406 1 91.25 666 ALA B CA 1
ATOM 13175 C C . ALA B 1 666 ? 41.438 -14.172 -37.156 1 91.25 666 ALA B C 1
ATOM 13177 O O . ALA B 1 666 ? 40.375 -13.547 -37.25 1 91.25 666 ALA B O 1
ATOM 13178 N N . ALA B 1 667 ? 41.875 -14.688 -36.031 1 93.94 667 ALA B N 1
ATOM 13179 C CA . ALA B 1 667 ? 41.125 -14.578 -34.781 1 93.94 667 ALA B CA 1
ATOM 13180 C C . ALA B 1 667 ? 41.156 -13.148 -34.25 1 93.94 667 ALA B C 1
ATOM 13182 O O . ALA B 1 667 ? 40.406 -12.812 -33.312 1 93.94 667 ALA B O 1
ATOM 13183 N N . PHE B 1 668 ? 41.812 -12.219 -34.875 1 94.25 668 PHE B N 1
ATOM 13184 C CA . PHE B 1 668 ? 41.938 -10.836 -34.438 1 94.25 668 PHE B CA 1
ATOM 13185 C C . PHE B 1 668 ? 40.594 -10.102 -34.625 1 94.25 668 PHE B C 1
ATOM 13187 O O . PHE B 1 668 ? 40.219 -9.305 -33.75 1 94.25 668 PHE B O 1
ATOM 13194 N N . VAL B 1 669 ? 39.906 -10.398 -35.656 1 89.38 669 VAL B N 1
ATOM 13195 C CA . VAL B 1 669 ? 38.656 -9.695 -35.969 1 89.38 669 VAL B CA 1
ATOM 13196 C C . VAL B 1 669 ? 37.594 -10.094 -34.969 1 89.38 669 VAL B C 1
ATOM 13198 O O . VAL B 1 669 ? 37 -9.242 -34.281 1 89.38 669 VAL B O 1
ATOM 13201 N N . PRO B 1 670 ? 37.375 -11.406 -34.844 1 89.25 670 PRO B N 1
ATOM 13202 C CA . PRO B 1 670 ? 36.406 -11.758 -33.781 1 89.25 670 PRO B CA 1
ATOM 13203 C C . PRO B 1 670 ? 36.906 -11.375 -32.375 1 89.25 670 PRO B C 1
ATOM 13205 O O . PRO B 1 670 ? 36.125 -11.125 -31.469 1 89.25 670 PRO B O 1
ATOM 13208 N N . GLY B 1 671 ? 38.125 -11.312 -32.219 1 92.06 671 GLY B N 1
ATOM 13209 C CA . GLY B 1 671 ? 38.688 -10.844 -30.953 1 92.06 671 GLY B CA 1
ATOM 13210 C C . GLY B 1 671 ? 38.375 -9.391 -30.656 1 92.06 671 GLY B C 1
ATOM 13211 O O . GLY B 1 671 ? 38.125 -9.016 -29.516 1 92.06 671 GLY B O 1
ATOM 13212 N N . LEU B 1 672 ? 38.312 -8.602 -31.656 1 91.5 672 LEU B N 1
ATOM 13213 C CA . LEU B 1 672 ? 37.969 -7.195 -31.5 1 91.5 672 LEU B CA 1
ATOM 13214 C C . LEU B 1 672 ? 36.5 -7.051 -31.109 1 91.5 672 LEU B C 1
ATOM 13216 O O . LEU B 1 672 ? 36.156 -6.215 -30.266 1 91.5 672 LEU B O 1
ATOM 13220 N N . LEU B 1 673 ? 35.688 -7.863 -31.734 1 87 673 LEU B N 1
ATOM 13221 C CA . LEU B 1 673 ? 34.281 -7.836 -31.391 1 87 673 LEU B CA 1
ATOM 13222 C C . LEU B 1 673 ? 34.062 -8.289 -29.953 1 87 673 LEU B C 1
ATOM 13224 O O . LEU B 1 673 ? 33.25 -7.719 -29.234 1 87 673 LEU B O 1
ATOM 13228 N N . ALA B 1 674 ? 34.781 -9.312 -29.562 1 90.06 674 ALA B N 1
ATOM 13229 C CA . ALA B 1 674 ? 34.688 -9.773 -28.172 1 90.06 674 ALA B CA 1
ATOM 13230 C C . ALA B 1 674 ? 35.188 -8.703 -27.203 1 90.06 674 ALA B C 1
ATOM 13232 O O . ALA B 1 674 ? 34.625 -8.562 -26.109 1 90.06 674 ALA B O 1
ATOM 13233 N N . THR B 1 675 ? 36.156 -7.949 -27.625 1 92.19 675 THR B N 1
ATOM 13234 C CA . THR B 1 675 ? 36.719 -6.883 -26.781 1 92.19 675 THR B CA 1
ATOM 13235 C C . THR B 1 675 ? 35.656 -5.793 -26.562 1 92.19 675 THR B C 1
ATOM 13237 O O . THR B 1 675 ? 35.5 -5.301 -25.438 1 92.19 675 THR B O 1
ATOM 13240 N N . ILE B 1 676 ? 34.938 -5.484 -27.531 1 87.25 676 ILE B N 1
ATOM 13241 C CA . ILE B 1 676 ? 33.906 -4.457 -27.406 1 87.25 676 ILE B CA 1
ATOM 13242 C C . ILE B 1 676 ? 32.812 -4.945 -26.469 1 87.25 676 ILE B C 1
ATOM 13244 O O . ILE B 1 676 ? 32.312 -4.188 -25.641 1 87.25 676 ILE B O 1
ATOM 13248 N N . LEU B 1 677 ? 32.5 -6.145 -26.641 1 85.06 677 LEU B N 1
ATOM 13249 C CA . LEU B 1 677 ? 31.469 -6.727 -25.797 1 85.06 677 LEU B CA 1
ATOM 13250 C C . LEU B 1 677 ? 31.891 -6.746 -24.344 1 85.06 677 LEU B C 1
ATOM 13252 O O . LEU B 1 677 ? 31.141 -6.305 -23.469 1 85.06 677 LEU B O 1
ATOM 13256 N N . ILE B 1 678 ? 33.031 -7.18 -24.078 1 90.56 678 ILE B N 1
ATOM 13257 C CA . ILE B 1 678 ? 33.562 -7.301 -22.719 1 90.56 678 ILE B CA 1
ATOM 13258 C C . ILE B 1 678 ? 33.719 -5.91 -22.109 1 90.56 678 ILE B C 1
ATOM 13260 O O . ILE B 1 678 ? 33.344 -5.684 -20.953 1 90.56 678 ILE B O 1
ATOM 13264 N N . PHE B 1 679 ? 34.219 -5.023 -22.891 1 90.31 679 PHE B N 1
ATOM 13265 C CA . PHE B 1 679 ? 34.438 -3.664 -22.422 1 90.31 679 PHE B CA 1
ATOM 13266 C C . PHE B 1 679 ? 33.125 -2.982 -22.078 1 90.31 679 PHE B C 1
ATOM 13268 O O . PHE B 1 679 ? 33 -2.379 -21 1 90.31 679 PHE B O 1
ATOM 13275 N N . MET B 1 680 ? 32.25 -3.111 -22.922 1 85.81 680 MET B N 1
ATOM 13276 C CA . MET B 1 680 ? 30.953 -2.432 -22.703 1 85.81 680 MET B CA 1
ATOM 13277 C C . MET B 1 680 ? 30.203 -3.051 -21.531 1 85.81 680 MET B C 1
ATOM 13279 O O . MET B 1 680 ? 29.719 -2.336 -20.656 1 85.81 680 MET B O 1
ATOM 13283 N N . ASP B 1 681 ? 30.109 -4.289 -21.469 1 87 681 ASP B N 1
ATOM 13284 C CA . ASP B 1 681 ? 29.375 -4.965 -20.422 1 87 681 ASP B CA 1
ATOM 13285 C C . ASP B 1 681 ? 30 -4.707 -19.047 1 87 681 ASP B C 1
ATOM 13287 O O . ASP B 1 681 ? 29.297 -4.398 -18.094 1 87 681 ASP B O 1
ATOM 13291 N N . GLN B 1 682 ? 31.25 -4.824 -19 1 89.94 682 GLN B N 1
ATOM 13292 C CA . GLN B 1 682 ? 31.953 -4.648 -17.734 1 89.94 682 GLN B CA 1
ATOM 13293 C C . GLN B 1 682 ? 31.859 -3.203 -17.25 1 89.94 682 GLN B C 1
ATOM 13295 O O . GLN B 1 682 ? 31.578 -2.947 -16.078 1 89.94 682 GLN B O 1
ATOM 13300 N N . GLN B 1 683 ? 32.062 -2.32 -18.125 1 89.81 683 GLN B N 1
ATOM 13301 C CA . GLN B 1 683 ? 32.094 -0.915 -17.734 1 89.81 683 GLN B CA 1
ATOM 13302 C C . GLN B 1 683 ? 30.703 -0.407 -17.391 1 89.81 683 GLN B C 1
ATOM 13304 O O . GLN B 1 683 ? 30.516 0.322 -16.422 1 89.81 683 GLN B O 1
ATOM 13309 N N . ILE B 1 684 ? 29.766 -0.776 -18.141 1 87.62 684 ILE B N 1
ATOM 13310 C CA . ILE B 1 684 ? 28.391 -0.327 -17.875 1 87.62 684 ILE B CA 1
ATOM 13311 C C . ILE B 1 684 ? 27.938 -0.85 -16.516 1 87.62 684 ILE B C 1
ATOM 13313 O O . ILE B 1 684 ? 27.344 -0.113 -15.734 1 87.62 684 ILE B O 1
ATOM 13317 N N . THR B 1 685 ? 28.188 -2.066 -16.234 1 90 685 THR B N 1
ATOM 13318 C CA . THR B 1 685 ? 27.781 -2.658 -14.961 1 90 685 THR B CA 1
ATOM 13319 C C . THR B 1 685 ? 28.484 -1.981 -13.797 1 90 685 THR B C 1
ATOM 13321 O O . THR B 1 685 ? 27.875 -1.692 -12.766 1 90 685 THR B O 1
ATOM 13324 N N . THR B 1 686 ? 29.75 -1.713 -13.984 1 90.88 686 THR B N 1
ATOM 13325 C CA . THR B 1 686 ? 30.5 -1.059 -12.914 1 90.88 686 THR B CA 1
ATOM 13326 C C . THR B 1 686 ? 30 0.367 -12.695 1 90.88 686 THR B C 1
ATOM 13328 O O . THR B 1 686 ? 29.969 0.856 -11.562 1 90.88 686 THR B O 1
ATOM 13331 N N . VAL B 1 687 ? 29.609 1.009 -13.734 1 87.94 687 VAL B N 1
ATOM 13332 C CA . VAL B 1 687 ? 29.109 2.371 -13.609 1 87.94 687 VAL B CA 1
ATOM 13333 C C . VAL B 1 687 ? 27.766 2.355 -12.867 1 87.94 687 VAL B C 1
ATOM 13335 O O . VAL B 1 687 ? 27.5 3.225 -12.031 1 87.94 687 VAL B O 1
ATOM 13338 N N . ILE B 1 688 ? 27 1.378 -13.156 1 87 688 ILE B N 1
ATOM 13339 C CA . ILE B 1 688 ? 25.688 1.28 -12.516 1 87 688 ILE B CA 1
ATOM 13340 C C . ILE B 1 688 ? 25.875 1.032 -11.016 1 87 688 ILE B C 1
ATOM 13342 O O . ILE B 1 688 ? 25.188 1.652 -10.195 1 87 688 ILE B O 1
ATOM 13346 N N . VAL B 1 689 ? 26.75 0.203 -10.656 1 89.31 689 VAL B N 1
ATOM 13347 C CA . VAL B 1 689 ? 26.984 -0.153 -9.258 1 89.31 689 VAL B CA 1
ATOM 13348 C C . VAL B 1 689 ? 27.656 1.009 -8.531 1 89.31 689 VAL B C 1
ATOM 13350 O O . VAL B 1 689 ? 27.422 1.235 -7.348 1 89.31 689 VAL B O 1
ATOM 13353 N N . SER B 1 690 ? 28.469 1.803 -9.273 1 87.69 690 SER B N 1
ATOM 13354 C CA . SER B 1 690 ? 29.266 2.855 -8.641 1 87.69 690 SER B CA 1
ATOM 13355 C C . SER B 1 690 ? 28.562 4.203 -8.727 1 87.69 690 SER B C 1
ATOM 13357 O O . SER B 1 690 ? 29.188 5.254 -8.555 1 87.69 690 SER B O 1
ATOM 13359 N N . ARG B 1 691 ? 27.359 4.184 -8.875 1 81.19 691 ARG B N 1
ATOM 13360 C CA . ARG B 1 691 ? 26.609 5.438 -8.93 1 81.19 691 ARG B CA 1
ATOM 13361 C C . ARG B 1 691 ? 26.656 6.152 -7.586 1 81.19 691 ARG B C 1
ATOM 13363 O O . ARG B 1 691 ? 26.75 5.516 -6.535 1 81.19 691 ARG B O 1
ATOM 13370 N N . LYS B 1 692 ? 26.469 7.426 -7.586 1 76 692 LYS B N 1
ATOM 13371 C CA . LYS B 1 692 ? 26.547 8.242 -6.379 1 76 692 LYS B CA 1
ATOM 13372 C C . LYS B 1 692 ? 25.359 7.965 -5.465 1 76 692 LYS B C 1
ATOM 13374 O O . LYS B 1 692 ? 25.453 8.117 -4.242 1 76 692 LYS B O 1
ATOM 13379 N N . GLU B 1 693 ? 24.359 7.59 -6.117 1 75.62 693 GLU B N 1
ATOM 13380 C CA . GLU B 1 693 ? 23.172 7.297 -5.332 1 75.62 693 GLU B CA 1
ATOM 13381 C C . GLU B 1 693 ? 23.406 6.145 -4.363 1 75.62 693 GLU B C 1
ATOM 13383 O O . GLU B 1 693 ? 22.75 6.039 -3.33 1 75.62 693 GLU B O 1
ATOM 13388 N N . ASN B 1 694 ? 24.375 5.254 -4.707 1 82.62 694 ASN B N 1
ATOM 13389 C CA . ASN B 1 694 ? 24.672 4.113 -3.848 1 82.62 694 ASN B CA 1
ATOM 13390 C C . ASN B 1 694 ? 25.656 4.492 -2.74 1 82.62 694 ASN B C 1
ATOM 13392 O O . ASN B 1 694 ? 25.891 3.709 -1.817 1 82.62 694 ASN B O 1
ATOM 13396 N N . LYS B 1 695 ? 26.156 5.727 -2.648 1 79.44 695 LYS B N 1
ATOM 13397 C CA . LYS B 1 695 ? 27 6.289 -1.598 1 79.44 695 LYS B CA 1
ATOM 13398 C C . LYS B 1 695 ? 28.125 5.324 -1.217 1 79.44 695 LYS B C 1
ATOM 13400 O O . LYS B 1 695 ? 28.297 5 -0.04 1 79.44 695 LYS B O 1
ATOM 13405 N N . LEU B 1 696 ? 28.922 4.895 -2.201 1 85.88 696 LEU B N 1
ATOM 13406 C CA . LEU B 1 696 ? 30.062 4.035 -1.93 1 85.88 696 LEU B CA 1
ATOM 13407 C C . LEU B 1 696 ? 31.219 4.844 -1.339 1 85.88 696 LEU B C 1
ATOM 13409 O O . LEU B 1 696 ? 31.453 5.984 -1.741 1 85.88 696 LEU B O 1
ATOM 13413 N N . LYS B 1 697 ? 31.891 4.293 -0.343 1 80.31 697 LYS B N 1
ATOM 13414 C CA . LYS B 1 697 ? 32.906 5.035 0.389 1 80.31 697 LYS B CA 1
ATOM 13415 C C . LYS B 1 697 ? 34.312 4.602 -0.035 1 80.31 697 LYS B C 1
ATOM 13417 O O . LYS B 1 697 ? 35.25 5.367 0.097 1 80.31 697 LYS B O 1
ATOM 13422 N N . HIS B 1 698 ? 34.469 3.389 -0.616 1 83.19 698 HIS B N 1
ATOM 13423 C CA . HIS B 1 698 ? 35.812 2.844 -0.825 1 83.19 698 HIS B CA 1
ATOM 13424 C C . HIS B 1 698 ? 36.375 3.229 -2.197 1 83.19 698 HIS B C 1
ATOM 13426 O O . HIS B 1 698 ? 37.406 2.715 -2.625 1 83.19 698 HIS B O 1
ATOM 13432 N N . GLY B 1 699 ? 35.781 4.137 -2.863 1 78.5 699 GLY B N 1
ATOM 13433 C CA . GLY B 1 699 ? 36.312 4.621 -4.133 1 78.5 699 GLY B CA 1
ATOM 13434 C C . GLY B 1 699 ? 36.031 3.684 -5.289 1 78.5 699 GLY B C 1
ATOM 13435 O O . GLY B 1 699 ? 35.656 2.523 -5.082 1 78.5 699 GLY B O 1
ATOM 13436 N N . ILE B 1 700 ? 36.375 4.219 -6.531 1 83.06 700 ILE B N 1
ATOM 13437 C CA . ILE B 1 700 ? 36.062 3.465 -7.738 1 83.06 700 ILE B CA 1
ATOM 13438 C C . ILE B 1 700 ? 37.344 3.086 -8.469 1 83.06 700 ILE B C 1
ATOM 13440 O O . ILE B 1 700 ? 38.375 3.764 -8.336 1 83.06 700 ILE B O 1
ATOM 13444 N N . GLY B 1 701 ? 37.438 1.841 -9.062 1 87.25 701 GLY B N 1
ATOM 13445 C CA . GLY B 1 701 ? 38.562 1.373 -9.836 1 87.25 701 GLY B CA 1
ATOM 13446 C C . GLY B 1 701 ? 38.188 0.771 -11.172 1 87.25 701 GLY B C 1
ATOM 13447 O O . GLY B 1 701 ? 38.219 -0.45 -11.344 1 87.25 701 GLY B O 1
ATOM 13448 N N . TYR B 1 702 ? 38.062 1.608 -12.188 1 88.75 702 TYR B N 1
ATOM 13449 C CA . TYR B 1 702 ? 37.625 1.141 -13.508 1 88.75 702 TYR B CA 1
ATOM 13450 C C . TYR B 1 702 ? 38.781 0.472 -14.242 1 88.75 702 TYR B C 1
ATOM 13452 O O . TYR B 1 702 ? 38.625 -0.572 -14.875 1 88.75 702 TYR B O 1
ATOM 13460 N N . HIS B 1 703 ? 40 1.095 -14.156 1 90.5 703 HIS B N 1
ATOM 13461 C CA . HIS B 1 703 ? 41.156 0.542 -14.859 1 90.5 703 HIS B CA 1
ATOM 13462 C C . HIS B 1 703 ? 41.594 -0.781 -14.234 1 90.5 703 HIS B C 1
ATOM 13464 O O . HIS B 1 703 ? 41.938 -1.718 -14.953 1 90.5 703 HIS B O 1
ATOM 13470 N N . LEU B 1 704 ? 41.531 -0.845 -13.016 1 92 704 LEU B N 1
ATOM 13471 C CA . LEU B 1 704 ? 41.906 -2.076 -12.328 1 92 704 LEU B CA 1
ATOM 13472 C C . LEU B 1 704 ? 40.938 -3.207 -12.664 1 92 704 LEU B C 1
ATOM 13474 O O . LEU B 1 704 ? 41.344 -4.348 -12.867 1 92 704 LEU B O 1
ATOM 13478 N N . ASP B 1 705 ? 39.688 -2.918 -12.672 1 93.5 705 ASP B N 1
ATOM 13479 C CA . ASP B 1 705 ? 38.719 -3.926 -13.023 1 93.5 705 ASP B CA 1
ATOM 13480 C C . ASP B 1 705 ? 38.938 -4.453 -14.445 1 93.5 705 ASP B C 1
ATOM 13482 O O . ASP B 1 705 ? 38.906 -5.66 -14.68 1 93.5 705 ASP B O 1
ATOM 13486 N N . LEU B 1 706 ? 39.125 -3.539 -15.328 1 93.25 706 LEU B N 1
ATOM 13487 C CA . LEU B 1 706 ? 39.375 -3.947 -16.703 1 93.25 706 LEU B CA 1
ATOM 13488 C C . LEU B 1 706 ? 40.688 -4.738 -16.828 1 93.25 706 LEU B C 1
ATOM 13490 O O . LEU B 1 706 ? 40.781 -5.656 -17.641 1 93.25 706 LEU B O 1
ATOM 13494 N N . PHE B 1 707 ? 41.625 -4.363 -16.062 1 94.69 707 PHE B N 1
ATOM 13495 C CA . PHE B 1 707 ? 42.906 -5.082 -16.062 1 94.69 707 PHE B CA 1
ATOM 13496 C C . PHE B 1 707 ? 42.719 -6.523 -15.609 1 94.69 707 PHE B C 1
ATOM 13498 O O . PHE B 1 707 ? 43.219 -7.453 -16.234 1 94.69 707 PHE B O 1
ATOM 13505 N N . VAL B 1 708 ? 42 -6.695 -14.562 1 95.19 708 VAL B N 1
ATOM 13506 C CA . VAL B 1 708 ? 41.781 -8.031 -14.023 1 95.19 708 VAL B CA 1
ATOM 13507 C C . VAL B 1 708 ? 40.938 -8.844 -15.016 1 95.19 708 VAL B C 1
ATOM 13509 O O . VAL B 1 708 ? 41.25 -10.016 -15.266 1 95.19 708 VAL B O 1
ATOM 13512 N N . VAL B 1 709 ? 39.906 -8.273 -15.602 1 95.31 709 VAL B N 1
ATOM 13513 C CA . VAL B 1 709 ? 39.062 -8.969 -16.562 1 95.31 709 VAL B CA 1
ATOM 13514 C C . VAL B 1 709 ? 39.875 -9.367 -17.781 1 95.31 709 VAL B C 1
ATOM 13516 O O . VAL B 1 709 ? 39.688 -10.438 -18.359 1 95.31 709 VAL B O 1
ATOM 13519 N N . ALA B 1 710 ? 40.844 -8.508 -18.156 1 96.06 710 ALA B N 1
ATOM 13520 C CA . ALA B 1 710 ? 41.688 -8.812 -19.297 1 96.06 710 ALA B CA 1
ATOM 13521 C C . ALA B 1 710 ? 42.531 -10.055 -19.016 1 96.06 710 ALA B C 1
ATOM 13523 O O . ALA B 1 710 ? 42.625 -10.953 -19.859 1 96.06 710 ALA B O 1
ATOM 13524 N N . ILE B 1 711 ? 43.062 -10.148 -17.891 1 95.62 711 ILE B N 1
ATOM 13525 C CA . ILE B 1 711 ? 43.875 -11.289 -17.516 1 95.62 711 ILE B CA 1
ATOM 13526 C C . ILE B 1 711 ? 43.031 -12.539 -17.406 1 95.62 711 ILE B C 1
ATOM 13528 O O . ILE B 1 711 ? 43.406 -13.609 -17.891 1 95.62 711 ILE B O 1
ATOM 13532 N N . LEU B 1 712 ? 41.938 -12.406 -16.828 1 96 712 LEU B N 1
ATOM 13533 C CA . LEU B 1 712 ? 41.031 -13.547 -16.641 1 96 712 LEU B CA 1
ATOM 13534 C C . LEU B 1 712 ? 40.562 -14.07 -17.984 1 96 712 LEU B C 1
ATOM 13536 O O . LEU B 1 712 ? 40.406 -15.281 -18.172 1 96 712 LEU B O 1
ATOM 13540 N N . THR B 1 713 ? 40.219 -13.148 -18.859 1 95.44 713 THR B N 1
ATOM 13541 C CA . THR B 1 713 ? 39.75 -13.57 -20.188 1 95.44 713 THR B CA 1
ATOM 13542 C C . THR B 1 713 ? 40.812 -14.383 -20.891 1 95.44 713 THR B C 1
ATOM 13544 O O . THR B 1 713 ? 40.531 -15.414 -21.5 1 95.44 713 THR B O 1
ATOM 13547 N N . ALA B 1 714 ? 42.094 -14 -20.797 1 95.12 714 ALA B N 1
ATOM 13548 C CA . ALA B 1 714 ? 43.188 -14.727 -21.422 1 95.12 714 ALA B CA 1
ATOM 13549 C C . ALA B 1 714 ? 43.406 -16.078 -20.75 1 95.12 714 ALA B C 1
ATOM 13551 O O . ALA B 1 714 ? 43.562 -17.094 -21.422 1 95.12 714 ALA B O 1
ATOM 13552 N N . VAL B 1 715 ? 43.344 -16.094 -19.5 1 94.81 715 VAL B N 1
ATOM 13553 C CA . VAL B 1 715 ? 43.594 -17.312 -18.75 1 94.81 715 VAL B CA 1
ATOM 13554 C C . VAL B 1 715 ? 42.469 -18.328 -18.984 1 94.81 715 VAL B C 1
ATOM 13556 O O . VAL B 1 715 ? 42.719 -19.516 -19.188 1 94.81 715 VAL B O 1
ATOM 13559 N N . LEU B 1 716 ? 41.219 -17.875 -18.906 1 94.62 716 LEU B N 1
ATOM 13560 C CA . LEU B 1 716 ? 40.094 -18.766 -19.094 1 94.62 716 LEU B CA 1
ATOM 13561 C C . LEU B 1 716 ? 40.062 -19.344 -20.516 1 94.62 716 LEU B C 1
ATOM 13563 O O . LEU B 1 716 ? 39.625 -20.469 -20.734 1 94.62 716 LEU B O 1
ATOM 13567 N N . SER B 1 717 ? 40.5 -18.547 -21.5 1 94.19 717 SER B N 1
ATOM 13568 C CA . SER B 1 717 ? 40.594 -19.047 -22.859 1 94.19 717 SER B CA 1
ATOM 13569 C C . SER B 1 717 ? 41.625 -20.172 -22.984 1 94.19 717 SER B C 1
ATOM 13571 O O . SER B 1 717 ? 41.438 -21.125 -23.734 1 94.19 717 SER B O 1
ATOM 13573 N N . MET B 1 718 ? 42.656 -20.109 -22.234 1 92.81 718 MET B N 1
ATOM 13574 C CA . MET B 1 718 ? 43.719 -21.109 -22.297 1 92.81 718 MET B CA 1
ATOM 13575 C C . MET B 1 718 ? 43.25 -22.406 -21.625 1 92.81 718 MET B C 1
ATOM 13577 O O . MET B 1 718 ? 43.656 -23.5 -22.047 1 92.81 718 MET B O 1
ATOM 13581 N N . ILE B 1 719 ? 42.406 -22.328 -20.641 1 91.75 719 ILE B N 1
ATOM 13582 C CA . ILE B 1 719 ? 41.938 -23.5 -19.922 1 91.75 719 ILE B CA 1
ATOM 13583 C C . ILE B 1 719 ? 40.688 -24.047 -20.594 1 91.75 719 ILE B C 1
ATOM 13585 O O . ILE B 1 719 ? 40.281 -25.203 -20.359 1 91.75 719 ILE B O 1
ATOM 13589 N N . GLY B 1 720 ? 40.094 -23.344 -21.5 1 89.38 720 GLY B N 1
ATOM 13590 C CA . GLY B 1 720 ? 38.906 -23.797 -22.219 1 89.38 720 GLY B CA 1
ATOM 13591 C C . GLY B 1 720 ? 37.625 -23.594 -21.422 1 89.38 720 GLY B C 1
ATOM 13592 O O . GLY B 1 720 ? 36.75 -24.469 -21.406 1 89.38 720 GLY B O 1
ATOM 13593 N N . MET B 1 721 ? 37.594 -22.625 -20.656 1 91.44 721 MET B N 1
ATOM 13594 C CA . MET B 1 721 ? 36.406 -22.266 -19.891 1 91.44 721 MET B CA 1
ATOM 13595 C C . MET B 1 721 ? 35.75 -21 -20.438 1 91.44 721 MET B C 1
ATOM 13597 O O . MET B 1 721 ? 36.438 -20.156 -21.031 1 91.44 721 MET B O 1
ATOM 13601 N N . PRO B 1 722 ? 34.438 -20.906 -20.328 1 91.12 722 PRO B N 1
ATOM 13602 C CA . PRO B 1 722 ? 33.781 -19.719 -20.875 1 91.12 722 PRO B CA 1
ATOM 13603 C C . PRO B 1 722 ? 34.25 -18.422 -20.203 1 91.12 722 PRO B C 1
ATOM 13605 O O . PRO B 1 722 ? 34.719 -18.453 -19.062 1 91.12 722 PRO B O 1
ATOM 13608 N N . TRP B 1 723 ? 34.125 -17.375 -20.953 1 93.12 723 TRP B N 1
ATOM 13609 C CA . TRP B 1 723 ? 34.5 -16.078 -20.422 1 93.12 723 TRP B CA 1
ATOM 13610 C C . TRP B 1 723 ? 33.531 -15.594 -19.375 1 93.12 723 TRP B C 1
ATOM 13612 O O . TRP B 1 723 ? 32.312 -15.781 -19.516 1 93.12 723 TRP B O 1
ATOM 13622 N N . MET B 1 724 ? 34.031 -15.109 -18.297 1 92.88 724 MET B N 1
ATOM 13623 C CA . MET B 1 724 ? 33.219 -14.562 -17.219 1 92.88 724 MET B CA 1
ATOM 13624 C C . MET B 1 724 ? 33.344 -13.039 -17.156 1 92.88 724 MET B C 1
ATOM 13626 O O . MET B 1 724 ? 34.438 -12.508 -17.062 1 92.88 724 MET B O 1
ATOM 13630 N N . ILE B 1 725 ? 32.219 -12.383 -17.312 1 91.88 725 ILE B N 1
ATOM 13631 C CA . ILE B 1 725 ? 32.188 -10.922 -17.25 1 91.88 725 ILE B CA 1
ATOM 13632 C C . ILE B 1 725 ? 31.172 -10.484 -16.203 1 91.88 725 ILE B C 1
ATOM 13634 O O . ILE B 1 725 ? 30.531 -11.32 -15.555 1 91.88 725 ILE B O 1
ATOM 13638 N N . ALA B 1 726 ? 31.141 -9.227 -16.062 1 92.75 726 ALA B N 1
ATOM 13639 C CA . ALA B 1 726 ? 30.234 -8.68 -15.039 1 92.75 726 ALA B CA 1
ATOM 13640 C C . ALA B 1 726 ? 28.781 -8.93 -15.406 1 92.75 726 ALA B C 1
ATOM 13642 O O . ALA B 1 726 ? 28.359 -8.648 -16.531 1 92.75 726 ALA B O 1
ATOM 13643 N N . ASP B 1 727 ? 28.125 -9.562 -14.5 1 91 727 ASP B N 1
ATOM 13644 C CA . ASP B 1 727 ? 26.672 -9.766 -14.617 1 91 727 ASP B CA 1
ATOM 13645 C C . ASP B 1 727 ? 25.906 -8.617 -13.969 1 91 727 ASP B C 1
ATOM 13647 O O . ASP B 1 727 ? 25.953 -8.445 -12.75 1 91 727 ASP B O 1
ATOM 13651 N N . THR B 1 728 ? 25.125 -7.934 -14.727 1 89.44 728 THR B N 1
ATOM 13652 C CA . THR B 1 728 ? 24.469 -6.715 -14.266 1 89.44 728 THR B CA 1
ATOM 13653 C C . THR B 1 728 ? 23.391 -7.039 -13.227 1 89.44 728 THR B C 1
ATOM 13655 O O . THR B 1 728 ? 23.344 -6.418 -12.164 1 89.44 728 THR B O 1
ATOM 13658 N N . VAL B 1 729 ? 22.516 -7.988 -13.484 1 88.81 729 VAL B N 1
ATOM 13659 C CA . VAL B 1 729 ? 21.391 -8.273 -12.602 1 88.81 729 VAL B CA 1
ATOM 13660 C C . VAL B 1 729 ? 21.906 -8.836 -11.273 1 88.81 729 VAL B C 1
ATOM 13662 O O . VAL B 1 729 ? 21.453 -8.438 -10.203 1 88.81 729 VAL B O 1
ATOM 13665 N N . LEU B 1 730 ? 22.875 -9.734 -11.336 1 90.88 730 LEU B N 1
ATOM 13666 C CA . LEU B 1 730 ? 23.438 -10.32 -10.125 1 90.88 730 LEU B CA 1
ATOM 13667 C C . LEU B 1 730 ? 24.188 -9.266 -9.312 1 90.88 730 LEU B C 1
ATOM 13669 O O . LEU B 1 730 ? 24.141 -9.281 -8.078 1 90.88 730 LEU B O 1
ATOM 13673 N N . SER B 1 731 ? 24.828 -8.359 -10 1 92.81 731 SER B N 1
ATOM 13674 C CA . SER B 1 731 ? 25.547 -7.305 -9.305 1 92.81 731 SER B CA 1
ATOM 13675 C C . SER B 1 731 ? 24.609 -6.332 -8.617 1 92.81 731 SER B C 1
ATOM 13677 O O . SER B 1 731 ? 24.875 -5.879 -7.504 1 92.81 731 SER B O 1
ATOM 13679 N N . LEU B 1 732 ? 23.578 -6.051 -9.328 1 89.56 732 LEU B N 1
ATOM 13680 C CA . LEU B 1 732 ? 22.578 -5.164 -8.734 1 89.56 732 LEU B CA 1
ATOM 13681 C C . LEU B 1 732 ? 21.922 -5.82 -7.527 1 89.56 732 LEU B C 1
ATOM 13683 O O . LEU B 1 732 ? 21.672 -5.164 -6.516 1 89.56 732 LEU B O 1
ATOM 13687 N N . THR B 1 733 ? 21.672 -7.047 -7.668 1 88.38 733 THR B N 1
ATOM 13688 C CA . THR B 1 733 ? 21.078 -7.781 -6.555 1 88.38 733 THR B CA 1
ATOM 13689 C C . THR B 1 733 ? 22.047 -7.855 -5.379 1 88.38 733 THR B C 1
ATOM 13691 O O . THR B 1 733 ? 21.641 -7.75 -4.223 1 88.38 733 THR B O 1
ATOM 13694 N N . HIS B 1 734 ? 23.281 -8.047 -5.684 1 91.5 734 HIS B N 1
ATOM 13695 C CA . HIS B 1 734 ? 24.312 -8.055 -4.656 1 91.5 734 HIS B CA 1
ATOM 13696 C C . HIS B 1 734 ? 24.359 -6.723 -3.912 1 91.5 734 HIS B C 1
ATOM 13698 O O . HIS B 1 734 ? 24.375 -6.695 -2.68 1 91.5 734 HIS B O 1
ATOM 13704 N N . SER B 1 735 ? 24.281 -5.66 -4.625 1 90.5 735 SER B N 1
ATOM 13705 C CA . SER B 1 735 ? 24.344 -4.328 -4.035 1 90.5 735 SER B CA 1
ATOM 13706 C C . SER B 1 735 ? 23.094 -4.039 -3.215 1 90.5 735 SER B C 1
ATOM 13708 O O . SER B 1 735 ? 23.172 -3.473 -2.123 1 90.5 735 SER B O 1
ATOM 13710 N N . SER B 1 736 ? 22.031 -4.5 -3.729 1 86.5 736 SER B N 1
ATOM 13711 C CA . SER B 1 736 ? 20.766 -4.227 -3.039 1 86.5 736 SER B CA 1
ATOM 13712 C C . SER B 1 736 ? 20.656 -5.055 -1.763 1 86.5 736 SER B C 1
ATOM 13714 O O . SER B 1 736 ? 20 -4.629 -0.803 1 86.5 736 SER B O 1
ATOM 13716 N N . SER B 1 737 ? 21.219 -6.211 -1.743 1 87.88 737 SER B N 1
ATOM 13717 C CA . SER B 1 737 ? 21.141 -7.082 -0.575 1 87.88 737 SER B CA 1
ATOM 13718 C C . SER B 1 737 ? 22.031 -6.574 0.554 1 87.88 737 SER B C 1
ATOM 13720 O O . SER B 1 737 ? 21.859 -6.961 1.711 1 87.88 737 SER B O 1
ATOM 13722 N N . LEU B 1 738 ? 22.906 -5.621 0.317 1 91.06 738 LEU B N 1
ATOM 13723 C CA . LEU B 1 738 ? 23.828 -5.125 1.336 1 91.06 738 LEU B CA 1
ATOM 13724 C C . LEU B 1 738 ? 23.547 -3.656 1.643 1 91.06 738 LEU B C 1
ATOM 13726 O O . LEU B 1 738 ? 24.469 -2.926 2.039 1 91.06 738 LEU B O 1
ATOM 13730 N N . ARG B 1 739 ? 22.391 -3.258 1.464 1 85.75 739 ARG B N 1
ATOM 13731 C CA . ARG B 1 739 ? 22.016 -1.884 1.774 1 85.75 739 ARG B CA 1
ATOM 13732 C C . ARG B 1 739 ? 21.969 -1.653 3.281 1 85.75 739 ARG B C 1
ATOM 13734 O O . ARG B 1 739 ? 21.406 -2.453 4.023 1 85.75 739 ARG B O 1
ATOM 13741 N N . LYS B 1 740 ? 22.656 -0.596 3.725 1 83.38 740 LYS B N 1
ATOM 13742 C CA . LYS B 1 740 ? 22.703 -0.224 5.133 1 83.38 740 LYS B CA 1
ATOM 13743 C C . LYS B 1 740 ? 21.688 0.863 5.457 1 83.38 740 LYS B C 1
ATOM 13745 O O . LYS B 1 740 ? 21.578 1.851 4.727 1 83.38 740 LYS B O 1
ATOM 13750 N N . GLU B 1 741 ? 20.859 0.596 6.461 1 75.94 741 GLU B N 1
ATOM 13751 C CA . GLU B 1 741 ? 19.906 1.603 6.922 1 75.94 741 GLU B CA 1
ATOM 13752 C C . GLU B 1 741 ? 20.234 2.072 8.336 1 75.94 741 GLU B C 1
ATOM 13754 O O . GLU B 1 741 ? 20.906 1.369 9.086 1 75.94 741 GLU B O 1
ATOM 13759 N N . SER B 1 742 ? 19.844 3.309 8.672 1 71.69 742 SER B N 1
ATOM 13760 C CA . SER B 1 742 ? 20.141 3.887 9.977 1 71.69 742 SER B CA 1
ATOM 13761 C C . SER B 1 742 ? 19.359 3.178 11.078 1 71.69 742 SER B C 1
ATOM 13763 O O . SER B 1 742 ? 18.203 2.787 10.883 1 71.69 742 SER B O 1
ATOM 13765 N N . GLU B 1 743 ? 20.016 2.676 12.008 1 60.19 743 GLU B N 1
ATOM 13766 C CA . GLU B 1 743 ? 19.375 1.995 13.125 1 60.19 743 GLU B CA 1
ATOM 13767 C C . GLU B 1 743 ? 18.734 2.994 14.086 1 60.19 743 GLU B C 1
ATOM 13769 O O . GLU B 1 743 ? 17.594 2.811 14.516 1 60.19 743 GLU B O 1
ATOM 13774 N N . VAL B 1 744 ? 19.672 3.881 14.875 1 55.12 744 VAL B N 1
ATOM 13775 C CA . VAL B 1 744 ? 19.219 4.68 16 1 55.12 744 VAL B CA 1
ATOM 13776 C C . VAL B 1 744 ? 18.5 5.938 15.5 1 55.12 744 VAL B C 1
ATOM 13778 O O . VAL B 1 744 ? 19.141 6.836 14.953 1 55.12 744 VAL B O 1
ATOM 13781 N N . ALA B 1 745 ? 17.344 5.77 14.945 1 59.72 745 ALA B N 1
ATOM 13782 C CA . ALA B 1 745 ? 16.641 6.977 14.516 1 59.72 745 ALA B CA 1
ATOM 13783 C C . ALA B 1 745 ? 15.688 7.461 15.609 1 59.72 745 ALA B C 1
ATOM 13785 O O . ALA B 1 745 ? 15.141 6.66 16.359 1 59.72 745 ALA B O 1
ATOM 13786 N N . ALA B 1 746 ? 15.984 8.859 16.031 1 63.38 746 ALA B N 1
ATOM 13787 C CA . ALA B 1 746 ? 14.977 9.461 16.906 1 63.38 746 ALA B CA 1
ATOM 13788 C C . ALA B 1 746 ? 13.586 8.914 16.594 1 63.38 746 ALA B C 1
ATOM 13790 O O . ALA B 1 746 ? 13.305 8.523 15.461 1 63.38 746 ALA B O 1
ATOM 13791 N N . PRO B 1 747 ? 12.914 8.711 17.672 1 65.44 747 PRO B N 1
ATOM 13792 C CA . PRO B 1 747 ? 11.562 8.195 17.453 1 65.44 747 PRO B CA 1
ATOM 13793 C C . PRO B 1 747 ? 10.82 8.953 16.359 1 65.44 747 PRO B C 1
ATOM 13795 O O . PRO B 1 747 ? 10.75 10.188 16.375 1 65.44 747 PRO B O 1
ATOM 13798 N N . GLY B 1 748 ? 10.391 8.211 15.305 1 65.06 748 GLY B N 1
ATOM 13799 C CA . GLY B 1 748 ? 9.617 8.82 14.234 1 65.06 748 GLY B CA 1
ATOM 13800 C C . GLY B 1 748 ? 10.398 9 12.953 1 65.06 748 GLY B C 1
ATOM 13801 O O . GLY B 1 748 ? 9.82 9.195 11.883 1 65.06 748 GLY B O 1
ATOM 13802 N N . GLU B 1 749 ? 11.711 9.109 13.172 1 67.12 749 GLU B N 1
ATOM 13803 C CA . GLU B 1 749 ? 12.516 9.297 11.977 1 67.12 749 GLU B CA 1
ATOM 13804 C C . GLU B 1 749 ? 12.578 8.023 11.141 1 67.12 749 GLU B C 1
ATOM 13806 O O . GLU B 1 749 ? 12.758 6.93 11.68 1 67.12 749 GLU B O 1
ATOM 13811 N N . LYS B 1 750 ? 12.133 8.164 9.953 1 69.62 750 LYS B N 1
ATOM 13812 C CA . LYS B 1 750 ? 12.227 7.02 9.047 1 69.62 750 LYS B CA 1
ATOM 13813 C C . LYS B 1 750 ? 13.68 6.668 8.75 1 69.62 750 LYS B C 1
ATOM 13815 O O . LYS B 1 750 ? 14.539 7.547 8.711 1 69.62 750 LYS B O 1
ATOM 13820 N N . PRO B 1 751 ? 13.93 5.41 8.766 1 71.25 751 PRO B N 1
ATOM 13821 C CA . PRO B 1 751 ? 15.305 5 8.461 1 71.25 751 PRO B CA 1
ATOM 13822 C C . PRO B 1 751 ? 15.805 5.543 7.125 1 71.25 751 PRO B C 1
ATOM 13824 O O . PRO B 1 751 ? 15.047 5.59 6.152 1 71.25 751 PRO B O 1
ATOM 13827 N N . THR B 1 752 ? 16.859 6.16 7.254 1 71.94 752 THR B N 1
ATOM 13828 C CA . THR B 1 752 ? 17.469 6.723 6.055 1 71.94 752 THR B CA 1
ATOM 13829 C C . THR B 1 752 ? 18.531 5.785 5.496 1 71.94 752 THR B C 1
ATOM 13831 O O . THR B 1 752 ? 19.141 5.027 6.246 1 71.94 752 THR B O 1
ATOM 13834 N N . PHE B 1 753 ? 18.688 5.715 4.246 1 76.38 753 PHE B N 1
ATOM 13835 C CA . PHE B 1 753 ? 19.688 4.922 3.545 1 76.38 753 PHE B CA 1
ATOM 13836 C C . PHE B 1 753 ? 21.078 5.492 3.773 1 76.38 753 PHE B C 1
ATOM 13838 O O . PHE B 1 753 ? 21.344 6.66 3.475 1 76.38 753 PHE B O 1
ATOM 13845 N N . LEU B 1 754 ? 21.969 4.777 4.449 1 76.5 754 LEU B N 1
ATOM 13846 C CA . LEU B 1 754 ? 23.312 5.238 4.777 1 76.5 754 LEU B CA 1
ATOM 13847 C C . LEU B 1 754 ? 24.312 4.82 3.697 1 76.5 754 LEU B C 1
ATOM 13849 O O . LEU B 1 754 ? 25.391 5.395 3.596 1 76.5 754 LEU B O 1
ATOM 13853 N N . GLY B 1 755 ? 23.953 3.883 2.83 1 85.38 755 GLY B N 1
ATOM 13854 C CA . GLY B 1 755 ? 24.859 3.385 1.801 1 85.38 755 GLY B CA 1
ATOM 13855 C C . GLY B 1 755 ? 24.906 1.87 1.737 1 85.38 755 GLY B C 1
ATOM 13856 O O . GLY B 1 755 ? 24.078 1.188 2.33 1 85.38 755 GLY B O 1
ATOM 13857 N N . ILE B 1 756 ? 25.906 1.372 0.936 1 89.62 756 ILE B N 1
ATOM 13858 C CA . ILE B 1 756 ? 26.047 -0.067 0.747 1 89.62 756 ILE B CA 1
ATOM 13859 C C . ILE B 1 756 ? 27.266 -0.563 1.519 1 89.62 756 ILE B C 1
ATOM 13861 O O . ILE B 1 756 ? 28.297 0.125 1.588 1 89.62 756 ILE B O 1
ATOM 13865 N N . ARG B 1 757 ? 27.141 -1.661 2.141 1 88.94 757 ARG B N 1
ATOM 13866 C CA . ARG B 1 757 ? 28.266 -2.287 2.836 1 88.94 757 ARG B CA 1
ATOM 13867 C C . ARG B 1 757 ? 29.219 -2.949 1.848 1 88.94 757 ARG B C 1
ATOM 13869 O O . ARG B 1 757 ? 29.047 -4.113 1.485 1 88.94 757 ARG B O 1
ATOM 13876 N N . GLU B 1 758 ? 30.172 -2.242 1.453 1 90.44 758 GLU B N 1
ATOM 13877 C CA . GLU B 1 758 ? 31.141 -2.77 0.494 1 90.44 758 GLU B CA 1
ATOM 13878 C C . GLU B 1 758 ? 32.062 -3.812 1.141 1 90.44 758 GLU B C 1
ATOM 13880 O O . GLU B 1 758 ? 32.594 -3.584 2.225 1 90.44 758 GLU B O 1
ATOM 13885 N N . ASN B 1 759 ? 32.125 -4.992 0.633 1 90.69 759 ASN B N 1
ATOM 13886 C CA . ASN B 1 759 ? 32.969 -6.043 1.162 1 90.69 759 ASN B CA 1
ATOM 13887 C C . ASN B 1 759 ? 33.438 -7.012 0.068 1 90.69 759 ASN B C 1
ATOM 13889 O O . ASN B 1 759 ? 32.781 -7.109 -0.976 1 90.69 759 ASN B O 1
ATOM 13893 N N . ARG B 1 760 ? 34.5 -7.672 0.221 1 93.75 760 ARG B N 1
ATOM 13894 C CA . ARG B 1 760 ? 35.062 -8.648 -0.704 1 93.75 760 ARG B CA 1
ATOM 13895 C C . ARG B 1 760 ? 34.781 -10.078 -0.24 1 93.75 760 ARG B C 1
ATOM 13897 O O . ARG B 1 760 ? 34.875 -11.023 -1.021 1 93.75 760 ARG B O 1
ATOM 13904 N N . VAL B 1 761 ? 34.344 -10.211 0.907 1 93.88 761 VAL B N 1
ATOM 13905 C CA . VAL B 1 761 ? 34.188 -11.531 1.507 1 93.88 761 VAL B CA 1
ATOM 13906 C C . VAL B 1 761 ? 32.969 -12.219 0.932 1 93.88 761 VAL B C 1
ATOM 13908 O O . VAL B 1 761 ? 32.969 -13.43 0.684 1 93.88 761 VAL B O 1
ATOM 13911 N N . THR B 1 762 ? 31.875 -11.484 0.679 1 94.12 762 THR B N 1
ATOM 13912 C CA . THR B 1 762 ? 30.656 -12.078 0.151 1 94.12 762 THR B CA 1
ATOM 13913 C C . THR B 1 762 ? 30.922 -12.719 -1.21 1 94.12 762 THR B C 1
ATOM 13915 O O . THR B 1 762 ? 30.562 -13.883 -1.432 1 94.12 762 THR B O 1
ATOM 13918 N N . ASN B 1 763 ? 31.547 -11.977 -2.098 1 94 763 ASN B N 1
ATOM 13919 C CA . ASN B 1 763 ? 31.859 -12.516 -3.416 1 94 763 ASN B CA 1
ATOM 13920 C C . ASN B 1 763 ? 32.812 -13.695 -3.324 1 94 763 ASN B C 1
ATOM 13922 O O . ASN B 1 763 ? 32.719 -14.648 -4.09 1 94 763 ASN B O 1
ATOM 13926 N N . LEU B 1 764 ? 33.75 -13.656 -2.428 1 95.38 764 LEU B N 1
ATOM 13927 C CA . LEU B 1 764 ? 34.75 -14.727 -2.252 1 95.38 764 LEU B CA 1
ATOM 13928 C C . LEU B 1 764 ? 34.062 -16.016 -1.797 1 95.38 764 LEU B C 1
ATOM 13930 O O . LEU B 1 764 ? 34.281 -17.078 -2.383 1 95.38 764 LEU B O 1
ATOM 13934 N N . ILE B 1 765 ? 33.25 -15.914 -0.823 1 95.69 765 ILE B N 1
ATOM 13935 C CA . ILE B 1 765 ? 32.594 -17.109 -0.277 1 95.69 765 ILE B CA 1
ATOM 13936 C C . ILE B 1 765 ? 31.609 -17.672 -1.297 1 95.69 765 ILE B C 1
ATOM 13938 O O . ILE B 1 765 ? 31.5 -18.891 -1.446 1 95.69 765 ILE B O 1
ATOM 13942 N N . ILE B 1 766 ? 30.906 -16.812 -2.008 1 95.19 766 ILE B N 1
ATOM 13943 C CA . ILE B 1 766 ? 30 -17.281 -3.055 1 95.19 766 ILE B CA 1
ATOM 13944 C C . ILE B 1 766 ? 30.781 -18.078 -4.094 1 95.19 766 ILE B C 1
ATOM 13946 O O . ILE B 1 766 ? 30.344 -19.156 -4.508 1 95.19 766 ILE B O 1
ATOM 13950 N N . SER B 1 767 ? 31.953 -17.578 -4.512 1 95.5 767 SER B N 1
ATOM 13951 C CA . SER B 1 767 ? 32.781 -18.234 -5.527 1 95.5 767 SER B CA 1
ATOM 13952 C C . SER B 1 767 ? 33.344 -19.562 -5.023 1 95.5 767 SER B C 1
ATOM 13954 O O . SER B 1 767 ? 33.375 -20.547 -5.766 1 95.5 767 SER B O 1
ATOM 13956 N N . ILE B 1 768 ? 33.625 -19.594 -3.828 1 95.12 768 ILE B N 1
ATOM 13957 C CA . ILE B 1 768 ? 34.156 -20.828 -3.248 1 95.12 768 ILE B CA 1
ATOM 13958 C C . ILE B 1 768 ? 33.031 -21.859 -3.145 1 95.12 768 ILE B C 1
ATOM 13960 O O . ILE B 1 768 ? 33.219 -23.031 -3.455 1 95.12 768 ILE B O 1
ATOM 13964 N N . LEU B 1 769 ? 31.891 -21.406 -2.754 1 93.69 769 LEU B N 1
ATOM 13965 C CA . LEU B 1 769 ? 30.75 -22.312 -2.637 1 93.69 769 LEU B CA 1
ATOM 13966 C C . LEU B 1 769 ? 30.359 -22.875 -3.998 1 93.69 769 LEU B C 1
ATOM 13968 O O . LEU B 1 769 ? 29.984 -24.047 -4.105 1 93.69 769 LEU B O 1
ATOM 13972 N N . ILE B 1 770 ? 30.422 -22.031 -4.984 1 92.44 770 ILE B N 1
ATOM 13973 C CA . ILE B 1 770 ? 30.109 -22.5 -6.332 1 92.44 770 ILE B CA 1
ATOM 13974 C C . ILE B 1 770 ? 31.125 -23.547 -6.762 1 92.44 770 ILE B C 1
ATOM 13976 O O . ILE B 1 770 ? 30.766 -24.562 -7.363 1 92.44 770 ILE B O 1
ATOM 13980 N N . GLY B 1 771 ? 32.438 -23.391 -6.43 1 89.81 771 GLY B N 1
ATOM 13981 C CA . GLY B 1 771 ? 33.469 -24.375 -6.742 1 89.81 771 GLY B CA 1
ATOM 13982 C C . GLY B 1 771 ? 33.281 -25.688 -6.004 1 89.81 771 GLY B C 1
ATOM 13983 O O . GLY B 1 771 ? 33.406 -26.75 -6.594 1 89.81 771 GLY B O 1
ATOM 13984 N N . VAL B 1 772 ? 32.781 -25.578 -4.82 1 89.31 772 VAL B N 1
ATOM 13985 C CA . VAL B 1 772 ? 32.625 -26.766 -3.98 1 89.31 772 VAL B CA 1
ATOM 13986 C C . VAL B 1 772 ? 31.312 -27.469 -4.348 1 89.31 772 VAL B C 1
ATOM 13988 O O . VAL B 1 772 ? 31.156 -28.672 -4.062 1 89.31 772 VAL B O 1
ATOM 13991 N N . SER B 1 773 ? 30.453 -26.812 -5.016 1 86.88 773 SER B N 1
ATOM 13992 C CA . SER B 1 773 ? 29.172 -27.375 -5.391 1 86.88 773 SER B CA 1
ATOM 13993 C C . SER B 1 773 ? 29.344 -28.578 -6.312 1 86.88 773 SER B C 1
ATOM 13995 O O . SER B 1 773 ? 28.453 -29.438 -6.395 1 86.88 773 SER B O 1
ATOM 13997 N N . VAL B 1 774 ? 30.469 -28.672 -7.051 1 82.81 774 VAL B N 1
ATOM 13998 C CA . VAL B 1 774 ? 30.719 -29.812 -7.938 1 82.81 774 VAL B CA 1
ATOM 13999 C C . VAL B 1 774 ? 30.797 -31.094 -7.117 1 82.81 774 VAL B C 1
ATOM 14001 O O . VAL B 1 774 ? 30.438 -32.156 -7.598 1 82.81 774 VAL B O 1
ATOM 14004 N N . PHE B 1 775 ? 31.125 -30.906 -5.824 1 82.69 775 PHE B N 1
ATOM 14005 C CA . PHE B 1 775 ? 31.25 -32.062 -4.949 1 82.69 775 PHE B CA 1
ATOM 14006 C C . PHE B 1 775 ? 29.953 -32.344 -4.207 1 82.69 775 PHE B C 1
ATOM 14008 O O . PHE B 1 775 ? 29.797 -33.375 -3.572 1 82.69 775 PHE B O 1
ATOM 14015 N N . LEU B 1 776 ? 29.031 -31.375 -4.262 1 82 776 LEU B N 1
ATOM 14016 C CA . LEU B 1 776 ? 27.75 -31.5 -3.584 1 82 776 LEU B CA 1
ATOM 14017 C C . LEU B 1 776 ? 26.625 -31.75 -4.586 1 82 776 LEU B C 1
ATOM 14019 O O . LEU B 1 776 ? 25.484 -31.359 -4.363 1 82 776 LEU B O 1
ATOM 14023 N N . SER B 1 777 ? 26.969 -32.438 -5.598 1 81.75 777 SER B N 1
ATOM 14024 C CA . SER B 1 777 ? 26.047 -32.625 -6.715 1 81.75 777 SER B CA 1
ATOM 14025 C C . SER B 1 777 ? 24.797 -33.406 -6.281 1 81.75 777 SER B C 1
ATOM 14027 O O . SER B 1 777 ? 23.688 -33.094 -6.719 1 81.75 777 SER B O 1
ATOM 14029 N N . LYS B 1 778 ? 24.891 -34.344 -5.348 1 81.69 778 LYS B N 1
ATOM 14030 C CA . LYS B 1 778 ? 23.781 -35.188 -4.914 1 81.69 778 LYS B CA 1
ATOM 14031 C C . LYS B 1 778 ? 22.734 -34.344 -4.184 1 81.69 778 LYS B C 1
ATOM 14033 O O . LYS B 1 778 ? 21.531 -34.594 -4.336 1 81.69 778 LYS B O 1
ATOM 14038 N N . PHE B 1 779 ? 23.172 -33.375 -3.516 1 81.88 779 PHE B N 1
ATOM 14039 C CA . PHE B 1 779 ? 22.266 -32.531 -2.758 1 81.88 779 PHE B CA 1
ATOM 14040 C C . PHE B 1 779 ? 21.609 -31.484 -3.66 1 81.88 779 PHE B C 1
ATOM 14042 O O . PHE B 1 779 ? 20.438 -31.172 -3.504 1 81.88 779 PHE B O 1
ATOM 14049 N N . LEU B 1 780 ? 22.297 -31.031 -4.637 1 82.38 780 LEU B N 1
ATOM 14050 C CA . LEU B 1 780 ? 21.797 -29.969 -5.5 1 82.38 780 LEU B CA 1
ATOM 14051 C C . LEU B 1 780 ? 20.797 -30.516 -6.512 1 82.38 780 LEU B C 1
ATOM 14053 O O . LEU B 1 780 ? 19.953 -29.781 -7.012 1 82.38 780 LEU B O 1
ATOM 14057 N N . GLN B 1 781 ? 20.938 -31.828 -6.766 1 86.38 781 GLN B N 1
ATOM 14058 C CA . GLN B 1 781 ? 20.031 -32.469 -7.719 1 86.38 781 GLN B CA 1
ATOM 14059 C C . GLN B 1 781 ? 18.625 -32.656 -7.121 1 86.38 781 GLN B C 1
ATOM 14061 O O . GLN B 1 781 ? 17.688 -33.031 -7.824 1 86.38 781 GLN B O 1
ATOM 14066 N N . LEU B 1 782 ? 18.5 -32.281 -5.895 1 86.12 782 LEU B N 1
ATOM 14067 C CA . LEU B 1 782 ? 17.188 -32.344 -5.238 1 86.12 782 LEU B CA 1
ATOM 14068 C C . LEU B 1 782 ? 16.359 -31.109 -5.543 1 86.12 782 LEU B C 1
ATOM 14070 O O . LEU B 1 782 ? 15.148 -31.094 -5.344 1 86.12 782 LEU B O 1
ATOM 14074 N N . ILE B 1 783 ? 16.938 -30.094 -6.078 1 87.94 783 ILE B N 1
ATOM 14075 C CA . ILE B 1 783 ? 16.25 -28.828 -6.324 1 87.94 783 ILE B CA 1
ATOM 14076 C C . ILE B 1 783 ? 15.594 -28.859 -7.703 1 87.94 783 ILE B C 1
ATOM 14078 O O . ILE B 1 783 ? 16.266 -29.047 -8.719 1 87.94 783 ILE B O 1
ATOM 14082 N N . PRO B 1 784 ? 14.25 -28.766 -7.73 1 91.44 784 PRO B N 1
ATOM 14083 C CA . PRO B 1 784 ? 13.578 -28.719 -9.031 1 91.44 784 PRO B CA 1
ATOM 14084 C C . PRO B 1 784 ? 13.898 -27.453 -9.82 1 91.44 784 PRO B C 1
ATOM 14086 O O . PRO B 1 784 ? 14.023 -26.375 -9.234 1 91.44 784 PRO B O 1
ATOM 14089 N N . MET B 1 785 ? 14.031 -27.531 -11.039 1 88.44 785 MET B N 1
ATOM 14090 C CA . MET B 1 785 ? 14.398 -26.406 -11.914 1 88.44 785 MET B CA 1
ATOM 14091 C C . MET B 1 785 ? 13.328 -25.328 -11.875 1 88.44 785 MET B C 1
ATOM 14093 O O . MET B 1 785 ? 13.648 -24.141 -11.898 1 88.44 785 MET B O 1
ATOM 14097 N N . PRO B 1 786 ? 11.992 -25.672 -11.82 1 91.94 786 PRO B N 1
ATOM 14098 C CA . PRO B 1 786 ? 10.984 -24.609 -11.805 1 91.94 786 PRO B CA 1
ATOM 14099 C C . PRO B 1 786 ? 11.117 -23.688 -10.594 1 91.94 786 PRO B C 1
ATOM 14101 O O . PRO B 1 786 ? 10.75 -22.5 -10.672 1 91.94 786 PRO B O 1
ATOM 14104 N N . VAL B 1 787 ? 11.602 -24.203 -9.492 1 92.31 787 VAL B N 1
ATOM 14105 C CA . VAL B 1 787 ? 11.82 -23.375 -8.312 1 92.31 787 VAL B CA 1
ATOM 14106 C C . VAL B 1 787 ? 12.906 -22.344 -8.602 1 92.31 787 VAL B C 1
ATOM 14108 O O . VAL B 1 787 ? 12.758 -21.156 -8.258 1 92.31 787 VAL B O 1
ATOM 14111 N N . LEU B 1 788 ? 13.891 -22.75 -9.266 1 86.56 788 LEU B N 1
ATOM 14112 C CA . LEU B 1 788 ? 14.984 -21.844 -9.617 1 86.56 788 LEU B CA 1
ATOM 14113 C C . LEU B 1 788 ? 14.539 -20.844 -10.688 1 86.56 788 LEU B C 1
ATOM 14115 O O . LEU B 1 788 ? 14.984 -19.703 -10.688 1 86.56 788 LEU B O 1
ATOM 14119 N N . PHE B 1 789 ? 13.688 -21.328 -11.633 1 89.81 789 PHE B N 1
ATOM 14120 C CA . PHE B 1 789 ? 13.133 -20.406 -12.609 1 89.81 789 PHE B CA 1
ATOM 14121 C C . PHE B 1 789 ? 12.297 -19.328 -11.922 1 89.81 789 PHE B C 1
ATOM 14123 O O . PHE B 1 789 ? 12.242 -18.188 -12.375 1 89.81 789 PHE B O 1
ATOM 14130 N N . GLY B 1 790 ? 11.625 -19.75 -10.844 1 91.25 790 GLY B N 1
ATOM 14131 C CA . GLY B 1 790 ? 10.875 -18.766 -10.062 1 91.25 790 GLY B CA 1
ATOM 14132 C C . GLY B 1 790 ? 11.758 -17.703 -9.445 1 91.25 790 GLY B C 1
ATOM 14133 O O . GLY B 1 790 ? 11.383 -16.531 -9.414 1 91.25 790 GLY B O 1
ATOM 14134 N N . VAL B 1 791 ? 12.883 -18.047 -9.023 1 88.06 791 VAL B N 1
ATOM 14135 C CA . VAL B 1 791 ? 13.836 -17.109 -8.453 1 88.06 791 VAL B CA 1
ATOM 14136 C C . VAL B 1 791 ? 14.375 -16.188 -9.547 1 88.06 791 VAL B C 1
ATOM 14138 O O . VAL B 1 791 ? 14.57 -14.992 -9.32 1 88.06 791 VAL B O 1
ATOM 14141 N N . PHE B 1 792 ? 14.523 -16.688 -10.734 1 85.94 792 PHE B N 1
ATOM 14142 C CA . PHE B 1 792 ? 14.961 -15.898 -11.883 1 85.94 792 PHE B CA 1
ATOM 14143 C C . PHE B 1 792 ? 13.93 -14.82 -12.219 1 85.94 792 PHE B C 1
ATOM 14145 O O . PHE B 1 792 ? 14.297 -13.68 -12.508 1 85.94 792 PHE B O 1
ATOM 14152 N N . LEU B 1 793 ? 12.75 -15.289 -12.203 1 91.44 793 LEU B N 1
ATOM 14153 C CA . LEU B 1 793 ? 11.672 -14.344 -12.469 1 91.44 793 LEU B CA 1
ATOM 14154 C C . LEU B 1 793 ? 11.656 -13.234 -11.414 1 91.44 793 LEU B C 1
ATOM 14156 O O . LEU B 1 793 ? 11.453 -12.062 -11.742 1 91.44 793 LEU B O 1
ATOM 14160 N N . PHE B 1 794 ? 11.93 -13.625 -10.18 1 91 794 PHE B N 1
ATOM 14161 C CA . PHE B 1 794 ? 11.945 -12.656 -9.086 1 91 794 PHE B CA 1
ATOM 14162 C C . PHE B 1 794 ? 13.094 -11.664 -9.258 1 91 794 PHE B C 1
ATOM 14164 O O . PHE B 1 794 ? 12.898 -10.461 -9.117 1 91 794 PHE B O 1
ATOM 14171 N N . MET B 1 795 ? 14.188 -12.078 -9.555 1 87.62 795 MET B N 1
ATOM 14172 C CA . MET B 1 795 ? 15.359 -11.219 -9.711 1 87.62 795 MET B CA 1
ATOM 14173 C C . MET B 1 795 ? 15.18 -10.266 -10.891 1 87.62 795 MET B C 1
ATOM 14175 O O . MET B 1 795 ? 15.492 -9.078 -10.789 1 87.62 795 MET B O 1
ATOM 14179 N N . GLY B 1 796 ? 14.742 -10.836 -12.016 1 87.88 796 GLY B N 1
ATOM 14180 C CA . GLY B 1 796 ? 14.492 -9.984 -13.172 1 87.88 796 GLY B CA 1
ATOM 14181 C C . GLY B 1 796 ? 13.453 -8.914 -12.914 1 87.88 796 GLY B C 1
ATOM 14182 O O . GLY B 1 796 ? 13.633 -7.754 -13.297 1 87.88 796 GLY B O 1
ATOM 14183 N N . SER B 1 797 ? 12.406 -9.289 -12.211 1 92.31 797 SER B N 1
ATOM 14184 C CA . SER B 1 797 ? 11.328 -8.352 -11.945 1 92.31 797 SER B CA 1
ATOM 14185 C C . SER B 1 797 ? 11.75 -7.297 -10.93 1 92.31 797 SER B C 1
ATOM 14187 O O . SER B 1 797 ? 11.375 -6.125 -11.047 1 92.31 797 SER B O 1
ATOM 14189 N N . ASN B 1 798 ? 12.508 -7.688 -9.977 1 87.88 798 ASN B N 1
ATOM 14190 C CA . ASN B 1 798 ? 12.969 -6.75 -8.953 1 87.88 798 ASN B CA 1
ATOM 14191 C C . ASN B 1 798 ? 13.93 -5.719 -9.531 1 87.88 798 ASN B C 1
ATOM 14193 O O . ASN B 1 798 ? 13.906 -4.551 -9.141 1 87.88 798 ASN B O 1
ATOM 14197 N N . ALA B 1 799 ? 14.75 -6.117 -10.43 1 86.06 799 ALA B N 1
ATOM 14198 C CA . ALA B 1 799 ? 15.688 -5.195 -11.07 1 86.06 799 ALA B CA 1
ATOM 14199 C C . ALA B 1 799 ? 14.945 -4.191 -11.945 1 86.06 799 ALA B C 1
ATOM 14201 O O . ALA B 1 799 ? 15.336 -3.023 -12.023 1 86.06 799 ALA B O 1
ATOM 14202 N N . LEU B 1 800 ? 13.875 -4.621 -12.523 1 88.31 800 LEU B N 1
ATOM 14203 C CA . LEU B 1 800 ? 13.086 -3.748 -13.383 1 88.31 800 LEU B CA 1
ATOM 14204 C C . LEU B 1 800 ? 12.375 -2.674 -12.57 1 88.31 800 LEU B C 1
ATOM 14206 O O . LEU B 1 800 ? 12.273 -1.524 -13 1 88.31 800 LEU B O 1
ATOM 14210 N N . LEU B 1 801 ? 11.93 -3.02 -11.391 1 86.5 801 LEU B N 1
ATOM 14211 C CA . LEU B 1 801 ? 11.148 -2.109 -10.555 1 86.5 801 LEU B CA 1
ATOM 14212 C C . LEU B 1 801 ? 12.039 -1.036 -9.945 1 86.5 801 LEU B C 1
ATOM 14214 O O . LEU B 1 801 ? 11.555 0.029 -9.555 1 86.5 801 LEU B O 1
ATOM 14218 N N . GLY B 1 802 ? 13.242 -1.144 -9.953 1 78.38 802 GLY B N 1
ATOM 14219 C CA . GLY B 1 802 ? 14.141 -0.159 -9.375 1 78.38 802 GLY B CA 1
ATOM 14220 C C . GLY B 1 802 ? 14.648 0.855 -10.391 1 78.38 802 GLY B C 1
ATOM 14221 O O . GLY B 1 802 ? 15.297 1.836 -10.016 1 78.38 802 GLY B O 1
ATOM 14222 N N . LEU B 1 803 ? 14.18 0.738 -11.625 1 86.69 803 LEU B N 1
ATOM 14223 C CA . LEU B 1 803 ? 14.68 1.619 -12.672 1 86.69 803 LEU B CA 1
ATOM 14224 C C . LEU B 1 803 ? 13.734 2.795 -12.891 1 86.69 803 LEU B C 1
ATOM 14226 O O . LEU B 1 803 ? 12.516 2.65 -12.758 1 86.69 803 LEU B O 1
ATOM 14230 N N . GLN B 1 804 ? 14.281 4 -13.18 1 86.62 804 GLN B N 1
ATOM 14231 C CA . GLN B 1 804 ? 13.484 5.172 -13.531 1 86.62 804 GLN B CA 1
ATOM 14232 C C . GLN B 1 804 ? 12.742 4.965 -14.844 1 86.62 804 GLN B C 1
ATOM 14234 O O . GLN B 1 804 ? 11.641 5.484 -15.039 1 86.62 804 GLN B O 1
ATOM 14239 N N . PHE B 1 805 ? 13.422 4.234 -15.789 1 90.75 805 PHE B N 1
ATOM 14240 C CA . PHE B 1 805 ? 12.797 3.926 -17.078 1 90.75 805 PHE B CA 1
ATOM 14241 C C . PHE B 1 805 ? 11.445 3.256 -16.875 1 90.75 805 PHE B C 1
ATOM 14243 O O . PHE B 1 805 ? 10.477 3.594 -17.562 1 90.75 805 PHE B O 1
ATOM 14250 N N . THR B 1 806 ? 11.359 2.281 -15.93 1 90.75 806 THR B N 1
ATOM 14251 C CA . THR B 1 806 ? 10.109 1.579 -15.656 1 90.75 806 THR B CA 1
ATOM 14252 C C . THR B 1 806 ? 9.086 2.523 -15.031 1 90.75 806 THR B C 1
ATOM 14254 O O . THR B 1 806 ? 7.891 2.439 -15.336 1 90.75 806 THR B O 1
ATOM 14257 N N . ASP B 1 807 ? 9.5 3.42 -14.18 1 88.56 807 ASP B N 1
ATOM 14258 C CA . ASP B 1 807 ? 8.602 4.406 -13.586 1 88.56 807 ASP B CA 1
ATOM 14259 C C . ASP B 1 807 ? 8 5.312 -14.656 1 88.56 807 ASP B C 1
ATOM 14261 O O . ASP B 1 807 ? 6.812 5.637 -14.617 1 88.56 807 ASP B O 1
ATOM 14265 N N . ARG B 1 808 ? 8.828 5.664 -15.633 1 91.06 808 ARG B N 1
ATOM 14266 C CA . ARG B 1 808 ? 8.359 6.539 -16.703 1 91.06 808 ARG B CA 1
ATOM 14267 C C . ARG B 1 808 ? 7.391 5.805 -17.625 1 91.06 808 ARG B C 1
ATOM 14269 O O . ARG B 1 808 ? 6.453 6.402 -18.156 1 91.06 808 ARG B O 1
ATOM 14276 N N . MET B 1 809 ? 7.691 4.531 -17.781 1 90.88 809 MET B N 1
ATOM 14277 C CA . MET B 1 809 ? 6.781 3.736 -18.609 1 90.88 809 MET B CA 1
ATOM 14278 C C . MET B 1 809 ? 5.414 3.617 -17.938 1 90.88 809 MET B C 1
ATOM 14280 O O . MET B 1 809 ? 4.387 3.664 -18.625 1 90.88 809 MET B O 1
ATOM 14284 N N . LEU B 1 810 ? 5.375 3.529 -16.656 1 89.06 810 LEU B N 1
ATOM 14285 C CA . LEU B 1 810 ? 4.125 3.4 -15.922 1 89.06 810 LEU B CA 1
ATOM 14286 C C . LEU B 1 810 ? 3.371 4.727 -15.891 1 89.06 810 LEU B C 1
ATOM 14288 O O . LEU B 1 810 ? 2.148 4.746 -15.734 1 89.06 810 LEU B O 1
ATOM 14292 N N . LEU B 1 811 ? 4.086 5.848 -16 1 87.44 811 LEU B N 1
ATOM 14293 C CA . LEU B 1 811 ? 3.475 7.172 -15.992 1 87.44 811 LEU B CA 1
ATOM 14294 C C . LEU B 1 811 ? 2.539 7.352 -17.188 1 87.44 811 LEU B C 1
ATOM 14296 O O . LEU B 1 811 ? 1.61 8.156 -17.125 1 87.44 811 LEU B O 1
ATOM 14300 N N . VAL B 1 812 ? 2.811 6.57 -18.281 1 87.31 812 VAL B N 1
ATOM 14301 C CA . VAL B 1 812 ? 1.98 6.695 -19.469 1 87.31 812 VAL B CA 1
ATOM 14302 C C . VAL B 1 812 ? 0.563 6.215 -19.156 1 87.31 812 VAL B C 1
ATOM 14304 O O . VAL B 1 812 ? -0.406 6.723 -19.734 1 87.31 812 VAL B O 1
ATOM 14307 N N . PHE B 1 813 ? 0.484 5.391 -18.156 1 87 813 PHE B N 1
ATOM 14308 C CA . PHE B 1 813 ? -0.821 4.828 -17.844 1 87 813 PHE B CA 1
ATOM 14309 C C . PHE B 1 813 ? -1.443 5.543 -16.641 1 87 813 PHE B C 1
ATOM 14311 O O . PHE B 1 813 ? -2.537 5.188 -16.203 1 87 813 PHE B O 1
ATOM 14318 N N . MET B 1 814 ? -0.9 6.562 -16.125 1 85.06 814 MET B N 1
ATOM 14319 C CA . MET B 1 814 ? -1.404 7.309 -14.984 1 85.06 814 MET B CA 1
ATOM 14320 C C . MET B 1 814 ? -1.9 8.688 -15.406 1 85.06 814 MET B C 1
ATOM 14322 O O . MET B 1 814 ? -1.162 9.453 -16.031 1 85.06 814 MET B O 1
ATOM 14326 N N . PRO B 1 815 ? -3.115 8.914 -15.094 1 78.31 815 PRO B N 1
ATOM 14327 C CA . PRO B 1 815 ? -3.578 10.273 -15.359 1 78.31 815 PRO B CA 1
ATOM 14328 C C . PRO B 1 815 ? -2.826 11.328 -14.547 1 78.31 815 PRO B C 1
ATOM 14330 O O . PRO B 1 815 ? -2.203 11 -13.539 1 78.31 815 PRO B O 1
ATOM 14333 N N . LEU B 1 816 ? -2.85 12.508 -14.922 1 73.69 816 LEU B N 1
ATOM 14334 C CA . LEU B 1 816 ? -2.059 13.609 -14.391 1 73.69 816 LEU B CA 1
ATOM 14335 C C . LEU B 1 816 ? -2.369 13.836 -12.914 1 73.69 816 LEU B C 1
ATOM 14337 O O . LEU B 1 816 ? -1.475 14.164 -12.133 1 73.69 816 LEU B O 1
ATOM 14341 N N . LYS B 1 817 ? -3.605 13.539 -12.539 1 69.94 817 LYS B N 1
ATOM 14342 C CA . LYS B 1 817 ? -4.035 13.836 -11.172 1 69.94 817 LYS B CA 1
ATOM 14343 C C . LYS B 1 817 ? -3.416 12.859 -10.18 1 69.94 817 LYS B C 1
ATOM 14345 O O . LYS B 1 817 ? -3.232 13.195 -9.008 1 69.94 817 LYS B O 1
ATOM 14350 N N . TYR B 1 818 ? -3.02 11.781 -10.75 1 72.25 818 TYR B N 1
ATOM 14351 C CA . TYR B 1 818 ? -2.568 10.742 -9.836 1 72.25 818 TYR B CA 1
ATOM 14352 C C . TYR B 1 818 ? -1.066 10.516 -9.953 1 72.25 818 TYR B C 1
ATOM 14354 O O . TYR B 1 818 ? -0.5 9.664 -9.266 1 72.25 818 TYR B O 1
ATOM 14362 N N . GLN B 1 819 ? -0.419 11.336 -10.734 1 76.62 819 GLN B N 1
ATOM 14363 C CA . GLN B 1 819 ? 1.013 11.133 -10.93 1 76.62 819 GLN B CA 1
ATOM 14364 C C . GLN B 1 819 ? 1.804 11.578 -9.703 1 76.62 819 GLN B C 1
ATOM 14366 O O . GLN B 1 819 ? 1.458 12.57 -9.055 1 76.62 819 GLN B O 1
ATOM 14371 N N . PRO B 1 820 ? 2.691 10.719 -9.273 1 75.25 820 PRO B N 1
ATOM 14372 C CA . PRO B 1 820 ? 3.521 11.078 -8.125 1 75.25 820 PRO B CA 1
ATOM 14373 C C . PRO B 1 820 ? 4.395 12.305 -8.383 1 75.25 820 PRO B C 1
ATOM 14375 O O . PRO B 1 820 ? 4.527 12.734 -9.531 1 75.25 820 PRO B O 1
ATOM 14378 N N . ASN B 1 821 ? 4.875 12.906 -7.352 1 70.06 821 ASN B N 1
ATOM 14379 C CA . ASN B 1 821 ? 5.68 14.117 -7.445 1 70.06 821 ASN B CA 1
ATOM 14380 C C . ASN B 1 821 ? 7.148 13.805 -7.707 1 70.06 821 ASN B C 1
ATOM 14382 O O . ASN B 1 821 ? 8 14.016 -6.84 1 70.06 821 ASN B O 1
ATOM 14386 N N . TYR B 1 822 ? 7.418 13.32 -8.906 1 73.81 822 TYR B N 1
ATOM 14387 C CA . TYR B 1 822 ? 8.82 13.133 -9.273 1 73.81 822 TYR B CA 1
ATOM 14388 C C . TYR B 1 822 ? 9.469 14.453 -9.664 1 73.81 822 TYR B C 1
ATOM 14390 O O . TYR B 1 822 ? 8.805 15.344 -10.188 1 73.81 822 TYR B O 1
ATOM 14398 N N . ILE B 1 823 ? 10.695 14.578 -9.43 1 71.56 823 ILE B N 1
ATOM 14399 C CA . ILE B 1 823 ? 11.414 15.828 -9.664 1 71.56 823 ILE B CA 1
ATOM 14400 C C . ILE B 1 823 ? 11.422 16.141 -11.156 1 71.56 823 ILE B C 1
ATOM 14402 O O . ILE B 1 823 ? 11.305 17.312 -11.547 1 71.56 823 ILE B O 1
ATOM 14406 N N . TYR B 1 824 ? 11.508 15.102 -12.031 1 77.44 824 TYR B N 1
ATOM 14407 C CA . TYR B 1 824 ? 11.594 15.383 -13.461 1 77.44 824 TYR B CA 1
ATOM 14408 C C . TYR B 1 824 ? 10.242 15.805 -14.016 1 77.44 824 TYR B C 1
ATOM 14410 O O . TYR B 1 824 ? 10.164 16.469 -15.055 1 77.44 824 TYR B O 1
ATOM 14418 N N . LEU B 1 825 ? 9.195 15.547 -13.258 1 76.44 825 LEU B N 1
ATOM 14419 C CA . LEU B 1 825 ? 7.875 15.945 -13.734 1 76.44 825 LEU B CA 1
ATOM 14420 C C . LEU B 1 825 ? 7.594 17.406 -13.391 1 76.44 825 LEU B C 1
ATOM 14422 O O . LEU B 1 825 ? 6.727 18.031 -14 1 76.44 825 LEU B O 1
ATOM 14426 N N . ARG B 1 826 ? 8.367 17.906 -12.508 1 72.38 826 ARG B N 1
ATOM 14427 C CA . ARG B 1 826 ? 8.18 19.281 -12.094 1 72.38 826 ARG B CA 1
ATOM 14428 C C . ARG B 1 826 ? 8.906 20.25 -13.039 1 72.38 826 ARG B C 1
ATOM 14430 O O . ARG B 1 826 ? 8.469 21.375 -13.234 1 72.38 826 ARG B O 1
ATOM 14437 N N . HIS B 1 827 ? 9.922 19.688 -13.68 1 74.81 827 HIS B N 1
ATOM 14438 C CA . HIS B 1 827 ? 10.773 20.594 -14.422 1 74.81 827 HIS B CA 1
ATOM 14439 C C . HIS B 1 827 ? 10.672 20.359 -15.922 1 74.81 827 HIS B C 1
ATOM 14441 O O . HIS B 1 827 ? 11.078 21.188 -16.734 1 74.81 827 HIS B O 1
ATOM 14447 N N . VAL B 1 828 ? 10.164 19.234 -16.328 1 82.5 828 VAL B N 1
ATOM 14448 C CA . VAL B 1 828 ? 10.078 18.906 -17.734 1 82.5 828 VAL B CA 1
ATOM 14449 C C . VAL B 1 828 ? 8.625 18.625 -18.125 1 82.5 828 VAL B C 1
ATOM 14451 O O . VAL B 1 828 ? 7.871 18.062 -17.328 1 82.5 828 VAL B O 1
ATOM 14454 N N . GLN B 1 829 ? 8.328 19.094 -19.25 1 82.94 829 GLN B N 1
ATOM 14455 C CA . GLN B 1 829 ? 6.973 18.844 -19.734 1 82.94 829 GLN B CA 1
ATOM 14456 C C . GLN B 1 829 ? 6.707 17.359 -19.922 1 82.94 829 GLN B C 1
ATOM 14458 O O . GLN B 1 829 ? 7.605 16.609 -20.328 1 82.94 829 GLN B O 1
ATOM 14463 N N . ILE B 1 830 ? 5.559 16.891 -19.703 1 83.88 830 ILE B N 1
ATOM 14464 C CA . ILE B 1 830 ? 5.195 15.469 -19.719 1 83.88 830 ILE B CA 1
ATOM 14465 C C . ILE B 1 830 ? 5.32 14.922 -21.141 1 83.88 830 ILE B C 1
ATOM 14467 O O . ILE B 1 830 ? 5.68 13.758 -21.328 1 83.88 830 ILE B O 1
ATOM 14471 N N . SER B 1 831 ? 4.984 15.734 -22.172 1 85.38 831 SER B N 1
ATOM 14472 C CA . SER B 1 831 ? 5.09 15.266 -23.547 1 85.38 831 SER B CA 1
ATOM 14473 C C . SER B 1 831 ? 6.535 14.969 -23.922 1 85.38 831 SER B C 1
ATOM 14475 O O . SER B 1 831 ? 6.812 14.023 -24.656 1 85.38 831 SER B O 1
ATOM 14477 N N . ARG B 1 832 ? 7.391 15.797 -23.359 1 88.25 832 ARG B N 1
ATOM 14478 C CA . ARG B 1 832 ? 8.812 15.594 -23.625 1 88.25 832 ARG B CA 1
ATOM 14479 C C . ARG B 1 832 ? 9.344 14.383 -22.875 1 88.25 832 ARG B C 1
ATOM 14481 O O . ARG B 1 832 ? 10.242 13.688 -23.344 1 88.25 832 ARG B O 1
ATOM 14488 N N . VAL B 1 833 ? 8.781 14.203 -21.719 1 88.75 833 VAL B N 1
ATOM 14489 C CA . VAL B 1 833 ? 9.172 13.016 -20.969 1 88.75 833 VAL B CA 1
ATOM 14490 C C . VAL B 1 833 ? 8.734 11.758 -21.703 1 88.75 833 VAL B C 1
ATOM 14492 O O . VAL B 1 833 ? 9.477 10.781 -21.781 1 88.75 833 VAL B O 1
ATOM 14495 N N . HIS B 1 834 ? 7.539 11.758 -22.312 1 90.12 834 HIS B N 1
ATOM 14496 C CA . HIS B 1 834 ? 7.051 10.609 -23.078 1 90.12 834 HIS B CA 1
ATOM 14497 C C . HIS B 1 834 ? 7.855 10.406 -24.344 1 90.12 834 HIS B C 1
ATOM 14499 O O . HIS B 1 834 ? 8.062 9.273 -24.781 1 90.12 834 HIS B O 1
ATOM 14505 N N . LEU B 1 835 ? 8.281 11.484 -24.891 1 91.5 835 LEU B N 1
ATOM 14506 C CA . LEU B 1 835 ? 9.117 11.367 -26.078 1 91.5 835 LEU B CA 1
ATOM 14507 C C . LEU B 1 835 ? 10.453 10.719 -25.734 1 91.5 835 LEU B C 1
ATOM 14509 O O . LEU B 1 835 ? 10.922 9.844 -26.469 1 91.5 835 LEU B O 1
ATOM 14513 N N . PHE B 1 836 ? 11.031 11.195 -24.672 1 91.69 836 PHE B N 1
ATOM 14514 C CA . PHE B 1 836 ? 12.281 10.609 -24.219 1 91.69 836 PHE B CA 1
ATOM 14515 C C . PHE B 1 836 ? 12.117 9.125 -23.938 1 91.69 836 PHE B C 1
ATOM 14517 O O . PHE B 1 836 ? 12.961 8.312 -24.328 1 91.69 836 PHE B O 1
ATOM 14524 N N . THR B 1 837 ? 11.023 8.742 -23.328 1 92.62 837 THR B N 1
ATOM 14525 C CA . THR B 1 837 ? 10.758 7.352 -22.969 1 92.62 837 THR B CA 1
ATOM 14526 C C . THR B 1 837 ? 10.438 6.531 -24.219 1 92.62 837 THR B C 1
ATOM 14528 O O . THR B 1 837 ? 10.82 5.363 -24.312 1 92.62 837 THR B O 1
ATOM 14531 N N . LEU B 1 838 ? 9.812 7.109 -25.172 1 94.06 838 LEU B N 1
ATOM 14532 C CA . LEU B 1 838 ? 9.5 6.418 -26.422 1 94.06 838 LEU B CA 1
ATOM 14533 C C . LEU B 1 838 ? 10.781 6.105 -27.203 1 94.06 838 LEU B C 1
ATOM 14535 O O . LEU B 1 838 ? 10.906 5.023 -27.781 1 94.06 838 LEU B O 1
ATOM 14539 N N . ILE B 1 839 ? 11.68 7.055 -27.172 1 92.88 839 ILE B N 1
ATOM 14540 C CA . ILE B 1 839 ? 12.953 6.828 -27.844 1 92.88 839 ILE B CA 1
ATOM 14541 C C . ILE B 1 839 ? 13.703 5.695 -27.156 1 92.88 839 ILE B C 1
ATOM 14543 O O . ILE B 1 839 ? 14.289 4.832 -27.828 1 92.88 839 ILE B O 1
ATOM 14547 N N . GLN B 1 840 ? 13.68 5.746 -25.906 1 92.69 840 GLN B N 1
ATOM 14548 C CA . GLN B 1 840 ? 14.352 4.684 -25.172 1 92.69 840 GLN B CA 1
ATOM 14549 C C . GLN B 1 840 ? 13.688 3.334 -25.422 1 92.69 840 GLN B C 1
ATOM 14551 O O . GLN B 1 840 ? 14.367 2.312 -25.547 1 92.69 840 GLN B O 1
ATOM 14556 N N . LEU B 1 841 ? 12.391 3.277 -25.5 1 94.06 841 LEU B N 1
ATOM 14557 C CA . LEU B 1 841 ? 11.648 2.051 -25.766 1 94.06 841 LEU B CA 1
ATOM 14558 C C . LEU B 1 841 ? 11.945 1.541 -27.172 1 94.06 841 LEU B C 1
ATOM 14560 O O . LEU B 1 841 ? 12.055 0.332 -27.391 1 94.06 841 LEU B O 1
ATOM 14564 N N . LEU B 1 842 ? 12.094 2.479 -28.094 1 93.31 842 LEU B N 1
ATOM 14565 C CA . LEU B 1 842 ? 12.438 2.104 -29.453 1 93.31 842 LEU B CA 1
ATOM 14566 C C . LEU B 1 842 ? 13.852 1.526 -29.516 1 93.31 842 LEU B C 1
ATOM 14568 O O . LEU B 1 842 ? 14.102 0.569 -30.25 1 93.31 842 LEU B O 1
ATOM 14572 N N . CYS B 1 843 ? 14.742 2.166 -28.719 1 91.69 843 CYS B N 1
ATOM 14573 C CA . CYS B 1 843 ? 16.094 1.628 -28.656 1 91.69 843 CYS B CA 1
ATOM 14574 C C . CYS B 1 843 ? 16.109 0.229 -28.062 1 91.69 843 CYS B C 1
ATOM 14576 O O . CYS B 1 843 ? 16.797 -0.66 -28.547 1 91.69 843 CYS B O 1
ATOM 14578 N N . LEU B 1 844 ? 15.375 0.015 -27.047 1 91.62 844 LEU B N 1
ATOM 14579 C CA . LEU B 1 844 ? 15.281 -1.296 -26.422 1 91.62 844 LEU B CA 1
ATOM 14580 C C . LEU B 1 844 ? 14.664 -2.314 -27.375 1 91.62 844 LEU B C 1
ATOM 14582 O O . LEU B 1 844 ? 15.133 -3.449 -27.453 1 91.62 844 LEU B O 1
ATOM 14586 N N . ALA B 1 845 ? 13.617 -1.918 -28.094 1 91.69 845 ALA B N 1
ATOM 14587 C CA . ALA B 1 845 ? 12.961 -2.801 -29.062 1 91.69 845 ALA B CA 1
ATOM 14588 C C . ALA B 1 845 ? 13.922 -3.182 -30.188 1 91.69 845 ALA B C 1
ATOM 14590 O O . ALA B 1 845 ? 13.945 -4.332 -30.625 1 91.69 845 ALA B O 1
ATOM 14591 N N . THR B 1 846 ? 14.711 -2.223 -30.594 1 88.94 846 THR B N 1
ATOM 14592 C CA . THR B 1 846 ? 15.688 -2.488 -31.641 1 88.94 846 THR B CA 1
ATOM 14593 C C . THR B 1 846 ? 16.75 -3.465 -31.156 1 88.94 846 THR B C 1
ATOM 14595 O O . THR B 1 846 ? 17.141 -4.383 -31.891 1 88.94 846 THR B O 1
ATOM 14598 N N . LEU B 1 847 ? 17.219 -3.232 -29.953 1 86.94 847 LEU B N 1
ATOM 14599 C CA . LEU B 1 847 ? 18.203 -4.148 -29.391 1 86.94 847 LEU B CA 1
ATOM 14600 C C . LEU B 1 847 ? 17.609 -5.547 -29.234 1 86.94 847 LEU B C 1
ATOM 14602 O O . LEU B 1 847 ? 18.297 -6.543 -29.484 1 86.94 847 LEU B O 1
ATOM 14606 N N . TRP B 1 848 ? 16.344 -5.68 -28.844 1 86 848 TRP B N 1
ATOM 14607 C CA . TRP B 1 848 ? 15.664 -6.961 -28.656 1 86 848 TRP B CA 1
ATOM 14608 C C . TRP B 1 848 ? 15.523 -7.691 -29.984 1 86 848 TRP B C 1
ATOM 14610 O O . TRP B 1 848 ? 15.758 -8.898 -30.078 1 86 848 TRP B O 1
ATOM 14620 N N . VAL B 1 849 ? 15.188 -6.988 -31.062 1 86.38 849 VAL B N 1
ATOM 14621 C CA . VAL B 1 849 ? 14.984 -7.578 -32.375 1 86.38 849 VAL B CA 1
ATOM 14622 C C . VAL B 1 849 ? 16.328 -8.047 -32.938 1 86.38 849 VAL B C 1
ATOM 14624 O O . VAL B 1 849 ? 16.422 -9.133 -33.531 1 86.38 849 VAL B O 1
ATOM 14627 N N . LEU B 1 850 ? 17.297 -7.324 -32.688 1 79.88 850 LEU B N 1
ATOM 14628 C CA . LEU B 1 850 ? 18.609 -7.68 -33.219 1 79.88 850 LEU B CA 1
ATOM 14629 C C . LEU B 1 850 ? 19.172 -8.898 -32.5 1 79.88 850 LEU B C 1
ATOM 14631 O O . LEU B 1 850 ? 19.844 -9.734 -33.125 1 79.88 850 LEU B O 1
ATOM 14635 N N . LYS B 1 851 ? 18.906 -9.008 -31.25 1 76.19 851 LYS B N 1
ATOM 14636 C CA . LYS B 1 851 ? 19.359 -10.164 -30.469 1 76.19 851 LYS B CA 1
ATOM 14637 C C . LYS B 1 851 ? 18.625 -11.43 -30.891 1 76.19 851 LYS B C 1
ATOM 14639 O O . LYS B 1 851 ? 19.172 -12.531 -30.828 1 76.19 851 LYS B O 1
ATOM 14644 N N . SER B 1 852 ? 17.359 -11.312 -31.406 1 78.19 852 SER B N 1
ATOM 14645 C CA . SER B 1 852 ? 16.516 -12.461 -31.688 1 78.19 852 SER B CA 1
ATOM 14646 C C . SER B 1 852 ? 16.906 -13.133 -33 1 78.19 852 SER B C 1
ATOM 14648 O O . SER B 1 852 ? 16.594 -14.312 -33.219 1 78.19 852 SER B O 1
ATOM 14650 N N . PHE B 1 853 ? 17.75 -12.359 -33.844 1 77.5 853 PHE B N 1
ATOM 14651 C CA . PHE B 1 853 ? 18.188 -12.961 -35.094 1 77.5 853 PHE B CA 1
ATOM 14652 C C . PHE B 1 853 ? 19.625 -13.438 -34.969 1 77.5 853 PHE B C 1
ATOM 14654 O O . PHE B 1 853 ? 20.5 -12.703 -34.5 1 77.5 853 PHE B O 1
ATOM 14661 N N . GLN B 1 854 ? 19.906 -14.703 -35.281 1 70.12 854 GLN B N 1
ATOM 14662 C CA . GLN B 1 854 ? 21.219 -15.336 -35.156 1 70.12 854 GLN B CA 1
ATOM 14663 C C . GLN B 1 854 ? 22.25 -14.617 -36.031 1 70.12 854 GLN B C 1
ATOM 14665 O O . GLN B 1 854 ? 23.406 -14.469 -35.625 1 70.12 854 GLN B O 1
ATOM 14670 N N . GLN B 1 855 ? 21.75 -14.008 -37.156 1 70.12 855 GLN B N 1
ATOM 14671 C CA . GLN B 1 855 ? 22.688 -13.383 -38.094 1 70.12 855 GLN B CA 1
ATOM 14672 C C . GLN B 1 855 ? 23.172 -12.031 -37.562 1 70.12 855 GLN B C 1
ATOM 14674 O O . GLN B 1 855 ? 24.312 -11.641 -37.781 1 70.12 855 GLN B O 1
ATOM 14679 N N . THR B 1 856 ? 22.297 -11.391 -36.812 1 72.06 856 THR B N 1
ATOM 14680 C CA . THR B 1 856 ? 22.625 -10.031 -36.375 1 72.06 856 THR B CA 1
ATOM 14681 C C . THR B 1 856 ? 23.078 -10.031 -34.938 1 72.06 856 THR B C 1
ATOM 14683 O O . THR B 1 856 ? 23.547 -9.008 -34.438 1 72.06 856 THR B O 1
ATOM 14686 N N . ALA B 1 857 ? 23.078 -11.164 -34.25 1 71 857 ALA B N 1
ATOM 14687 C CA . ALA B 1 857 ? 23.406 -11.227 -32.812 1 71 857 ALA B CA 1
ATOM 14688 C C . ALA B 1 857 ? 24.875 -10.93 -32.594 1 71 857 ALA B C 1
ATOM 14690 O O . ALA B 1 857 ? 25.266 -10.461 -31.5 1 71 857 ALA B O 1
ATOM 14691 N N . MET B 1 858 ? 25.656 -11.062 -33.656 1 70.75 858 MET B N 1
ATOM 14692 C CA . MET B 1 858 ? 27.078 -10.812 -33.531 1 70.75 858 MET B CA 1
ATOM 14693 C C . MET B 1 858 ? 27.359 -9.32 -33.375 1 70.75 858 MET B C 1
ATOM 14695 O O . MET B 1 858 ? 28.375 -8.93 -32.781 1 70.75 858 MET B O 1
ATOM 14699 N N . LEU B 1 859 ? 26.406 -8.539 -33.781 1 74.19 859 LEU B N 1
ATOM 14700 C CA . LEU B 1 859 ? 26.594 -7.09 -33.75 1 74.19 859 LEU B CA 1
ATOM 14701 C C . LEU B 1 859 ? 26.047 -6.492 -32.438 1 74.19 859 LEU B C 1
ATOM 14703 O O . LEU B 1 859 ? 26.031 -5.273 -32.281 1 74.19 859 LEU B O 1
ATOM 14707 N N . PHE B 1 860 ? 25.734 -7.336 -31.562 1 75 860 PHE B N 1
ATOM 14708 C CA . PHE B 1 860 ? 25.078 -6.879 -30.344 1 75 860 PHE B CA 1
ATOM 14709 C C . PHE B 1 860 ? 25.969 -5.914 -29.562 1 75 860 PHE B C 1
ATOM 14711 O O . PHE B 1 860 ? 25.531 -4.844 -29.156 1 75 860 PHE B O 1
ATOM 14718 N N . PRO B 1 861 ? 27.219 -6.195 -29.453 1 72.88 861 PRO B N 1
ATOM 14719 C CA . PRO B 1 861 ? 28.078 -5.273 -28.688 1 72.88 861 PRO B CA 1
ATOM 14720 C C . PRO B 1 861 ? 28.188 -3.9 -29.344 1 72.88 861 PRO B C 1
ATOM 14722 O O . PRO B 1 861 ? 28.219 -2.881 -28.656 1 72.88 861 PRO B O 1
ATOM 14725 N N . VAL B 1 862 ? 28.188 -3.947 -30.625 1 78.25 862 VAL B N 1
ATOM 14726 C CA . VAL B 1 862 ? 28.297 -2.691 -31.359 1 78.25 862 VAL B CA 1
ATOM 14727 C C . VAL B 1 862 ? 27 -1.895 -31.203 1 78.25 862 VAL B C 1
ATOM 14729 O O . VAL B 1 862 ? 27.031 -0.664 -31.125 1 78.25 862 VAL B O 1
ATOM 14732 N N . MET B 1 863 ? 26.094 -2.639 -31.078 1 81.31 863 MET B N 1
ATOM 14733 C CA . MET B 1 863 ? 24.797 -1.977 -30.969 1 81.31 863 MET B CA 1
ATOM 14734 C C . MET B 1 863 ? 24.625 -1.316 -29.609 1 81.31 863 MET B C 1
ATOM 14736 O O . MET B 1 863 ? 23.969 -0.281 -29.484 1 81.31 863 MET B O 1
ATOM 14740 N N . VAL B 1 864 ? 25.203 -1.891 -28.594 1 80 864 VAL B N 1
ATOM 14741 C CA . VAL B 1 864 ? 25.172 -1.259 -27.281 1 80 864 VAL B CA 1
ATOM 14742 C C . VAL B 1 864 ? 25.969 0.048 -27.312 1 80 864 VAL B C 1
ATOM 14744 O O . VAL B 1 864 ? 25.562 1.039 -26.703 1 80 864 VAL B O 1
ATOM 14747 N N . GLY B 1 865 ? 27.062 0.013 -28.047 1 80.88 865 GLY B N 1
ATOM 14748 C CA . GLY B 1 865 ? 27.812 1.246 -28.266 1 80.88 865 GLY B CA 1
ATOM 14749 C C . GLY B 1 865 ? 27.016 2.291 -29.031 1 80.88 865 GLY B C 1
ATOM 14750 O O . GLY B 1 865 ? 27.141 3.488 -28.766 1 80.88 865 GLY B O 1
ATOM 14751 N N . ALA B 1 866 ? 26.141 1.756 -29.875 1 85.88 866 ALA B N 1
ATOM 14752 C CA . ALA B 1 866 ? 25.297 2.656 -30.656 1 85.88 866 ALA B CA 1
ATOM 14753 C C . ALA B 1 866 ? 24.312 3.406 -29.75 1 85.88 866 ALA B C 1
ATOM 14755 O O . ALA B 1 866 ? 23.859 4.504 -30.094 1 85.88 866 ALA B O 1
ATOM 14756 N N . LEU B 1 867 ? 24 2.871 -28.609 1 87.94 867 LEU B N 1
ATOM 14757 C CA . LEU B 1 867 ? 23.125 3.555 -27.672 1 87.94 867 LEU B CA 1
ATOM 14758 C C . LEU B 1 867 ? 23.75 4.852 -27.188 1 87.94 867 LEU B C 1
ATOM 14760 O O . LEU B 1 867 ? 23.047 5.848 -26.984 1 87.94 867 LEU B O 1
ATOM 14764 N N . VAL B 1 868 ? 25.062 4.809 -27.016 1 86.06 868 VAL B N 1
ATOM 14765 C CA . VAL B 1 868 ? 25.766 6.004 -26.578 1 86.06 868 VAL B CA 1
ATOM 14766 C C . VAL B 1 868 ? 25.703 7.078 -27.656 1 86.06 868 VAL B C 1
ATOM 14768 O O . VAL B 1 868 ? 25.531 8.266 -27.359 1 86.06 868 VAL B O 1
ATOM 14771 N N . ALA B 1 869 ? 25.75 6.613 -28.922 1 86.31 869 ALA B N 1
ATOM 14772 C CA . ALA B 1 869 ? 25.656 7.547 -30.031 1 86.31 869 ALA B CA 1
ATOM 14773 C C . ALA B 1 869 ? 24.266 8.172 -30.125 1 86.31 869 ALA B C 1
ATOM 14775 O O . ALA B 1 869 ? 24.141 9.367 -30.406 1 86.31 869 ALA B O 1
ATOM 14776 N N . VAL B 1 870 ? 23.297 7.375 -29.844 1 89.69 870 VAL B N 1
ATOM 14777 C CA . VAL B 1 870 ? 21.938 7.891 -29.875 1 89.69 870 VAL B CA 1
ATOM 14778 C C . VAL B 1 870 ? 21.766 8.945 -28.781 1 89.69 870 VAL B C 1
ATOM 14780 O O . VAL B 1 870 ? 21.109 9.969 -29 1 89.69 870 VAL B O 1
ATOM 14783 N N . ARG B 1 871 ? 22.312 8.664 -27.656 1 89 871 ARG B N 1
ATOM 14784 C CA . ARG B 1 871 ? 22.219 9.625 -26.562 1 89 871 ARG B CA 1
ATOM 14785 C C . ARG B 1 871 ? 22.891 10.938 -26.922 1 89 871 ARG B C 1
ATOM 14787 O O . ARG B 1 871 ? 22.438 12.016 -26.547 1 89 871 ARG B O 1
ATOM 14794 N N . MET B 1 872 ? 23.953 10.836 -27.688 1 85.88 872 MET B N 1
ATOM 14795 C CA . MET B 1 872 ? 24.656 12.039 -28.125 1 85.88 872 MET B CA 1
ATOM 14796 C C . MET B 1 872 ? 23.797 12.812 -29.125 1 85.88 872 MET B C 1
ATOM 14798 O O . MET B 1 872 ? 23.812 14.047 -29.141 1 85.88 872 MET B O 1
ATOM 14802 N N . LEU B 1 873 ? 23.016 12.07 -29.828 1 87.44 873 LEU B N 1
ATOM 14803 C CA . LEU B 1 873 ? 22.141 12.711 -30.797 1 87.44 873 LEU B CA 1
ATOM 14804 C C . LEU B 1 873 ? 20.969 13.398 -30.109 1 87.44 873 LEU B C 1
ATOM 14806 O O . LEU B 1 873 ? 20.406 14.359 -30.641 1 87.44 873 LEU B O 1
ATOM 14810 N N . LEU B 1 874 ? 20.594 12.969 -28.922 1 89.06 874 LEU B N 1
ATOM 14811 C CA . LEU B 1 874 ? 19.469 13.539 -28.188 1 89.06 874 LEU B CA 1
ATOM 14812 C C . LEU B 1 874 ? 19.812 14.938 -27.688 1 89.06 874 LEU B C 1
ATOM 14814 O O . LEU B 1 874 ? 18.922 15.719 -27.359 1 89.06 874 LEU B O 1
ATOM 14818 N N . ASP B 1 875 ? 21.109 15.203 -27.641 1 84.81 875 ASP B N 1
ATOM 14819 C CA . ASP B 1 875 ? 21.516 16.547 -27.219 1 84.81 875 ASP B CA 1
ATOM 14820 C C . ASP B 1 875 ? 21.094 17.594 -28.234 1 84.81 875 ASP B C 1
ATOM 14822 O O . ASP B 1 875 ? 20.984 18.781 -27.906 1 84.81 875 ASP B O 1
ATOM 14826 N N . LYS B 1 876 ? 20.766 17.062 -29.391 1 85.19 876 LYS B N 1
ATOM 14827 C CA . LYS B 1 876 ? 20.328 18 -30.438 1 85.19 876 LYS B CA 1
ATOM 14828 C C . LYS B 1 876 ? 18.812 18.172 -30.422 1 85.19 876 LYS B C 1
ATOM 14830 O O . LYS B 1 876 ? 18.297 19.188 -30.875 1 85.19 876 LYS B O 1
ATOM 14835 N N . VAL B 1 877 ? 18.156 17.25 -29.891 1 87 877 VAL B N 1
ATOM 14836 C CA . VAL B 1 877 ? 16.688 17.281 -29.906 1 87 877 VAL B CA 1
ATOM 14837 C C . VAL B 1 877 ? 16.172 17.922 -28.625 1 87 877 VAL B C 1
ATOM 14839 O O . VAL B 1 877 ? 15.148 18.609 -28.641 1 87 877 VAL B O 1
ATOM 14842 N N . PHE B 1 878 ? 16.859 17.688 -27.516 1 87.81 878 PHE B N 1
ATOM 14843 C CA . PHE B 1 878 ? 16.391 18.188 -26.219 1 87.81 878 PHE B CA 1
ATOM 14844 C C . PHE B 1 878 ? 17.281 19.328 -25.734 1 87.81 878 PHE B C 1
ATOM 14846 O O . PHE B 1 878 ? 18.438 19.438 -26.125 1 87.81 878 PHE B O 1
ATOM 14853 N N . LYS B 1 879 ? 16.641 20.141 -24.859 1 82.25 879 LYS B N 1
ATOM 14854 C CA . LYS B 1 879 ? 17.406 21.203 -24.219 1 82.25 879 LYS B CA 1
ATOM 14855 C C . LYS B 1 879 ? 18.281 20.641 -23.094 1 82.25 879 LYS B C 1
ATOM 14857 O O . LYS B 1 879 ? 17.953 19.609 -22.516 1 82.25 879 LYS B O 1
ATOM 14862 N N . GLN B 1 880 ? 19.344 21.203 -22.844 1 80.94 880 GLN B N 1
ATOM 14863 C CA . GLN B 1 880 ? 20.281 20.734 -21.844 1 80.94 880 GLN B CA 1
ATOM 14864 C C . GLN B 1 880 ? 19.656 20.75 -20.453 1 80.94 880 GLN B C 1
ATOM 14866 O O . GLN B 1 880 ? 19.938 19.891 -19.625 1 80.94 880 GLN B O 1
ATOM 14871 N N . GLU B 1 881 ? 18.719 21.641 -20.266 1 77.12 881 GLU B N 1
ATOM 14872 C CA . GLU B 1 881 ? 18.062 21.703 -18.969 1 77.12 881 GLU B CA 1
ATOM 14873 C C . GLU B 1 881 ? 17.125 20.531 -18.75 1 77.12 881 GLU B C 1
ATOM 14875 O O . GLU B 1 881 ? 17.016 20 -17.656 1 77.12 881 GLU B O 1
ATOM 14880 N N . GLU B 1 882 ? 16.578 20.156 -19.844 1 81.44 882 GLU B N 1
ATOM 14881 C CA . GLU B 1 882 ? 15.672 19 -19.766 1 81.44 882 GLU B CA 1
ATOM 14882 C C . GLU B 1 882 ? 16.438 17.703 -19.547 1 81.44 882 GLU B C 1
ATOM 14884 O O . GLU B 1 882 ? 16.016 16.859 -18.766 1 81.44 882 GLU B O 1
ATOM 14889 N N . LEU B 1 883 ? 17.562 17.656 -20.125 1 82.94 883 LEU B N 1
ATOM 14890 C CA . LEU B 1 883 ? 18.344 16.422 -20.047 1 82.94 883 LEU B CA 1
ATOM 14891 C C . LEU B 1 883 ? 19.016 16.281 -18.688 1 82.94 883 LEU B C 1
ATOM 14893 O O . LEU B 1 883 ? 19.297 15.164 -18.25 1 82.94 883 LEU B O 1
ATOM 14897 N N . LYS B 1 884 ? 19.188 17.359 -18.047 1 78.62 884 LYS B N 1
ATOM 14898 C CA . LYS B 1 884 ? 19.781 17.297 -16.719 1 78.62 884 LYS B CA 1
ATOM 14899 C C . LYS B 1 884 ? 18.859 16.609 -15.727 1 78.62 884 LYS B C 1
ATOM 14901 O O . LYS B 1 884 ? 19.312 15.875 -14.852 1 78.62 884 LYS B O 1
ATOM 14906 N N . TYR B 1 885 ? 17.594 16.766 -16.016 1 77.19 885 TYR B N 1
ATOM 14907 C CA . TYR B 1 885 ? 16.641 16.203 -15.078 1 77.19 885 TYR B CA 1
ATOM 14908 C C . TYR B 1 885 ? 16.25 14.789 -15.484 1 77.19 885 TYR B C 1
ATOM 14910 O O . TYR B 1 885 ? 15.93 13.953 -14.633 1 77.19 885 TYR B O 1
ATOM 14918 N N . LEU B 1 886 ? 16.219 14.594 -16.766 1 80 886 LEU B N 1
ATOM 14919 C CA . LEU B 1 886 ? 15.805 13.273 -17.234 1 80 886 LEU B CA 1
ATOM 14920 C C . LEU B 1 886 ? 16.984 12.305 -17.234 1 80 886 LEU B C 1
ATOM 14922 O O . LEU B 1 886 ? 16.797 11.094 -17.047 1 80 886 LEU B O 1
ATOM 14926 N N . ASP B 1 887 ? 18.094 12.922 -17.469 1 81 887 ASP B N 1
ATOM 14927 C CA . ASP B 1 887 ? 19.312 12.125 -17.578 1 81 887 ASP B CA 1
ATOM 14928 C C . ASP B 1 887 ? 20.484 12.82 -16.875 1 81 887 ASP B C 1
ATOM 14930 O O . ASP B 1 887 ? 20.281 13.617 -15.961 1 81 887 ASP B O 1
ATOM 14934 N N . ASP B 1 888 ? 21.734 12.438 -17 1 68.81 888 ASP B N 1
ATOM 14935 C CA . ASP B 1 888 ? 22.969 13.078 -16.547 1 68.81 888 ASP B CA 1
ATOM 14936 C C . ASP B 1 888 ? 23.625 13.859 -17.688 1 68.81 888 ASP B C 1
ATOM 14938 O O . ASP B 1 888 ? 23.438 13.539 -18.859 1 68.81 888 ASP B O 1
ATOM 14942 N N . LEU B 1 889 ? 24.219 15.016 -17.297 1 60.62 889 LEU B N 1
ATOM 14943 C CA . LEU B 1 889 ? 24.891 15.812 -18.312 1 60.62 889 LEU B CA 1
ATOM 14944 C C . LEU B 1 889 ? 26.188 15.141 -18.766 1 60.62 889 LEU B C 1
ATOM 14946 O O . LEU B 1 889 ? 26.906 14.57 -17.938 1 60.62 889 LEU B O 1
ATOM 14950 N N . MET B 1 890 ? 26.359 14.875 -20.141 1 58.5 890 MET B N 1
ATOM 14951 C CA . MET B 1 890 ? 27.578 14.312 -20.734 1 58.5 890 MET B CA 1
ATOM 14952 C C . MET B 1 890 ? 28.719 15.32 -20.688 1 58.5 890 MET B C 1
ATOM 14954 O O . MET B 1 890 ? 28.484 16.531 -20.781 1 58.5 890 MET B O 1
ATOM 14958 N N . PRO B 1 891 ? 29.922 14.992 -20.156 1 51.66 891 PRO B N 1
ATOM 14959 C CA . PRO B 1 891 ? 31.047 15.93 -20.203 1 51.66 891 PRO B CA 1
ATOM 14960 C C . PRO B 1 891 ? 31.234 16.578 -21.562 1 51.66 891 PRO B C 1
ATOM 14962 O O . PRO B 1 891 ? 30.906 15.977 -22.594 1 51.66 891 PRO B O 1
ATOM 14965 N N . GLU B 1 892 ? 31.094 18.016 -21.766 1 45.84 892 GLU B N 1
ATOM 14966 C CA . GLU B 1 892 ? 31.266 18.75 -23 1 45.84 892 GLU B CA 1
ATOM 14967 C C . GLU B 1 892 ? 32.5 18.25 -23.766 1 45.84 892 GLU B C 1
ATOM 14969 O O . GLU B 1 892 ? 33.562 18.062 -23.188 1 45.84 892 G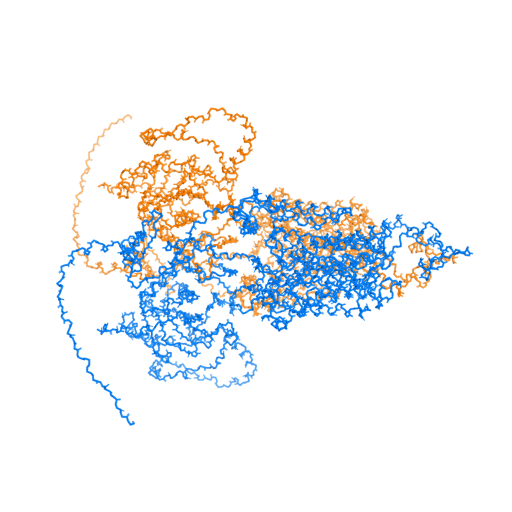LU B O 1
ATOM 14974 N N . THR B 1 893 ? 32.438 17.609 -24.859 1 39.47 893 THR B N 1
ATOM 14975 C CA . THR B 1 893 ? 33.625 17.547 -25.703 1 39.47 893 THR B CA 1
ATOM 14976 C C . THR B 1 893 ? 34.25 18.938 -25.812 1 39.47 893 THR B C 1
ATOM 14978 O O . THR B 1 893 ? 33.688 19.938 -25.391 1 39.47 893 THR B O 1
ATOM 14981 N N . THR B 1 894 ? 35.125 19.297 -27.188 1 32.94 894 THR B N 1
ATOM 14982 C CA . THR B 1 894 ? 35.938 20.469 -27.531 1 32.94 894 THR B CA 1
ATOM 14983 C C . THR B 1 894 ? 35.094 21.75 -27.375 1 32.94 894 THR B C 1
ATOM 14985 O O . THR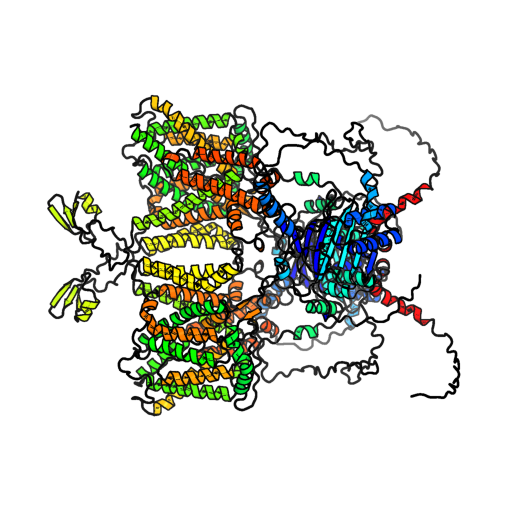 B 1 894 ? 35.625 22.781 -26.969 1 32.94 894 THR B O 1
ATOM 14988 N N . ARG B 1 895 ? 34.219 22.156 -28.484 1 29.02 895 ARG B N 1
ATOM 14989 C CA . ARG B 1 895 ? 34.188 23.484 -29.078 1 29.02 895 ARG B CA 1
ATOM 14990 C C . ARG B 1 895 ? 33.531 24.5 -28.141 1 29.02 895 ARG B C 1
ATOM 14992 O O . ARG B 1 895 ? 33.875 25.688 -28.172 1 29.02 895 ARG B O 1
ATOM 14999 N N . ARG B 1 896 ? 32.188 24.422 -27.812 1 30.8 896 ARG B N 1
ATOM 15000 C CA . ARG B 1 896 ? 31.719 25.75 -27.422 1 30.8 896 ARG B CA 1
ATOM 15001 C C . ARG B 1 896 ? 32.281 26.156 -26.078 1 30.8 896 ARG B C 1
ATOM 15003 O O . ARG B 1 896 ? 31.922 25.578 -25.047 1 30.8 896 ARG B O 1
ATOM 15010 N N . LYS B 1 897 ? 33.5 26.453 -25.906 1 31.11 897 LYS B N 1
ATOM 15011 C CA . LYS B 1 897 ? 34.094 27.453 -25.031 1 31.11 897 LYS B CA 1
ATOM 15012 C C . LYS B 1 897 ? 33.094 28.594 -24.766 1 31.11 897 LYS B C 1
ATOM 15014 O O . LYS B 1 897 ? 33.094 29.609 -25.484 1 31.11 897 LYS B O 1
ATOM 15019 N N . LEU B 1 898 ? 31.844 28.453 -25.016 1 28.61 898 LEU B N 1
ATOM 15020 C CA . LEU B 1 898 ? 31.344 29.781 -24.672 1 28.61 898 LEU B CA 1
ATOM 15021 C C . LEU B 1 898 ? 32.031 30.297 -23.406 1 28.61 898 LEU B C 1
ATOM 15023 O O . LEU B 1 898 ? 32.5 29.5 -22.594 1 28.61 898 LEU B O 1
ATOM 15027 N N . GLU B 1 899 ? 31.953 31.719 -23.297 1 27.58 899 GLU B N 1
ATOM 15028 C CA . GLU B 1 899 ? 32.469 32.719 -22.375 1 27.58 899 GLU B CA 1
ATOM 15029 C C . GLU B 1 899 ? 32.188 32.344 -20.922 1 27.58 899 GLU B C 1
ATOM 15031 O O . GLU B 1 899 ? 31.031 32.25 -20.516 1 27.58 899 GLU B O 1
ATOM 15036 N N . GLU B 1 900 ? 32.719 31.281 -20.469 1 28.27 900 GLU B N 1
ATOM 15037 C CA . GLU B 1 900 ? 32.844 31.312 -19.016 1 28.27 900 GLU B CA 1
ATOM 15038 C C . GLU B 1 900 ? 32.938 32.75 -18.5 1 28.27 900 GLU B C 1
ATOM 15040 O O . GLU B 1 900 ? 33.812 33.5 -18.906 1 28.27 900 GLU B O 1
ATOM 15045 N N . PRO B 1 901 ? 31.938 33.469 -18.281 1 29.61 901 PRO B N 1
ATOM 15046 C CA . PRO B 1 901 ? 32.469 34.688 -17.656 1 29.61 901 PRO B CA 1
ATOM 15047 C C . PRO B 1 901 ? 33.625 34.406 -16.703 1 29.61 901 PRO B C 1
ATOM 15049 O O . PRO B 1 901 ? 33.719 33.312 -16.141 1 29.61 901 PRO B O 1
ATOM 15052 N N . ASP B 1 902 ? 34.844 34.812 -17.078 1 26.28 902 ASP B N 1
ATOM 15053 C CA . ASP B 1 902 ? 36.031 34.938 -16.219 1 26.28 902 ASP B CA 1
ATOM 15054 C C . ASP B 1 902 ? 35.625 35.125 -14.766 1 26.28 902 ASP B C 1
ATOM 15056 O O . ASP B 1 902 ? 35.25 36.25 -14.367 1 26.28 902 ASP B O 1
ATOM 15060 N N . VAL B 1 903 ? 34.75 34.375 -14.328 1 29.06 903 VAL B N 1
ATOM 15061 C CA . VAL B 1 903 ? 34.656 34.406 -12.867 1 29.06 903 VAL B CA 1
ATOM 15062 C C . VAL B 1 903 ? 36.031 34.281 -12.25 1 29.06 903 VAL B C 1
ATOM 15064 O O . VAL B 1 903 ? 36.625 33.188 -12.242 1 29.06 903 VAL B O 1
ATOM 15067 N N . ASN B 1 904 ? 37.188 35 -12.875 1 26.47 904 ASN B N 1
ATOM 15068 C CA . ASN B 1 904 ? 38.406 35.281 -12.094 1 26.47 904 ASN B CA 1
ATOM 15069 C C . ASN B 1 904 ? 38.125 35.188 -10.594 1 26.47 904 ASN B C 1
ATOM 15071 O O . ASN B 1 904 ? 36.969 35.219 -10.18 1 26.47 904 ASN B O 1
ATOM 15075 N N . GLU B 1 905 ? 39.312 35.531 -9.867 1 25.47 905 GLU B N 1
ATOM 15076 C CA . GLU B 1 905 ? 39.688 35.719 -8.469 1 25.47 905 GLU B CA 1
ATOM 15077 C C . GLU B 1 905 ? 38.625 36.5 -7.703 1 25.47 905 GLU B C 1
ATOM 15079 O O . GLU B 1 905 ? 38.625 37.719 -7.762 1 25.47 905 GLU B O 1
ATOM 15084 N N . ILE B 1 906 ? 37.5 36.25 -7.875 1 26.97 906 ILE B N 1
ATOM 15085 C CA . ILE B 1 906 ? 36.875 36.938 -6.758 1 26.97 906 ILE B CA 1
ATOM 15086 C C . ILE B 1 906 ? 37.594 36.625 -5.465 1 26.97 906 ILE B C 1
ATOM 15088 O O . ILE B 1 906 ? 37.562 35.469 -4.973 1 26.97 906 ILE B O 1
ATOM 15092 N N . GLU B 1 907 ? 38.969 36.969 -5.57 1 26.17 907 GLU B N 1
ATOM 15093 C CA . GLU B 1 907 ? 39.688 37.25 -4.336 1 26.17 907 GLU B CA 1
ATOM 15094 C C . GLU B 1 907 ? 38.75 37.531 -3.18 1 26.17 907 GLU B C 1
ATOM 15096 O O . GLU B 1 907 ? 37.906 38.438 -3.264 1 26.17 907 GLU B O 1
ATOM 15101 N N . TYR B 1 908 ? 38.469 36.438 -2.611 1 28.97 908 TYR B N 1
ATOM 15102 C CA . TYR B 1 908 ? 37.938 36.5 -1.255 1 28.97 908 TYR B CA 1
ATOM 15103 C C . TYR B 1 908 ? 38.375 37.781 -0.552 1 28.97 908 TYR B C 1
ATOM 15105 O O . TYR B 1 908 ? 39.562 38.094 -0.562 1 28.97 908 TYR B O 1
ATOM 15113 N N . PHE B 1 909 ? 37.562 38.812 -0.736 1 28.8 909 PHE B N 1
ATOM 15114 C CA . PHE B 1 909 ? 37.719 40.094 -0.015 1 28.8 909 PHE B CA 1
ATOM 15115 C C . PHE B 1 909 ? 38.219 39.844 1.4 1 28.8 909 PHE B C 1
ATOM 15117 O O . PHE B 1 909 ? 37.469 39.469 2.285 1 28.8 909 PHE B O 1
ATOM 15124 N N . LYS B 1 910 ? 39.375 39.156 1.4 1 32.5 910 LYS B N 1
ATOM 15125 C CA . LYS B 1 910 ? 40.062 39.344 2.686 1 32.5 910 LYS B CA 1
ATOM 15126 C C . LYS B 1 910 ? 40.125 40.812 3.074 1 32.5 910 LYS B C 1
ATOM 15128 O O . LYS B 1 910 ? 40.531 41.656 2.277 1 32.5 910 LYS B O 1
ATOM 15133 N N . PRO B 1 911 ? 39.156 41.25 3.98 1 31.03 911 PRO B N 1
ATOM 15134 C CA . PRO B 1 911 ? 39.406 42.594 4.488 1 31.03 911 PRO B CA 1
ATOM 15135 C C . PRO B 1 911 ? 40.906 42.938 4.605 1 31.03 911 PRO B C 1
ATOM 15137 O O . PRO B 1 911 ? 41.688 42.094 5.059 1 31.03 911 PRO B O 1
ATOM 15140 N N . ASP B 1 912 ? 41.438 43.469 3.482 1 33.41 912 ASP B N 1
ATOM 15141 C CA . ASP B 1 912 ? 42.781 43.938 3.869 1 33.41 912 ASP B CA 1
ATOM 15142 C C . ASP B 1 912 ? 42.75 44.531 5.27 1 33.41 912 ASP B C 1
ATOM 15144 O O . ASP B 1 912 ? 41.688 44.938 5.773 1 33.41 912 ASP B O 1
ATOM 15148 N N . HIS B 1 913 ? 43.781 44.5 5.887 1 35.25 913 HIS B N 1
ATOM 15149 C CA . HIS B 1 913 ? 43.844 45.125 7.203 1 35.25 913 HIS B CA 1
ATOM 15150 C C . HIS B 1 913 ? 43.125 46.469 7.223 1 35.25 913 HIS B C 1
ATOM 15152 O O . HIS B 1 913 ? 42.719 46.938 8.281 1 35.25 913 HIS B O 1
ATOM 15158 N N . THR B 1 914 ? 43.219 47.25 6.016 1 32.81 914 THR B N 1
ATOM 15159 C CA . THR B 1 914 ? 42.875 48.656 6.145 1 32.81 914 THR B CA 1
ATOM 15160 C C . THR B 1 914 ? 41.469 48.906 5.629 1 32.81 914 THR B C 1
ATOM 15162 O O . THR B 1 914 ? 41.062 50.062 5.438 1 32.81 914 THR B O 1
ATOM 15165 N N . GLY B 1 915 ? 40.188 48.25 5.992 1 36.41 915 GLY B N 1
ATOM 15166 C CA . GLY B 1 915 ? 38.75 48.344 6.004 1 36.41 915 GLY B CA 1
ATOM 15167 C C . GLY B 1 915 ? 38.156 48.531 4.617 1 36.41 915 GLY B C 1
ATOM 15168 O O . GLY B 1 915 ? 36.969 48.875 4.484 1 36.41 915 GLY B O 1
ATOM 15169 N N . MET B 1 916 ? 38.719 48.688 3.387 1 36.75 916 MET B N 1
ATOM 15170 C CA . MET B 1 916 ? 38.125 49.125 2.127 1 36.75 916 MET B CA 1
ATOM 15171 C C . MET B 1 916 ? 37.875 47.938 1.203 1 36.75 916 MET B C 1
ATOM 15173 O O . MET B 1 916 ? 38.75 47.062 1.076 1 36.75 916 MET B O 1
ATOM 15177 N N . VAL B 1 917 ? 36.5 47.5 0.621 1 46.34 917 VAL B N 1
ATOM 15178 C CA . VAL B 1 917 ? 36.188 46.438 -0.305 1 46.34 917 VAL B CA 1
ATOM 15179 C C . VAL B 1 917 ? 36.156 46.969 -1.737 1 46.34 917 VAL B C 1
ATOM 15181 O O . VAL B 1 917 ? 35.5 47.938 -2.033 1 46.34 917 VAL B O 1
ATOM 15184 N N . ARG B 1 918 ? 37 46.688 -2.717 1 45.25 918 ARG B N 1
ATOM 15185 C CA . ARG B 1 918 ? 37.156 47.062 -4.113 1 45.25 918 ARG B CA 1
ATOM 15186 C C . ARG B 1 918 ? 36.375 46.125 -5.031 1 45.25 918 ARG B C 1
ATOM 15188 O O . ARG B 1 918 ? 36.656 44.938 -5.094 1 45.25 918 ARG B O 1
ATOM 15195 N N . ILE B 1 919 ? 35.062 46.5 -5.504 1 45.84 919 ILE B N 1
ATOM 15196 C CA . ILE B 1 919 ? 34.25 45.75 -6.465 1 45.84 919 ILE B CA 1
ATOM 15197 C C . ILE B 1 919 ? 34.688 46.125 -7.887 1 45.84 919 ILE B C 1
ATOM 15199 O O . ILE B 1 919 ? 34.625 47.281 -8.289 1 45.84 919 ILE B O 1
ATOM 15203 N N . PRO B 1 920 ? 35.375 45.219 -8.648 1 47.91 920 PRO B N 1
ATOM 15204 C CA . PRO B 1 920 ? 35.812 45.562 -10 1 47.91 920 PRO B CA 1
ATOM 15205 C C . PRO B 1 920 ? 34.656 45.719 -10.992 1 47.91 920 PRO B C 1
ATOM 15207 O O . PRO B 1 920 ? 33.75 44.875 -11.008 1 47.91 920 PRO B O 1
ATOM 15210 N N . LEU B 1 921 ? 34.25 47 -11.555 1 40.78 921 LEU B N 1
ATOM 15211 C CA . LEU B 1 921 ? 33.312 47.281 -12.641 1 40.78 921 LEU B CA 1
ATOM 15212 C C . LEU B 1 921 ? 33.875 46.781 -13.977 1 40.78 921 LEU B C 1
ATOM 15214 O O . LEU B 1 921 ? 35.09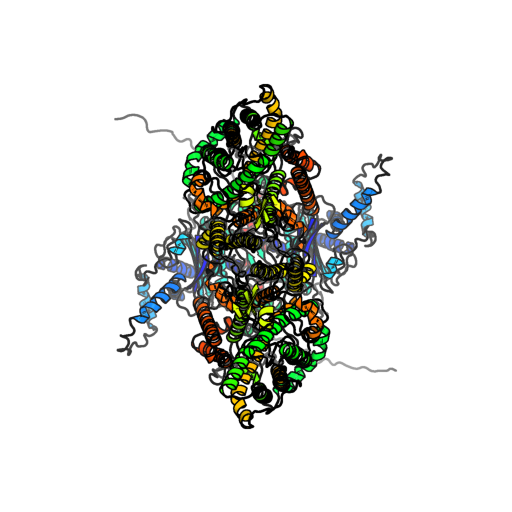4 46.656 -14.156 1 40.78 921 LEU B O 1
ATOM 15218 N N . PRO B 1 922 ? 33.031 46.188 -14.914 1 45.19 922 PRO B N 1
ATOM 15219 C CA . PRO B 1 922 ? 33.5 45.688 -16.203 1 45.19 922 PRO B CA 1
ATOM 15220 C C . PRO B 1 922 ? 34.406 46.688 -16.938 1 45.19 922 PRO B C 1
ATOM 15222 O O . PRO B 1 922 ? 35.219 46.312 -17.781 1 45.19 922 PRO B O 1
ATOM 15225 N N . ASN B 1 923 ? 34.062 48.062 -16.875 1 39.94 923 ASN B N 1
ATOM 15226 C CA . ASN B 1 923 ? 34.812 49.062 -17.641 1 39.94 923 ASN B CA 1
ATOM 15227 C C . ASN B 1 923 ? 36.125 49.406 -16.984 1 39.94 923 ASN B C 1
ATOM 15229 O O . ASN B 1 923 ? 36.781 50.375 -17.344 1 39.94 923 ASN B O 1
ATOM 15233 N N . GLY B 1 924 ? 36.969 48.562 -16.438 1 41.91 924 GLY B N 1
ATOM 15234 C CA . GLY B 1 924 ? 38.281 48.656 -15.844 1 41.91 924 GLY B CA 1
ATOM 15235 C C . GLY B 1 924 ? 38.281 49.344 -14.484 1 41.91 924 GLY B C 1
ATOM 15236 O O . GLY B 1 924 ? 39.281 49.312 -13.766 1 41.91 924 GLY B O 1
ATOM 15237 N N . ASN B 1 925 ? 37.531 50.5 -14.344 1 38.59 925 ASN B N 1
ATOM 15238 C CA . ASN B 1 925 ? 37.656 51.281 -13.117 1 38.59 925 ASN B CA 1
ATOM 15239 C C . ASN B 1 925 ? 37.094 50.531 -11.922 1 38.59 925 ASN B C 1
ATOM 15241 O O . ASN B 1 925 ? 36.094 49.812 -12.055 1 38.59 925 ASN B O 1
ATOM 15245 N N . ALA B 1 926 ? 37.938 50 -11.047 1 38.94 926 ALA B N 1
ATOM 15246 C CA . ALA B 1 926 ? 37.562 49.281 -9.844 1 38.94 926 ALA B CA 1
ATOM 15247 C C . ALA B 1 926 ? 36.75 50.156 -8.891 1 38.94 926 ALA B C 1
ATOM 15249 O O . ALA B 1 926 ? 37.156 51.281 -8.617 1 38.94 926 ALA B O 1
ATOM 15250 N N . LEU B 1 927 ? 35.469 50.25 -8.922 1 38.25 927 LEU B N 1
ATOM 15251 C CA . LEU B 1 927 ? 34.719 51 -7.906 1 38.25 927 LEU B CA 1
ATOM 15252 C C . LEU B 1 927 ? 35.062 50.469 -6.508 1 38.25 927 LEU B C 1
ATOM 15254 O O . LEU B 1 927 ? 34.906 49.281 -6.223 1 38.25 927 LEU B O 1
ATOM 15258 N N . THR B 1 928 ? 36.094 51.125 -5.938 1 39.75 928 THR B N 1
ATOM 15259 C CA . THR B 1 928 ? 36.5 50.875 -4.555 1 39.75 928 THR B CA 1
ATOM 15260 C C . THR B 1 928 ? 35.406 51.312 -3.59 1 39.75 928 THR B C 1
ATOM 15262 O O . THR B 1 928 ? 35.062 52.5 -3.533 1 39.75 928 THR B O 1
ATOM 15265 N N . ILE B 1 929 ? 34.438 50.562 -3.285 1 34.53 929 ILE B N 1
ATOM 15266 C CA . ILE B 1 929 ? 33.406 50.938 -2.324 1 34.53 929 ILE B CA 1
ATOM 15267 C C . ILE B 1 929 ? 33.938 50.781 -0.904 1 34.53 929 ILE B C 1
ATOM 15269 O O . ILE B 1 929 ? 34.531 49.781 -0.557 1 34.53 929 ILE B O 1
ATOM 15273 N N . PRO B 1 930 ? 34.281 51.938 -0.275 1 33.69 930 PRO B N 1
ATOM 15274 C CA . PRO B 1 930 ? 34.594 51.781 1.144 1 33.69 930 PRO B CA 1
ATOM 15275 C C . PRO B 1 930 ? 33.594 50.875 1.875 1 33.69 930 PRO B C 1
ATOM 15277 O O . PRO B 1 930 ? 32.406 50.906 1.549 1 33.69 930 PRO B O 1
ATOM 15280 N N . VAL B 1 931 ? 34.062 49.812 2.293 1 35.34 931 VAL B N 1
ATOM 15281 C CA . VAL B 1 931 ? 33.188 48.875 2.992 1 35.34 931 VAL B CA 1
ATOM 15282 C C . VAL B 1 931 ? 32.344 49.625 4.02 1 35.34 931 VAL B C 1
ATOM 15284 O O . VAL B 1 931 ? 31.75 49.031 4.91 1 35.34 931 VAL B O 1
ATOM 15287 N N . GLY B 1 932 ? 32.406 51.094 4.117 1 29.3 932 GLY B N 1
ATOM 15288 C CA . GLY B 1 932 ? 31.594 51.594 5.203 1 29.3 932 GLY B CA 1
ATOM 15289 C C . GLY B 1 932 ? 30.156 51.094 5.148 1 29.3 932 GLY B C 1
ATOM 15290 O O . GLY B 1 932 ? 29.844 50.031 5.691 1 29.3 932 GLY B O 1
ATOM 15291 N N . THR B 1 933 ? 29.312 52.219 5.043 1 27.58 933 THR B N 1
ATOM 15292 C CA . THR B 1 933 ? 27.875 52.281 5.316 1 27.58 933 THR B CA 1
ATOM 15293 C C . THR B 1 933 ? 27.094 51.531 4.238 1 27.58 933 THR B C 1
ATOM 15295 O O . THR B 1 933 ? 26.875 52.031 3.143 1 27.58 933 THR B O 1
ATOM 15298 N N . ILE B 1 934 ? 27.531 50.5 3.768 1 25.95 934 ILE B N 1
ATOM 15299 C CA . ILE B 1 934 ? 26.641 49.812 2.836 1 25.95 934 ILE B CA 1
ATOM 15300 C C . ILE B 1 934 ? 25.203 49.938 3.336 1 25.95 934 ILE B C 1
ATOM 15302 O O . ILE B 1 934 ? 24.875 49.406 4.41 1 25.95 934 ILE B O 1
ATOM 15306 N N . SER B 1 935 ? 24.547 51 2.898 1 24.81 935 SER B N 1
ATOM 15307 C CA . SER B 1 935 ? 23.141 51.25 3.109 1 24.81 935 SER B CA 1
ATOM 15308 C C . SER B 1 935 ? 22.281 50.062 2.738 1 24.81 935 SER B C 1
ATOM 15310 O O . SER B 1 935 ? 22.219 49.656 1.569 1 24.81 935 SER B O 1
ATOM 15312 N N . ARG B 1 936 ? 22.484 49.031 3.465 1 27.42 936 ARG B N 1
ATOM 15313 C CA . ARG B 1 936 ? 21.578 47.906 3.393 1 27.42 936 ARG B CA 1
ATOM 15314 C C . ARG B 1 936 ? 20.125 48.344 3.238 1 27.42 936 ARG B C 1
ATOM 15316 O O . ARG B 1 936 ? 19.547 48.906 4.172 1 27.42 936 ARG B O 1
ATOM 15323 N N . ARG B 1 937 ? 19.859 48.812 2.016 1 27.05 937 ARG B N 1
ATOM 15324 C CA . ARG B 1 937 ? 18.484 49.062 1.626 1 27.05 937 ARG B CA 1
ATOM 15325 C C . ARG B 1 937 ? 17.562 47.938 2.061 1 27.05 937 ARG B C 1
ATOM 15327 O O . ARG B 1 937 ? 17.516 46.875 1.417 1 27.05 937 ARG B O 1
ATOM 15334 N N . THR B 1 938 ? 17.672 47.625 3.238 1 25.88 938 THR B N 1
ATOM 15335 C CA . THR B 1 938 ? 16.734 46.656 3.758 1 25.88 938 THR B CA 1
ATOM 15336 C C . THR B 1 938 ? 15.289 47.062 3.473 1 25.88 938 THR B C 1
ATOM 15338 O O . THR B 1 938 ? 14.938 48.25 3.66 1 25.88 938 THR B O 1
ATOM 15341 N N . SER B 1 939 ? 14.797 46.688 2.346 1 25.7 939 SER B N 1
ATOM 15342 C CA . SER B 1 939 ? 13.375 46.781 2.035 1 25.7 939 SER B CA 1
ATOM 15343 C C . SER B 1 939 ? 12.523 46.719 3.297 1 25.7 939 SER B C 1
ATOM 15345 O O . SER B 1 939 ? 12.555 45.719 4.016 1 25.7 939 SER B O 1
ATOM 15347 N N . ILE B 1 940 ? 12.453 47.844 3.934 1 26.88 940 ILE B N 1
ATOM 15348 C CA . ILE B 1 940 ? 11.719 48.125 5.164 1 26.88 940 ILE B CA 1
ATOM 15349 C C . ILE B 1 940 ? 10.242 47.812 4.973 1 26.88 940 ILE B C 1
ATOM 15351 O O . ILE B 1 940 ? 9.586 48.406 4.102 1 26.88 940 ILE B O 1
ATOM 15355 N N . VAL B 1 941 ? 9.852 46.688 5.004 1 27.94 941 VAL B N 1
ATOM 15356 C CA . VAL B 1 941 ? 8.398 46.594 5.062 1 27.94 941 VAL B CA 1
ATOM 15357 C C . VAL B 1 941 ? 7.859 47.562 6.102 1 27.94 941 VAL B C 1
ATOM 15359 O O . VAL B 1 941 ? 8.25 47.5 7.27 1 27.94 941 VAL B O 1
ATOM 15362 N N . PRO B 1 942 ? 7.645 48.781 5.66 1 26.48 942 PRO B N 1
ATOM 15363 C CA . PRO B 1 942 ? 7.129 49.781 6.598 1 26.48 942 PRO B CA 1
ATOM 15364 C C . PRO B 1 942 ? 6.043 49.25 7.516 1 26.48 942 PRO B C 1
ATOM 15366 O O . PRO B 1 942 ? 4.984 48.812 7.043 1 26.48 942 PRO B O 1
ATOM 15369 N N . PHE B 1 943 ? 6.461 48.438 8.469 1 29.86 943 PHE B N 1
ATOM 15370 C CA . PHE B 1 943 ? 5.457 48.125 9.477 1 29.86 943 PHE B CA 1
ATOM 15371 C C . PHE B 1 943 ? 4.906 49.375 10.125 1 29.86 943 PHE B C 1
ATOM 15373 O O . PHE B 1 943 ? 5.594 50.406 10.188 1 29.86 943 PHE B O 1
ATOM 15380 N N . SER B 1 944 ? 3.65 49.719 10.039 1 29.02 944 SER B N 1
ATOM 15381 C CA . SER B 1 944 ? 3.113 50.938 10.672 1 29.02 944 SER B CA 1
ATOM 15382 C C . SER B 1 944 ? 3.814 51.219 11.992 1 29.02 944 SER B C 1
ATOM 15384 O O . SER B 1 944 ? 4.375 50.312 12.617 1 29.02 944 SER B O 1
ATOM 15386 N N . LYS B 1 945 ? 4.203 52.469 12.344 1 31.3 945 LYS B N 1
ATOM 15387 C CA . LYS B 1 945 ? 4.867 53.031 13.516 1 31.3 945 LYS B CA 1
ATOM 15388 C C . LYS B 1 945 ? 4.539 52.219 14.766 1 31.3 945 LYS B C 1
ATOM 15390 O O . LYS B 1 945 ? 5.34 52.156 15.703 1 31.3 945 LYS B O 1
ATOM 15395 N N . SER B 1 946 ? 3.248 51.719 14.953 1 30.08 946 SER B N 1
ATOM 15396 C CA . SER B 1 946 ? 2.82 51 16.141 1 30.08 946 SER B CA 1
ATOM 15397 C C . SER B 1 946 ? 3.502 49.625 16.219 1 30.08 946 SER B C 1
ATOM 15399 O O . SER B 1 946 ? 3.729 49.094 17.312 1 30.08 946 SER B O 1
ATOM 15401 N N . VAL B 1 947 ? 3.758 49 15.203 1 33.09 947 VAL B N 1
ATOM 15402 C CA . VAL B 1 947 ? 4.574 47.781 15.18 1 33.09 947 VAL B CA 1
ATOM 15403 C C . VAL B 1 947 ? 6.051 48.156 15.25 1 33.09 947 VAL B C 1
ATOM 15405 O O . VAL B 1 947 ? 6.895 47.312 15.578 1 33.09 947 VAL B O 1
ATOM 15408 N N . GLU B 1 948 ? 6.586 49.281 14.844 1 31.22 948 GLU B N 1
ATOM 15409 C CA . GLU B 1 948 ? 7.977 49.719 14.859 1 31.22 948 GLU B CA 1
ATOM 15410 C C . GLU B 1 948 ? 8.508 49.812 16.281 1 31.22 948 GLU B C 1
ATOM 15412 O O . GLU B 1 948 ? 9.719 49.719 16.516 1 31.22 948 GLU B O 1
ATOM 15417 N N . LYS B 1 949 ? 7.758 50.344 17.297 1 31 949 LYS B N 1
ATOM 15418 C CA . LYS B 1 949 ? 8.336 50.531 18.625 1 31 949 LYS B CA 1
ATOM 15419 C C . LYS B 1 949 ? 8.672 49.188 19.281 1 31 949 LYS B C 1
ATOM 15421 O O . LYS B 1 949 ? 9.141 49.156 20.422 1 31 949 LYS B O 1
ATOM 15426 N N . THR B 1 950 ? 8.109 48.156 18.984 1 29.66 950 THR B N 1
ATOM 15427 C CA . THR B 1 950 ? 8.758 46.969 19.547 1 29.66 950 THR B CA 1
ATOM 15428 C C . THR B 1 950 ? 10.102 46.719 18.859 1 29.66 950 THR B C 1
ATOM 15430 O O . THR B 1 950 ? 10.289 47.094 17.703 1 29.66 950 THR B O 1
ATOM 15433 N N . THR B 1 951 ? 11.258 46.531 19.672 1 28.58 951 THR B N 1
ATOM 15434 C CA . THR B 1 951 ? 12.656 46.5 19.281 1 28.58 951 THR B CA 1
ATOM 15435 C C . THR B 1 951 ? 12.836 45.781 17.953 1 28.58 951 THR B C 1
ATOM 15437 O O . THR B 1 951 ? 13.672 46.156 17.125 1 28.58 951 THR B O 1
ATOM 15440 N N . ILE B 1 952 ? 12.328 44.562 18.047 1 31.36 952 ILE B N 1
ATOM 15441 C CA . ILE B 1 952 ? 12.852 43.781 16.938 1 31.36 952 ILE B CA 1
ATOM 15442 C C . ILE B 1 952 ? 12.398 44.406 15.609 1 31.36 952 ILE B C 1
ATOM 15444 O O . ILE B 1 952 ? 13.133 44.375 14.625 1 31.36 952 ILE B O 1
ATOM 15448 N N . TRP B 1 953 ? 11.078 44.844 15.625 1 33.69 953 TRP B N 1
ATOM 15449 C CA . TRP B 1 953 ? 10.594 45.312 14.336 1 33.69 953 TRP B CA 1
ATOM 15450 C C . TRP B 1 953 ? 11.047 46.75 14.062 1 33.69 953 TRP B C 1
ATOM 15452 O O . TRP B 1 953 ? 10.711 47.312 13.023 1 33.69 953 TRP B O 1
ATOM 15462 N N . ARG B 1 954 ? 11.547 47.438 15.125 1 30.73 954 ARG B N 1
ATOM 15463 C CA . ARG B 1 954 ? 12.266 48.719 15.039 1 30.73 954 ARG B CA 1
ATOM 15464 C C . ARG B 1 954 ? 13.406 48.625 14.031 1 30.73 954 ARG B C 1
ATOM 15466 O O . ARG B 1 954 ? 13.68 49.594 13.32 1 30.73 954 ARG B O 1
ATOM 15473 N N . LYS B 1 955 ? 14.125 47.5 14.195 1 30.69 955 LYS B N 1
ATOM 15474 C CA . LYS B 1 955 ? 15.266 47.5 13.281 1 30.69 955 LYS B CA 1
ATOM 15475 C C . LYS B 1 955 ? 14.805 47.531 11.828 1 30.69 955 LYS B C 1
ATOM 15477 O O . LYS B 1 955 ? 15.508 48.062 10.961 1 30.69 955 LYS B O 1
ATOM 15482 N N . LEU B 1 956 ? 13.578 47.062 11.672 1 29.83 956 LEU B N 1
ATOM 15483 C CA . LEU B 1 956 ? 13.164 47.188 10.281 1 29.83 956 LEU B CA 1
ATOM 15484 C C . LEU B 1 956 ? 12.742 48.625 9.984 1 29.83 956 LEU B C 1
ATOM 15486 O O . LEU B 1 956 ? 12.984 49.156 8.891 1 29.83 956 LEU B O 1
ATOM 15490 N N . SER B 1 957 ? 12.07 49.375 11.008 1 30.73 957 SER B N 1
ATOM 15491 C CA . SER B 1 957 ? 11.625 50.75 10.781 1 30.73 957 SER B CA 1
ATOM 15492 C C . SER B 1 957 ? 12.758 51.75 11.031 1 30.73 957 SER B C 1
ATOM 15494 O O . SER B 1 957 ? 12.734 52.875 10.508 1 30.73 957 SER B O 1
ATOM 15496 N N . THR B 1 958 ? 13.531 51.625 12.141 1 30.42 958 THR B N 1
ATOM 15497 C CA . THR B 1 958 ? 14.461 52.656 12.555 1 30.42 958 THR B CA 1
ATOM 15498 C C . THR B 1 958 ? 15.5 52.938 11.469 1 30.42 958 THR B C 1
ATOM 15500 O O . THR B 1 958 ? 16.234 53.906 11.531 1 30.42 958 THR B O 1
ATOM 15503 N N . ASP B 1 959 ? 15.695 52.031 10.602 1 30.11 959 ASP B N 1
ATOM 15504 C CA . ASP B 1 959 ? 16.812 52.406 9.734 1 30.11 959 ASP B CA 1
ATOM 15505 C C . ASP B 1 959 ? 16.469 53.625 8.875 1 30.11 959 ASP B C 1
ATOM 15507 O O . ASP B 1 959 ? 17.344 54.188 8.211 1 30.11 959 ASP B O 1
ATOM 15511 N N . LEU B 1 960 ? 15.07 53.969 8.859 1 28.94 960 LEU B N 1
ATOM 15512 C CA . LEU B 1 960 ? 14.875 55.094 7.977 1 28.94 960 LEU B CA 1
ATOM 15513 C C . LEU B 1 960 ? 15.117 56.406 8.719 1 28.94 960 LEU B C 1
ATOM 15515 O O . LEU B 1 960 ? 15.375 57.438 8.102 1 28.94 960 LEU B O 1
ATOM 15519 N N . LEU B 1 961 ? 14.781 56.469 10.031 1 27 961 LEU B N 1
ATOM 15520 C CA . LEU B 1 961 ? 14.68 57.812 10.547 1 27 961 LEU B CA 1
ATOM 15521 C C . LEU B 1 961 ? 16.062 58.469 10.648 1 27 961 LEU B C 1
ATOM 15523 O O . LEU B 1 961 ? 16.172 59.656 10.93 1 27 961 LEU B O 1
ATOM 15527 N N . ASP B 1 962 ? 17.078 57.656 10.828 1 27.08 962 ASP B N 1
ATOM 15528 C CA . ASP B 1 962 ? 18.203 58.438 11.359 1 27.08 962 ASP B CA 1
ATOM 15529 C C . ASP B 1 962 ? 18.719 59.438 10.328 1 27.08 962 ASP B C 1
ATOM 15531 O O . ASP B 1 962 ? 19.703 60.156 10.586 1 27.08 962 ASP B O 1
ATOM 15535 N N . GLU B 1 963 ? 18.234 59.25 9.039 1 28.72 963 GLU B N 1
ATOM 15536 C CA . GLU B 1 963 ? 19.062 60.125 8.242 1 28.72 963 GLU B CA 1
ATOM 15537 C C . GLU B 1 963 ? 18.688 61.594 8.484 1 28.72 963 GLU B C 1
ATOM 15539 O O . GLU B 1 963 ? 19.469 62.5 8.195 1 28.72 963 GLU B O 1
ATOM 15544 N N . THR B 1 964 ? 17.391 61.812 8.797 1 27.36 964 THR B N 1
ATOM 15545 C CA . THR B 1 964 ? 17.172 63.25 8.633 1 27.36 964 THR B CA 1
ATOM 15546 C C . THR B 1 964 ? 17.844 64 9.758 1 27.36 964 THR B C 1
ATOM 15548 O O . THR B 1 964 ? 18.078 65.25 9.625 1 27.36 964 THR B O 1
ATOM 15551 N N . THR B 1 965 ? 17.828 63.438 10.977 1 25.08 965 THR B N 1
ATOM 15552 C CA . THR B 1 965 ? 18.141 64.438 12 1 25.08 965 THR B CA 1
ATOM 15553 C C . THR B 1 965 ? 19.641 64.75 12.023 1 25.08 965 THR B C 1
ATOM 15555 O O . THR B 1 965 ? 20.094 65.625 12.781 1 25.08 965 THR B O 1
ATOM 15558 N N . GLN B 1 966 ? 20.422 63.75 11.5 1 25.38 966 GLN B N 1
ATOM 15559 C CA . GLN B 1 966 ? 21.766 64.062 11.945 1 25.38 966 GLN B CA 1
ATOM 15560 C C . GLN B 1 966 ? 22.297 65.312 11.273 1 25.38 966 GLN B C 1
ATOM 15562 O O . GLN B 1 966 ? 23.453 65.688 11.445 1 25.38 966 GLN B O 1
ATOM 15567 N N . LYS B 1 967 ? 21.688 65.75 10.203 1 27.53 967 LYS B N 1
ATOM 15568 C CA . LYS B 1 967 ? 22.594 66.75 9.625 1 27.53 967 LYS B CA 1
ATOM 15569 C C . LYS B 1 967 ? 22.797 67.938 10.562 1 27.53 967 LYS B C 1
ATOM 15571 O O . LYS B 1 967 ? 23.516 68.875 10.234 1 27.53 967 LYS B O 1
ATOM 15576 N N . ASN B 1 968 ? 21.922 68.25 11.57 1 22.12 968 ASN B N 1
ATOM 15577 C CA . ASN B 1 968 ? 22.297 69.562 12.07 1 22.12 968 ASN B CA 1
ATOM 15578 C C . ASN B 1 968 ? 23.594 69.5 12.867 1 22.12 968 ASN B C 1
ATOM 15580 O O . ASN B 1 968 ? 24.188 70.562 13.156 1 22.12 968 ASN B O 1
ATOM 15584 N N . GLY B 1 969 ? 23.766 68.5 13.781 1 21.81 969 GLY B N 1
ATOM 15585 C CA . GLY B 1 969 ? 24.625 68.875 14.898 1 21.81 969 GLY B CA 1
ATOM 15586 C C . GLY B 1 969 ? 26.094 68.875 14.547 1 21.81 969 GLY B C 1
ATOM 15587 O O . GLY B 1 969 ? 26.844 68 14.977 1 21.81 969 GLY B O 1
ATOM 15588 N N . GLY B 1 970 ? 26.531 69.25 13.297 1 21.67 970 GLY B N 1
ATOM 15589 C CA . GLY B 1 970 ? 27.938 69.312 12.961 1 21.67 970 GLY B CA 1
ATOM 15590 C C . GLY B 1 970 ? 28.734 70.125 13.984 1 21.67 970 GLY B C 1
ATOM 15591 O O . GLY B 1 970 ? 29.969 70 14.047 1 21.67 970 GLY B O 1
ATOM 15592 N N . LEU B 1 971 ? 28.359 71.375 14.453 1 20.05 971 LEU B N 1
ATOM 15593 C CA . LEU B 1 971 ? 29.391 72.375 14.648 1 20.05 971 LEU B CA 1
ATOM 15594 C C . LEU B 1 971 ? 30.203 72.062 15.906 1 20.05 971 LEU B C 1
ATOM 15596 O O . LEU B 1 971 ? 31.062 72.875 16.297 1 20.05 971 LEU B O 1
ATOM 15600 N N . ALA B 1 972 ? 29.75 71.188 16.828 1 19.17 972 ALA B N 1
ATOM 15601 C CA . ALA B 1 972 ? 30.391 71.562 18.078 1 19.17 972 ALA B CA 1
ATOM 15602 C C . ALA B 1 972 ? 31.922 71.5 17.953 1 19.17 972 ALA B C 1
ATOM 15604 O O . ALA B 1 972 ? 32.438 70.812 17.062 1 19.17 972 ALA B O 1
ATOM 15605 N N . SER B 1 973 ? 32.656 72 19.109 1 18.56 973 SER B N 1
ATOM 15606 C CA . SER B 1 973 ? 33.875 72.688 19.578 1 18.56 973 SER B CA 1
ATOM 15607 C C . SER B 1 973 ? 35.062 71.75 19.578 1 18.56 973 SER B C 1
ATOM 15609 O O . SER B 1 973 ? 34.969 70.625 20.094 1 18.56 973 SER B O 1
ATOM 15611 N N . ALA B 1 974 ? 35.875 71.75 18.578 1 20 974 ALA B N 1
ATOM 15612 C CA . ALA B 1 974 ? 37.219 71.188 18.312 1 20 974 ALA B CA 1
ATOM 15613 C C . ALA B 1 974 ? 38.156 71.438 19.484 1 20 974 ALA B C 1
ATOM 15615 O O . ALA B 1 974 ? 39.375 71.25 19.375 1 20 974 ALA B O 1
ATOM 15616 N N . GLN B 1 975 ? 37.688 71.75 20.859 1 17.45 975 GLN B N 1
ATOM 15617 C CA . GLN B 1 975 ? 38.781 72.375 21.656 1 17.45 975 GLN B CA 1
ATOM 15618 C C . GLN B 1 975 ? 39.969 71.438 21.75 1 17.45 975 GLN B C 1
ATOM 15620 O O . GLN B 1 975 ? 39.781 70.188 21.812 1 17.45 975 GLN B O 1
ATOM 15625 N N . TRP B 1 976 ? 41.188 71.938 21.531 1 19.78 976 TRP B N 1
ATOM 15626 C CA . TRP B 1 976 ? 42.625 71.75 21.375 1 19.78 976 TRP B CA 1
ATOM 15627 C C . TRP B 1 976 ? 43.219 71.188 22.656 1 19.78 976 TRP B C 1
ATOM 15629 O O . TRP B 1 976 ? 44.406 70.875 22.703 1 19.78 976 TRP B O 1
ATOM 15639 N N . SER B 1 977 ? 42.375 70.688 23.688 1 17.91 977 SER B N 1
ATOM 15640 C CA . SER B 1 977 ? 43.188 70.812 24.906 1 17.91 977 SER B CA 1
ATOM 15641 C C . SER B 1 977 ? 44.469 70 24.766 1 17.91 977 SER B C 1
ATOM 15643 O O . SER B 1 977 ? 44.5 68.938 24.156 1 17.91 977 SER B O 1
ATOM 15645 N N . LYS B 1 978 ? 45.594 70.75 25.109 1 20.02 978 LYS B N 1
ATOM 15646 C CA . LYS B 1 978 ? 47.031 70.625 25.188 1 20.02 978 LYS B CA 1
ATOM 15647 C C . LYS B 1 978 ? 47.469 69.562 26.172 1 20.02 978 LYS B C 1
ATOM 15649 O O . LYS B 1 978 ? 47.75 69.812 27.328 1 20.02 978 LYS B O 1
ATOM 15654 N N . ARG B 1 979 ? 46.812 68.5 26.219 1 18.81 979 ARG B N 1
ATOM 15655 C CA . ARG B 1 979 ? 47.281 67.688 27.359 1 18.81 979 ARG B CA 1
ATOM 15656 C C . ARG B 1 979 ? 48.812 67.562 27.312 1 18.81 979 ARG B C 1
ATOM 15658 O O . ARG B 1 979 ? 49.375 67.25 26.25 1 18.81 979 ARG B O 1
ATOM 15665 N N . ASP B 1 980 ? 49.469 68.125 28.359 1 18.23 980 ASP B N 1
ATOM 15666 C CA . ASP B 1 980 ? 50.781 68.312 28.938 1 18.23 980 ASP B CA 1
ATOM 15667 C C . ASP B 1 980 ? 51.531 67 28.969 1 18.23 980 ASP B C 1
ATOM 15669 O O . ASP B 1 980 ? 50.938 65.938 29.094 1 18.23 980 ASP B O 1
ATOM 15673 N N . PRO B 1 981 ? 52.812 67.125 28.578 1 20.91 981 PRO B N 1
ATOM 15674 C CA . PRO B 1 981 ? 53.906 66.125 28.453 1 20.91 981 PRO B CA 1
ATOM 15675 C C . PRO B 1 981 ? 54.312 65.5 29.781 1 20.91 981 PRO B C 1
ATOM 15677 O O . PRO B 1 981 ? 55.312 64.812 29.859 1 20.91 981 PRO B O 1
ATOM 15680 N N . GLU B 1 982 ? 53.438 65.438 30.812 1 17.81 982 GLU B N 1
ATOM 15681 C CA . GLU B 1 982 ? 54.094 65.312 32.125 1 17.81 982 GLU B CA 1
ATOM 15682 C C . GLU B 1 982 ? 55.219 64.312 32.062 1 17.81 982 GLU B C 1
ATOM 15684 O O . GLU B 1 982 ? 55.125 63.312 31.328 1 17.81 982 GLU B O 1
ATOM 15689 N N . PRO B 1 983 ? 56.25 64.625 32.969 1 19.89 983 PRO B N 1
ATOM 15690 C CA . PRO B 1 983 ? 57.625 64.312 33.281 1 19.89 983 PRO B CA 1
ATOM 15691 C C . PRO B 1 983 ? 57.781 62.906 33.906 1 19.89 983 PRO B C 1
ATOM 15693 O O . PRO B 1 983 ? 58.906 62.5 34.281 1 19.89 983 PRO B O 1
ATOM 15696 N N . ALA B 1 984 ? 57.156 61.875 33.562 1 17.02 984 ALA B N 1
ATOM 15697 C CA . ALA B 1 984 ? 57.438 60.812 34.531 1 17.02 984 ALA B CA 1
ATOM 15698 C C . ALA B 1 984 ? 58.938 60.75 34.844 1 17.02 984 ALA B C 1
ATOM 15700 O O . ALA B 1 984 ? 59.75 60.688 33.906 1 17.02 984 ALA B O 1
ATOM 15701 N N . GLU B 1 985 ? 59.469 60.969 36.188 1 17.14 985 GLU B N 1
ATOM 15702 C CA . GLU B 1 985 ? 60.5 60.906 37.219 1 17.14 985 GLU B CA 1
ATOM 15703 C C . GLU B 1 985 ? 61.219 59.562 37.156 1 17.14 985 GLU B C 1
ATOM 15705 O O . GLU B 1 985 ? 60.75 58.594 36.531 1 17.14 985 GLU B O 1
ATOM 15710 N N . THR B 1 986 ? 61.719 59.062 38.531 1 17.42 986 THR B N 1
ATOM 15711 C CA . THR B 1 986 ? 62.938 58.75 39.281 1 17.42 986 THR B CA 1
ATOM 15712 C C . THR B 1 986 ? 63.281 57.281 39.156 1 17.42 986 THR B C 1
ATOM 15714 O O . THR B 1 986 ? 64.438 56.906 38.906 1 17.42 986 THR B O 1
ATOM 15717 N N . LYS B 1 987 ? 62.75 56.375 40.219 1 17.39 987 LYS B N 1
ATOM 15718 C CA . LYS B 1 987 ? 63.531 55.781 41.312 1 17.39 987 LYS B CA 1
ATOM 15719 C C . LYS B 1 987 ? 64.375 54.625 40.812 1 17.39 987 LYS B C 1
ATOM 15721 O O . LYS B 1 987 ? 64.125 54.062 39.75 1 17.39 987 LYS B O 1
ATOM 15726 N N . HIS B 1 988 ? 65.125 53.906 42 1 18.33 988 HIS B N 1
ATOM 15727 C CA . HIS B 1 988 ? 66.25 53.25 42.656 1 18.33 988 HIS B CA 1
ATOM 15728 C C . HIS B 1 988 ? 66.312 51.781 42.188 1 18.33 988 HIS B C 1
ATOM 15730 O O . HIS B 1 988 ? 67.438 51.375 41.75 1 18.33 988 HIS B O 1
ATOM 15736 N N . LEU B 1 989 ? 66.188 50.844 43.375 1 17.97 989 LEU B N 1
ATOM 15737 C CA . LEU B 1 989 ? 67.062 50.062 44.219 1 17.97 989 LEU B CA 1
ATOM 15738 C C . LEU B 1 989 ? 67.312 48.688 43.625 1 17.97 989 LEU B C 1
ATOM 15740 O O . LEU B 1 989 ? 68.5 48.281 43.438 1 17.97 989 LEU B O 1
ATOM 15744 N N . LEU B 1 990 ? 67.125 47.625 44.594 1 18.08 990 LEU B N 1
ATOM 15745 C CA . LEU B 1 990 ? 67.938 46.625 45.312 1 18.08 990 LEU B CA 1
ATOM 15746 C C . LEU B 1 990 ? 67.938 45.281 44.562 1 18.08 990 LEU B C 1
ATOM 15748 O O . LEU B 1 990 ? 69 44.688 44.312 1 18.08 990 LEU B O 1
ATOM 15752 N N . LYS B 1 991 ? 67.062 44.312 45.062 1 19.03 991 LYS B N 1
ATOM 15753 C CA . LYS B 1 991 ? 67.5 43.188 45.844 1 19.03 991 LYS B CA 1
ATOM 15754 C C . LYS B 1 991 ? 68.062 42.062 44.938 1 19.03 991 LYS B C 1
ATOM 15756 O O . LYS B 1 991 ? 67.75 42 43.75 1 19.03 991 LYS B O 1
ATOM 15761 N N . ASP B 1 992 ? 68.188 40.719 45.719 1 20.42 992 ASP B N 1
ATOM 15762 C CA . ASP B 1 992 ? 68.562 39.312 45.781 1 20.42 992 ASP B CA 1
ATOM 15763 C C . ASP B 1 992 ? 67.875 38.5 44.688 1 20.42 992 ASP B C 1
ATOM 15765 O O . ASP B 1 992 ? 66.688 38.656 44.438 1 20.42 992 ASP B O 1
#

Foldseek 3Di:
DDPPPDPPCPPPPPPVPQFQAKEWEWEDEPPDLETETAWIDRQFIWGQDVVVLDTDFGFHDDADPVLLVVLLVQLLPADEAEADDDQAPLVVLLVRLVSCCVVPVDPPVCSLVSSSSVPGYYDYSVVVVVVVVVCVVVVPPPVPPPDDDPPDPDDPDPVVPVVSVVVVPPDLPPPPPDCLPAPPVVVVLHDPQYAYEYEYFYADAPHDAKHKYKHAHNDFAQRSGRDSHRHGHGIYIYIYGYPDPDCSSVSNRSVVNNLSSDPQLSSQVVSDDDSLSNSLSSVVVVVLDDDDDPVVDDSVDGHFDDQDDDDPVNSVVVVVVVLVDDPVPVVVPPPAWFDQDDFPQDFLVQQVVLCVLLVVCLVVQAVLCPDPLLVLLLVLLLLLQLQCLQVLQCVLCVLLVQLGGSLLQLLLQLVLLQLCLNFPSFLLFRKHDAPLLSLLLSLQSVVCVVVVHDSLLLLLLLLLLLLVVLLVCLRRVVLSCLLLDWLLLLLLVLLLRLVVLQVVLVVVLVVVCVLAPAPPPCVVVPQCLQQWFFQAPVRDTHTCDPPRDPVNSVVSVTDTDGPNNPPRPHQPPQSVLLVCLLVQLLVQLVVQLVLCPPPDDDNVVSLVSNSNRNVVSQVVSLVVCVVVVGPFAFRAFDLDSQRSDPVDRAQFDDNQVVHDPVSSVVSNVSSVLVNLQQLLQQSSLQRVLPTVVQVDDSDGRSSSNSNSLSVSSSVSSRRSHRRIHGDNLSSVSSQVSFWDWDDSDNRSHDIDTPHGSRHSVSSNSSSVVSVCVSNVRVVRRSRGSSNSSSVSNNSSVVSSVPRVLNLLVVVVVDDPVPRDDAPLVVQDPNVVSVVSSVVSVVLSVVLVVQCVDSVNSSCNSVSSVVSSVVVVVVCVVDPQSSCVRNMRDRDDDDDDPPCPVCPDCPPPPPVDPPQWRFCQDPVRPGPTHRNPCPVSPSVLPPPDPVVLPPVVNVVSVVSPPPPPPPVPPPDDDPPPPDPDDDDPDDDDDDDD/DDPPPDPPDPPPPPPVPQFQAKEWEWEDEPPDLETETAWIDRQFIWGQDVVVLDTDFGFHDDADPVLLVVLLVQLLPADEAEADDDQAPLVVLLVRLVSCCVVPVDPPVCSLVSSSSVPGYYDYSVVVVVVVVVCVVVVVPPVPPPDDDPPDPDDPDPVVPVVSVVVVPPDLPPPPPDCLPAPPVVVVLHDPQYAYEYEYFYADAPHDAKHKYKHAHNDFAQRPGRDSHRHGHGIYIYIYGYPDPDCSSVSNRSVVNNLSSDPQLSSQVVSDPDSVSNSVSSVVVVVLDDDDDPVVDDSVDGHFDDQDDDDPVNSVVVVVVVLVDDPVPVVVPPPFWADPDDFPQDFLVQQVVLCVLLVVCLVVQAVLCPDPLLVLLLVLLLLLQLQCLQVLQCVLCVLLVQLTGSLLQLLLQLVLLQLCLNFPSFLLFRKHDAPLLSLLLSLQSVVCVVVVHDSLLLLLLLLLLLLVVLLVCLRRVVLSCLLLDWLLLLQLVLLLRLVVLQVVLVVVLVVVCVLAPAPPPCVVVPQCLQQWFWQAPVRDTHTCDPPRHPVNSVVSVTDTDGPNNPPRDHQPPQSVLLVCLLVQLLVQLVVQLVLCPPPDDDNVVSLVSNSNRNVVSQVVSLVVCVVVVGPFAFRAFDQDSQRSDPVDRAQFDDNQVVHDPVSSVVSNVSSVLVSLQQLLQQSSLQRVLPTCVQVDDSDGRSSSNSNSLSVSSSVSSRRSHRRIHGDNLSSVSSQVSFWDWDDSDNRSHDIDTPHGSRHSVSSNSSSVCSVCVSNVRVVRRSRGSSNSSSVSNNSSVVSSVPRVLNVLVVVVVDDPVPRDDAPLVVQDPNVVSVVSSVVSVVLSVVLVVQCVDSVNSSCNSVSSVVSSVVVVVVCVVDPQSSCVRNMRDRDDDDDDPPCPPCPDPPPPPPVPPPQWRFCQDPVRPGPTHRNPCPVSVSVLPPPDPVVLPPVVNVVSVVVPPPPPPPPPPPDDDPDPPPPDPDDPDDDDDDDD

pLDDT: mean 73.79, std 22.32, range [17.0, 96.25]

InterPro domains:
  IPR003020 Bicarbonate transporter, eukaryotic [PR01231] (230-242)
  IPR003020 Bicarbonate transporter, eukaryotic [PR01231] (364-373)
  IPR003020 Bicarbonate transporter, eukaryotic [PR01231] (389-400)
  IPR003020 Bicarbonate transporter, eukaryotic [PR01231] (479-491)
  IPR003020 Bicarbonate transporter, eukaryotic [PR01231] (500-512)
  IPR003020 Bicarbonate transporter, eukaryotic [PR01231] (611-620)
  IPR003020 Bicarbonate transporter, eukaryotic [PR01231] (676-685)
  IPR003020 Bicarbonate transporter, eukaryotic [PR01231] (690-703)
  IPR003020 Bicarbonate transporter, eukaryotic [PTHR11453] (17-897)
  IPR003020 Bicarbonate transporter, eukaryotic [TIGR00834] (31-901)
  IPR003024 Sodium bicarbonate cotransporter [PR01232] (48-54)
  IPR003024 Sodium bicarbonate cotransporter [PR01232] (291-299)
  IPR003024 Sodium bicarbonate cotransporter [PR01232] (301-313)
  IPR003024 Sodium bicarbonate cotransporter [PR01232] (428-435)
  IPR003024 Sodium bicarbonate cotransporter [PR01232] (475-482)
  IPR011531 Bicarbonate transporter-like, transmembrane domain [PF00955] (346-891)
  IPR013769 Band 3 cytoplasmic domain [PF07565] (21-299)
  IPR016152 Phosphotransferase/anion transporter [G3DSA:3.40.930.10] (16-326)
  IPR016152 Phosphotransferase/anion transporter [SSF55804] (22-315)

Secondary structure (DSSP, 8-state):
--------------GGG---EEEEEEEE-TT--SEEEEEEESSSEEEEETTTTEEPPPBB--EEHHHHHHHHHHHHSSEEEEEE--SSHHHHHHHHHHHHHHTTSS-GGGHHHHHHHHTSPEE-HHHHHHHHHHHHHHHHHGGGGGGS---------GGGGGGGGGGGG--TTTS--------HHHHTTSPTT-EEEEEEEEEESS-SS-EEEEEEEEEEE--SSSSSSS--EEEEEEEEEES-SSTHHHHHHHHHHHHHHSHHHHHHHHH--SHHHHHHHHHHHHHT-EEE-TTT--TTSPBPPPSSPPPHHHHHHHHHHHTT--GGGGGGGS---S-------STTHHHHHHHHHHHTTHHHHHHTT-SHHHHHHHHHHHHHHHHHHHHHHHHHHHHTTTSS-HHHHHHHHHHHHHHHHHH-S-TTPPEE--HHHHHHHHHHHHHHHHHT--HHHHHHHHHHHHHHHHHHHHHTTGGGGGGG--HHHHHHHHHHHHHHHHHHHHHHHHHHHHHS----STTTS--GGGG-EEE-TTS-EEE-BTTB-HHHHHHTT-EEESGGGGS----TTHHHHHHHHHHHHHHHHHHHHHGGGSSSS-HHHHHHHHHTHHHHHHHHHHHHHHHHT--PPBP----S-S-SSTT---SSPPSSTTS-THHHHHTHHHHHHHHHHHHHHHHHHHHHHT-GGG--SS---HHHHHHHHHHHHHHHHHHT----EE-HHHHHHHHHHTEEE-SS--TTPPPPEEEE---SHHHHHHHHHHHHGGGGHHHHTTSBHHHHHHHHHHHHHHHHHT-HHHHHHHHTTS-GGG----HHHHHS-HHHHHHHHHHHHHHHHHHHHHHHSTTTGGGHHHHHHHHHHHHHHHHHHS-HHHHHHHSPPP---SS-----------------TTSEEEEE-TTS-EEEEESS------------HHHHTSHHHHHHHHHHHHHHHTTSTT----------------------/--------------GGG---EEEEEEEE-TT--SEEEEEEESSSEEEEETTTTEEPPPBB--EEHHHHHHHHHHHHTSEEEEEE--SSHHHHHHHHHHHHHHTTSS-GGGHHHHHHHHTSPEE-HHHHHHHHHHHHHHTTTGGGTTSS---------SGGGGGGGGGGG--TTTS--------HHHHTTSPTT-EEEEEEEEEESS-SS-EEEEEEEEEEE--SSSSSSS--EEEEEEEEEES-SSSHHHHHHHHHHHHHH-HHHHHHHHH--SHHHHHHHHHHHHHT-EEE-TTT--TTSPBPPPSSPPPHHHHHHHHHHHTT--GGGGGGGS---S-------STTHHHHHHHHHHHTTHHHHHHTT-SHHHHHHHHHHHHHHHHHHHHHHHHHHHHTTTSS-HHHHHHHHHHHHHHHHHH-S-TTPPEE--HHHHHHHHHHHHHHHHHT--HHHHHHHHHHHHHHHHHHHHHTTGGGGGGG--HHHHHHHHHHHHHHHHHHHHHHHHHHHHHS----STTTS--GGGG-EEE-TTS-EEE-BTTB-HHHHHHTT-EEESGGGGS----TTHHHHHHHHHHHHHHHHHHHHHGGGSSSS-HHHHHHHHHTHHHHHHHHHHHHHHHHT--PPBP----S-S-SSTT---SSPPSSTTS-THHHHHTHHHHHHHHHHHHHHHHHHHHHHT-GGG--SS---HHHHHHHHHHHHHHHHHHT----EE-HHHHHHHHHHTEEE-SS--TTPPPPEEEE---SHHHHHHHHHHHHGGGGHHHHTTSBHHHHHHHHHHHHHHHHHT-HHHHHHHHTTS-GGG----HHHHHS-HHHHHHHHHHHHHHHHHHHHHHHSTTTGGGHHHHHHHHHHHHHHHHHHS-HHHHHHHSPPP---SS-----------------TTSEEEEE-TTS-EEEEESS------------HHHHTSHHHHHHHHHHHHHHHTTSTT----------------------

Organism: Ramazzottius varieornatus (NCBI:txid947166)

Radius of gyration: 44.28 Å; Cα contacts (8 Å, |Δi|>4): 2954; chains: 2; bounding box: 139×139×116 Å

Solvent-accessible surface area (backbone atoms only — not comparable to full-atom values): 109115 Å² total; per-residue (Å²): 126,92,78,76,73,78,82,70,88,73,69,81,76,53,80,85,69,67,57,57,46,36,31,40,32,31,39,29,53,74,90,52,75,47,31,32,49,44,37,37,29,60,76,30,39,28,39,46,30,81,57,18,77,33,74,44,60,38,19,50,60,72,36,46,41,48,39,50,52,48,44,55,52,38,61,73,72,27,53,73,41,75,60,44,87,65,92,46,74,67,58,46,46,50,52,53,53,50,50,36,37,73,73,64,77,39,67,73,86,49,49,64,62,51,49,53,61,71,65,38,54,64,44,45,65,74,54,55,61,49,48,55,52,46,50,64,57,50,61,68,68,63,67,71,73,70,71,72,87,75,72,74,85,67,84,81,68,84,72,68,63,69,69,56,69,64,62,76,71,61,50,89,76,68,58,84,68,68,84,71,77,55,46,61,76,60,50,69,67,46,66,90,72,38,33,23,32,42,34,40,26,34,42,36,79,93,42,88,62,69,46,39,38,43,39,33,38,65,61,64,42,70,56,85,67,77,49,64,43,94,38,27,36,31,36,38,38,38,41,40,34,34,70,54,82,68,73,56,58,58,42,37,46,49,47,52,45,54,45,56,39,24,66,69,45,43,53,41,53,71,66,37,85,49,71,67,43,45,53,45,38,51,48,51,51,49,50,55,15,35,30,36,51,45,59,60,43,48,82,85,58,74,42,69,55,54,81,66,59,54,48,71,64,57,50,51,46,48,52,40,38,72,70,55,50,77,69,74,66,68,65,62,62,62,64,75,66,76,71,80,56,69,71,70,87,46,85,40,34,43,37,52,52,26,50,58,56,38,59,77,42,54,66,54,22,57,60,62,36,80,46,72,57,40,54,36,42,27,58,46,47,40,56,62,51,48,47,56,38,41,52,51,11,50,49,39,17,64,73,53,73,29,68,39,22,36,58,37,34,40,45,32,38,16,55,51,27,42,52,39,35,75,61,42,39,54,43,59,59,36,63,27,78,47,68,70,58,53,52,46,49,52,50,53,44,53,52,20,62,73,71,72,43,59,49,72,26,47,45,27,37,20,23,41,43,22,17,51,51,41,45,50,36,34,35,65,39,51,62,37,61,54,50,60,61,39,55,64,49,44,51,48,48,51,45,49,55,22,49,48,36,37,50,51,26,53,51,55,57,53,47,42,39,70,72,27,29,76,74,49,30,51,85,79,47,63,84,40,53,71,50,17,22,30,30,34,80,86,73,48,74,41,65,56,45,101,86,41,44,74,66,54,28,54,74,60,63,24,46,74,45,47,88,16,51,78,48,75,67,60,42,70,47,28,40,56,48,37,49,48,36,20,53,46,28,28,51,45,23,53,53,34,40,51,36,53,80,45,54,50,50,54,70,70,60,21,46,50,47,26,56,38,13,60,54,50,26,51,54,52,53,37,50,51,49,62,74,44,40,58,81,53,64,49,38,80,58,63,74,64,99,55,63,64,30,81,87,47,87,62,61,62,53,53,71,45,73,94,41,64,77,65,52,56,63,60,21,46,61,63,7,50,53,50,35,45,34,52,49,49,44,37,49,47,38,49,50,63,67,64,32,59,89,44,45,68,82,67,64,82,19,67,36,35,34,47,42,53,48,17,52,47,34,28,52,29,24,41,44,58,23,60,68,63,42,50,27,53,68,61,16,50,49,50,46,61,54,33,57,38,62,52,76,91,49,51,72,55,51,54,70,45,82,71,25,45,65,64,28,28,46,47,47,28,50,30,14,50,49,50,46,50,39,50,78,41,26,80,67,51,36,62,38,40,41,37,42,52,34,9,51,38,34,42,52,18,51,55,57,40,70,73,34,67,69,49,54,56,57,52,48,75,48,26,43,79,80,52,53,74,90,48,72,47,60,45,52,28,33,65,69,58,51,51,48,55,51,48,52,51,49,50,51,48,50,50,54,53,56,36,57,73,33,81,85,47,36,73,48,47,41,58,48,58,55,46,44,48,53,52,55,59,54,43,62,74,76,43,55,70,72,49,37,48,57,75,36,58,78,62,75,79,78,89,74,87,67,65,79,61,73,78,73,61,79,72,61,70,77,57,70,48,92,84,63,56,47,66,51,76,44,94,86,71,56,55,49,62,42,62,51,65,80,71,76,70,76,61,82,46,68,76,53,59,72,69,55,20,73,46,68,74,47,16,63,49,44,51,71,63,58,61,66,70,62,62,66,69,80,66,75,81,80,80,80,76,81,79,82,79,82,82,83,88,72,80,92,85,89,79,89,132,127,91,81,76,75,78,83,70,88,74,70,81,78,54,81,85,69,67,55,58,44,37,31,40,32,32,40,30,54,75,90,52,76,48,30,32,49,44,37,37,28,60,77,31,38,26,38,46,30,81,57,17,78,34,73,44,62,38,19,50,59,71,36,47,42,48,36,51,54,48,45,54,54,37,60,73,72,28,52,72,41,74,59,44,86,65,92,46,73,67,58,45,45,51,53,53,52,48,50,37,35,73,74,64,77,40,65,74,85,48,49,65,60,49,50,52,61,72,64,39,54,62,45,44,64,74,53,54,59,50,49,55,54,47,50,64,58,50,60,68,67,62,66,72,79,67,73,78,85,75,73,76,82,68,84,81,68,81,70,68,64,68,70,57,69,63,62,75,72,62,50,89,78,69,57,83,67,68,83,69,76,55,46,61,75,60,52,70,66,46,65,91,72,40,33,23,32,42,34,40,24,35,43,38,78,90,42,86,59,71,47,40,38,40,39,32,37,65,60,62,42,69,56,85,65,76,47,64,43,95,37,28,36,32,36,38,36,39,41,40,33,32,69,56,81,69,73,57,58,57,42,37,46,49,45,52,43,54,45,55,40,23,66,69,44,44,53,41,54,73,66,38,86,48,72,66,43,45,52,47,37,52,47,52,50,49,51,54,16,35,31,35,50,46,59,58,45,47,82,84,58,75,42,68,55,54,81,67,61,54,49,72,64,58,49,51,47,48,53,39,40,73,71,56,52,76,69,75,67,68,64,63,65,64,65,75,63,75,73,80,59,70,72,69,89,46,86,40,34,44,36,52,53,28,49,58,56,38,60,77,41,53,66,53,21,58,62,64,36,81,46,72,56,41,54,36,42,28,58,44,48,38,55,60,52,47,47,55,37,42,52,51,12,49,50,39,16,64,73,52,72,28,68,41,21,37,58,37,36,39,46,34,38,15,53,51,27,42,52,39,36,75,60,42,38,53,43,61,58,36,62,26,77,47,68,69,58,52,52,46,51,51,51,52,42,52,52,20,62,73,70,71,43,59,50,70,25,47,44,28,35,19,23,42,42,23,18,50,51,40,44,49,35,32,37,65,38,52,62,37,60,54,50,62,62,39,55,65,46,45,50,48,49,52,45,49,55,23,49,47,34,36,49,51,27,53,50,54,56,54,47,43,39,70,71,27,29,76,73,50,30,51,87,80,47,64,84,40,52,72,48,16,22,29,30,33,80,86,73,46,73,41,67,57,44,100,85,40,45,74,65,54,27,54,74,60,63,24,47,75,45,45,87,16,49,79,48,76,67,62,42,72,49,26,40,55,49,38,50,48,37,20,52,47,28,29,50,45,24,53,54,34,41,50,36,53,80,44,55,50,49,54,68,69,59,21,48,51,46,26,57,39,13,59,53,51,26,52,53,52,52,37,51,52,49,62,73,44,40,56,82,54,62,48,37,80,58,62,74,64,100,54,62,66,29,81,87,45,86,62,62,64,54,54,71,46,73,93,40,64,79,68,52,56,63,59,21,44,59,63,7,51,53,50,34,46,34,52,50,49,44,37,49,47,38,50,50,63,67,65,31,59,89,43,45,69,82,66,65,81,20,66,37,35,33,47,42,52,49,17,52,48,35,29,51,28,23,40,44,58,22,59,67,62,42,50,27,54,69,62,17,50,49,50,46,62,54,33,57,37,62,52,78,93,48,51,72,55,50,54,68,46,81,71,24,44,65,65,29,26,46,48,48,28,52,30,14,48,50,48,46,51,40,51,78,41,27,79,67,51,39,62,38,42,42,38,42,52,34,9,51,37,34,41,53,17,50,54,57,39,70,73,35,67,69,49,54,56,60,52,48,76,47,26,42,79,82,52,52,73,92,47,72,46,60,45,53,28,34,66,70,57,51,48,50,54,49,48,50,51,51,50,51,48,49,50,53,53,55,37,58,73,33,80,86,46,36,74,48,47,42,58,49,58,54,44,43,48,54,52,56,60,52,41,60,73,76,44,55,70,72,49,37,47,56,76,34,56,77,63,75,78,77,87,73,86,68,62,81,61,72,79,75,61,78,72,61,70,77,59,69,49,94,84,64,56,47,67,50,74,44,94,84,71,58,54,50,63,42,64,52,67,80,71,76,71,75,61,82,44,68,74,53,60,71,69,56,20,72,45,68,77,47,16,64,47,43,54,70,64,59,61,66,71,66,58,69,68,79,68,77,76,80,78,79,69,81,73,82,73,82,76,69,88,90,84,94,88,88,81,88,135